Protein 1K8K (pdb70)

Foldseek 3Di:
DVAFAKEWEQFQFWIFIDGFPDQGGPDIFTQKKWAADVDDDCSLLPIDGGPVRPDDDRTDIDGQADPQAGNDLSSVLSSVVCSDCPPHVHLQQPHEYEYEGAAPHALVSLLSVCCSSCVVRVHFWYFYAHLQQLLLLLLVQFPPDDARASFAWEWEAAAAKIKTWTTHRRHTPVVLIDIGRDHNVLLLVLQLVVCVVDKPPQDPVCSSVVSSCCAVPQAAADQDLVVQVVVCVPPVVPAKDKDWDADPPPRDIDMTIHHPSRHVSLCCLQAVVSRDVVDGHRVLRSNVSSLVPDDPVSNLVHQQHYEYAADRCPHYCSQVNSQVVNLVVQVVVVVVVVVVPCDPRRDGHYRDDDSRRPSSSSSSSNVSPDPVVVVQIDGSVCCVVPHSSVSSDGDDDDHDD/DWEWEAAQQWIKTWDDDPHGTDCVLIDIDRDHLLQLLVVLCVVVVVVPDNDDCPPCSVVSSVVLLVQAAADQDVVVQVCCQPPHCPQWDWDAGPVGDIDIDGSSRHVSLCCQQVVVSSPDDDHHPQVSNLVSLVVDDPVCSVVDQQDYEYHYDRQPGPCNQNNSVVSNQVCCCVVVHPDDPCPVVDGGYD/DKDFPDQFFFLEKEAEQQRQKIWTFRQDQKIWIWGDDPNDIDTQAIGHDGPFGWNEWYAQHPQGWIWIFWQSQWIWIWDDDDSYIDTDTAHQPADGGWHYKYQQNVNQWMWIWAQSQWIWIWGADPPVGGIYTDIQHPPRDGTWHEKEYANQSFWIWTWGPQGKIWIAGQDDPVRPHLTCADLLGNDHDHNHTSDIDDDRDFGWQEKEAAPNRQKIWTWGQQQKIWMFGSVVVRDIAIDHDPDGTWRYKAAQANFKMWTWWFLFFIFIWGADPVVRYIDTQTDLFAQPVVCVVVPDDDPDLPDSGSGSGTWNYKAQNPDPNRHGQWMWITTRSSMIDIDGPVVSCVVDVSGDRD/DQADAQFAPVLLVVQVVQLVCLVVVHDADFDWDWDADPLPKIWIWGDVVRPRQKIKIFIAAPFLVLLVVQQLVPQVCVQQPPQWDPHDPVGDTMGMDGSNDADPCSNVVSVVSRNVVLSSNQRNLLRQLVCQVVQPAPDDWRWTCSHPQKIWIWHHHNFWIKIKIKDFDPDLVLQVLLVVVQVCQQVVCVPVVQAWHKDKDAQDDDPVCNPPPRDGDRGIMMMMTIGGNVCSDPVNSVVSSSRPVCVNVSSVVVSVVVVVVVVVVVVVVVVVVVVVVQVVDPHD/DADADPQDDPPFDDLQLATLWADPDPDDADRHHDDDPDTLLVVLVVRQVPLLQDQDDDCPGSPRVVSVLSSLLLLVLLLVLVPDFFLVGSLVVLLVSLPDQFDDQPDPLAPCVVPTGDQPDPVSNVRVSRSSSRSSNVNRNVVSVVQDDVPTRPSDPVSNVCNPGGRSPDHSND/DVQLVVQLVVLLVVLVVQPPADFDADPPDPRDGDACQVPVPDVVQWDDWDKGASDPQWIWIWTHGRWKIKIFTRADQPDDLLVVLLQVVQQVVLVVCVVVVQWHNDGDPPGSTMGMGGNVNVVVDPSSVVSVVVSVVNVVVVVVSVVVVVVVVVVVVVVVCVVVVVD/DVVVVDDCVVVDPVDDDDDADAAAFDLVQLVVCVVVVNLLSSLVRLLPPQPLHHDDVVRNVVSLCSNLVSLVSDDLVCLLVSLVVDDLVSLLQNLLSLVVQVVPDDDCSVVSSVSNNVSSCVVNPCVSVVCSVPRPRGD

Solvent-accessible surface area: 73195 Å² total; per-residue (Å²): 111,85,23,23,0,0,0,1,8,23,15,43,27,108,0,26,0,0,0,6,45,7,72,89,14,33,11,66,14,7,2,0,0,0,20,85,156,186,65,164,12,15,62,5,1,54,4,46,0,1,95,57,0,93,116,70,127,79,39,30,49,64,99,4,4,98,169,21,44,29,118,52,40,38,15,14,0,20,3,7,2,2,0,0,7,11,12,0,11,0,4,0,36,44,2,49,0,0,15,19,17,23,24,75,18,61,3,43,24,22,16,40,25,0,6,5,2,4,26,0,0,3,0,33,0,0,11,7,5,30,30,4,9,3,0,0,8,0,2,45,66,9,225,86,40,87,147,128,49,8,20,0,0,0,0,40,0,34,62,40,61,0,57,0,7,0,0,10,146,1,65,16,1,18,54,7,25,41,100,1,55,2,0,0,119,44,0,9,102,2,0,18,84,15,6,154,40,22,17,132,52,34,20,111,167,18,15,90,90,0,0,99,19,0,20,119,138,43,12,15,3,1,76,40,5,10,139,3,6,69,89,7,74,110,48,23,106,136,69,29,77,109,21,70,7,88,41,83,133,85,180,160,125,21,85,5,39,0,0,7,0,24,0,1,0,0,1,1,0,2,16,0,21,8,40,26,121,138,38,65,56,24,0,7,79,4,0,12,78,0,0,63,85,1,21,120,105,22,58,95,54,0,4,115,17,0,0,0,4,9,25,9,3,77,26,150,50,1,4,172,16,0,56,69,22,0,80,143,48,0,70,52,80,34,132,128,48,113,113,163,132,188,60,140,99,16,74,3,51,5,2,60,24,159,27,8,117,58,0,16,0,18,0,0,0,67,13,1,58,43,106,58,0,76,140,29,8,25,41,36,144,55,12,114,134,109,16,31,39,30,0,9,33,18,48,47,14,12,57,179,151,39,0,42,3,52,4,18,92,57,60,0,42,0,35,1,43,103,152,68,158,43,23,107,128,28,49,90,167,8,106,0,0,3,159,46,0,1,156,22,0,4,106,19,0,42,93,60,10,26,46,24,32,96,63,42,9,54,104,23,0,69,107,1,18,112,142,14,8,15,1,0,28,43,49,138,35,1,58,94,2,22,98,41,2,18,43,14,32,76,62,21,83,8,111,78,48,89,114,6,56,1,8,11,6,41,2,51,0,0,9,0,4,2,44,6,128,52,39,148,34,164,39,63,0,7,0,22,15,0,4,56,0,0,41,74,10,62,134,131,4,52,88,97,5,14,89,80,3,64,39,44,33,48,7,11,126,17,40,0,6,15,3,10,1,25,21,3,3,47,4,0,48,17,42,113,50,52,183,38,94,92,14,168,150,29,156,22,129,6,150,90,77,59,61,24,39,91,75,9,1,41,6,1,8,19,20,117,112,95,70,36,0,0,2,0,15,36,47,78,41,1,22,0,32,54,98,71,70,136,151,42,72,70,57,39,79,6,118,89,15,118,6,52,1,26,4,1,26,11,0,54,107,51,50,50,0,0,0,0,0,26,12,71,41,0,20,4,6,47,70,115,76,205,62,22,110,44,66,85,1,108,3,129,15,43,28,8,1,65,14,0,71,14,1,75,56,17,102,0,0,0,0,0,0,5,24,30,5,0,0,0,0,13,66,29,166,149,84,112,120,27,35,12,107,54,3,74,171,45,4,61,0,6,0,6,12,10,24,11,10,63,47,5,3,0,0,0,4,0,2,0,2,5,22,0,2,0,0,0,0,17,8,137,107,29,32,144,175,28,76,98,23,78,8,27,86,163,10,65,60,21,70,72,22,16,67,6,107,48,21,28,0,2,0,16,6,11,6,0,1,35,87,0,13,34,0,0,10,0,5,4,15,2,13,1,12,0,0,5,7,87,77,178,56,49,62,8,77,40,44,23,83,58,8,0,10,10,8,12,8,0,3,7,46,22,0,2,0,0,0,1,4,29,4,28,0,9,1,5,14,9,73,51,95,67,25,134,4,50,117,14,17,60,6,7,74,142,114,62,180,94,177,167,106,109,139,123,198,218,150,92,67,54,96,9,65,0,61,8,1,0,36,20,16,29,22,13,42,47,38,53,56,131,5,53,59,0,0,0,0,0,19,17,0,0,2,0,44,14,35,13,182,57,22,74,95,77,17,180,82,23,88,27,104,40,37,54,13,45,30,37,2,53,6,0,30,87,21,0,47,99,22,5,126,52,29,71,72,65,84,184,41,131,74,14,117,17,39,0,0,3,5,8,9,0,20,1,26,0,12,20,38,168,54,62,95,30,46,0,21,0,0,0,9,4,117,10,6,127,49,0,68,72,26,28,0,64,111,5,2,108,164,56,8,27,105,54,34,45,136,73,43,111,62,38,38,4,0,0,49,2,45,17,139,111,37,38,107,60,62,113,65,25,12,88,56,0,2,24,0,12,15,3,0,7,0,4,0,0,41,68,3,2,77,23,24,111,104,30,97,105,74,68,131,73,0,56,0,88,9,44,125,68,2,16,3,21,0,40,7,80,99,80,86,0,16,0,14,7,6,1,15,5,136,35,100,38,6,11,19,5,0,65,19,1,1,91,17,3,79,79,5,109,229,61,24,158,54,4,2,44,3,66,38,36,40,104,96,14,33,145,116,6,157,146,60,143,14,50,94,20,97,36,23,0,2,0,20,0,9,0,60,62,142,4,5,56,71,111,25,60,83,70,1,0,41,14,0,21,15,1,13,8,0,1,8,2,0,2,2,0,1,8,2,20,8,10,13,55,3,40,59,38,4,45,76,2,36,108,38,0,72,171,3,72,39,120,129,125,12,38,38,13,98,37,49,65,140,102,25,133,94,9,26,33,1,0,26,2,39,4,134,40,187,47,186,35,50,14,54,227,17,116,110,138,72,1,0,0,46,18,0,16,104,36,0,9,1,1,0,2,4,55,87,24,118,42,133,46,51,0,1,40,0,1,2,1,1,1,3,1,0,14,4,0,4,69,98,2,59,160,6,104,18,93,73,70,0,53,147,44,4,85,91,12,0,92,52,104,20,28,5,3,42,56,126,43,7,20,22,66,108,76,9,41,142,12,87,83,149,139,49,26,104,52,0,73,37,0,0,52,8,1,10,26,16,0,0,65,29,0,2,95,115,2,14,66,136,97,93,71,78,27,24,69,49,21,34,14,4,26,144,32,76,1,21,87,86,18,3,78,50,129,92,34,61,186,20,8,17,46,2,0,94,11,0,0,85,2,2,2,4,4,13,40,4,27,6,1,27,4,2,90,10,65,17,10,4,0,12,15,85,51,4,110,4,0,18,14,62,58,4,14,0,0,39,44,122,138,17,65,0,25,0,16,2,2,1,2,0,0,27,0,0,4,11,9,72,59,76,61,93,13,10,133,10,3,1,117,23,0,3,79,4,0,25,39,28,0,33,67,0,42,0,2,6,59,91,42,31,170,62,35,37,0,0,0,5,0,10,2,75,28,5,16,79,2,38,28,56,78,0,10,45,3,0,9,62,0,13,66,27,2,41,119,8,3,49,74,0,53,111,18,2,61,45,0,0,129,66,1,1,57,42,0,3,128,59,36,94,160,9,60,167,43,73,3,32,105,100,55,121,72,74,16,108,45,113,104,122,110,115,20,15,85,63,48,79,0,47,49,16,29,214,120,41,75,33,36,42,0,0,83,9,0,17,120,91,37,5,54,97,43,182,59,114,77,29,32,72,161,1,9,69,7,0,37,81,0,0,76,46,13,98,70,147,51,0,92,102,0,2,126,55,30,94,115,115,12,3,17,23,0,0,24,6,0,4,45,4,1,104,68,41,72,136,115,8,1,38,28,0,1,52,0,2,82,44,0,44,88,21,3,15,16,0,0,0,2,30,6,3,3,9,60,69,30,12

Structure (mmCIF, N/CA/C/O backbone):
data_1K8K
#
_entry.id   1K8K
#
_cell.length_a   111.710
_cell.length_b   130.400
_cell.length_c   204.930
_cell.angle_alpha   90.00
_cell.angle_beta   90.00
_cell.angle_gamma   90.00
#
_symmetry.space_group_name_H-M   'P 21 21 21'
#
loop_
_entity.id
_entity.type
_entity.pdbx_description
1 polymer 'ACTIN-LIKE PROTEIN 3'
2 polymer 'ACTIN-LIKE PROTEIN 2'
3 polymer 'ARP2/3 COMPLEX 41 KDA SUBUNIT'
4 polymer 'ARP2/3 COMPLEX 34 KDA SUBUNIT'
5 polymer 'ARP2/3 COMPLEX 21 KDA SUBUNIT'
6 polymer 'ARP2/3 COMPLEX 20 KDA SUBUNIT'
7 polymer 'ARP2/3 COMPLEX 16 KDA SUBUNIT'
8 water water
#
loop_
_atom_site.group_PDB
_atom_site.id
_atom_site.type_symbol
_atom_site.label_atom_id
_atom_site.label_alt_id
_atom_site.label_comp_id
_atom_site.label_asym_id
_atom_site.label_entity_id
_atom_site.label_seq_id
_atom_site.pdbx_PDB_ins_code
_atom_site.Cartn_x
_atom_site.Cartn_y
_atom_site.Cartn_z
_atom_site.occupancy
_atom_site.B_iso_or_equiv
_atom_site.auth_seq_id
_atom_site.auth_comp_id
_atom_site.auth_asym_id
_atom_site.auth_atom_id
_atom_site.pdbx_PDB_model_num
ATOM 1 N N . GLY A 1 3 ? 20.981 41.727 55.144 1.00 32.31 3 GLY A N 1
ATOM 2 C CA . GLY A 1 3 ? 21.740 42.192 56.340 1.00 31.83 3 GLY A CA 1
ATOM 3 C C . GLY A 1 3 ? 23.199 41.923 56.131 1.00 31.04 3 GLY A C 1
ATOM 4 O O . GLY A 1 3 ? 23.575 41.578 55.006 1.00 31.51 3 GLY A O 1
ATOM 5 N N . ARG A 1 4 ? 24.036 42.204 57.126 1.00 30.76 4 ARG A N 1
ATOM 6 C CA . ARG A 1 4 ? 25.434 41.770 57.056 1.00 30.41 4 ARG A CA 1
ATOM 7 C C . ARG A 1 4 ? 25.641 40.242 56.848 1.00 28.22 4 ARG A C 1
ATOM 8 O O . ARG A 1 4 ? 26.668 39.803 56.312 1.00 27.92 4 ARG A O 1
ATOM 16 N N . LEU A 1 5 ? 24.693 39.389 57.213 1.00 26.95 5 LEU A N 1
ATOM 17 C CA . LEU A 1 5 ? 24.917 37.915 57.083 1.00 26.26 5 LEU A CA 1
ATOM 18 C C . LEU A 1 5 ? 24.168 37.265 55.904 1.00 24.93 5 LEU A C 1
ATOM 19 O O . LEU A 1 5 ? 22.971 37.504 55.691 1.00 25.58 5 LEU A O 1
ATOM 24 N N . PRO A 1 6 ? 24.872 36.436 55.111 1.00 23.23 6 PRO A N 1
ATOM 25 C CA . PRO A 1 6 ? 24.285 35.731 53.978 1.00 21.44 6 PRO A CA 1
ATOM 26 C C . PRO A 1 6 ? 23.402 34.577 54.370 1.00 20.35 6 PRO A C 1
ATOM 27 O O . PRO A 1 6 ? 23.634 33.965 55.414 1.00 19.11 6 PRO A O 1
ATOM 31 N N . ALA A 1 7 ? 22.430 34.268 53.512 1.00 19.13 7 ALA A N 1
ATOM 32 C CA . ALA A 1 7 ? 21.494 33.202 53.772 1.00 18.36 7 ALA A CA 1
ATOM 33 C C . ALA A 1 7 ? 22.216 31.866 53.698 1.00 18.09 7 ALA A C 1
ATOM 34 O O . ALA A 1 7 ? 23.286 31.760 53.105 1.00 16.52 7 ALA A O 1
ATOM 36 N N . CYS A 1 8 ? 21.597 30.856 54.304 1.00 18.88 8 CYS A N 1
ATOM 37 C CA . CYS A 1 8 ? 22.073 29.485 54.220 1.00 19.28 8 CYS A CA 1
ATOM 38 C C . CYS A 1 8 ? 21.358 28.779 53.062 1.00 20.00 8 CYS A C 1
ATOM 39 O O . CYS A 1 8 ? 20.164 28.935 52.886 1.00 19.05 8 CYS A O 1
ATOM 42 N N . VAL A 1 9 ? 22.117 27.987 52.310 1.00 20.07 9 VAL A N 1
ATOM 43 C CA . VAL A 1 9 ? 21.651 27.290 51.152 1.00 20.87 9 VAL A CA 1
ATOM 44 C C . VAL A 1 9 ? 21.955 25.824 51.376 1.00 20.82 9 VAL A C 1
ATOM 45 O O . VAL A 1 9 ? 23.110 25.441 51.574 1.00 18.94 9 VAL A O 1
ATOM 49 N N . VAL A 1 10 ? 20.910 25.020 51.414 1.00 20.84 10 VAL A N 1
ATOM 50 C CA . VAL A 1 10 ? 21.097 23.579 51.602 1.00 22.16 10 VAL A CA 1
ATOM 51 C C . VAL A 1 10 ? 20.311 22.785 50.550 1.00 22.79 10 VAL A C 1
ATOM 52 O O . VAL A 1 10 ? 19.090 22.901 50.465 1.00 22.53 10 VAL A O 1
ATOM 56 N N . ASP A 1 11 ? 21.010 21.944 49.777 1.00 23.23 11 ASP A N 1
ATOM 57 C CA . ASP A 1 11 ? 20.391 21.156 48.710 1.00 23.53 11 ASP A CA 1
ATOM 58 C C . ASP A 1 11 ? 20.538 19.680 49.071 1.00 23.95 11 ASP A C 1
ATOM 59 O O . ASP A 1 11 ? 21.603 19.096 48.890 1.00 23.09 11 ASP A O 1
ATOM 64 N N . CYS A 1 12 ? 19.469 19.101 49.617 1.00 24.43 12 CYS A N 1
ATOM 65 C CA . CYS A 1 12 ? 19.490 17.742 50.094 1.00 26.51 12 CYS A CA 1
ATOM 66 C C . CYS A 1 12 ? 19.128 16.737 48.994 1.00 26.99 12 CYS A C 1
ATOM 67 O O . CYS A 1 12 ? 17.998 16.698 48.530 1.00 26.47 12 CYS A O 1
ATOM 70 N N . GLY A 1 13 ? 20.087 15.904 48.605 1.00 27.69 13 GLY A N 1
ATOM 71 C CA . GLY A 1 13 ? 19.847 14.912 47.554 1.00 27.49 13 GLY A CA 1
ATOM 72 C C . GLY A 1 13 ? 19.777 13.482 48.075 1.00 27.33 13 GLY A C 1
ATOM 73 O O . GLY A 1 13 ? 20.171 13.185 49.205 1.00 26.93 13 GLY A O 1
ATOM 74 N N . THR A 1 14 ? 19.264 12.586 47.234 1.00 26.67 14 THR A N 1
ATOM 75 C CA . THR A 1 14 ? 19.185 11.181 47.578 1.00 26.23 14 THR A CA 1
ATOM 76 C C . THR A 1 14 ? 20.558 10.677 47.996 1.00 25.38 14 THR A C 1
ATOM 77 O O . THR A 1 14 ? 20.686 10.042 49.014 1.00 25.31 14 THR A O 1
ATOM 81 N N . GLY A 1 15 ? 21.591 10.978 47.216 1.00 24.96 15 GLY A N 1
ATOM 82 C CA . GLY A 1 15 ? 22.941 10.539 47.559 1.00 25.08 15 GLY A CA 1
ATOM 83 C C . GLY A 1 15 ? 23.827 11.536 48.298 1.00 24.78 15 GLY A C 1
ATOM 84 O O . GLY A 1 15 ? 24.588 11.136 49.157 1.00 24.43 15 GLY A O 1
ATOM 85 N N . TYR A 1 16 ? 23.720 12.826 47.988 1.00 25.03 16 TYR A N 1
ATOM 86 C CA . TYR A 1 16 ? 24.583 13.840 48.617 1.00 25.40 16 TYR A CA 1
ATOM 87 C C . TYR A 1 16 ? 23.835 15.107 48.993 1.00 24.09 16 TYR A C 1
ATOM 88 O O . TYR A 1 16 ? 22.874 15.490 48.331 1.00 23.54 16 TYR A O 1
ATOM 97 N N . THR A 1 17 ? 24.304 15.752 50.049 1.00 23.13 17 THR A N 1
ATOM 98 C CA . THR A 1 17 ? 23.777 17.059 50.434 1.00 22.68 17 THR A CA 1
ATOM 99 C C . THR A 1 17 ? 24.848 18.124 50.219 1.00 22.13 17 THR A C 1
ATOM 100 O O . THR A 1 17 ? 25.995 17.931 50.632 1.00 22.66 17 THR A O 1
ATOM 104 N N . LYS A 1 18 ? 24.468 19.182 49.513 1.00 22.06 18 LYS A N 1
ATOM 105 C CA . LYS A 1 18 ? 25.339 20.327 49.224 1.00 21.71 18 LYS A CA 1
ATOM 106 C C . LYS A 1 18 ? 24.919 21.537 50.099 1.00 21.66 18 LYS A C 1
ATOM 107 O O . LYS A 1 18 ? 23.773 21.973 50.032 1.00 21.57 18 LYS A O 1
ATOM 113 N N . LEU A 1 19 ? 25.835 22.025 50.934 1.00 21.34 19 LEU A N 1
ATOM 114 C CA . LEU A 1 19 ? 25.515 23.092 51.896 1.00 21.11 19 LEU A CA 1
ATOM 115 C C . LEU A 1 19 ? 26.542 24.219 51.910 1.00 20.54 19 LEU A C 1
ATOM 116 O O . LEU A 1 19 ? 27.744 23.989 51.683 1.00 19.05 19 LEU A O 1
ATOM 121 N N . GLY A 1 20 ? 26.073 25.434 52.184 1.00 19.41 20 GLY A N 1
ATOM 122 C CA . GLY A 1 20 ? 26.953 26.589 52.243 1.00 19.48 20 GLY A CA 1
ATOM 123 C C . GLY A 1 20 ? 26.156 27.864 52.425 1.00 19.40 20 GLY A C 1
ATOM 124 O O . GLY A 1 20 ? 24.960 27.822 52.780 1.00 19.05 20 GLY A O 1
ATOM 125 N N . TYR A 1 21 ? 26.816 28.982 52.151 1.00 19.03 21 TYR A N 1
ATOM 126 C CA . TYR A 1 21 ? 26.243 30.316 52.296 1.00 19.08 21 TYR A CA 1
ATOM 127 C C . TYR A 1 21 ? 26.044 31.008 50.952 1.00 19.24 21 TYR A C 1
ATOM 128 O O . TYR A 1 21 ? 26.884 30.896 50.061 1.00 19.83 21 TYR A O 1
ATOM 137 N N . ALA A 1 22 ? 24.945 31.749 50.821 1.00 19.20 22 ALA A N 1
ATOM 138 C CA . ALA A 1 22 ? 24.598 32.389 49.561 1.00 19.60 22 ALA A CA 1
ATOM 139 C C . ALA A 1 22 ? 25.702 33.352 49.107 1.00 20.20 22 ALA A C 1
ATOM 140 O O . ALA A 1 22 ? 26.435 33.895 49.931 1.00 20.11 22 ALA A O 1
ATOM 142 N N . GLY A 1 23 ? 25.825 33.528 47.799 1.00 20.66 23 GLY A N 1
ATOM 143 C CA . GLY A 1 23 ? 26.852 34.383 47.229 1.00 21.49 23 GLY A CA 1
ATOM 144 C C . GLY A 1 23 ? 28.109 33.631 46.817 1.00 22.09 23 GLY A C 1
ATOM 145 O O . GLY A 1 23 ? 28.831 34.089 45.963 1.00 22.67 23 GLY A O 1
ATOM 146 N N . ASN A 1 24 ? 28.382 32.499 47.443 1.00 22.65 24 ASN A N 1
ATOM 147 C CA . ASN A 1 24 ? 29.525 31.670 47.083 1.00 23.89 24 ASN A CA 1
ATOM 148 C C . ASN A 1 24 ? 29.273 30.873 45.804 1.00 24.61 24 ASN A C 1
ATOM 149 O O . ASN A 1 24 ? 28.154 30.501 45.510 1.00 24.31 24 ASN A O 1
ATOM 154 N N . THR A 1 25 ? 30.337 30.621 45.049 1.00 25.93 25 THR A N 1
ATOM 155 C CA . THR A 1 25 ? 30.256 29.943 43.776 1.00 27.34 25 THR A CA 1
ATOM 156 C C . THR A 1 25 ? 30.087 28.440 43.902 1.00 27.18 25 THR A C 1
ATOM 157 O O . THR A 1 25 ? 29.370 27.827 43.113 1.00 28.04 25 THR A O 1
ATOM 161 N N . GLU A 1 26 ? 30.768 27.857 44.874 1.00 26.66 26 GLU A N 1
ATOM 162 C CA . GLU A 1 26 ? 30.672 26.440 45.149 1.00 26.83 26 GLU A CA 1
ATOM 163 C C . GLU A 1 26 ? 30.191 26.255 46.592 1.00 25.59 26 GLU A C 1
ATOM 164 O O . GLU A 1 26 ? 30.308 27.153 47.412 1.00 24.61 26 GLU A O 1
ATOM 170 N N . PRO A 1 27 ? 29.644 25.085 46.892 1.00 24.90 27 PRO A N 1
ATOM 171 C CA . PRO A 1 27 ? 29.192 24.777 48.249 1.00 24.07 27 PRO A CA 1
ATOM 172 C C . PRO A 1 27 ? 30.378 24.654 49.204 1.00 23.62 27 PRO A C 1
ATOM 173 O O . PRO A 1 27 ? 31.486 24.291 48.750 1.00 24.13 27 PRO A O 1
ATOM 177 N N . GLN A 1 28 ? 30.176 24.941 50.480 1.00 21.50 28 GLN A N 1
ATOM 178 C CA . GLN A 1 28 ? 31.265 24.825 51.435 1.00 22.32 28 GLN A CA 1
ATOM 179 C C . GLN A 1 28 ? 31.439 23.368 51.846 1.00 22.02 28 GLN A C 1
ATOM 180 O O . GLN A 1 28 ? 32.527 22.985 52.230 1.00 20.98 28 GLN A O 1
ATOM 186 N N . PHE A 1 29 ? 30.370 22.579 51.786 1.00 22.46 29 PHE A N 1
ATOM 187 C CA . PHE A 1 29 ? 30.478 21.136 52.033 1.00 23.41 29 PHE A CA 1
ATOM 188 C C . PHE A 1 29 ? 29.592 20.336 51.078 1.00 23.78 29 PHE A C 1
ATOM 189 O O . PHE A 1 29 ? 28.501 20.783 50.721 1.00 23.08 29 PHE A O 1
ATOM 197 N N . ILE A 1 30 ? 30.079 19.154 50.682 1.00 23.96 30 ILE A N 1
ATOM 198 C CA . ILE A 1 30 ? 29.324 18.189 49.886 1.00 25.00 30 ILE A CA 1
ATOM 199 C C . ILE A 1 30 ? 29.539 16.868 50.648 1.00 25.00 30 ILE A C 1
ATOM 200 O O . ILE A 1 30 ? 30.664 16.372 50.761 1.00 23.97 30 ILE A O 1
ATOM 205 N N . ILE A 1 31 ? 28.460 16.344 51.218 1.00 25.05 31 ILE A N 1
ATOM 206 C CA . ILE A 1 31 ? 28.538 15.217 52.110 1.00 26.00 31 ILE A CA 1
ATOM 207 C C . ILE A 1 31 ? 27.432 14.255 51.735 1.00 26.36 31 ILE A C 1
ATOM 208 O O . ILE A 1 31 ? 26.327 14.669 51.333 1.00 26.03 31 ILE A O 1
ATOM 213 N N . PRO A 1 32 ? 27.740 12.975 51.832 1.00 26.20 32 PRO A N 1
ATOM 214 C CA . PRO A 1 32 ? 26.761 11.933 51.528 1.00 26.10 32 PRO A CA 1
ATOM 215 C C . PRO A 1 32 ? 25.548 12.128 52.400 1.00 25.32 32 PRO A C 1
ATOM 216 O O . PRO A 1 32 ? 25.706 12.419 53.562 1.00 24.00 32 PRO A O 1
ATOM 220 N N . SER A 1 33 ? 24.359 11.948 51.855 1.00 25.88 33 SER A N 1
ATOM 221 C CA . SER A 1 33 ? 23.150 12.218 52.616 1.00 25.93 33 SER A CA 1
ATOM 222 C C . SER A 1 33 ? 22.758 11.022 53.465 1.00 25.96 33 SER A C 1
ATOM 223 O O . SER A 1 33 ? 21.681 10.464 53.315 1.00 25.41 33 SER A O 1
ATOM 226 N N . CYS A 1 34 ? 23.647 10.655 54.374 1.00 26.23 34 CYS A N 1
ATOM 227 C CA . CYS A 1 34 ? 23.420 9.533 55.256 1.00 26.42 34 CYS A CA 1
ATOM 228 C C . CYS A 1 34 ? 23.670 9.955 56.682 1.00 26.36 34 CYS A C 1
ATOM 229 O O . CYS A 1 34 ? 24.359 10.942 56.934 1.00 26.39 34 CYS A O 1
ATOM 232 N N . ILE A 1 35 ? 23.097 9.207 57.619 1.00 25.88 35 ILE A N 1
ATOM 233 C CA . ILE A 1 35 ? 23.252 9.467 59.044 1.00 25.81 35 ILE A CA 1
ATOM 234 C C . ILE A 1 35 ? 23.465 8.149 59.778 1.00 27.04 35 ILE A C 1
ATOM 235 O O . ILE A 1 35 ? 22.732 7.179 59.556 1.00 27.46 35 ILE A O 1
ATOM 240 N N . ALA A 1 36 ? 24.487 8.099 60.621 1.00 28.55 36 ALA A N 1
ATOM 241 C CA . ALA A 1 36 ? 24.793 6.888 61.371 1.00 30.17 36 ALA A CA 1
ATOM 242 C C . ALA A 1 36 ? 24.279 6.999 62.796 1.00 31.12 36 ALA A C 1
ATOM 243 O O . ALA A 1 36 ? 24.661 7.908 63.521 1.00 30.42 36 ALA A O 1
ATOM 245 N N . ILE A 1 37 ? 23.416 6.062 63.190 1.00 32.60 37 ILE A N 1
ATOM 246 C CA . ILE A 1 37 ? 22.833 6.038 64.527 1.00 34.66 37 ILE A CA 1
ATOM 247 C C . ILE A 1 37 ? 23.159 4.738 65.278 1.00 37.09 37 ILE A C 1
ATOM 248 O O . ILE A 1 37 ? 23.684 3.778 64.709 1.00 36.75 37 ILE A O 1
ATOM 253 N N . LYS A 1 38 ? 22.831 4.728 66.563 1.00 40.17 38 LYS A N 1
ATOM 254 C CA . LYS A 1 38 ? 22.945 3.534 67.392 1.00 42.66 38 LYS A CA 1
ATOM 255 C C . LYS A 1 38 ? 21.632 2.748 67.350 1.00 44.47 38 LYS A C 1
ATOM 256 O O . LYS A 1 38 ? 20.560 3.314 67.587 1.00 45.34 38 LYS A O 1
ATOM 262 N N . GLU A 1 39 ? 21.696 1.459 67.030 1.00 46.48 39 GLU A N 1
ATOM 263 C CA . GLU A 1 39 ? 20.500 0.612 67.108 1.00 47.82 39 GLU A CA 1
ATOM 264 C C . GLU A 1 39 ? 20.859 -0.860 67.366 1.00 48.23 39 GLU A C 1
ATOM 265 O O . GLU A 1 39 ? 21.582 -1.488 66.586 1.00 48.96 39 GLU A O 1
ATOM 271 N N . VAL A 1 51 ? 13.891 2.065 73.200 1.00 60.15 51 VAL A N 1
ATOM 272 C CA . VAL A 1 51 ? 13.355 3.195 73.947 1.00 60.14 51 VAL A CA 1
ATOM 273 C C . VAL A 1 51 ? 14.466 4.210 74.220 1.00 59.67 51 VAL A C 1
ATOM 274 O O . VAL A 1 51 ? 15.259 4.038 75.149 1.00 60.03 51 VAL A O 1
ATOM 278 N N . MET A 1 52 ? 14.530 5.265 73.413 1.00 58.86 52 MET A N 1
ATOM 279 C CA . MET A 1 52 ? 15.561 6.281 73.597 1.00 58.02 52 MET A CA 1
ATOM 280 C C . MET A 1 52 ? 15.346 7.025 74.911 1.00 56.59 52 MET A C 1
ATOM 281 O O . MET A 1 52 ? 14.215 7.332 75.286 1.00 56.66 52 MET A O 1
ATOM 286 N N . LYS A 1 53 ? 16.440 7.282 75.620 1.00 54.80 53 LYS A N 1
ATOM 287 C CA . LYS A 1 53 ? 16.397 8.028 76.874 1.00 53.44 53 LYS A CA 1
ATOM 288 C C . LYS A 1 53 ? 17.562 9.012 76.888 1.00 51.34 53 LYS A C 1
ATOM 289 O O . LYS A 1 53 ? 18.541 8.842 76.164 1.00 51.05 53 LYS A O 1
ATOM 295 N N . GLY A 1 54 ? 17.440 10.045 77.710 1.00 49.00 54 GLY A N 1
ATOM 296 C CA . GLY A 1 54 ? 18.482 11.039 77.850 1.00 46.83 54 GLY A CA 1
ATOM 297 C C . GLY A 1 54 ? 18.836 11.758 76.562 1.00 44.83 54 GLY A C 1
ATOM 298 O O . GLY A 1 54 ? 18.025 12.510 76.008 1.00 44.29 54 GLY A O 1
ATOM 299 N N . VAL A 1 55 ? 20.053 11.515 76.090 1.00 42.33 55 VAL A N 1
ATOM 300 C CA . VAL A 1 55 ? 20.600 12.231 74.938 1.00 40.81 55 VAL A CA 1
ATOM 301 C C . VAL A 1 55 ? 20.973 11.253 73.825 1.00 38.29 55 VAL A C 1
ATOM 302 O O . VAL A 1 55 ? 21.755 11.565 72.922 1.00 37.33 55 VAL A O 1
ATOM 306 N N . ASP A 1 56 ? 20.383 10.063 73.880 1.00 35.68 56 ASP A N 1
ATOM 307 C CA . ASP A 1 56 ? 20.606 9.069 72.842 1.00 33.99 56 ASP A CA 1
ATOM 308 C C . ASP A 1 56 ? 20.335 9.658 71.449 1.00 31.22 56 ASP A C 1
ATOM 309 O O . ASP A 1 56 ? 21.003 9.326 70.487 1.00 29.27 56 ASP A O 1
ATOM 314 N N . ASP A 1 57 ? 19.348 10.537 71.337 1.00 29.17 57 ASP A N 1
ATOM 315 C CA . ASP A 1 57 ? 19.020 11.123 70.039 1.00 27.96 57 ASP A CA 1
ATOM 316 C C . ASP A 1 57 ? 20.187 11.916 69.412 1.00 26.81 57 ASP A C 1
ATOM 317 O O . ASP A 1 57 ? 20.288 12.001 68.184 1.00 26.24 57 ASP A O 1
ATOM 322 N N . LEU A 1 58 ? 21.092 12.433 70.237 1.00 25.61 58 LEU A N 1
ATOM 323 C CA . LEU A 1 58 ? 22.238 13.224 69.743 1.00 25.62 58 LEU A CA 1
ATOM 324 C C . LEU A 1 58 ? 23.442 12.388 69.310 1.00 25.97 58 LEU A C 1
ATOM 325 O O . LEU A 1 58 ? 24.369 12.903 68.679 1.00 24.93 58 LEU A O 1
ATOM 330 N N . ASP A 1 59 ? 23.395 11.080 69.575 1.00 25.90 59 ASP A N 1
ATOM 331 C CA . ASP A 1 59 ? 24.535 10.197 69.273 1.00 26.21 59 ASP A CA 1
ATOM 332 C C . ASP A 1 59 ? 24.499 9.692 67.851 1.00 25.75 59 ASP A C 1
ATOM 333 O O . ASP A 1 59 ? 24.019 8.584 67.592 1.00 25.41 59 ASP A O 1
ATOM 338 N N . PHE A 1 60 ? 24.994 10.514 66.922 1.00 24.39 60 PHE A N 1
ATOM 339 C CA . PHE A 1 60 ? 24.925 10.245 65.508 1.00 23.52 60 PHE A CA 1
ATOM 340 C C . PHE A 1 60 ? 25.941 11.073 64.768 1.00 23.80 60 PHE A C 1
ATOM 341 O O . PHE A 1 60 ? 26.455 12.069 65.289 1.00 24.49 60 PHE A O 1
ATOM 349 N N . PHE A 1 61 ? 26.195 10.664 63.545 1.00 24.43 61 PHE A N 1
ATOM 350 C CA . PHE A 1 61 ? 27.143 11.316 62.665 1.00 24.50 61 PHE A CA 1
ATOM 351 C C . PHE A 1 61 ? 26.497 11.362 61.320 1.00 23.92 61 PHE A C 1
ATOM 352 O O . PHE A 1 61 ? 25.568 10.578 61.042 1.00 23.52 61 PHE A O 1
ATOM 360 N N . ILE A 1 62 ? 26.975 12.263 60.472 1.00 22.93 62 ILE A N 1
ATOM 361 C CA . ILE A 1 62 ? 26.450 12.372 59.133 1.00 23.55 62 ILE A CA 1
ATOM 362 C C . ILE A 1 62 ? 27.561 12.434 58.091 1.00 24.90 62 ILE A C 1
ATOM 363 O O . ILE A 1 62 ? 28.715 12.751 58.401 1.00 25.82 62 ILE A O 1
ATOM 368 N N . GLY A 1 63 ? 27.201 12.166 56.855 1.00 26.59 63 GLY A N 1
ATOM 369 C CA . GLY A 1 63 ? 28.133 12.266 55.751 1.00 28.68 63 GLY A CA 1
ATOM 370 C C . GLY A 1 63 ? 29.198 11.182 55.832 1.00 30.47 63 GLY A C 1
ATOM 371 O O . GLY A 1 63 ? 28.918 10.063 56.276 1.00 30.10 63 GLY A O 1
ATOM 372 N N . ASP A 1 64 ? 30.417 11.537 55.436 1.00 32.89 64 ASP A N 1
ATOM 373 C CA . ASP A 1 64 ? 31.549 10.609 55.430 1.00 35.37 64 ASP A CA 1
ATOM 374 C C . ASP A 1 64 ? 31.808 10.017 56.810 1.00 36.81 64 ASP A C 1
ATOM 375 O O . ASP A 1 64 ? 32.106 8.831 56.932 1.00 37.09 64 ASP A O 1
ATOM 380 N N . GLU A 1 65 ? 31.672 10.835 57.852 1.00 38.52 65 GLU A N 1
ATOM 381 C CA . GLU A 1 65 ? 31.861 10.366 59.225 1.00 40.09 65 GLU A CA 1
ATOM 382 C C . GLU A 1 65 ? 30.821 9.299 59.606 1.00 40.54 65 GLU A C 1
ATOM 383 O O . GLU A 1 65 ? 30.896 8.715 60.683 1.00 40.61 65 GLU A O 1
ATOM 389 N N . ALA A 1 66 ? 29.854 9.051 58.728 1.00 41.12 66 ALA A N 1
ATOM 390 C CA . ALA A 1 66 ? 28.768 8.123 59.033 1.00 41.76 66 ALA A CA 1
ATOM 391 C C . ALA A 1 66 ? 28.794 6.853 58.188 1.00 42.79 66 ALA A C 1
ATOM 392 O O . ALA A 1 66 ? 28.032 5.922 58.425 1.00 42.55 66 ALA A O 1
ATOM 394 N N . ILE A 1 67 ? 29.654 6.814 57.186 1.00 44.44 67 ILE A N 1
ATOM 395 C CA . ILE A 1 67 ? 29.663 5.674 56.287 1.00 45.94 67 ILE A CA 1
ATOM 396 C C . ILE A 1 67 ? 30.357 4.467 56.897 1.00 47.49 67 ILE A C 1
ATOM 397 O O . ILE A 1 67 ? 29.938 3.333 56.691 1.00 48.17 67 ILE A O 1
ATOM 402 N N . GLU A 1 68 ? 31.367 4.715 57.712 1.00 49.10 68 GLU A N 1
ATOM 403 C CA . GLU A 1 68 ? 32.226 3.638 58.172 1.00 51.14 68 GLU A CA 1
ATOM 404 C C . GLU A 1 68 ? 32.314 3.389 59.677 1.00 51.19 68 GLU A C 1
ATOM 405 O O . GLU A 1 68 ? 33.294 2.795 60.113 1.00 51.49 68 GLU A O 1
ATOM 411 N N . LYS A 1 69 ? 31.308 3.799 60.458 1.00 51.11 69 LYS A N 1
ATOM 412 C CA . LYS A 1 69 ? 31.405 3.722 61.923 1.00 51.08 69 LYS A CA 1
ATOM 413 C C . LYS A 1 69 ? 30.955 2.412 62.565 1.00 50.48 69 LYS A C 1
ATOM 414 O O . LYS A 1 69 ? 29.765 2.087 62.587 1.00 50.43 69 LYS A O 1
ATOM 420 N N . PRO A 1 70 ? 31.931 1.696 63.123 1.00 49.74 70 PRO A N 1
ATOM 421 C CA . PRO A 1 70 ? 31.732 0.380 63.744 1.00 49.19 70 PRO A CA 1
ATOM 422 C C . PRO A 1 70 ? 30.454 0.181 64.557 1.00 48.17 70 PRO A C 1
ATOM 423 O O . PRO A 1 70 ? 29.605 -0.621 64.180 1.00 48.82 70 PRO A O 1
ATOM 427 N N . THR A 1 71 ? 30.305 0.907 65.650 1.00 46.75 71 THR A N 1
ATOM 428 C CA . THR A 1 71 ? 29.167 0.680 66.542 1.00 45.48 71 THR A CA 1
ATOM 429 C C . THR A 1 71 ? 27.845 1.340 66.088 1.00 43.33 71 THR A C 1
ATOM 430 O O . THR A 1 71 ? 26.874 1.379 66.851 1.00 42.75 71 THR A O 1
ATOM 434 N N . TYR A 1 72 ? 27.799 1.801 64.839 1.00 40.89 72 TYR A N 1
ATOM 435 C CA . TYR A 1 72 ? 26.641 2.536 64.319 1.00 39.24 72 TYR A CA 1
ATOM 436 C C . TYR A 1 72 ? 26.091 1.965 63.018 1.00 37.84 72 TYR A C 1
ATOM 437 O O . TYR A 1 72 ? 26.815 1.342 62.249 1.00 38.46 72 TYR A O 1
ATOM 446 N N . ALA A 1 73 ? 24.806 2.195 62.766 1.00 36.35 73 ALA A N 1
ATOM 447 C CA . ALA A 1 73 ? 24.158 1.752 61.530 1.00 34.68 73 ALA A CA 1
ATOM 448 C C . ALA A 1 73 ? 23.846 2.928 60.603 1.00 33.54 73 ALA A C 1
ATOM 449 O O . ALA A 1 73 ? 23.161 3.865 60.995 1.00 32.48 73 ALA A O 1
ATOM 451 N N . THR A 1 74 ? 24.311 2.839 59.360 1.00 32.30 74 THR A N 1
ATOM 452 C CA . THR A 1 74 ? 24.108 3.868 58.355 1.00 31.14 74 THR A CA 1
ATOM 453 C C . THR A 1 74 ? 22.696 3.862 57.733 1.00 30.96 74 THR A C 1
ATOM 454 O O . THR A 1 74 ? 22.241 2.837 57.226 1.00 30.68 74 THR A O 1
ATOM 458 N N . LYS A 1 75 ? 22.018 5.010 57.784 1.00 29.51 75 LYS A N 1
ATOM 459 C CA . LYS A 1 75 ? 20.681 5.169 57.230 1.00 29.10 75 LYS A CA 1
ATOM 460 C C . LYS A 1 75 ? 20.634 6.270 56.143 1.00 28.82 75 LYS A C 1
ATOM 461 O O . LYS A 1 75 ? 21.411 7.229 56.176 1.00 27.81 75 LYS A O 1
ATOM 467 N N . TRP A 1 76 ? 19.732 6.113 55.179 1.00 28.55 76 TRP A N 1
ATOM 468 C CA . TRP A 1 76 ? 19.564 7.067 54.096 1.00 29.10 76 TRP A CA 1
ATOM 469 C C . TRP A 1 76 ? 18.119 7.583 54.117 1.00 29.10 76 TRP A C 1
ATOM 470 O O . TRP A 1 76 ? 17.209 6.962 53.598 1.00 30.61 76 TRP A O 1
ATOM 481 N N . PRO A 1 77 ? 17.917 8.721 54.747 1.00 28.82 77 PRO A N 1
ATOM 482 C CA . PRO A 1 77 ? 16.575 9.272 54.935 1.00 28.53 77 PRO A CA 1
ATOM 483 C C . PRO A 1 77 ? 15.886 9.728 53.678 1.00 28.15 77 PRO A C 1
ATOM 484 O O . PRO A 1 77 ? 14.677 9.913 53.739 1.00 27.58 77 PRO A O 1
ATOM 488 N N . ILE A 1 78 ? 16.622 9.952 52.598 1.00 27.92 78 ILE A N 1
ATOM 489 C CA . ILE A 1 78 ? 16.020 10.431 51.376 1.00 29.24 78 ILE A CA 1
ATOM 490 C C . ILE A 1 78 ? 16.096 9.339 50.306 1.00 30.57 78 ILE A C 1
ATOM 491 O O . ILE A 1 78 ? 17.183 8.929 49.894 1.00 30.79 78 ILE A O 1
ATOM 496 N N . ARG A 1 79 ? 14.932 8.848 49.888 1.00 32.02 79 ARG A N 1
ATOM 497 C CA . ARG A 1 79 ? 14.855 7.833 48.834 1.00 33.60 79 ARG A CA 1
ATOM 498 C C . ARG A 1 79 ? 14.084 8.442 47.667 1.00 33.50 79 ARG A C 1
ATOM 499 O O . ARG A 1 79 ? 13.048 9.082 47.857 1.00 32.91 79 ARG A O 1
ATOM 507 N N . HIS A 1 80 ? 14.648 8.308 46.465 1.00 34.24 80 HIS A N 1
ATOM 508 C CA . HIS A 1 80 ? 14.097 8.917 45.256 1.00 34.68 80 HIS A CA 1
ATOM 509 C C . HIS A 1 80 ? 13.862 10.415 45.412 1.00 34.45 80 HIS A C 1
ATOM 510 O O . HIS A 1 80 ? 12.867 10.958 44.926 1.00 34.76 80 HIS A O 1
ATOM 517 N N . GLY A 1 81 ? 14.785 11.088 46.086 1.00 33.74 81 GLY A N 1
ATOM 518 C CA . GLY A 1 81 ? 14.708 12.536 46.235 1.00 33.49 81 GLY A CA 1
ATOM 519 C C . GLY A 1 81 ? 13.723 13.053 47.273 1.00 33.14 81 GLY A C 1
ATOM 520 O O . GLY A 1 81 ? 13.670 14.266 47.529 1.00 33.50 81 GLY A O 1
ATOM 521 N N . ILE A 1 82 ? 12.971 12.145 47.879 1.00 32.89 82 ILE A N 1
ATOM 522 C CA . ILE A 1 82 ? 11.951 12.489 48.867 1.00 33.38 82 ILE A CA 1
ATOM 523 C C . ILE A 1 82 ? 12.317 11.994 50.254 1.00 32.23 82 ILE A C 1
ATOM 524 O O . ILE A 1 82 ? 12.922 10.915 50.400 1.00 31.75 82 ILE A O 1
ATOM 529 N N . VAL A 1 83 ? 11.906 12.745 51.274 1.00 31.48 83 VAL A N 1
ATOM 530 C CA . VAL A 1 83 ? 12.200 12.357 52.643 1.00 30.90 83 VAL A CA 1
ATOM 531 C C . VAL A 1 83 ? 11.338 11.185 53.067 1.00 30.69 83 VAL A C 1
ATOM 532 O O . VAL A 1 83 ? 10.124 11.269 53.032 1.00 31.00 83 VAL A O 1
ATOM 536 N N . GLU A 1 84 ? 11.966 10.104 53.508 1.00 30.59 84 GLU A N 1
ATOM 537 C CA . GLU A 1 84 ? 11.222 8.937 53.960 1.00 31.03 84 GLU A CA 1
ATOM 538 C C . GLU A 1 84 ? 11.291 8.748 55.485 1.00 29.83 84 GLU A C 1
ATOM 539 O O . GLU A 1 84 ? 10.465 8.028 56.066 1.00 29.94 84 GLU A O 1
ATOM 545 N N . ASP A 1 85 ? 12.270 9.379 56.137 1.00 27.75 85 ASP A N 1
ATOM 546 C CA . ASP A 1 85 ? 12.377 9.303 57.592 1.00 26.08 85 ASP A CA 1
ATOM 547 C C . ASP A 1 85 ? 12.538 10.735 58.143 1.00 25.16 85 ASP A C 1
ATOM 548 O O . ASP A 1 85 ? 13.633 11.306 58.114 1.00 22.84 85 ASP A O 1
ATOM 553 N N . TRP A 1 86 ? 11.437 11.301 58.612 1.00 24.00 86 TRP A N 1
ATOM 554 C CA . TRP A 1 86 ? 11.426 12.687 59.097 1.00 23.81 86 TRP A CA 1
ATOM 555 C C . TRP A 1 86 ? 12.258 12.867 60.377 1.00 23.33 86 TRP A C 1
ATOM 556 O O . TRP A 1 86 ? 12.913 13.888 60.545 1.00 22.45 86 TRP A O 1
ATOM 567 N N . ASP A 1 87 ? 12.267 11.866 61.255 1.00 23.04 87 ASP A N 1
ATOM 568 C CA . ASP A 1 87 ? 13.063 11.947 62.480 1.00 23.61 87 ASP A CA 1
ATOM 569 C C . ASP A 1 87 ? 14.530 12.104 62.123 1.00 23.94 87 ASP A C 1
ATOM 570 O O . ASP A 1 87 ? 15.244 12.950 62.655 1.00 23.11 87 ASP A O 1
ATOM 575 N N . LEU A 1 88 ? 14.975 11.235 61.230 1.00 24.01 88 LEU A N 1
ATOM 576 C CA . LEU A 1 88 ? 16.362 11.240 60.783 1.00 24.13 88 LEU A CA 1
ATOM 577 C C . LEU A 1 88 ? 16.720 12.489 59.930 1.00 23.24 88 LEU A C 1
ATOM 578 O O . LEU A 1 88 ? 17.801 13.041 60.075 1.00 20.59 88 LEU A O 1
ATOM 583 N N . MET A 1 89 ? 15.809 12.947 59.083 1.00 22.67 89 MET A N 1
ATOM 584 C CA . MET A 1 89 ? 16.054 14.148 58.300 1.00 23.53 89 MET A CA 1
ATOM 585 C C . MET A 1 89 ? 16.257 15.351 59.234 1.00 22.71 89 MET A C 1
ATOM 586 O O . MET A 1 89 ? 17.163 16.148 59.036 1.00 22.11 89 MET A O 1
ATOM 591 N N . GLU A 1 90 ? 15.425 15.450 60.271 1.00 22.25 90 GLU A N 1
ATOM 592 C CA . GLU A 1 90 ? 15.530 16.522 61.272 1.00 22.26 90 GLU A CA 1
ATOM 593 C C . GLU A 1 90 ? 16.867 16.484 62.039 1.00 22.26 90 GLU A C 1
ATOM 594 O O . GLU A 1 90 ? 17.514 17.535 62.245 1.00 21.37 90 GLU A O 1
ATOM 600 N N . ARG A 1 91 ? 17.278 15.295 62.470 1.00 21.27 91 ARG A N 1
ATOM 601 C CA . ARG A 1 91 ? 18.549 15.151 63.180 1.00 21.55 91 ARG A CA 1
ATOM 602 C C . ARG A 1 91 ? 19.693 15.543 62.256 1.00 20.97 91 ARG A C 1
ATOM 603 O O . ARG A 1 91 ? 20.584 16.290 62.662 1.00 19.62 91 ARG A O 1
ATOM 611 N N . PHE A 1 92 ? 19.625 15.064 61.012 1.00 20.31 92 PHE A N 1
ATOM 612 C CA . PHE A 1 92 ? 20.611 15.369 59.971 1.00 20.30 92 PHE A CA 1
ATOM 613 C C . PHE A 1 92 ? 20.782 16.895 59.891 1.00 20.17 92 PHE A C 1
ATOM 614 O O . PHE A 1 92 ? 21.895 17.406 59.949 1.00 19.12 92 PHE A O 1
ATOM 622 N N . MET A 1 93 ? 19.667 17.613 59.827 1.00 19.73 93 MET A N 1
ATOM 623 C CA . MET A 1 93 ? 19.710 19.070 59.736 1.00 20.40 93 MET A CA 1
ATOM 624 C C . MET A 1 93 ? 20.371 19.725 60.948 1.00 19.60 93 MET A C 1
ATOM 625 O O . MET A 1 93 ? 20.976 20.792 60.799 1.00 20.25 93 MET A O 1
ATOM 630 N N . GLU A 1 94 ? 20.270 19.093 62.119 1.00 19.27 94 GLU A N 1
ATOM 631 C CA . GLU A 1 94 ? 20.894 19.577 63.348 1.00 19.84 94 GLU A CA 1
ATOM 632 C C . GLU A 1 94 ? 22.378 19.801 63.164 1.00 19.49 94 GLU A C 1
ATOM 633 O O . GLU A 1 94 ? 22.901 20.872 63.519 1.00 18.15 94 GLU A O 1
ATOM 639 N N . GLN A 1 95 ? 23.044 18.813 62.583 1.00 18.65 95 GLN A N 1
ATOM 640 C CA . GLN A 1 95 ? 24.481 18.898 62.384 1.00 18.66 95 GLN A CA 1
ATOM 641 C C . GLN A 1 95 ? 24.859 19.750 61.184 1.00 18.20 95 GLN A C 1
ATOM 642 O O . GLN A 1 95 ? 25.902 20.406 61.209 1.00 17.88 95 GLN A O 1
ATOM 648 N N . VAL A 1 96 ? 24.024 19.756 60.142 1.00 17.75 96 VAL A N 1
ATOM 649 C CA . VAL A 1 96 ? 24.229 20.629 58.998 1.00 17.77 96 VAL A CA 1
ATOM 650 C C . VAL A 1 96 ? 24.369 22.071 59.494 1.00 17.86 96 VAL A C 1
ATOM 651 O O . VAL A 1 96 ? 25.291 22.778 59.120 1.00 16.26 96 VAL A O 1
ATOM 655 N N . ILE A 1 97 ? 23.466 22.456 60.380 1.00 17.99 97 ILE A N 1
ATOM 656 C CA . ILE A 1 97 ? 23.439 23.802 60.905 1.00 18.59 97 ILE A CA 1
ATOM 657 C C . ILE A 1 97 ? 24.515 24.059 61.963 1.00 18.80 97 ILE A C 1
ATOM 658 O O . ILE A 1 97 ? 25.304 24.998 61.820 1.00 19.49 97 ILE A O 1
ATOM 663 N N . PHE A 1 98 ? 24.556 23.225 62.998 1.00 18.15 98 PHE A N 1
ATOM 664 C CA . PHE A 1 98 ? 25.415 23.518 64.151 1.00 19.33 98 PHE A CA 1
ATOM 665 C C . PHE A 1 98 ? 26.828 22.974 64.106 1.00 19.40 98 PHE A C 1
ATOM 666 O O . PHE A 1 98 ? 27.692 23.473 64.813 1.00 21.08 98 PHE A O 1
ATOM 674 N N . LYS A 1 99 ? 27.070 21.965 63.291 1.00 19.90 99 LYS A N 1
ATOM 675 C CA . LYS A 1 99 ? 28.411 21.402 63.184 1.00 19.52 99 LYS A CA 1
ATOM 676 C C . LYS A 1 99 ? 29.162 21.892 61.941 1.00 18.93 99 LYS A C 1
ATOM 677 O O . LYS A 1 99 ? 30.311 22.289 62.030 1.00 18.93 99 LYS A O 1
ATOM 683 N N . TYR A 1 100 ? 28.518 21.882 60.786 1.00 18.48 100 TYR A N 1
ATOM 684 C CA . TYR A 1 100 ? 29.193 22.249 59.549 1.00 19.69 100 TYR A CA 1
ATOM 685 C C . TYR A 1 100 ? 29.071 23.745 59.194 1.00 19.26 100 TYR A C 1
ATOM 686 O O . TYR A 1 100 ? 30.082 24.437 59.111 1.00 19.77 100 TYR A O 1
ATOM 695 N N . LEU A 1 101 ? 27.862 24.237 59.009 1.00 18.33 101 LEU A N 1
ATOM 696 C CA . LEU A 1 101 ? 27.677 25.676 58.725 1.00 19.36 101 LEU A CA 1
ATOM 697 C C . LEU A 1 101 ? 28.098 26.621 59.856 1.00 18.83 101 LEU A C 1
ATOM 698 O O . LEU A 1 101 ? 28.634 27.695 59.578 1.00 18.30 101 LEU A O 1
ATOM 703 N N . ARG A 1 102 ? 27.884 26.203 61.108 1.00 19.61 102 ARG A N 1
ATOM 704 C CA . ARG A 1 102 ? 28.107 26.998 62.311 1.00 20.25 102 ARG A CA 1
ATOM 705 C C . ARG A 1 102 ? 27.289 28.300 62.196 1.00 20.47 102 ARG A C 1
ATOM 706 O O . ARG A 1 102 ? 27.778 29.412 62.448 1.00 19.98 102 ARG A O 1
ATOM 714 N N . ALA A 1 103 ? 26.042 28.125 61.790 1.00 20.01 103 ALA A N 1
ATOM 715 C CA . ALA A 1 103 ? 25.089 29.214 61.686 1.00 20.26 103 ALA A CA 1
ATOM 716 C C . ALA A 1 103 ? 24.117 29.213 62.863 1.00 20.43 103 ALA A C 1
ATOM 717 O O . ALA A 1 103 ? 23.614 28.169 63.265 1.00 22.07 103 ALA A O 1
ATOM 719 N N . GLU A 1 104 ? 23.893 30.385 63.440 1.00 20.20 104 GLU A N 1
ATOM 720 C CA . GLU A 1 104 ? 22.829 30.570 64.417 1.00 19.90 104 GLU A CA 1
ATOM 721 C C . GLU A 1 104 ? 21.590 30.642 63.535 1.00 19.47 104 GLU A C 1
ATOM 722 O O . GLU A 1 104 ? 21.398 31.633 62.803 1.00 17.55 104 GLU A O 1
ATOM 728 N N . PRO A 1 105 ? 20.757 29.611 63.585 1.00 18.70 105 PRO A N 1
ATOM 729 C CA . PRO A 1 105 ? 19.641 29.524 62.649 1.00 19.31 105 PRO A CA 1
ATOM 730 C C . PRO A 1 105 ? 18.663 30.697 62.782 1.00 19.51 105 PRO A C 1
ATOM 731 O O . PRO A 1 105 ? 18.041 31.052 61.785 1.00 20.38 105 PRO A O 1
ATOM 735 N N . GLU A 1 106 ? 18.542 31.301 63.952 1.00 19.79 106 GLU A N 1
ATOM 736 C CA . GLU A 1 106 ? 17.634 32.441 64.102 1.00 20.20 106 GLU A CA 1
ATOM 737 C C . GLU A 1 106 ? 18.124 33.688 63.362 1.00 19.77 106 GLU A C 1
ATOM 738 O O . GLU A 1 106 ? 17.384 34.658 63.227 1.00 19.18 106 GLU A O 1
ATOM 744 N N . ASP A 1 107 ? 19.367 33.678 62.887 1.00 19.43 107 ASP A N 1
ATOM 745 C CA . ASP A 1 107 ? 19.952 34.844 62.211 1.00 20.03 107 ASP A CA 1
ATOM 746 C C . ASP A 1 107 ? 20.036 34.707 60.691 1.00 20.09 107 ASP A C 1
ATOM 747 O O . ASP A 1 107 ? 20.450 35.659 60.007 1.00 19.15 107 ASP A O 1
ATOM 752 N N . HIS A 1 108 ? 19.623 33.560 60.150 1.00 18.17 108 HIS A N 1
ATOM 753 C CA . HIS A 1 108 ? 19.771 33.340 58.723 1.00 18.08 108 HIS A CA 1
ATOM 754 C C . HIS A 1 108 ? 18.497 32.864 58.062 1.00 17.51 108 HIS A C 1
ATOM 755 O O . HIS A 1 108 ? 17.870 31.940 58.540 1.00 16.36 108 HIS A O 1
ATOM 762 N N . TYR A 1 109 ? 18.106 33.516 56.978 1.00 17.15 109 TYR A N 1
ATOM 763 C CA . TYR A 1 109 ? 17.088 32.951 56.108 1.00 17.65 109 TYR A CA 1
ATOM 764 C C . TYR A 1 109 ? 17.687 31.688 55.435 1.00 16.85 109 TYR A C 1
ATOM 765 O O . TYR A 1 109 ? 18.881 31.629 55.170 1.00 16.17 109 TYR A O 1
ATOM 774 N N . PHE A 1 110 ? 16.856 30.685 55.176 1.00 17.49 110 PHE A N 1
ATOM 775 C CA . PHE A 1 110 ? 17.282 29.446 54.522 1.00 17.19 110 PHE A CA 1
ATOM 776 C C . PHE A 1 110 ? 16.633 29.195 53.175 1.00 17.81 110 PHE A C 1
ATOM 777 O O . PHE A 1 110 ? 15.450 29.429 52.992 1.00 15.49 110 PHE A O 1
ATOM 785 N N . LEU A 1 111 ? 17.446 28.761 52.211 1.00 17.20 111 LEU A N 1
ATOM 786 C CA . LEU A 1 111 ? 16.913 28.289 50.946 1.00 18.20 111 LEU A CA 1
ATOM 787 C C . LEU A 1 111 ? 17.080 26.757 50.960 1.00 18.15 111 LEU A C 1
ATOM 788 O O . LEU A 1 111 ? 18.197 26.242 51.119 1.00 16.83 111 LEU A O 1
ATOM 793 N N . LEU A 1 112 ? 15.975 26.017 50.852 1.00 19.02 112 LEU A N 1
ATOM 794 C CA . LEU A 1 112 ? 16.050 24.570 50.723 1.00 19.62 112 LEU A CA 1
ATOM 795 C C . LEU A 1 112 ? 15.549 24.187 49.333 1.00 20.40 112 LEU A C 1
ATOM 796 O O . LEU A 1 112 ? 14.940 25.015 48.645 1.00 19.44 112 LEU A O 1
ATOM 801 N N . THR A 1 113 ? 15.794 22.938 48.922 1.00 19.78 113 THR A N 1
ATOM 802 C CA . THR A 1 113 ? 15.372 22.492 47.611 1.00 20.88 113 THR A CA 1
ATOM 803 C C . THR A 1 113 ? 14.437 21.288 47.691 1.00 20.88 113 THR A C 1
ATOM 804 O O . THR A 1 113 ? 14.314 20.661 48.735 1.00 21.48 113 THR A O 1
ATOM 808 N N . GLU A 1 114 ? 13.746 21.022 46.589 1.00 22.38 114 GLU A N 1
ATOM 809 C CA . GLU A 1 114 ? 12.862 19.853 46.456 1.00 23.57 114 GLU A CA 1
ATOM 810 C C . GLU A 1 114 ? 12.782 19.396 44.987 1.00 23.84 114 GLU A C 1
ATOM 811 O O . GLU A 1 114 ? 12.894 20.204 44.060 1.00 23.29 114 GLU A O 1
ATOM 817 N N . PRO A 1 115 ? 12.538 18.107 44.767 1.00 24.99 115 PRO A N 1
ATOM 818 C CA . PRO A 1 115 ? 12.344 17.612 43.412 1.00 26.05 115 PRO A CA 1
ATOM 819 C C . PRO A 1 115 ? 10.947 18.008 42.976 1.00 26.86 115 PRO A C 1
ATOM 820 O O . PRO A 1 115 ? 10.075 18.272 43.827 1.00 26.31 115 PRO A O 1
ATOM 824 N N . PRO A 1 116 ? 10.715 18.099 41.675 1.00 28.11 116 PRO A N 1
ATOM 825 C CA . PRO A 1 116 ? 9.378 18.417 41.220 1.00 29.00 116 PRO A CA 1
ATOM 826 C C . PRO A 1 116 ? 8.537 17.258 41.758 1.00 29.58 116 PRO A C 1
ATOM 827 O O . PRO A 1 116 ? 9.090 16.217 42.074 1.00 30.96 116 PRO A O 1
ATOM 831 N N . LEU A 1 117 ? 7.250 17.408 41.924 1.00 30.53 117 LEU A N 1
ATOM 832 C CA . LEU A 1 117 ? 6.487 16.274 42.452 1.00 31.40 117 LEU A CA 1
ATOM 833 C C . LEU A 1 117 ? 6.627 15.983 43.948 1.00 30.93 117 LEU A C 1
ATOM 834 O O . LEU A 1 117 ? 6.145 14.939 44.411 1.00 30.60 117 LEU A O 1
ATOM 839 N N . ASN A 1 118 ? 7.338 16.835 44.695 1.00 30.05 118 ASN A N 1
ATOM 840 C CA . ASN A 1 118 ? 7.359 16.726 46.152 1.00 28.81 118 ASN A CA 1
ATOM 841 C C . ASN A 1 118 ? 5.979 17.271 46.501 1.00 28.45 118 ASN A C 1
ATOM 842 O O . ASN A 1 118 ? 5.505 18.186 45.828 1.00 28.71 118 ASN A O 1
ATOM 847 N N . THR A 1 119 ? 5.299 16.714 47.495 1.00 27.40 119 THR A N 1
ATOM 848 C CA . THR A 1 119 ? 3.932 17.184 47.808 1.00 27.00 119 THR A CA 1
ATOM 849 C C . THR A 1 119 ? 3.929 18.395 48.740 1.00 26.10 119 THR A C 1
ATOM 850 O O . THR A 1 119 ? 4.904 18.648 49.449 1.00 25.59 119 THR A O 1
ATOM 854 N N . PRO A 1 120 ? 2.841 19.152 48.720 1.00 25.03 120 PRO A N 1
ATOM 855 C CA . PRO A 1 120 ? 2.675 20.280 49.636 1.00 24.85 120 PRO A CA 1
ATOM 856 C C . PRO A 1 120 ? 2.771 19.862 51.093 1.00 23.98 120 PRO A C 1
ATOM 857 O O . PRO A 1 120 ? 3.263 20.633 51.917 1.00 22.07 120 PRO A O 1
ATOM 861 N N . GLU A 1 121 ? 2.282 18.660 51.400 1.00 23.59 121 GLU A N 1
ATOM 862 C CA . GLU A 1 121 ? 2.367 18.135 52.747 1.00 23.83 121 GLU A CA 1
ATOM 863 C C . GLU A 1 121 ? 3.836 18.063 53.199 1.00 22.52 121 GLU A C 1
ATOM 864 O O . GLU A 1 121 ? 4.154 18.412 54.330 1.00 21.48 121 GLU A O 1
ATOM 870 N N . ASN A 1 122 ? 4.710 17.610 52.307 1.00 21.56 122 ASN A N 1
ATOM 871 C CA . ASN A 1 122 ? 6.124 17.470 52.623 1.00 21.08 122 ASN A CA 1
ATOM 872 C C . ASN A 1 122 ? 6.723 18.871 52.877 1.00 21.12 122 ASN A C 1
ATOM 873 O O . ASN A 1 122 ? 7.585 19.037 53.754 1.00 20.38 122 ASN A O 1
ATOM 878 N N . ARG A 1 123 ? 6.230 19.860 52.125 1.00 20.85 123 ARG A N 1
ATOM 879 C CA . ARG A 1 123 ? 6.608 21.259 52.302 1.00 21.56 123 ARG A CA 1
ATOM 880 C C . ARG A 1 123 ? 6.212 21.726 53.696 1.00 20.97 123 ARG A C 1
ATOM 881 O O . ARG A 1 123 ? 7.018 22.376 54.369 1.00 20.45 123 ARG A O 1
ATOM 889 N N . GLU A 1 124 ? 5.002 21.398 54.148 1.00 19.94 124 GLU A N 1
ATOM 890 C CA . GLU A 1 124 ? 4.622 21.742 55.523 1.00 20.65 124 GLU A CA 1
ATOM 891 C C . GLU A 1 124 ? 5.500 21.020 56.547 1.00 19.95 124 GLU A C 1
ATOM 892 O O . GLU A 1 124 ? 5.907 21.622 57.537 1.00 20.55 124 GLU A O 1
ATOM 898 N N . TYR A 1 125 ? 5.831 19.755 56.317 1.00 20.07 125 TYR A N 1
ATOM 899 C CA . TYR A 1 125 ? 6.671 19.046 57.278 1.00 20.13 125 TYR A CA 1
ATOM 900 C C . TYR A 1 125 ? 8.060 19.706 57.419 1.00 19.71 125 TYR A C 1
ATOM 901 O O . TYR A 1 125 ? 8.644 19.748 58.509 1.00 18.36 125 TYR A O 1
ATOM 910 N N . THR A 1 126 ? 8.580 20.160 56.290 1.00 20.04 126 THR A N 1
ATOM 911 C CA . THR A 1 126 ? 9.869 20.812 56.229 1.00 20.26 126 THR A CA 1
ATOM 912 C C . THR A 1 126 ? 9.819 22.125 57.007 1.00 20.46 126 THR A C 1
ATOM 913 O O . THR A 1 126 ? 10.687 22.371 57.850 1.00 21.61 126 THR A O 1
ATOM 917 N N . ALA A 1 127 ? 8.781 22.925 56.760 1.00 20.76 127 ALA A N 1
ATOM 918 C CA . ALA A 1 127 ? 8.605 24.227 57.422 1.00 20.99 127 ALA A CA 1
ATOM 919 C C . ALA A 1 127 ? 8.469 24.038 58.933 1.00 20.74 127 ALA A C 1
ATOM 920 O O . ALA A 1 127 ? 9.013 24.817 59.711 1.00 20.38 127 ALA A O 1
ATOM 922 N N . GLU A 1 128 ? 7.739 22.997 59.333 1.00 20.46 128 GLU A N 1
ATOM 923 C CA . GLU A 1 128 ? 7.544 22.658 60.747 1.00 20.06 128 GLU A CA 1
ATOM 924 C C . GLU A 1 128 ? 8.902 22.439 61.420 1.00 19.04 128 GLU A C 1
ATOM 925 O O . GLU A 1 128 ? 9.147 22.949 62.519 1.00 18.25 128 GLU A O 1
ATOM 931 N N . ILE A 1 129 ? 9.807 21.731 60.750 1.00 18.22 129 ILE A N 1
ATOM 932 C CA . ILE A 1 129 ? 11.122 21.501 61.326 1.00 18.40 129 ILE A CA 1
ATOM 933 C C . ILE A 1 129 ? 11.886 22.845 61.385 1.00 18.32 129 ILE A C 1
ATOM 934 O O . ILE A 1 129 ? 12.415 23.246 62.431 1.00 17.34 129 ILE A O 1
ATOM 939 N N . MET A 1 130 ? 11.891 23.562 60.279 1.00 17.94 130 MET A N 1
ATOM 940 C CA . MET A 1 130 ? 12.720 24.757 60.169 1.00 18.19 130 MET A CA 1
ATOM 941 C C . MET A 1 130 ? 12.263 25.903 61.107 1.00 18.17 130 MET A C 1
ATOM 942 O O . MET A 1 130 ? 13.088 26.567 61.757 1.00 17.82 130 MET A O 1
ATOM 947 N N . PHE A 1 131 ? 10.961 26.126 61.199 1.00 18.97 131 PHE A N 1
ATOM 948 C CA . PHE A 1 131 ? 10.440 27.210 62.033 1.00 19.20 131 PHE A CA 1
ATOM 949 C C . PHE A 1 131 ? 10.263 26.829 63.483 1.00 19.96 131 PHE A C 1
ATOM 950 O O . PHE A 1 131 ? 10.570 27.618 64.378 1.00 19.90 131 PHE A O 1
ATOM 958 N N . GLU A 1 132 ? 9.750 25.630 63.720 1.00 20.47 132 GLU A N 1
ATOM 959 C CA . GLU A 1 132 ? 9.414 25.209 65.053 1.00 21.24 132 GLU A CA 1
ATOM 960 C C . GLU A 1 132 ? 10.568 24.532 65.801 1.00 21.01 132 GLU A C 1
ATOM 961 O O . GLU A 1 132 ? 10.573 24.578 67.019 1.00 20.20 132 GLU A O 1
ATOM 967 N N . SER A 1 133 ? 11.522 23.917 65.094 1.00 20.35 133 SER A N 1
ATOM 968 C CA . SER A 1 133 ? 12.709 23.375 65.756 1.00 20.70 133 SER A CA 1
ATOM 969 C C . SER A 1 133 ? 13.855 24.374 65.731 1.00 20.17 133 SER A C 1
ATOM 970 O O . SER A 1 133 ? 14.427 24.670 66.766 1.00 20.78 133 SER A O 1
ATOM 973 N N . PHE A 1 134 ? 14.170 24.906 64.552 1.00 19.38 134 PHE A N 1
ATOM 974 C CA . PHE A 1 134 ? 15.324 25.779 64.414 1.00 19.63 134 PHE A CA 1
ATOM 975 C C . PHE A 1 134 ? 15.041 27.286 64.493 1.00 19.25 134 PHE A C 1
ATOM 976 O O . PHE A 1 134 ? 15.963 28.092 64.402 1.00 19.59 134 PHE A O 1
ATOM 984 N N . ASN A 1 135 ? 13.777 27.664 64.657 1.00 19.92 135 ASN A N 1
ATOM 985 C CA . ASN A 1 135 ? 13.402 29.073 64.762 1.00 19.09 135 ASN A CA 1
ATOM 986 C C . ASN A 1 135 ? 13.959 29.973 63.648 1.00 18.11 135 ASN A C 1
ATOM 987 O O . ASN A 1 135 ? 14.322 31.119 63.930 1.00 18.12 135 ASN A O 1
ATOM 992 N N . VAL A 1 136 ? 13.999 29.512 62.400 1.00 17.52 136 VAL A N 1
ATOM 993 C CA . VAL A 1 136 ? 14.525 30.337 61.325 1.00 17.54 136 VAL A CA 1
ATOM 994 C C . VAL A 1 136 ? 13.627 31.556 61.089 1.00 17.91 136 VAL A C 1
ATOM 995 O O . VAL A 1 136 ? 12.421 31.496 61.286 1.00 18.78 136 VAL A O 1
ATOM 999 N N . PRO A 1 137 ? 14.231 32.673 60.733 1.00 18.20 137 PRO A N 1
ATOM 1000 C CA . PRO A 1 137 ? 13.482 33.908 60.430 1.00 18.39 137 PRO A CA 1
ATOM 1001 C C . PRO A 1 137 ? 12.758 33.908 59.085 1.00 18.20 137 PRO A C 1
ATOM 1002 O O . PRO A 1 137 ? 11.789 34.658 58.909 1.00 17.94 137 PRO A O 1
ATOM 1006 N N . GLY A 1 138 ? 13.213 33.095 58.142 1.00 17.65 138 GLY A N 1
ATOM 1007 C CA . GLY A 1 138 ? 12.598 33.046 56.830 1.00 18.26 138 GLY A CA 1
ATOM 1008 C C . GLY A 1 138 ? 13.013 31.802 56.066 1.00 18.55 138 GLY A C 1
ATOM 1009 O O . GLY A 1 138 ? 14.126 31.296 56.257 1.00 18.33 138 GLY A O 1
ATOM 1010 N N . LEU A 1 139 ? 12.119 31.301 55.218 1.00 18.35 139 LEU A N 1
ATOM 1011 C CA . LEU A 1 139 ? 12.357 30.065 54.465 1.00 18.95 139 LEU A CA 1
ATOM 1012 C C . LEU A 1 139 ? 11.778 30.148 53.058 1.00 19.86 139 LEU A C 1
ATOM 1013 O O . LEU A 1 139 ? 10.722 30.716 52.851 1.00 18.94 139 LEU A O 1
ATOM 1018 N N . TYR A 1 140 ? 12.502 29.598 52.108 1.00 19.86 140 TYR A N 1
ATOM 1019 C CA . TYR A 1 140 ? 12.039 29.446 50.751 1.00 20.67 140 TYR A CA 1
ATOM 1020 C C . TYR A 1 140 ? 12.363 28.025 50.340 1.00 20.32 140 TYR A C 1
ATOM 1021 O O . TYR A 1 140 ? 13.455 27.549 50.630 1.00 19.88 140 TYR A O 1
ATOM 1030 N N . ILE A 1 141 ? 11.428 27.352 49.675 1.00 20.30 141 ILE A N 1
ATOM 1031 C CA . ILE A 1 141 ? 11.673 26.009 49.141 1.00 20.56 141 ILE A CA 1
ATOM 1032 C C . ILE A 1 141 ? 11.642 26.108 47.610 1.00 21.34 141 ILE A C 1
ATOM 1033 O O . ILE A 1 141 ? 10.603 26.472 47.027 1.00 21.13 141 ILE A O 1
ATOM 1038 N N . ALA A 1 142 ? 12.786 25.847 46.979 1.00 21.07 142 ALA A N 1
ATOM 1039 C CA . ALA A 1 142 ? 12.944 25.961 45.532 1.00 22.15 142 ALA A CA 1
ATOM 1040 C C . ALA A 1 142 ? 12.911 24.599 44.857 1.00 22.51 142 ALA A C 1
ATOM 1041 O O . ALA A 1 142 ? 13.363 23.609 45.418 1.00 21.86 142 ALA A O 1
ATOM 1043 N N . VAL A 1 143 ? 12.369 24.553 43.647 1.00 23.50 143 VAL A N 1
ATOM 1044 C CA . VAL A 1 143 ? 12.344 23.291 42.908 1.00 23.81 143 VAL A CA 1
ATOM 1045 C C . VAL A 1 143 ? 13.713 23.097 42.212 1.00 22.82 143 VAL A C 1
ATOM 1046 O O . VAL A 1 143 ? 14.233 23.990 41.584 1.00 21.91 143 VAL A O 1
ATOM 1050 N N . GLN A 1 144 ? 14.304 21.918 42.362 1.00 22.94 144 GLN A N 1
ATOM 1051 C CA . GLN A 1 144 ? 15.654 21.658 41.855 1.00 22.83 144 GLN A CA 1
ATOM 1052 C C . GLN A 1 144 ? 15.880 22.030 40.386 1.00 23.31 144 GLN A C 1
ATOM 1053 O O . GLN A 1 144 ? 16.830 22.758 40.051 1.00 22.85 144 GLN A O 1
ATOM 1059 N N . ALA A 1 145 ? 14.983 21.571 39.531 1.00 22.87 145 ALA A N 1
ATOM 1060 C CA . ALA A 1 145 ? 15.072 21.811 38.112 1.00 23.59 145 ALA A CA 1
ATOM 1061 C C . ALA A 1 145 ? 15.072 23.303 37.792 1.00 23.27 145 ALA A C 1
ATOM 1062 O O . ALA A 1 145 ? 15.724 23.734 36.854 1.00 22.90 145 ALA A O 1
ATOM 1064 N N . VAL A 1 146 ? 14.348 24.082 38.580 1.00 23.29 146 VAL A N 1
ATOM 1065 C CA . VAL A 1 146 ? 14.206 25.503 38.314 1.00 23.90 146 VAL A CA 1
ATOM 1066 C C . VAL A 1 146 ? 15.526 26.225 38.648 1.00 24.08 146 VAL A C 1
ATOM 1067 O O . VAL A 1 146 ? 15.973 27.108 37.916 1.00 24.06 146 VAL A O 1
ATOM 1071 N N . LEU A 1 147 ? 16.151 25.819 39.744 1.00 24.22 147 LEU A N 1
ATOM 1072 C CA . LEU A 1 147 ? 17.454 26.333 40.114 1.00 24.51 147 LEU A CA 1
ATOM 1073 C C . LEU A 1 147 ? 18.503 25.961 39.053 1.00 25.19 147 LEU A C 1
ATOM 1074 O O . LEU A 1 147 ? 19.410 26.748 38.758 1.00 24.37 147 LEU A O 1
ATOM 1079 N N . ALA A 1 148 ? 18.366 24.770 38.477 1.00 25.80 148 ALA A N 1
ATOM 1080 C CA . ALA A 1 148 ? 19.298 24.304 37.451 1.00 26.30 148 ALA A CA 1
ATOM 1081 C C . ALA A 1 148 ? 19.218 25.200 36.216 1.00 26.17 148 ALA A C 1
ATOM 1082 O O . ALA A 1 148 ? 20.236 25.503 35.593 1.00 25.33 148 ALA A O 1
ATOM 1084 N N . LEU A 1 149 ? 18.011 25.643 35.891 1.00 26.71 149 LEU A N 1
ATOM 1085 C CA . LEU A 1 149 ? 17.799 26.590 34.807 1.00 27.51 149 LEU A CA 1
ATOM 1086 C C . LEU A 1 149 ? 18.478 27.918 35.108 1.00 27.57 149 LEU A C 1
ATOM 1087 O O . LEU A 1 149 ? 19.198 28.457 34.262 1.00 27.26 149 LEU A O 1
ATOM 1092 N N . ALA A 1 150 ? 18.243 28.453 36.306 1.00 27.52 150 ALA A N 1
ATOM 1093 C CA . ALA A 1 150 ? 18.855 29.704 36.710 1.00 27.03 150 ALA A CA 1
ATOM 1094 C C . ALA A 1 150 ? 20.370 29.584 36.620 1.00 27.22 150 ALA A C 1
ATOM 1095 O O . ALA A 1 150 ? 21.045 30.516 36.229 1.00 26.24 150 ALA A O 1
ATOM 1097 N N . ALA A 1 151 ? 20.892 28.433 37.018 1.00 27.49 151 ALA A N 1
ATOM 1098 C CA . ALA A 1 151 ? 22.321 28.205 37.001 1.00 28.61 151 ALA A CA 1
ATOM 1099 C C . ALA A 1 151 ? 22.893 28.403 35.587 1.00 29.70 151 ALA A C 1
ATOM 1100 O O . ALA A 1 151 ? 24.017 28.873 35.431 1.00 29.72 151 ALA A O 1
ATOM 1102 N N . SER A 1 152 ? 22.110 28.048 34.569 1.00 30.55 152 SER A N 1
ATOM 1103 C CA . SER A 1 152 ? 22.550 28.165 33.186 1.00 31.75 152 SER A CA 1
ATOM 1104 C C . SER A 1 152 ? 22.665 29.610 32.705 1.00 33.26 152 SER A C 1
ATOM 1105 O O . SER A 1 152 ? 23.238 29.852 31.654 1.00 33.07 152 SER A O 1
ATOM 1108 N N . TRP A 1 153 ? 22.138 30.568 33.464 1.00 35.03 153 TRP A N 1
ATOM 1109 C CA . TRP A 1 153 ? 22.258 31.978 33.080 1.00 36.69 153 TRP A CA 1
ATOM 1110 C C . TRP A 1 153 ? 23.714 32.437 33.089 1.00 38.72 153 TRP A C 1
ATOM 1111 O O . TRP A 1 153 ? 24.040 33.533 32.625 1.00 38.76 153 TRP A O 1
ATOM 1122 N N . THR A 1 154 ? 24.576 31.584 33.626 1.00 40.72 154 THR A N 1
ATOM 1123 C CA . THR A 1 154 ? 25.997 31.839 33.707 1.00 42.74 154 THR A CA 1
ATOM 1124 C C . THR A 1 154 ? 26.673 31.500 32.379 1.00 44.73 154 THR A C 1
ATOM 1125 O O . THR A 1 154 ? 27.804 31.900 32.124 1.00 44.70 154 THR A O 1
ATOM 1129 N N . SER A 1 155 ? 25.976 30.747 31.538 1.00 46.78 155 SER A N 1
ATOM 1130 C CA . SER A 1 155 ? 26.545 30.295 30.281 1.00 48.47 155 SER A CA 1
ATOM 1131 C C . SER A 1 155 ? 26.735 31.433 29.289 1.00 49.94 155 SER A C 1
ATOM 1132 O O . SER A 1 155 ? 25.914 32.347 29.209 1.00 49.37 155 SER A O 1
ATOM 1135 N N . ARG A 1 156 ? 27.831 31.348 28.536 1.00 51.94 156 ARG A N 1
ATOM 1136 C CA . ARG A 1 156 ? 28.138 32.305 27.479 1.00 53.74 156 ARG A CA 1
ATOM 1137 C C . ARG A 1 156 ? 27.121 32.236 26.328 1.00 54.16 156 ARG A C 1
ATOM 1138 O O . ARG A 1 156 ? 26.940 33.214 25.600 1.00 54.53 156 ARG A O 1
ATOM 1146 N N . GLN A 1 157 ? 26.461 31.089 26.173 1.00 54.75 157 GLN A N 1
ATOM 1147 C CA . GLN A 1 157 ? 25.496 30.874 25.087 1.00 55.29 157 GLN A CA 1
ATOM 1148 C C . GLN A 1 157 ? 24.138 31.559 25.273 1.00 55.48 157 GLN A C 1
ATOM 1149 O O . GLN A 1 157 ? 23.299 31.513 24.368 1.00 55.37 157 GLN A O 1
ATOM 1155 N N . VAL A 1 158 ? 23.901 32.165 26.436 1.00 55.56 158 VAL A N 1
ATOM 1156 C CA . VAL A 1 158 ? 22.611 32.806 26.700 1.00 55.72 158 VAL A CA 1
ATOM 1157 C C . VAL A 1 158 ? 22.767 34.324 26.868 1.00 55.48 158 VAL A C 1
ATOM 1158 O O . VAL A 1 158 ? 23.813 34.803 27.312 1.00 55.80 158 VAL A O 1
ATOM 1162 N N . GLY A 1 159 ? 21.726 35.069 26.497 1.00 55.19 159 GLY A N 1
ATOM 1163 C CA . GLY A 1 159 ? 21.746 36.523 26.569 1.00 54.80 159 GLY A CA 1
ATOM 1164 C C . GLY A 1 159 ? 20.598 37.124 27.362 1.00 54.43 159 GLY A C 1
ATOM 1165 O O . GLY A 1 159 ? 20.709 38.254 27.855 1.00 54.84 159 GLY A O 1
ATOM 1166 N N . GLU A 1 160 ? 19.494 36.383 27.471 1.00 53.34 160 GLU A N 1
ATOM 1167 C CA . GLU A 1 160 ? 18.334 36.817 28.250 1.00 52.47 160 GLU A CA 1
ATOM 1168 C C . GLU A 1 160 ? 18.020 35.766 29.320 1.00 50.78 160 GLU A C 1
ATOM 1169 O O . GLU A 1 160 ? 18.098 34.567 29.053 1.00 50.62 160 GLU A O 1
ATOM 1175 N N . ARG A 1 161 ? 17.682 36.215 30.528 1.00 48.68 161 ARG A N 1
ATOM 1176 C CA . ARG A 1 161 ? 17.297 35.304 31.609 1.00 46.92 161 ARG A CA 1
ATOM 1177 C C . ARG A 1 161 ? 15.960 34.667 31.271 1.00 44.84 161 ARG A C 1
ATOM 1178 O O . ARG A 1 161 ? 15.021 35.368 30.898 1.00 44.97 161 ARG A O 1
ATOM 1186 N N . THR A 1 162 ? 15.857 33.354 31.425 1.00 42.30 162 THR A N 1
ATOM 1187 C CA . THR A 1 162 ? 14.581 32.680 31.216 1.00 40.47 162 THR A CA 1
ATOM 1188 C C . THR A 1 162 ? 14.414 31.478 32.120 1.00 38.29 162 THR A C 1
ATOM 1189 O O . THR A 1 162 ? 15.385 30.806 32.444 1.00 38.02 162 THR A O 1
ATOM 1193 N N . LEU A 1 163 ? 13.172 31.219 32.521 1.00 36.20 163 LEU A N 1
ATOM 1194 C CA . LEU A 1 163 ? 12.835 30.020 33.279 1.00 34.66 163 LEU A CA 1
ATOM 1195 C C . LEU A 1 163 ? 11.875 29.153 32.450 1.00 33.86 163 LEU A C 1
ATOM 1196 O O . LEU A 1 163 ? 10.860 28.654 32.931 1.00 33.84 163 LEU A O 1
ATOM 1201 N N . THR A 1 164 ? 12.212 29.007 31.176 1.00 32.71 164 THR A N 1
ATOM 1202 C CA . THR A 1 164 ? 11.520 28.077 30.308 1.00 31.25 164 THR A CA 1
ATOM 1203 C C . THR A 1 164 ? 12.609 27.255 29.660 1.00 30.63 164 THR A C 1
ATOM 1204 O O . THR A 1 164 ? 13.517 27.786 29.029 1.00 30.91 164 THR A O 1
ATOM 1208 N N . GLY A 1 165 ? 12.563 25.953 29.859 1.00 29.66 165 GLY A N 1
ATOM 1209 C CA . GLY A 1 165 ? 13.598 25.114 29.331 1.00 28.86 165 GLY A CA 1
ATOM 1210 C C . GLY A 1 165 ? 13.363 23.690 29.738 1.00 28.32 165 GLY A C 1
ATOM 1211 O O . GLY A 1 165 ? 12.426 23.401 30.470 1.00 28.08 165 GLY A O 1
ATOM 1212 N N . THR A 1 166 ? 14.231 22.810 29.251 1.00 27.89 166 THR A N 1
ATOM 1213 C CA . THR A 1 166 ? 14.171 21.389 29.514 1.00 28.13 166 THR A CA 1
ATOM 1214 C C . THR A 1 166 ? 15.423 21.025 30.272 1.00 28.05 166 THR A C 1
ATOM 1215 O O . THR A 1 166 ? 16.531 21.214 29.764 1.00 28.93 166 THR A O 1
ATOM 1219 N N . VAL A 1 167 ? 15.261 20.496 31.472 1.00 27.97 167 VAL A N 1
ATOM 1220 C CA . VAL A 1 167 ? 16.397 20.185 32.321 1.00 27.94 167 VAL A CA 1
ATOM 1221 C C . VAL A 1 167 ? 16.662 18.702 32.326 1.00 28.28 167 VAL A C 1
ATOM 1222 O O . VAL A 1 167 ? 15.775 17.914 32.606 1.00 27.94 167 VAL A O 1
ATOM 1226 N N . ILE A 1 168 ? 17.893 18.332 32.026 1.00 28.71 168 ILE A N 1
ATOM 1227 C CA . ILE A 1 168 ? 18.318 16.960 32.099 1.00 29.95 168 ILE A CA 1
ATOM 1228 C C . ILE A 1 168 ? 19.152 16.820 33.377 1.00 30.94 168 ILE A C 1
ATOM 1229 O O . ILE A 1 168 ? 20.270 17.335 33.462 1.00 29.33 168 ILE A O 1
ATOM 1234 N N . ASP A 1 169 ? 18.577 16.153 34.372 1.00 32.01 169 ASP A N 1
ATOM 1235 C CA . ASP A 1 169 ? 19.210 15.962 35.664 1.00 33.70 169 ASP A CA 1
ATOM 1236 C C . ASP A 1 169 ? 19.697 14.528 35.766 1.00 34.38 169 ASP A C 1
ATOM 1237 O O . ASP A 1 169 ? 18.895 13.591 35.838 1.00 34.15 169 ASP A O 1
ATOM 1242 N N . SER A 1 170 ? 21.013 14.359 35.767 1.00 35.67 170 SER A N 1
ATOM 1243 C CA . SER A 1 170 ? 21.615 13.038 35.847 1.00 36.78 170 SER A CA 1
ATOM 1244 C C . SER A 1 170 ? 22.713 12.984 36.886 1.00 38.65 170 SER A C 1
ATOM 1245 O O . SER A 1 170 ? 23.829 13.500 36.682 1.00 38.90 170 SER A O 1
ATOM 1248 N N . GLY A 1 171 ? 22.389 12.348 38.001 1.00 40.24 171 GLY A N 1
ATOM 1249 C CA . GLY A 1 171 ? 23.351 12.104 39.052 1.00 41.45 171 GLY A CA 1
ATOM 1250 C C . GLY A 1 171 ? 23.730 10.630 39.003 1.00 42.54 171 GLY A C 1
ATOM 1251 O O . GLY A 1 171 ? 24.010 10.078 37.926 1.00 42.39 171 GLY A O 1
ATOM 1252 N N . ASP A 1 172 ? 23.698 9.972 40.155 1.00 43.55 172 ASP A N 1
ATOM 1253 C CA . ASP A 1 172 ? 24.134 8.579 40.236 1.00 44.73 172 ASP A CA 1
ATOM 1254 C C . ASP A 1 172 ? 23.011 7.539 40.119 1.00 44.28 172 ASP A C 1
ATOM 1255 O O . ASP A 1 172 ? 23.287 6.396 39.778 1.00 44.75 172 ASP A O 1
ATOM 1260 N N . GLY A 1 173 ? 21.755 7.916 40.366 1.00 43.82 173 GLY A N 1
ATOM 1261 C CA . GLY A 1 173 ? 20.668 6.939 40.393 1.00 43.09 173 GLY A CA 1
ATOM 1262 C C . GLY A 1 173 ? 19.789 6.768 39.164 1.00 42.36 173 GLY A C 1
ATOM 1263 O O . GLY A 1 173 ? 19.673 5.674 38.629 1.00 42.32 173 GLY A O 1
ATOM 1264 N N . VAL A 1 174 ? 19.120 7.833 38.751 1.00 41.03 174 VAL A N 1
ATOM 1265 C CA . VAL A 1 174 ? 18.221 7.787 37.609 1.00 40.23 174 VAL A CA 1
ATOM 1266 C C . VAL A 1 174 ? 18.398 9.125 36.913 1.00 38.73 174 VAL A C 1
ATOM 1267 O O . VAL A 1 174 ? 18.867 10.070 37.533 1.00 38.49 174 VAL A O 1
ATOM 1271 N N . THR A 1 175 ? 18.069 9.208 35.630 1.00 36.61 175 THR A N 1
ATOM 1272 C CA . THR A 1 175 ? 18.170 10.478 34.917 1.00 35.15 175 THR A CA 1
ATOM 1273 C C . THR A 1 175 ? 16.777 10.998 34.658 1.00 34.19 175 THR A C 1
ATOM 1274 O O . THR A 1 175 ? 15.902 10.241 34.265 1.00 34.81 175 THR A O 1
ATOM 1278 N N . HIS A 1 176 ? 16.575 12.290 34.880 1.00 32.38 176 HIS A N 1
ATOM 1279 C CA . HIS A 1 176 ? 15.278 12.920 34.697 1.00 31.80 176 HIS A CA 1
ATOM 1280 C C . HIS A 1 176 ? 15.290 13.926 33.557 1.00 30.44 176 HIS A C 1
ATOM 1281 O O . HIS A 1 176 ? 16.250 14.677 33.389 1.00 29.25 176 HIS A O 1
ATOM 1288 N N . VAL A 1 177 ? 14.201 13.948 32.798 1.00 29.14 177 VAL A N 1
ATOM 1289 C CA . VAL A 1 177 ? 13.987 14.913 31.741 1.00 28.98 177 VAL A CA 1
ATOM 1290 C C . VAL A 1 177 ? 12.797 15.741 32.159 1.00 28.86 177 VAL A C 1
ATOM 1291 O O . VAL A 1 177 ? 11.679 15.238 32.177 1.00 29.31 177 VAL A O 1
ATOM 1295 N N . ILE A 1 178 ? 13.040 17.018 32.447 1.00 28.83 178 ILE A N 1
ATOM 1296 C CA . ILE A 1 178 ? 12.052 17.893 33.080 1.00 28.70 178 ILE A CA 1
ATOM 1297 C C . ILE A 1 178 ? 11.782 19.162 32.330 1.00 28.51 178 ILE A C 1
ATOM 1298 O O . ILE A 1 178 ? 12.619 20.058 32.296 1.00 28.60 178 ILE A O 1
ATOM 1303 N N . PRO A 1 179 ? 10.592 19.301 31.774 1.00 29.27 179 PRO A N 1
ATOM 1304 C CA . PRO A 1 179 ? 10.258 20.546 31.095 1.00 29.55 179 PRO A CA 1
ATOM 1305 C C . PRO A 1 179 ? 9.748 21.560 32.083 1.00 29.68 179 PRO A C 1
ATOM 1306 O O . PRO A 1 179 ? 8.940 21.195 32.930 1.00 29.66 179 PRO A O 1
ATOM 1310 N N . VAL A 1 180 ? 10.185 22.807 31.938 1.00 29.95 180 VAL A N 1
ATOM 1311 C CA . VAL A 1 180 ? 9.780 23.905 32.801 1.00 30.71 180 VAL A CA 1
ATOM 1312 C C . VAL A 1 180 ? 9.268 25.056 31.934 1.00 31.40 180 VAL A C 1
ATOM 1313 O O . VAL A 1 180 ? 9.890 25.412 30.946 1.00 31.84 180 VAL A O 1
ATOM 1317 N N . ALA A 1 181 ? 8.146 25.647 32.310 1.00 32.58 181 ALA A N 1
ATOM 1318 C CA . ALA A 1 181 ? 7.604 26.779 31.570 1.00 33.59 181 ALA A CA 1
ATOM 1319 C C . ALA A 1 181 ? 7.355 27.921 32.512 1.00 34.15 181 ALA A C 1
ATOM 1320 O O . ALA A 1 181 ? 6.591 27.778 33.450 1.00 34.64 181 ALA A O 1
ATOM 1322 N N . GLU A 1 182 ? 7.995 29.053 32.262 1.00 35.21 182 GLU A N 1
ATOM 1323 C CA . GLU A 1 182 ? 7.791 30.240 33.084 1.00 36.64 182 GLU A CA 1
ATOM 1324 C C . GLU A 1 182 ? 8.085 29.994 34.574 1.00 35.99 182 GLU A C 1
ATOM 1325 O O . GLU A 1 182 ? 7.433 30.569 35.426 1.00 36.25 182 GLU A O 1
ATOM 1331 N N . GLY A 1 183 ? 9.041 29.130 34.883 1.00 35.43 183 GLY A N 1
ATOM 1332 C CA . GLY A 1 183 ? 9.426 28.906 36.269 1.00 34.95 183 GLY A CA 1
ATOM 1333 C C . GLY A 1 183 ? 8.673 27.785 36.963 1.00 34.39 183 GLY A C 1
ATOM 1334 O O . GLY A 1 183 ? 8.923 27.512 38.135 1.00 33.48 183 GLY A O 1
ATOM 1335 N N . TYR A 1 184 ? 7.762 27.129 36.250 1.00 33.63 184 TYR A N 1
ATOM 1336 C CA . TYR A 1 184 ? 7.024 26.004 36.831 1.00 33.54 184 TYR A CA 1
ATOM 1337 C C . TYR A 1 184 ? 7.164 24.737 36.002 1.00 32.93 184 TYR A C 1
ATOM 1338 O O . TYR A 1 184 ? 6.928 24.720 34.786 1.00 32.79 184 TYR A O 1
ATOM 1347 N N . VAL A 1 185 ? 7.567 23.671 36.675 1.00 32.35 185 VAL A N 1
ATOM 1348 C CA . VAL A 1 185 ? 7.752 22.393 36.023 1.00 32.63 185 VAL A CA 1
ATOM 1349 C C . VAL A 1 185 ? 6.398 21.876 35.529 1.00 32.93 185 VAL A C 1
ATOM 1350 O O . VAL A 1 185 ? 5.402 21.930 36.251 1.00 31.48 185 VAL A O 1
ATOM 1354 N N . ILE A 1 186 ? 6.362 21.406 34.289 1.00 32.78 186 ILE A N 1
ATOM 1355 C CA . ILE A 1 186 ? 5.161 20.763 33.769 1.00 33.55 186 ILE A CA 1
ATOM 1356 C C . ILE A 1 186 ? 5.210 19.320 34.232 1.00 33.34 186 ILE A C 1
ATOM 1357 O O . ILE A 1 186 ? 5.737 18.443 33.538 1.00 33.28 186 ILE A O 1
ATOM 1362 N N . GLY A 1 187 ? 4.669 19.084 35.422 1.00 33.33 187 GLY A N 1
ATOM 1363 C CA . GLY A 1 187 ? 4.723 17.791 36.058 1.00 33.44 187 GLY A CA 1
ATOM 1364 C C . GLY A 1 187 ? 4.152 16.620 35.278 1.00 33.64 187 GLY A C 1
ATOM 1365 O O . GLY A 1 187 ? 4.692 15.531 35.340 1.00 33.10 187 GLY A O 1
ATOM 1366 N N . SER A 1 188 ? 3.067 16.843 34.555 1.00 33.87 188 SER A N 1
ATOM 1367 C CA . SER A 1 188 ? 2.425 15.768 33.812 1.00 34.79 188 SER A CA 1
ATOM 1368 C C . SER A 1 188 ? 3.231 15.295 32.593 1.00 35.00 188 SER A C 1
ATOM 1369 O O . SER A 1 188 ? 2.881 14.275 31.984 1.00 35.18 188 SER A O 1
ATOM 1372 N N . CYS A 1 189 ? 4.323 15.992 32.267 1.00 35.09 189 CYS A N 1
ATOM 1373 C CA . CYS A 1 189 ? 5.143 15.645 31.090 1.00 35.24 189 CYS A CA 1
ATOM 1374 C C . CYS A 1 189 ? 6.561 15.134 31.395 1.00 34.85 189 CYS A C 1
ATOM 1375 O O . CYS A 1 189 ? 7.357 14.925 30.471 1.00 34.46 189 CYS A O 1
ATOM 1378 N N . ILE A 1 190 ? 6.883 14.933 32.679 1.00 34.02 190 ILE A N 1
ATOM 1379 C CA . ILE A 1 190 ? 8.206 14.442 33.077 1.00 33.46 190 ILE A CA 1
ATOM 1380 C C . ILE A 1 190 ? 8.461 12.985 32.702 1.00 33.61 190 ILE A C 1
ATOM 1381 O O . ILE A 1 190 ? 7.582 12.146 32.834 1.00 33.12 190 ILE A O 1
ATOM 1386 N N . LYS A 1 191 ? 9.682 12.679 32.274 1.00 33.78 191 LYS A N 1
ATOM 1387 C CA . LYS A 1 191 ? 10.061 11.305 31.983 1.00 34.66 191 LYS A CA 1
ATOM 1388 C C . LYS A 1 191 ? 11.371 10.937 32.690 1.00 34.57 191 LYS A C 1
ATOM 1389 O O . LYS A 1 191 ? 12.269 11.776 32.834 1.00 34.16 191 LYS A O 1
ATOM 1395 N N . HIS A 1 192 ? 11.468 9.683 33.124 1.00 34.82 192 HIS A N 1
ATOM 1396 C CA . HIS A 1 192 ? 12.649 9.160 33.812 1.00 35.81 192 HIS A CA 1
ATOM 1397 C C . HIS A 1 192 ? 13.411 8.112 32.990 1.00 36.17 192 HIS A C 1
ATOM 1398 O O . HIS A 1 192 ? 12.815 7.342 32.243 1.00 36.86 192 HIS A O 1
ATOM 1405 N N . ILE A 1 193 ? 14.728 8.074 33.145 1.00 36.64 193 ILE A N 1
ATOM 1406 C CA . ILE A 1 193 ? 15.573 7.129 32.419 1.00 36.74 193 ILE A CA 1
ATOM 1407 C C . ILE A 1 193 ? 16.433 6.321 33.376 1.00 37.37 193 ILE A C 1
ATOM 1408 O O . ILE A 1 193 ? 17.198 6.895 34.151 1.00 37.38 193 ILE A O 1
ATOM 1413 N N . PRO A 1 194 ? 16.345 4.993 33.300 1.00 37.59 194 PRO A N 1
ATOM 1414 C CA . PRO A 1 194 ? 17.104 4.108 34.183 1.00 37.84 194 PRO A CA 1
ATOM 1415 C C . PRO A 1 194 ? 18.557 3.940 33.757 1.00 37.83 194 PRO A C 1
ATOM 1416 O O . PRO A 1 194 ? 19.084 2.828 33.736 1.00 37.54 194 PRO A O 1
ATOM 1420 N N . ILE A 1 195 ? 19.186 5.046 33.393 1.00 37.91 195 ILE A N 1
ATOM 1421 C CA . ILE A 1 195 ? 20.603 5.073 33.088 1.00 38.36 195 ILE A CA 1
ATOM 1422 C C . ILE A 1 195 ? 21.151 6.294 33.817 1.00 38.19 195 ILE A C 1
ATOM 1423 O O . ILE A 1 195 ? 20.644 7.401 33.634 1.00 37.85 195 ILE A O 1
ATOM 1428 N N . ALA A 1 196 ? 22.163 6.071 34.649 1.00 38.42 196 ALA A N 1
ATOM 1429 C CA . ALA A 1 196 ? 22.836 7.134 35.399 1.00 38.21 196 ALA A CA 1
ATOM 1430 C C . ALA A 1 196 ? 24.253 6.650 35.712 1.00 38.35 196 ALA A C 1
ATOM 1431 O O . ALA A 1 196 ? 24.657 5.595 35.225 1.00 37.35 196 ALA A O 1
ATOM 1433 N N . GLY A 1 197 ? 24.985 7.407 36.531 1.00 38.57 197 GLY A N 1
ATOM 1434 C CA . GLY A 1 197 ? 26.369 7.114 36.867 1.00 39.25 197 GLY A CA 1
ATOM 1435 C C . GLY A 1 197 ? 26.669 5.683 37.269 1.00 40.02 197 GLY A C 1
ATOM 1436 O O . GLY A 1 197 ? 27.628 5.087 36.775 1.00 40.01 197 GLY A O 1
ATOM 1437 N N . ARG A 1 198 ? 25.861 5.131 38.171 1.00 40.69 198 ARG A N 1
ATOM 1438 C CA . ARG A 1 198 ? 26.046 3.754 38.615 1.00 41.80 198 ARG A CA 1
ATOM 1439 C C . ARG A 1 198 ? 26.008 2.757 37.447 1.00 41.64 198 ARG A C 1
ATOM 1440 O O . ARG A 1 198 ? 26.829 1.846 37.359 1.00 41.09 198 ARG A O 1
ATOM 1448 N N . ASP A 1 199 ? 25.043 2.930 36.560 1.00 41.85 199 ASP A N 1
ATOM 1449 C CA . ASP A 1 199 ? 24.939 2.064 35.392 1.00 42.05 199 ASP A CA 1
ATOM 1450 C C . ASP A 1 199 ? 26.204 2.121 34.538 1.00 41.85 199 ASP A C 1
ATOM 1451 O O . ASP A 1 199 ? 26.671 1.091 34.051 1.00 41.81 199 ASP A O 1
ATOM 1456 N N . ILE A 1 200 ? 26.760 3.318 34.377 1.00 41.54 200 ILE A N 1
ATOM 1457 C CA . ILE A 1 200 ? 27.978 3.493 33.599 1.00 41.60 200 ILE A CA 1
ATOM 1458 C C . ILE A 1 200 ? 29.123 2.728 34.245 1.00 41.99 200 ILE A C 1
ATOM 1459 O O . ILE A 1 200 ? 29.871 2.032 33.560 1.00 41.73 200 ILE A O 1
ATOM 1464 N N . THR A 1 201 ? 29.241 2.843 35.568 1.00 42.30 201 THR A N 1
ATOM 1465 C CA . THR A 1 201 ? 30.293 2.167 36.321 1.00 42.57 201 THR A CA 1
ATOM 1466 C C . THR A 1 201 ? 30.234 0.654 36.137 1.00 43.06 201 THR A C 1
ATOM 1467 O O . THR A 1 201 ? 31.258 0.016 35.855 1.00 42.64 201 THR A O 1
ATOM 1471 N N . TYR A 1 202 ? 29.040 0.096 36.334 1.00 43.26 202 TYR A N 1
ATOM 1472 C CA . TYR A 1 202 ? 28.816 -1.335 36.218 1.00 44.31 202 TYR A CA 1
ATOM 1473 C C . TYR A 1 202 ? 29.189 -1.834 34.819 1.00 44.33 202 TYR A C 1
ATOM 1474 O O . TYR A 1 202 ? 29.880 -2.843 34.695 1.00 43.83 202 TYR A O 1
ATOM 1483 N N . PHE A 1 203 ? 28.734 -1.134 33.776 1.00 44.09 203 PHE A N 1
ATOM 1484 C CA . PHE A 1 203 ? 29.059 -1.539 32.408 1.00 44.46 203 PHE A CA 1
ATOM 1485 C C . PHE A 1 203 ? 30.574 -1.591 32.252 1.00 45.09 203 PHE A C 1
ATOM 1486 O O . PHE A 1 203 ? 31.115 -2.581 31.752 1.00 44.85 203 PHE A O 1
ATOM 1494 N N . ILE A 1 204 ? 31.255 -0.533 32.698 1.00 45.29 204 ILE A N 1
ATOM 1495 C CA . ILE A 1 204 ? 32.711 -0.470 32.635 1.00 45.97 204 ILE A CA 1
ATOM 1496 C C . ILE A 1 204 ? 33.326 -1.639 33.407 1.00 47.10 204 ILE A C 1
ATOM 1497 O O . ILE A 1 204 ? 34.345 -2.196 33.005 1.00 46.92 204 ILE A O 1
ATOM 1502 N N . GLN A 1 205 ? 32.695 -1.999 34.518 1.00 48.52 205 GLN A N 1
ATOM 1503 C CA . GLN A 1 205 ? 33.139 -3.111 35.342 1.00 49.92 205 GLN A CA 1
ATOM 1504 C C . GLN A 1 205 ? 33.125 -4.408 34.523 1.00 50.72 205 GLN A C 1
ATOM 1505 O O . GLN A 1 205 ? 34.109 -5.143 34.489 1.00 50.71 205 GLN A O 1
ATOM 1511 N N . GLN A 1 206 ? 32.007 -4.677 33.862 1.00 51.60 206 GLN A N 1
ATOM 1512 C CA . GLN A 1 206 ? 31.886 -5.866 33.025 1.00 52.88 206 GLN A CA 1
ATOM 1513 C C . GLN A 1 206 ? 32.948 -5.906 31.932 1.00 53.04 206 GLN A C 1
ATOM 1514 O O . GLN A 1 206 ? 33.561 -6.942 31.693 1.00 52.81 206 GLN A O 1
ATOM 1520 N N . LEU A 1 207 ? 33.143 -4.774 31.265 1.00 53.51 207 LEU A N 1
ATOM 1521 C CA . LEU A 1 207 ? 34.104 -4.673 30.175 1.00 54.08 207 LEU A CA 1
ATOM 1522 C C . LEU A 1 207 ? 35.507 -5.029 30.640 1.00 54.84 207 LEU A C 1
ATOM 1523 O O . LEU A 1 207 ? 36.248 -5.709 29.930 1.00 54.23 207 LEU A O 1
ATOM 1528 N N . LEU A 1 208 ? 35.859 -4.571 31.838 1.00 55.80 208 LEU A N 1
ATOM 1529 C CA . LEU A 1 208 ? 37.156 -4.875 32.424 1.00 56.79 208 LEU A CA 1
ATOM 1530 C C . LEU A 1 208 ? 37.232 -6.361 32.812 1.00 57.72 208 LEU A C 1
ATOM 1531 O O . LEU A 1 208 ? 38.241 -7.021 32.557 1.00 57.50 208 LEU A O 1
ATOM 1536 N N . ARG A 1 209 ? 36.159 -6.882 33.406 1.00 58.95 209 ARG A N 1
ATOM 1537 C CA . ARG A 1 209 ? 36.101 -8.289 33.828 1.00 60.18 209 ARG A CA 1
ATOM 1538 C C . ARG A 1 209 ? 36.430 -9.262 32.688 1.00 60.75 209 ARG A C 1
ATOM 1539 O O . ARG A 1 209 ? 37.152 -10.240 32.876 1.00 60.41 209 ARG A O 1
ATOM 1547 N N . ASP A 1 210 ? 35.903 -8.974 31.505 1.00 61.56 210 ASP A N 1
ATOM 1548 C CA . ASP A 1 210 ? 36.078 -9.848 30.353 1.00 62.23 210 ASP A CA 1
ATOM 1549 C C . ASP A 1 210 ? 37.444 -9.732 29.687 1.00 62.82 210 ASP A C 1
ATOM 1550 O O . ASP A 1 210 ? 37.807 -10.581 28.876 1.00 63.13 210 ASP A O 1
ATOM 1555 N N . ARG A 1 211 ? 38.210 -8.703 30.026 1.00 63.50 211 ARG A N 1
ATOM 1556 C CA . ARG A 1 211 ? 39.461 -8.451 29.324 1.00 63.98 211 ARG A CA 1
ATOM 1557 C C . ARG A 1 211 ? 40.713 -8.423 30.192 1.00 64.86 211 ARG A C 1
ATOM 1558 O O . ARG A 1 211 ? 41.698 -9.086 29.876 1.00 64.75 211 ARG A O 1
ATOM 1566 N N . GLU A 1 212 ? 40.682 -7.641 31.265 1.00 65.87 212 GLU A N 1
ATOM 1567 C CA . GLU A 1 212 ? 41.866 -7.439 32.095 1.00 66.72 212 GLU A CA 1
ATOM 1568 C C . GLU A 1 212 ? 41.959 -8.443 33.230 1.00 67.57 212 GLU A C 1
ATOM 1569 O O . GLU A 1 212 ? 40.945 -8.904 33.747 1.00 67.74 212 GLU A O 1
ATOM 1575 N N . VAL A 1 213 ? 43.192 -8.780 33.604 1.00 68.66 213 VAL A N 1
ATOM 1576 C CA . VAL A 1 213 ? 43.456 -9.715 34.695 1.00 69.40 213 VAL A CA 1
ATOM 1577 C C . VAL A 1 213 ? 44.244 -8.994 35.778 1.00 69.97 213 VAL A C 1
ATOM 1578 O O . VAL A 1 213 ? 44.835 -7.946 35.526 1.00 70.03 213 VAL A O 1
ATOM 1582 N N . GLY A 1 214 ? 44.259 -9.563 36.977 1.00 70.73 214 GLY A N 1
ATOM 1583 C CA . GLY A 1 214 ? 44.998 -8.984 38.083 1.00 71.27 214 GLY A CA 1
ATOM 1584 C C . GLY A 1 214 ? 44.216 -7.911 38.812 1.00 71.81 214 GLY A C 1
ATOM 1585 O O . GLY A 1 214 ? 44.793 -7.077 39.505 1.00 71.90 214 GLY A O 1
ATOM 1586 N N . ILE A 1 215 ? 42.898 -7.925 38.651 1.00 72.41 215 ILE A N 1
ATOM 1587 C CA . ILE A 1 215 ? 42.043 -6.965 39.330 1.00 72.81 215 ILE A CA 1
ATOM 1588 C C . ILE A 1 215 ? 41.383 -7.650 40.518 1.00 73.15 215 ILE A C 1
ATOM 1589 O O . ILE A 1 215 ? 40.548 -8.536 40.341 1.00 73.24 215 ILE A O 1
ATOM 1594 N N . PRO A 1 216 ? 41.765 -7.252 41.726 1.00 73.52 216 PRO A N 1
ATOM 1595 C CA . PRO A 1 216 ? 41.177 -7.820 42.941 1.00 73.68 216 PRO A CA 1
ATOM 1596 C C . PRO A 1 216 ? 39.671 -7.651 42.913 1.00 73.80 216 PRO A C 1
ATOM 1597 O O . PRO A 1 216 ? 39.190 -6.528 42.773 1.00 74.00 216 PRO A O 1
ATOM 1601 N N . PRO A 1 217 ? 38.933 -8.745 43.038 1.00 73.91 217 PRO A N 1
ATOM 1602 C CA . PRO A 1 217 ? 37.473 -8.685 42.976 1.00 73.88 217 PRO A CA 1
ATOM 1603 C C . PRO A 1 217 ? 36.916 -7.696 43.977 1.00 73.83 217 PRO A C 1
ATOM 1604 O O . PRO A 1 217 ? 36.175 -6.798 43.593 1.00 73.79 217 PRO A O 1
ATOM 1608 N N . GLU A 1 218 ? 37.291 -7.848 45.244 1.00 73.79 218 GLU A N 1
ATOM 1609 C CA . GLU A 1 218 ? 36.796 -6.972 46.302 1.00 73.74 218 GLU A CA 1
ATOM 1610 C C . GLU A 1 218 ? 37.191 -5.511 46.042 1.00 73.14 218 GLU A C 1
ATOM 1611 O O . GLU A 1 218 ? 36.835 -4.617 46.812 1.00 73.17 218 GLU A O 1
ATOM 1617 N N . GLN A 1 219 ? 37.921 -5.280 44.952 1.00 72.48 219 GLN A N 1
ATOM 1618 C CA . GLN A 1 219 ? 38.297 -3.933 44.518 1.00 71.86 219 GLN A CA 1
ATOM 1619 C C . GLN A 1 219 ? 37.883 -3.723 43.053 1.00 71.00 219 GLN A C 1
ATOM 1620 O O . GLN A 1 219 ? 38.477 -2.922 42.333 1.00 70.85 219 GLN A O 1
ATOM 1626 N N . SER A 1 220 ? 36.857 -4.449 42.621 1.00 70.06 220 SER A N 1
ATOM 1627 C CA . SER A 1 220 ? 36.379 -4.364 41.246 1.00 69.19 220 SER A CA 1
ATOM 1628 C C . SER A 1 220 ? 35.715 -3.016 40.971 1.00 68.22 220 SER A C 1
ATOM 1629 O O . SER A 1 220 ? 36.019 -2.367 39.972 1.00 68.12 220 SER A O 1
ATOM 1632 N N . LEU A 1 221 ? 34.813 -2.599 41.855 1.00 67.02 221 LEU A N 1
ATOM 1633 C CA . LEU A 1 221 ? 34.148 -1.306 41.709 1.00 66.14 221 LEU A CA 1
ATOM 1634 C C . LEU A 1 221 ? 35.162 -0.171 41.715 1.00 65.03 221 LEU A C 1
ATOM 1635 O O . LEU A 1 221 ? 35.129 0.707 40.853 1.00 64.75 221 LEU A O 1
ATOM 1640 N N . GLU A 1 222 ? 36.050 -0.198 42.704 1.00 63.74 222 GLU A N 1
ATOM 1641 C CA . GLU A 1 222 ? 37.078 0.822 42.869 1.00 62.78 222 GLU A CA 1
ATOM 1642 C C . GLU A 1 222 ? 37.656 1.225 41.519 1.00 61.32 222 GLU A C 1
ATOM 1643 O O . GLU A 1 222 ? 37.536 2.373 41.096 1.00 60.97 222 GLU A O 1
ATOM 1649 N N . THR A 1 223 ? 38.263 0.257 40.846 1.00 59.80 223 THR A N 1
ATOM 1650 C CA . THR A 1 223 ? 38.892 0.464 39.551 1.00 58.58 223 THR A CA 1
ATOM 1651 C C . THR A 1 223 ? 37.937 1.037 38.513 1.00 57.26 223 THR A C 1
ATOM 1652 O O . THR A 1 223 ? 38.283 1.966 37.790 1.00 57.11 223 THR A O 1
ATOM 1656 N N . ALA A 1 224 ? 36.740 0.470 38.440 1.00 55.70 224 ALA A N 1
ATOM 1657 C CA . ALA A 1 224 ? 35.752 0.881 37.448 1.00 54.66 224 ALA A CA 1
ATOM 1658 C C . ALA A 1 224 ? 35.381 2.360 37.576 1.00 53.61 224 ALA A C 1
ATOM 1659 O O . ALA A 1 224 ? 35.371 3.095 36.587 1.00 52.61 224 ALA A O 1
ATOM 1661 N N . LYS A 1 225 ? 35.076 2.781 38.799 1.00 52.86 225 LYS A N 1
ATOM 1662 C CA . LYS A 1 225 ? 34.665 4.155 39.066 1.00 52.55 225 LYS A CA 1
ATOM 1663 C C . LYS A 1 225 ? 35.786 5.106 38.697 1.00 51.55 225 LYS A C 1
ATOM 1664 O O . LYS A 1 225 ? 35.556 6.152 38.090 1.00 51.01 225 LYS A O 1
ATOM 1670 N N . ALA A 1 226 ? 37.005 4.726 39.053 1.00 50.70 226 ALA A N 1
ATOM 1671 C CA . ALA A 1 226 ? 38.170 5.549 38.779 1.00 50.27 226 ALA A CA 1
ATOM 1672 C C . ALA A 1 226 ? 38.393 5.637 37.280 1.00 49.75 226 ALA A C 1
ATOM 1673 O O . ALA A 1 226 ? 38.627 6.717 36.735 1.00 49.28 226 ALA A O 1
ATOM 1675 N N . VAL A 1 227 ? 38.327 4.491 36.611 1.00 48.94 227 VAL A N 1
ATOM 1676 C CA . VAL A 1 227 ? 38.491 4.478 35.170 1.00 48.33 227 VAL A CA 1
ATOM 1677 C C . VAL A 1 227 ? 37.482 5.465 34.579 1.00 47.35 227 VAL A C 1
ATOM 1678 O O . VAL A 1 227 ? 37.822 6.293 33.739 1.00 47.04 227 VAL A O 1
ATOM 1682 N N . LYS A 1 228 ? 36.247 5.403 35.060 1.00 46.38 228 LYS A N 1
ATOM 1683 C CA . LYS A 1 228 ? 35.197 6.284 34.572 1.00 46.08 228 LYS A CA 1
ATOM 1684 C C . LYS A 1 228 ? 35.497 7.765 34.796 1.00 46.51 228 LYS A C 1
ATOM 1685 O O . LYS A 1 228 ? 35.407 8.576 33.882 1.00 45.91 228 LYS A O 1
ATOM 1691 N N . GLU A 1 229 ? 35.839 8.102 36.032 1.00 47.39 229 GLU A N 1
ATOM 1692 C CA . GLU A 1 229 ? 36.094 9.485 36.424 1.00 48.04 229 GLU A CA 1
ATOM 1693 C C . GLU A 1 229 ? 37.320 10.084 35.747 1.00 48.05 229 GLU A C 1
ATOM 1694 O O . GLU A 1 229 ? 37.347 11.273 35.455 1.00 48.16 229 GLU A O 1
ATOM 1700 N N . ARG A 1 230 ? 38.316 9.255 35.462 1.00 48.31 230 ARG A N 1
ATOM 1701 C CA . ARG A 1 230 ? 39.563 9.745 34.891 1.00 48.68 230 ARG A CA 1
ATOM 1702 C C . ARG A 1 230 ? 39.687 9.611 33.372 1.00 47.98 230 ARG A C 1
ATOM 1703 O O . ARG A 1 230 ? 40.387 10.402 32.752 1.00 47.86 230 ARG A O 1
ATOM 1711 N N . TYR A 1 231 ? 39.008 8.642 32.757 1.00 47.36 231 TYR A N 1
ATOM 1712 C CA . TYR A 1 231 ? 39.235 8.391 31.324 1.00 46.75 231 TYR A CA 1
ATOM 1713 C C . TYR A 1 231 ? 38.025 8.336 30.384 1.00 45.72 231 TYR A C 1
ATOM 1714 O O . TYR A 1 231 ? 38.205 8.257 29.168 1.00 45.70 231 TYR A O 1
ATOM 1723 N N . SER A 1 232 ? 36.810 8.377 30.914 1.00 44.60 232 SER A N 1
ATOM 1724 C CA . SER A 1 232 ? 35.620 8.267 30.068 1.00 43.67 232 SER A CA 1
ATOM 1725 C C . SER A 1 232 ? 35.230 9.564 29.364 1.00 42.93 232 SER A C 1
ATOM 1726 O O . SER A 1 232 ? 35.531 10.658 29.834 1.00 43.09 232 SER A O 1
ATOM 1729 N N . TYR A 1 233 ? 34.563 9.421 28.223 1.00 41.67 233 TYR A N 1
ATOM 1730 C CA . TYR A 1 233 ? 34.067 10.542 27.445 1.00 40.71 233 TYR A CA 1
ATOM 1731 C C . TYR A 1 233 ? 33.027 10.040 26.450 1.00 39.80 233 TYR A C 1
ATOM 1732 O O . TYR A 1 233 ? 32.855 8.837 26.278 1.00 38.51 233 TYR A O 1
ATOM 1741 N N . VAL A 1 234 ? 32.324 10.966 25.808 1.00 39.26 234 VAL A N 1
ATOM 1742 C CA . VAL A 1 234 ? 31.348 10.605 24.786 1.00 39.03 234 VAL A CA 1
ATOM 1743 C C . VAL A 1 234 ? 31.962 10.798 23.394 1.00 39.01 234 VAL A C 1
ATOM 1744 O O . VAL A 1 234 ? 32.467 11.874 23.093 1.00 38.00 234 VAL A O 1
ATOM 1748 N N . CYS A 1 235 ? 31.913 9.759 22.551 1.00 39.30 235 CYS A N 1
ATOM 1749 C CA . CYS A 1 235 ? 32.437 9.860 21.177 1.00 39.52 235 CYS A CA 1
ATOM 1750 C C . CYS A 1 235 ? 31.306 10.051 20.172 1.00 39.65 235 CYS A C 1
ATOM 1751 O O . CYS A 1 235 ? 30.170 9.676 20.436 1.00 39.53 235 CYS A O 1
ATOM 1754 N N . PRO A 1 236 ? 31.610 10.646 19.021 1.00 39.94 236 PRO A N 1
ATOM 1755 C CA . PRO A 1 236 ? 30.598 10.890 17.992 1.00 40.32 236 PRO A CA 1
ATOM 1756 C C . PRO A 1 236 ? 30.208 9.674 17.155 1.00 40.63 236 PRO A C 1
ATOM 1757 O O . PRO A 1 236 ? 29.148 9.725 16.531 1.00 40.69 236 PRO A O 1
ATOM 1761 N N . ASP A 1 237 ? 31.035 8.631 17.117 1.00 41.08 237 ASP A N 1
ATOM 1762 C CA . ASP A 1 237 ? 30.720 7.438 16.324 1.00 41.61 237 ASP A CA 1
ATOM 1763 C C . ASP A 1 237 ? 31.523 6.221 16.759 1.00 41.54 237 ASP A C 1
ATOM 1764 O O . ASP A 1 237 ? 32.747 6.219 16.678 1.00 41.61 237 ASP A O 1
ATOM 1769 N N . LEU A 1 238 ? 30.819 5.180 17.196 1.00 41.57 238 LEU A N 1
ATOM 1770 C CA . LEU A 1 238 ? 31.442 3.964 17.715 1.00 41.85 238 LEU A CA 1
ATOM 1771 C C . LEU A 1 238 ? 32.453 3.293 16.791 1.00 42.06 238 LEU A C 1
ATOM 1772 O O . LEU A 1 238 ? 33.579 3.037 17.209 1.00 42.12 238 LEU A O 1
ATOM 1777 N N . VAL A 1 239 ? 32.061 2.982 15.555 1.00 42.64 239 VAL A N 1
ATOM 1778 C CA . VAL A 1 239 ? 32.969 2.267 14.656 1.00 42.91 239 VAL A CA 1
ATOM 1779 C C . VAL A 1 239 ? 34.185 3.123 14.367 1.00 43.00 239 VAL A C 1
ATOM 1780 O O . VAL A 1 239 ? 35.315 2.644 14.416 1.00 43.08 239 VAL A O 1
ATOM 1784 N N . LYS A 1 240 ? 33.973 4.400 14.098 1.00 43.39 240 LYS A N 1
ATOM 1785 C CA . LYS A 1 240 ? 35.109 5.272 13.854 1.00 43.88 240 LYS A CA 1
ATOM 1786 C C . LYS A 1 240 ? 36.037 5.291 15.057 1.00 43.80 240 LYS A C 1
ATOM 1787 O O . LYS A 1 240 ? 37.253 5.353 14.898 1.00 43.93 240 LYS A O 1
ATOM 1793 N N . GLU A 1 241 ? 35.465 5.221 16.257 1.00 43.98 241 GLU A N 1
ATOM 1794 C CA . GLU A 1 241 ? 36.258 5.244 17.483 1.00 43.83 241 GLU A CA 1
ATOM 1795 C C . GLU A 1 241 ? 37.005 3.922 17.661 1.00 44.25 241 GLU A C 1
ATOM 1796 O O . GLU A 1 241 ? 38.194 3.914 17.975 1.00 43.68 241 GLU A O 1
ATOM 1802 N N . PHE A 1 242 ? 36.309 2.806 17.465 1.00 44.76 242 PHE A N 1
ATOM 1803 C CA . PHE A 1 242 ? 36.958 1.501 17.555 1.00 45.61 242 PHE A CA 1
ATOM 1804 C C . PHE A 1 242 ? 38.137 1.456 16.593 1.00 46.58 242 PHE A C 1
ATOM 1805 O O . PHE A 1 242 ? 39.229 1.012 16.953 1.00 46.92 242 PHE A O 1
ATOM 1813 N N . ASN A 1 243 ? 37.920 1.929 15.371 1.00 47.80 243 ASN A N 1
ATOM 1814 C CA . ASN A 1 243 ? 38.977 1.919 14.364 1.00 48.88 243 ASN A CA 1
ATOM 1815 C C . ASN A 1 243 ? 40.166 2.762 14.817 1.00 49.84 243 ASN A C 1
ATOM 1816 O O . ASN A 1 243 ? 41.316 2.360 14.654 1.00 49.78 243 ASN A O 1
ATOM 1821 N N . LYS A 1 244 ? 39.882 3.925 15.394 1.00 51.27 244 LYS A N 1
ATOM 1822 C CA . LYS A 1 244 ? 40.927 4.804 15.922 1.00 52.32 244 LYS A CA 1
ATOM 1823 C C . LYS A 1 244 ? 41.843 4.041 16.871 1.00 53.02 244 LYS A C 1
ATOM 1824 O O . LYS A 1 244 ? 43.063 4.047 16.714 1.00 53.47 244 LYS A O 1
ATOM 1830 N N . TYR A 1 245 ? 41.242 3.394 17.862 1.00 53.77 245 TYR A N 1
ATOM 1831 C CA . TYR A 1 245 ? 41.986 2.678 18.893 1.00 54.36 245 TYR A CA 1
ATOM 1832 C C . TYR A 1 245 ? 42.773 1.499 18.324 1.00 55.59 245 TYR A C 1
ATOM 1833 O O . TYR A 1 245 ? 43.881 1.199 18.777 1.00 55.38 245 TYR A O 1
ATOM 1842 N N . ASP A 1 246 ? 42.196 0.817 17.343 1.00 57.15 246 ASP A N 1
ATOM 1843 C CA . ASP A 1 246 ? 42.855 -0.342 16.758 1.00 58.46 246 ASP A CA 1
ATOM 1844 C C . ASP A 1 246 ? 44.018 0.039 15.839 1.00 59.87 246 ASP A C 1
ATOM 1845 O O . ASP A 1 246 ? 44.773 -0.821 15.409 1.00 59.79 246 ASP A O 1
ATOM 1850 N N . THR A 1 247 ? 44.184 1.326 15.563 1.00 61.88 247 THR A N 1
ATOM 1851 C CA . THR A 1 247 ? 45.261 1.771 14.684 1.00 63.45 247 THR A CA 1
ATOM 1852 C C . THR A 1 247 ? 46.387 2.443 15.459 1.00 64.67 247 THR A C 1
ATOM 1853 O O . THR A 1 247 ? 47.537 2.009 15.405 1.00 64.96 247 THR A O 1
ATOM 1857 N N . ASP A 1 248 ? 46.049 3.511 16.173 1.00 66.04 248 ASP A N 1
ATOM 1858 C CA . ASP A 1 248 ? 47.028 4.287 16.928 1.00 67.15 248 ASP A CA 1
ATOM 1859 C C . ASP A 1 248 ? 46.863 4.002 18.421 1.00 67.68 248 ASP A C 1
ATOM 1860 O O . ASP A 1 248 ? 46.674 4.916 19.221 1.00 67.75 248 ASP A O 1
ATOM 1865 N N . GLY A 1 249 ? 46.943 2.725 18.783 1.00 68.45 249 GLY A N 1
ATOM 1866 C CA . GLY A 1 249 ? 46.740 2.288 20.153 1.00 69.11 249 GLY A CA 1
ATOM 1867 C C . GLY A 1 249 ? 47.629 2.939 21.195 1.00 69.74 249 GLY A C 1
ATOM 1868 O O . GLY A 1 249 ? 47.214 3.129 22.335 1.00 69.83 249 GLY A O 1
ATOM 1869 N N . SER A 1 250 ? 48.852 3.283 20.811 1.00 70.47 250 SER A N 1
ATOM 1870 C CA . SER A 1 250 ? 49.798 3.882 21.741 1.00 70.94 250 SER A CA 1
ATOM 1871 C C . SER A 1 250 ? 49.313 5.234 22.268 1.00 71.35 250 SER A C 1
ATOM 1872 O O . SER A 1 250 ? 49.725 5.669 23.341 1.00 71.36 250 SER A O 1
ATOM 1875 N N . LYS A 1 251 ? 48.434 5.893 21.519 1.00 71.81 251 LYS A N 1
ATOM 1876 C CA . LYS A 1 251 ? 47.931 7.200 21.920 1.00 72.29 251 LYS A CA 1
ATOM 1877 C C . LYS A 1 251 ? 46.405 7.226 22.026 1.00 72.34 251 LYS A C 1
ATOM 1878 O O . LYS A 1 251 ? 45.765 8.194 21.624 1.00 72.51 251 LYS A O 1
ATOM 1884 N N . TRP A 1 252 ? 45.839 6.150 22.566 1.00 72.32 252 TRP A N 1
ATOM 1885 C CA . TRP A 1 252 ? 44.396 6.035 22.800 1.00 72.20 252 TRP A CA 1
ATOM 1886 C C . TRP A 1 252 ? 44.147 5.083 23.962 1.00 72.43 252 TRP A C 1
ATOM 1887 O O . TRP A 1 252 ? 43.195 5.251 24.721 1.00 72.15 252 TRP A O 1
ATOM 1898 N N . ILE A 1 253 ? 45.005 4.076 24.082 1.00 72.83 253 ILE A N 1
ATOM 1899 C CA . ILE A 1 253 ? 44.942 3.128 25.183 1.00 73.27 253 ILE A CA 1
ATOM 1900 C C . ILE A 1 253 ? 45.735 3.719 26.340 1.00 73.72 253 ILE A C 1
ATOM 1901 O O . ILE A 1 253 ? 46.861 4.174 26.155 1.00 73.53 253 ILE A O 1
ATOM 1906 N N . LYS A 1 254 ? 45.144 3.711 27.528 1.00 74.46 254 LYS A N 1
ATOM 1907 C CA . LYS A 1 254 ? 45.800 4.244 28.713 1.00 75.12 254 LYS A CA 1
ATOM 1908 C C . LYS A 1 254 ? 46.010 3.120 29.711 1.00 75.80 254 LYS A C 1
ATOM 1909 O O . LYS A 1 254 ? 45.454 2.036 29.558 1.00 75.75 254 LYS A O 1
ATOM 1915 N N . GLN A 1 255 ? 46.818 3.379 30.732 1.00 76.77 255 GLN A N 1
ATOM 1916 C CA . GLN A 1 255 ? 47.061 2.387 31.774 1.00 77.66 255 GLN A CA 1
ATOM 1917 C C . GLN A 1 255 ? 46.703 2.952 33.136 1.00 78.19 255 GLN A C 1
ATOM 1918 O O . GLN A 1 255 ? 46.927 4.128 33.409 1.00 78.20 255 GLN A O 1
ATOM 1924 N N . TYR A 1 256 ? 46.122 2.105 33.975 1.00 78.97 256 TYR A N 1
ATOM 1925 C CA . TYR A 1 256 ? 45.771 2.475 35.333 1.00 79.69 256 TYR A CA 1
ATOM 1926 C C . TYR A 1 256 ? 46.437 1.479 36.265 1.00 80.52 256 TYR A C 1
ATOM 1927 O O . TYR A 1 256 ? 46.561 0.301 35.932 1.00 80.43 256 TYR A O 1
ATOM 1936 N N . THR A 1 257 ? 46.883 1.956 37.422 1.00 81.64 257 THR A N 1
ATOM 1937 C CA . THR A 1 257 ? 47.517 1.090 38.408 1.00 82.46 257 THR A CA 1
ATOM 1938 C C . THR A 1 257 ? 47.007 1.428 39.803 1.00 83.21 257 THR A C 1
ATOM 1939 O O . THR A 1 257 ? 47.066 2.578 40.230 1.00 83.19 257 THR A O 1
ATOM 1943 N N . GLY A 1 258 ? 46.490 0.418 40.495 1.00 84.23 258 GLY A N 1
ATOM 1944 C CA . GLY A 1 258 ? 46.001 0.570 41.854 1.00 85.06 258 GLY A CA 1
ATOM 1945 C C . GLY A 1 258 ? 46.750 -0.401 42.749 1.00 85.84 258 GLY A C 1
ATOM 1946 O O . GLY A 1 258 ? 47.533 -1.212 42.254 1.00 85.96 258 GLY A O 1
ATOM 1947 N N . ILE A 1 259 ? 46.523 -0.329 44.058 1.00 86.73 259 ILE A N 1
ATOM 1948 C CA . ILE A 1 259 ? 47.217 -1.212 44.995 1.00 87.47 259 ILE A CA 1
ATOM 1949 C C . ILE A 1 259 ? 46.264 -2.186 45.677 1.00 87.95 259 ILE A C 1
ATOM 1950 O O . ILE A 1 259 ? 45.176 -1.809 46.114 1.00 87.90 259 ILE A O 1
ATOM 1955 N N . ASN A 1 260 ? 46.698 -3.442 45.762 1.00 88.60 260 ASN A N 1
ATOM 1956 C CA . ASN A 1 260 ? 45.937 -4.505 46.407 1.00 89.08 260 ASN A CA 1
ATOM 1957 C C . ASN A 1 260 ? 45.808 -4.243 47.902 1.00 89.48 260 ASN A C 1
ATOM 1958 O O . ASN A 1 260 ? 46.804 -4.256 48.626 1.00 89.65 260 ASN A O 1
ATOM 1963 N N . ALA A 1 261 ? 44.584 -4.004 48.364 1.00 89.96 261 ALA A N 1
ATOM 1964 C CA . ALA A 1 261 ? 44.334 -3.770 49.783 1.00 90.37 261 ALA A CA 1
ATOM 1965 C C . ALA A 1 261 ? 44.938 -4.906 50.603 1.00 90.65 261 ALA A C 1
ATOM 1966 O O . ALA A 1 261 ? 45.303 -4.723 51.762 1.00 90.75 261 ALA A O 1
ATOM 1968 N N . ILE A 1 262 ? 45.042 -6.077 49.984 1.00 90.95 262 ILE A N 1
ATOM 1969 C CA . ILE A 1 262 ? 45.619 -7.252 50.621 1.00 91.17 262 ILE A CA 1
ATOM 1970 C C . ILE A 1 262 ? 46.946 -7.600 49.948 1.00 91.07 262 ILE A C 1
ATOM 1971 O O . ILE A 1 262 ? 46.960 -8.004 48.788 1.00 91.15 262 ILE A O 1
ATOM 1976 N N . SER A 1 263 ? 48.053 -7.442 50.671 1.00 90.87 263 SER A N 1
ATOM 1977 C CA . SER A 1 263 ? 49.391 -7.773 50.157 1.00 90.65 263 SER A CA 1
ATOM 1978 C C . SER A 1 263 ? 50.218 -6.526 49.825 1.00 90.27 263 SER A C 1
ATOM 1979 O O . SER A 1 263 ? 51.440 -6.606 49.691 1.00 90.32 263 SER A O 1
ATOM 1982 N N . LYS A 1 264 ? 49.545 -5.385 49.694 1.00 89.74 264 LYS A N 1
ATOM 1983 C CA . LYS A 1 264 ? 50.190 -4.101 49.393 1.00 89.30 264 LYS A CA 1
ATOM 1984 C C . LYS A 1 264 ? 51.039 -4.078 48.110 1.00 88.51 264 LYS A C 1
ATOM 1985 O O . LYS A 1 264 ? 51.968 -3.278 48.004 1.00 88.56 264 LYS A O 1
ATOM 1991 N N . LYS A 1 265 ? 50.729 -4.935 47.138 1.00 87.56 265 LYS A N 1
ATOM 1992 C CA . LYS A 1 265 ? 51.457 -4.913 45.862 1.00 86.84 265 LYS A CA 1
ATOM 1993 C C . LYS A 1 265 ? 50.657 -4.238 44.740 1.00 85.64 265 LYS A C 1
ATOM 1994 O O . LYS A 1 265 ? 49.438 -4.075 44.831 1.00 85.61 265 LYS A O 1
ATOM 2000 N N . GLU A 1 266 ? 51.363 -3.867 43.678 1.00 84.10 266 GLU A N 1
ATOM 2001 C CA . GLU A 1 266 ? 50.790 -3.085 42.588 1.00 82.92 266 GLU A CA 1
ATOM 2002 C C . GLU A 1 266 ? 50.286 -3.921 41.411 1.00 81.58 266 GLU A C 1
ATOM 2003 O O . GLU A 1 266 ? 50.966 -4.836 40.946 1.00 81.56 266 GLU A O 1
ATOM 2009 N N . PHE A 1 267 ? 49.085 -3.599 40.938 1.00 79.81 267 PHE A N 1
ATOM 2010 C CA . PHE A 1 267 ? 48.524 -4.242 39.754 1.00 78.38 267 PHE A CA 1
ATOM 2011 C C . PHE A 1 267 ? 48.338 -3.173 38.680 1.00 76.77 267 PHE A C 1
ATOM 2012 O O . PHE A 1 267 ? 47.902 -2.060 38.974 1.00 76.67 267 PHE A O 1
ATOM 2020 N N . SER A 1 268 ? 48.697 -3.503 37.444 1.00 74.74 268 SER A N 1
ATOM 2021 C CA . SER A 1 268 ? 48.575 -2.566 36.335 1.00 73.16 268 SER A CA 1
ATOM 2022 C C . SER A 1 268 ? 47.658 -3.135 35.251 1.00 71.42 268 SER A C 1
ATOM 2023 O O . SER A 1 268 ? 47.826 -4.281 34.826 1.00 71.10 268 SER A O 1
ATOM 2026 N N . ILE A 1 269 ? 46.689 -2.328 34.821 1.00 69.32 269 ILE A N 1
ATOM 2027 C CA . ILE A 1 269 ? 45.725 -2.730 33.795 1.00 67.58 269 ILE A CA 1
ATOM 2028 C C . ILE A 1 269 ? 45.698 -1.743 32.627 1.00 65.61 269 ILE A C 1
ATOM 2029 O O . ILE A 1 269 ? 46.069 -0.579 32.773 1.00 65.20 269 ILE A O 1
ATOM 2034 N N . ASP A 1 270 ? 45.264 -2.226 31.467 1.00 63.35 270 ASP A N 1
ATOM 2035 C CA . ASP A 1 270 ? 45.109 -1.380 30.286 1.00 61.51 270 ASP A CA 1
ATOM 2036 C C . ASP A 1 270 ? 43.674 -0.864 30.248 1.00 59.35 270 ASP A C 1
ATOM 2037 O O . ASP A 1 270 ? 42.748 -1.572 30.640 1.00 58.73 270 ASP A O 1
ATOM 2042 N N . VAL A 1 271 ? 43.496 0.370 29.789 1.00 57.06 271 VAL A N 1
ATOM 2043 C CA . VAL A 1 271 ? 42.171 0.967 29.679 1.00 55.40 271 VAL A CA 1
ATOM 2044 C C . VAL A 1 271 ? 41.907 1.301 28.222 1.00 53.83 271 VAL A C 1
ATOM 2045 O O . VAL A 1 271 ? 42.657 2.061 27.611 1.00 53.85 271 VAL A O 1
ATOM 2049 N N . GLY A 1 272 ? 40.834 0.745 27.671 1.00 51.86 272 GLY A N 1
ATOM 2050 C CA . GLY A 1 272 ? 40.537 0.928 26.267 1.00 50.31 272 GLY A CA 1
ATOM 2051 C C . GLY A 1 272 ? 39.119 1.328 25.922 1.00 48.90 272 GLY A C 1
ATOM 2052 O O . GLY A 1 272 ? 38.646 2.400 26.310 1.00 48.27 272 GLY A O 1
ATOM 2053 N N . TYR A 1 273 ? 38.450 0.452 25.175 1.00 46.87 273 TYR A N 1
ATOM 2054 C CA . TYR A 1 273 ? 37.113 0.719 24.663 1.00 45.31 273 TYR A CA 1
ATOM 2055 C C . TYR A 1 273 ? 36.158 1.277 25.725 1.00 44.11 273 TYR A C 1
ATOM 2056 O O . TYR A 1 273 ? 35.311 2.109 25.418 1.00 43.74 273 TYR A O 1
ATOM 2065 N N . GLU A 1 274 ? 36.298 0.829 26.966 1.00 42.75 274 GLU A N 1
ATOM 2066 C CA . GLU A 1 274 ? 35.400 1.270 28.034 1.00 42.01 274 GLU A CA 1
ATOM 2067 C C . GLU A 1 274 ? 35.354 2.789 28.173 1.00 40.91 274 GLU A C 1
ATOM 2068 O O . GLU A 1 274 ? 34.354 3.331 28.634 1.00 40.92 274 GLU A O 1
ATOM 2074 N N . ARG A 1 275 ? 36.422 3.467 27.760 1.00 39.53 275 ARG A N 1
ATOM 2075 C CA . ARG A 1 275 ? 36.484 4.924 27.820 1.00 39.01 275 ARG A CA 1
ATOM 2076 C C . ARG A 1 275 ? 35.278 5.560 27.142 1.00 38.02 275 ARG A C 1
ATOM 2077 O O . ARG A 1 275 ? 34.640 6.469 27.694 1.00 36.90 275 ARG A O 1
ATOM 2085 N N . PHE A 1 276 ? 34.974 5.098 25.931 1.00 37.03 276 PHE A N 1
ATOM 2086 C CA . PHE A 1 276 ? 33.867 5.661 25.181 1.00 36.59 276 PHE A CA 1
ATOM 2087 C C . PHE A 1 276 ? 32.610 4.815 25.276 1.00 36.37 276 PHE A C 1
ATOM 2088 O O . PHE A 1 276 ? 31.519 5.329 25.083 1.00 36.35 276 PHE A O 1
ATOM 2096 N N . LEU A 1 277 ? 32.754 3.531 25.604 1.00 36.20 277 LEU A N 1
ATOM 2097 C CA . LEU A 1 277 ? 31.604 2.638 25.703 1.00 36.22 277 LEU A CA 1
ATOM 2098 C C . LEU A 1 277 ? 30.749 2.890 26.949 1.00 35.94 277 LEU A C 1
ATOM 2099 O O . LEU A 1 277 ? 29.551 2.635 26.949 1.00 35.43 277 LEU A O 1
ATOM 2104 N N . GLY A 1 278 ? 31.372 3.364 28.015 1.00 35.87 278 GLY A N 1
ATOM 2105 C CA . GLY A 1 278 ? 30.648 3.609 29.254 1.00 35.97 278 GLY A CA 1
ATOM 2106 C C . GLY A 1 278 ? 29.554 4.644 29.095 1.00 35.55 278 GLY A C 1
ATOM 2107 O O . GLY A 1 278 ? 28.382 4.348 29.285 1.00 36.07 278 GLY A O 1
ATOM 2108 N N . PRO A 1 279 ? 29.930 5.872 28.772 1.00 35.36 279 PRO A N 1
ATOM 2109 C CA . PRO A 1 279 ? 28.951 6.944 28.579 1.00 35.21 279 PRO A CA 1
ATOM 2110 C C . PRO A 1 279 ? 28.027 6.712 27.384 1.00 35.12 279 PRO A C 1
ATOM 2111 O O . PRO A 1 279 ? 26.994 7.352 27.306 1.00 34.39 279 PRO A O 1
ATOM 2115 N N . GLU A 1 280 ? 28.387 5.797 26.483 1.00 35.48 280 GLU A N 1
ATOM 2116 C CA . GLU A 1 280 ? 27.570 5.504 25.310 1.00 35.43 280 GLU A CA 1
ATOM 2117 C C . GLU A 1 280 ? 26.189 4.979 25.678 1.00 34.47 280 GLU A C 1
ATOM 2118 O O . GLU A 1 280 ? 25.238 5.180 24.938 1.00 34.26 280 GLU A O 1
ATOM 2124 N N . ILE A 1 281 ? 26.066 4.330 26.827 1.00 34.30 281 ILE A N 1
ATOM 2125 C CA . ILE A 1 281 ? 24.788 3.720 27.210 1.00 34.52 281 ILE A CA 1
ATOM 2126 C C . ILE A 1 281 ? 23.640 4.709 27.429 1.00 34.25 281 ILE A C 1
ATOM 2127 O O . ILE A 1 281 ? 22.497 4.287 27.587 1.00 34.01 281 ILE A O 1
ATOM 2132 N N . PHE A 1 282 ? 23.936 6.009 27.464 1.00 33.61 282 PHE A N 1
ATOM 2133 C CA . PHE A 1 282 ? 22.881 7.016 27.500 1.00 33.61 282 PHE A CA 1
ATOM 2134 C C . PHE A 1 282 ? 22.180 7.009 26.142 1.00 33.50 282 PHE A C 1
ATOM 2135 O O . PHE A 1 282 ? 20.966 7.188 26.036 1.00 33.33 282 PHE A O 1
ATOM 2143 N N . PHE A 1 283 ? 22.982 6.858 25.094 1.00 32.98 283 PHE A N 1
ATOM 2144 C CA . PHE A 1 283 ? 22.483 6.887 23.725 1.00 33.53 283 PHE A CA 1
ATOM 2145 C C . PHE A 1 283 ? 22.077 5.504 23.181 1.00 33.73 283 PHE A C 1
ATOM 2146 O O . PHE A 1 283 ? 21.237 5.415 22.276 1.00 33.93 283 PHE A O 1
ATOM 2154 N N . HIS A 1 284 ? 22.651 4.449 23.746 1.00 33.77 284 HIS A N 1
ATOM 2155 C CA . HIS A 1 284 ? 22.294 3.075 23.387 1.00 34.81 284 HIS A CA 1
ATOM 2156 C C . HIS A 1 284 ? 22.158 2.244 24.657 1.00 34.51 284 HIS A C 1
ATOM 2157 O O . HIS A 1 284 ? 22.999 1.403 24.968 1.00 34.33 284 HIS A O 1
ATOM 2164 N N . PRO A 1 285 ? 21.086 2.509 25.398 1.00 34.94 285 PRO A N 1
ATOM 2165 C CA . PRO A 1 285 ? 20.811 1.825 26.669 1.00 35.24 285 PRO A CA 1
ATOM 2166 C C . PRO A 1 285 ? 20.786 0.301 26.552 1.00 35.50 285 PRO A C 1
ATOM 2167 O O . PRO A 1 285 ? 21.184 -0.404 27.498 1.00 35.15 285 PRO A O 1
ATOM 2171 N N . GLU A 1 286 ? 20.332 -0.202 25.406 1.00 36.09 286 GLU A N 1
ATOM 2172 C CA . GLU A 1 286 ? 20.241 -1.653 25.187 1.00 36.86 286 GLU A CA 1
ATOM 2173 C C . GLU A 1 286 ? 21.572 -2.374 25.395 1.00 37.42 286 GLU A C 1
ATOM 2174 O O . GLU A 1 286 ? 21.588 -3.581 25.601 1.00 37.28 286 GLU A O 1
ATOM 2180 N N . PHE A 1 287 ? 22.681 -1.637 25.357 1.00 38.12 287 PHE A N 1
ATOM 2181 C CA . PHE A 1 287 ? 24.002 -2.229 25.553 1.00 38.85 287 PHE A CA 1
ATOM 2182 C C . PHE A 1 287 ? 24.163 -2.848 26.930 1.00 40.00 287 PHE A C 1
ATOM 2183 O O . PHE A 1 287 ? 24.875 -3.846 27.088 1.00 39.77 287 PHE A O 1
ATOM 2191 N N . ALA A 1 288 ? 23.512 -2.235 27.922 1.00 41.59 288 ALA A N 1
ATOM 2192 C CA . ALA A 1 288 ? 23.634 -2.636 29.321 1.00 42.50 288 ALA A CA 1
ATOM 2193 C C . ALA A 1 288 ? 22.296 -2.883 30.014 1.00 43.40 288 ALA A C 1
ATOM 2194 O O . ALA A 1 288 ? 22.250 -3.536 31.047 1.00 43.96 288 ALA A O 1
ATOM 2196 N N . ASN A 1 289 ? 21.215 -2.360 29.455 1.00 44.50 289 ASN A N 1
ATOM 2197 C CA . ASN A 1 289 ? 19.903 -2.469 30.074 1.00 45.04 289 ASN A CA 1
ATOM 2198 C C . ASN A 1 289 ? 18.909 -3.216 29.181 1.00 45.70 289 ASN A C 1
ATOM 2199 O O . ASN A 1 289 ? 18.436 -2.676 28.187 1.00 45.67 289 ASN A O 1
ATOM 2204 N N . PRO A 1 290 ? 18.591 -4.457 29.529 1.00 46.65 290 PRO A N 1
ATOM 2205 C CA . PRO A 1 290 ? 17.634 -5.246 28.748 1.00 47.24 290 PRO A CA 1
ATOM 2206 C C . PRO A 1 290 ? 16.187 -4.748 28.818 1.00 47.56 290 PRO A C 1
ATOM 2207 O O . PRO A 1 290 ? 15.391 -5.122 27.962 1.00 47.41 290 PRO A O 1
ATOM 2211 N N . ASP A 1 291 ? 15.860 -3.911 29.801 1.00 47.64 291 ASP A N 1
ATOM 2212 C CA . ASP A 1 291 ? 14.489 -3.434 29.980 1.00 47.68 291 ASP A CA 1
ATOM 2213 C C . ASP A 1 291 ? 14.224 -2.016 29.482 1.00 47.02 291 ASP A C 1
ATOM 2214 O O . ASP A 1 291 ? 13.088 -1.548 29.524 1.00 47.58 291 ASP A O 1
ATOM 2219 N N . PHE A 1 292 ? 15.261 -1.333 29.014 1.00 45.79 292 PHE A N 1
ATOM 2220 C CA . PHE A 1 292 ? 15.105 0.020 28.503 1.00 44.66 292 PHE A CA 1
ATOM 2221 C C . PHE A 1 292 ? 15.998 0.189 27.282 1.00 44.34 292 PHE A C 1
ATOM 2222 O O . PHE A 1 292 ? 17.169 -0.184 27.323 1.00 44.60 292 PHE A O 1
ATOM 2230 N N . THR A 1 293 ? 15.464 0.767 26.212 1.00 43.74 293 THR A N 1
ATOM 2231 C CA . THR A 1 293 ? 16.227 0.894 24.972 1.00 43.69 293 THR A CA 1
ATOM 2232 C C . THR A 1 293 ? 16.150 2.271 24.313 1.00 43.09 293 THR A C 1
ATOM 2233 O O . THR A 1 293 ? 16.860 2.530 23.330 1.00 43.11 293 THR A O 1
ATOM 2237 N N . GLN A 1 294 ? 15.297 3.147 24.837 1.00 42.13 294 GLN A N 1
ATOM 2238 C CA . GLN A 1 294 ? 15.150 4.481 24.281 1.00 41.35 294 GLN A CA 1
ATOM 2239 C C . GLN A 1 294 ? 16.407 5.320 24.498 1.00 40.27 294 GLN A C 1
ATOM 2240 O O . GLN A 1 294 ? 16.830 5.507 25.627 1.00 40.08 294 GLN A O 1
ATOM 2246 N N . PRO A 1 295 ? 17.012 5.814 23.422 1.00 39.19 295 PRO A N 1
ATOM 2247 C CA . PRO A 1 295 ? 18.163 6.715 23.542 1.00 38.35 295 PRO A CA 1
ATOM 2248 C C . PRO A 1 295 ? 17.743 8.038 24.182 1.00 36.99 295 PRO A C 1
ATOM 2249 O O . PRO A 1 295 ? 16.611 8.473 23.957 1.00 36.67 295 PRO A O 1
ATOM 2253 N N . ILE A 1 296 ? 18.639 8.681 24.931 1.00 35.85 296 ILE A N 1
ATOM 2254 C CA . ILE A 1 296 ? 18.291 9.913 25.656 1.00 34.70 296 ILE A CA 1
ATOM 2255 C C . ILE A 1 296 ? 17.715 10.966 24.719 1.00 34.08 296 ILE A C 1
ATOM 2256 O O . ILE A 1 296 ? 16.777 11.673 25.085 1.00 33.51 296 ILE A O 1
ATOM 2261 N N . SER A 1 297 ? 18.240 11.044 23.493 1.00 33.61 297 SER A N 1
ATOM 2262 C CA . SER A 1 297 ? 17.742 11.999 22.503 1.00 33.59 297 SER A CA 1
ATOM 2263 C C . SER A 1 297 ? 16.258 11.779 22.208 1.00 33.48 297 SER A C 1
ATOM 2264 O O . SER A 1 297 ? 15.504 12.737 22.077 1.00 32.73 297 SER A O 1
ATOM 2267 N N . GLU A 1 298 ? 15.855 10.517 22.100 1.00 33.74 298 GLU A N 1
ATOM 2268 C CA . GLU A 1 298 ? 14.451 10.167 21.872 1.00 34.64 298 GLU A CA 1
ATOM 2269 C C . GLU A 1 298 ? 13.564 10.505 23.096 1.00 33.64 298 GLU A C 1
ATOM 2270 O O . GLU A 1 298 ? 12.460 11.006 22.946 1.00 33.37 298 GLU A O 1
ATOM 2276 N N . VAL A 1 299 ? 14.052 10.241 24.300 1.00 33.19 299 VAL A N 1
ATOM 2277 C CA . VAL A 1 299 ? 13.295 10.588 25.503 1.00 32.79 299 VAL A CA 1
ATOM 2278 C C . VAL A 1 299 ? 12.997 12.100 25.520 1.00 31.98 299 VAL A C 1
ATOM 2279 O O . VAL A 1 299 ? 11.846 12.522 25.689 1.00 31.66 299 VAL A O 1
ATOM 2283 N N . VAL A 1 300 ? 14.025 12.912 25.296 1.00 31.57 300 VAL A N 1
ATOM 2284 C CA . VAL A 1 300 ? 13.861 14.372 25.274 1.00 31.53 300 VAL A CA 1
ATOM 2285 C C . VAL A 1 300 ? 12.838 14.816 24.232 1.00 32.14 300 VAL A C 1
ATOM 2286 O O . VAL A 1 300 ? 11.971 15.649 24.510 1.00 31.76 300 VAL A O 1
ATOM 2290 N N . ASP A 1 301 ? 12.932 14.259 23.024 1.00 33.07 301 ASP A N 1
ATOM 2291 C CA . ASP A 1 301 ? 11.967 14.583 21.972 1.00 33.46 301 ASP A CA 1
ATOM 2292 C C . ASP A 1 301 ? 10.547 14.217 22.397 1.00 33.10 301 ASP A C 1
ATOM 2293 O O . ASP A 1 301 ? 9.623 14.997 22.233 1.00 33.14 301 ASP A O 1
ATOM 2298 N N . GLU A 1 302 ? 10.384 13.024 22.940 1.00 33.87 302 GLU A N 1
ATOM 2299 C CA . GLU A 1 302 ? 9.080 12.563 23.418 1.00 34.57 302 GLU A CA 1
ATOM 2300 C C . GLU A 1 302 ? 8.500 13.538 24.461 1.00 34.06 302 GLU A C 1
ATOM 2301 O O . GLU A 1 302 ? 7.310 13.893 24.411 1.00 33.97 302 GLU A O 1
ATOM 2307 N N . VAL A 1 303 ? 9.345 14.007 25.383 1.00 33.20 303 VAL A N 1
ATOM 2308 C CA . VAL A 1 303 ? 8.887 14.925 26.428 1.00 32.57 303 VAL A CA 1
ATOM 2309 C C . VAL A 1 303 ? 8.396 16.228 25.840 1.00 32.44 303 VAL A C 1
ATOM 2310 O O . VAL A 1 303 ? 7.297 16.673 26.147 1.00 31.54 303 VAL A O 1
ATOM 2314 N N . ILE A 1 304 ? 9.217 16.837 24.990 1.00 32.57 304 ILE A N 1
ATOM 2315 C CA . ILE A 1 304 ? 8.895 18.129 24.397 1.00 33.19 304 ILE A CA 1
ATOM 2316 C C . ILE A 1 304 ? 7.630 18.061 23.525 1.00 34.04 304 ILE A C 1
ATOM 2317 O O . ILE A 1 304 ? 6.795 18.963 23.565 1.00 33.81 304 ILE A O 1
ATOM 2322 N N . GLN A 1 305 ? 7.474 16.972 22.781 1.00 35.51 305 GLN A N 1
ATOM 2323 C CA . GLN A 1 305 ? 6.317 16.796 21.902 1.00 36.62 305 GLN A CA 1
ATOM 2324 C C . GLN A 1 305 ? 5.048 16.560 22.747 1.00 37.45 305 GLN A C 1
ATOM 2325 O O . GLN A 1 305 ? 3.935 16.815 22.294 1.00 37.32 305 GLN A O 1
ATOM 2331 N N . ASN A 1 306 ? 5.221 16.112 23.990 1.00 38.11 306 ASN A N 1
ATOM 2332 C CA . ASN A 1 306 ? 4.082 15.946 24.904 1.00 38.58 306 ASN A CA 1
ATOM 2333 C C . ASN A 1 306 ? 3.677 17.275 25.551 1.00 38.69 306 ASN A C 1
ATOM 2334 O O . ASN A 1 306 ? 2.595 17.389 26.127 1.00 39.24 306 ASN A O 1
ATOM 2339 N N . CYS A 1 307 ? 4.527 18.287 25.453 1.00 38.71 307 CYS A N 1
ATOM 2340 C CA . CYS A 1 307 ? 4.201 19.597 26.006 1.00 38.57 307 CYS A CA 1
ATOM 2341 C C . CYS A 1 307 ? 3.356 20.406 25.026 1.00 39.45 307 CYS A C 1
ATOM 2342 O O . CYS A 1 307 ? 3.262 20.060 23.851 1.00 39.02 307 CYS A O 1
ATOM 2345 N N . PRO A 1 308 ? 2.716 21.464 25.515 1.00 40.12 308 PRO A N 1
ATOM 2346 C CA . PRO A 1 308 ? 1.919 22.350 24.662 1.00 40.73 308 PRO A CA 1
ATOM 2347 C C . PRO A 1 308 ? 2.712 22.875 23.471 1.00 41.25 308 PRO A C 1
ATOM 2348 O O . PRO A 1 308 ? 3.857 23.306 23.630 1.00 41.01 308 PRO A O 1
ATOM 2352 N N . ILE A 1 309 ? 2.090 22.848 22.294 1.00 41.77 309 ILE A N 1
ATOM 2353 C CA . ILE A 1 309 ? 2.758 23.236 21.063 1.00 42.18 309 ILE A CA 1
ATOM 2354 C C . ILE A 1 309 ? 3.444 24.580 21.209 1.00 42.12 309 ILE A C 1
ATOM 2355 O O . ILE A 1 309 ? 4.587 24.762 20.799 1.00 41.70 309 ILE A O 1
ATOM 2360 N N . ASP A 1 310 ? 2.732 25.510 21.827 1.00 42.40 310 ASP A N 1
ATOM 2361 C CA . ASP A 1 310 ? 3.207 26.857 22.039 1.00 42.89 310 ASP A CA 1
ATOM 2362 C C . ASP A 1 310 ? 4.560 26.946 22.770 1.00 42.76 310 ASP A C 1
ATOM 2363 O O . ASP A 1 310 ? 5.293 27.923 22.621 1.00 42.61 310 ASP A O 1
ATOM 2368 N N . VAL A 1 311 ? 4.901 25.932 23.551 1.00 42.27 311 VAL A N 1
ATOM 2369 C CA . VAL A 1 311 ? 6.131 25.989 24.328 1.00 42.24 311 VAL A CA 1
ATOM 2370 C C . VAL A 1 311 ? 7.218 25.070 23.752 1.00 42.10 311 VAL A C 1
ATOM 2371 O O . VAL A 1 311 ? 8.357 25.068 24.236 1.00 41.11 311 VAL A O 1
ATOM 2375 N N . ARG A 1 312 ? 6.875 24.307 22.710 1.00 42.19 312 ARG A N 1
ATOM 2376 C CA . ARG A 1 312 ? 7.871 23.468 22.043 1.00 42.71 312 ARG A CA 1
ATOM 2377 C C . ARG A 1 312 ? 8.533 24.211 20.898 1.00 43.00 312 ARG A C 1
ATOM 2378 O O . ARG A 1 312 ? 8.080 24.185 19.753 1.00 44.59 312 ARG A O 1
ATOM 2386 N N . ARG A 1 313 ? 9.601 24.890 21.256 1.00 42.34 313 ARG A N 1
ATOM 2387 C CA . ARG A 1 313 ? 10.510 25.599 20.364 1.00 41.37 313 ARG A CA 1
ATOM 2388 C C . ARG A 1 313 ? 11.409 26.254 21.409 1.00 39.87 313 ARG A C 1
ATOM 2389 O O . ARG A 1 313 ? 12.616 26.054 21.395 1.00 39.87 313 ARG A O 1
ATOM 2397 N N . PRO A 1 314 ? 10.816 26.996 22.342 1.00 38.28 314 PRO A N 1
ATOM 2398 C CA . PRO A 1 314 ? 11.565 27.497 23.502 1.00 37.38 314 PRO A CA 1
ATOM 2399 C C . PRO A 1 314 ? 12.187 26.354 24.289 1.00 36.21 314 PRO A C 1
ATOM 2400 O O . PRO A 1 314 ? 13.317 26.485 24.729 1.00 36.65 314 PRO A O 1
ATOM 2404 N N . LEU A 1 315 ? 11.468 25.248 24.453 1.00 35.10 315 LEU A N 1
ATOM 2405 C CA . LEU A 1 315 ? 12.009 24.087 25.149 1.00 33.92 315 LEU A CA 1
ATOM 2406 C C . LEU A 1 315 ? 13.174 23.454 24.391 1.00 33.56 315 LEU A C 1
ATOM 2407 O O . LEU A 1 315 ? 14.175 23.071 24.997 1.00 32.79 315 LEU A O 1
ATOM 2412 N N . TYR A 1 316 ? 13.040 23.347 23.068 1.00 32.81 316 TYR A N 1
ATOM 2413 C CA . TYR A 1 316 ? 14.095 22.809 22.205 1.00 32.31 316 TYR A CA 1
ATOM 2414 C C . TYR A 1 316 ? 15.357 23.697 22.198 1.00 32.35 316 TYR A C 1
ATOM 2415 O O . TYR A 1 316 ? 16.483 23.196 22.085 1.00 31.19 316 TYR A O 1
ATOM 2424 N N . LYS A 1 317 ? 15.142 25.008 22.291 1.00 33.18 317 LYS A N 1
ATOM 2425 C CA . LYS A 1 317 ? 16.202 26.026 22.285 1.00 34.22 317 LYS A CA 1
ATOM 2426 C C . LYS A 1 317 ? 16.993 26.176 23.585 1.00 33.58 317 LYS A C 1
ATOM 2427 O O . LYS A 1 317 ? 18.030 26.836 23.593 1.00 33.53 317 LYS A O 1
ATOM 2433 N N . ASN A 1 318 ? 16.470 25.632 24.683 1.00 33.43 318 ASN A N 1
ATOM 2434 C CA . ASN A 1 318 ? 17.064 25.798 26.015 1.00 32.51 318 ASN A CA 1
ATOM 2435 C C . ASN A 1 318 ? 17.026 24.493 26.810 1.00 31.97 318 ASN A C 1
ATOM 2436 O O . ASN A 1 318 ? 16.276 24.350 27.773 1.00 31.52 318 ASN A O 1
ATOM 2441 N N . ILE A 1 319 ? 17.841 23.545 26.378 1.00 31.05 319 ILE A N 1
ATOM 2442 C CA . ILE A 1 319 ? 17.963 22.263 27.033 1.00 30.74 319 ILE A CA 1
ATOM 2443 C C . ILE A 1 319 ? 19.178 22.442 27.926 1.00 31.07 319 ILE A C 1
ATOM 2444 O O . ILE A 1 319 ? 20.273 22.800 27.439 1.00 30.82 319 ILE A O 1
ATOM 2449 N N . VAL A 1 320 ? 18.982 22.258 29.232 1.00 30.66 320 VAL A N 1
ATOM 2450 C CA . VAL A 1 320 ? 20.059 22.474 30.198 1.00 30.80 320 VAL A CA 1
ATOM 2451 C C . VAL A 1 320 ? 20.453 21.206 30.956 1.00 30.65 320 VAL A C 1
ATOM 2452 O O . VAL A 1 320 ? 19.656 20.301 31.142 1.00 30.19 320 VAL A O 1
ATOM 2456 N N . LEU A 1 321 ? 21.701 21.159 31.396 1.00 30.95 321 LEU A N 1
ATOM 2457 C CA . LEU A 1 321 ? 22.241 19.987 32.056 1.00 31.24 321 LEU A CA 1
ATOM 2458 C C . LEU A 1 321 ? 22.521 20.260 33.528 1.00 31.20 321 LEU A C 1
ATOM 2459 O O . LEU A 1 321 ? 22.891 21.382 33.911 1.00 31.07 321 LEU A O 1
ATOM 2464 N N . SER A 1 322 ? 22.345 19.219 34.330 1.00 30.59 322 SER A N 1
ATOM 2465 C CA . SER A 1 322 ? 22.585 19.277 35.760 1.00 30.92 322 SER A CA 1
ATOM 2466 C C . SER A 1 322 ? 23.066 17.931 36.297 1.00 30.35 322 SER A C 1
ATOM 2467 O O . SER A 1 322 ? 22.467 16.901 36.012 1.00 29.97 322 SER A O 1
ATOM 2470 N N . GLY A 1 323 ? 24.124 17.935 37.104 1.00 30.08 323 GLY A N 1
ATOM 2471 C CA . GLY A 1 323 ? 24.620 16.696 37.677 1.00 30.55 323 GLY A CA 1
ATOM 2472 C C . GLY A 1 323 ? 25.911 16.189 37.077 1.00 31.26 323 GLY A C 1
ATOM 2473 O O . GLY A 1 323 ? 26.203 16.418 35.906 1.00 31.32 323 GLY A O 1
ATOM 2474 N N . GLY A 1 324 ? 26.675 15.475 37.891 1.00 32.60 324 GLY A N 1
ATOM 2475 C CA . GLY A 1 324 ? 27.972 14.955 37.502 1.00 33.66 324 GLY A CA 1
ATOM 2476 C C . GLY A 1 324 ? 27.985 14.028 36.294 1.00 34.44 324 GLY A C 1
ATOM 2477 O O . GLY A 1 324 ? 28.978 13.956 35.581 1.00 34.91 324 GLY A O 1
ATOM 2478 N N . SER A 1 325 ? 26.887 13.331 36.044 1.00 35.07 325 SER A N 1
ATOM 2479 C CA . SER A 1 325 ? 26.864 12.374 34.944 1.00 35.71 325 SER A CA 1
ATOM 2480 C C . SER A 1 325 ? 26.656 13.054 33.589 1.00 35.85 325 SER A C 1
ATOM 2481 O O . SER A 1 325 ? 26.737 12.409 32.545 1.00 35.95 325 SER A O 1
ATOM 2484 N N . THR A 1 326 ? 26.396 14.357 33.603 1.00 35.58 326 THR A N 1
ATOM 2485 C CA . THR A 1 326 ? 26.271 15.106 32.362 1.00 35.88 326 THR A CA 1
ATOM 2486 C C . THR A 1 326 ? 27.576 15.813 32.042 1.00 36.04 326 THR A C 1
ATOM 2487 O O . THR A 1 326 ? 27.638 16.592 31.102 1.00 35.63 326 THR A O 1
ATOM 2491 N N . MET A 1 327 ? 28.616 15.508 32.812 1.00 37.36 327 MET A N 1
ATOM 2492 C CA . MET A 1 327 ? 29.915 16.185 32.707 1.00 38.41 327 MET A CA 1
ATOM 2493 C C . MET A 1 327 ? 30.912 15.542 31.723 1.00 38.22 327 MET A C 1
ATOM 2494 O O . MET A 1 327 ? 32.017 16.063 31.510 1.00 38.40 327 MET A O 1
ATOM 2499 N N . PHE A 1 328 ? 30.551 14.404 31.144 1.00 37.80 328 PHE A N 1
ATOM 2500 C CA . PHE A 1 328 ? 31.433 13.769 30.163 1.00 37.12 328 PHE A CA 1
ATOM 2501 C C . PHE A 1 328 ? 31.661 14.683 28.976 1.00 37.19 328 PHE A C 1
ATOM 2502 O O . PHE A 1 328 ? 30.723 15.274 28.439 1.00 36.46 328 PHE A O 1
ATOM 2510 N N . ARG A 1 329 ? 32.916 14.806 28.563 1.00 37.20 329 ARG A N 1
ATOM 2511 C CA . ARG A 1 329 ? 33.235 15.586 27.389 1.00 37.56 329 ARG A CA 1
ATOM 2512 C C . ARG A 1 329 ? 32.330 15.177 26.236 1.00 37.07 329 ARG A C 1
ATOM 2513 O O . ARG A 1 329 ? 32.172 13.992 25.954 1.00 36.54 329 ARG A O 1
ATOM 2521 N N . ASP A 1 330 ? 31.722 16.178 25.608 1.00 36.59 330 ASP A N 1
ATOM 2522 C CA . ASP A 1 330 ? 30.887 16.021 24.429 1.00 36.67 330 ASP A CA 1
ATOM 2523 C C . ASP A 1 330 ? 29.516 15.370 24.653 1.00 35.58 330 ASP A C 1
ATOM 2524 O O . ASP A 1 330 ? 28.845 14.974 23.697 1.00 35.32 330 ASP A O 1
ATOM 2529 N N . PHE A 1 331 ? 29.094 15.281 25.908 1.00 34.61 331 PHE A N 1
ATOM 2530 C CA . PHE A 1 331 ? 27.761 14.781 26.224 1.00 33.92 331 PHE A CA 1
ATOM 2531 C C . PHE A 1 331 ? 26.710 15.662 25.563 1.00 33.35 331 PHE A C 1
ATOM 2532 O O . PHE A 1 331 ? 25.843 15.178 24.838 1.00 32.53 331 PHE A O 1
ATOM 2540 N N . GLY A 1 332 ? 26.823 16.966 25.782 1.00 33.21 332 GLY A N 1
ATOM 2541 C CA . GLY A 1 332 ? 25.881 17.935 25.241 1.00 33.43 332 GLY A CA 1
ATOM 2542 C C . GLY A 1 332 ? 25.879 18.022 23.724 1.00 33.96 332 GLY A C 1
ATOM 2543 O O . GLY A 1 332 ? 24.819 18.098 23.099 1.00 33.49 332 GLY A O 1
ATOM 2544 N N . ARG A 1 333 ? 27.076 18.030 23.140 1.00 34.55 333 ARG A N 1
ATOM 2545 C CA . ARG A 1 333 ? 27.251 18.041 21.693 1.00 35.36 333 ARG A CA 1
ATOM 2546 C C . ARG A 1 333 ? 26.519 16.846 21.040 1.00 34.83 333 ARG A C 1
ATOM 2547 O O . ARG A 1 333 ? 25.792 17.006 20.058 1.00 35.14 333 ARG A O 1
ATOM 2555 N N . ARG A 1 334 ? 26.731 15.660 21.597 1.00 34.29 334 ARG A N 1
ATOM 2556 C CA . ARG A 1 334 ? 26.136 14.426 21.103 1.00 34.11 334 ARG A CA 1
ATOM 2557 C C . ARG A 1 334 ? 24.622 14.445 21.259 1.00 34.17 334 ARG A C 1
ATOM 2558 O O . ARG A 1 334 ? 23.901 14.017 20.360 1.00 33.69 334 ARG A O 1
ATOM 2566 N N . LEU A 1 335 ? 24.140 14.955 22.393 1.00 33.99 335 LEU A N 1
ATOM 2567 C CA . LEU A 1 335 ? 22.704 15.087 22.626 1.00 34.22 335 LEU A CA 1
ATOM 2568 C C . LEU A 1 335 ? 22.097 16.039 21.614 1.00 34.11 335 LEU A C 1
ATOM 2569 O O . LEU A 1 335 ? 21.036 15.767 21.034 1.00 33.88 335 LEU A O 1
ATOM 2574 N N . GLN A 1 336 ? 22.755 17.179 21.435 1.00 34.29 336 GLN A N 1
ATOM 2575 C CA . GLN A 1 336 ? 22.300 18.204 20.503 1.00 35.05 336 GLN A CA 1
ATOM 2576 C C . GLN A 1 336 ? 22.283 17.654 19.067 1.00 35.33 336 GLN A C 1
ATOM 2577 O O . GLN A 1 336 ? 21.300 17.814 18.339 1.00 34.51 336 GLN A O 1
ATOM 2583 N N . ARG A 1 337 ? 23.368 16.999 18.676 1.00 36.11 337 ARG A N 1
ATOM 2584 C CA . ARG A 1 337 ? 23.443 16.393 17.341 1.00 37.03 337 ARG A CA 1
ATOM 2585 C C . ARG A 1 337 ? 22.309 15.389 17.128 1.00 37.16 337 ARG A C 1
ATOM 2586 O O . ARG A 1 337 ? 21.484 15.554 16.221 1.00 37.42 337 ARG A O 1
ATOM 2594 N N . ASP A 1 338 ? 22.267 14.367 17.976 1.00 37.93 338 ASP A N 1
ATOM 2595 C CA . ASP A 1 338 ? 21.289 13.285 17.849 1.00 38.53 338 ASP A CA 1
ATOM 2596 C C . ASP A 1 338 ? 19.854 13.802 17.848 1.00 39.25 338 ASP A C 1
ATOM 2597 O O . ASP A 1 338 ? 19.049 13.381 17.015 1.00 39.38 338 ASP A O 1
ATOM 2602 N N . LEU A 1 339 ? 19.537 14.725 18.759 1.00 40.08 339 LEU A N 1
ATOM 2603 C CA . LEU A 1 339 ? 18.202 15.312 18.827 1.00 40.75 339 LEU A CA 1
ATOM 2604 C C . LEU A 1 339 ? 17.890 16.101 17.565 1.00 41.87 339 LEU A C 1
ATOM 2605 O O . LEU A 1 339 ? 16.758 16.092 17.075 1.00 41.14 339 LEU A O 1
ATOM 2610 N N . LYS A 1 340 ? 18.891 16.813 17.061 1.00 43.54 340 LYS A N 1
ATOM 2611 C CA . LYS A 1 340 ? 18.735 17.573 15.831 1.00 45.21 340 LYS A CA 1
ATOM 2612 C C . LYS A 1 340 ? 18.385 16.622 14.674 1.00 46.05 340 LYS A C 1
ATOM 2613 O O . LYS A 1 340 ? 17.585 16.958 13.816 1.00 45.85 340 LYS A O 1
ATOM 2619 N N . ARG A 1 341 ? 18.965 15.426 14.685 1.00 47.55 341 ARG A N 1
ATOM 2620 C CA . ARG A 1 341 ? 18.733 14.438 13.631 1.00 48.61 341 ARG A CA 1
ATOM 2621 C C . ARG A 1 341 ? 17.318 13.874 13.648 1.00 49.82 341 ARG A C 1
ATOM 2622 O O . ARG A 1 341 ? 16.708 13.687 12.596 1.00 49.80 341 ARG A O 1
ATOM 2630 N N . THR A 1 342 ? 16.795 13.598 14.837 1.00 51.01 342 THR A N 1
ATOM 2631 C CA . THR A 1 342 ? 15.453 13.050 14.959 1.00 51.88 342 THR A CA 1
ATOM 2632 C C . THR A 1 342 ? 14.425 14.069 14.522 1.00 53.04 342 THR A C 1
ATOM 2633 O O . THR A 1 342 ? 13.482 13.751 13.799 1.00 52.99 342 THR A O 1
ATOM 2637 N N . VAL A 1 343 ? 14.627 15.305 14.956 1.00 54.48 343 VAL A N 1
ATOM 2638 C CA . VAL A 1 343 ? 13.692 16.376 14.680 1.00 55.79 343 VAL A CA 1
ATOM 2639 C C . VAL A 1 343 ? 13.770 16.830 13.209 1.00 57.26 343 VAL A C 1
ATOM 2640 O O . VAL A 1 343 ? 12.745 17.092 12.574 1.00 56.68 343 VAL A O 1
ATOM 2644 N N . ASP A 1 344 ? 14.981 16.921 12.672 1.00 59.00 344 ASP A N 1
ATOM 2645 C CA . ASP A 1 344 ? 15.149 17.281 11.272 1.00 60.63 344 ASP A CA 1
ATOM 2646 C C . ASP A 1 344 ? 14.503 16.190 10.411 1.00 62.02 344 ASP A C 1
ATOM 2647 O O . ASP A 1 344 ? 13.831 16.479 9.422 1.00 61.81 344 ASP A O 1
ATOM 2652 N N . ALA A 1 345 ? 14.679 14.939 10.826 1.00 63.99 345 ALA A N 1
ATOM 2653 C CA . ALA A 1 345 ? 14.124 13.798 10.109 1.00 65.47 345 ALA A CA 1
ATOM 2654 C C . ALA A 1 345 ? 12.602 13.840 10.080 1.00 66.96 345 ALA A C 1
ATOM 2655 O O . ALA A 1 345 ? 11.985 13.493 9.072 1.00 67.12 345 ALA A O 1
ATOM 2657 N N . ARG A 1 346 ? 11.999 14.257 11.188 1.00 68.68 346 ARG A N 1
ATOM 2658 C CA . ARG A 1 346 ? 10.548 14.328 11.289 1.00 70.05 346 ARG A CA 1
ATOM 2659 C C . ARG A 1 346 ? 10.016 15.366 10.319 1.00 71.84 346 ARG A C 1
ATOM 2660 O O . ARG A 1 346 ? 9.077 15.105 9.568 1.00 71.87 346 ARG A O 1
ATOM 2668 N N . LEU A 1 347 ? 10.633 16.542 10.332 1.00 74.04 347 LEU A N 1
ATOM 2669 C CA . LEU A 1 347 ? 10.217 17.635 9.464 1.00 75.86 347 LEU A CA 1
ATOM 2670 C C . LEU A 1 347 ? 10.505 17.339 7.993 1.00 77.54 347 LEU A C 1
ATOM 2671 O O . LEU A 1 347 ? 9.982 18.015 7.106 1.00 77.61 347 LEU A O 1
ATOM 2676 N N . LYS A 1 348 ? 11.338 16.332 7.740 1.00 79.58 348 LYS A N 1
ATOM 2677 C CA . LYS A 1 348 ? 11.625 15.901 6.380 1.00 81.22 348 LYS A CA 1
ATOM 2678 C C . LYS A 1 348 ? 10.379 15.205 5.841 1.00 82.60 348 LYS A C 1
ATOM 2679 O O . LYS A 1 348 ? 9.858 15.579 4.791 1.00 82.67 348 LYS A O 1
ATOM 2685 N N . LEU A 1 349 ? 9.904 14.201 6.576 1.00 84.32 349 LEU A N 1
ATOM 2686 C CA . LEU A 1 349 ? 8.690 13.479 6.208 1.00 85.78 349 LEU A CA 1
ATOM 2687 C C . LEU A 1 349 ? 7.556 14.432 5.857 1.00 86.97 349 LEU A C 1
ATOM 2688 O O . LEU A 1 349 ? 6.893 14.267 4.834 1.00 87.14 349 LEU A O 1
ATOM 2693 N N . SER A 1 350 ? 7.338 15.426 6.712 1.00 88.44 350 SER A N 1
ATOM 2694 C CA . SER A 1 350 ? 6.271 16.400 6.509 1.00 89.59 350 SER A CA 1
ATOM 2695 C C . SER A 1 350 ? 6.299 16.993 5.103 1.00 90.59 350 SER A C 1
ATOM 2696 O O . SER A 1 350 ? 5.409 16.720 4.300 1.00 90.79 350 SER A O 1
ATOM 2699 N N . GLU A 1 351 ? 7.318 17.799 4.811 1.00 91.81 351 GLU A N 1
ATOM 2700 C CA . GLU A 1 351 ? 7.455 18.427 3.498 1.00 92.79 351 GLU A CA 1
ATOM 2701 C C . GLU A 1 351 ? 7.124 17.434 2.385 1.00 93.43 351 GLU A C 1
ATOM 2702 O O . GLU A 1 351 ? 6.247 17.683 1.555 1.00 93.48 351 GLU A O 1
ATOM 2708 N N . GLU A 1 352 ? 7.834 16.309 2.385 1.00 94.22 352 GLU A N 1
ATOM 2709 C CA . GLU A 1 352 ? 7.656 15.264 1.380 1.00 94.84 352 GLU A CA 1
ATOM 2710 C C . GLU A 1 352 ? 6.184 14.896 1.212 1.00 95.36 352 GLU A C 1
ATOM 2711 O O . GLU A 1 352 ? 5.669 14.874 0.093 1.00 95.57 352 GLU A O 1
ATOM 2717 N N . LEU A 1 353 ? 5.511 14.620 2.325 1.00 95.90 353 LEU A N 1
ATOM 2718 C CA . LEU A 1 353 ? 4.098 14.256 2.295 1.00 96.32 353 LEU A CA 1
ATOM 2719 C C . LEU A 1 353 ? 3.277 15.370 1.647 1.00 96.51 353 LEU A C 1
ATOM 2720 O O . LEU A 1 353 ? 2.546 15.132 0.686 1.00 96.62 353 LEU A O 1
ATOM 2725 N N . SER A 1 354 ? 3.406 16.584 2.174 1.00 96.71 354 SER A N 1
ATOM 2726 C CA . SER A 1 354 ? 2.686 17.739 1.647 1.00 96.90 354 SER A CA 1
ATOM 2727 C C . SER A 1 354 ? 3.203 18.141 0.268 1.00 96.93 354 SER A C 1
ATOM 2728 O O . SER A 1 354 ? 2.668 19.051 -0.367 1.00 96.98 354 SER A O 1
ATOM 2731 N N . LYS A 1 359 ? 6.907 23.028 4.435 1.00 67.26 359 LYS A N 1
ATOM 2732 C CA . LYS A 1 359 ? 7.882 24.062 4.780 1.00 67.31 359 LYS A CA 1
ATOM 2733 C C . LYS A 1 359 ? 7.748 24.532 6.232 1.00 66.63 359 LYS A C 1
ATOM 2734 O O . LYS A 1 359 ? 7.595 25.719 6.501 1.00 66.76 359 LYS A O 1
ATOM 2740 N N . PRO A 1 360 ? 7.795 23.605 7.180 1.00 65.85 360 PRO A N 1
ATOM 2741 C CA . PRO A 1 360 ? 7.765 23.992 8.592 1.00 65.09 360 PRO A CA 1
ATOM 2742 C C . PRO A 1 360 ? 9.085 24.668 8.932 1.00 64.16 360 PRO A C 1
ATOM 2743 O O . PRO A 1 360 ? 10.124 24.141 8.536 1.00 64.22 360 PRO A O 1
ATOM 2747 N N . LYS A 1 361 ? 9.062 25.808 9.616 1.00 63.04 361 LYS A N 1
ATOM 2748 C CA . LYS A 1 361 ? 10.309 26.496 9.946 1.00 62.10 361 LYS A CA 1
ATOM 2749 C C . LYS A 1 361 ? 11.219 25.517 10.674 1.00 60.77 361 LYS A C 1
ATOM 2750 O O . LYS A 1 361 ? 10.760 24.740 11.508 1.00 60.61 361 LYS A O 1
ATOM 2756 N N . PRO A 1 362 ? 12.507 25.525 10.357 1.00 59.22 362 PRO A N 1
ATOM 2757 C CA . PRO A 1 362 ? 13.429 24.604 11.018 1.00 57.98 362 PRO A CA 1
ATOM 2758 C C . PRO A 1 362 ? 13.479 24.886 12.512 1.00 56.21 362 PRO A C 1
ATOM 2759 O O . PRO A 1 362 ? 13.516 26.039 12.928 1.00 56.00 362 PRO A O 1
ATOM 2763 N N . ILE A 1 363 ? 13.466 23.825 13.302 1.00 54.30 363 ILE A N 1
ATOM 2764 C CA . ILE A 1 363 ? 13.487 23.948 14.750 1.00 52.83 363 ILE A CA 1
ATOM 2765 C C . ILE A 1 363 ? 14.915 24.068 15.274 1.00 51.13 363 ILE A C 1
ATOM 2766 O O . ILE A 1 363 ? 15.776 23.243 14.977 1.00 50.51 363 ILE A O 1
ATOM 2771 N N . ASP A 1 364 ? 15.151 25.124 16.043 1.00 49.34 364 ASP A N 1
ATOM 2772 C CA . ASP A 1 364 ? 16.455 25.378 16.629 1.00 48.16 364 ASP A CA 1
ATOM 2773 C C . ASP A 1 364 ? 16.625 24.536 17.899 1.00 46.65 364 ASP A C 1
ATOM 2774 O O . ASP A 1 364 ? 15.901 24.721 18.875 1.00 46.39 364 ASP A O 1
ATOM 2779 N N . VAL A 1 365 ? 17.560 23.596 17.873 1.00 44.78 365 VAL A N 1
ATOM 2780 C CA . VAL A 1 365 ? 17.846 22.783 19.045 1.00 43.71 365 VAL A CA 1
ATOM 2781 C C . VAL A 1 365 ? 19.159 23.234 19.663 1.00 42.91 365 VAL A C 1
ATOM 2782 O O . VAL A 1 365 ? 20.173 23.352 18.975 1.00 42.02 365 VAL A O 1
ATOM 2786 N N . GLN A 1 366 ? 19.144 23.484 20.966 1.00 41.88 366 GLN A N 1
ATOM 2787 C CA . GLN A 1 366 ? 20.339 23.950 21.649 1.00 41.87 366 GLN A CA 1
ATOM 2788 C C . GLN A 1 366 ? 20.497 23.277 23.013 1.00 40.78 366 GLN A C 1
ATOM 2789 O O . GLN A 1 366 ? 19.613 23.341 23.856 1.00 40.22 366 GLN A O 1
ATOM 2795 N N . VAL A 1 367 ? 21.618 22.599 23.199 1.00 40.15 367 VAL A N 1
ATOM 2796 C CA . VAL A 1 367 ? 21.947 21.997 24.476 1.00 39.89 367 VAL A CA 1
ATOM 2797 C C . VAL A 1 367 ? 22.980 22.898 25.137 1.00 40.06 367 VAL A C 1
ATOM 2798 O O . VAL A 1 367 ? 24.070 23.088 24.611 1.00 39.48 367 VAL A O 1
ATOM 2802 N N . ILE A 1 368 ? 22.632 23.457 26.290 1.00 40.21 368 ILE A N 1
ATOM 2803 C CA . ILE A 1 368 ? 23.534 24.348 26.997 1.00 40.29 368 ILE A CA 1
ATOM 2804 C C . ILE A 1 368 ? 24.429 23.577 27.954 1.00 40.32 368 ILE A C 1
ATOM 2805 O O . ILE A 1 368 ? 23.968 22.766 28.756 1.00 40.18 368 ILE A O 1
ATOM 2810 N N . THR A 1 369 ? 25.723 23.822 27.858 1.00 40.22 369 THR A N 1
ATOM 2811 C CA . THR A 1 369 ? 26.655 23.280 28.822 1.00 40.49 369 THR A CA 1
ATOM 2812 C C . THR A 1 369 ? 27.332 24.503 29.420 1.00 39.63 369 THR A C 1
ATOM 2813 O O . THR A 1 369 ? 27.474 25.528 28.754 1.00 39.96 369 THR A O 1
ATOM 2817 N N . HIS A 1 370 ? 27.743 24.414 30.669 1.00 38.64 370 HIS A N 1
ATOM 2818 C CA . HIS A 1 370 ? 28.390 25.548 31.311 1.00 37.68 370 HIS A CA 1
ATOM 2819 C C . HIS A 1 370 ? 29.271 25.012 32.413 1.00 37.23 370 HIS A C 1
ATOM 2820 O O . HIS A 1 370 ? 29.271 23.817 32.647 1.00 37.03 370 HIS A O 1
ATOM 2827 N N . HIS A 1 371 ? 30.008 25.881 33.099 1.00 36.88 371 HIS A N 1
ATOM 2828 C CA . HIS A 1 371 ? 31.003 25.421 34.079 1.00 36.83 371 HIS A CA 1
ATOM 2829 C C . HIS A 1 371 ? 30.458 24.991 35.444 1.00 35.32 371 HIS A C 1
ATOM 2830 O O . HIS A 1 371 ? 31.139 24.308 36.186 1.00 34.47 371 HIS A O 1
ATOM 2837 N N . MET A 1 372 ? 29.231 25.373 35.769 1.00 34.37 372 MET A N 1
ATOM 2838 C CA . MET A 1 372 ? 28.671 25.066 37.090 1.00 33.83 372 MET A CA 1
ATOM 2839 C C . MET A 1 372 ? 27.676 23.886 37.083 1.00 32.71 372 MET A C 1
ATOM 2840 O O . MET A 1 372 ? 26.821 23.790 37.967 1.00 32.33 372 MET A O 1
ATOM 2845 N N . GLN A 1 373 ? 27.815 22.977 36.119 1.00 31.43 373 GLN A N 1
ATOM 2846 C CA . GLN A 1 373 ? 26.881 21.859 35.953 1.00 30.93 373 GLN A CA 1
ATOM 2847 C C . GLN A 1 373 ? 26.761 20.867 37.087 1.00 30.11 373 GLN A C 1
ATOM 2848 O O . GLN A 1 373 ? 25.651 20.468 37.413 1.00 30.58 373 GLN A O 1
ATOM 2854 N N . ARG A 1 374 ? 27.893 20.428 37.634 1.00 29.58 374 ARG A N 1
ATOM 2855 C CA . ARG A 1 374 ? 27.937 19.403 38.670 1.00 29.43 374 ARG A CA 1
ATOM 2856 C C . ARG A 1 374 ? 27.009 19.707 39.865 1.00 28.50 374 ARG A C 1
ATOM 2857 O O . ARG A 1 374 ? 26.282 18.841 40.318 1.00 28.04 374 ARG A O 1
ATOM 2865 N N . TYR A 1 375 ? 27.040 20.938 40.350 1.00 27.04 375 TYR A N 1
ATOM 2866 C CA . TYR A 1 375 ? 26.174 21.348 41.456 1.00 26.36 375 TYR A CA 1
ATOM 2867 C C . TYR A 1 375 ? 25.352 22.530 41.007 1.00 25.52 375 TYR A C 1
ATOM 2868 O O . TYR A 1 375 ? 25.240 23.544 41.717 1.00 25.19 375 TYR A O 1
ATOM 2877 N N . ALA A 1 376 ? 24.784 22.401 39.813 1.00 24.10 376 ALA A N 1
ATOM 2878 C CA . ALA A 1 376 ? 24.021 23.467 39.208 1.00 23.93 376 ALA A CA 1
ATOM 2879 C C . ALA A 1 376 ? 22.903 23.953 40.126 1.00 23.37 376 ALA A C 1
ATOM 2880 O O . ALA A 1 376 ? 22.634 25.147 40.196 1.00 22.36 376 ALA A O 1
ATOM 2882 N N . VAL A 1 377 ? 22.246 23.016 40.795 1.00 22.60 377 VAL A N 1
ATOM 2883 C CA . VAL A 1 377 ? 21.157 23.340 41.732 1.00 22.46 377 VAL A CA 1
ATOM 2884 C C . VAL A 1 377 ? 21.628 24.226 42.893 1.00 21.77 377 VAL A C 1
ATOM 2885 O O . VAL A 1 377 ? 21.051 25.279 43.162 1.00 21.23 377 VAL A O 1
ATOM 2889 N N . TRP A 1 378 ? 22.666 23.792 43.580 1.00 21.45 378 TRP A N 1
ATOM 2890 C CA . TRP A 1 378 ? 23.204 24.581 44.666 1.00 21.50 378 TRP A CA 1
ATOM 2891 C C . TRP A 1 378 ? 23.617 25.973 44.177 1.00 21.49 378 TRP A C 1
ATOM 2892 O O . TRP A 1 378 ? 23.234 26.997 44.780 1.00 21.47 378 TRP A O 1
ATOM 2903 N N . PHE A 1 379 ? 24.349 26.022 43.067 1.00 21.47 379 PHE A N 1
ATOM 2904 C CA . PHE A 1 379 ? 24.804 27.287 42.488 1.00 21.97 379 PHE A CA 1
ATOM 2905 C C . PHE A 1 379 ? 23.642 28.227 42.164 1.00 21.59 379 PHE A C 1
ATOM 2906 O O . PHE A 1 379 ? 23.654 29.392 42.531 1.00 20.23 379 PHE A O 1
ATOM 2914 N N . GLY A 1 380 ? 22.622 27.730 41.476 1.00 21.83 380 GLY A N 1
ATOM 2915 C CA . GLY A 1 380 ? 21.470 28.573 41.205 1.00 21.37 380 GLY A CA 1
ATOM 2916 C C . GLY A 1 380 ? 20.880 29.093 42.510 1.00 20.73 380 GLY A C 1
ATOM 2917 O O . GLY A 1 380 ? 20.529 30.275 42.648 1.00 21.59 380 GLY A O 1
ATOM 2918 N N . GLY A 1 381 ? 20.797 28.208 43.490 1.00 20.04 381 GLY A N 1
ATOM 2919 C CA . GLY A 1 381 ? 20.301 28.563 44.807 1.00 19.75 381 GLY A CA 1
ATOM 2920 C C . GLY A 1 381 ? 21.117 29.688 45.436 1.00 19.94 381 GLY A C 1
ATOM 2921 O O . GLY A 1 381 ? 20.562 30.677 45.911 1.00 17.88 381 GLY A O 1
ATOM 2922 N N . SER A 1 382 ? 22.431 29.525 45.428 1.00 19.66 382 SER A N 1
ATOM 2923 C CA . SER A 1 382 ? 23.354 30.493 45.998 1.00 20.38 382 SER A CA 1
ATOM 2924 C C . SER A 1 382 ? 23.260 31.871 45.326 1.00 21.17 382 SER A C 1
ATOM 2925 O O . SER A 1 382 ? 23.284 32.893 45.993 1.00 21.16 382 SER A O 1
ATOM 2928 N N . MET A 1 383 ? 23.131 31.891 44.007 1.00 22.54 383 MET A N 1
ATOM 2929 C CA . MET A 1 383 ? 23.073 33.140 43.280 1.00 23.40 383 MET A CA 1
ATOM 2930 C C . MET A 1 383 ? 21.755 33.875 43.618 1.00 23.72 383 MET A C 1
ATOM 2931 O O . MET A 1 383 ? 21.746 35.072 43.934 1.00 23.50 383 MET A O 1
ATOM 2936 N N . LEU A 1 384 ? 20.649 33.135 43.583 1.00 23.72 384 LEU A N 1
ATOM 2937 C CA . LEU A 1 384 ? 19.339 33.693 43.877 1.00 24.30 384 LEU A CA 1
ATOM 2938 C C . LEU A 1 384 ? 19.204 34.155 45.339 1.00 24.19 384 LEU A C 1
ATOM 2939 O O . LEU A 1 384 ? 18.680 35.250 45.591 1.00 22.98 384 LEU A O 1
ATOM 2944 N N . ALA A 1 385 ? 19.703 33.365 46.294 1.00 23.11 385 ALA A N 1
ATOM 2945 C CA . ALA A 1 385 ? 19.570 33.734 47.698 1.00 23.73 385 ALA A CA 1
ATOM 2946 C C . ALA A 1 385 ? 20.481 34.907 48.095 1.00 24.06 385 ALA A C 1
ATOM 2947 O O . ALA A 1 385 ? 20.389 35.389 49.205 1.00 23.48 385 ALA A O 1
ATOM 2949 N N . SER A 1 386 ? 21.335 35.338 47.168 1.00 25.77 386 SER A N 1
ATOM 2950 C CA . SER A 1 386 ? 22.213 36.488 47.332 1.00 27.65 386 SER A CA 1
ATOM 2951 C C . SER A 1 386 ? 21.558 37.804 46.936 1.00 29.29 386 SER A C 1
ATOM 2952 O O . SER A 1 386 ? 22.196 38.854 47.065 1.00 29.03 386 SER A O 1
ATOM 2955 N N . THR A 1 387 ? 20.332 37.758 46.410 1.00 30.89 387 THR A N 1
ATOM 2956 C CA . THR A 1 387 ? 19.651 38.967 45.911 1.00 32.33 387 THR A CA 1
ATOM 2957 C C . THR A 1 387 ? 18.580 39.507 46.858 1.00 33.39 387 THR A C 1
ATOM 2958 O O . THR A 1 387 ? 18.028 38.752 47.663 1.00 34.12 387 THR A O 1
ATOM 2962 N N . PRO A 1 388 ? 18.295 40.812 46.791 1.00 34.30 388 PRO A N 1
ATOM 2963 C CA . PRO A 1 388 ? 17.207 41.389 47.593 1.00 34.73 388 PRO A CA 1
ATOM 2964 C C . PRO A 1 388 ? 15.871 40.721 47.316 1.00 34.69 388 PRO A C 1
ATOM 2965 O O . PRO A 1 388 ? 15.086 40.521 48.241 1.00 35.33 388 PRO A O 1
ATOM 2969 N N . GLU A 1 389 ? 15.606 40.376 46.069 1.00 34.16 389 GLU A N 1
ATOM 2970 C CA . GLU A 1 389 ? 14.339 39.754 45.746 1.00 34.59 389 GLU A CA 1
ATOM 2971 C C . GLU A 1 389 ? 14.069 38.510 46.601 1.00 32.97 389 GLU A C 1
ATOM 2972 O O . GLU A 1 389 ? 12.955 38.315 47.070 1.00 33.13 389 GLU A O 1
ATOM 2978 N N . PHE A 1 390 ? 15.089 37.685 46.818 1.00 31.81 390 PHE A N 1
ATOM 2979 C CA . PHE A 1 390 ? 14.933 36.476 47.627 1.00 30.74 390 PHE A CA 1
ATOM 2980 C C . PHE A 1 390 ? 14.279 36.774 48.977 1.00 30.51 390 PHE A C 1
ATOM 2981 O O . PHE A 1 390 ? 13.392 36.052 49.428 1.00 28.89 390 PHE A O 1
ATOM 2989 N N . TYR A 1 391 ? 14.723 37.857 49.605 1.00 30.95 391 TYR A N 1
ATOM 2990 C CA . TYR A 1 391 ? 14.192 38.274 50.895 1.00 32.14 391 TYR A CA 1
ATOM 2991 C C . TYR A 1 391 ? 12.732 38.709 50.790 1.00 33.15 391 TYR A C 1
ATOM 2992 O O . TYR A 1 391 ? 11.973 38.537 51.737 1.00 34.06 391 TYR A O 1
ATOM 3001 N N . GLN A 1 392 ? 12.326 39.211 49.628 1.00 34.08 392 GLN A N 1
ATOM 3002 C CA . GLN A 1 392 ? 10.941 39.635 49.426 1.00 34.84 392 GLN A CA 1
ATOM 3003 C C . GLN A 1 392 ? 10.020 38.394 49.408 1.00 34.01 392 GLN A C 1
ATOM 3004 O O . GLN A 1 392 ? 8.988 38.358 50.080 1.00 34.96 392 GLN A O 1
ATOM 3010 N N . VAL A 1 393 ? 10.420 37.381 48.651 1.00 32.88 393 VAL A N 1
ATOM 3011 C CA . VAL A 1 393 ? 9.604 36.178 48.450 1.00 32.58 393 VAL A CA 1
ATOM 3012 C C . VAL A 1 393 ? 9.641 35.089 49.533 1.00 30.99 393 VAL A C 1
ATOM 3013 O O . VAL A 1 393 ? 8.773 34.212 49.547 1.00 31.01 393 VAL A O 1
ATOM 3017 N N . CYS A 1 394 ? 10.633 35.107 50.420 1.00 29.46 394 CYS A N 1
ATOM 3018 C CA . CYS A 1 394 ? 10.691 34.094 51.476 1.00 28.49 394 CYS A CA 1
ATOM 3019 C C . CYS A 1 394 ? 9.502 34.257 52.353 1.00 27.19 394 CYS A C 1
ATOM 3020 O O . CYS A 1 394 ? 9.011 35.358 52.510 1.00 26.31 394 CYS A O 1
ATOM 3023 N N . HIS A 1 395 ? 9.082 33.164 52.964 1.00 25.99 395 HIS A N 1
ATOM 3024 C CA . HIS A 1 395 ? 8.039 33.201 53.978 1.00 26.03 395 HIS A CA 1
ATOM 3025 C C . HIS A 1 395 ? 8.721 33.487 55.301 1.00 25.45 395 HIS A C 1
ATOM 3026 O O . HIS A 1 395 ? 9.690 32.808 55.658 1.00 24.24 395 HIS A O 1
ATOM 3033 N N . THR A 1 396 ? 8.224 34.488 56.022 1.00 24.54 396 THR A N 1
ATOM 3034 C CA . THR A 1 396 ? 8.815 34.883 57.292 1.00 24.92 396 THR A CA 1
ATOM 3035 C C . THR A 1 396 ? 8.229 34.102 58.449 1.00 24.99 396 THR A C 1
ATOM 3036 O O . THR A 1 396 ? 7.132 33.540 58.364 1.00 24.30 396 THR A O 1
ATOM 3040 N N . LYS A 1 397 ? 8.962 34.088 59.560 1.00 25.66 397 LYS A N 1
ATOM 3041 C CA . LYS A 1 397 ? 8.497 33.378 60.738 1.00 26.46 397 LYS A CA 1
ATOM 3042 C C . LYS A 1 397 ? 7.220 34.045 61.221 1.00 26.36 397 LYS A C 1
ATOM 3043 O O . LYS A 1 397 ? 6.326 33.386 61.717 1.00 25.93 397 LYS A O 1
ATOM 3049 N N . LYS A 1 398 ? 7.135 35.357 61.072 1.00 27.20 398 LYS A N 1
ATOM 3050 C CA . LYS A 1 398 ? 5.934 36.063 61.488 1.00 28.90 398 LYS A CA 1
ATOM 3051 C C . LYS A 1 398 ? 4.729 35.543 60.690 1.00 28.24 398 LYS A C 1
ATOM 3052 O O . LYS A 1 398 ? 3.690 35.207 61.239 1.00 28.20 398 LYS A O 1
ATOM 3058 N N . ASP A 1 399 ? 4.872 35.428 59.385 1.00 28.50 399 ASP A N 1
ATOM 3059 C CA . ASP A 1 399 ? 3.753 34.898 58.605 1.00 28.87 399 ASP A CA 1
ATOM 3060 C C . ASP A 1 399 ? 3.484 33.428 58.884 1.00 28.76 399 ASP A C 1
ATOM 3061 O O . ASP A 1 399 ? 2.326 32.982 58.894 1.00 27.78 399 ASP A O 1
ATOM 3066 N N . TYR A 1 400 ? 4.545 32.663 59.120 1.00 29.06 400 TYR A N 1
ATOM 3067 C CA . TYR A 1 400 ? 4.362 31.270 59.455 1.00 30.17 400 TYR A CA 1
ATOM 3068 C C . TYR A 1 400 ? 3.503 31.171 60.723 1.00 31.21 400 TYR A C 1
ATOM 3069 O O . TYR A 1 400 ? 2.635 30.309 60.832 1.00 30.90 400 TYR A O 1
ATOM 3078 N N . GLU A 1 401 ? 3.771 32.058 61.675 1.00 32.61 401 GLU A N 1
ATOM 3079 C CA . GLU A 1 401 ? 3.048 32.058 62.950 1.00 34.79 401 GLU A CA 1
ATOM 3080 C C . GLU A 1 401 ? 1.627 32.605 62.814 1.00 35.24 401 GLU A C 1
ATOM 3081 O O . GLU A 1 401 ? 0.689 32.047 63.348 1.00 35.23 401 GLU A O 1
ATOM 3087 N N . GLU A 1 402 ? 1.450 33.682 62.074 1.00 36.42 402 GLU A N 1
ATOM 3088 C CA . GLU A 1 402 ? 0.116 34.262 62.009 1.00 37.48 402 GLU A CA 1
ATOM 3089 C C . GLU A 1 402 ? -0.805 33.509 61.041 1.00 37.73 402 GLU A C 1
ATOM 3090 O O . GLU A 1 402 ? -1.992 33.379 61.308 1.00 37.24 402 GLU A O 1
ATOM 3096 N N . ILE A 1 403 ? -0.247 32.972 59.955 1.00 37.51 403 ILE A N 1
ATOM 3097 C CA . ILE A 1 403 ? -1.052 32.321 58.922 1.00 37.59 403 ILE A CA 1
ATOM 3098 C C . ILE A 1 403 ? -1.013 30.797 58.941 1.00 37.12 403 ILE A C 1
ATOM 3099 O O . ILE A 1 403 ? -2.024 30.164 58.654 1.00 38.34 403 ILE A O 1
ATOM 3104 N N . GLY A 1 404 ? 0.138 30.209 59.252 1.00 35.56 404 GLY A N 1
ATOM 3105 C CA . GLY A 1 404 ? 0.258 28.766 59.344 1.00 34.88 404 GLY A CA 1
ATOM 3106 C C . GLY A 1 404 ? 1.229 28.161 58.343 1.00 34.32 404 GLY A C 1
ATOM 3107 O O . GLY A 1 404 ? 1.687 28.831 57.437 1.00 33.21 404 GLY A O 1
ATOM 3108 N N . PRO A 1 405 ? 1.554 26.883 58.516 1.00 34.03 405 PRO A N 1
ATOM 3109 C CA . PRO A 1 405 ? 2.465 26.189 57.599 1.00 33.55 405 PRO A CA 1
ATOM 3110 C C . PRO A 1 405 ? 1.948 26.116 56.173 1.00 32.46 405 PRO A C 1
ATOM 3111 O O . PRO A 1 405 ? 2.740 25.887 55.263 1.00 32.85 405 PRO A O 1
ATOM 3115 N N . SER A 1 406 ? 0.657 26.330 55.964 1.00 31.29 406 SER A N 1
ATOM 3116 C CA . SER A 1 406 ? 0.126 26.309 54.613 1.00 30.94 406 SER A CA 1
ATOM 3117 C C . SER A 1 406 ? 0.803 27.333 53.701 1.00 29.99 406 SER A C 1
ATOM 3118 O O . SER A 1 406 ? 0.867 27.125 52.488 1.00 29.53 406 SER A O 1
ATOM 3121 N N . ILE A 1 407 ? 1.313 28.432 54.260 1.00 28.72 407 ILE A N 1
ATOM 3122 C CA . ILE A 1 407 ? 1.981 29.433 53.423 1.00 28.11 407 ILE A CA 1
ATOM 3123 C C . ILE A 1 407 ? 3.223 28.843 52.745 1.00 27.15 407 ILE A C 1
ATOM 3124 O O . ILE A 1 407 ? 3.650 29.327 51.715 1.00 27.15 407 ILE A O 1
ATOM 3129 N N . CYS A 1 408 ? 3.799 27.790 53.310 1.00 26.16 408 CYS A N 1
ATOM 3130 C CA . CYS A 1 408 ? 4.949 27.173 52.684 1.00 26.09 408 CYS A CA 1
ATOM 3131 C C . CYS A 1 408 ? 4.569 26.218 51.537 1.00 26.25 408 CYS A C 1
ATOM 3132 O O . CYS A 1 408 ? 5.450 25.712 50.838 1.00 25.48 408 CYS A O 1
ATOM 3135 N N . ARG A 1 409 ? 3.273 26.018 51.303 1.00 26.33 409 ARG A N 1
ATOM 3136 C CA . ARG A 1 409 ? 2.854 25.149 50.198 1.00 27.18 409 ARG A CA 1
ATOM 3137 C C . ARG A 1 409 ? 3.267 25.755 48.845 1.00 27.09 409 ARG A C 1
ATOM 3138 O O . ARG A 1 409 ? 3.607 25.024 47.908 1.00 26.81 409 ARG A O 1
ATOM 3146 N N . HIS A 1 410 ? 3.272 27.084 48.762 1.00 26.99 410 HIS A N 1
ATOM 3147 C CA . HIS A 1 410 ? 3.590 27.791 47.529 1.00 27.93 410 HIS A CA 1
ATOM 3148 C C . HIS A 1 410 ? 4.747 28.774 47.710 1.00 27.65 410 HIS A C 1
ATOM 3149 O O . HIS A 1 410 ? 4.757 29.603 48.635 1.00 27.27 410 HIS A O 1
ATOM 3156 N N . ASN A 1 411 ? 5.715 28.678 46.806 1.00 27.20 411 ASN A N 1
ATOM 3157 C CA . ASN A 1 411 ? 6.937 29.461 46.873 1.00 26.85 411 ASN A CA 1
ATOM 3158 C C . ASN A 1 411 ? 7.132 30.130 45.517 1.00 27.66 411 ASN A C 1
ATOM 3159 O O . ASN A 1 411 ? 7.699 29.525 44.618 1.00 27.13 411 ASN A O 1
ATOM 3164 N N . PRO A 1 412 ? 6.683 31.372 45.373 1.00 28.81 412 PRO A N 1
ATOM 3165 C CA . PRO A 1 412 ? 6.697 32.048 44.072 1.00 30.17 412 PRO A CA 1
ATOM 3166 C C . PRO A 1 412 ? 8.071 32.102 43.441 1.00 30.80 412 PRO A C 1
ATOM 3167 O O . PRO A 1 412 ? 9.058 32.324 44.128 1.00 29.81 412 PRO A O 1
ATOM 3171 N N . VAL A 1 413 ? 8.116 31.905 42.133 1.00 32.28 413 VAL A N 1
ATOM 3172 C CA . VAL A 1 413 ? 9.364 31.945 41.394 1.00 33.84 413 VAL A CA 1
ATOM 3173 C C . VAL A 1 413 ? 9.811 33.394 41.275 1.00 34.74 413 VAL A C 1
ATOM 3174 O O . VAL A 1 413 ? 9.000 34.306 41.358 1.00 33.62 413 VAL A O 1
ATOM 3178 N N . PHE A 1 414 ? 11.104 33.614 41.093 1.00 36.70 414 PHE A N 1
ATOM 3179 C CA . PHE A 1 414 ? 11.623 34.966 40.956 1.00 38.62 414 PHE A CA 1
ATOM 3180 C C . PHE A 1 414 ? 12.995 34.925 40.290 1.00 40.49 414 PHE A C 1
ATOM 3181 O O . PHE A 1 414 ? 13.556 33.850 40.078 1.00 40.38 414 PHE A O 1
ATOM 3189 N N . GLY A 1 415 ? 13.543 36.095 39.980 1.00 42.87 415 GLY A N 1
ATOM 3190 C CA . GLY A 1 415 ? 14.881 36.178 39.424 1.00 44.86 415 GLY A CA 1
ATOM 3191 C C . GLY A 1 415 ? 14.949 36.626 37.974 1.00 46.90 415 GLY A C 1
ATOM 3192 O O . GLY A 1 415 ? 16.013 37.032 37.491 1.00 46.93 415 GLY A O 1
ATOM 3193 N N . VAL A 1 416 ? 13.822 36.575 37.278 1.00 49.18 416 VAL A N 1
ATOM 3194 C CA . VAL A 1 416 ? 13.815 36.938 35.874 1.00 51.41 416 VAL A CA 1
ATOM 3195 C C . VAL A 1 416 ? 13.331 38.368 35.579 1.00 53.09 416 VAL A C 1
ATOM 3196 O O . VAL A 1 416 ? 14.131 39.232 35.247 1.00 53.54 416 VAL A O 1
ATOM 3200 N N . MET A 1 417 ? 12.032 38.609 35.706 1.00 55.05 417 MET A N 1
ATOM 3201 C CA . MET A 1 417 ? 11.425 39.891 35.329 1.00 56.64 417 MET A CA 1
ATOM 3202 C C . MET A 1 417 ? 11.634 41.089 36.270 1.00 57.21 417 MET A C 1
ATOM 3203 O O . MET A 1 417 ? 11.533 40.964 37.488 1.00 57.29 417 MET A O 1
ATOM 3208 N N . SER A 1 418 ? 11.901 42.250 35.667 1.00 58.00 418 SER A N 1
ATOM 3209 C CA . SER A 1 418 ? 11.956 43.543 36.364 1.00 58.42 418 SER A CA 1
ATOM 3210 C C . SER A 1 418 ? 12.540 44.618 35.449 1.00 58.61 418 SER A C 1
ATOM 3213 N N . GLY B 2 154 ? -40.259 34.418 30.842 1.00 72.88 154 GLY B N 1
ATOM 3214 C CA . GLY B 2 154 ? -39.512 35.106 31.934 1.00 73.01 154 GLY B CA 1
ATOM 3215 C C . GLY B 2 154 ? -38.014 34.880 31.867 1.00 73.06 154 GLY B C 1
ATOM 3216 O O . GLY B 2 154 ? -37.563 33.880 31.321 1.00 73.30 154 GLY B O 1
ATOM 3217 N N . VAL B 2 155 ? -37.254 35.882 32.298 1.00 73.02 155 VAL B N 1
ATOM 3218 C CA . VAL B 2 155 ? -35.812 35.775 32.560 1.00 72.77 155 VAL B CA 1
ATOM 3219 C C . VAL B 2 155 ? -35.222 34.373 32.663 1.00 72.53 155 VAL B C 1
ATOM 3220 O O . VAL B 2 155 ? -35.684 33.518 33.422 1.00 72.49 155 VAL B O 1
ATOM 3224 N N . VAL B 2 156 ? -34.154 34.182 31.906 1.00 72.19 156 VAL B N 1
ATOM 3225 C CA . VAL B 2 156 ? -33.424 32.939 31.881 1.00 72.06 156 VAL B CA 1
ATOM 3226 C C . VAL B 2 156 ? -31.952 33.255 32.089 1.00 71.75 156 VAL B C 1
ATOM 3227 O O . VAL B 2 156 ? -31.391 34.101 31.387 1.00 71.58 156 VAL B O 1
ATOM 3231 N N . VAL B 2 157 ? -31.334 32.581 33.054 1.00 71.28 157 VAL B N 1
ATOM 3232 C CA . VAL B 2 157 ? -29.910 32.752 33.318 1.00 71.01 157 VAL B CA 1
ATOM 3233 C C . VAL B 2 157 ? -29.152 31.602 32.660 1.00 70.77 157 VAL B C 1
ATOM 3234 O O . VAL B 2 157 ? -29.290 30.446 33.061 1.00 70.47 157 VAL B O 1
ATOM 3238 N N . ASP B 2 158 ? -28.361 31.915 31.640 1.00 70.68 158 ASP B N 1
ATOM 3239 C CA . ASP B 2 158 ? -27.615 30.885 30.927 1.00 70.89 158 ASP B CA 1
ATOM 3240 C C . ASP B 2 158 ? -26.108 31.082 31.030 1.00 70.84 158 ASP B C 1
ATOM 3241 O O . ASP B 2 158 ? -25.565 32.079 30.555 1.00 70.81 158 ASP B O 1
ATOM 3246 N N . SER B 2 159 ? -25.443 30.113 31.648 1.00 70.80 159 SER B N 1
ATOM 3247 C CA . SER B 2 159 ? -23.996 30.142 31.807 1.00 70.75 159 SER B CA 1
ATOM 3248 C C . SER B 2 159 ? -23.391 28.927 31.121 1.00 70.71 159 SER B C 1
ATOM 3249 O O . SER B 2 159 ? -23.695 27.788 31.476 1.00 70.38 159 SER B O 1
ATOM 3252 N N . GLY B 2 160 ? -22.545 29.178 30.129 1.00 70.83 160 GLY B N 1
ATOM 3253 C CA . GLY B 2 160 ? -21.882 28.116 29.399 1.00 71.15 160 GLY B CA 1
ATOM 3254 C C . GLY B 2 160 ? -20.394 28.131 29.680 1.00 71.47 160 GLY B C 1
ATOM 3255 O O . GLY B 2 160 ? -19.962 28.515 30.767 1.00 71.28 160 GLY B O 1
ATOM 3256 N N . ASP B 2 161 ? -19.607 27.724 28.692 1.00 71.89 161 ASP B N 1
ATOM 3257 C CA . ASP B 2 161 ? -18.159 27.688 28.836 1.00 72.35 161 ASP B CA 1
ATOM 3258 C C . ASP B 2 161 ? -17.509 28.994 28.386 1.00 72.43 161 ASP B C 1
ATOM 3259 O O . ASP B 2 161 ? -16.397 29.316 28.807 1.00 72.29 161 ASP B O 1
ATOM 3264 N N . GLY B 2 162 ? -18.205 29.748 27.540 1.00 72.59 162 GLY B N 1
ATOM 3265 C CA . GLY B 2 162 ? -17.663 30.983 27.002 1.00 72.75 162 GLY B CA 1
ATOM 3266 C C . GLY B 2 162 ? -18.186 32.255 27.640 1.00 73.01 162 GLY B C 1
ATOM 3267 O O . GLY B 2 162 ? -17.403 33.144 27.973 1.00 72.99 162 GLY B O 1
ATOM 3268 N N . VAL B 2 163 ? -19.500 32.358 27.813 1.00 73.28 163 VAL B N 1
ATOM 3269 C CA . VAL B 2 163 ? -20.081 33.578 28.364 1.00 73.62 163 VAL B CA 1
ATOM 3270 C C . VAL B 2 163 ? -21.426 33.318 29.046 1.00 73.65 163 VAL B C 1
ATOM 3271 O O . VAL B 2 163 ? -22.029 32.260 28.869 1.00 73.49 163 VAL B O 1
ATOM 3275 N N . THR B 2 164 ? -21.877 34.298 29.825 1.00 73.89 164 THR B N 1
ATOM 3276 C CA . THR B 2 164 ? -23.138 34.224 30.553 1.00 74.17 164 THR B CA 1
ATOM 3277 C C . THR B 2 164 ? -24.112 35.266 30.018 1.00 74.33 164 THR B C 1
ATOM 3278 O O . THR B 2 164 ? -23.702 36.338 29.577 1.00 74.17 164 THR B O 1
ATOM 3282 N N . HIS B 2 165 ? -25.401 34.954 30.087 1.00 74.66 165 HIS B N 1
ATOM 3283 C CA . HIS B 2 165 ? -26.435 35.845 29.582 1.00 74.86 165 HIS B CA 1
ATOM 3284 C C . HIS B 2 165 ? -27.673 35.808 30.464 1.00 75.31 165 HIS B C 1
ATOM 3285 O O . HIS B 2 165 ? -28.117 34.735 30.865 1.00 75.24 165 HIS B O 1
ATOM 3292 N N . ILE B 2 166 ? -28.223 36.982 30.762 1.00 75.92 166 ILE B N 1
ATOM 3293 C CA . ILE B 2 166 ? -29.479 37.089 31.495 1.00 76.51 166 ILE B CA 1
ATOM 3294 C C . ILE B 2 166 ? -30.512 37.615 30.503 1.00 77.16 166 ILE B C 1
ATOM 3295 O O . ILE B 2 166 ? -30.407 38.750 30.043 1.00 76.95 166 ILE B O 1
ATOM 3300 N N . CYS B 2 167 ? -31.502 36.787 30.170 1.00 78.07 167 CYS B N 1
ATOM 3301 C CA . CYS B 2 167 ? -32.476 37.129 29.130 1.00 78.82 167 CYS B CA 1
ATOM 3302 C C . CYS B 2 167 ? -33.930 37.099 29.586 1.00 79.50 167 CYS B C 1
ATOM 3303 O O . CYS B 2 167 ? -34.509 36.028 29.736 1.00 79.38 167 CYS B O 1
ATOM 3306 N N . PRO B 2 168 ? -34.525 38.266 29.807 1.00 80.52 168 PRO B N 1
ATOM 3307 C CA . PRO B 2 168 ? -35.953 38.342 30.128 1.00 81.25 168 PRO B CA 1
ATOM 3308 C C . PRO B 2 168 ? -36.814 38.037 28.905 1.00 82.16 168 PRO B C 1
ATOM 3309 O O . PRO B 2 168 ? -36.366 38.241 27.776 1.00 82.03 168 PRO B O 1
ATOM 3313 N N . VAL B 2 169 ? -38.030 37.548 29.134 1.00 83.37 169 VAL B N 1
ATOM 3314 C CA . VAL B 2 169 ? -38.949 37.206 28.052 1.00 84.39 169 VAL B CA 1
ATOM 3315 C C . VAL B 2 169 ? -40.389 37.481 28.472 1.00 85.13 169 VAL B C 1
ATOM 3316 O O . VAL B 2 169 ? -40.839 36.985 29.506 1.00 85.05 169 VAL B O 1
ATOM 3320 N N . TYR B 2 170 ? -41.108 38.258 27.662 1.00 86.12 170 TYR B N 1
ATOM 3321 C CA . TYR B 2 170 ? -42.489 38.633 27.970 1.00 86.94 170 TYR B CA 1
ATOM 3322 C C . TYR B 2 170 ? -43.499 37.978 27.027 1.00 87.46 170 TYR B C 1
ATOM 3323 O O . TYR B 2 170 ? -43.398 38.109 25.808 1.00 87.46 170 TYR B O 1
ATOM 3332 N N . GLU B 2 171 ? -44.465 37.273 27.611 1.00 88.16 171 GLU B N 1
ATOM 3333 C CA . GLU B 2 171 ? -45.552 36.610 26.878 1.00 88.74 171 GLU B CA 1
ATOM 3334 C C . GLU B 2 171 ? -45.259 36.234 25.415 1.00 89.06 171 GLU B C 1
ATOM 3335 O O . GLU B 2 171 ? -46.135 36.368 24.561 1.00 89.05 171 GLU B O 1
ATOM 3341 N N . GLY B 2 172 ? -44.051 35.755 25.119 1.00 89.45 172 GLY B N 1
ATOM 3342 C CA . GLY B 2 172 ? -43.744 35.339 23.759 1.00 89.68 172 GLY B CA 1
ATOM 3343 C C . GLY B 2 172 ? -42.294 35.323 23.311 1.00 89.87 172 GLY B C 1
ATOM 3344 O O . GLY B 2 172 ? -41.811 34.297 22.834 1.00 89.76 172 GLY B O 1
ATOM 3345 N N . PHE B 2 173 ? -41.600 36.450 23.440 1.00 90.19 173 PHE B N 1
ATOM 3346 C CA . PHE B 2 173 ? -40.238 36.546 22.926 1.00 90.54 173 PHE B CA 1
ATOM 3347 C C . PHE B 2 173 ? -39.306 37.388 23.798 1.00 90.52 173 PHE B C 1
ATOM 3348 O O . PHE B 2 173 ? -39.726 37.992 24.785 1.00 90.41 173 PHE B O 1
ATOM 3356 N N . SER B 2 174 ? -38.034 37.414 23.407 1.00 90.56 174 SER B N 1
ATOM 3357 C CA . SER B 2 174 ? -36.994 38.137 24.124 1.00 90.62 174 SER B CA 1
ATOM 3358 C C . SER B 2 174 ? -36.954 39.609 23.753 1.00 90.57 174 SER B C 1
ATOM 3359 O O . SER B 2 174 ? -37.466 40.016 22.712 1.00 90.56 174 SER B O 1
ATOM 3362 N N . LEU B 2 175 ? -36.319 40.396 24.614 1.00 90.48 175 LEU B N 1
ATOM 3363 C CA . LEU B 2 175 ? -36.193 41.830 24.413 1.00 90.39 175 LEU B CA 1
ATOM 3364 C C . LEU B 2 175 ? -34.758 42.272 24.681 1.00 90.09 175 LEU B C 1
ATOM 3365 O O . LEU B 2 175 ? -34.363 42.438 25.832 1.00 90.02 175 LEU B O 1
ATOM 3370 N N . PRO B 2 176 ? -33.982 42.447 23.613 1.00 89.75 176 PRO B N 1
ATOM 3371 C CA . PRO B 2 176 ? -32.582 42.874 23.714 1.00 89.46 176 PRO B CA 1
ATOM 3372 C C . PRO B 2 176 ? -32.380 44.011 24.700 1.00 89.05 176 PRO B C 1
ATOM 3373 O O . PRO B 2 176 ? -31.446 43.955 25.496 1.00 89.12 176 PRO B O 1
ATOM 3377 N N . HIS B 2 177 ? -33.212 45.044 24.633 1.00 88.51 177 HIS B N 1
ATOM 3378 C CA . HIS B 2 177 ? -33.156 46.076 25.650 1.00 88.04 177 HIS B CA 1
ATOM 3379 C C . HIS B 2 177 ? -33.585 45.308 26.892 1.00 87.42 177 HIS B C 1
ATOM 3380 O O . HIS B 2 177 ? -34.605 44.626 26.867 1.00 87.45 177 HIS B O 1
ATOM 3387 N N . LEU B 2 178 ? -32.798 45.387 27.959 1.00 86.63 178 LEU B N 1
ATOM 3388 C CA . LEU B 2 178 ? -33.061 44.614 29.176 1.00 86.04 178 LEU B CA 1
ATOM 3389 C C . LEU B 2 178 ? -32.315 43.272 29.147 1.00 85.08 178 LEU B C 1
ATOM 3390 O O . LEU B 2 178 ? -32.538 42.414 29.997 1.00 85.08 178 LEU B O 1
ATOM 3395 N N . THR B 2 179 ? -31.434 43.095 28.167 1.00 83.87 179 THR B N 1
ATOM 3396 C CA . THR B 2 179 ? -30.625 41.884 28.074 1.00 82.90 179 THR B CA 1
ATOM 3397 C C . THR B 2 179 ? -29.176 42.231 28.363 1.00 81.88 179 THR B C 1
ATOM 3398 O O . THR B 2 179 ? -28.601 43.095 27.700 1.00 81.76 179 THR B O 1
ATOM 3402 N N . ARG B 2 180 ? -28.585 41.551 29.342 1.00 80.48 180 ARG B N 1
ATOM 3403 C CA . ARG B 2 180 ? -27.199 41.811 29.714 1.00 79.36 180 ARG B CA 1
ATOM 3404 C C . ARG B 2 180 ? -26.359 40.533 29.723 1.00 77.86 180 ARG B C 1
ATOM 3405 O O . ARG B 2 180 ? -26.865 39.445 29.989 1.00 77.78 180 ARG B O 1
ATOM 3413 N N . ARG B 2 181 ? -25.083 40.682 29.406 1.00 76.13 181 ARG B N 1
ATOM 3414 C CA . ARG B 2 181 ? -24.134 39.578 29.398 1.00 74.72 181 ARG B CA 1
ATOM 3415 C C . ARG B 2 181 ? -23.124 39.702 30.530 1.00 73.33 181 ARG B C 1
ATOM 3416 O O . ARG B 2 181 ? -22.795 40.829 30.928 1.00 72.91 181 ARG B O 1
ATOM 3424 N N . LEU B 2 182 ? -22.660 38.583 31.053 1.00 71.69 182 LEU B N 1
ATOM 3425 C CA . LEU B 2 182 ? -21.694 38.585 32.150 1.00 70.43 182 LEU B CA 1
ATOM 3426 C C . LEU B 2 182 ? -20.324 38.149 31.632 1.00 69.21 182 LEU B C 1
ATOM 3427 O O . LEU B 2 182 ? -20.204 37.126 30.964 1.00 68.78 182 LEU B O 1
ATOM 3432 N N . ASP B 2 183 ? -19.287 38.912 31.959 1.00 67.98 183 ASP B N 1
ATOM 3433 C CA . ASP B 2 183 ? -17.938 38.617 31.470 1.00 67.13 183 ASP B CA 1
ATOM 3434 C C . ASP B 2 183 ? -17.241 37.451 32.193 1.00 65.68 183 ASP B C 1
ATOM 3435 O O . ASP B 2 183 ? -16.019 37.330 32.139 1.00 65.31 183 ASP B O 1
ATOM 3440 N N . ILE B 2 184 ? -18.015 36.584 32.844 1.00 63.97 184 ILE B N 1
ATOM 3441 C CA . ILE B 2 184 ? -17.454 35.439 33.556 1.00 62.60 184 ILE B CA 1
ATOM 3442 C C . ILE B 2 184 ? -18.247 34.166 33.242 1.00 61.10 184 ILE B C 1
ATOM 3443 O O . ILE B 2 184 ? -19.474 34.160 33.286 1.00 60.99 184 ILE B O 1
ATOM 3448 N N . ALA B 2 185 ? -17.532 33.094 32.911 1.00 59.39 185 ALA B N 1
ATOM 3449 C CA . ALA B 2 185 ? -18.147 31.811 32.572 1.00 57.99 185 ALA B CA 1
ATOM 3450 C C . ALA B 2 185 ? -17.240 30.646 32.985 1.00 56.52 185 ALA B C 1
ATOM 3451 O O . ALA B 2 185 ? -16.216 30.852 33.629 1.00 56.18 185 ALA B O 1
ATOM 3453 N N . GLY B 2 186 ? -17.620 29.431 32.592 1.00 54.83 186 GLY B N 1
ATOM 3454 C CA . GLY B 2 186 ? -16.901 28.216 32.944 1.00 53.59 186 GLY B CA 1
ATOM 3455 C C . GLY B 2 186 ? -15.389 28.256 32.808 1.00 52.45 186 GLY B C 1
ATOM 3456 O O . GLY B 2 186 ? -14.665 27.899 33.735 1.00 51.87 186 GLY B O 1
ATOM 3457 N N . ARG B 2 187 ? -14.907 28.673 31.643 1.00 51.11 187 ARG B N 1
ATOM 3458 C CA . ARG B 2 187 ? -13.470 28.723 31.416 1.00 49.90 187 ARG B CA 1
ATOM 3459 C C . ARG B 2 187 ? -12.777 29.628 32.424 1.00 48.61 187 ARG B C 1
ATOM 3460 O O . ARG B 2 187 ? -11.677 29.330 32.881 1.00 48.49 187 ARG B O 1
ATOM 3468 N N . ASP B 2 188 ? -13.430 30.733 32.781 1.00 46.96 188 ASP B N 1
ATOM 3469 C CA . ASP B 2 188 ? -12.874 31.664 33.750 1.00 46.00 188 ASP B CA 1
ATOM 3470 C C . ASP B 2 188 ? -12.833 31.026 35.144 1.00 44.73 188 ASP B C 1
ATOM 3471 O O . ASP B 2 188 ? -11.981 31.361 35.962 1.00 44.20 188 ASP B O 1
ATOM 3476 N N . ILE B 2 189 ? -13.764 30.117 35.410 1.00 43.04 189 ILE B N 1
ATOM 3477 C CA . ILE B 2 189 ? -13.811 29.444 36.698 1.00 42.09 189 ILE B CA 1
ATOM 3478 C C . ILE B 2 189 ? -12.728 28.376 36.754 1.00 40.95 189 ILE B C 1
ATOM 3479 O O . ILE B 2 189 ? -12.111 28.177 37.795 1.00 40.61 189 ILE B O 1
ATOM 3484 N N . THR B 2 190 ? -12.491 27.696 35.637 1.00 39.93 190 THR B N 1
ATOM 3485 C CA . THR B 2 190 ? -11.419 26.714 35.569 1.00 39.42 190 THR B CA 1
ATOM 3486 C C . THR B 2 190 ? -10.084 27.419 35.790 1.00 39.70 190 THR B C 1
ATOM 3487 O O . THR B 2 190 ? -9.199 26.903 36.475 1.00 39.43 190 THR B O 1
ATOM 3491 N N . ARG B 2 191 ? -9.949 28.605 35.210 1.00 39.64 191 ARG B N 1
ATOM 3492 C CA . ARG B 2 191 ? -8.707 29.362 35.301 1.00 40.06 191 ARG B CA 1
ATOM 3493 C C . ARG B 2 191 ? -8.426 29.833 36.717 1.00 38.59 191 ARG B C 1
ATOM 3494 O O . ARG B 2 191 ? -7.289 29.823 37.160 1.00 38.37 191 ARG B O 1
ATOM 3502 N N . TYR B 2 192 ? -9.472 30.278 37.401 1.00 37.50 192 TYR B N 1
ATOM 3503 C CA . TYR B 2 192 ? -9.356 30.749 38.761 1.00 36.44 192 TYR B CA 1
ATOM 3504 C C . TYR B 2 192 ? -9.019 29.550 39.659 1.00 35.63 192 TYR B C 1
ATOM 3505 O O . TYR B 2 192 ? -8.240 29.690 40.593 1.00 35.12 192 TYR B O 1
ATOM 3514 N N . LEU B 2 193 ? -9.566 28.373 39.335 1.00 34.82 193 LEU B N 1
ATOM 3515 C CA . LEU B 2 193 ? -9.285 27.147 40.079 1.00 34.04 193 LEU B CA 1
ATOM 3516 C C . LEU B 2 193 ? -7.803 26.819 39.945 1.00 34.09 193 LEU B C 1
ATOM 3517 O O . LEU B 2 193 ? -7.160 26.378 40.894 1.00 33.25 193 LEU B O 1
ATOM 3522 N N . ILE B 2 194 ? -7.261 27.010 38.751 1.00 33.91 194 ILE B N 1
ATOM 3523 C CA . ILE B 2 194 ? -5.845 26.761 38.544 1.00 33.82 194 ILE B CA 1
ATOM 3524 C C . ILE B 2 194 ? -5.061 27.649 39.487 1.00 33.45 194 ILE B C 1
ATOM 3525 O O . ILE B 2 194 ? -4.130 27.191 40.132 1.00 32.59 194 ILE B O 1
ATOM 3530 N N . LYS B 2 195 ? -5.434 28.924 39.546 1.00 33.51 195 LYS B N 1
ATOM 3531 C CA . LYS B 2 195 ? -4.787 29.867 40.452 1.00 33.95 195 LYS B CA 1
ATOM 3532 C C . LYS B 2 195 ? -4.936 29.445 41.927 1.00 33.19 195 LYS B C 1
ATOM 3533 O O . LYS B 2 195 ? -3.970 29.506 42.696 1.00 32.44 195 LYS B O 1
ATOM 3539 N N . LEU B 2 196 ? -6.136 29.018 42.323 1.00 32.68 196 LEU B N 1
ATOM 3540 C CA . LEU B 2 196 ? -6.352 28.579 43.702 1.00 31.87 196 LEU B CA 1
ATOM 3541 C C . LEU B 2 196 ? -5.520 27.334 44.045 1.00 31.27 196 LEU B C 1
ATOM 3542 O O . LEU B 2 196 ? -4.925 27.262 45.124 1.00 30.95 196 LEU B O 1
ATOM 3547 N N . LEU B 2 197 ? -5.449 26.375 43.129 1.00 30.72 197 LEU B N 1
ATOM 3548 C CA . LEU B 2 197 ? -4.672 25.157 43.354 1.00 30.54 197 LEU B CA 1
ATOM 3549 C C . LEU B 2 197 ? -3.167 25.461 43.474 1.00 30.78 197 LEU B C 1
ATOM 3550 O O . LEU B 2 197 ? -2.435 24.823 44.247 1.00 30.01 197 LEU B O 1
ATOM 3555 N N . LEU B 2 198 ? -2.723 26.433 42.695 1.00 30.60 198 LEU B N 1
ATOM 3556 C CA . LEU B 2 198 ? -1.339 26.869 42.744 1.00 30.89 198 LEU B CA 1
ATOM 3557 C C . LEU B 2 198 ? -1.009 27.346 44.161 1.00 30.33 198 LEU B C 1
ATOM 3558 O O . LEU B 2 198 ? 0.024 27.008 44.691 1.00 29.32 198 LEU B O 1
ATOM 3563 N N . LEU B 2 199 ? -1.907 28.121 44.756 1.00 30.91 199 LEU B N 1
ATOM 3564 C CA . LEU B 2 199 ? -1.721 28.628 46.108 1.00 31.53 199 LEU B CA 1
ATOM 3565 C C . LEU B 2 199 ? -1.713 27.492 47.116 1.00 30.98 199 LEU B C 1
ATOM 3566 O O . LEU B 2 199 ? -1.126 27.620 48.178 1.00 31.47 199 LEU B O 1
ATOM 3571 N N . ARG B 2 200 ? -2.339 26.373 46.764 1.00 30.05 200 ARG B N 1
ATOM 3572 C CA . ARG B 2 200 ? -2.338 25.186 47.603 1.00 29.89 200 ARG B CA 1
ATOM 3573 C C . ARG B 2 200 ? -1.121 24.311 47.358 1.00 28.78 200 ARG B C 1
ATOM 3574 O O . ARG B 2 200 ? -0.940 23.298 48.020 1.00 28.23 200 ARG B O 1
ATOM 3582 N N . GLY B 2 201 ? -0.281 24.671 46.406 1.00 28.67 201 GLY B N 1
ATOM 3583 C CA . GLY B 2 201 ? 0.912 23.868 46.165 1.00 29.03 201 GLY B CA 1
ATOM 3584 C C . GLY B 2 201 ? 0.860 22.898 44.994 1.00 29.44 201 GLY B C 1
ATOM 3585 O O . GLY B 2 201 ? 1.725 22.024 44.863 1.00 29.03 201 GLY B O 1
ATOM 3586 N N . TYR B 2 202 ? -0.148 23.038 44.141 1.00 29.79 202 TYR B N 1
ATOM 3587 C CA . TYR B 2 202 ? -0.242 22.194 42.952 1.00 30.36 202 TYR B CA 1
ATOM 3588 C C . TYR B 2 202 ? -0.089 23.097 41.728 1.00 30.51 202 TYR B C 1
ATOM 3589 O O . TYR B 2 202 ? -1.001 23.826 41.373 1.00 29.50 202 TYR B O 1
ATOM 3598 N N . ALA B 2 203 ? 1.079 23.073 41.100 1.00 31.65 203 ALA B N 1
ATOM 3599 C CA . ALA B 2 203 ? 1.330 23.950 39.965 1.00 32.81 203 ALA B CA 1
ATOM 3600 C C . ALA B 2 203 ? 0.941 23.293 38.633 1.00 33.63 203 ALA B C 1
ATOM 3601 O O . ALA B 2 203 ? 1.783 22.706 37.950 1.00 34.67 203 ALA B O 1
ATOM 3603 N N . PHE B 2 204 ? -0.340 23.373 38.286 1.00 33.99 204 PHE B N 1
ATOM 3604 C CA . PHE B 2 204 ? -0.828 22.867 37.002 1.00 34.35 204 PHE B CA 1
ATOM 3605 C C . PHE B 2 204 ? -0.562 23.859 35.873 1.00 34.95 204 PHE B C 1
ATOM 3606 O O . PHE B 2 204 ? -0.852 25.043 36.001 1.00 35.36 204 PHE B O 1
ATOM 3614 N N . ASN B 2 205 ? -0.022 23.386 34.756 1.00 35.92 205 ASN B N 1
ATOM 3615 C CA . ASN B 2 205 ? 0.229 24.265 33.627 1.00 36.58 205 ASN B CA 1
ATOM 3616 C C . ASN B 2 205 ? -1.099 24.618 32.916 1.00 37.53 205 ASN B C 1
ATOM 3617 O O . ASN B 2 205 ? -1.899 23.735 32.623 1.00 37.01 205 ASN B O 1
ATOM 3622 N N . HIS B 2 206 ? -1.302 25.907 32.650 1.00 39.28 206 HIS B N 1
ATOM 3623 C CA . HIS B 2 206 ? -2.550 26.453 32.099 1.00 40.97 206 HIS B CA 1
ATOM 3624 C C . HIS B 2 206 ? -3.003 25.792 30.793 1.00 41.40 206 HIS B C 1
ATOM 3625 O O . HIS B 2 206 ? -4.197 25.727 30.517 1.00 41.73 206 HIS B O 1
ATOM 3632 N N . SER B 2 207 ? -2.053 25.330 29.985 1.00 41.67 207 SER B N 1
ATOM 3633 C CA . SER B 2 207 ? -2.376 24.665 28.732 1.00 41.90 207 SER B CA 1
ATOM 3634 C C . SER B 2 207 ? -2.404 23.158 28.898 1.00 41.74 207 SER B C 1
ATOM 3635 O O . SER B 2 207 ? -3.415 22.522 28.632 1.00 41.57 207 SER B O 1
ATOM 3638 N N . ALA B 2 208 ? -1.292 22.591 29.352 1.00 41.57 208 ALA B N 1
ATOM 3639 C CA . ALA B 2 208 ? -1.137 21.144 29.445 1.00 41.41 208 ALA B CA 1
ATOM 3640 C C . ALA B 2 208 ? -2.163 20.461 30.334 1.00 41.48 208 ALA B C 1
ATOM 3641 O O . ALA B 2 208 ? -2.551 19.316 30.072 1.00 40.71 208 ALA B O 1
ATOM 3643 N N . ASP B 2 209 ? -2.610 21.157 31.377 1.00 41.50 209 ASP B N 1
ATOM 3644 C CA . ASP B 2 209 ? -3.483 20.532 32.369 1.00 41.54 209 ASP B CA 1
ATOM 3645 C C . ASP B 2 209 ? -4.860 21.158 32.462 1.00 41.51 209 ASP B C 1
ATOM 3646 O O . ASP B 2 209 ? -5.612 20.861 33.389 1.00 41.21 209 ASP B O 1
ATOM 3651 N N . PHE B 2 210 ? -5.201 22.019 31.512 1.00 42.03 210 PHE B N 1
ATOM 3652 C CA . PHE B 2 210 ? -6.478 22.722 31.568 1.00 42.30 210 PHE B CA 1
ATOM 3653 C C . PHE B 2 210 ? -7.659 21.764 31.689 1.00 42.26 210 PHE B C 1
ATOM 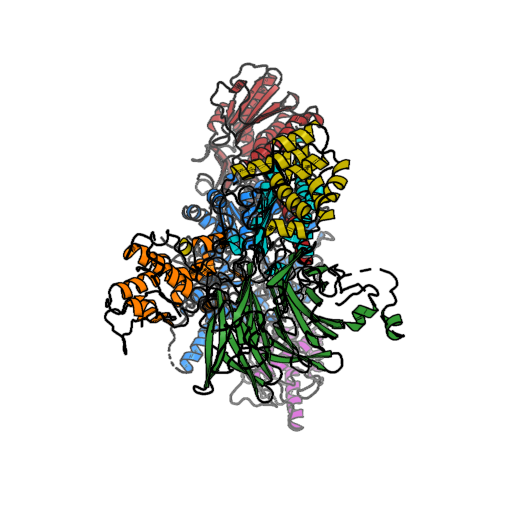3654 O O . PHE B 2 210 ? -8.565 21.977 32.504 1.00 41.98 210 PHE B O 1
ATOM 3662 N N . GLU B 2 211 ? -7.638 20.695 30.898 1.00 42.14 211 GLU B N 1
ATOM 3663 C CA . GLU B 2 211 ? -8.721 19.716 30.920 1.00 42.00 211 GLU B CA 1
ATOM 3664 C C . GLU B 2 211 ? -8.767 18.952 32.233 1.00 41.22 211 GLU B C 1
ATOM 3665 O O . GLU B 2 211 ? -9.837 18.591 32.712 1.00 40.74 211 GLU B O 1
ATOM 3671 N N . THR B 2 212 ? -7.606 18.677 32.808 1.00 40.44 212 THR B N 1
ATOM 3672 C CA . THR B 2 212 ? -7.581 17.992 34.090 1.00 39.18 212 THR B CA 1
ATOM 3673 C C . THR B 2 212 ? -8.247 18.874 35.143 1.00 37.94 212 THR B C 1
ATOM 3674 O O . THR B 2 212 ? -9.113 18.424 35.857 1.00 37.45 212 THR B O 1
ATOM 3678 N N . VAL B 2 213 ? -7.860 20.138 35.225 1.00 37.03 213 VAL B N 1
ATOM 3679 C CA . VAL B 2 213 ? -8.460 21.025 36.219 1.00 36.36 213 VAL B CA 1
ATOM 3680 C C . VAL B 2 213 ? -9.951 21.241 35.917 1.00 35.73 213 VAL B C 1
ATOM 3681 O O . VAL B 2 213 ? -10.758 21.399 36.835 1.00 34.17 213 VAL B O 1
ATOM 3685 N N . ARG B 2 214 ? -10.316 21.238 34.635 1.00 35.40 214 ARG B N 1
ATOM 3686 C CA . ARG B 2 214 ? -11.727 21.325 34.251 1.00 35.14 214 ARG B CA 1
ATOM 3687 C C . ARG B 2 214 ? -12.473 20.163 34.881 1.00 34.68 214 ARG B C 1
ATOM 3688 O O . ARG B 2 214 ? -13.526 20.367 35.472 1.00 34.04 214 ARG B O 1
ATOM 3696 N N . MET B 2 215 ? -11.918 18.953 34.766 1.00 34.40 215 MET B N 1
ATOM 3697 C CA . MET B 2 215 ? -12.547 17.755 35.311 1.00 34.91 215 MET B CA 1
ATOM 3698 C C . MET B 2 215 ? -12.635 17.798 36.849 1.00 33.73 215 MET B C 1
ATOM 3699 O O . MET B 2 215 ? -13.585 17.279 37.452 1.00 32.90 215 MET B O 1
ATOM 3704 N N . ILE B 2 216 ? -11.649 18.424 37.485 1.00 32.58 216 ILE B N 1
ATOM 3705 C CA . ILE B 2 216 ? -11.672 18.563 38.936 1.00 31.45 216 ILE B CA 1
ATOM 3706 C C . ILE B 2 216 ? -12.836 19.468 39.301 1.00 31.03 216 ILE B C 1
ATOM 3707 O O . ILE B 2 216 ? -13.604 19.181 40.226 1.00 30.84 216 ILE B O 1
ATOM 3712 N N . LYS B 2 217 ? -12.938 20.574 38.579 1.00 30.80 217 LYS B N 1
ATOM 3713 C CA . LYS B 2 217 ? -14.033 21.529 38.754 1.00 31.37 217 LYS B CA 1
ATOM 3714 C C . LYS B 2 217 ? -15.407 20.855 38.647 1.00 31.62 217 LYS B C 1
ATOM 3715 O O . LYS B 2 217 ? -16.237 20.983 39.532 1.00 30.87 217 LYS B O 1
ATOM 3721 N N . GLU B 2 218 ? -15.650 20.152 37.547 1.00 32.39 218 GLU B N 1
ATOM 3722 C CA . GLU B 2 218 ? -16.973 19.544 37.322 1.00 33.33 218 GLU B CA 1
ATOM 3723 C C . GLU B 2 218 ? -17.335 18.541 38.406 1.00 33.05 218 GLU B C 1
ATOM 3724 O O . GLU B 2 218 ? -18.488 18.455 38.836 1.00 33.53 218 GLU B O 1
ATOM 3730 N N . LYS B 2 219 ? -16.346 17.799 38.878 1.00 32.81 219 LYS B N 1
ATOM 3731 C CA . LYS B 2 219 ? -16.594 16.800 39.890 1.00 32.57 219 LYS B CA 1
ATOM 3732 C C . LYS B 2 219 ? -16.759 17.351 41.305 1.00 32.08 219 LYS B C 1
ATOM 3733 O O . LYS B 2 219 ? -17.607 16.877 42.033 1.00 31.75 219 LYS B O 1
ATOM 3739 N N . LEU B 2 220 ? -15.982 18.371 41.671 1.00 31.07 220 LEU B N 1
ATOM 3740 C CA . LEU B 2 220 ? -15.890 18.800 43.070 1.00 30.74 220 LEU B CA 1
ATOM 3741 C C . LEU B 2 220 ? -16.373 20.207 43.401 1.00 29.32 220 LEU B C 1
ATOM 3742 O O . LEU B 2 220 ? -16.682 20.496 44.559 1.00 27.71 220 LEU B O 1
ATOM 3747 N N . CYS B 2 221 ? -16.402 21.101 42.418 1.00 28.21 221 CYS B N 1
ATOM 3748 C CA . CYS B 2 221 ? -16.794 22.478 42.702 1.00 27.95 221 CYS B CA 1
ATOM 3749 C C . CYS B 2 221 ? -18.266 22.672 43.015 1.00 27.57 221 CYS B C 1
ATOM 3750 O O . CYS B 2 221 ? -19.110 21.903 42.566 1.00 27.20 221 CYS B O 1
ATOM 3753 N N . TYR B 2 222 ? -18.556 23.691 43.818 1.00 26.68 222 TYR B N 1
ATOM 3754 C CA . TYR B 2 222 ? -19.936 24.051 44.137 1.00 26.23 222 TYR B CA 1
ATOM 3755 C C . TYR B 2 222 ? -20.057 25.509 44.500 1.00 26.42 222 TYR B C 1
ATOM 3756 O O . TYR B 2 222 ? -19.069 26.202 44.659 1.00 24.78 222 TYR B O 1
ATOM 3765 N N . VAL B 2 223 ? -21.289 25.973 44.645 1.00 27.00 223 VAL B N 1
ATOM 3766 C CA . VAL B 2 223 ? -21.514 27.350 45.015 1.00 27.22 223 VAL B CA 1
ATOM 3767 C C . VAL B 2 223 ? -21.858 27.453 46.470 1.00 27.53 223 VAL B C 1
ATOM 3768 O O . VAL B 2 223 ? -22.754 26.766 46.958 1.00 27.16 223 VAL B O 1
ATOM 3772 N N . GLY B 2 224 ? -21.134 28.312 47.182 1.00 27.84 224 GLY B N 1
ATOM 3773 C CA . GLY B 2 224 ? -21.381 28.515 48.595 1.00 27.66 224 GLY B CA 1
ATOM 3774 C C . GLY B 2 224 ? -22.626 29.348 48.807 1.00 28.26 224 GLY B C 1
ATOM 3775 O O . GLY B 2 224 ? -22.938 30.213 47.990 1.00 27.62 224 GLY B O 1
ATOM 3776 N N . TYR B 2 225 ? -23.329 29.081 49.905 1.00 28.86 225 TYR B N 1
ATOM 3777 C CA . TYR B 2 225 ? -24.573 29.758 50.240 1.00 29.64 225 TYR B CA 1
ATOM 3778 C C . TYR B 2 225 ? -24.282 30.981 51.084 1.00 30.64 225 TYR B C 1
ATOM 3779 O O . TYR B 2 225 ? -24.833 32.074 50.871 1.00 30.68 225 TYR B O 1
ATOM 3788 N N . ASN B 2 226 ? -23.432 30.759 52.075 1.00 31.35 226 ASN B N 1
ATOM 3789 C CA . ASN B 2 226 ? -22.964 31.790 52.971 1.00 32.21 226 ASN B CA 1
ATOM 3790 C C . ASN B 2 226 ? -21.452 31.627 53.049 1.00 32.83 226 ASN B C 1
ATOM 3791 O O . ASN B 2 226 ? -20.954 30.733 53.738 1.00 33.00 226 ASN B O 1
ATOM 3796 N N . ILE B 2 227 ? -20.729 32.488 52.344 1.00 33.41 227 ILE B N 1
ATOM 3797 C CA . ILE B 2 227 ? -19.276 32.382 52.236 1.00 34.19 227 ILE B CA 1
ATOM 3798 C C . ILE B 2 227 ? -18.573 32.419 53.590 1.00 34.43 227 ILE B C 1
ATOM 3799 O O . ILE B 2 227 ? -17.595 31.708 53.800 1.00 34.08 227 ILE B O 1
ATOM 3804 N N . GLU B 2 228 ? -19.099 33.215 54.515 1.00 34.30 228 GLU B N 1
ATOM 3805 C CA . GLU B 2 228 ? -18.571 33.285 55.868 1.00 34.88 228 GLU B CA 1
ATOM 3806 C C . GLU B 2 228 ? -18.610 31.897 56.513 1.00 33.75 228 GLU B C 1
ATOM 3807 O O . GLU B 2 228 ? -17.645 31.452 57.123 1.00 32.85 228 GLU B O 1
ATOM 3813 N N . GLN B 2 229 ? -19.729 31.203 56.360 1.00 33.02 229 GLN B N 1
ATOM 3814 C CA . GLN B 2 229 ? -19.844 29.862 56.913 1.00 32.27 229 GLN B CA 1
ATOM 3815 C C . GLN B 2 229 ? -18.921 28.869 56.163 1.00 30.89 229 GLN B C 1
ATOM 3816 O O . GLN B 2 229 ? -18.235 28.055 56.786 1.00 29.69 229 GLN B O 1
ATOM 3822 N N . GLU B 2 230 ? -18.915 28.916 54.835 1.00 29.82 230 GLU B N 1
ATOM 3823 C CA . GLU B 2 230 ? -18.067 28.007 54.048 1.00 29.46 230 GLU B CA 1
ATOM 3824 C C . GLU B 2 230 ? -16.608 28.165 54.437 1.00 29.66 230 GLU B C 1
ATOM 3825 O O . GLU B 2 230 ? -15.906 27.177 54.629 1.00 28.44 230 GLU B O 1
ATOM 3831 N N . GLN B 2 231 ? -16.154 29.417 54.555 1.00 30.02 231 GLN B N 1
ATOM 3832 C CA . GLN B 2 231 ? -14.772 29.690 54.940 1.00 30.63 231 GLN B CA 1
ATOM 3833 C C . GLN B 2 231 ? -14.459 29.141 56.322 1.00 30.12 231 GLN B C 1
ATOM 3834 O O . GLN B 2 231 ? -13.363 28.621 56.552 1.00 29.48 231 GLN B O 1
ATOM 3840 N N . LYS B 2 232 ? -15.419 29.230 57.236 1.00 29.73 232 LYS B N 1
ATOM 3841 C CA . LYS B 2 232 ? -15.249 28.625 58.561 1.00 30.14 232 LYS B CA 1
ATOM 3842 C C . LYS B 2 232 ? -15.058 27.109 58.424 1.00 28.98 232 LYS B C 1
ATOM 3843 O O . LYS B 2 232 ? -14.168 26.533 59.059 1.00 28.87 232 LYS B O 1
ATOM 3849 N N . LEU B 2 233 ? -15.886 26.461 57.603 1.00 27.65 233 LEU B N 1
ATOM 3850 C CA . LEU B 2 233 ? -15.751 25.016 57.382 1.00 27.22 233 LEU B CA 1
ATOM 3851 C C . LEU B 2 233 ? -14.367 24.646 56.819 1.00 26.99 233 LEU B C 1
ATOM 3852 O O . LEU B 2 233 ? -13.769 23.653 57.235 1.00 27.55 233 LEU B O 1
ATOM 3857 N N . ALA B 2 234 ? -13.857 25.445 55.887 1.00 26.30 234 ALA B N 1
ATOM 3858 C CA . ALA B 2 234 ? -12.571 25.162 55.269 1.00 26.26 234 ALA B CA 1
ATOM 3859 C C . ALA B 2 234 ? -11.422 25.377 56.239 1.00 26.47 234 ALA B C 1
ATOM 3860 O O . ALA B 2 234 ? -10.460 24.634 56.254 1.00 25.92 234 ALA B O 1
ATOM 3862 N N . LEU B 2 235 ? -11.538 26.414 57.047 1.00 27.56 235 LEU B N 1
ATOM 3863 C CA . LEU B 2 235 ? -10.458 26.796 57.942 1.00 27.91 235 LEU B CA 1
ATOM 3864 C C . LEU B 2 235 ? -10.405 25.991 59.229 1.00 26.56 235 LEU B C 1
ATOM 3865 O O . LEU B 2 235 ? -9.330 25.723 59.765 1.00 25.42 235 LEU B O 1
ATOM 3870 N N . GLU B 2 236 ? -11.571 25.619 59.736 1.00 25.59 236 GLU B N 1
ATOM 3871 C CA . GLU B 2 236 ? -11.636 24.998 61.050 1.00 25.00 236 GLU B CA 1
ATOM 3872 C C . GLU B 2 236 ? -11.823 23.475 61.030 1.00 24.07 236 GLU B C 1
ATOM 3873 O O . GLU B 2 236 ? -11.592 22.827 62.053 1.00 23.11 236 GLU B O 1
ATOM 3879 N N . THR B 2 237 ? -12.244 22.914 59.890 1.00 22.73 237 THR B N 1
ATOM 3880 C CA . THR B 2 237 ? -12.485 21.465 59.782 1.00 22.18 237 THR B CA 1
ATOM 3881 C C . THR B 2 237 ? -11.903 20.906 58.505 1.00 21.99 237 THR B C 1
ATOM 3882 O O . THR B 2 237 ? -11.353 21.657 57.697 1.00 21.52 237 THR B O 1
ATOM 3886 N N . THR B 2 238 ? -11.995 19.584 58.347 1.00 22.26 238 THR B N 1
ATOM 3887 C CA . THR B 2 238 ? -11.583 18.922 57.122 1.00 23.10 238 THR B CA 1
ATOM 3888 C C . THR B 2 238 ? -12.760 18.337 56.335 1.00 23.60 238 THR B C 1
ATOM 3889 O O . THR B 2 238 ? -12.539 17.592 55.398 1.00 22.92 238 THR B O 1
ATOM 3893 N N . VAL B 2 239 ? -13.986 18.691 56.686 1.00 24.85 239 VAL B N 1
ATOM 3894 C CA . VAL B 2 239 ? -15.142 18.068 56.039 1.00 26.56 239 VAL B CA 1
ATOM 3895 C C . VAL B 2 239 ? -15.265 18.379 54.540 1.00 26.61 239 VAL B C 1
ATOM 3896 O O . VAL B 2 239 ? -15.884 17.625 53.810 1.00 26.15 239 VAL B O 1
ATOM 3900 N N . LEU B 2 240 ? -14.656 19.475 54.085 1.00 25.99 240 LEU B N 1
ATOM 3901 C CA . LEU B 2 240 ? -14.701 19.844 52.683 1.00 26.14 240 LEU B CA 1
ATOM 3902 C C . LEU B 2 240 ? -13.613 19.153 51.848 1.00 25.67 240 LEU B C 1
ATOM 3903 O O . LEU B 2 240 ? -13.643 19.214 50.618 1.00 24.72 240 LEU B O 1
ATOM 3908 N N . VAL B 2 241 ? -12.681 18.470 52.501 1.00 25.23 241 VAL B N 1
ATOM 3909 C CA . VAL B 2 241 ? -11.538 17.892 51.802 1.00 25.60 241 VAL B CA 1
ATOM 3910 C C . VAL B 2 241 ? -11.891 16.597 51.100 1.00 26.36 241 VAL B C 1
ATOM 3911 O O . VAL B 2 241 ? -12.364 15.650 51.717 1.00 26.14 241 VAL B O 1
ATOM 3915 N N . GLU B 2 242 ? -11.684 16.604 49.790 1.00 27.22 242 GLU B N 1
ATOM 3916 C CA . GLU B 2 242 ? -11.916 15.422 48.978 1.00 28.62 242 GLU B CA 1
ATOM 3917 C C . GLU B 2 242 ? -10.648 15.063 48.210 1.00 29.18 242 GLU B C 1
ATOM 3918 O O . GLU B 2 242 ? -9.887 15.943 47.773 1.00 27.34 242 GLU B O 1
ATOM 3924 N N . SER B 2 243 ? -10.422 13.765 48.050 1.00 30.63 243 SER B N 1
ATOM 3925 C CA . SER B 2 243 ? -9.285 13.273 47.275 1.00 32.13 243 SER B CA 1
ATOM 3926 C C . SER B 2 243 ? -9.651 13.146 45.783 1.00 32.77 243 SER B C 1
ATOM 3927 O O . SER B 2 243 ? -10.761 12.752 45.447 1.00 32.95 243 SER B O 1
ATOM 3930 N N . TYR B 2 244 ? -8.718 13.501 44.904 1.00 33.26 244 TYR B N 1
ATOM 3931 C CA . TYR B 2 244 ? -8.916 13.433 43.460 1.00 34.31 244 TYR B CA 1
ATOM 3932 C C . TYR B 2 244 ? -7.670 12.813 42.839 1.00 35.13 244 TYR B C 1
ATOM 3933 O O . TYR B 2 244 ? -6.547 13.239 43.130 1.00 34.84 244 TYR B O 1
ATOM 3942 N N . THR B 2 245 ? -7.871 11.799 42.000 1.00 36.06 245 THR B N 1
ATOM 3943 C CA . THR B 2 245 ? -6.769 11.091 41.361 1.00 36.98 245 THR B CA 1
ATOM 3944 C C . THR B 2 245 ? -6.417 11.684 39.995 1.00 37.80 245 THR B C 1
ATOM 3945 O O . THR B 2 245 ? -7.268 11.773 39.117 1.00 38.00 245 THR B O 1
ATOM 3949 N N . LEU B 2 246 ? -5.160 12.087 39.819 1.00 38.31 246 LEU B N 1
ATOM 3950 C CA . LEU B 2 246 ? -4.710 12.647 38.551 1.00 39.18 246 LEU B CA 1
ATOM 3951 C C . LEU B 2 246 ? -4.433 11.523 37.544 1.00 40.03 246 LEU B C 1
ATOM 3952 O O . LEU B 2 246 ? -4.244 10.374 37.924 1.00 39.75 246 LEU B O 1
ATOM 3957 N N . PRO B 2 247 ? -4.419 11.856 36.263 1.00 41.39 247 PRO B N 1
ATOM 3958 C CA . PRO B 2 247 ? -4.198 10.853 35.217 1.00 42.37 247 PRO B CA 1
ATOM 3959 C C . PRO B 2 247 ? -2.906 10.047 35.390 1.00 43.07 247 PRO B C 1
ATOM 3960 O O . PRO B 2 247 ? -2.884 8.878 35.004 1.00 43.52 247 PRO B O 1
ATOM 3964 N N . ASP B 2 248 ? -1.870 10.621 35.997 1.00 43.64 248 ASP B N 1
ATOM 3965 C CA . ASP B 2 248 ? -0.627 9.870 36.197 1.00 44.18 248 ASP B CA 1
ATOM 3966 C C . ASP B 2 248 ? -0.641 9.059 37.487 1.00 43.86 248 ASP B C 1
ATOM 3967 O O . ASP B 2 248 ? 0.408 8.593 37.928 1.00 44.20 248 ASP B O 1
ATOM 3972 N N . GLY B 2 249 ? -1.818 8.886 38.092 1.00 43.30 249 GLY B N 1
ATOM 3973 C CA . GLY B 2 249 ? -1.922 8.144 39.337 1.00 42.90 249 GLY B CA 1
ATOM 3974 C C . GLY B 2 249 ? -1.779 8.938 40.641 1.00 42.32 249 GLY B C 1
ATOM 3975 O O . GLY B 2 249 ? -2.196 8.466 41.696 1.00 41.60 249 GLY B O 1
ATOM 3976 N N . ARG B 2 250 ? -1.180 10.121 40.593 1.00 42.03 250 ARG B N 1
ATOM 3977 C CA . ARG B 2 250 ? -1.022 10.925 41.811 1.00 41.97 250 ARG B CA 1
ATOM 3978 C C . ARG B 2 250 ? -2.378 11.352 42.380 1.00 41.03 250 ARG B C 1
ATOM 3979 O O . ARG B 2 250 ? -3.288 11.710 41.632 1.00 40.33 250 ARG B O 1
ATOM 3987 N N . ILE B 2 251 ? -2.509 11.305 43.702 1.00 39.89 251 ILE B N 1
ATOM 3988 C CA . ILE B 2 251 ? -3.747 11.711 44.368 1.00 39.33 251 ILE B CA 1
ATOM 3989 C C . ILE B 2 251 ? -3.561 13.049 45.083 1.00 38.40 251 ILE B C 1
ATOM 3990 O O . ILE B 2 251 ? -2.694 13.160 45.942 1.00 38.75 251 ILE B O 1
ATOM 3995 N N . ILE B 2 252 ? -4.359 14.056 44.733 1.00 37.05 252 ILE B N 1
ATOM 3996 C CA . ILE B 2 252 ? -4.317 15.344 45.423 1.00 36.51 252 ILE B CA 1
ATOM 3997 C C . ILE B 2 252 ? -5.537 15.529 46.347 1.00 35.50 252 ILE B C 1
ATOM 3998 O O . ILE B 2 252 ? -6.538 14.800 46.243 1.00 34.59 252 ILE B O 1
ATOM 4003 N N . LYS B 2 253 ? -5.452 16.521 47.227 1.00 34.19 253 LYS B N 1
ATOM 4004 C CA . LYS B 2 253 ? -6.495 16.812 48.209 1.00 33.56 253 LYS B CA 1
ATOM 4005 C C . LYS B 2 253 ? -7.033 18.221 47.998 1.00 32.73 253 LYS B C 1
ATOM 4006 O O . LYS B 2 253 ? -6.282 19.188 48.114 1.00 32.90 253 LYS B O 1
ATOM 4012 N N . VAL B 2 254 ? -8.329 18.321 47.710 1.00 30.83 254 VAL B N 1
ATOM 4013 C CA . VAL B 2 254 ? -8.995 19.581 47.391 1.00 30.59 254 VAL B CA 1
ATOM 4014 C C . VAL B 2 254 ? -10.067 19.933 48.432 1.00 29.31 254 VAL B C 1
ATOM 4015 O O . VAL B 2 254 ? -10.915 19.105 48.732 1.00 28.74 254 VAL B O 1
ATOM 4019 N N . GLY B 2 255 ? -10.046 21.163 48.939 1.00 28.20 255 GLY B N 1
ATOM 4020 C CA . GLY B 2 255 ? -10.965 21.615 49.976 1.00 28.04 255 GLY B CA 1
ATOM 4021 C C . GLY B 2 255 ? -11.696 22.898 49.640 1.00 27.30 255 GLY B C 1
ATOM 4022 O O . GLY B 2 255 ? -12.519 22.905 48.732 1.00 27.55 255 GLY B O 1
ATOM 4023 N N . GLY B 2 256 ? -11.405 23.950 50.396 1.00 26.31 256 GLY B N 1
ATOM 4024 C CA . GLY B 2 256 ? -12.013 25.268 50.216 1.00 25.94 256 GLY B CA 1
ATOM 4025 C C . GLY B 2 256 ? -12.065 25.775 48.784 1.00 26.10 256 GLY B C 1
ATOM 4026 O O . GLY B 2 256 ? -12.967 26.533 48.416 1.00 24.72 256 GLY B O 1
ATOM 4027 N N . GLU B 2 257 ? -11.089 25.388 47.972 1.00 26.72 257 GLU B N 1
ATOM 4028 C CA . GLU B 2 257 ? -11.093 25.782 46.571 1.00 28.22 257 GLU B CA 1
ATOM 4029 C C . GLU B 2 257 ? -12.372 25.303 45.844 1.00 27.73 257 GLU B C 1
ATOM 4030 O O . GLU B 2 257 ? -12.725 25.839 44.799 1.00 27.25 257 GLU B O 1
ATOM 4036 N N . ARG B 2 258 ? -13.076 24.322 46.416 1.00 27.41 258 ARG B N 1
ATOM 4037 C CA . ARG B 2 258 ? -14.298 23.805 45.820 1.00 26.73 258 ARG B CA 1
ATOM 4038 C C . ARG B 2 258 ? -15.374 24.895 45.701 1.00 26.73 258 ARG B C 1
ATOM 4039 O O . ARG B 2 258 ? -16.045 24.975 44.687 1.00 25.30 258 ARG B O 1
ATOM 4047 N N . PHE B 2 259 ? -15.535 25.717 46.731 1.00 26.58 259 PHE B N 1
ATOM 4048 C CA . PHE B 2 259 ? -16.484 26.840 46.670 1.00 27.02 259 PHE B CA 1
ATOM 4049 C C . PHE B 2 259 ? -15.825 28.179 46.260 1.00 27.78 259 PHE B C 1
ATOM 4050 O O . PHE B 2 259 ? -16.503 29.093 45.776 1.00 27.79 259 PHE B O 1
ATOM 4058 N N . GLU B 2 260 ? -14.515 28.309 46.439 1.00 28.57 260 GLU B N 1
ATOM 4059 C CA . GLU B 2 260 ? -13.842 29.573 46.094 1.00 29.17 260 GLU B CA 1
ATOM 4060 C C . GLU B 2 260 ? -13.904 29.893 44.589 1.00 29.05 260 GLU B C 1
ATOM 4061 O O . GLU B 2 260 ? -14.225 31.025 44.196 1.00 29.32 260 GLU B O 1
ATOM 4067 N N . ALA B 2 261 ? -13.601 28.909 43.757 1.00 29.13 261 ALA B N 1
ATOM 4068 C CA . ALA B 2 261 ? -13.580 29.107 42.320 1.00 29.47 261 ALA B CA 1
ATOM 4069 C C . ALA B 2 261 ? -14.906 29.668 41.761 1.00 29.97 261 ALA B C 1
ATOM 4070 O O . ALA B 2 261 ? -14.892 30.689 41.082 1.00 29.98 261 ALA B O 1
ATOM 4072 N N . PRO B 2 262 ? -16.032 28.993 41.992 1.00 30.44 262 PRO B N 1
ATOM 4073 C CA . PRO B 2 262 ? -17.317 29.516 41.523 1.00 30.65 262 PRO B CA 1
ATOM 4074 C C . PRO B 2 262 ? -17.722 30.867 42.116 1.00 30.57 262 PRO B C 1
ATOM 4075 O O . PRO B 2 262 ? -18.521 31.537 41.484 1.00 30.35 262 PRO B O 1
ATOM 4079 N N . GLU B 2 263 ? -17.179 31.263 43.263 1.00 30.80 263 GLU B N 1
ATOM 4080 C CA . GLU B 2 263 ? -17.523 32.544 43.869 1.00 31.67 263 GLU B CA 1
ATOM 4081 C C . GLU B 2 263 ? -17.235 33.728 42.942 1.00 31.94 263 GLU B C 1
ATOM 4082 O O . GLU B 2 263 ? -17.807 34.807 43.117 1.00 32.03 263 GLU B O 1
ATOM 4088 N N . ALA B 2 264 ? -16.355 33.533 41.968 1.00 32.79 264 ALA B N 1
ATOM 4089 C CA . ALA B 2 264 ? -16.027 34.590 41.001 1.00 34.09 264 ALA B CA 1
ATOM 4090 C C . ALA B 2 264 ? -17.270 35.038 40.227 1.00 34.86 264 ALA B C 1
ATOM 4091 O O . ALA B 2 264 ? -17.332 36.170 39.743 1.00 34.93 264 ALA B O 1
ATOM 4093 N N . LEU B 2 265 ? -18.256 34.149 40.118 1.00 35.54 265 LEU B N 1
ATOM 4094 C CA . LEU B 2 265 ? -19.513 34.460 39.443 1.00 36.17 265 LEU B CA 1
ATOM 4095 C C . LEU B 2 265 ? -20.271 35.560 40.158 1.00 36.42 265 LEU B C 1
ATOM 4096 O O . LEU B 2 265 ? -21.054 36.282 39.539 1.00 36.37 265 LEU B O 1
ATOM 4101 N N . PHE B 2 266 ? -20.053 35.668 41.464 1.00 36.40 266 PHE B N 1
ATOM 4102 C CA . PHE B 2 266 ? -20.732 36.656 42.286 1.00 37.09 266 PHE B CA 1
ATOM 4103 C C . PHE B 2 266 ? -19.810 37.806 42.676 1.00 37.63 266 PHE B C 1
ATOM 4104 O O . PHE B 2 266 ? -20.283 38.853 43.104 1.00 37.58 266 PHE B O 1
ATOM 4112 N N . GLN B 2 267 ? -18.505 37.589 42.535 1.00 38.60 267 GLN B N 1
ATOM 4113 C CA . GLN B 2 267 ? -17.483 38.569 42.910 1.00 39.83 267 GLN B CA 1
ATOM 4114 C C . GLN B 2 267 ? -16.421 38.608 41.814 1.00 40.45 267 GLN B C 1
ATOM 4115 O O . GLN B 2 267 ? -15.313 38.100 41.981 1.00 40.17 267 GLN B O 1
ATOM 4121 N N . PRO B 2 268 ? -16.771 39.226 40.693 1.00 41.19 268 PRO B N 1
ATOM 4122 C CA . PRO B 2 268 ? -15.907 39.260 39.510 1.00 41.87 268 PRO B CA 1
ATOM 4123 C C . PRO B 2 268 ? -14.538 39.882 39.772 1.00 42.59 268 PRO B C 1
ATOM 4124 O O . PRO B 2 268 ? -13.574 39.518 39.116 1.00 42.21 268 PRO B O 1
ATOM 4128 N N . HIS B 2 269 ? -14.446 40.788 40.733 1.00 44.13 269 HIS B N 1
ATOM 4129 C CA . HIS B 2 269 ? -13.161 41.394 41.044 1.00 45.63 269 HIS B CA 1
ATOM 4130 C C . HIS B 2 269 ? -12.126 40.324 41.422 1.00 46.37 269 HIS B C 1
ATOM 4131 O O . HIS B 2 269 ? -10.934 40.487 41.150 1.00 46.11 269 HIS B O 1
ATOM 4138 N N . LEU B 2 270 ? -12.583 39.211 41.998 1.00 47.35 270 LEU B N 1
ATOM 4139 C CA . LEU B 2 270 ? -11.684 38.112 42.366 1.00 48.24 270 LEU B CA 1
ATOM 4140 C C . LEU B 2 270 ? -10.833 37.651 41.195 1.00 48.93 270 LEU B C 1
ATOM 4141 O O . LEU B 2 270 ? -9.739 37.133 41.391 1.00 49.11 270 LEU B O 1
ATOM 4146 N N . ILE B 2 271 ? -11.347 37.788 39.979 1.00 50.04 271 ILE B N 1
ATOM 4147 C CA . ILE B 2 271 ? -10.573 37.426 38.800 1.00 51.24 271 ILE B CA 1
ATOM 4148 C C . ILE B 2 271 ? -10.241 38.660 37.943 1.00 52.41 271 ILE B C 1
ATOM 4149 O O . ILE B 2 271 ? -9.997 38.547 36.741 1.00 52.40 271 ILE B O 1
ATOM 4154 N N . ASN B 2 272 ? -10.228 39.827 38.583 1.00 53.82 272 ASN B N 1
ATOM 4155 C CA . ASN B 2 272 ? -9.900 41.096 37.926 1.00 55.10 272 ASN B CA 1
ATOM 4156 C C . ASN B 2 272 ? -10.871 41.462 36.795 1.00 55.60 272 ASN B C 1
ATOM 4157 O O . ASN B 2 272 ? -10.454 41.860 35.710 1.00 55.88 272 ASN B O 1
ATOM 4162 N N . VAL B 2 273 ? -12.165 41.320 37.063 1.00 56.15 273 VAL B N 1
ATOM 4163 C CA . VAL B 2 273 ? -13.204 41.664 36.103 1.00 56.46 273 VAL B CA 1
ATOM 4164 C C . VAL B 2 273 ? -14.127 42.694 36.737 1.00 56.93 273 VAL B C 1
ATOM 4165 O O . VAL B 2 273 ? -14.512 42.554 37.901 1.00 56.46 273 VAL B O 1
ATOM 4169 N N . GLU B 2 274 ? -14.471 43.736 35.982 1.00 57.46 274 GLU B N 1
ATOM 4170 C CA . GLU B 2 274 ? -15.376 44.763 36.485 1.00 58.00 274 GLU B CA 1
ATOM 4171 C C . GLU B 2 274 ? -16.800 44.266 36.285 1.00 57.74 274 GLU B C 1
ATOM 4172 O O . GLU B 2 274 ? -17.072 43.537 35.335 1.00 57.69 274 GLU B O 1
ATOM 4178 N N . GLY B 2 275 ? -17.705 44.662 37.175 1.00 57.77 275 GLY B N 1
ATOM 4179 C CA . GLY B 2 275 ? -19.085 44.197 37.126 1.00 57.67 275 GLY B CA 1
ATOM 4180 C C . GLY B 2 275 ? -19.653 44.054 38.526 1.00 57.35 275 GLY B C 1
ATOM 4181 O O . GLY B 2 275 ? -19.003 44.446 39.493 1.00 57.21 275 GLY B O 1
ATOM 4182 N N . VAL B 2 276 ? -20.845 43.469 38.645 1.00 56.99 276 VAL B N 1
ATOM 4183 C CA . VAL B 2 276 ? -21.504 43.349 39.950 1.00 56.49 276 VAL B CA 1
ATOM 4184 C C . VAL B 2 276 ? -21.849 41.911 40.368 1.00 55.89 276 VAL B C 1
ATOM 4185 O O . VAL B 2 276 ? -22.293 41.661 41.498 1.00 56.04 276 VAL B O 1
ATOM 4189 N N . GLY B 2 277 ? -21.640 40.963 39.471 1.00 54.77 277 GLY B N 1
ATOM 4190 C CA . GLY B 2 277 ? -21.910 39.574 39.787 1.00 53.79 277 GLY B CA 1
ATOM 4191 C C . GLY B 2 277 ? -23.253 39.143 39.245 1.00 52.74 277 GLY B C 1
ATOM 4192 O O . GLY B 2 277 ? -24.208 39.927 39.233 1.00 52.31 277 GLY B O 1
ATOM 4193 N N . VAL B 2 278 ? -23.324 37.885 38.824 1.00 51.52 278 VAL B N 1
ATOM 4194 C CA . VAL B 2 278 ? -24.528 37.326 38.227 1.00 50.94 278 VAL B CA 1
ATOM 4195 C C . VAL B 2 278 ? -25.806 37.757 38.940 1.00 50.52 278 VAL B C 1
ATOM 4196 O O . VAL B 2 278 ? -26.770 38.115 38.284 1.00 50.72 278 VAL B O 1
ATOM 4200 N N . ALA B 2 279 ? -25.812 37.737 40.270 1.00 50.33 279 ALA B N 1
ATOM 4201 C CA . ALA B 2 279 ? -27.012 38.056 41.042 1.00 50.49 279 ALA B CA 1
ATOM 4202 C C . ALA B 2 279 ? -27.386 39.538 40.999 1.00 50.70 279 ALA B C 1
ATOM 4203 O O . ALA B 2 279 ? -28.515 39.880 40.668 1.00 49.93 279 ALA B O 1
ATOM 4205 N N . GLU B 2 280 ? -26.453 40.405 41.376 1.00 51.35 280 GLU B N 1
ATOM 4206 C CA . GLU B 2 280 ? -26.706 41.842 41.334 1.00 52.02 280 GLU B CA 1
ATOM 4207 C C . GLU B 2 280 ? -27.150 42.206 39.918 1.00 52.64 280 GLU B C 1
ATOM 4208 O O . GLU B 2 280 ? -28.051 43.009 39.726 1.00 52.65 280 GLU B O 1
ATOM 4214 N N . LEU B 2 281 ? -26.521 41.580 38.933 1.00 53.63 281 LEU B N 1
ATOM 4215 C CA . LEU B 2 281 ? -26.853 41.789 37.537 1.00 54.48 281 LEU B CA 1
ATOM 4216 C C . LEU B 2 281 ? -28.295 41.384 37.273 1.00 55.36 281 LEU B C 1
ATOM 4217 O O . LEU B 2 281 ? -29.053 42.126 36.638 1.00 55.55 281 LEU B O 1
ATOM 4222 N N . LEU B 2 282 ? -28.666 40.204 37.760 1.00 56.03 282 LEU B N 1
ATOM 4223 C CA . LEU B 2 282 ? -30.016 39.691 37.599 1.00 56.80 282 LEU B CA 1
ATOM 4224 C C . LEU B 2 282 ? -31.031 40.659 38.187 1.00 57.34 282 LEU B C 1
ATOM 4225 O O . LEU B 2 282 ? -32.060 40.938 37.582 1.00 57.23 282 LEU B O 1
ATOM 4230 N N . PHE B 2 283 ? -30.720 41.165 39.373 1.00 58.31 283 PHE B N 1
ATOM 4231 C CA . PHE B 2 283 ? -31.569 42.106 40.087 1.00 59.20 283 PHE B CA 1
ATOM 4232 C C . PHE B 2 283 ? -31.808 43.385 39.275 1.00 60.04 283 PHE B C 1
ATOM 4233 O O . PHE B 2 283 ? -32.952 43.778 39.037 1.00 59.64 283 PHE B O 1
ATOM 4241 N N . ASN B 2 284 ? -30.719 44.016 38.846 1.00 61.14 284 ASN B N 1
ATOM 4242 C CA . ASN B 2 284 ? -30.788 45.255 38.074 1.00 62.12 284 ASN B CA 1
ATOM 4243 C C . ASN B 2 284 ? -31.631 45.112 36.800 1.00 63.38 284 ASN B C 1
ATOM 4244 O O . ASN B 2 284 ? -32.323 46.051 36.395 1.00 63.45 284 ASN B O 1
ATOM 4249 N N . THR B 2 285 ? -31.585 43.938 36.177 1.00 64.78 285 THR B N 1
ATOM 4250 C CA . THR B 2 285 ? -32.361 43.688 34.969 1.00 65.98 285 THR B CA 1
ATOM 4251 C C . THR B 2 285 ? -33.853 43.689 35.270 1.00 67.37 285 THR B C 1
ATOM 4252 O O . THR B 2 285 ? -34.654 44.255 34.523 1.00 67.32 285 THR B O 1
ATOM 4256 N N . ILE B 2 286 ? -34.222 43.046 36.368 1.00 68.95 286 ILE B N 1
ATOM 4257 C CA . ILE B 2 286 ? -35.618 42.959 36.760 1.00 70.36 286 ILE B CA 1
ATOM 4258 C C . ILE B 2 286 ? -36.118 44.291 37.330 1.00 71.62 286 ILE B C 1
ATOM 4259 O O . ILE B 2 286 ? -37.214 44.733 36.999 1.00 71.70 286 ILE B O 1
ATOM 4264 N N . GLN B 2 287 ? -35.309 44.938 38.164 1.00 73.40 287 GLN B N 1
ATOM 4265 C CA . GLN B 2 287 ? -35.706 46.198 38.795 1.00 74.81 287 GLN B CA 1
ATOM 4266 C C . GLN B 2 287 ? -35.986 47.329 37.808 1.00 76.20 287 GLN B C 1
ATOM 4267 O O . GLN B 2 287 ? -36.895 48.129 38.018 1.00 76.41 287 GLN B O 1
ATOM 4273 N N . ALA B 2 288 ? -35.213 47.392 36.731 1.00 77.77 288 ALA B N 1
ATOM 4274 C CA . ALA B 2 288 ? -35.356 48.472 35.761 1.00 79.06 288 ALA B CA 1
ATOM 4275 C C . ALA B 2 288 ? -36.462 48.218 34.738 1.00 80.16 288 ALA B C 1
ATOM 4276 O O . ALA B 2 288 ? -37.026 49.157 34.175 1.00 80.22 288 ALA B O 1
ATOM 4278 N N . ALA B 2 289 ? -36.772 46.950 34.499 1.00 81.47 289 ALA B N 1
ATOM 4279 C CA . ALA B 2 289 ? -37.764 46.582 33.497 1.00 82.53 289 ALA B CA 1
ATOM 4280 C C . ALA B 2 289 ? -39.170 47.086 33.827 1.00 83.55 289 ALA B C 1
ATOM 4281 O O . ALA B 2 289 ? -39.359 47.948 34.687 1.00 83.64 289 ALA B O 1
ATOM 4283 N N . ASP B 2 290 ? -40.149 46.528 33.124 1.00 84.72 290 ASP B N 1
ATOM 4284 C CA . ASP B 2 290 ? -41.549 46.887 33.285 1.00 85.59 290 ASP B CA 1
ATOM 4285 C C . ASP B 2 290 ? -42.018 46.632 34.713 1.00 86.27 290 ASP B C 1
ATOM 4286 O O . ASP B 2 290 ? -41.598 45.669 35.351 1.00 86.45 290 ASP B O 1
ATOM 4291 N N . ILE B 2 291 ? -42.891 47.498 35.212 1.00 87.04 291 ILE B N 1
ATOM 4292 C CA . ILE B 2 291 ? -43.420 47.358 36.562 1.00 87.64 291 ILE B CA 1
ATOM 4293 C C . ILE B 2 291 ? -44.467 46.245 36.617 1.00 87.95 291 ILE B C 1
ATOM 4294 O O . ILE B 2 291 ? -44.608 45.565 37.631 1.00 88.05 291 ILE B O 1
ATOM 4299 N N . ASP B 2 292 ? -45.181 46.045 35.514 1.00 88.31 292 ASP B N 1
ATOM 4300 C CA . ASP B 2 292 ? -46.272 45.071 35.462 1.00 88.54 292 ASP B CA 1
ATOM 4301 C C . ASP B 2 292 ? -45.812 43.640 35.201 1.00 88.53 292 ASP B C 1
ATOM 4302 O O . ASP B 2 292 ? -46.624 42.778 34.858 1.00 88.55 292 ASP B O 1
ATOM 4307 N N . THR B 2 293 ? -44.517 43.390 35.355 1.00 88.49 293 THR B N 1
ATOM 4308 C CA . THR B 2 293 ? -43.960 42.061 35.122 1.00 88.43 293 THR B CA 1
ATOM 4309 C C . THR B 2 293 ? -42.900 41.703 36.165 1.00 88.14 293 THR B C 1
ATOM 4310 O O . THR B 2 293 ? -42.497 40.545 36.277 1.00 88.22 293 THR B O 1
ATOM 4314 N N . ARG B 2 294 ? -42.450 42.702 36.919 1.00 87.73 294 ARG B N 1
ATOM 4315 C CA . ARG B 2 294 ? -41.482 42.494 37.987 1.00 87.43 294 ARG B CA 1
ATOM 4316 C C . ARG B 2 294 ? -41.840 41.259 38.811 1.00 86.83 294 ARG B C 1
ATOM 4317 O O . ARG B 2 294 ? -41.057 40.316 38.899 1.00 86.85 294 ARG B O 1
ATOM 4325 N N . SER B 2 295 ? -43.025 41.276 39.416 1.00 86.11 295 SER B N 1
ATOM 4326 C CA . SER B 2 295 ? -43.498 40.150 40.211 1.00 85.47 295 SER B CA 1
ATOM 4327 C C . SER B 2 295 ? -43.405 38.862 39.410 1.00 84.73 295 SER B C 1
ATOM 4328 O O . SER B 2 295 ? -42.755 37.905 39.831 1.00 84.71 295 SER B O 1
ATOM 4331 N N . GLU B 2 296 ? -44.051 38.846 38.250 1.00 83.78 296 GLU B N 1
ATOM 4332 C CA . GLU B 2 296 ? -44.053 37.665 37.399 1.00 83.06 296 GLU B CA 1
ATOM 4333 C C . GLU B 2 296 ? -42.627 37.211 37.110 1.00 82.12 296 GLU B C 1
ATOM 4334 O O . GLU B 2 296 ? -42.324 36.020 37.183 1.00 82.06 296 GLU B O 1
ATOM 4340 N N . PHE B 2 297 ? -41.754 38.160 36.788 1.00 80.91 297 PHE B N 1
ATOM 4341 C CA . PHE B 2 297 ? -40.357 37.845 36.502 1.00 79.98 297 PHE B CA 1
ATOM 4342 C C . PHE B 2 297 ? -39.686 37.119 37.672 1.00 78.93 297 PHE B C 1
ATOM 4343 O O . PHE B 2 297 ? -39.189 36.003 37.516 1.00 78.66 297 PHE B O 1
ATOM 4351 N N . TYR B 2 298 ? -39.686 37.752 38.840 1.00 77.64 298 TYR B N 1
ATOM 4352 C CA . TYR B 2 298 ? -39.039 37.194 40.026 1.00 76.69 298 TYR B CA 1
ATOM 4353 C C . TYR B 2 298 ? -39.430 35.744 40.325 1.00 75.77 298 TYR B C 1
ATOM 4354 O O . TYR B 2 298 ? -38.581 34.928 40.679 1.00 75.55 298 TYR B O 1
ATOM 4363 N N . LYS B 2 299 ? -40.708 35.418 40.181 1.00 74.66 299 LYS B N 1
ATOM 4364 C CA . LYS B 2 299 ? -41.174 34.067 40.481 1.00 73.76 299 LYS B CA 1
ATOM 4365 C C . LYS B 2 299 ? -41.018 33.107 39.300 1.00 72.40 299 LYS B C 1
ATOM 4366 O O . LYS B 2 299 ? -41.506 31.981 39.355 1.00 72.39 299 LYS B O 1
ATOM 4372 N N . HIS B 2 300 ? -40.320 33.535 38.248 1.00 70.79 300 HIS B N 1
ATOM 4373 C CA . HIS B 2 300 ? -40.118 32.688 37.069 1.00 69.59 300 HIS B CA 1
ATOM 4374 C C . HIS B 2 300 ? -38.690 32.720 36.511 1.00 68.20 300 HIS B C 1
ATOM 4375 O O . HIS B 2 300 ? -38.493 32.723 35.295 1.00 68.00 300 HIS B O 1
ATOM 4382 N N . ILE B 2 301 ? -37.695 32.736 37.393 1.00 66.44 301 ILE B N 1
ATOM 4383 C CA . ILE B 2 301 ? -36.301 32.705 36.961 1.00 65.06 301 ILE B CA 1
ATOM 4384 C C . ILE B 2 301 ? -35.910 31.260 36.658 1.00 63.78 301 ILE B C 1
ATOM 4385 O O . ILE B 2 301 ? -36.192 30.368 37.458 1.00 63.58 301 ILE B O 1
ATOM 4390 N N . VAL B 2 302 ? -35.267 31.025 35.516 1.00 62.25 302 VAL B N 1
ATOM 4391 C CA . VAL B 2 302 ? -34.855 29.669 35.150 1.00 61.25 302 VAL B CA 1
ATOM 4392 C C . VAL B 2 302 ? -33.384 29.560 34.706 1.00 60.08 302 VAL B C 1
ATOM 4393 O O . VAL B 2 302 ? -32.889 30.373 33.924 1.00 59.82 302 VAL B O 1
ATOM 4397 N N . LEU B 2 303 ? -32.705 28.530 35.215 1.00 58.69 303 LEU B N 1
ATOM 4398 C CA . LEU B 2 303 ? -31.287 28.298 34.945 1.00 57.56 303 LEU B CA 1
ATOM 4399 C C . LEU B 2 303 ? -31.083 27.405 33.732 1.00 56.26 303 LEU B C 1
ATOM 4400 O O . LEU B 2 303 ? -31.836 26.464 33.506 1.00 55.85 303 LEU B O 1
ATOM 4405 N N . SER B 2 304 ? -30.028 27.688 32.979 1.00 54.79 304 SER B N 1
ATOM 4406 C CA . SER B 2 304 ? -29.706 26.935 31.784 1.00 53.88 304 SER B CA 1
ATOM 4407 C C . SER B 2 304 ? -28.192 26.925 31.555 1.00 53.07 304 SER B C 1
ATOM 4408 O O . SER B 2 304 ? -27.507 27.885 31.883 1.00 52.93 304 SER B O 1
ATOM 4411 N N . GLY B 2 305 ? -27.669 25.836 31.002 1.00 52.19 305 GLY B N 1
ATOM 4412 C CA . GLY B 2 305 ? -26.249 25.752 30.696 1.00 51.65 305 GLY B CA 1
ATOM 4413 C C . GLY B 2 305 ? -25.443 24.898 31.666 1.00 50.99 305 GLY B C 1
ATOM 4414 O O . GLY B 2 305 ? -25.891 24.591 32.773 1.00 50.71 305 GLY B O 1
ATOM 4415 N N . GLY B 2 306 ? -24.235 24.538 31.244 1.00 50.13 306 GLY B N 1
ATOM 4416 C CA . GLY B 2 306 ? -23.368 23.662 32.011 1.00 49.58 306 GLY B CA 1
ATOM 4417 C C . GLY B 2 306 ? -22.723 24.301 33.222 1.00 48.80 306 GLY B C 1
ATOM 4418 O O . GLY B 2 306 ? -22.359 23.607 34.173 1.00 49.56 306 GLY B O 1
ATOM 4419 N N . SER B 2 307 ? -22.586 25.619 33.192 1.00 47.47 307 SER B N 1
ATOM 4420 C CA . SER B 2 307 ? -21.983 26.350 34.290 1.00 46.57 307 SER B CA 1
ATOM 4421 C C . SER B 2 307 ? -23.051 26.874 35.268 1.00 45.34 307 SER B C 1
ATOM 4422 O O . SER B 2 307 ? -22.800 27.798 36.038 1.00 45.32 307 SER B O 1
ATOM 4425 N N . THR B 2 308 ? -24.238 26.270 35.240 1.00 43.82 308 THR B N 1
ATOM 4426 C CA . THR B 2 308 ? -25.284 26.615 36.195 1.00 42.69 308 THR B CA 1
ATOM 4427 C C . THR B 2 308 ? -25.711 25.412 37.022 1.00 41.67 308 THR B C 1
ATOM 4428 O O . THR B 2 308 ? -26.675 25.495 37.784 1.00 41.82 308 THR B O 1
ATOM 4432 N N . MET B 2 309 ? -25.005 24.299 36.867 1.00 40.43 309 MET B N 1
ATOM 4433 C CA . MET B 2 309 ? -25.339 23.059 37.570 1.00 39.75 309 MET B CA 1
ATOM 4434 C C . MET B 2 309 ? -24.605 22.879 38.912 1.00 37.99 309 MET B C 1
ATOM 4435 O O . MET B 2 309 ? -24.735 21.826 39.560 1.00 37.62 309 MET B O 1
ATOM 4440 N N . TYR B 2 310 ? -23.838 23.887 39.329 1.00 35.70 310 TYR B N 1
ATOM 4441 C CA . TYR B 2 310 ? -23.151 23.833 40.617 1.00 34.46 310 TYR B CA 1
ATOM 4442 C C . TYR B 2 310 ? -24.144 23.644 41.764 1.00 32.94 310 TYR B C 1
ATOM 4443 O O . TYR B 2 310 ? -25.090 24.413 41.897 1.00 31.91 310 TYR B O 1
ATOM 4452 N N . PRO B 2 311 ? -23.944 22.628 42.597 1.00 31.17 311 PRO B N 1
ATOM 4453 C CA . PRO B 2 311 ? -24.785 22.478 43.782 1.00 30.68 311 PRO B CA 1
ATOM 4454 C C . PRO B 2 311 ? -24.845 23.767 44.582 1.00 29.66 311 PRO B C 1
ATOM 4455 O O . PRO B 2 311 ? -23.798 24.387 44.872 1.00 28.19 311 PRO B O 1
ATOM 4459 N N . GLY B 2 312 ? -26.069 24.175 44.916 1.00 29.32 312 GLY B N 1
ATOM 4460 C CA . GLY B 2 312 ? -26.305 25.357 45.711 1.00 29.36 312 GLY B CA 1
ATOM 4461 C C . GLY B 2 312 ? -26.551 26.636 44.912 1.00 29.83 312 GLY B C 1
ATOM 4462 O O . GLY B 2 312 ? -26.992 27.627 45.480 1.00 29.07 312 GLY B O 1
ATOM 4463 N N . LEU B 2 313 ? -26.271 26.622 43.614 1.00 30.19 313 LEU B N 1
ATOM 4464 C CA . LEU B 2 313 ? -26.409 27.828 42.795 1.00 31.31 313 LEU B CA 1
ATOM 4465 C C . LEU B 2 313 ? -27.763 28.521 42.980 1.00 31.60 313 LEU B C 1
ATOM 4466 O O . LEU B 2 313 ? -27.813 29.710 43.294 1.00 30.84 313 LEU B O 1
ATOM 4471 N N . PRO B 2 314 ? -28.852 27.787 42.793 1.00 32.13 314 PRO B N 1
ATOM 4472 C CA . PRO B 2 314 ? -30.193 28.361 42.949 1.00 32.53 314 PRO B CA 1
ATOM 4473 C C . PRO B 2 314 ? -30.439 28.989 44.308 1.00 32.48 314 PRO B C 1
ATOM 4474 O O . PRO B 2 314 ? -31.052 30.069 44.381 1.00 32.84 314 PRO B O 1
ATOM 4478 N N . SER B 2 315 ? -29.964 28.347 45.366 1.00 31.80 315 SER B N 1
ATOM 4479 C CA . SER B 2 315 ? -30.180 28.846 46.713 1.00 31.75 315 SER B CA 1
ATOM 4480 C C . SER B 2 315 ? -29.388 30.142 46.973 1.00 31.90 315 SER B C 1
ATOM 4481 O O . SER B 2 315 ? -29.864 31.051 47.668 1.00 31.33 315 SER B O 1
ATOM 4484 N N . ARG B 2 316 ? -28.185 30.211 46.421 1.00 31.92 316 ARG B N 1
ATOM 4485 C CA . ARG B 2 316 ? -27.346 31.392 46.558 1.00 32.79 316 ARG B CA 1
ATOM 4486 C C . ARG B 2 316 ? -27.986 32.595 45.854 1.00 33.48 316 ARG B C 1
ATOM 4487 O O . ARG B 2 316 ? -28.075 33.674 46.430 1.00 33.47 316 ARG B O 1
ATOM 4495 N N . LEU B 2 317 ? -28.409 32.392 44.609 1.00 35.04 317 LEU B N 1
ATOM 4496 C CA . LEU B 2 317 ? -29.089 33.422 43.825 1.00 36.42 317 LEU B CA 1
ATOM 4497 C C . LEU B 2 317 ? -30.290 33.958 44.590 1.00 37.55 317 LEU B C 1
ATOM 4498 O O . LEU B 2 317 ? -30.452 35.168 44.717 1.00 37.78 317 LEU B O 1
ATOM 4503 N N . GLU B 2 318 ? -31.122 33.053 45.105 1.00 38.57 318 GLU B N 1
ATOM 4504 C CA . GLU B 2 318 ? -32.296 33.442 45.877 1.00 39.95 318 GLU B CA 1
ATOM 4505 C C . GLU B 2 318 ? -31.920 34.300 47.072 1.00 40.27 318 GLU B C 1
ATOM 4506 O O . GLU B 2 318 ? -32.543 35.325 47.319 1.00 39.33 318 GLU B O 1
ATOM 4512 N N . ARG B 2 319 ? -30.899 33.883 47.815 1.00 40.93 319 ARG B N 1
ATOM 4513 C CA . ARG B 2 319 ? -30.481 34.618 48.994 1.00 41.69 319 ARG B CA 1
ATOM 4514 C C . ARG B 2 319 ? -29.987 36.019 48.608 1.00 42.68 319 ARG B C 1
ATOM 4515 O O . ARG B 2 319 ? -30.345 37.013 49.244 1.00 42.14 319 ARG B O 1
ATOM 4523 N N . GLU B 2 320 ? -29.174 36.089 47.562 1.00 43.68 320 GLU B N 1
ATOM 4524 C CA . GLU B 2 320 ? -28.597 37.354 47.135 1.00 45.38 320 GLU B CA 1
ATOM 4525 C C . GLU B 2 320 ? -29.687 38.355 46.693 1.00 46.26 320 GLU B C 1
ATOM 4526 O O . GLU B 2 320 ? -29.590 39.541 46.986 1.00 46.26 320 GLU B O 1
ATOM 4532 N N . LEU B 2 321 ? -30.736 37.875 46.034 1.00 47.55 321 LEU B N 1
ATOM 4533 C CA . LEU B 2 321 ? -31.841 38.752 45.642 1.00 48.85 321 LEU B CA 1
ATOM 4534 C C . LEU B 2 321 ? -32.628 39.281 46.855 1.00 49.90 321 LEU B C 1
ATOM 4535 O O . LEU B 2 321 ? -33.073 40.428 46.835 1.00 49.96 321 LEU B O 1
ATOM 4540 N N . LYS B 2 322 ? -32.800 38.454 47.892 1.00 51.06 322 LYS B N 1
ATOM 4541 C CA . LYS B 2 322 ? -33.486 38.861 49.124 1.00 52.22 322 LYS B CA 1
ATOM 4542 C C . LYS B 2 322 ? -32.782 40.058 49.769 1.00 52.96 322 LYS B C 1
ATOM 4543 O O . LYS B 2 322 ? -33.421 41.009 50.210 1.00 52.77 322 LYS B O 1
ATOM 4549 N N . GLN B 2 323 ? -31.458 39.967 49.834 1.00 53.88 323 GLN B N 1
ATOM 4550 C CA . GLN B 2 323 ? -30.618 40.989 50.438 1.00 54.76 323 GLN B CA 1
ATOM 4551 C C . GLN B 2 323 ? -30.681 42.295 49.637 1.00 56.14 323 GLN B C 1
ATOM 4552 O O . GLN B 2 323 ? -30.670 43.384 50.207 1.00 56.32 323 GLN B O 1
ATOM 4558 N N . LEU B 2 324 ? -30.754 42.164 48.315 1.00 57.81 324 LEU B N 1
ATOM 4559 C CA . LEU B 2 324 ? -30.808 43.308 47.408 1.00 59.25 324 LEU B CA 1
ATOM 4560 C C . LEU B 2 324 ? -32.166 44.004 47.444 1.00 60.67 324 LEU B C 1
ATOM 4561 O O . LEU B 2 324 ? -32.252 45.230 47.515 1.00 60.73 324 LEU B O 1
ATOM 4566 N N . TYR B 2 325 ? -33.222 43.207 47.381 1.00 62.33 325 TYR B N 1
ATOM 4567 C CA . TYR B 2 325 ? -34.582 43.714 47.406 1.00 63.79 325 TYR B CA 1
ATOM 4568 C C . TYR B 2 325 ? -34.881 44.401 48.737 1.00 65.09 325 TYR B C 1
ATOM 4569 O O . TYR B 2 325 ? -35.507 45.461 48.775 1.00 65.08 325 TYR B O 1
ATOM 4578 N N . LEU B 2 326 ? -34.412 43.799 49.825 1.00 66.54 326 LEU B N 1
ATOM 4579 C CA . LEU B 2 326 ? -34.623 44.334 51.16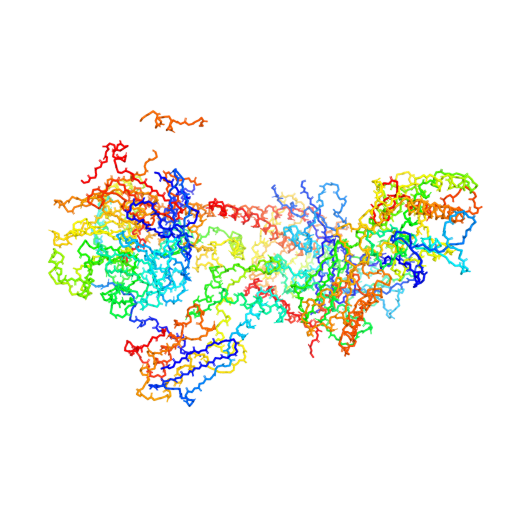5 1.00 67.97 326 LEU B CA 1
ATOM 4580 C C . LEU B 2 326 ? -33.951 45.697 51.329 1.00 69.21 326 LEU B C 1
ATOM 4581 O O . LEU B 2 326 ? -34.488 46.604 51.968 1.00 69.27 326 LEU B O 1
ATOM 4586 N N . GLU B 2 327 ? -32.776 45.837 50.734 1.00 70.59 327 GLU B N 1
ATOM 4587 C CA . GLU B 2 327 ? -31.983 47.043 50.886 1.00 71.81 327 GLU B CA 1
ATOM 4588 C C . GLU B 2 327 ? -32.286 48.137 49.862 1.00 72.95 327 GLU B C 1
ATOM 4589 O O . GLU B 2 327 ? -32.376 49.311 50.218 1.00 73.01 327 GLU B O 1
ATOM 4595 N N . ARG B 2 328 ? -32.441 47.754 48.599 1.00 74.33 328 ARG B N 1
ATOM 4596 C CA . ARG B 2 328 ? -32.619 48.725 47.520 1.00 75.44 328 ARG B CA 1
ATOM 4597 C C . ARG B 2 328 ? -34.057 48.900 47.036 1.00 76.91 328 ARG B C 1
ATOM 4598 O O . ARG B 2 328 ? -34.293 49.564 46.032 1.00 77.17 328 ARG B O 1
ATOM 4606 N N . VAL B 2 329 ? -35.014 48.303 47.734 1.00 78.68 329 VAL B N 1
ATOM 4607 C CA . VAL B 2 329 ? -36.423 48.446 47.370 1.00 80.05 329 VAL B CA 1
ATOM 4608 C C . VAL B 2 329 ? -37.262 48.691 48.623 1.00 81.46 329 VAL B C 1
ATOM 4609 O O . VAL B 2 329 ? -38.375 49.211 48.547 1.00 81.59 329 VAL B O 1
ATOM 4613 N N . LEU B 2 330 ? -36.711 48.326 49.775 1.00 83.12 330 LEU B N 1
ATOM 4614 C CA . LEU B 2 330 ? -37.363 48.537 51.055 1.00 84.47 330 LEU B CA 1
ATOM 4615 C C . LEU B 2 330 ? -36.305 49.079 52.007 1.00 85.62 330 LEU B C 1
ATOM 4616 O O . LEU B 2 330 ? -35.343 49.717 51.586 1.00 85.65 330 LEU B O 1
ATOM 4621 N N . LYS B 2 331 ? -36.484 48.815 53.292 1.00 87.16 331 LYS B N 1
ATOM 4622 C CA . LYS B 2 331 ? -35.506 49.177 54.308 1.00 88.35 331 LYS B CA 1
ATOM 4623 C C . LYS B 2 331 ? -35.773 48.264 55.499 1.00 89.29 331 LYS B C 1
ATOM 4624 O O . LYS B 2 331 ? -34.867 47.605 56.015 1.00 89.26 331 LYS B O 1
ATOM 4630 N N . GLY B 2 332 ? -37.035 48.230 55.918 1.00 90.46 332 GLY B N 1
ATOM 4631 C CA . GLY B 2 332 ? -37.467 47.402 57.023 1.00 91.34 332 GLY B CA 1
ATOM 4632 C C . GLY B 2 332 ? -37.901 46.043 56.522 1.00 92.20 332 GLY B C 1
ATOM 4633 O O . GLY B 2 332 ? -37.772 45.740 55.337 1.00 92.15 332 GLY B O 1
ATOM 4634 N N . ASP B 2 333 ? -38.440 45.233 57.425 1.00 93.30 333 ASP B N 1
ATOM 4635 C CA . ASP B 2 333 ? -38.833 43.868 57.098 1.00 94.14 333 ASP B CA 1
ATOM 4636 C C . ASP B 2 333 ? -40.250 43.761 56.529 1.00 94.88 333 ASP B C 1
ATOM 4637 O O . ASP B 2 333 ? -41.233 43.690 57.266 1.00 94.82 333 ASP B O 1
ATOM 4642 N N . VAL B 2 334 ? -40.331 43.753 55.202 1.00 95.84 334 VAL B N 1
ATOM 4643 C CA . VAL B 2 334 ? -41.593 43.600 54.489 1.00 96.59 334 VAL B CA 1
ATOM 4644 C C . VAL B 2 334 ? -41.417 42.441 53.510 1.00 97.18 334 VAL B C 1
ATOM 4645 O O . VAL B 2 334 ? -41.881 42.489 52.373 1.00 97.16 334 VAL B O 1
ATOM 4649 N N . GLU B 2 335 ? -40.742 41.393 53.968 1.00 97.97 335 GLU B N 1
ATOM 4650 C CA . GLU B 2 335 ? -40.403 40.266 53.105 1.00 98.57 335 GLU B CA 1
ATOM 4651 C C . GLU B 2 335 ? -41.561 39.303 52.861 1.00 99.10 335 GLU B C 1
ATOM 4652 O O . GLU B 2 335 ? -42.078 39.258 51.753 1.00 99.14 335 GLU B O 1
ATOM 4658 N N . LYS B 2 336 ? -41.985 38.535 53.857 1.00 99.78 336 LYS B N 1
ATOM 4659 C CA . LYS B 2 336 ? -43.091 37.608 53.688 1.00 100.32 336 LYS B CA 1
ATOM 4660 C C . LYS B 2 336 ? -43.569 37.596 52.243 1.00 100.75 336 LYS B C 1
ATOM 4661 O O . LYS B 2 336 ? -43.278 36.662 51.486 1.00 100.74 336 LYS B O 1
ATOM 4667 N N . LEU B 2 337 ? -44.297 38.641 51.836 1.00 101.32 337 LEU B N 1
ATOM 4668 C CA . LEU B 2 337 ? -44.870 38.787 50.495 1.00 101.73 337 LEU B CA 1
ATOM 4669 C C . LEU B 2 337 ? -43.784 38.857 49.419 1.00 102.06 337 LEU B C 1
ATOM 4670 O O . LEU B 2 337 ? -44.103 38.821 48.216 1.00 102.05 337 LEU B O 1
ATOM 4675 N N . SER B 2 338 ? -42.525 38.977 49.807 1.00 102.49 338 SER B N 1
ATOM 4676 C CA . SER B 2 338 ? -41.414 39.008 48.865 1.00 102.82 338 SER B CA 1
ATOM 4677 C C . SER B 2 338 ? -41.210 37.611 48.285 1.00 103.14 338 SER B C 1
ATOM 4678 O O . SER B 2 338 ? -40.237 36.928 48.607 1.00 103.05 338 SER B O 1
ATOM 4681 N N . LYS B 2 339 ? -42.134 37.191 47.422 1.00 103.56 339 LYS B N 1
ATOM 4682 C CA . LYS B 2 339 ? -42.106 35.859 46.844 1.00 103.91 339 LYS B CA 1
ATOM 4683 C C . LYS B 2 339 ? -41.331 35.854 45.534 1.00 104.23 339 LYS B C 1
ATOM 4684 O O . LYS B 2 339 ? -41.375 36.804 44.759 1.00 104.15 339 LYS B O 1
ATOM 4690 N N . PHE B 2 340 ? -40.627 34.743 45.292 1.00 104.65 340 PHE B N 1
ATOM 4691 C CA . PHE B 2 340 ? -39.851 34.539 44.074 1.00 104.99 340 PHE B CA 1
ATOM 4692 C C . PHE B 2 340 ? -39.119 33.208 44.199 1.00 105.18 340 PHE B C 1
ATOM 4693 O O . PHE B 2 340 ? -38.474 32.944 45.209 1.00 105.12 340 PHE B O 1
ATOM 4701 N N . LYS B 2 341 ? -39.225 32.366 43.177 1.00 105.51 341 LYS B N 1
ATOM 4702 C CA . LYS B 2 341 ? -38.610 31.050 43.224 1.00 105.79 341 LYS B CA 1
ATOM 4703 C C . LYS B 2 341 ? -37.755 30.810 41.988 1.00 106.02 341 LYS B C 1
ATOM 4704 O O . LYS B 2 341 ? -38.138 31.165 40.876 1.00 105.99 341 LYS B O 1
ATOM 4710 N N . ILE B 2 342 ? -36.595 30.195 42.199 1.00 106.35 342 ILE B N 1
ATOM 4711 C CA . ILE B 2 342 ? -35.684 29.872 41.110 1.00 106.64 342 ILE B CA 1
ATOM 4712 C C . ILE B 2 342 ? -35.736 28.373 40.828 1.00 106.83 342 ILE B C 1
ATOM 4713 O O . ILE B 2 342 ? -34.988 27.595 41.417 1.00 106.84 342 ILE B O 1
ATOM 4718 N N . ARG B 2 343 ? -36.638 27.978 39.935 1.00 107.09 343 ARG B N 1
ATOM 4719 C CA . ARG B 2 343 ? -36.808 26.575 39.570 1.00 107.39 343 ARG B CA 1
ATOM 4720 C C . ARG B 2 343 ? -36.426 26.358 38.113 1.00 107.32 343 ARG B C 1
ATOM 4728 N N . ALA C 3 2 ? -31.685 -14.818 61.097 1.00 26.88 2 ALA C N 1
ATOM 4729 C CA . ALA C 3 2 ? -30.998 -15.081 59.783 1.00 26.20 2 ALA C CA 1
ATOM 4730 C C . ALA C 3 2 ? -30.476 -13.817 59.063 1.00 26.41 2 ALA C C 1
ATOM 4731 O O . ALA C 3 2 ? -31.194 -13.143 58.314 1.00 25.87 2 ALA C O 1
ATOM 4733 N N . TYR C 3 3 ? -29.239 -13.474 59.386 1.00 26.16 3 TYR C N 1
ATOM 4734 C CA . TYR C 3 3 ? -28.460 -12.405 58.747 1.00 25.93 3 TYR C CA 1
ATOM 4735 C C . TYR C 3 3 ? -27.792 -12.714 57.414 1.00 25.87 3 TYR C C 1
ATOM 4736 O O . TYR C 3 3 ? -27.269 -13.810 57.178 1.00 26.57 3 TYR C O 1
ATOM 4745 N N . HIS C 3 4 ? -27.814 -11.727 56.531 1.00 24.41 4 HIS C N 1
ATOM 4746 C CA . HIS C 3 4 ? -27.059 -11.765 55.308 1.00 24.55 4 HIS C CA 1
ATOM 4747 C C . HIS C 3 4 ? -26.405 -10.415 55.081 1.00 24.20 4 HIS C C 1
ATOM 4748 O O . HIS C 3 4 ? -27.072 -9.400 55.219 1.00 23.84 4 HIS C O 1
ATOM 4755 N N . SER C 3 5 ? -25.123 -10.401 54.731 1.00 25.25 5 SER C N 1
ATOM 4756 C CA . SER C 3 5 ? -24.426 -9.145 54.423 1.00 25.76 5 SER C CA 1
ATOM 4757 C C . SER C 3 5 ? -24.414 -8.866 52.937 1.00 26.30 5 SER C C 1
ATOM 4758 O O . SER C 3 5 ? -23.778 -9.586 52.167 1.00 26.76 5 SER C O 1
ATOM 4761 N N . PHE C 3 6 ? -25.144 -7.834 52.519 1.00 26.53 6 PHE C N 1
ATOM 4762 C CA . PHE C 3 6 ? -25.147 -7.411 51.126 1.00 26.64 6 PHE C CA 1
ATOM 4763 C C . PHE C 3 6 ? -23.923 -6.576 50.795 1.00 26.90 6 PHE C C 1
ATOM 4764 O O . PHE C 3 6 ? -23.452 -6.575 49.661 1.00 27.49 6 PHE C O 1
ATOM 4772 N N . LEU C 3 7 ? -23.417 -5.853 51.781 1.00 27.19 7 LEU C N 1
ATOM 4773 C CA . LEU C 3 7 ? -22.201 -5.065 51.595 1.00 27.39 7 LEU C CA 1
ATOM 4774 C C . LEU C 3 7 ? -21.768 -4.563 52.954 1.00 27.45 7 LEU C C 1
ATOM 4775 O O . LEU C 3 7 ? -22.408 -4.870 53.955 1.00 26.39 7 LEU C O 1
ATOM 4780 N N . VAL C 3 8 ? -20.683 -3.792 53.000 1.00 28.43 8 VAL C N 1
ATOM 4781 C CA . VAL C 3 8 ? -20.179 -3.286 54.271 1.00 29.50 8 VAL C CA 1
ATOM 4782 C C . VAL C 3 8 ? -20.541 -1.821 54.555 1.00 29.03 8 VAL C C 1
ATOM 4783 O O . VAL C 3 8 ? -20.307 -1.346 55.655 1.00 30.06 8 VAL C O 1
ATOM 4787 N N . GLU C 3 9 ? -21.099 -1.115 53.583 1.00 28.54 9 GLU C N 1
ATOM 4788 C CA . GLU C 3 9 ? -21.601 0.248 53.811 1.00 28.44 9 GLU C CA 1
ATOM 4789 C C . GLU C 3 9 ? -23.088 0.123 54.058 1.00 26.99 9 GLU C C 1
ATOM 4790 O O . GLU C 3 9 ? -23.630 -0.974 53.987 1.00 26.02 9 GLU C O 1
ATOM 4796 N N . PRO C 3 10 ? -23.749 1.207 54.431 1.00 25.97 10 PRO C N 1
ATOM 4797 C CA . PRO C 3 10 ? -25.187 1.139 54.698 1.00 24.89 10 PRO C CA 1
ATOM 4798 C C . PRO C 3 10 ? -26.097 0.689 53.563 1.00 24.24 10 PRO C C 1
ATOM 4799 O O . PRO C 3 10 ? -25.873 0.999 52.380 1.00 23.20 10 PRO C O 1
ATOM 4803 N N . ILE C 3 11 ? -27.118 -0.072 53.949 1.00 23.01 11 ILE C N 1
ATOM 4804 C CA . ILE C 3 11 ? -28.289 -0.207 53.121 1.00 22.56 11 ILE C CA 1
ATOM 4805 C C . ILE C 3 11 ? -29.136 1.008 53.555 1.00 22.84 11 ILE C C 1
ATOM 4806 O O . ILE C 3 11 ? -29.600 1.074 54.690 1.00 23.04 11 ILE C O 1
ATOM 4811 N N . SER C 3 12 ? -29.361 1.942 52.658 1.00 24.18 12 SER C N 1
ATOM 4812 C CA . SER C 3 12 ? -30.064 3.182 53.004 1.00 24.94 12 SER C CA 1
ATOM 4813 C C . SER C 3 12 ? -31.559 2.973 53.124 1.00 24.67 12 SER C C 1
ATOM 4814 O O . SER C 3 12 ? -32.237 3.632 53.895 1.00 25.48 12 SER C O 1
ATOM 4817 N N . CYS C 3 13 ? -32.084 2.078 52.316 1.00 23.68 13 CYS C N 1
ATOM 4818 C CA . CYS C 3 13 ? -33.492 1.754 52.382 1.00 23.68 13 CYS C CA 1
ATOM 4819 C C . CYS C 3 13 ? -33.726 0.461 51.639 1.00 22.61 13 CYS C C 1
ATOM 4820 O O . CYS C 3 13 ? -32.891 0.050 50.843 1.00 22.05 13 CYS C O 1
ATOM 4823 N N . HIS C 3 14 ? -34.869 -0.175 51.897 1.00 22.83 14 HIS C N 1
ATOM 4824 C CA . HIS C 3 14 ? -35.272 -1.366 51.168 1.00 22.26 14 HIS C CA 1
ATOM 4825 C C . HIS C 3 14 ? -36.783 -1.469 50.926 1.00 22.04 14 HIS C C 1
ATOM 4826 O O . HIS C 3 14 ? -37.577 -0.744 51.501 1.00 21.91 14 HIS C O 1
ATOM 4833 N N . ALA C 3 15 ? -37.138 -2.386 50.032 1.00 22.46 15 ALA C N 1
ATOM 4834 C CA . ALA C 3 15 ? -38.524 -2.788 49.751 1.00 22.63 15 ALA C CA 1
ATOM 4835 C C . ALA C 3 15 ? -38.589 -4.205 49.139 1.00 22.98 15 ALA C C 1
ATOM 4836 O O . ALA C 3 15 ? -37.729 -4.575 48.348 1.00 22.53 15 ALA C O 1
ATOM 4838 N N . TRP C 3 16 ? -39.613 -4.978 49.496 1.00 23.08 16 TRP C N 1
ATOM 4839 C CA . TRP C 3 16 ? -39.795 -6.319 48.952 1.00 24.11 16 TRP C CA 1
ATOM 4840 C C . TRP C 3 16 ? -40.962 -6.371 47.955 1.00 24.64 16 TRP C C 1
ATOM 4841 O O . TRP C 3 16 ? -41.935 -5.621 48.108 1.00 24.37 16 TRP C O 1
ATOM 4852 N N . ASN C 3 17 ? -40.870 -7.253 46.962 1.00 24.27 17 ASN C N 1
ATOM 4853 C CA . ASN C 3 17 ? -42.006 -7.491 46.050 1.00 24.34 17 ASN C CA 1
ATOM 4854 C C . ASN C 3 17 ? -43.143 -8.247 46.761 1.00 24.02 17 ASN C C 1
ATOM 4855 O O . ASN C 3 17 ? -43.027 -8.628 47.923 1.00 23.35 17 ASN C O 1
ATOM 4860 N N . LYS C 3 18 ? -44.270 -8.386 46.083 1.00 25.38 18 LYS C N 1
ATOM 4861 C CA . LYS C 3 18 ? -45.464 -8.992 46.676 1.00 26.48 18 LYS C CA 1
ATOM 4862 C C . LYS C 3 18 ? -45.207 -10.357 47.297 1.00 27.09 18 LYS C C 1
ATOM 4863 O O . LYS C 3 18 ? -45.610 -10.615 48.424 1.00 27.66 18 LYS C O 1
ATOM 4869 N N . ASP C 3 19 ? -44.527 -11.233 46.576 1.00 28.19 19 ASP C N 1
ATOM 4870 C CA . ASP C 3 19 ? -44.334 -12.598 47.061 1.00 29.44 19 ASP C CA 1
ATOM 4871 C C . ASP C 3 19 ? -43.102 -12.768 47.954 1.00 29.31 19 ASP C C 1
ATOM 4872 O O . ASP C 3 19 ? -42.798 -13.883 48.414 1.00 28.19 19 ASP C O 1
ATOM 4877 N N . ARG C 3 20 ? -42.401 -11.664 48.219 1.00 28.59 20 ARG C N 1
ATOM 4878 C CA . ARG C 3 20 ? -41.196 -11.704 49.047 1.00 28.36 20 ARG C CA 1
ATOM 4879 C C . ARG C 3 20 ? -40.124 -12.604 48.438 1.00 28.04 20 ARG C C 1
ATOM 4880 O O . ARG C 3 20 ? -39.399 -13.292 49.155 1.00 27.54 20 ARG C O 1
ATOM 4888 N N . THR C 3 21 ? -40.025 -12.581 47.116 1.00 27.55 21 THR C N 1
ATOM 4889 C CA . THR C 3 21 ? -39.016 -13.345 46.405 1.00 27.68 21 THR C CA 1
ATOM 4890 C C . THR C 3 21 ? -37.880 -12.440 45.948 1.00 27.08 21 THR C C 1
ATOM 4891 O O . THR C 3 21 ? -36.851 -12.913 45.503 1.00 26.06 21 THR C O 1
ATOM 4895 N N . GLN C 3 22 ? -38.099 -11.139 45.960 1.00 26.31 22 GLN C N 1
ATOM 4896 C CA . GLN C 3 22 ? -37.060 -10.201 45.557 1.00 26.30 22 GLN C CA 1
ATOM 4897 C C . GLN C 3 22 ? -36.998 -9.007 46.502 1.00 25.17 22 GLN C C 1
ATOM 4898 O O . GLN C 3 22 ? -38.050 -8.561 46.989 1.00 24.55 22 GLN C O 1
ATOM 4904 N N . ILE C 3 23 ? -35.796 -8.535 46.794 1.00 24.38 23 ILE C N 1
ATOM 4905 C CA . ILE C 3 23 ? -35.603 -7.371 47.649 1.00 24.40 23 ILE C CA 1
ATOM 4906 C C . ILE C 3 23 ? -34.842 -6.295 46.863 1.00 24.13 23 ILE C C 1
ATOM 4907 O O . ILE C 3 23 ? -33.862 -6.597 46.155 1.00 23.40 23 ILE C O 1
ATOM 4912 N N . ALA C 3 24 ? -35.335 -5.057 46.929 1.00 23.68 24 ALA C N 1
ATOM 4913 C CA . ALA C 3 24 ? -34.649 -3.926 46.307 1.00 23.07 24 ALA C CA 1
ATOM 4914 C C . ALA C 3 24 ? -33.915 -3.182 47.403 1.00 22.61 24 ALA C C 1
ATOM 4915 O O . ALA C 3 24 ? -34.487 -2.914 48.440 1.00 21.93 24 ALA C O 1
ATOM 4917 N N . ILE C 3 25 ? -32.641 -2.874 47.192 1.00 23.10 25 ILE C N 1
ATOM 4918 C CA . ILE C 3 25 ? -31.870 -2.154 48.194 1.00 23.39 25 ILE C CA 1
ATOM 4919 C C . ILE C 3 25 ? -31.067 -1.012 47.558 1.00 22.58 25 ILE C C 1
ATOM 4920 O O . ILE C 3 25 ? -30.709 -1.064 46.376 1.00 23.37 25 ILE C O 1
ATOM 4925 N N . CYS C 3 26 ? -30.808 0.025 48.340 1.00 22.39 26 CYS C N 1
ATOM 4926 C CA . CYS C 3 26 ? -29.902 1.114 47.918 1.00 21.88 26 CYS C CA 1
ATOM 4927 C C . CYS C 3 26 ? -28.644 0.951 48.727 1.00 21.57 26 CYS C C 1
ATOM 4928 O O . CYS C 3 26 ? -28.663 1.107 49.948 1.00 19.66 26 CYS C O 1
ATOM 4931 N N . PRO C 3 27 ? -27.553 0.579 48.070 1.00 22.40 27 PRO C N 1
ATOM 4932 C CA . PRO C 3 27 ? -26.281 0.378 48.770 1.00 23.85 27 PRO C CA 1
ATOM 4933 C C . PRO C 3 27 ? -25.487 1.653 48.946 1.00 25.18 27 PRO C C 1
ATOM 4934 O O . PRO C 3 27 ? -24.396 1.791 48.381 1.00 25.11 27 PRO C O 1
ATOM 4938 N N . ASN C 3 28 ? -26.041 2.576 49.728 1.00 25.99 28 ASN C N 1
ATOM 4939 C CA . ASN C 3 28 ? -25.372 3.836 50.041 1.00 26.29 28 ASN C CA 1
ATOM 4940 C C . ASN C 3 28 ? -24.896 4.560 48.779 1.00 26.60 28 ASN C C 1
ATOM 4941 O O . ASN C 3 28 ? -23.834 5.185 48.762 1.00 26.95 28 ASN C O 1
ATOM 4946 N N . ASN C 3 29 ? -25.773 4.545 47.786 1.00 26.23 29 ASN C N 1
ATOM 4947 C CA . ASN C 3 29 ? -25.497 4.830 46.411 1.00 26.96 29 ASN C CA 1
ATOM 4948 C C . ASN C 3 29 ? -26.527 5.695 45.722 1.00 26.62 29 ASN C C 1
ATOM 4949 O O . ASN C 3 29 ? -27.543 6.017 46.294 1.00 27.55 29 ASN C O 1
ATOM 4954 N N . HIS C 3 30 ? -26.284 5.985 44.447 1.00 26.03 30 HIS C N 1
ATOM 4955 C CA . HIS C 3 30 ? -27.279 6.623 43.584 1.00 26.41 30 HIS C CA 1
ATOM 4956 C C . HIS C 3 30 ? -28.142 5.565 42.890 1.00 26.03 30 HIS C C 1
ATOM 4957 O O . HIS C 3 30 ? -29.040 5.901 42.090 1.00 24.37 30 HIS C O 1
ATOM 4964 N N . GLU C 3 31 ? -27.841 4.298 43.180 1.00 25.58 31 GLU C N 1
ATOM 4965 C CA . GLU C 3 31 ? -28.464 3.162 42.515 1.00 26.19 31 GLU C CA 1
ATOM 4966 C C . GLU C 3 31 ? -29.354 2.341 43.436 1.00 25.49 31 GLU C C 1
ATOM 4967 O O . GLU C 3 31 ? -29.207 2.389 44.656 1.00 24.24 31 GLU C O 1
ATOM 4973 N N . VAL C 3 32 ? -30.289 1.605 42.836 1.00 24.82 32 VAL C N 1
ATOM 4974 C CA . VAL C 3 32 ? -31.055 0.599 43.556 1.00 25.07 32 VAL C CA 1
ATOM 4975 C C . VAL C 3 32 ? -30.665 -0.787 42.973 1.00 24.52 32 VAL C C 1
ATOM 4976 O O . VAL C 3 32 ? -30.643 -0.969 41.755 1.00 24.34 32 VAL C O 1
ATOM 4980 N N . HIS C 3 33 ? -30.314 -1.727 43.836 1.00 24.17 33 HIS C N 1
ATOM 4981 C CA . HIS C 3 33 ? -29.935 -3.068 43.380 1.00 23.81 33 HIS C CA 1
ATOM 4982 C C . HIS C 3 33 ? -31.026 -4.056 43.774 1.00 23.39 33 HIS C C 1
ATOM 4983 O O . HIS C 3 33 ? -31.484 -4.049 44.914 1.00 22.77 33 HIS C O 1
ATOM 4990 N N . ILE C 3 34 ? -31.426 -4.925 42.846 1.00 23.34 34 ILE C N 1
ATOM 4991 C CA . ILE C 3 34 ? -32.457 -5.932 43.155 1.00 23.52 34 ILE C CA 1
ATOM 4992 C C . ILE C 3 34 ? -31.845 -7.330 43.275 1.00 23.22 34 ILE C C 1
ATOM 4993 O O . ILE C 3 34 ? -31.067 -7.727 42.420 1.00 22.60 34 ILE C O 1
ATOM 4998 N N . TYR C 3 35 ? -32.185 -8.032 44.354 1.00 23.39 35 TYR C N 1
ATOM 4999 C CA . TYR C 3 35 ? -31.669 -9.371 44.644 1.00 24.31 35 TYR C CA 1
ATOM 5000 C C . TYR C 3 35 ? -32.797 -10.385 44.734 1.00 24.76 35 TYR C C 1
ATOM 5001 O O . TYR C 3 35 ? -33.908 -10.057 45.138 1.00 23.50 35 TYR C O 1
ATOM 5010 N N . GLU C 3 36 ? -32.458 -11.631 44.408 1.00 26.32 36 GLU C N 1
ATOM 5011 C CA . GLU C 3 36 ? -33.367 -12.774 44.429 1.00 27.47 36 GLU C CA 1
ATOM 5012 C C . GLU C 3 36 ? -32.569 -14.016 44.887 1.00 27.13 36 GLU C C 1
ATOM 5013 O O . GLU C 3 36 ? -31.373 -14.088 44.646 1.00 27.07 36 GLU C O 1
ATOM 5019 N N . LYS C 3 37 ? -33.205 -14.949 45.596 1.00 26.91 37 LYS C N 1
ATOM 5020 C CA . LYS C 3 37 ? -32.528 -16.164 46.015 1.00 27.84 37 LYS C CA 1
ATOM 5021 C C . LYS C 3 37 ? -32.459 -17.172 44.870 1.00 27.46 37 LYS C C 1
ATOM 5022 O O . LYS C 3 37 ? -33.338 -17.209 44.015 1.00 27.76 37 LYS C O 1
ATOM 5028 N N . SER C 3 38 ? -31.378 -17.947 44.863 1.00 27.38 38 SER C N 1
ATOM 5029 C CA . SER C 3 38 ? -31.171 -19.070 43.958 1.00 27.24 38 SER C CA 1
ATOM 5030 C C . SER C 3 38 ? -30.658 -20.132 44.929 1.00 26.64 38 SER C C 1
ATOM 5031 O O . SER C 3 38 ? -29.554 -20.018 45.460 1.00 25.68 38 SER C O 1
ATOM 5034 N N . GLY C 3 39 ? -31.494 -21.121 45.221 1.00 26.29 39 GLY C N 1
ATOM 5035 C CA . GLY C 3 39 ? -31.201 -22.049 46.287 1.00 27.24 39 GLY C CA 1
ATOM 5036 C C . GLY C 3 39 ? -31.134 -21.247 47.578 1.00 28.02 39 GLY C C 1
ATOM 5037 O O . GLY C 3 39 ? -32.041 -20.451 47.870 1.00 28.32 39 GLY C O 1
ATOM 5038 N N . ASN C 3 40 ? -30.063 -21.416 48.342 1.00 28.59 40 ASN C N 1
ATOM 5039 C CA . ASN C 3 40 ? -29.878 -20.661 49.581 1.00 29.86 40 ASN C CA 1
ATOM 5040 C C . ASN C 3 40 ? -28.873 -19.510 49.423 1.00 28.94 40 ASN C C 1
ATOM 5041 O O . ASN C 3 40 ? -28.335 -18.991 50.402 1.00 29.71 40 ASN C O 1
ATOM 5046 N N . LYS C 3 41 ? -28.628 -19.130 48.172 1.00 28.56 41 LYS C N 1
ATOM 5047 C CA . LYS C 3 41 ? -27.753 -18.013 47.838 1.00 28.35 41 LYS C CA 1
ATOM 5048 C C . LYS C 3 41 ? -28.561 -16.825 47.315 1.00 28.34 41 LYS C C 1
ATOM 5049 O O . LYS C 3 41 ? -29.621 -17.001 46.714 1.00 27.39 41 LYS C O 1
ATOM 5055 N N . TRP C 3 42 ? -28.036 -15.621 47.536 1.00 27.63 42 TRP C N 1
ATOM 5056 C CA . TRP C 3 42 ? -28.633 -14.385 47.028 1.00 27.36 42 TRP C CA 1
ATOM 5057 C C . TRP C 3 42 ? -27.893 -14.017 45.740 1.00 27.63 42 TRP C C 1
ATOM 5058 O O . TRP C 3 42 ? -26.679 -14.160 45.674 1.00 28.14 42 TRP C O 1
ATOM 5069 N N . VAL C 3 43 ? -28.603 -13.609 44.699 1.00 27.77 43 VAL C N 1
ATOM 5070 C CA . VAL C 3 43 ? -27.992 -13.203 43.440 1.00 28.89 43 VAL C CA 1
ATOM 5071 C C . VAL C 3 43 ? -28.543 -11.859 42.977 1.00 28.89 43 VAL C C 1
ATOM 5072 O O . VAL C 3 43 ? -29.750 -11.652 43.067 1.00 27.76 43 VAL C O 1
ATOM 5076 N N . GLN C 3 44 ? -27.683 -10.973 42.490 1.00 29.53 44 GLN C N 1
ATOM 5077 C CA . GLN C 3 44 ? -28.133 -9.661 42.027 1.00 30.26 44 GLN C CA 1
ATOM 5078 C C . GLN C 3 44 ? -28.753 -9.822 40.654 1.00 30.63 44 GLN C C 1
ATOM 5079 O O . GLN C 3 44 ? -28.109 -10.340 39.764 1.00 31.07 44 GLN C O 1
ATOM 5085 N N . VAL C 3 45 ? -29.998 -9.384 40.474 1.00 30.77 45 VAL C N 1
ATOM 5086 C CA . VAL C 3 45 ? -30.684 -9.558 39.184 1.00 31.42 45 VAL C CA 1
ATOM 5087 C C . VAL C 3 45 ? -30.941 -8.286 38.376 1.00 31.68 45 VAL C C 1
ATOM 5088 O O . VAL C 3 45 ? -31.127 -8.372 37.169 1.00 31.52 45 VAL C O 1
ATOM 5092 N N . HIS C 3 46 ? -30.945 -7.122 39.039 1.00 31.66 46 HIS C N 1
ATOM 5093 C CA . HIS C 3 46 ? -31.179 -5.844 38.379 1.00 32.17 46 HIS C CA 1
ATOM 5094 C C . HIS C 3 46 ? -30.421 -4.698 39.053 1.00 32.66 46 HIS C C 1
ATOM 5095 O O . HIS C 3 46 ? -30.199 -4.704 40.267 1.00 31.66 46 HIS C O 1
ATOM 5102 N N . GLU C 3 47 ? -30.046 -3.717 38.240 1.00 32.98 47 GLU C N 1
ATOM 5103 C CA . GLU C 3 47 ? -29.401 -2.508 38.710 1.00 33.86 47 GLU C CA 1
ATOM 5104 C C . GLU C 3 47 ? -30.238 -1.352 38.149 1.00 33.53 47 GLU C C 1
ATOM 5105 O O . GLU C 3 47 ? -30.346 -1.209 36.926 1.00 32.83 47 GLU C O 1
ATOM 5111 N N . LEU C 3 48 ? -30.857 -0.563 39.031 1.00 33.00 48 LEU C N 1
ATOM 5112 C CA . LEU C 3 48 ? -31.671 0.580 38.609 1.00 32.95 48 LEU C CA 1
ATOM 5113 C C . LEU C 3 48 ? -30.858 1.871 38.752 1.00 32.72 48 LEU C C 1
ATOM 5114 O O . LEU C 3 48 ? -30.619 2.331 39.868 1.00 31.57 48 LEU C O 1
ATOM 5119 N N . LYS C 3 49 ? -30.436 2.435 37.621 1.00 32.62 49 LYS C N 1
ATOM 5120 C CA . LYS C 3 49 ? -29.571 3.610 37.620 1.00 33.88 49 LYS C CA 1
ATOM 5121 C C . LYS C 3 49 ? -30.192 4.794 36.876 1.00 33.83 49 LYS C C 1
ATOM 5122 O O . LYS C 3 49 ? -30.246 4.807 35.650 1.00 34.80 49 LYS C O 1
ATOM 5128 N N . GLU C 3 50 ? -30.677 5.776 37.619 1.00 33.43 50 GLU C N 1
ATOM 5129 C CA . GLU C 3 50 ? -31.216 6.987 37.009 1.00 33.03 50 GLU C CA 1
ATOM 5130 C C . GLU C 3 50 ? -30.953 8.192 37.924 1.00 32.09 50 GLU C C 1
ATOM 5131 O O . GLU C 3 50 ? -30.595 9.258 37.447 1.00 31.72 50 GLU C O 1
ATOM 5137 N N . HIS C 3 51 ? -31.100 8.014 39.239 1.00 31.04 51 HIS C N 1
ATOM 5138 C CA . HIS C 3 51 ? -30.893 9.106 40.175 1.00 30.44 51 HIS C CA 1
ATOM 5139 C C . HIS C 3 51 ? -29.465 9.652 40.089 1.00 30.84 51 HIS C C 1
ATOM 5140 O O . HIS C 3 51 ? -28.524 8.914 39.783 1.00 29.43 51 HIS C O 1
ATOM 5147 N N . ASN C 3 52 ? -29.340 10.958 40.331 1.00 30.61 52 ASN C N 1
ATOM 5148 C CA . ASN C 3 52 ? -28.065 11.643 40.344 1.00 31.94 52 ASN C CA 1
ATOM 5149 C C . ASN C 3 52 ? -27.734 12.051 41.764 1.00 31.59 52 ASN C C 1
ATOM 5150 O O . ASN C 3 52 ? -26.961 12.980 41.982 1.00 31.97 52 ASN C O 1
ATOM 5155 N N . GLY C 3 53 ? -28.389 11.407 42.722 1.00 30.93 53 GLY C N 1
ATOM 5156 C CA . GLY C 3 53 ? -28.139 11.631 44.132 1.00 30.51 53 GLY C CA 1
ATOM 5157 C C . GLY C 3 53 ? -28.423 10.339 44.871 1.00 29.89 53 GLY C C 1
ATOM 5158 O O . GLY C 3 53 ? -28.953 9.404 44.268 1.00 29.81 53 GLY C O 1
ATOM 5159 N N . GLN C 3 54 ? -28.054 10.274 46.152 1.00 29.18 54 GLN C N 1
ATOM 5160 C CA . GLN C 3 54 ? -28.337 9.101 46.969 1.00 29.54 54 GLN C CA 1
ATOM 5161 C C . GLN C 3 54 ? -29.836 8.845 47.066 1.00 27.52 54 GLN C C 1
ATOM 5162 O O . GLN C 3 54 ? -30.621 9.779 47.276 1.00 25.83 54 GLN C O 1
ATOM 5168 N N . VAL C 3 55 ? -30.226 7.581 46.925 1.00 25.68 55 VAL C N 1
ATOM 5169 C CA . VAL C 3 55 ? -31.619 7.181 47.042 1.00 25.57 55 VAL C CA 1
ATOM 5170 C C . VAL C 3 55 ? -31.895 7.057 48.533 1.00 25.27 55 VAL C C 1
ATOM 5171 O O . VAL C 3 55 ? -31.142 6.383 49.235 1.00 25.09 55 VAL C O 1
ATOM 5175 N N . THR C 3 56 ? -32.943 7.702 49.040 1.00 24.07 56 THR C N 1
ATOM 5176 C CA . THR C 3 56 ? -33.234 7.650 50.476 1.00 24.71 56 THR C CA 1
ATOM 5177 C C . THR C 3 56 ? -34.534 6.934 50.779 1.00 23.79 56 THR C C 1
ATOM 5178 O O . THR C 3 56 ? -34.873 6.756 51.945 1.00 23.95 56 THR C O 1
ATOM 5182 N N . GLY C 3 57 ? -35.274 6.558 49.738 1.00 23.38 57 GLY C N 1
ATOM 5183 C CA . GLY C 3 57 ? -36.501 5.795 49.909 1.00 23.11 57 GLY C CA 1
ATOM 5184 C C . GLY C 3 57 ? -36.869 4.946 48.704 1.00 22.98 57 GLY C C 1
ATOM 5185 O O . GLY C 3 57 ? -36.591 5.292 47.546 1.00 22.70 57 GLY C O 1
ATOM 5186 N N . VAL C 3 58 ? -37.518 3.824 48.976 1.00 23.09 58 VAL C N 1
ATOM 5187 C CA . VAL C 3 58 ? -37.944 2.904 47.928 1.00 23.56 58 VAL C CA 1
ATOM 5188 C C . VAL C 3 58 ? -39.201 2.219 48.447 1.00 23.11 58 VAL C C 1
ATOM 5189 O O . VAL C 3 58 ? -39.283 1.896 49.630 1.00 22.56 58 VAL C O 1
ATOM 5193 N N . ASP C 3 59 ? -40.198 2.065 47.588 1.00 23.77 59 ASP C N 1
ATOM 5194 C CA . ASP C 3 59 ? -41.388 1.295 47.957 1.00 24.12 59 ASP C CA 1
ATOM 5195 C C . ASP C 3 59 ? -41.849 0.514 46.725 1.00 24.04 59 ASP C C 1
ATOM 5196 O O . ASP C 3 59 ? -41.644 0.958 45.614 1.00 24.29 59 ASP C O 1
ATOM 5201 N N . TRP C 3 60 ? -42.460 -0.655 46.936 1.00 24.09 60 TRP C N 1
ATOM 5202 C CA . TRP C 3 60 ? -42.779 -1.574 45.843 1.00 24.40 60 TRP C CA 1
ATOM 5203 C C . TRP C 3 60 ? -44.250 -1.925 45.910 1.00 24.32 60 TRP C C 1
ATOM 5204 O O . TRP C 3 60 ? -44.701 -2.464 46.894 1.00 23.72 60 TRP C O 1
ATOM 5215 N N . ALA C 3 61 ? -44.997 -1.540 44.889 1.00 25.63 61 ALA C N 1
ATOM 5216 C CA . ALA C 3 61 ? -46.430 -1.767 44.861 1.00 26.28 61 ALA C CA 1
ATOM 5217 C C . ALA C 3 61 ? -46.607 -3.236 44.454 1.00 26.24 61 ALA C C 1
ATOM 5218 O O . ALA C 3 61 ? -46.178 -3.641 43.402 1.00 25.79 61 ALA C O 1
ATOM 5220 N N . PRO C 3 62 ? -47.208 -4.021 45.319 1.00 26.90 62 PRO C N 1
ATOM 5221 C CA . PRO C 3 62 ? -47.300 -5.482 45.131 1.00 27.78 62 PRO C CA 1
ATOM 5222 C C . PRO C 3 62 ? -47.999 -5.942 43.841 1.00 28.75 62 PRO C C 1
ATOM 5223 O O . PRO C 3 62 ? -47.373 -6.596 43.000 1.00 29.08 62 PRO C O 1
ATOM 5227 N N . ASP C 3 63 ? -49.262 -5.576 43.677 1.00 30.01 63 ASP C N 1
ATOM 5228 C CA . ASP C 3 63 ? -50.072 -6.044 42.540 1.00 31.00 63 ASP C CA 1
ATOM 5229 C C . ASP C 3 63 ? -49.666 -5.460 41.195 1.00 31.25 63 ASP C C 1
ATOM 5230 O O . ASP C 3 63 ? -49.511 -6.201 40.229 1.00 31.38 63 ASP C O 1
ATOM 5235 N N . SER C 3 64 ? -49.472 -4.139 41.118 1.00 31.03 64 SER C N 1
ATOM 5236 C CA . SER C 3 64 ? -49.051 -3.517 39.874 1.00 30.68 64 SER C CA 1
ATOM 5237 C C . SER C 3 64 ? -47.576 -3.778 39.641 1.00 30.12 64 SER C C 1
ATOM 5238 O O . SER C 3 64 ? -47.071 -3.574 38.544 1.00 30.13 64 SER C O 1
ATOM 5241 N N . ASN C 3 65 ? -46.883 -4.238 40.678 1.00 29.49 65 ASN C N 1
ATOM 5242 C CA . ASN C 3 65 ? -45.468 -4.563 40.555 1.00 28.66 65 ASN C CA 1
ATOM 5243 C C . ASN C 3 65 ? -44.635 -3.361 40.092 1.00 27.48 65 ASN C C 1
ATOM 5244 O O . ASN C 3 65 ? -43.789 -3.483 39.225 1.00 27.43 65 ASN C O 1
ATOM 5249 N N . ARG C 3 66 ? -44.902 -2.193 40.659 1.00 26.71 66 ARG C N 1
ATOM 5250 C CA . ARG C 3 66 ? -44.139 -0.987 40.311 1.00 26.76 66 ARG C CA 1
ATOM 5251 C C . ARG C 3 66 ? -43.270 -0.544 41.477 1.00 25.67 66 ARG C C 1
ATOM 5252 O O . ARG C 3 66 ? -43.697 -0.544 42.624 1.00 26.92 66 ARG C O 1
ATOM 5260 N N . ILE C 3 67 ? -42.042 -0.158 41.179 1.00 25.66 67 ILE C N 1
ATOM 5261 C CA . ILE C 3 67 ? -41.150 0.360 42.196 1.00 25.26 67 ILE C CA 1
ATOM 5262 C C . ILE C 3 67 ? -41.101 1.894 42.110 1.00 25.21 67 ILE C C 1
ATOM 5263 O O . ILE C 3 67 ? -41.023 2.449 41.024 1.00 26.06 67 ILE C O 1
ATOM 5268 N N . VAL C 3 68 ? -41.179 2.570 43.254 1.00 24.81 68 VAL C N 1
ATOM 5269 C CA . VAL C 3 68 ? -41.000 4.025 43.279 1.00 24.34 68 VAL C CA 1
ATOM 5270 C C . VAL C 3 68 ? -39.756 4.342 44.095 1.00 23.47 68 VAL C C 1
ATOM 5271 O O . VAL C 3 68 ? -39.537 3.721 45.120 1.00 23.53 68 VAL C O 1
ATOM 5275 N N . THR C 3 69 ? -38.909 5.249 43.598 1.00 23.16 69 THR C N 1
ATOM 5276 C CA . THR C 3 69 ? -37.709 5.674 44.313 1.00 22.32 69 THR C CA 1
ATOM 5277 C C . THR C 3 69 ? -37.657 7.208 44.463 1.00 22.37 69 THR C C 1
ATOM 5278 O O . THR C 3 69 ? -38.169 7.933 43.616 1.00 21.85 69 THR C O 1
ATOM 5282 N N . CYS C 3 70 ? -37.021 7.683 45.526 1.00 21.85 70 CYS C N 1
ATOM 5283 C CA . CYS C 3 70 ? -36.847 9.119 45.751 1.00 22.79 70 CYS C CA 1
ATOM 5284 C C . CYS C 3 70 ? -35.390 9.334 46.193 1.00 23.06 70 CYS C C 1
ATOM 5285 O O . CYS C 3 70 ? -34.754 8.422 46.763 1.00 22.42 70 CYS C O 1
ATOM 5288 N N . GLY C 3 71 ? -34.837 10.505 45.888 1.00 22.75 71 GLY C N 1
ATOM 5289 C CA . GLY C 3 71 ? -33.445 10.757 46.220 1.00 22.59 71 GLY C CA 1
ATOM 5290 C C . GLY C 3 71 ? -33.107 12.195 46.558 1.00 23.23 71 GLY C C 1
ATOM 5291 O O . GLY C 3 71 ? -33.969 13.117 46.494 1.00 20.66 71 GLY C O 1
ATOM 5292 N N . THR C 3 72 ? -31.832 12.382 46.888 1.00 23.71 72 THR C N 1
ATOM 5293 C CA . THR C 3 72 ? -31.320 13.680 47.296 1.00 25.63 72 THR C CA 1
ATOM 5294 C C . THR C 3 72 ? -31.176 14.604 46.102 1.00 26.20 72 THR C C 1
ATOM 5295 O O . THR C 3 72 ? -30.906 15.807 46.265 1.00 27.09 72 THR C O 1
ATOM 5299 N N . ASP C 3 73 ? -31.364 14.062 44.905 1.00 26.92 73 ASP C N 1
ATOM 5300 C CA . ASP C 3 73 ? -31.378 14.879 43.700 1.00 27.82 73 ASP C CA 1
ATOM 5301 C C . ASP C 3 73 ? -32.757 15.500 43.514 1.00 28.59 73 ASP C C 1
ATOM 5302 O O . ASP C 3 73 ? -33.053 16.004 42.453 1.00 28.58 73 ASP C O 1
ATOM 5307 N N . ARG C 3 74 ? -33.589 15.458 44.552 1.00 29.83 74 ARG C N 1
ATOM 5308 C CA . ARG C 3 74 ? -34.945 16.011 44.512 1.00 31.19 74 ARG C CA 1
ATOM 5309 C C . ARG C 3 74 ? -35.915 15.292 43.568 1.00 31.29 74 ARG C C 1
ATOM 5310 O O . ARG C 3 74 ? -37.050 15.736 43.412 1.00 31.39 74 ARG C O 1
ATOM 5318 N N . ASN C 3 75 ? -35.497 14.205 42.927 1.00 31.34 75 ASN C N 1
ATOM 5319 C CA . ASN C 3 75 ? -36.396 13.511 42.006 1.00 31.89 75 ASN C CA 1
ATOM 5320 C C . ASN C 3 75 ? -37.046 12.282 42.620 1.00 30.99 75 ASN C C 1
ATOM 5321 O O . ASN C 3 75 ? -36.577 11.754 43.628 1.00 30.78 75 ASN C O 1
ATOM 5326 N N . ALA C 3 76 ? -38.144 11.864 42.004 1.00 30.10 76 ALA C N 1
ATOM 5327 C CA . ALA C 3 76 ? -38.780 10.578 42.277 1.00 29.48 76 ALA C CA 1
ATOM 5328 C C . ALA C 3 76 ? -38.966 9.928 40.916 1.00 29.20 76 ALA C C 1
ATOM 5329 O O . ALA C 3 76 ? -39.220 10.640 39.924 1.00 28.55 76 ALA C O 1
ATOM 5331 N N . TYR C 3 77 ? -38.809 8.601 40.854 1.00 28.54 77 TYR C N 1
ATOM 5332 C CA . TYR C 3 77 ? -39.035 7.834 39.624 1.00 28.91 77 TYR C CA 1
ATOM 5333 C C . TYR C 3 77 ? -39.931 6.632 39.906 1.00 28.88 77 TYR C C 1
ATOM 5334 O O . TYR C 3 77 ? -39.761 5.950 40.920 1.00 28.75 77 TYR C O 1
ATOM 5343 N N . VAL C 3 78 ? -40.884 6.384 39.016 1.00 29.13 78 VAL C N 1
ATOM 5344 C CA . VAL C 3 78 ? -41.703 5.187 39.086 1.00 29.54 78 VAL C CA 1
ATOM 5345 C C . VAL C 3 78 ? -41.110 4.228 38.060 1.00 29.71 78 VAL C C 1
ATOM 5346 O O . VAL C 3 78 ? -40.934 4.573 36.883 1.00 30.27 78 VAL C O 1
ATOM 5350 N N . TRP C 3 79 ? -40.773 3.028 38.506 1.00 29.34 79 TRP C N 1
ATOM 5351 C CA . TRP C 3 79 ? -40.124 2.074 37.630 1.00 29.21 79 TRP C CA 1
ATOM 5352 C C . TRP C 3 79 ? -41.104 0.969 37.224 1.00 29.86 79 TRP C C 1
ATOM 5353 O O . TRP C 3 79 ? -41.786 0.375 38.066 1.00 29.11 79 TRP C O 1
ATOM 5364 N N . THR C 3 80 ? -41.161 0.714 35.923 1.00 30.76 80 THR C N 1
ATOM 5365 C CA . THR C 3 80 ? -42.025 -0.316 35.355 1.00 32.20 80 THR C CA 1
ATOM 5366 C C . THR C 3 80 ? -41.201 -1.388 34.648 1.00 32.99 80 THR C C 1
ATOM 5367 O O . THR C 3 80 ? -40.280 -1.094 33.885 1.00 32.94 80 THR C O 1
ATOM 5371 N N . LEU C 3 81 ? -41.548 -2.636 34.906 1.00 34.40 81 LEU C N 1
ATOM 5372 C CA . LEU C 3 81 ? -40.817 -3.764 34.353 1.00 35.78 81 LEU C CA 1
ATOM 5373 C C . LEU C 3 81 ? -41.329 -4.118 32.946 1.00 37.17 81 LEU C C 1
ATOM 5374 O O . LEU C 3 81 ? -42.473 -4.521 32.773 1.00 36.68 81 LEU C O 1
ATOM 5379 N N . LYS C 3 82 ? -40.465 -3.948 31.955 1.00 39.26 82 LYS C N 1
ATOM 5380 C CA . LYS C 3 82 ? -40.776 -4.293 30.576 1.00 41.05 82 LYS C CA 1
ATOM 5381 C C . LYS C 3 82 ? -39.825 -5.384 30.130 1.00 41.83 82 LYS C C 1
ATOM 5382 O O . LYS C 3 82 ? -38.642 -5.133 29.893 1.00 41.77 82 LYS C O 1
ATOM 5388 N N . GLY C 3 83 ? -40.352 -6.602 30.041 1.00 42.49 83 GLY C N 1
ATOM 5389 C CA . GLY C 3 83 ? -39.556 -7.750 29.666 1.00 42.85 83 GLY C CA 1
ATOM 5390 C C . GLY C 3 83 ? -38.609 -8.103 30.791 1.00 43.09 83 GLY C C 1
ATOM 5391 O O . GLY C 3 83 ? -39.034 -8.537 31.861 1.00 42.88 83 GLY C O 1
ATOM 5392 N N . ARG C 3 84 ? -37.324 -7.887 30.543 1.00 43.25 84 ARG C N 1
ATOM 5393 C CA . ARG C 3 84 ? -36.276 -8.195 31.499 1.00 43.79 84 ARG C CA 1
ATOM 5394 C C . ARG C 3 84 ? -35.641 -6.919 32.061 1.00 42.78 84 ARG C C 1
ATOM 5395 O O . ARG C 3 84 ? -34.587 -6.967 32.689 1.00 42.64 84 ARG C O 1
ATOM 5403 N N . THR C 3 85 ? -36.266 -5.771 31.840 1.00 41.67 85 THR C N 1
ATOM 5404 C CA . THR C 3 85 ? -35.645 -4.527 32.282 1.00 40.95 85 THR C CA 1
ATOM 5405 C C . THR C 3 85 ? -36.610 -3.533 32.915 1.00 39.26 85 THR C C 1
ATOM 5406 O O . THR C 3 85 ? -37.738 -3.339 32.459 1.00 38.30 85 THR C O 1
ATOM 5410 N N . TRP C 3 86 ? -36.131 -2.899 33.976 1.00 37.69 86 TRP C N 1
ATOM 5411 C CA . TRP C 3 86 ? -36.897 -1.904 34.700 1.00 36.31 86 TRP C CA 1
ATOM 5412 C C . TRP C 3 86 ? -36.642 -0.545 34.059 1.00 36.20 86 TRP C C 1
ATOM 5413 O O . TRP C 3 86 ? -35.491 -0.175 33.804 1.00 35.58 86 TRP C O 1
ATOM 5424 N N . LYS C 3 87 ? -37.721 0.182 33.776 1.00 36.11 87 LYS C N 1
ATOM 5425 C CA . LYS C 3 87 ? -37.636 1.486 33.105 1.00 36.39 87 LYS C CA 1
ATOM 5426 C C . LYS C 3 87 ? -38.303 2.582 33.937 1.00 35.29 87 LYS C C 1
ATOM 5427 O O . LYS C 3 87 ? -39.419 2.419 34.391 1.00 34.42 87 LYS C O 1
ATOM 5433 N N . PRO C 3 88 ? -37.606 3.690 34.144 1.00 34.95 88 PRO C N 1
ATOM 5434 C CA . PRO C 3 88 ? -38.122 4.771 34.983 1.00 34.97 88 PRO C CA 1
ATOM 5435 C C . PRO C 3 88 ? -38.885 5.881 34.264 1.00 35.07 88 PRO C C 1
ATOM 5436 O O . PRO C 3 88 ? -38.603 6.223 33.125 1.00 35.09 88 PRO C O 1
ATOM 5440 N N . THR C 3 89 ? -39.851 6.442 34.978 1.00 35.37 89 THR C N 1
ATOM 5441 C CA . THR C 3 89 ? -40.586 7.609 34.530 1.00 35.13 89 THR C CA 1
ATOM 5442 C C . THR C 3 89 ? -40.368 8.698 35.571 1.00 34.91 89 THR C C 1
ATOM 5443 O O . THR C 3 89 ? -40.547 8.464 36.759 1.00 34.15 89 THR C O 1
ATOM 5447 N N . LEU C 3 90 ? -40.002 9.888 35.121 1.00 34.71 90 LEU C N 1
ATOM 5448 C CA . LEU C 3 90 ? -39.775 11.016 36.019 1.00 34.54 90 LEU C CA 1
ATOM 5449 C C . LEU C 3 90 ? -41.085 11.521 36.596 1.00 34.02 90 LEU C C 1
ATOM 5450 O O . LEU C 3 90 ? -42.061 11.679 35.877 1.00 33.34 90 LEU C O 1
ATOM 5455 N N . VAL C 3 91 ? -41.095 11.771 37.898 1.00 33.13 91 VAL C N 1
ATOM 5456 C CA . VAL C 3 91 ? -42.237 12.346 38.567 1.00 33.64 91 VAL C CA 1
ATOM 5457 C C . VAL C 3 91 ? -41.738 13.656 39.174 1.00 33.63 91 VAL C C 1
ATOM 5458 O O . VAL C 3 91 ? -40.777 13.649 39.939 1.00 33.37 91 VAL C O 1
ATOM 5462 N N . ILE C 3 92 ? -42.354 14.778 38.821 1.00 33.36 92 ILE C N 1
ATOM 5463 C CA . ILE C 3 92 ? -41.891 16.058 39.367 1.00 33.07 92 ILE C CA 1
ATOM 5464 C C . ILE C 3 92 ? -42.571 16.391 40.671 1.00 31.74 92 ILE C C 1
ATOM 5465 O O . ILE C 3 92 ? -43.781 16.547 40.735 1.00 31.76 92 ILE C O 1
ATOM 5470 N N . LEU C 3 93 ? -41.748 16.488 41.708 1.00 30.31 93 LEU C N 1
ATOM 5471 C CA . LEU C 3 93 ? -42.194 16.722 43.065 1.00 29.89 93 LEU C CA 1
ATOM 5472 C C . LEU C 3 93 ? -42.415 18.202 43.361 1.00 29.35 93 LEU C C 1
ATOM 5473 O O . LEU C 3 93 ? -43.070 18.548 44.326 1.00 29.06 93 LEU C O 1
ATOM 5478 N N . ARG C 3 94 ? -41.861 19.073 42.536 1.00 28.93 94 ARG C N 1
ATOM 5479 C CA . ARG C 3 94 ? -41.962 20.505 42.799 1.00 29.29 94 ARG C CA 1
ATOM 5480 C C . ARG C 3 94 ? -41.341 20.871 44.143 1.00 28.27 94 ARG C C 1
ATOM 5481 O O . ARG C 3 94 ? -41.936 21.592 44.942 1.00 28.30 94 ARG C O 1
ATOM 5489 N N . ILE C 3 95 ? -40.141 20.358 44.398 1.00 27.37 95 ILE C N 1
ATOM 5490 C CA . ILE C 3 95 ? -39.453 20.634 45.661 1.00 27.20 95 ILE C CA 1
ATOM 5491 C C . ILE C 3 95 ? -38.073 21.173 45.337 1.00 26.77 95 ILE C C 1
ATOM 5492 O O . ILE C 3 95 ? -37.580 20.968 44.236 1.00 26.78 95 ILE C O 1
ATOM 5497 N N . ASN C 3 96 ? -37.461 21.869 46.283 1.00 26.78 96 ASN C N 1
ATOM 5498 C CA . ASN C 3 96 ? -36.135 22.448 46.044 1.00 26.74 96 ASN C CA 1
ATOM 5499 C C . ASN C 3 96 ? -35.070 21.953 47.027 1.00 25.94 96 ASN C C 1
ATOM 5500 O O . ASN C 3 96 ? -33.998 22.560 47.148 1.00 25.09 96 ASN C O 1
ATOM 5505 N N . ARG C 3 97 ? -35.388 20.853 47.714 1.00 24.59 97 ARG C N 1
ATOM 5506 C CA . ARG C 3 97 ? -34.519 20.226 48.694 1.00 24.09 97 ARG C CA 1
ATOM 5507 C C . ARG C 3 97 ? -34.587 18.689 48.461 1.00 23.70 97 ARG C C 1
ATOM 5508 O O . ARG C 3 97 ? -35.392 18.221 47.670 1.00 22.94 97 ARG C O 1
ATOM 5516 N N . ALA C 3 98 ? -33.735 17.923 49.141 1.00 23.25 98 ALA C N 1
ATOM 5517 C CA . ALA C 3 98 ? -33.683 16.473 48.958 1.00 22.68 98 ALA C CA 1
ATOM 5518 C C . ALA C 3 98 ? -34.957 15.767 49.418 1.00 22.41 98 ALA C C 1
ATOM 5519 O O . ALA C 3 98 ? -35.540 16.133 50.443 1.00 21.82 98 ALA C O 1
ATOM 5521 N N . ALA C 3 99 ? -35.391 14.774 48.641 1.00 22.68 99 ALA C N 1
ATOM 5522 C CA . ALA C 3 99 ? -36.500 13.908 49.037 1.00 22.78 99 ALA C CA 1
ATOM 5523 C C . ALA C 3 99 ? -35.928 12.935 50.083 1.00 23.18 99 ALA C C 1
ATOM 5524 O O . ALA C 3 99 ? -34.752 12.580 50.011 1.00 22.49 99 ALA C O 1
ATOM 5526 N N . ARG C 3 100 ? -36.740 12.539 51.060 1.00 22.53 100 ARG C N 1
ATOM 5527 C CA . ARG C 3 100 ? -36.252 11.736 52.177 1.00 23.52 100 ARG C CA 1
ATOM 5528 C C . ARG C 3 100 ? -36.923 10.355 52.352 1.00 24.13 100 ARG C C 1
ATOM 5529 O O . ARG C 3 100 ? -36.267 9.398 52.785 1.00 24.45 100 ARG C O 1
ATOM 5537 N N . CYS C 3 101 ? -38.217 10.256 52.030 1.00 23.32 101 CYS C N 1
ATOM 5538 C CA . CYS C 3 101 ? -38.979 9.012 52.225 1.00 22.82 101 CYS C CA 1
ATOM 5539 C C . CYS C 3 101 ? -40.153 8.918 51.260 1.00 23.29 101 CYS C C 1
ATOM 5540 O O . CYS C 3 101 ? -40.729 9.972 50.886 1.00 22.22 101 CYS C O 1
ATOM 5543 N N . VAL C 3 102 ? -40.554 7.677 50.916 1.00 22.33 102 VAL C N 1
ATOM 5544 C CA . VAL C 3 102 ? -41.645 7.514 49.967 1.00 22.85 102 VAL C CA 1
ATOM 5545 C C . VAL C 3 102 ? -42.454 6.249 50.282 1.00 23.36 102 VAL C C 1
ATOM 5546 O O . VAL C 3 102 ? -41.895 5.222 50.698 1.00 22.62 102 VAL C O 1
ATOM 5550 N N . ARG C 3 103 ? -43.774 6.326 50.116 1.00 23.79 103 ARG C N 1
ATOM 5551 C CA . ARG C 3 103 ? -44.626 5.132 50.329 1.00 24.52 103 ARG C CA 1
ATOM 5552 C C . ARG C 3 103 ? -45.832 5.167 49.390 1.00 24.69 103 ARG C C 1
ATOM 5553 O O . ARG C 3 103 ? -46.491 6.211 49.241 1.00 24.31 103 ARG C O 1
ATOM 5561 N N . TRP C 3 104 ? -46.079 4.028 48.744 1.00 25.01 104 TRP C N 1
ATOM 5562 C CA . TRP C 3 104 ? -47.262 3.796 47.912 1.00 25.06 104 TRP C CA 1
ATOM 5563 C C . TRP C 3 104 ? -48.429 3.626 48.868 1.00 25.48 104 TRP C C 1
ATOM 5564 O O . TRP C 3 104 ? -48.273 3.001 49.914 1.00 25.37 104 TRP C O 1
ATOM 5575 N N . ALA C 3 105 ? -49.592 4.201 48.551 1.00 25.66 105 ALA C N 1
ATOM 5576 C CA . ALA C 3 105 ? -50.795 3.962 49.351 1.00 25.79 105 ALA C CA 1
ATOM 5577 C C . ALA C 3 105 ? -51.205 2.483 49.119 1.00 25.73 105 ALA C C 1
ATOM 5578 O O . ALA C 3 105 ? -50.844 1.905 48.116 1.00 24.76 105 ALA C O 1
ATOM 5580 N N . PRO C 3 106 ? -51.930 1.864 50.036 1.00 26.87 106 PRO C N 1
ATOM 5581 C CA . PRO C 3 106 ? -52.391 0.477 49.809 1.00 27.97 106 PRO C CA 1
ATOM 5582 C C . PRO C 3 106 ? -53.150 0.272 48.489 1.00 28.79 106 PRO C C 1
ATOM 5583 O O . PRO C 3 106 ? -52.993 -0.785 47.879 1.00 29.05 106 PRO C O 1
ATOM 5587 N N . ASN C 3 107 ? -53.927 1.261 48.032 1.00 29.56 107 ASN C N 1
ATOM 5588 C CA . ASN C 3 107 ? -54.670 1.098 46.769 1.00 30.35 107 ASN C CA 1
ATOM 5589 C C . ASN C 3 107 ? -53.810 1.216 45.499 1.00 30.04 107 ASN C C 1
ATOM 5590 O O . ASN C 3 107 ? -54.276 0.967 44.391 1.00 29.91 107 ASN C O 1
ATOM 5595 N N . GLU C 3 108 ? -52.541 1.575 45.672 1.00 29.98 108 GLU C N 1
ATOM 5596 C CA . GLU C 3 108 ? -51.588 1.686 44.570 1.00 29.79 108 GLU C CA 1
ATOM 5597 C C . GLU C 3 108 ? -51.971 2.746 43.533 1.00 30.15 108 GLU C C 1
ATOM 5598 O O . GLU C 3 108 ? -51.507 2.706 42.404 1.00 29.76 108 GLU C O 1
ATOM 5604 N N . LYS C 3 109 ? -52.781 3.718 43.951 1.00 30.99 109 LYS C N 1
ATOM 5605 C CA . LYS C 3 109 ? -53.200 4.815 43.085 1.00 31.66 109 LYS C CA 1
ATOM 5606 C C . LYS C 3 109 ? -52.403 6.100 43.325 1.00 31.18 109 LYS C C 1
ATOM 5607 O O . LYS C 3 109 ? -52.382 6.989 42.466 1.00 31.65 109 LYS C O 1
ATOM 5613 N N . LYS C 3 110 ? -51.731 6.183 44.472 1.00 30.33 110 LYS C N 1
ATOM 5614 C CA . LYS C 3 110 ? -50.919 7.345 44.818 1.00 29.42 110 LYS C CA 1
ATOM 5615 C C . LYS C 3 110 ? -49.661 6.927 45.590 1.00 28.52 110 LYS C C 1
ATOM 5616 O O . LYS C 3 110 ? -49.571 5.818 46.098 1.00 27.56 110 LYS C O 1
ATOM 5622 N N . PHE C 3 111 ? -48.689 7.826 45.648 1.00 27.47 111 PHE C N 1
ATOM 5623 C CA . PHE C 3 111 ? -47.564 7.667 46.552 1.00 27.30 111 PHE C CA 1
ATOM 5624 C C . PHE C 3 111 ? -47.271 9.047 47.180 1.00 26.48 111 PHE C C 1
ATOM 5625 O O . PHE C 3 111 ? -47.607 10.088 46.602 1.00 25.95 111 PHE C O 1
ATOM 5633 N N . ALA C 3 112 ? -46.702 9.031 48.380 1.00 25.14 112 ALA C N 1
ATOM 5634 C CA . ALA C 3 112 ? -46.415 10.222 49.165 1.00 24.54 112 ALA C CA 1
ATOM 5635 C C . ALA C 3 112 ? -44.899 10.297 49.385 1.00 24.63 112 ALA C C 1
ATOM 5636 O O . ALA C 3 112 ? -44.287 9.278 49.772 1.00 24.28 112 ALA C O 1
ATOM 5638 N N . VAL C 3 113 ? -44.302 11.455 49.090 1.00 23.90 113 VAL C N 1
ATOM 5639 C CA . VAL C 3 113 ? -42.871 11.704 49.312 1.00 22.70 113 VAL C CA 1
ATOM 5640 C C . VAL C 3 113 ? -42.612 12.817 50.345 1.00 23.28 113 VAL C C 1
ATOM 5641 O O . VAL C 3 113 ? -42.941 14.013 50.112 1.00 22.73 113 VAL C O 1
ATOM 5645 N N . GLY C 3 114 ? -41.989 12.464 51.467 1.00 22.47 114 GLY C N 1
ATOM 5646 C CA . GLY C 3 114 ? -41.599 13.403 52.499 1.00 22.40 114 GLY C CA 1
ATOM 5647 C C . GLY C 3 114 ? -40.260 14.025 52.124 1.00 23.35 114 GLY C C 1
ATOM 5648 O O . GLY C 3 114 ? -39.337 13.313 51.687 1.00 21.59 114 GLY C O 1
ATOM 5649 N N . SER C 3 115 ? -40.128 15.339 52.324 1.00 22.47 115 SER C N 1
ATOM 5650 C CA . SER C 3 115 ? -38.960 16.065 51.840 1.00 23.30 115 SER C CA 1
ATOM 5651 C C . SER C 3 115 ? -38.352 17.107 52.786 1.00 23.22 115 SER C C 1
ATOM 5652 O O . SER C 3 115 ? -38.956 17.519 53.750 1.00 24.01 115 SER C O 1
ATOM 5655 N N . GLY C 3 116 ? -37.155 17.551 52.425 1.00 23.47 116 GLY C N 1
ATOM 5656 C CA . GLY C 3 116 ? -36.492 18.649 53.078 1.00 23.96 116 GLY C CA 1
ATOM 5657 C C . GLY C 3 116 ? -37.152 19.986 52.732 1.00 24.41 116 GLY C C 1
ATOM 5658 O O . GLY C 3 116 ? -36.773 21.003 53.277 1.00 24.34 116 GLY C O 1
ATOM 5659 N N . SER C 3 117 ? -38.125 20.004 51.827 1.00 25.22 117 SER C N 1
ATOM 5660 C CA . SER C 3 117 ? -38.838 21.257 51.536 1.00 25.79 117 SER C CA 1
ATOM 5661 C C . SER C 3 117 ? -39.940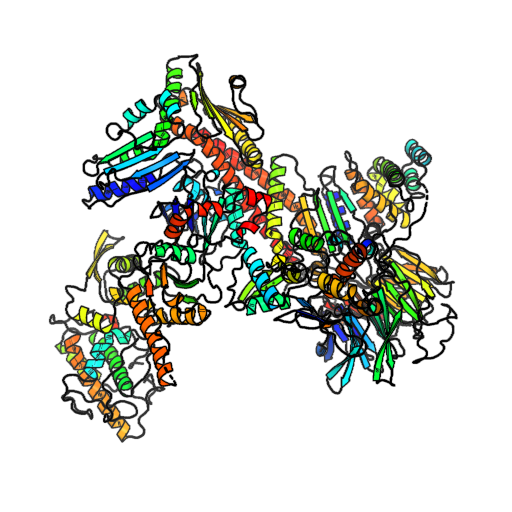 21.466 52.561 1.00 25.94 117 SER C C 1
ATOM 5662 O O . SER C 3 117 ? -40.790 22.336 52.394 1.00 25.36 117 SER C O 1
ATOM 5665 N N . ARG C 3 118 ? -39.927 20.652 53.614 1.00 26.62 118 ARG C N 1
ATOM 5666 C CA . ARG C 3 118 ? -40.870 20.775 54.720 1.00 27.23 118 ARG C CA 1
ATOM 5667 C C . ARG C 3 118 ? -42.275 20.609 54.182 1.00 27.33 118 ARG C C 1
ATOM 5668 O O . ARG C 3 118 ? -43.187 21.386 54.482 1.00 26.33 118 ARG C O 1
ATOM 5676 N N . VAL C 3 119 ? -42.425 19.581 53.359 1.00 27.25 119 VAL C N 1
ATOM 5677 C CA . VAL C 3 119 ? -43.681 19.316 52.707 1.00 27.47 119 VAL C CA 1
ATOM 5678 C C . VAL C 3 119 ? -43.783 17.827 52.346 1.00 26.84 119 VAL C C 1
ATOM 5679 O O . VAL C 3 119 ? -42.767 17.108 52.296 1.00 25.11 119 VAL C O 1
ATOM 5683 N N . ILE C 3 120 ? -45.015 17.379 52.133 1.00 26.76 120 ILE C N 1
ATOM 5684 C CA . ILE C 3 120 ? -45.293 16.032 51.640 1.00 26.49 120 ILE C CA 1
ATOM 5685 C C . ILE C 3 120 ? -45.907 16.172 50.247 1.00 26.61 120 ILE C C 1
ATOM 5686 O O . ILE C 3 120 ? -46.920 16.864 50.086 1.00 26.52 120 ILE C O 1
ATOM 5691 N N . SER C 3 121 ? -45.249 15.605 49.238 1.00 26.31 121 SER C N 1
ATOM 5692 C CA . SER C 3 121 ? -45.784 15.575 47.875 1.00 27.00 121 SER C CA 1
ATOM 5693 C C . SER C 3 121 ? -46.642 14.322 47.623 1.00 27.96 121 SER C C 1
ATOM 5694 O O . SER C 3 121 ? -46.113 13.197 47.623 1.00 27.06 121 SER C O 1
ATOM 5697 N N . ILE C 3 122 ? -47.940 14.519 47.372 1.00 27.80 122 ILE C N 1
ATOM 5698 C CA . ILE C 3 122 ? -48.854 13.411 47.095 1.00 28.77 122 ILE C CA 1
ATOM 5699 C C . ILE C 3 122 ? -49.012 13.265 45.585 1.00 29.75 122 ILE C C 1
ATOM 5700 O O . ILE C 3 122 ? -49.575 14.136 44.925 1.00 29.89 122 ILE C O 1
ATOM 5705 N N . CYS C 3 123 ? -48.506 12.170 45.030 1.00 30.96 123 CYS C N 1
ATOM 5706 C CA . CYS C 3 123 ? -48.457 12.000 43.583 1.00 32.66 123 CYS C CA 1
ATOM 5707 C C . CYS C 3 123 ? -49.413 10.948 43.036 1.00 34.66 123 CYS C C 1
ATOM 5708 O O . CYS C 3 123 ? -49.549 9.870 43.594 1.00 33.95 123 CYS C O 1
ATOM 5711 N N . TYR C 3 124 ? -50.045 11.267 41.916 1.00 37.07 124 TYR C N 1
ATOM 5712 C CA . TYR C 3 124 ? -50.937 10.326 41.247 1.00 39.83 124 TYR C CA 1
ATOM 5713 C C . TYR C 3 124 ? -50.845 10.516 39.740 1.00 41.52 124 TYR C C 1
ATOM 5714 O O . TYR C 3 124 ? -50.373 11.545 39.261 1.00 41.15 124 TYR C O 1
ATOM 5723 N N . PHE C 3 125 ? -51.275 9.502 39.007 1.00 44.14 125 PHE C N 1
ATOM 5724 C CA . PHE C 3 125 ? -51.241 9.504 37.553 1.00 46.93 125 PHE C CA 1
ATOM 5725 C C . PHE C 3 125 ? -52.589 9.955 36.992 1.00 49.18 125 PHE C C 1
ATOM 5726 O O . PHE C 3 125 ? -53.644 9.587 37.507 1.00 49.37 125 PHE C O 1
ATOM 5734 N N . GLU C 3 126 ? -52.546 10.778 35.956 1.00 52.22 126 GLU C N 1
ATOM 5735 C CA . GLU C 3 126 ? -53.762 11.199 35.267 1.00 54.70 126 GLU C CA 1
ATOM 5736 C C . GLU C 3 126 ? -53.749 10.488 33.924 1.00 56.34 126 GLU C C 1
ATOM 5737 O O . GLU C 3 126 ? -52.892 10.769 33.085 1.00 56.75 126 GLU C O 1
ATOM 5743 N N . GLN C 3 127 ? -54.670 9.546 33.726 1.00 58.40 127 GLN C N 1
ATOM 5744 C CA . GLN C 3 127 ? -54.735 8.815 32.460 1.00 60.09 127 GLN C CA 1
ATOM 5745 C C . GLN C 3 127 ? -55.361 9.682 31.378 1.00 60.85 127 GLN C C 1
ATOM 5746 O O . GLN C 3 127 ? -55.787 9.184 30.339 1.00 61.50 127 GLN C O 1
ATOM 5752 N N . GLU C 3 128 ? -55.395 10.986 31.633 1.00 61.75 128 GLU C N 1
ATOM 5753 C CA . GLU C 3 128 ? -55.985 11.958 30.728 1.00 62.35 128 GLU C CA 1
ATOM 5754 C C . GLU C 3 128 ? -54.883 12.695 29.966 1.00 62.34 128 GLU C C 1
ATOM 5755 O O . GLU C 3 128 ? -54.975 12.882 28.750 1.00 62.53 128 GLU C O 1
ATOM 5761 N N . ASN C 3 129 ? -53.839 13.092 30.689 1.00 62.04 129 ASN C N 1
ATOM 5762 C CA . ASN C 3 129 ? -52.687 13.765 30.100 1.00 61.79 129 ASN C CA 1
ATOM 5763 C C . ASN C 3 129 ? -51.473 12.834 30.031 1.00 61.21 129 ASN C C 1
ATOM 5764 O O . ASN C 3 129 ? -50.408 13.219 29.547 1.00 61.34 129 ASN C O 1
ATOM 5769 N N . ASP C 3 130 ? -51.646 11.613 30.531 1.00 60.42 130 ASP C N 1
ATOM 5770 C CA . ASP C 3 130 ? -50.599 10.582 30.528 1.00 59.70 130 ASP C CA 1
ATOM 5771 C C . ASP C 3 130 ? -49.304 10.954 31.273 1.00 58.53 130 ASP C C 1
ATOM 5772 O O . ASP C 3 130 ? -48.202 10.551 30.868 1.00 58.26 130 ASP C O 1
ATOM 5777 N N . TRP C 3 131 ? -49.429 11.724 32.350 1.00 56.76 131 TRP C N 1
ATOM 5778 C CA . TRP C 3 131 ? -48.265 12.006 33.190 1.00 55.50 131 TRP C CA 1
ATOM 5779 C C . TRP C 3 131 ? -48.628 12.007 34.676 1.00 53.12 131 TRP C C 1
ATOM 5780 O O . TRP C 3 131 ? -49.806 11.938 35.037 1.00 53.28 131 TRP C O 1
ATOM 5791 N N . TRP C 3 132 ? -47.612 12.001 35.530 1.00 50.21 132 TRP C N 1
ATOM 5792 C CA . TRP C 3 132 ? -47.822 12.027 36.972 1.00 47.85 132 TRP C CA 1
ATOM 5793 C C . TRP C 3 132 ? -47.893 13.476 37.430 1.00 46.62 132 TRP C C 1
ATOM 5794 O O . TRP C 3 132 ? -47.135 14.317 36.941 1.00 46.44 132 TRP C O 1
ATOM 5805 N N . VAL C 3 133 ? -48.802 13.763 38.356 1.00 45.03 133 VAL C N 1
ATOM 5806 C CA . VAL C 3 133 ? -48.908 15.092 38.957 1.00 43.72 133 VAL C CA 1
ATOM 5807 C C . VAL C 3 133 ? -48.801 14.951 40.475 1.00 42.13 133 VAL C C 1
ATOM 5808 O O . VAL C 3 133 ? -48.982 13.850 41.007 1.00 40.90 133 VAL C O 1
ATOM 5812 N N . CYS C 3 134 ? -48.491 16.043 41.171 1.00 39.90 134 CYS C N 1
ATOM 5813 C CA . CYS C 3 134 ? -48.521 16.009 42.625 1.00 38.74 134 CYS C CA 1
ATOM 5814 C C . CYS C 3 134 ? -49.148 17.244 43.251 1.00 37.77 134 CYS C C 1
ATOM 5815 O O . CYS C 3 134 ? -49.111 18.338 42.686 1.00 37.60 134 CYS C O 1
ATOM 5818 N N . LYS C 3 135 ? -49.769 17.027 44.402 1.00 36.48 135 LYS C N 1
ATOM 5819 C CA . LYS C 3 135 ? -50.301 18.082 45.245 1.00 35.67 135 LYS C CA 1
ATOM 5820 C C . LYS C 3 135 ? -49.455 18.049 46.513 1.00 34.51 135 LYS C C 1
ATOM 5821 O O . LYS C 3 135 ? -49.038 16.969 46.955 1.00 34.13 135 LYS C O 1
ATOM 5827 N N . HIS C 3 136 ? -49.190 19.214 47.089 1.00 33.09 136 HIS C N 1
ATOM 5828 C CA . HIS C 3 136 ? -48.436 19.315 48.333 1.00 32.81 136 HIS C CA 1
ATOM 5829 C C . HIS C 3 136 ? -49.326 19.392 49.564 1.00 32.21 136 HIS C C 1
ATOM 5830 O O . HIS C 3 136 ? -50.357 20.073 49.559 1.00 32.19 136 HIS C O 1
ATOM 5837 N N . ILE C 3 137 ? -48.882 18.750 50.635 1.00 30.66 137 ILE C N 1
ATOM 5838 C CA . ILE C 3 137 ? -49.480 18.907 51.947 1.00 30.22 137 ILE C CA 1
ATOM 5839 C C . ILE C 3 137 ? -48.384 19.687 52.649 1.00 29.87 137 ILE C C 1
ATOM 5840 O O . ILE C 3 137 ? -47.272 19.174 52.820 1.00 29.49 137 ILE C O 1
ATOM 5845 N N . LYS C 3 138 ? -48.686 20.921 53.035 1.00 28.98 138 LYS C N 1
ATOM 5846 C CA . LYS C 3 138 ? -47.685 21.820 53.574 1.00 28.73 138 LYS C CA 1
ATOM 5847 C C . LYS C 3 138 ? -47.916 22.183 55.026 1.00 28.37 138 LYS C C 1
ATOM 5848 O O . LYS C 3 138 ? -47.093 21.868 55.889 1.00 27.29 138 LYS C O 1
ATOM 5854 N N . LYS C 3 139 ? -49.032 22.860 55.298 1.00 27.94 139 LYS C N 1
ATOM 5855 C CA . LYS C 3 139 ? -49.356 23.298 56.639 1.00 28.45 139 LYS C CA 1
ATOM 5856 C C . LYS C 3 139 ? -49.717 22.125 57.516 1.00 28.44 139 LYS C C 1
ATOM 5857 O O . LYS C 3 139 ? -50.448 21.236 57.071 1.00 28.83 139 LYS C O 1
ATOM 5863 N N . PRO C 3 140 ? -49.213 22.102 58.748 1.00 28.43 140 PRO C N 1
ATOM 5864 C CA . PRO C 3 140 ? -48.229 23.063 59.270 1.00 27.97 140 PRO C CA 1
ATOM 5865 C C . PRO C 3 140 ? -46.834 22.464 59.515 1.00 27.77 140 PRO C C 1
ATOM 5866 O O . PRO C 3 140 ? -46.239 22.690 60.571 1.00 27.41 140 PRO C O 1
ATOM 5870 N N . ILE C 3 141 ? -46.324 21.713 58.554 1.00 27.56 141 ILE C N 1
ATOM 5871 C CA . ILE C 3 141 ? -44.985 21.118 58.654 1.00 26.91 141 ILE C CA 1
ATOM 5872 C C . ILE C 3 141 ? -43.933 22.215 58.640 1.00 26.77 141 ILE C C 1
ATOM 5873 O O . ILE C 3 141 ? -43.933 23.048 57.761 1.00 27.15 141 ILE C O 1
ATOM 5878 N N . ARG C 3 142 ? -43.041 22.201 59.621 1.00 27.14 142 ARG C N 1
ATOM 5879 C CA . ARG C 3 142 ? -42.019 23.226 59.766 1.00 28.23 142 ARG C CA 1
ATOM 5880 C C . ARG C 3 142 ? -40.590 22.699 59.575 1.00 27.38 142 ARG C C 1
ATOM 5881 O O . ARG C 3 142 ? -39.625 23.455 59.683 1.00 28.28 142 ARG C O 1
ATOM 5889 N N . SER C 3 143 ? -40.443 21.410 59.300 1.00 25.88 143 SER C N 1
ATOM 5890 C CA . SER C 3 143 ? -39.113 20.837 59.110 1.00 24.84 143 SER C CA 1
ATOM 5891 C C . SER C 3 143 ? -39.133 19.619 58.161 1.00 23.55 143 SER C C 1
ATOM 5892 O O . SER C 3 143 ? -40.186 19.192 57.663 1.00 22.18 143 SER C O 1
ATOM 5895 N N . THR C 3 144 ? -37.950 19.073 57.912 1.00 21.99 144 THR C N 1
ATOM 5896 C CA . THR C 3 144 ? -37.799 17.928 57.049 1.00 20.64 144 THR C CA 1
ATOM 5897 C C . THR C 3 144 ? -38.731 16.792 57.499 1.00 19.01 144 THR C C 1
ATOM 5898 O O . THR C 3 144 ? -38.853 16.482 58.658 1.00 17.84 144 THR C O 1
ATOM 5902 N N . VAL C 3 145 ? -39.397 16.185 56.551 1.00 18.95 145 VAL C N 1
ATOM 5903 C CA . VAL C 3 145 ? -40.233 15.034 56.844 1.00 19.36 145 VAL C CA 1
ATOM 5904 C C . VAL C 3 145 ? -39.383 13.739 56.665 1.00 19.13 145 VAL C C 1
ATOM 5905 O O . VAL C 3 145 ? -38.909 13.467 55.583 1.00 18.54 145 VAL C O 1
ATOM 5909 N N . LEU C 3 146 ? -39.230 12.976 57.734 1.00 20.31 146 LEU C N 1
ATOM 5910 C CA . LEU C 3 146 ? -38.358 11.787 57.783 1.00 21.21 146 LEU C CA 1
ATOM 5911 C C . LEU C 3 146 ? -39.056 10.468 57.502 1.00 22.43 146 LEU C C 1
ATOM 5912 O O . LEU C 3 146 ? -38.436 9.550 56.964 1.00 21.83 146 LEU C O 1
ATOM 5917 N N . SER C 3 147 ? -40.323 10.350 57.890 1.00 23.97 147 SER C N 1
ATOM 5918 C CA . SER C 3 147 ? -41.025 9.068 57.754 1.00 25.15 147 SER C CA 1
ATOM 5919 C C . SER C 3 147 ? -42.513 9.195 57.413 1.00 25.27 147 SER C C 1
ATOM 5920 O O . SER C 3 147 ? -43.165 10.172 57.794 1.00 25.33 147 SER C O 1
ATOM 5923 N N . LEU C 3 148 ? -43.028 8.197 56.696 1.00 25.04 148 LEU C N 1
ATOM 5924 C CA . LEU C 3 148 ? -44.437 8.145 56.309 1.00 25.17 148 LEU C CA 1
ATOM 5925 C C . LEU C 3 148 ? -45.041 6.737 56.457 1.00 25.94 148 LEU C C 1
ATOM 5926 O O . LEU C 3 148 ? -44.326 5.744 56.309 1.00 24.84 148 LEU C O 1
ATOM 5931 N N . ASP C 3 149 ? -46.344 6.668 56.737 1.00 25.65 149 ASP C N 1
ATOM 5932 C CA . ASP C 3 149 ? -47.087 5.389 56.678 1.00 26.71 149 ASP C CA 1
ATOM 5933 C C . ASP C 3 149 ? -48.552 5.658 56.387 1.00 26.97 149 ASP C C 1
ATOM 5934 O O . ASP C 3 149 ? -49.187 6.474 57.049 1.00 26.59 149 ASP C O 1
ATOM 5939 N N . TRP C 3 150 ? -49.087 4.940 55.417 1.00 28.12 150 TRP C N 1
ATOM 5940 C CA . TRP C 3 150 ? -50.487 5.045 55.052 1.00 28.94 150 TRP C CA 1
ATOM 5941 C C . TRP C 3 150 ? -51.442 4.204 55.901 1.00 29.58 150 TRP C C 1
ATOM 5942 O O . TRP C 3 150 ? -51.125 3.095 56.285 1.00 30.29 150 TRP C O 1
ATOM 5953 N N . HIS C 3 151 ? -52.610 4.765 56.172 1.00 30.10 151 HIS C N 1
ATOM 5954 C CA . HIS C 3 151 ? -53.730 4.079 56.815 1.00 30.11 151 HIS C CA 1
ATOM 5955 C C . HIS C 3 151 ? -54.298 3.058 55.801 1.00 29.93 151 HIS C C 1
ATOM 5956 O O . HIS C 3 151 ? -54.113 3.219 54.596 1.00 28.96 151 HIS C O 1
ATOM 5963 N N . PRO C 3 152 ? -54.946 1.976 56.236 1.00 30.39 152 PRO C N 1
ATOM 5964 C CA . PRO C 3 152 ? -55.519 1.047 55.252 1.00 30.92 152 PRO C CA 1
ATOM 5965 C C . PRO C 3 152 ? -56.538 1.678 54.298 1.00 31.73 152 PRO C C 1
ATOM 5966 O O . PRO C 3 152 ? -56.670 1.175 53.186 1.00 31.94 152 PRO C O 1
ATOM 5970 N N . ASN C 3 153 ? -57.201 2.765 54.693 1.00 32.46 153 ASN C N 1
ATOM 5971 C CA . ASN C 3 153 ? -58.200 3.404 53.834 1.00 32.87 153 ASN C CA 1
ATOM 5972 C C . ASN C 3 153 ? -57.585 4.162 52.675 1.00 33.42 153 ASN C C 1
ATOM 5973 O O . ASN C 3 153 ? -58.299 4.663 51.806 1.00 33.50 153 ASN C O 1
ATOM 5978 N N . SER C 3 154 ? -56.251 4.237 52.658 1.00 33.84 154 SER C N 1
ATOM 5979 C CA . SER C 3 154 ? -55.516 4.907 51.596 1.00 33.14 154 SER C CA 1
ATOM 5980 C C . SER C 3 154 ? -55.737 6.418 51.561 1.00 32.62 154 SER C C 1
ATOM 5981 O O . SER C 3 154 ? -55.319 7.074 50.616 1.00 32.15 154 SER C O 1
ATOM 5984 N N . VAL C 3 155 ? -56.390 6.966 52.579 1.00 32.07 155 VAL C N 1
ATOM 5985 C CA . VAL C 3 155 ? -56.620 8.396 52.632 1.00 31.81 155 VAL C CA 1
ATOM 5986 C C . VAL C 3 155 ? -55.763 9.037 53.705 1.00 31.65 155 VAL C C 1
ATOM 5987 O O . VAL C 3 155 ? -54.970 9.945 53.414 1.00 31.65 155 VAL C O 1
ATOM 5991 N N . LEU C 3 156 ? -55.932 8.571 54.939 1.00 31.31 156 LEU C N 1
ATOM 5992 C CA . LEU C 3 156 ? -55.175 9.081 56.078 1.00 31.28 156 LEU C CA 1
ATOM 5993 C C . LEU C 3 156 ? -53.692 8.713 55.922 1.00 30.72 156 LEU C C 1
ATOM 5994 O O . LEU C 3 156 ? -53.355 7.626 55.432 1.00 30.55 156 LEU C O 1
ATOM 5999 N N . LEU C 3 157 ? -52.807 9.639 56.276 1.00 29.36 157 LEU C N 1
ATOM 6000 C CA . LEU C 3 157 ? -51.376 9.404 56.094 1.00 28.40 157 LEU C CA 1
ATOM 6001 C C . LEU C 3 157 ? -50.631 9.907 57.301 1.00 27.82 157 LEU C C 1
ATOM 6002 O O . LEU C 3 157 ? -50.831 11.046 57.710 1.00 27.66 157 LEU C O 1
ATOM 6007 N N . ALA C 3 158 ? -49.819 9.048 57.912 1.00 26.37 158 ALA C N 1
ATOM 6008 C CA . ALA C 3 158 ? -49.040 9.456 59.063 1.00 26.10 158 ALA C CA 1
ATOM 6009 C C . ALA C 3 158 ? -47.671 9.980 58.619 1.00 25.66 158 ALA C C 1
ATOM 6010 O O . ALA C 3 158 ? -47.081 9.474 57.665 1.00 25.03 158 ALA C O 1
ATOM 6012 N N . ALA C 3 159 ? -47.180 10.997 59.320 1.00 25.22 159 ALA C N 1
ATOM 6013 C CA . ALA C 3 159 ? -45.902 11.615 58.968 1.00 24.29 159 ALA C CA 1
ATOM 6014 C C . ALA C 3 159 ? -45.121 11.996 60.211 1.00 24.06 159 ALA C C 1
ATOM 6015 O O . ALA C 3 159 ? -45.688 12.491 61.175 1.00 23.58 159 ALA C O 1
ATOM 6017 N N . GLY C 3 160 ? -43.813 11.731 60.192 1.00 23.50 160 GLY C N 1
ATOM 6018 C CA . GLY C 3 160 ? -42.932 12.106 61.282 1.00 22.97 160 GLY C CA 1
ATOM 6019 C C . GLY C 3 160 ? -41.906 13.074 60.753 1.00 23.01 160 GLY C C 1
ATOM 6020 O O . GLY C 3 160 ? -41.396 12.915 59.635 1.00 23.46 160 GLY C O 1
ATOM 6021 N N . SER C 3 161 ? -41.597 14.102 61.525 1.00 23.95 161 SER C N 1
ATOM 6022 C CA . SER C 3 161 ? -40.706 15.150 61.018 1.00 23.83 161 SER C CA 1
ATOM 6023 C C . SER C 3 161 ? -39.716 15.674 62.064 1.00 23.48 161 SER C C 1
ATOM 6024 O O . SER C 3 161 ? -39.833 15.405 63.237 1.00 22.44 161 SER C O 1
ATOM 6027 N N . CYS C 3 162 ? -38.735 16.438 61.605 1.00 23.82 162 CYS C N 1
ATOM 6028 C CA . CYS C 3 162 ? -37.705 16.976 62.463 1.00 24.82 162 CYS C CA 1
ATOM 6029 C C . CYS C 3 162 ? -38.180 18.132 63.335 1.00 25.44 162 CYS C C 1
ATOM 6030 O O . CYS C 3 162 ? -37.387 18.733 64.054 1.00 24.53 162 CYS C O 1
ATOM 6033 N N . ASP C 3 163 ? -39.464 18.462 63.234 1.00 25.81 163 ASP C N 1
ATOM 6034 C CA . ASP C 3 163 ? -40.041 19.487 64.090 1.00 26.79 163 ASP C CA 1
ATOM 6035 C C . ASP C 3 163 ? -40.662 18.827 65.327 1.00 27.18 163 ASP C C 1
ATOM 6036 O O . ASP C 3 163 ? -41.430 19.437 66.064 1.00 27.34 163 ASP C O 1
ATOM 6041 N N . PHE C 3 164 ? -40.293 17.564 65.551 1.00 26.69 164 PHE C N 1
ATOM 6042 C CA . PHE C 3 164 ? -40.656 16.809 66.747 1.00 26.30 164 PHE C CA 1
ATOM 6043 C C . PHE C 3 164 ? -42.091 16.244 66.727 1.00 26.39 164 PHE C C 1
ATOM 6044 O O . PHE C 3 164 ? -42.551 15.706 67.719 1.00 27.62 164 PHE C O 1
ATOM 6052 N N . LYS C 3 165 ? -42.778 16.331 65.602 1.00 26.27 165 LYS C N 1
ATOM 6053 C CA . LYS C 3 165 ? -44.169 15.906 65.534 1.00 26.52 165 LYS C CA 1
ATOM 6054 C C . LYS C 3 165 ? -44.475 14.684 64.680 1.00 25.43 165 LYS C C 1
ATOM 6055 O O . LYS C 3 165 ? -43.860 14.430 63.642 1.00 24.50 165 LYS C O 1
ATOM 6061 N N . CYS C 3 166 ? -45.434 13.917 65.160 1.00 25.42 166 CYS C N 1
ATOM 6062 C CA . CYS C 3 166 ? -46.035 12.863 64.376 1.00 25.63 166 CYS C CA 1
ATOM 6063 C C . CYS C 3 166 ? -47.410 13.431 64.016 1.00 25.64 166 CYS C C 1
ATOM 6064 O O . CYS C 3 166 ? -48.147 13.842 64.904 1.00 25.15 166 CYS C O 1
ATOM 6067 N N . ARG C 3 167 ? -47.740 13.470 62.735 1.00 25.34 167 ARG C N 1
ATOM 6068 C CA . ARG C 3 167 ? -49.021 14.012 62.302 1.00 26.17 167 ARG C CA 1
ATOM 6069 C C . ARG C 3 167 ? -49.788 13.027 61.441 1.00 26.48 167 ARG C C 1
ATOM 6070 O O . ARG C 3 167 ? -49.215 12.098 60.854 1.00 27.07 167 ARG C O 1
ATOM 6078 N N . ILE C 3 168 ? -51.103 13.199 61.416 1.00 26.21 168 ILE C N 1
ATOM 6079 C CA . ILE C 3 168 ? -51.943 12.455 60.506 1.00 25.99 168 ILE C CA 1
ATOM 6080 C C . ILE C 3 168 ? -52.691 13.464 59.654 1.00 26.55 168 ILE C C 1
ATOM 6081 O O . ILE C 3 168 ? -53.333 14.389 60.168 1.00 25.57 168 ILE C O 1
ATOM 6086 N N . PHE C 3 169 ? -52.578 13.295 58.350 1.00 27.14 169 PHE C N 1
ATOM 6087 C CA . PHE C 3 169 ? -53.234 14.160 57.398 1.00 27.71 169 PHE C CA 1
ATOM 6088 C C . PHE C 3 169 ? -54.137 13.342 56.527 1.00 28.54 169 PHE C C 1
ATOM 6089 O O . PHE C 3 169 ? -53.934 12.148 56.357 1.00 27.98 169 PHE C O 1
ATOM 6097 N N . SER C 3 170 ? -55.098 14.015 55.908 1.00 29.15 170 SER C N 1
ATOM 6098 C CA . SER C 3 170 ? -55.859 13.395 54.844 1.00 29.26 170 SER C CA 1
ATOM 6099 C C . SER C 3 170 ? -55.118 13.699 53.566 1.00 29.94 170 SER C C 1
ATOM 6100 O O . SER C 3 170 ? -54.688 14.838 53.339 1.00 30.67 170 SER C O 1
ATOM 6103 N N . ALA C 3 171 ? -54.933 12.676 52.749 1.00 30.44 171 ALA C N 1
ATOM 6104 C CA . ALA C 3 171 ? -54.337 12.813 51.438 1.00 32.01 171 ALA C CA 1
ATOM 6105 C C . ALA C 3 171 ? -55.420 12.486 50.406 1.00 33.52 171 ALA C C 1
ATOM 6106 O O . ALA C 3 171 ? -55.130 11.983 49.322 1.00 33.21 171 ALA C O 1
ATOM 6108 N N . TYR C 3 172 ? -56.669 12.776 50.765 1.00 36.31 172 TYR C N 1
ATOM 6109 C CA . TYR C 3 172 ? -57.837 12.493 49.931 1.00 38.24 172 TYR C CA 1
ATOM 6110 C C . TYR C 3 172 ? -57.781 13.119 48.525 1.00 39.76 172 TYR C C 1
ATOM 6111 O O . TYR C 3 172 ? -57.803 14.347 48.387 1.00 40.62 172 TYR C O 1
ATOM 6120 N N . ILE C 3 173 ? -57.727 12.289 47.486 1.00 41.30 173 ILE C N 1
ATOM 6121 C CA . ILE C 3 173 ? -57.728 12.759 46.098 1.00 42.95 173 ILE C CA 1
ATOM 6122 C C . ILE C 3 173 ? -58.966 12.174 45.397 1.00 44.37 173 ILE C C 1
ATOM 6123 O O . ILE C 3 173 ? -58.948 11.018 44.972 1.00 44.20 173 ILE C O 1
ATOM 6128 N N . LYS C 3 174 ? -60.030 12.970 45.274 1.00 46.06 174 LYS C N 1
ATOM 6129 C CA . LYS C 3 174 ? -61.299 12.478 44.714 1.00 47.67 174 LYS C CA 1
ATOM 6130 C C . LYS C 3 174 ? -61.201 11.927 43.289 1.00 48.62 174 LYS C C 1
ATOM 6131 O O . LYS C 3 174 ? -61.969 11.039 42.910 1.00 48.74 174 LYS C O 1
ATOM 6137 N N . GLU C 3 175 ? -60.247 12.425 42.514 1.00 49.76 175 GLU C N 1
ATOM 6138 C CA . GLU C 3 175 ? -60.092 11.990 41.127 1.00 51.21 175 GLU C CA 1
ATOM 6139 C C . GLU C 3 175 ? -59.408 10.626 40.915 1.00 51.79 175 GLU C C 1
ATOM 6140 O O . GLU C 3 175 ? -59.131 10.261 39.777 1.00 51.70 175 GLU C O 1
ATOM 6146 N N . VAL C 3 176 ? -59.129 9.880 41.985 1.00 52.67 176 VAL C N 1
ATOM 6147 C CA . VAL C 3 176 ? -58.542 8.532 41.856 1.00 53.27 176 VAL C CA 1
ATOM 6148 C C . VAL C 3 176 ? -59.172 7.546 42.836 1.00 53.85 176 VAL C C 1
ATOM 6149 O O . VAL C 3 176 ? -58.951 6.336 42.749 1.00 53.90 176 VAL C O 1
ATOM 6153 N N . GLU C 3 177 ? -59.934 8.081 43.781 1.00 54.72 177 GLU C N 1
ATOM 6154 C CA . GLU C 3 177 ? -60.639 7.299 44.786 1.00 55.60 177 GLU C CA 1
ATOM 6155 C C . GLU C 3 177 ? -61.893 8.099 45.086 1.00 56.63 177 GLU C C 1
ATOM 6156 O O . GLU C 3 177 ? -62.107 9.140 44.477 1.00 57.08 177 GLU C O 1
ATOM 6162 N N . GLU C 3 178 ? -62.719 7.649 46.023 1.00 57.99 178 GLU C N 1
ATOM 6163 C CA . GLU C 3 178 ? -63.925 8.406 46.339 1.00 59.04 178 GLU C CA 1
ATOM 6164 C C . GLU C 3 178 ? -64.231 8.508 47.834 1.00 59.11 178 GLU C C 1
ATOM 6165 O O . GLU C 3 178 ? -63.624 7.820 48.648 1.00 59.41 178 GLU C O 1
ATOM 6171 N N . ARG C 3 179 ? -65.178 9.382 48.174 1.00 59.05 179 ARG C N 1
ATOM 6172 C CA . ARG C 3 179 ? -65.548 9.653 49.563 1.00 59.07 179 ARG C CA 1
ATOM 6173 C C . ARG C 3 179 ? -65.255 8.475 50.494 1.00 58.18 179 ARG C C 1
ATOM 6174 O O . ARG C 3 179 ? -65.910 7.430 50.429 1.00 58.54 179 ARG C O 1
ATOM 6182 N N . PRO C 3 180 ? -64.265 8.655 51.363 1.00 56.85 180 PRO C N 1
ATOM 6183 C CA . PRO C 3 180 ? -63.872 7.622 52.319 1.00 55.94 180 PRO C CA 1
ATOM 6184 C C . PRO C 3 180 ? -64.852 7.551 53.459 1.00 54.90 180 PRO C C 1
ATOM 6185 O O . PRO C 3 180 ? -65.405 8.574 53.848 1.00 54.63 180 PRO C O 1
ATOM 6189 N N . ALA C 3 181 ? -65.052 6.358 53.997 1.00 53.73 181 ALA C N 1
ATOM 6190 C CA . ALA C 3 181 ? -65.939 6.188 55.127 1.00 52.91 181 ALA C CA 1
ATOM 6191 C C . ALA C 3 181 ? -65.323 6.896 56.323 1.00 52.11 181 ALA C C 1
ATOM 6192 O O . ALA C 3 181 ? -64.103 7.041 56.400 1.00 52.23 181 ALA C O 1
ATOM 6194 N N . PRO C 3 182 ? -66.153 7.396 57.229 1.00 50.88 182 PRO C N 1
ATOM 6195 C CA . PRO C 3 182 ? -65.633 8.013 58.448 1.00 49.94 182 PRO C CA 1
ATOM 6196 C C . PRO C 3 182 ? -64.704 7.071 59.203 1.00 48.70 182 PRO C C 1
ATOM 6197 O O . PRO C 3 182 ? -64.670 5.870 58.956 1.00 48.48 182 PRO C O 1
ATOM 6201 N N . THR C 3 183 ? -63.955 7.639 60.133 1.00 47.23 183 THR C N 1
ATOM 6202 C CA . THR C 3 183 ? -62.991 6.894 60.909 1.00 46.10 183 THR C CA 1
ATOM 6203 C C . THR C 3 183 ? -62.997 7.564 62.254 1.00 45.23 183 THR C C 1
ATOM 6204 O O . THR C 3 183 ? -63.395 8.722 62.362 1.00 45.04 183 THR C O 1
ATOM 6208 N N . PRO C 3 184 ? -62.579 6.864 63.294 1.00 43.82 184 PRO C N 1
ATOM 6209 C CA . PRO C 3 184 ? -62.469 7.503 64.601 1.00 43.26 184 PRO C CA 1
ATOM 6210 C C . PRO C 3 184 ? -61.521 8.707 64.597 1.00 42.09 184 PRO C C 1
ATOM 6211 O O . PRO C 3 184 ? -61.565 9.479 65.551 1.00 41.87 184 PRO C O 1
ATOM 6215 N N . TRP C 3 185 ? -60.711 8.880 63.550 1.00 41.05 185 TRP C N 1
ATOM 6216 C CA . TRP C 3 185 ? -59.803 10.030 63.452 1.00 39.92 185 TRP C CA 1
ATOM 6217 C C . TRP C 3 185 ? -60.577 11.297 63.074 1.00 40.45 185 TRP C C 1
ATOM 6218 O O . TRP C 3 185 ? -60.096 12.406 63.286 1.00 39.98 185 TRP C O 1
ATOM 6229 N N . GLY C 3 186 ? -61.771 11.128 62.507 1.00 40.99 186 GLY C N 1
ATOM 6230 C CA . GLY C 3 186 ? -62.610 12.256 62.140 1.00 41.19 186 GLY C CA 1
ATOM 6231 C C . GLY C 3 186 ? -63.505 11.953 60.950 1.00 41.07 186 GLY C C 1
ATOM 6232 O O . GLY C 3 186 ? -63.255 11.022 60.196 1.00 41.41 186 GLY C O 1
ATOM 6233 N N . SER C 3 187 ? -64.551 12.753 60.783 1.00 40.83 187 SER C N 1
ATOM 6234 C CA . SER C 3 187 ? -65.492 12.572 59.683 1.00 40.44 187 SER C CA 1
ATOM 6235 C C . SER C 3 187 ? -65.090 13.380 58.451 1.00 39.49 187 SER C C 1
ATOM 6236 O O . SER C 3 187 ? -65.428 13.003 57.323 1.00 39.61 187 SER C O 1
ATOM 6239 N N . LYS C 3 188 ? -64.367 14.478 58.670 1.00 38.44 188 LYS C N 1
ATOM 6240 C CA . LYS C 3 188 ? -63.995 15.395 57.591 1.00 38.19 188 LYS C CA 1
ATOM 6241 C C . LYS C 3 188 ? -62.534 15.215 57.158 1.00 37.21 188 LYS C C 1
ATOM 6242 O O . LYS C 3 188 ? -61.588 15.488 57.926 1.00 36.46 188 LYS C O 1
ATOM 6248 N N . MET C 3 189 ? -62.381 14.775 55.914 1.00 36.06 189 MET C N 1
ATOM 6249 C CA . MET C 3 189 ? -61.086 14.423 55.346 1.00 35.92 189 MET C CA 1
ATOM 6250 C C . MET C 3 189 ? -60.776 15.100 54.021 1.00 35.17 189 MET C C 1
ATOM 6251 O O . MET C 3 189 ? -60.319 14.465 53.077 1.00 34.72 189 MET C O 1
ATOM 6256 N N . PRO C 3 190 ? -60.993 16.405 53.958 1.00 34.61 190 PRO C N 1
ATOM 6257 C CA . PRO C 3 190 ? -60.624 17.171 52.771 1.00 34.10 190 PRO C CA 1
ATOM 6258 C C . PRO C 3 190 ? -59.109 17.136 52.622 1.00 33.64 190 PRO C C 1
ATOM 6259 O O . PRO C 3 190 ? -58.411 16.993 53.627 1.00 33.44 190 PRO C O 1
ATOM 6263 N N . PHE C 3 191 ? -58.614 17.285 51.406 1.00 33.15 191 PHE C N 1
ATOM 6264 C CA . PHE C 3 191 ? -57.179 17.237 51.166 1.00 32.76 191 PHE C CA 1
ATOM 6265 C C . PHE C 3 191 ? -56.356 18.155 52.059 1.00 32.02 191 PHE C C 1
ATOM 6266 O O . PHE C 3 191 ? -56.642 19.344 52.180 1.00 32.52 191 PHE C O 1
ATOM 6274 N N . GLY C 3 192 ? -55.326 17.584 52.677 1.00 30.93 192 GLY C N 1
ATOM 6275 C CA . GLY C 3 192 ? -54.409 18.334 53.509 1.00 30.12 192 GLY C CA 1
ATOM 6276 C C . GLY C 3 192 ? -54.900 18.557 54.911 1.00 29.61 192 GLY C C 1
ATOM 6277 O O . GLY C 3 192 ? -54.205 19.162 55.720 1.00 29.59 192 GLY C O 1
ATOM 6278 N N . GLU C 3 193 ? -56.098 18.072 55.221 1.00 29.43 193 GLU C N 1
ATOM 6279 C CA . GLU C 3 193 ? -56.659 18.284 56.555 1.00 29.17 193 GLU C CA 1
ATOM 6280 C C . GLU C 3 193 ? -55.765 17.645 57.612 1.00 29.47 193 GLU C C 1
ATOM 6281 O O . GLU C 3 193 ? -55.375 16.478 57.476 1.00 29.19 193 GLU C O 1
ATOM 6287 N N . LEU C 3 194 ? -55.414 18.420 58.637 1.00 29.93 194 LEU C N 1
ATOM 6288 C CA . LEU C 3 194 ? -54.661 17.933 59.785 1.00 30.36 194 LEU C CA 1
ATOM 6289 C C . LEU C 3 194 ? -55.637 17.227 60.736 1.00 31.13 194 LEU C C 1
ATOM 6290 O O . LEU C 3 194 ? -56.512 17.870 61.317 1.00 29.92 194 LEU C O 1
ATOM 6295 N N . MET C 3 195 ? -55.495 15.907 60.868 1.00 31.28 195 MET C N 1
ATOM 6296 C CA . MET C 3 195 ? -56.402 15.106 61.669 1.00 32.13 195 MET C CA 1
ATOM 6297 C C . MET C 3 195 ? -55.902 14.930 63.074 1.00 32.93 195 MET C C 1
ATOM 6298 O O . MET C 3 195 ? -56.695 14.768 64.010 1.00 33.46 195 MET C O 1
ATOM 6303 N N . PHE C 3 196 ? -54.581 14.968 63.223 1.00 33.00 196 PHE C N 1
ATOM 6304 C CA . PHE C 3 196 ? -53.944 14.660 64.479 1.00 32.97 196 PHE C CA 1
ATOM 6305 C C . PHE C 3 196 ? -52.526 15.192 64.505 1.00 33.41 196 PHE C C 1
ATOM 6306 O O . PHE C 3 196 ? -51.830 15.147 63.488 1.00 32.54 196 PHE C O 1
ATOM 6314 N N . GLU C 3 197 ? -52.110 15.687 65.672 1.00 34.57 197 GLU C N 1
ATOM 6315 C CA . GLU C 3 197 ? -50.754 16.207 65.892 1.00 35.31 197 GLU C CA 1
ATOM 6316 C C . GLU C 3 197 ? -50.309 15.880 67.321 1.00 35.92 197 GLU C C 1
ATOM 6317 O O . GLU C 3 197 ? -50.953 16.293 68.276 1.00 35.76 197 GLU C O 1
ATOM 6323 N N . SER C 3 198 ? -49.216 15.129 67.461 1.00 36.21 198 SER C N 1
ATOM 6324 C CA . SER C 3 198 ? -48.669 14.772 68.770 1.00 36.99 198 SER C CA 1
ATOM 6325 C C . SER C 3 198 ? -48.328 16.015 69.601 1.00 38.53 198 SER C C 1
ATOM 6326 O O . SER C 3 198 ? -48.158 17.094 69.059 1.00 38.36 198 SER C O 1
ATOM 6329 N N . SER C 3 199 ? -48.174 15.841 70.910 1.00 40.89 199 SER C N 1
ATOM 6330 C CA . SER C 3 199 ? -48.021 16.979 71.817 1.00 43.20 199 SER C CA 1
ATOM 6331 C C . SER C 3 199 ? -46.685 17.074 72.544 1.00 44.60 199 SER C C 1
ATOM 6332 O O . SER C 3 199 ? -46.630 17.481 73.705 1.00 45.95 199 SER C O 1
ATOM 6335 N N . SER C 3 200 ? -45.611 16.701 71.876 1.00 45.89 200 SER C N 1
ATOM 6336 C CA . SER C 3 200 ? -44.294 16.795 72.475 1.00 46.44 200 SER C CA 1
ATOM 6337 C C . SER C 3 200 ? -43.508 17.752 71.605 1.00 46.53 200 SER C C 1
ATOM 6338 O O . SER C 3 200 ? -43.792 17.864 70.410 1.00 46.88 200 SER C O 1
ATOM 6341 N N . SER C 3 201 ? -42.564 18.469 72.205 1.00 46.62 201 SER C N 1
ATOM 6342 C CA . SER C 3 201 ? -41.643 19.321 71.454 1.00 46.71 201 SER C CA 1
ATOM 6343 C C . SER C 3 201 ? -40.213 18.842 71.636 1.00 45.64 201 SER C C 1
ATOM 6344 O O . SER C 3 201 ? -39.316 19.664 71.771 1.00 45.69 201 SER C O 1
ATOM 6347 N N . CYS C 3 202 ? -40.015 17.523 71.641 1.00 44.37 202 CYS C N 1
ATOM 6348 C CA . CYS C 3 202 ? -38.697 16.906 71.825 1.00 43.34 202 CYS C CA 1
ATOM 6349 C C . CYS C 3 202 ? -38.513 15.721 70.930 1.00 40.23 202 CYS C C 1
ATOM 6350 O O . CYS C 3 202 ? -39.349 14.839 70.932 1.00 41.18 202 CYS C O 1
ATOM 6353 N N . GLY C 3 203 ? -37.399 15.672 70.209 1.00 36.88 203 GLY C N 1
ATOM 6354 C CA . GLY C 3 203 ? -37.016 14.481 69.468 1.00 33.38 203 GLY C CA 1
ATOM 6355 C C . GLY C 3 203 ? -37.570 14.324 68.077 1.00 30.53 203 GLY C C 1
ATOM 6356 O O . GLY C 3 203 ? -38.784 14.255 67.903 1.00 29.16 203 GLY C O 1
ATOM 6357 N N . TRP C 3 204 ? -36.668 14.251 67.093 1.00 27.19 204 TRP C N 1
ATOM 6358 C CA . TRP C 3 204 ? -37.051 14.016 65.712 1.00 25.36 204 TRP C CA 1
ATOM 6359 C C . TRP C 3 204 ? -37.797 12.683 65.643 1.00 24.24 204 TRP C C 1
ATOM 6360 O O . TRP C 3 204 ? -37.409 11.710 66.266 1.00 23.67 204 TRP C O 1
ATOM 6371 N N . VAL C 3 205 ? -38.877 12.665 64.883 1.00 23.68 205 VAL C N 1
ATOM 6372 C CA . VAL C 3 205 ? -39.703 11.476 64.729 1.00 22.78 205 VAL C CA 1
ATOM 6373 C C . VAL C 3 205 ? -39.238 10.692 63.516 1.00 21.66 205 VAL C C 1
ATOM 6374 O O . VAL C 3 205 ? -39.577 11.010 62.368 1.00 22.01 205 VAL C O 1
ATOM 6378 N N . HIS C 3 206 ? -38.450 9.661 63.809 1.00 21.02 206 HIS C N 1
ATOM 6379 C CA . HIS C 3 206 ? -37.764 8.828 62.837 1.00 20.93 206 HIS C CA 1
ATOM 6380 C C . HIS C 3 206 ? -38.635 7.816 62.085 1.00 21.24 206 HIS C C 1
ATOM 6381 O O . HIS C 3 206 ? -38.357 7.478 60.925 1.00 21.99 206 HIS C O 1
ATOM 6388 N N . GLY C 3 207 ? -39.636 7.285 62.766 1.00 20.61 207 GLY C N 1
ATOM 6389 C CA . GLY C 3 207 ? -40.506 6.293 62.181 1.00 21.20 207 GLY C CA 1
ATOM 6390 C C . GLY C 3 207 ? -41.929 6.361 62.693 1.00 21.67 207 GLY C C 1
ATOM 6391 O O . GLY C 3 207 ? -42.173 6.636 63.863 1.00 21.55 207 GLY C O 1
ATOM 6392 N N . VAL C 3 208 ? -42.874 6.068 61.807 1.00 22.61 208 VAL C N 1
ATOM 6393 C CA . VAL C 3 208 ? -44.274 6.073 62.173 1.00 23.42 208 VAL C CA 1
ATOM 6394 C C . VAL C 3 208 ? -44.923 4.825 61.549 1.00 24.34 208 VAL C C 1
ATOM 6395 O O . VAL C 3 208 ? -44.462 4.326 60.527 1.00 25.02 208 VAL C O 1
ATOM 6399 N N . CYS C 3 209 ? -45.982 4.317 62.167 1.00 25.30 209 CYS C N 1
ATOM 6400 C CA . CYS C 3 209 ? -46.695 3.151 61.631 1.00 25.89 209 CYS C CA 1
ATOM 6401 C C . CYS C 3 209 ? -48.141 3.095 62.119 1.00 25.20 209 CYS C C 1
ATOM 6402 O O . CYS C 3 209 ? -48.408 3.312 63.288 1.00 25.07 209 CYS C O 1
ATOM 6405 N N . PHE C 3 210 ? -49.066 2.829 61.198 1.00 26.37 210 PHE C N 1
ATOM 6406 C CA . PHE C 3 210 ? -50.480 2.652 61.508 1.00 26.80 210 PHE C CA 1
ATOM 6407 C C . PHE C 3 210 ? -50.730 1.178 61.803 1.00 27.54 210 PHE C C 1
ATOM 6408 O O . PHE C 3 210 ? -50.132 0.324 61.166 1.00 28.11 210 PHE C O 1
ATOM 6416 N N . SER C 3 211 ? -51.605 0.873 62.753 1.00 29.18 211 SER C N 1
ATOM 6417 C CA . SER C 3 211 ? -52.011 -0.517 62.989 1.00 29.95 211 SER C CA 1
ATOM 6418 C C . SER C 3 211 ? -52.727 -1.099 61.763 1.00 31.23 211 SER C C 1
ATOM 6419 O O . SER C 3 211 ? -53.051 -0.381 60.799 1.00 31.00 211 SER C O 1
ATOM 6422 N N . ALA C 3 212 ? -52.995 -2.407 61.812 1.00 32.32 212 ALA C N 1
ATOM 6423 C CA . ALA C 3 212 ? -53.701 -3.105 60.743 1.00 33.31 212 ALA C CA 1
ATOM 6424 C C . ALA C 3 212 ? -55.080 -2.506 60.474 1.00 34.11 212 ALA C C 1
ATOM 6425 O O . ALA C 3 212 ? -55.484 -2.359 59.320 1.00 35.00 212 ALA C O 1
ATOM 6427 N N . ASN C 3 213 ? -55.815 -2.185 61.526 1.00 35.09 213 ASN C N 1
ATOM 6428 C CA . ASN C 3 213 ? -57.136 -1.571 61.341 1.00 36.05 213 ASN C CA 1
ATOM 6429 C C . ASN C 3 213 ? -57.124 -0.036 61.212 1.00 36.11 213 ASN C C 1
ATOM 6430 O O . ASN C 3 213 ? -58.137 0.551 60.851 1.00 36.26 213 ASN C O 1
ATOM 6435 N N . GLY C 3 214 ? -55.988 0.610 61.492 1.00 36.04 214 GLY C N 1
ATOM 6436 C CA . GLY C 3 214 ? -55.866 2.051 61.322 1.00 35.62 214 GLY C CA 1
ATOM 6437 C C . GLY C 3 214 ? -56.315 2.918 62.479 1.00 35.83 214 GLY C C 1
ATOM 6438 O O . GLY C 3 214 ? -56.142 4.140 62.452 1.00 36.10 214 GLY C O 1
ATOM 6439 N N . SER C 3 215 ? -56.892 2.302 63.499 1.00 35.52 215 SER C N 1
ATOM 6440 C CA . SER C 3 215 ? -57.393 3.048 64.632 1.00 35.86 215 SER C CA 1
ATOM 6441 C C . SER C 3 215 ? -56.267 3.409 65.593 1.00 35.34 215 SER C C 1
ATOM 6442 O O . SER C 3 215 ? -56.476 4.180 66.513 1.00 35.78 215 SER C O 1
ATOM 6445 N N . ARG C 3 216 ? -55.075 2.850 65.380 1.00 34.84 216 ARG C N 1
ATOM 6446 C CA . ARG C 3 216 ? -53.920 3.167 66.228 1.00 34.41 216 ARG C CA 1
ATOM 6447 C C . ARG C 3 216 ? -52.727 3.623 65.389 1.00 33.63 216 ARG C C 1
ATOM 6448 O O . ARG C 3 216 ? -52.539 3.152 64.279 1.00 34.03 216 ARG C O 1
ATOM 6456 N N . VAL C 3 217 ? -51.950 4.573 65.909 1.00 32.94 217 VAL C N 1
ATOM 6457 C CA . VAL C 3 217 ? -50.739 5.025 65.232 1.00 31.78 217 VAL C CA 1
ATOM 6458 C C . VAL C 3 217 ? -49.613 5.067 66.260 1.00 30.52 217 VAL C C 1
ATOM 6459 O O . VAL C 3 217 ? -49.820 5.491 67.391 1.00 30.88 217 VAL C O 1
ATOM 6463 N N . ALA C 3 218 ? -48.433 4.594 65.876 1.00 28.96 218 ALA C N 1
ATOM 6464 C CA . ALA C 3 218 ? -47.279 4.564 66.774 1.00 27.93 218 ALA C CA 1
ATOM 6465 C C . ALA C 3 218 ? -46.091 5.262 66.125 1.00 26.69 218 ALA C C 1
ATOM 6466 O O . ALA C 3 218 ? -46.005 5.339 64.919 1.00 26.43 218 ALA C O 1
ATOM 6468 N N . TRP C 3 219 ? -45.183 5.787 66.935 1.00 26.71 219 TRP C N 1
ATOM 6469 C CA . TRP C 3 219 ? -44.011 6.456 66.398 1.00 25.77 219 TRP C CA 1
ATOM 6470 C C . TRP C 3 219 ? -42.873 6.392 67.405 1.00 25.18 219 TRP C C 1
ATOM 6471 O O . TRP C 3 219 ? -43.104 6.267 68.607 1.00 24.22 219 TRP C O 1
ATOM 6482 N N . VAL C 3 220 ? -41.641 6.427 66.888 1.00 23.96 220 VAL C N 1
ATOM 6483 C CA . VAL C 3 220 ? -40.455 6.433 67.730 1.00 23.41 220 VAL C CA 1
ATOM 6484 C C . VAL C 3 220 ? -39.701 7.736 67.468 1.00 22.41 220 VAL C C 1
ATOM 6485 O O . VAL C 3 220 ? -39.630 8.181 66.340 1.00 22.73 220 VAL C O 1
ATOM 6489 N N . SER C 3 221 ? -39.145 8.331 68.508 1.00 22.60 221 SER C N 1
ATOM 6490 C CA . SER C 3 221 ? -38.477 9.620 68.381 1.00 23.29 221 SER C CA 1
ATOM 6491 C C . SER C 3 221 ? -37.054 9.580 68.899 1.00 23.57 221 SER C C 1
ATOM 6492 O O . SER C 3 221 ? -36.685 8.658 69.600 1.00 23.21 221 SER C O 1
ATOM 6495 N N . HIS C 3 222 ? -36.274 10.617 68.584 1.00 23.86 222 HIS C N 1
ATOM 6496 C CA . HIS C 3 222 ? -34.884 10.644 68.979 1.00 24.05 222 HIS C CA 1
ATOM 6497 C C . HIS C 3 222 ? -34.688 10.765 70.475 1.00 24.95 222 HIS C C 1
ATOM 6498 O O . HIS C 3 222 ? -33.597 10.495 70.960 1.00 25.27 222 HIS C O 1
ATOM 6505 N N . ASP C 3 223 ? -35.740 11.132 71.209 1.00 25.95 223 ASP C N 1
ATOM 6506 C CA . ASP C 3 223 ? -35.662 11.215 72.666 1.00 26.70 223 ASP C CA 1
ATOM 6507 C C . ASP C 3 223 ? -35.855 9.861 73.358 1.00 26.52 223 ASP C C 1
ATOM 6508 O O . ASP C 3 223 ? -36.231 9.789 74.534 1.00 24.66 223 ASP C O 1
ATOM 6513 N N . SER C 3 224 ? -35.557 8.786 72.632 1.00 26.60 224 SER C N 1
ATOM 6514 C CA . SER C 3 224 ? -35.644 7.444 73.175 1.00 26.71 224 SER C CA 1
ATOM 6515 C C . SER C 3 224 ? -37.026 7.137 73.791 1.00 27.05 224 SER C C 1
ATOM 6516 O O . SER C 3 224 ? -37.125 6.578 74.876 1.00 26.38 224 SER C O 1
ATOM 6519 N N . THR C 3 225 ? -38.082 7.534 73.089 1.00 27.61 225 THR C N 1
ATOM 6520 C CA . THR C 3 225 ? -39.431 7.165 73.464 1.00 27.87 225 THR C CA 1
ATOM 6521 C C . THR C 3 225 ? -40.104 6.464 72.305 1.00 28.26 225 THR C C 1
ATOM 6522 O O . THR C 3 225 ? -39.734 6.651 71.127 1.00 27.46 225 THR C O 1
ATOM 6526 N N . VAL C 3 226 ? -41.075 5.627 72.652 1.00 27.98 226 VAL C N 1
ATOM 6527 C CA . VAL C 3 226 ? -41.986 5.053 71.677 1.00 28.27 226 VAL C CA 1
ATOM 6528 C C . VAL C 3 226 ? -43.370 5.559 72.134 1.00 29.04 226 VAL C C 1
ATOM 6529 O O . VAL C 3 226 ? -43.624 5.651 73.340 1.00 29.31 226 VAL C O 1
ATOM 6533 N N . CYS C 3 227 ? -44.223 5.958 71.198 1.00 29.72 227 CYS C N 1
ATOM 6534 C CA . CYS C 3 227 ? -45.562 6.446 71.530 1.00 31.28 227 CYS C CA 1
ATOM 6535 C C . CYS C 3 227 ? -46.616 5.764 70.684 1.00 31.76 227 CYS C C 1
ATOM 6536 O O . CYS C 3 227 ? -46.327 5.303 69.590 1.00 31.33 227 CYS C O 1
ATOM 6539 N N . LEU C 3 228 ? -47.845 5.740 71.200 1.00 32.95 228 LEU C N 1
ATOM 6540 C CA . LEU C 3 228 ? -48.973 5.135 70.512 1.00 33.48 228 LEU C CA 1
ATOM 6541 C C . LEU C 3 228 ? -50.214 5.968 70.811 1.00 34.20 228 LEU C C 1
ATOM 6542 O O . LEU C 3 228 ? -50.564 6.157 71.984 1.00 34.84 228 LEU C O 1
ATOM 6547 N N . ALA C 3 229 ? -50.858 6.473 69.758 1.00 34.55 229 ALA C N 1
ATOM 6548 C CA . ALA C 3 229 ? -52.069 7.286 69.876 1.00 35.51 229 ALA C CA 1
ATOM 6549 C C . ALA C 3 229 ? -53.286 6.438 69.528 1.00 36.29 229 ALA C C 1
ATOM 6550 O O . ALA C 3 229 ? -53.362 5.866 68.450 1.00 35.82 229 ALA C O 1
ATOM 6552 N N . ASP C 3 230 ? -54.262 6.397 70.450 1.00 37.62 230 ASP C N 1
ATOM 6553 C CA . ASP C 3 230 ? -55.392 5.526 70.397 1.00 38.80 230 ASP C CA 1
ATOM 6554 C C . ASP C 3 230 ? -56.649 6.266 69.989 1.00 39.71 230 ASP C C 1
ATOM 6555 O O . ASP C 3 230 ? -57.301 6.924 70.822 1.00 38.77 230 ASP C O 1
ATOM 6560 N N . ALA C 3 231 ? -57.052 6.155 68.716 1.00 40.58 231 ALA C N 1
ATOM 6561 C CA . ALA C 3 231 ? -58.209 6.888 68.213 1.00 41.67 231 ALA C CA 1
ATOM 6562 C C . ALA C 3 231 ? -59.502 6.453 68.887 1.00 43.01 231 ALA C C 1
ATOM 6563 O O . ALA C 3 231 ? -60.489 7.188 68.881 1.00 43.05 231 ALA C O 1
ATOM 6565 N N . ASP C 3 232 ? -59.519 5.260 69.479 1.00 44.24 232 ASP C N 1
ATOM 6566 C CA . ASP C 3 232 ? -60.689 4.795 70.153 1.00 45.48 232 ASP C CA 1
ATOM 6567 C C . ASP C 3 232 ? -60.738 5.282 71.586 1.00 46.08 232 ASP C C 1
ATOM 6568 O O . ASP C 3 232 ? -61.694 5.027 72.330 1.00 46.53 232 ASP C O 1
ATOM 6573 N N . LYS C 3 233 ? -59.708 6.022 71.993 1.00 46.53 233 LYS C N 1
ATOM 6574 C CA . LYS C 3 233 ? -59.644 6.628 73.309 1.00 46.95 233 LYS C CA 1
ATOM 6575 C C . LYS C 3 233 ? -59.415 8.122 73.133 1.00 46.82 233 LYS C C 1
ATOM 6576 O O . LYS C 3 233 ? -58.570 8.718 73.791 1.00 46.42 233 LYS C O 1
ATOM 6582 N N . LYS C 3 234 ? -60.174 8.721 72.225 1.00 46.95 234 LYS C N 1
ATOM 6583 C CA . LYS C 3 234 ? -60.097 10.158 71.995 1.00 47.25 234 LYS C CA 1
ATOM 6584 C C . LYS C 3 234 ? -58.669 10.589 71.669 1.00 46.77 234 LYS C C 1
ATOM 6585 O O . LYS C 3 234 ? -58.230 11.670 72.074 1.00 46.58 234 LYS C O 1
ATOM 6591 N N . MET C 3 235 ? -57.956 9.733 70.934 1.00 45.87 235 MET C N 1
ATOM 6592 C CA . MET C 3 235 ? -56.576 9.994 70.540 1.00 45.23 235 MET C CA 1
ATOM 6593 C C . MET C 3 235 ? -55.651 10.147 71.730 1.00 44.43 235 MET C C 1
ATOM 6594 O O . MET C 3 235 ? -54.681 10.895 71.662 1.00 44.54 235 MET C O 1
ATOM 6599 N N . ALA C 3 236 ? -55.959 9.453 72.818 1.00 43.45 236 ALA C N 1
ATOM 6600 C CA . ALA C 3 236 ? -55.092 9.437 73.993 1.00 43.07 236 ALA C CA 1
ATOM 6601 C C . ALA C 3 236 ? -53.718 8.868 73.612 1.00 42.51 236 ALA C C 1
ATOM 6602 O O . ALA C 3 236 ? -53.622 7.921 72.830 1.00 42.06 236 ALA 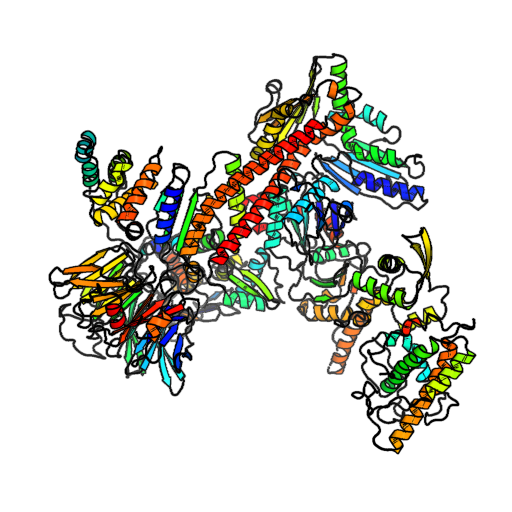C O 1
ATOM 6604 N N . VAL C 3 237 ? -52.665 9.424 74.192 1.00 41.82 237 VAL C N 1
ATOM 6605 C CA . VAL C 3 237 ? -51.323 9.007 73.847 1.00 41.29 237 VAL C CA 1
ATOM 6606 C C . VAL C 3 237 ? -50.620 8.290 74.985 1.00 40.80 237 VAL C C 1
ATOM 6607 O O . VAL C 3 237 ? -50.426 8.838 76.064 1.00 40.56 237 VAL C O 1
ATOM 6611 N N . ALA C 3 238 ? -50.235 7.051 74.719 1.00 40.10 238 ALA C N 1
ATOM 6612 C CA . ALA C 3 238 ? -49.441 6.286 75.648 1.00 39.52 238 ALA C CA 1
ATOM 6613 C C . ALA C 3 238 ? -47.981 6.515 75.260 1.00 39.21 238 ALA C C 1
ATOM 6614 O O . ALA C 3 238 ? -47.637 6.475 74.079 1.00 38.71 238 ALA C O 1
ATOM 6616 N N . THR C 3 239 ? -47.126 6.769 76.242 1.00 38.87 239 THR C N 1
ATOM 6617 C CA . THR C 3 239 ? -45.706 6.955 75.970 1.00 38.62 239 THR C CA 1
ATOM 6618 C C . THR C 3 239 ? -44.891 5.966 76.785 1.00 37.99 239 THR C C 1
ATOM 6619 O O . THR C 3 239 ? -45.331 5.503 77.837 1.00 37.79 239 THR C O 1
ATOM 6623 N N . LEU C 3 240 ? -43.724 5.603 76.275 1.00 36.96 240 LEU C N 1
ATOM 6624 C CA . LEU C 3 240 ? -42.812 4.742 77.005 1.00 36.18 240 LEU C CA 1
ATOM 6625 C C . LEU C 3 240 ? -41.408 5.269 76.764 1.00 35.28 240 LEU C C 1
ATOM 6626 O O . LEU C 3 240 ? -40.966 5.341 75.624 1.00 34.80 240 LEU C O 1
ATOM 6631 N N . ALA C 3 241 ? -40.738 5.670 77.841 1.00 34.25 241 ALA C N 1
ATOM 6632 C CA . ALA C 3 241 ? -39.372 6.171 77.793 1.00 33.99 241 ALA C CA 1
ATOM 6633 C C . ALA C 3 241 ? -38.390 5.024 77.988 1.00 33.73 241 ALA C C 1
ATOM 6634 O O . ALA C 3 241 ? -38.411 4.353 79.009 1.00 34.71 241 ALA C O 1
ATOM 6636 N N . SER C 3 242 ? -37.521 4.809 77.012 1.00 33.21 242 SER C N 1
ATOM 6637 C CA . SER C 3 242 ? -36.542 3.719 77.054 1.00 32.46 242 SER C CA 1
ATOM 6638 C C . SER C 3 242 ? -35.227 4.092 77.770 1.00 32.25 242 SER C C 1
ATOM 6639 O O . SER C 3 242 ? -34.825 5.256 77.797 1.00 31.45 242 SER C O 1
ATOM 6642 N N . GLU C 3 243 ? -34.570 3.089 78.351 1.00 32.01 243 GLU C N 1
ATOM 6643 C CA . GLU C 3 243 ? -33.285 3.266 79.010 1.00 32.21 243 GLU C CA 1
ATOM 6644 C C . GLU C 3 243 ? -32.114 3.172 78.021 1.00 31.39 243 GLU C C 1
ATOM 6645 O O . GLU C 3 243 ? -30.955 3.408 78.389 1.00 30.98 243 GLU C O 1
ATOM 6651 N N . THR C 3 244 ? -32.413 2.846 76.764 1.00 29.52 244 THR C N 1
ATOM 6652 C CA . THR C 3 244 ? -31.361 2.697 75.770 1.00 28.94 244 THR C CA 1
ATOM 6653 C C . THR C 3 244 ? -31.420 3.760 74.660 1.00 27.19 244 THR C C 1
ATOM 6654 O O . THR C 3 244 ? -32.045 4.814 74.816 1.00 26.91 244 THR C O 1
ATOM 6658 N N . LEU C 3 245 ? -30.752 3.489 73.545 1.00 25.90 245 LEU C N 1
ATOM 6659 C CA . LEU C 3 245 ? -30.589 4.474 72.489 1.00 24.37 245 LEU C CA 1
ATOM 6660 C C . LEU C 3 245 ? -31.810 4.580 71.571 1.00 23.88 245 LEU C C 1
ATOM 6661 O O . LEU C 3 245 ? -32.621 3.680 71.499 1.00 23.85 245 LEU C O 1
ATOM 6666 N N . PRO C 3 246 ? -31.932 5.689 70.863 1.00 23.39 246 PRO C N 1
ATOM 6667 C CA . PRO C 3 246 ? -33.101 5.946 70.019 1.00 23.08 246 PRO C CA 1
ATOM 6668 C C . PRO C 3 246 ? -33.388 4.893 68.956 1.00 23.02 246 PRO C C 1
ATOM 6669 O O . PRO C 3 246 ? -32.462 4.333 68.366 1.00 23.16 246 PRO C O 1
ATOM 6673 N N . LEU C 3 247 ? -34.682 4.642 68.750 1.00 22.54 247 LEU C N 1
ATOM 6674 C CA . LEU C 3 247 ? -35.187 3.765 67.723 1.00 22.11 247 LEU C CA 1
ATOM 6675 C C . LEU C 3 247 ? -35.382 4.536 66.427 1.00 21.16 247 LEU C C 1
ATOM 6676 O O . LEU C 3 247 ? -35.818 5.677 66.432 1.00 21.60 247 LEU C O 1
ATOM 6681 N N . LEU C 3 248 ? -35.116 3.888 65.314 1.00 20.28 248 LEU C N 1
ATOM 6682 C CA . LEU C 3 248 ? -35.216 4.528 64.027 1.00 20.31 248 LEU C CA 1
ATOM 6683 C C . LEU C 3 248 ? -36.373 4.013 63.199 1.00 20.50 248 LEU C C 1
ATOM 6684 O O . LEU C 3 248 ? -36.776 4.653 62.258 1.00 21.37 248 LEU C O 1
ATOM 6689 N N . ALA C 3 249 ? -36.929 2.876 63.573 1.00 21.10 249 ALA C N 1
ATOM 6690 C CA . ALA C 3 249 ? -37.910 2.212 62.729 1.00 21.26 249 ALA C CA 1
ATOM 6691 C C . ALA C 3 249 ? -38.868 1.427 63.607 1.00 21.65 249 ALA C C 1
ATOM 6692 O O . ALA C 3 249 ? -38.480 0.906 64.674 1.00 21.24 249 ALA C O 1
ATOM 6694 N N . VAL C 3 250 ? -40.127 1.378 63.185 1.00 22.45 250 VAL C N 1
ATOM 6695 C CA . VAL C 3 250 ? -41.161 0.707 63.973 1.00 23.54 250 VAL C CA 1
ATOM 6696 C C . VAL C 3 250 ? -42.275 0.151 63.102 1.00 24.36 250 VAL C C 1
ATOM 6697 O O . VAL C 3 250 ? -42.612 0.722 62.066 1.00 23.22 250 VAL C O 1
ATOM 6701 N N . THR C 3 251 ? -42.842 -0.978 63.532 1.00 25.66 251 THR C N 1
ATOM 6702 C CA . THR C 3 251 ? -43.995 -1.548 62.855 1.00 26.90 251 THR C CA 1
ATOM 6703 C C . THR C 3 251 ? -44.859 -2.328 63.826 1.00 27.21 251 THR C C 1
ATOM 6704 O O . THR C 3 251 ? -44.354 -2.916 64.784 1.00 26.41 251 THR C O 1
ATOM 6708 N N . PHE C 3 252 ? -46.155 -2.345 63.562 1.00 27.80 252 PHE C N 1
ATOM 6709 C CA . PHE C 3 252 ? -47.061 -3.189 64.337 1.00 28.19 252 PHE C CA 1
ATOM 6710 C C . PHE C 3 252 ? -46.861 -4.613 63.837 1.00 27.86 252 PHE C C 1
ATOM 6711 O O . PHE C 3 252 ? -46.509 -4.816 62.681 1.00 27.13 252 PHE C O 1
ATOM 6719 N N . ILE C 3 253 ? -47.066 -5.579 64.721 1.00 28.85 253 ILE C N 1
ATOM 6720 C CA . ILE C 3 253 ? -47.024 -6.998 64.347 1.00 30.02 253 ILE C CA 1
ATOM 6721 C C . ILE C 3 253 ? -48.364 -7.656 64.705 1.00 30.62 253 ILE C C 1
ATOM 6722 O O . ILE C 3 253 ? -48.684 -8.738 64.206 1.00 31.37 253 ILE C O 1
ATOM 6727 N N . THR C 3 254 ? -49.106 -6.982 65.581 1.00 31.64 254 THR C N 1
ATOM 6728 C CA . THR C 3 254 ? -50.506 -7.280 65.897 1.00 32.83 254 THR C CA 1
ATOM 6729 C C . THR C 3 254 ? -51.134 -5.935 66.264 1.00 33.84 254 THR C C 1
ATOM 6730 O O . THR C 3 254 ? -50.432 -4.912 66.367 1.00 33.06 254 THR C O 1
ATOM 6734 N N . GLU C 3 255 ? -52.441 -5.926 66.515 1.00 34.94 255 GLU C N 1
ATOM 6735 C CA . GLU C 3 255 ? -53.108 -4.681 66.873 1.00 36.00 255 GLU C CA 1
ATOM 6736 C C . GLU C 3 255 ? -52.531 -4.093 68.150 1.00 36.19 255 GLU C C 1
ATOM 6737 O O . GLU C 3 255 ? -52.622 -2.879 68.369 1.00 36.79 255 GLU C O 1
ATOM 6743 N N . SER C 3 256 ? -51.922 -4.930 68.987 1.00 35.91 256 SER C N 1
ATOM 6744 C CA . SER C 3 256 ? -51.434 -4.466 70.284 1.00 35.87 256 SER C CA 1
ATOM 6745 C C . SER C 3 256 ? -49.956 -4.666 70.529 1.00 35.15 256 SER C C 1
ATOM 6746 O O . SER C 3 256 ? -49.472 -4.422 71.642 1.00 35.47 256 SER C O 1
ATOM 6749 N N . SER C 3 257 ? -49.242 -5.107 69.500 1.00 34.34 257 SER C N 1
ATOM 6750 C CA . SER C 3 257 ? -47.819 -5.352 69.626 1.00 33.79 257 SER C CA 1
ATOM 6751 C C . SER C 3 257 ? -46.986 -4.680 68.534 1.00 32.43 257 SER C C 1
ATOM 6752 O O . SER C 3 257 ? -47.357 -4.662 67.370 1.00 32.32 257 SER C O 1
ATOM 6755 N N . LEU C 3 258 ? -45.853 -4.120 68.941 1.00 31.01 258 LEU C N 1
ATOM 6756 C CA . LEU C 3 258 ? -44.952 -3.449 68.016 1.00 30.23 258 LEU C CA 1
ATOM 6757 C C . LEU C 3 258 ? -43.538 -4.016 68.053 1.00 28.78 258 LEU C C 1
ATOM 6758 O O . LEU C 3 258 ? -43.040 -4.411 69.109 1.00 27.64 258 LEU C O 1
ATOM 6763 N N . VAL C 3 259 ? -42.881 -4.018 66.903 1.00 27.81 259 VAL C N 1
ATOM 6764 C CA . VAL C 3 259 ? -41.465 -4.327 66.879 1.00 27.57 259 VAL C CA 1
ATOM 6765 C C . VAL C 3 259 ? -40.746 -3.088 66.337 1.00 26.68 259 VAL C C 1
ATOM 6766 O O . VAL C 3 259 ? -41.167 -2.500 65.337 1.00 26.08 259 VAL C O 1
ATOM 6770 N N . ALA C 3 260 ? -39.654 -2.726 67.001 1.00 25.70 260 ALA C N 1
ATOM 6771 C CA . ALA C 3 260 ? -38.870 -1.551 66.650 1.00 24.91 260 ALA C CA 1
ATOM 6772 C C . ALA C 3 260 ? -37.363 -1.833 66.760 1.00 24.44 260 ALA C C 1
ATOM 6773 O O . ALA C 3 260 ? -36.939 -2.762 67.453 1.00 24.33 260 ALA C O 1
ATOM 6775 N N . ALA C 3 261 ? -36.559 -1.037 66.060 1.00 23.02 261 ALA C N 1
ATOM 6776 C CA . ALA C 3 261 ? -35.107 -1.157 66.127 1.00 22.18 261 ALA C CA 1
ATOM 6777 C C . ALA C 3 261 ? -34.487 0.208 65.813 1.00 22.01 261 ALA C C 1
ATOM 6778 O O . ALA C 3 261 ? -35.167 1.124 65.319 1.00 21.49 261 ALA C O 1
ATOM 6780 N N . GLY C 3 262 ? -33.207 0.339 66.125 1.00 21.41 262 GLY C N 1
ATOM 6781 C CA . GLY C 3 262 ? -32.485 1.565 65.872 1.00 21.16 262 GLY C CA 1
ATOM 6782 C C . GLY C 3 262 ? -31.033 1.544 66.268 1.00 20.55 262 GLY C C 1
ATOM 6783 O O . GLY C 3 262 ? -30.321 0.598 65.956 1.00 20.03 262 GLY C O 1
ATOM 6784 N N . HIS C 3 263 ? -30.608 2.571 67.013 1.00 21.30 263 HIS C N 1
ATOM 6785 C CA . HIS C 3 263 ? -29.203 2.739 67.385 1.00 21.41 263 HIS C CA 1
ATOM 6786 C C . HIS C 3 263 ? -28.599 1.674 68.310 1.00 22.51 263 HIS C C 1
ATOM 6787 O O . HIS C 3 263 ? -27.375 1.555 68.347 1.00 22.95 263 HIS C O 1
ATOM 6794 N N . ASP C 3 264 ? -29.421 0.902 69.028 1.00 23.50 264 ASP C N 1
ATOM 6795 C CA . ASP C 3 264 ? -28.923 -0.246 69.828 1.00 25.32 264 ASP C CA 1
ATOM 6796 C C . ASP C 3 264 ? -28.477 -1.418 68.932 1.00 25.39 264 ASP C C 1
ATOM 6797 O O . ASP C 3 264 ? -27.733 -2.303 69.371 1.00 26.09 264 ASP C O 1
ATOM 6802 N N . CYS C 3 265 ? -28.999 -1.459 67.714 1.00 25.61 265 CYS C N 1
ATOM 6803 C CA . CYS C 3 265 ? -28.646 -2.462 66.699 1.00 25.79 265 CYS C CA 1
ATOM 6804 C C . CYS C 3 265 ? -29.439 -3.778 66.740 1.00 26.00 265 CYS C C 1
ATOM 6805 O O . CYS C 3 265 ? -29.089 -4.716 66.034 1.00 26.24 265 CYS C O 1
ATOM 6808 N N . PHE C 3 266 ? -30.497 -3.849 67.534 1.00 26.70 266 PHE C N 1
ATOM 6809 C CA . PHE C 3 266 ? -31.310 -5.066 67.631 1.00 27.31 266 PHE C CA 1
ATOM 6810 C C . PHE C 3 266 ? -32.792 -4.747 67.780 1.00 27.52 266 PHE C C 1
ATOM 6811 O O . PHE C 3 266 ? -33.173 -3.676 68.257 1.00 26.68 266 PHE C O 1
ATOM 6819 N N . PRO C 3 267 ? -33.635 -5.680 67.361 1.00 28.12 267 PRO C N 1
ATOM 6820 C CA . PRO C 3 267 ? -35.083 -5.490 67.464 1.00 28.55 267 PRO C CA 1
ATOM 6821 C C . PRO C 3 267 ? -35.605 -5.696 68.864 1.00 28.96 267 PRO C C 1
ATOM 6822 O O . PRO C 3 267 ? -35.133 -6.596 69.559 1.00 29.22 267 PRO C O 1
ATOM 6826 N N . VAL C 3 268 ? -36.565 -4.863 69.265 1.00 29.38 268 VAL C N 1
ATOM 6827 C CA . VAL C 3 268 ? -37.214 -4.979 70.563 1.00 29.85 268 VAL C CA 1
ATOM 6828 C C . VAL C 3 268 ? -38.728 -5.067 70.382 1.00 30.17 268 VAL C C 1
ATOM 6829 O O . VAL C 3 268 ? -39.265 -4.625 69.370 1.00 29.54 268 VAL C O 1
ATOM 6833 N N . LEU C 3 269 ? -39.404 -5.639 71.373 1.00 30.64 269 LEU C N 1
ATOM 6834 C CA . LEU C 3 269 ? -40.860 -5.789 71.357 1.00 31.02 269 LEU C CA 1
ATOM 6835 C C . LEU C 3 269 ? -41.505 -4.834 72.349 1.00 30.89 269 LEU C C 1
ATOM 6836 O O . LEU C 3 269 ? -40.990 -4.643 73.444 1.00 30.46 269 LEU C O 1
ATOM 6841 N N . PHE C 3 270 ? -42.622 -4.225 71.951 1.00 31.35 270 PHE C N 1
ATOM 6842 C CA . PHE C 3 270 ? -43.430 -3.396 72.836 1.00 31.82 270 PHE C CA 1
ATOM 6843 C C . PHE C 3 270 ? -44.898 -3.879 72.772 1.00 32.82 270 PHE C C 1
ATOM 6844 O O . PHE C 3 270 ? -45.362 -4.283 71.713 1.00 32.47 270 PHE C O 1
ATOM 6852 N N . THR C 3 271 ? -45.618 -3.819 73.897 1.00 33.84 271 THR C N 1
ATOM 6853 C CA . THR C 3 271 ? -47.036 -4.194 73.928 1.00 35.06 271 THR C CA 1
ATOM 6854 C C . THR C 3 271 ? -47.901 -3.061 74.471 1.00 35.31 271 THR C C 1
ATOM 6855 O O . THR C 3 271 ? -47.480 -2.307 75.352 1.00 36.08 271 THR C O 1
ATOM 6859 N N . TYR C 3 272 ? -49.112 -2.962 73.935 1.00 35.92 272 TYR C N 1
ATOM 6860 C CA . TYR C 3 272 ? -50.074 -1.935 74.315 1.00 36.51 272 TYR C CA 1
ATOM 6861 C C . TYR C 3 272 ? -51.230 -2.573 75.072 1.00 37.59 272 TYR C C 1
ATOM 6862 O O . TYR C 3 272 ? -51.862 -3.481 74.560 1.00 37.32 272 TYR C O 1
ATOM 6871 N N . ASP C 3 273 ? -51.479 -2.091 76.287 1.00 39.26 273 ASP C N 1
ATOM 6872 C CA . ASP C 3 273 ? -52.597 -2.550 77.117 1.00 40.61 273 ASP C CA 1
ATOM 6873 C C . ASP C 3 273 ? -53.697 -1.521 76.963 1.00 41.62 273 ASP C C 1
ATOM 6874 O O . ASP C 3 273 ? -53.634 -0.430 77.546 1.00 41.43 273 ASP C O 1
ATOM 6879 N N . SER C 3 274 ? -54.684 -1.858 76.146 1.00 42.85 274 SER C N 1
ATOM 6880 C CA . SER C 3 274 ? -55.791 -0.956 75.851 1.00 44.75 274 SER C CA 1
ATOM 6881 C C . SER C 3 274 ? -56.544 -0.497 77.096 1.00 45.50 274 SER C C 1
ATOM 6882 O O . SER C 3 274 ? -56.866 0.678 77.239 1.00 46.05 274 SER C O 1
ATOM 6885 N N . ALA C 3 275 ? -56.823 -1.431 77.994 1.00 46.74 275 ALA C N 1
ATOM 6886 C CA . ALA C 3 275 ? -57.579 -1.129 79.202 1.00 47.16 275 ALA C CA 1
ATOM 6887 C C . ALA C 3 275 ? -56.901 -0.028 79.991 1.00 47.62 275 ALA C C 1
ATOM 6888 O O . ALA C 3 275 ? -57.522 0.986 80.318 1.00 48.09 275 ALA C O 1
ATOM 6890 N N . ALA C 3 276 ? -55.620 -0.226 80.289 1.00 47.80 276 ALA C N 1
ATOM 6891 C CA . ALA C 3 276 ? -54.852 0.737 81.070 1.00 47.82 276 ALA C CA 1
ATOM 6892 C C . ALA C 3 276 ? -54.322 1.889 80.224 1.00 47.85 276 ALA C C 1
ATOM 6893 O O . ALA C 3 276 ? -53.826 2.879 80.766 1.00 48.05 276 ALA C O 1
ATOM 6895 N N . GLY C 3 277 ? -54.425 1.767 78.905 1.00 47.44 277 GLY C N 1
ATOM 6896 C CA . GLY C 3 277 ? -53.855 2.767 78.012 1.00 47.39 277 GLY C CA 1
ATOM 6897 C C . GLY C 3 277 ? -52.361 2.922 78.266 1.00 46.96 277 GLY C C 1
ATOM 6898 O O . GLY C 3 277 ? -51.843 4.040 78.352 1.00 46.84 277 GLY C O 1
ATOM 6899 N N . LYS C 3 278 ? -51.663 1.794 78.358 1.00 46.53 278 LYS C N 1
ATOM 6900 C CA . LYS C 3 278 ? -50.255 1.797 78.743 1.00 46.44 278 LYS C CA 1
ATOM 6901 C C . LYS C 3 278 ? -49.344 1.005 77.801 1.00 45.43 278 LYS C C 1
ATOM 6902 O O . LYS C 3 278 ? -49.689 -0.084 77.348 1.00 44.60 278 LYS C O 1
ATOM 6908 N N . LEU C 3 279 ? -48.174 1.571 77.517 1.00 44.48 279 LEU C N 1
ATOM 6909 C CA . LEU C 3 279 ? -47.173 0.893 76.701 1.00 43.97 279 LEU C CA 1
ATOM 6910 C C . LEU C 3 279 ? -46.208 0.185 77.611 1.00 43.26 279 LEU C C 1
ATOM 6911 O O . LEU C 3 279 ? -45.800 0.744 78.615 1.00 43.55 279 LEU C O 1
ATOM 6916 N N . SER C 3 280 ? -45.830 -1.036 77.263 1.00 42.52 280 SER C N 1
ATOM 6917 C CA . SER C 3 280 ? -44.888 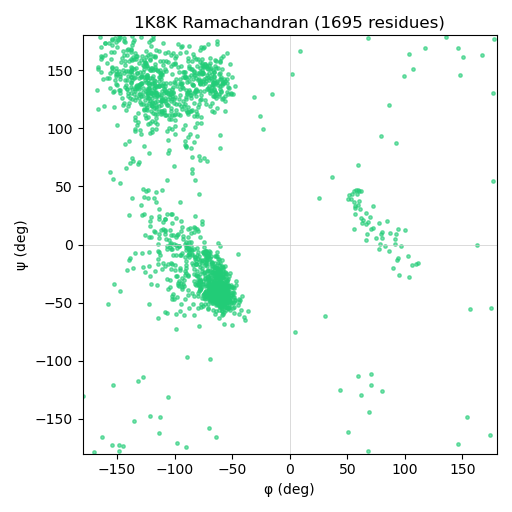-1.774 78.085 1.00 42.45 280 SER C CA 1
ATOM 6918 C C . SER C 3 280 ? -43.754 -2.365 77.251 1.00 42.48 280 SER C C 1
ATOM 6919 O O . SER C 3 280 ? -43.948 -2.791 76.121 1.00 41.54 280 SER C O 1
ATOM 6922 N N . PHE C 3 281 ? -42.563 -2.370 77.821 1.00 42.96 281 PHE C N 1
ATOM 6923 C CA . PHE C 3 281 ? -41.435 -2.983 77.161 1.00 43.99 281 PHE C CA 1
ATOM 6924 C C . PHE C 3 281 ? -41.525 -4.466 77.443 1.00 44.59 281 PHE C C 1
ATOM 6925 O O . PHE C 3 281 ? -41.743 -4.880 78.575 1.00 44.82 281 PHE C O 1
ATOM 6933 N N . GLY C 3 282 ? -41.389 -5.287 76.419 1.00 45.30 282 GLY C N 1
ATOM 6934 C CA . GLY C 3 282 ? -41.423 -6.710 76.659 1.00 46.07 282 GLY C CA 1
ATOM 6935 C C . GLY C 3 282 ? -40.400 -7.410 75.815 1.00 46.36 282 GLY C C 1
ATOM 6936 O O . GLY C 3 282 ? -40.514 -8.605 75.587 1.00 46.29 282 GLY C O 1
ATOM 6937 N N . GLY C 3 283 ? -39.348 -6.697 75.435 1.00 46.88 283 GLY C N 1
ATOM 6938 C CA . GLY C 3 283 ? -38.509 -7.183 74.360 1.00 47.91 283 GLY C CA 1
ATOM 6939 C C . GLY C 3 283 ? -37.037 -7.458 74.467 1.00 47.98 283 GLY C C 1
ATOM 6940 O O . GLY C 3 283 ? -36.508 -7.853 75.487 1.00 49.12 283 GLY C O 1
ATOM 6941 N N . ARG C 3 284 ? -36.390 -7.230 73.343 1.00 48.32 284 ARG C N 1
ATOM 6942 C CA . ARG C 3 284 ? -35.016 -7.635 73.121 1.00 48.21 284 ARG C CA 1
ATOM 6943 C C . ARG C 3 284 ? -35.215 -8.995 72.487 1.00 47.78 284 ARG C C 1
ATOM 6944 O O . ARG C 3 284 ? -35.278 -10.004 73.180 1.00 47.77 284 ARG C O 1
ATOM 6952 N N . LEU C 3 285 ? -35.368 -9.002 71.170 1.00 47.24 285 LEU C N 1
ATOM 6953 C CA . LEU C 3 285 ? -35.646 -10.215 70.423 1.00 47.13 285 LEU C CA 1
ATOM 6954 C C . LEU C 3 285 ? -34.401 -10.830 69.785 1.00 47.37 285 LEU C C 1
ATOM 6955 O O . LEU C 3 285 ? -34.483 -11.877 69.151 1.00 47.00 285 LEU C O 1
ATOM 6960 N N . ASP C 3 286 ? -33.258 -10.171 69.937 1.00 47.88 286 ASP C N 1
ATOM 6961 C CA . ASP C 3 286 ? -32.001 -10.659 69.383 1.00 48.51 286 ASP C CA 1
ATOM 6962 C C . ASP C 3 286 ? -31.158 -11.226 70.521 1.00 49.55 286 ASP C C 1
ATOM 6963 O O . ASP C 3 286 ? -30.277 -10.556 71.046 1.00 48.78 286 ASP C O 1
ATOM 6968 N N . VAL C 3 287 ? -31.448 -12.458 70.914 1.00 50.94 287 VAL C N 1
ATOM 6969 C CA . VAL C 3 287 ? -30.704 -13.095 71.994 1.00 52.45 287 VAL C CA 1
ATOM 6970 C C . VAL C 3 287 ? -29.704 -14.112 71.434 1.00 52.99 287 VAL C C 1
ATOM 6971 O O . VAL C 3 287 ? -30.082 -15.017 70.692 1.00 53.22 287 VAL C O 1
ATOM 6975 N N . PRO C 3 288 ? -28.428 -13.956 71.768 1.00 53.89 288 PRO C N 1
ATOM 6976 C CA . PRO C 3 288 ? -27.396 -14.895 71.306 1.00 54.32 288 PRO C CA 1
ATOM 6977 C C . PRO C 3 288 ? -27.639 -16.326 71.791 1.00 54.35 288 PRO C C 1
ATOM 6978 O O . PRO C 3 288 ? -28.148 -16.494 72.901 1.00 54.60 288 PRO C O 1
ATOM 6982 N N . THR C 3 297 ? -34.292 -29.564 66.875 1.00 94.90 297 THR C N 1
ATOM 6983 C CA . THR C 3 297 ? -34.051 -30.712 66.005 1.00 95.01 297 THR C CA 1
ATOM 6984 C C . THR C 3 297 ? -32.694 -31.330 66.329 1.00 94.87 297 THR C C 1
ATOM 6985 O O . THR C 3 297 ? -32.147 -31.103 67.406 1.00 95.00 297 THR C O 1
ATOM 6989 N N . ALA C 3 298 ? -32.155 -32.115 65.401 1.00 94.67 298 ALA C N 1
ATOM 6990 C CA . ALA C 3 298 ? -30.846 -32.728 65.582 1.00 94.51 298 ALA C CA 1
ATOM 6991 C C . ALA C 3 298 ? -29.792 -31.825 64.960 1.00 94.36 298 ALA C C 1
ATOM 6992 O O . ALA C 3 298 ? -28.696 -31.672 65.495 1.00 94.11 298 ALA C O 1
ATOM 6994 N N . ARG C 3 299 ? -30.134 -31.226 63.824 1.00 94.30 299 ARG C N 1
ATOM 6995 C CA . ARG C 3 299 ? -29.228 -30.314 63.144 1.00 94.34 299 ARG C CA 1
ATOM 6996 C C . ARG C 3 299 ? -28.988 -29.079 64.003 1.00 94.27 299 ARG C C 1
ATOM 6997 O O . ARG C 3 299 ? -27.859 -28.616 64.129 1.00 94.04 299 ARG C O 1
ATOM 7005 N N . GLU C 3 300 ? -30.061 -28.552 64.584 1.00 94.39 300 GLU C N 1
ATOM 7006 C CA . GLU C 3 300 ? -29.978 -27.383 65.454 1.00 94.50 300 GLU C CA 1
ATOM 7007 C C . GLU C 3 300 ? -29.044 -27.676 66.621 1.00 94.47 300 GLU C C 1
ATOM 7008 O O . GLU C 3 300 ? -28.060 -26.966 66.830 1.00 94.30 300 GLU C O 1
ATOM 7014 N N . ARG C 3 301 ? -29.356 -28.729 67.373 1.00 94.52 301 ARG C N 1
ATOM 7015 C CA . ARG C 3 301 ? -28.530 -29.145 68.501 1.00 94.64 301 ARG C CA 1
ATOM 7016 C C . ARG C 3 301 ? -27.062 -29.234 68.079 1.00 94.62 301 ARG C C 1
ATOM 7017 O O . ARG C 3 301 ? -26.173 -28.745 68.775 1.00 94.48 301 ARG C O 1
ATOM 7025 N N . PHE C 3 302 ? -26.821 -29.846 66.924 1.00 94.70 302 PHE C N 1
ATOM 7026 C CA . PHE C 3 302 ? -25.469 -30.002 66.396 1.00 94.77 302 PHE C CA 1
ATOM 7027 C C . PHE C 3 302 ? -24.828 -28.655 66.052 1.00 95.10 302 PHE C C 1
ATOM 7028 O O . PHE C 3 302 ? -23.690 -28.376 66.436 1.00 94.92 302 PHE C O 1
ATOM 7036 N N . GLN C 3 303 ? -25.563 -27.827 65.320 1.00 95.56 303 GLN C N 1
ATOM 7037 C CA . GLN C 3 303 ? -25.061 -26.528 64.886 1.00 96.00 303 GLN C CA 1
ATOM 7038 C C . GLN C 3 303 ? -24.769 -25.585 66.052 1.00 96.44 303 GLN C C 1
ATOM 7039 O O . GLN C 3 303 ? -23.828 -24.797 65.994 1.00 96.33 303 GLN C O 1
ATOM 7045 N N . ASN C 3 304 ? -25.568 -25.681 67.110 1.00 97.09 304 ASN C N 1
ATOM 7046 C CA . ASN C 3 304 ? -25.428 -24.797 68.264 1.00 97.68 304 ASN C CA 1
ATOM 7047 C C . ASN C 3 304 ? -24.346 -25.217 69.262 1.00 98.27 304 ASN C C 1
ATOM 7048 O O . ASN C 3 304 ? -24.008 -24.447 70.157 1.00 98.32 304 ASN C O 1
ATOM 7053 N N . LEU C 3 305 ? -23.800 -26.423 69.111 1.00 99.03 305 LEU C N 1
ATOM 7054 C CA . LEU C 3 305 ? -22.789 -26.929 70.046 1.00 99.64 305 LEU C CA 1
ATOM 7055 C C . LEU C 3 305 ? -21.496 -26.099 69.979 1.00 100.27 305 LEU C C 1
ATOM 7056 O O . LEU C 3 305 ? -20.968 -25.837 68.900 1.00 100.18 305 LEU C O 1
ATOM 7061 N N . ASP C 3 306 ? -20.944 -25.701 71.144 1.00 101.13 306 ASP C N 1
ATOM 7062 C CA . ASP C 3 306 ? -19.861 -24.782 71.294 1.00 101.85 306 ASP C CA 1
ATOM 7063 C C . ASP C 3 306 ? -18.537 -25.412 70.913 1.00 102.38 306 ASP C C 1
ATOM 7064 O O . ASP C 3 306 ? -18.261 -26.593 71.074 1.00 102.34 306 ASP C O 1
ATOM 7069 N N . LYS C 3 307 ? -17.539 -24.544 70.463 1.00 103.13 307 LYS C N 1
ATOM 7070 C CA . LYS C 3 307 ? -16.244 -24.957 69.951 1.00 103.72 307 LYS C CA 1
ATOM 7071 C C . LYS C 3 307 ? -15.196 -24.935 71.055 1.00 104.21 307 LYS C C 1
ATOM 7072 O O . LYS C 3 307 ? -15.324 -24.387 72.134 1.00 104.27 307 LYS C O 1
ATOM 7078 N N . LYS C 3 308 ? -13.964 -25.510 70.742 1.00 104.83 308 LYS C N 1
ATOM 7079 C CA . LYS C 3 308 ? -12.855 -25.747 71.651 1.00 105.33 308 LYS C CA 1
ATOM 7080 C C . LYS C 3 308 ? -12.075 -24.463 71.896 1.00 105.61 308 LYS C C 1
ATOM 7081 O O . LYS C 3 308 ? -10.898 -24.359 71.460 1.00 105.72 308 LYS C O 1
ATOM 7087 N N . ALA C 3 309 ? -12.553 -23.510 72.711 1.00 105.90 309 ALA C N 1
ATOM 7088 C CA . ALA C 3 309 ? -11.773 -22.348 73.106 1.00 106.13 309 ALA C CA 1
ATOM 7089 C C . ALA C 3 309 ? -12.238 -21.800 74.448 1.00 106.16 309 ALA C C 1
ATOM 7090 O O . ALA C 3 309 ? -11.510 -21.860 75.444 1.00 106.17 309 ALA C O 1
ATOM 7092 N N . ALA C 3 319 ? -15.221 -6.669 65.142 1.00 49.96 319 ALA C N 1
ATOM 7093 C CA . ALA C 3 319 ? -16.302 -6.098 65.942 1.00 50.11 319 ALA C CA 1
ATOM 7094 C C . ALA C 3 319 ? -16.473 -6.897 67.219 1.00 49.71 319 ALA C C 1
ATOM 7095 O O . ALA C 3 319 ? -15.944 -8.004 67.341 1.00 50.47 319 ALA C O 1
ATOM 7097 N N . GLY C 3 320 ? -17.217 -6.336 68.166 1.00 49.03 320 GLY C N 1
ATOM 7098 C CA . GLY C 3 320 ? -17.457 -6.976 69.444 1.00 47.95 320 GLY C CA 1
ATOM 7099 C C . GLY C 3 320 ? -18.827 -6.635 69.997 1.00 47.02 320 GLY C C 1
ATOM 7100 O O . GLY C 3 320 ? -18.954 -6.160 71.125 1.00 47.25 320 GLY C O 1
ATOM 7101 N N . LEU C 3 321 ? -19.852 -6.857 69.180 1.00 45.62 321 LEU C N 1
ATOM 7102 C CA . LEU C 3 321 ? -21.241 -6.652 69.581 1.00 44.44 321 LEU C CA 1
ATOM 7103 C C . LEU C 3 321 ? -21.922 -8.018 69.637 1.00 42.94 321 LEU C C 1
ATOM 7104 O O . LEU C 3 321 ? -21.558 -8.919 68.881 1.00 42.56 321 LEU C O 1
ATOM 7109 N N . ASP C 3 322 ? -22.911 -8.152 70.516 1.00 41.62 322 ASP C N 1
ATOM 7110 C CA . ASP C 3 322 ? -23.641 -9.410 70.693 1.00 40.90 322 ASP C CA 1
ATOM 7111 C C . ASP C 3 322 ? -24.933 -9.488 69.858 1.00 38.92 322 ASP C C 1
ATOM 7112 O O . ASP C 3 322 ? -25.750 -10.390 70.056 1.00 38.96 322 ASP C O 1
ATOM 7117 N N . SER C 3 323 ? -25.103 -8.549 68.929 1.00 36.27 323 SER C N 1
ATOM 7118 C CA . SER C 3 323 ? -26.272 -8.510 68.048 1.00 34.53 323 SER C CA 1
ATOM 7119 C C . SER C 3 323 ? -25.935 -8.953 66.620 1.00 32.70 323 SER C C 1
ATOM 7120 O O . SER C 3 323 ? -24.791 -8.851 66.216 1.00 32.16 323 SER C O 1
ATOM 7123 N N . LEU C 3 324 ? -26.926 -9.418 65.852 1.00 30.70 324 LEU C N 1
ATOM 7124 C CA . LEU C 3 324 ? -26.695 -9.787 64.447 1.00 29.24 324 LEU C CA 1
ATOM 7125 C C . LEU C 3 324 ? -26.222 -8.579 63.614 1.00 26.99 324 LEU C C 1
ATOM 7126 O O . LEU C 3 324 ? -25.250 -8.669 62.848 1.00 24.91 324 LEU C O 1
ATOM 7131 N N . HIS C 3 325 ? -26.932 -7.457 63.727 1.00 24.53 325 HIS C N 1
ATOM 7132 C CA . HIS C 3 325 ? -26.521 -6.249 63.016 1.00 23.58 325 HIS C CA 1
ATOM 7133 C C . HIS C 3 325 ? -25.364 -5.603 63.796 1.00 23.41 325 HIS C C 1
ATOM 7134 O O . HIS C 3 325 ? -25.352 -5.587 65.019 1.00 23.86 325 HIS C O 1
ATOM 7141 N N . LYS C 3 326 ? -24.408 -5.051 63.070 1.00 23.61 326 LYS C N 1
ATOM 7142 C CA . LYS C 3 326 ? -23.227 -4.456 63.664 1.00 23.87 326 LYS C CA 1
ATOM 7143 C C . LYS C 3 326 ? -23.220 -2.928 63.564 1.00 23.59 326 LYS C C 1
ATOM 7144 O O . LYS C 3 326 ? -22.209 -2.290 63.807 1.00 24.40 326 LYS C O 1
ATOM 7150 N N . ASN C 3 327 ? -24.346 -2.343 63.203 1.00 22.96 327 ASN C N 1
ATOM 7151 C CA . ASN C 3 327 ? -24.466 -0.883 63.191 1.00 22.36 327 ASN C CA 1
ATOM 7152 C C . ASN C 3 327 ? -25.968 -0.630 63.214 1.00 21.90 327 ASN C C 1
ATOM 7153 O O . ASN C 3 327 ? -26.738 -1.572 63.094 1.00 21.98 327 ASN C O 1
ATOM 7158 N N . SER C 3 328 ? -26.387 0.623 63.350 1.00 20.78 328 SER C N 1
ATOM 7159 C CA . SER C 3 328 ? -27.795 0.926 63.601 1.00 20.69 328 SER C CA 1
ATOM 7160 C C . SER C 3 328 ? -28.761 0.325 62.587 1.00 19.74 328 SER C C 1
ATOM 7161 O O . SER C 3 328 ? -28.467 0.263 61.416 1.00 19.44 328 SER C O 1
ATOM 7164 N N . VAL C 3 329 ? -29.924 -0.118 63.057 1.00 20.05 329 VAL C N 1
ATOM 7165 C CA . VAL C 3 329 ? -30.974 -0.618 62.169 1.00 20.30 329 VAL C CA 1
ATOM 7166 C C . VAL C 3 329 ? -31.883 0.565 61.773 1.00 19.89 329 VAL C C 1
ATOM 7167 O O . VAL C 3 329 ? -32.394 1.252 62.639 1.00 19.46 329 VAL C O 1
ATOM 7171 N N . SER C 3 330 ? -32.071 0.800 60.478 1.00 19.48 330 SER C N 1
ATOM 7172 C CA . SER C 3 330 ? -32.812 1.965 60.025 1.00 20.06 330 SER C CA 1
ATOM 7173 C C . SER C 3 330 ? -34.140 1.667 59.337 1.00 20.67 330 SER C C 1
ATOM 7174 O O . SER C 3 330 ? -34.901 2.591 59.069 1.00 20.89 330 SER C O 1
ATOM 7177 N N . GLN C 3 331 ? -34.448 0.394 59.088 1.00 21.19 331 GLN C N 1
ATOM 7178 C CA . GLN C 3 331 ? -35.729 0.065 58.494 1.00 21.81 331 GLN C CA 1
ATOM 7179 C C . GLN C 3 331 ? -36.217 -1.330 58.921 1.00 23.47 331 GLN C C 1
ATOM 7180 O O . GLN C 3 331 ? -35.425 -2.292 59.024 1.00 22.73 331 GLN C O 1
ATOM 7186 N N . ILE C 3 332 ? -37.506 -1.419 59.212 1.00 24.25 332 ILE C N 1
ATOM 7187 C CA . ILE C 3 332 ? -38.131 -2.707 59.506 1.00 25.46 332 ILE C CA 1
ATOM 7188 C C . ILE C 3 332 ? -39.317 -2.828 58.562 1.00 26.44 332 ILE C C 1
ATOM 7189 O O . ILE C 3 332 ? -39.955 -1.819 58.260 1.00 26.86 332 ILE C O 1
ATOM 7194 N N . SER C 3 333 ? -39.573 -4.031 58.040 1.00 26.47 333 SER C N 1
ATOM 7195 C CA . SER C 3 333 ? -40.747 -4.267 57.211 1.00 26.65 333 SER C CA 1
ATOM 7196 C C . SER C 3 333 ? -41.337 -5.639 57.555 1.00 27.66 333 SER C C 1
ATOM 7197 O O . SER C 3 333 ? -40.613 -6.543 57.980 1.00 25.76 333 SER C O 1
ATOM 7200 N N . VAL C 3 334 ? -42.652 -5.758 57.416 1.00 28.68 334 VAL C N 1
ATOM 7201 C CA . VAL C 3 334 ? -43.341 -7.022 57.655 1.00 30.04 334 VAL C CA 1
ATOM 7202 C C . VAL C 3 334 ? -43.302 -7.846 56.374 1.00 30.41 334 VAL C C 1
ATOM 7203 O O . VAL C 3 334 ? -43.684 -7.366 55.305 1.00 30.08 334 VAL C O 1
ATOM 7207 N N . LEU C 3 335 ? -42.857 -9.092 56.486 1.00 30.70 335 LEU C N 1
ATOM 7208 C CA . LEU C 3 335 ? -42.693 -9.955 55.321 1.00 30.98 335 LEU C CA 1
ATOM 7209 C C . LEU C 3 335 ? -43.866 -10.895 55.091 1.00 31.21 335 LEU C C 1
ATOM 7210 O O . LEU C 3 335 ? -44.183 -11.220 53.951 1.00 31.19 335 LEU C O 1
ATOM 7215 N N . SER C 3 336 ? -44.472 -11.368 56.171 1.00 31.64 336 SER C N 1
ATOM 7216 C CA . SER C 3 336 ? -45.547 -12.333 56.058 1.00 32.17 336 SER C CA 1
ATOM 7217 C C . SER C 3 336 ? -46.477 -12.185 57.244 1.00 32.41 336 SER C C 1
ATOM 7218 O O . SER C 3 336 ? -46.023 -11.934 58.364 1.00 32.28 336 SER C O 1
ATOM 7221 N N . GLY C 3 337 ? -47.782 -12.334 56.991 1.00 32.84 337 GLY C N 1
ATOM 7222 C CA . GLY C 3 337 ? -48.787 -12.259 58.038 1.00 32.93 337 GLY C CA 1
ATOM 7223 C C . GLY C 3 337 ? -49.404 -10.882 58.230 1.00 33.12 337 GLY C C 1
ATOM 7224 O O . GLY C 3 337 ? -50.374 -10.735 58.971 1.00 33.19 337 GLY C O 1
ATOM 7225 N N . GLY C 3 338 ? -48.818 -9.865 57.606 1.00 33.21 338 GLY C N 1
ATOM 7226 C CA . GLY C 3 338 ? -49.333 -8.507 57.707 1.00 33.21 338 GLY C CA 1
ATOM 7227 C C . GLY C 3 338 ? -49.185 -7.898 59.084 1.00 33.05 338 GLY C C 1
ATOM 7228 O O . GLY C 3 338 ? -48.641 -8.507 59.992 1.00 32.80 338 GLY C O 1
ATOM 7229 N N . LYS C 3 339 ? -49.682 -6.679 59.253 1.00 33.40 339 LYS C N 1
ATOM 7230 C CA . LYS C 3 339 ? -49.563 -6.018 60.533 1.00 33.03 339 LYS C CA 1
ATOM 7231 C C . LYS C 3 339 ? -50.520 -6.615 61.553 1.00 32.92 339 LYS C C 1
ATOM 7232 O O . LYS C 3 339 ? -50.368 -6.375 62.740 1.00 32.18 339 LYS C O 1
ATOM 7238 N N . ALA C 3 340 ? -51.472 -7.431 61.109 1.00 32.97 340 ALA C N 1
ATOM 7239 C CA . ALA C 3 340 ? -52.433 -8.039 62.043 1.00 33.48 340 ALA C CA 1
ATOM 7240 C C . ALA C 3 340 ? -51.899 -9.289 62.743 1.00 33.41 340 ALA C C 1
ATOM 7241 O O . ALA C 3 340 ? -52.228 -9.536 63.896 1.00 33.46 340 ALA C O 1
ATOM 7243 N N . LYS C 3 341 ? -51.077 -10.071 62.054 1.00 33.89 341 LYS C N 1
ATOM 7244 C CA . LYS C 3 341 ? -50.537 -11.307 62.629 1.00 33.97 341 LYS C CA 1
ATOM 7245 C C . LYS C 3 341 ? -49.204 -11.669 61.977 1.00 33.26 341 LYS C C 1
ATOM 7246 O O . LYS C 3 341 ? -49.003 -12.761 61.446 1.00 32.80 341 LYS C O 1
ATOM 7252 N N . CYS C 3 342 ? -48.271 -10.726 62.035 1.00 32.67 342 CYS C N 1
ATOM 7253 C CA . CYS C 3 342 ? -46.968 -10.907 61.441 1.00 31.38 342 CYS C CA 1
ATOM 7254 C C . CYS C 3 342 ? -46.281 -12.188 61.917 1.00 31.38 342 CYS C C 1
ATOM 7255 O O . CYS C 3 342 ? -46.190 -12.450 63.130 1.00 31.97 342 CYS C O 1
ATOM 7258 N N . SER C 3 343 ? -45.804 -12.975 60.956 1.00 30.98 343 SER C N 1
ATOM 7259 C CA . SER C 3 343 ? -45.097 -14.220 61.216 1.00 31.36 343 SER C CA 1
ATOM 7260 C C . SER C 3 343 ? -43.598 -14.079 60.948 1.00 31.08 343 SER C C 1
ATOM 7261 O O . SER C 3 343 ? -42.789 -14.736 61.613 1.00 31.17 343 SER C O 1
ATOM 7264 N N . GLN C 3 344 ? -43.242 -13.200 60.007 1.00 30.56 344 GLN C N 1
ATOM 7265 C CA . GLN C 3 344 ? -41.842 -12.891 59.690 1.00 30.10 344 GLN C CA 1
ATOM 7266 C C . GLN C 3 344 ? -41.666 -11.392 59.394 1.00 28.46 344 GLN C C 1
ATOM 7267 O O . GLN C 3 344 ? -42.515 -10.777 58.769 1.00 27.34 344 GLN C O 1
ATOM 7273 N N . PHE C 3 345 ? -40.560 -10.823 59.855 1.00 27.23 345 PHE C N 1
ATOM 7274 C CA . PHE C 3 345 ? -40.249 -9.418 59.580 1.00 26.45 345 PHE C CA 1
ATOM 7275 C C . PHE C 3 345 ? -38.781 -9.270 59.198 1.00 26.00 345 PHE C C 1
ATOM 7276 O O . PHE C 3 345 ? -37.964 -10.180 59.442 1.00 26.35 345 PHE C O 1
ATOM 7284 N N . CYS C 3 346 ? -38.468 -8.146 58.563 1.00 24.35 346 CYS C N 1
ATOM 7285 C CA . CYS C 3 346 ? -37.152 -7.893 57.990 1.00 24.38 346 CYS C CA 1
ATOM 7286 C C . CYS C 3 346 ? -36.541 -6.632 58.540 1.00 23.99 346 CYS C C 1
ATOM 7287 O O . CYS C 3 346 ? -37.252 -5.629 58.693 1.00 23.10 346 CYS C O 1
ATOM 7290 N N . THR C 3 347 ? -35.239 -6.671 58.818 1.00 22.83 347 THR C N 1
ATOM 7291 C CA . THR C 3 347 ? -34.509 -5.452 59.197 1.00 23.11 347 THR C CA 1
ATOM 7292 C C . THR C 3 347 ? -33.307 -5.219 58.279 1.00 22.79 347 THR C C 1
ATOM 7293 O O . THR C 3 347 ? -32.594 -6.170 57.902 1.00 22.29 347 THR C O 1
ATOM 7297 N N . THR C 3 348 ? -33.091 -3.959 57.915 1.00 22.58 348 THR C N 1
ATOM 7298 C CA . THR C 3 348 ? -31.871 -3.539 57.217 1.00 22.59 348 THR C CA 1
ATOM 7299 C C . THR C 3 348 ? -31.211 -2.411 58.012 1.00 22.89 348 THR C C 1
ATOM 7300 O O . THR C 3 348 ? -31.879 -1.665 58.749 1.00 20.76 348 THR C O 1
ATOM 7304 N N . GLY C 3 349 ? -29.893 -2.284 57.849 1.00 22.73 349 GLY C N 1
ATOM 7305 C CA . GLY C 3 349 ? -29.146 -1.352 58.645 1.00 23.29 349 GLY C CA 1
ATOM 7306 C C . GLY C 3 349 ? -27.936 -0.730 58.003 1.00 22.19 349 GLY C C 1
ATOM 7307 O O . GLY C 3 349 ? -27.600 -0.997 56.863 1.00 22.75 349 GLY C O 1
ATOM 7308 N N . MET C 3 350 ? -27.302 0.132 58.781 1.00 22.51 350 MET C N 1
ATOM 7309 C CA . MET C 3 350 ? -26.151 0.899 58.342 1.00 22.24 350 MET C CA 1
ATOM 7310 C C . MET C 3 350 ? -24.899 0.010 58.224 1.00 21.92 350 MET C C 1
ATOM 7311 O O . MET C 3 350 ? -23.877 0.458 57.721 1.00 20.65 350 MET C O 1
ATOM 7316 N N . ASP C 3 351 ? -24.992 -1.233 58.706 1.00 21.92 351 ASP C N 1
ATOM 7317 C CA . ASP C 3 351 ? -23.915 -2.218 58.548 1.00 21.75 351 ASP C CA 1
ATOM 7318 C C . ASP C 3 351 ? -23.966 -2.918 57.170 1.00 22.20 351 ASP C C 1
ATOM 7319 O O . ASP C 3 351 ? -23.112 -3.722 56.830 1.00 22.37 351 ASP C O 1
ATOM 7324 N N . GLY C 3 352 ? -24.971 -2.608 56.372 1.00 21.62 352 GLY C N 1
ATOM 7325 C CA . GLY C 3 352 ? -25.093 -3.232 55.070 1.00 21.43 352 GLY C CA 1
ATOM 7326 C C . GLY C 3 352 ? -25.699 -4.629 55.126 1.00 20.73 352 GLY C C 1
ATOM 7327 O O . GLY C 3 352 ? -25.688 -5.339 54.128 1.00 21.11 352 GLY C O 1
ATOM 7328 N N . GLY C 3 353 ? -26.221 -4.991 56.283 1.00 21.32 353 GLY C N 1
ATOM 7329 C CA . GLY C 3 353 ? -26.861 -6.282 56.519 1.00 22.21 353 GLY C CA 1
ATOM 7330 C C . GLY C 3 353 ? -28.371 -6.281 56.473 1.00 22.73 353 GLY C C 1
ATOM 7331 O O . GLY C 3 353 ? -29.023 -5.248 56.714 1.00 22.55 353 GLY C O 1
ATOM 7332 N N . MET C 3 354 ? -28.925 -7.457 56.166 1.00 22.80 354 MET C N 1
ATOM 7333 C CA . MET C 3 354 ? -30.366 -7.678 56.084 1.00 23.12 354 MET C CA 1
ATOM 7334 C C . MET C 3 354 ? -30.715 -8.936 56.896 1.00 23.39 354 MET C C 1
ATOM 7335 O O . MET C 3 354 ? -30.106 -10.001 56.715 1.00 22.30 354 MET C O 1
ATOM 7340 N N . SER C 3 355 ? -31.649 -8.803 57.837 1.00 24.39 355 SER C N 1
ATOM 7341 C CA . SER C 3 355 ? -32.033 -9.925 58.677 1.00 25.17 355 SER C CA 1
ATOM 7342 C C . SER C 3 355 ? -33.499 -10.258 58.495 1.00 26.04 355 SER C C 1
ATOM 7343 O O . SER C 3 355 ? -34.345 -9.361 58.310 1.00 24.11 355 SER C O 1
ATOM 7346 N N . ILE C 3 356 ? -33.788 -11.554 58.567 1.00 26.83 356 ILE C N 1
ATOM 7347 C CA . ILE C 3 356 ? -35.150 -12.080 58.534 1.00 28.42 356 ILE C CA 1
ATOM 7348 C C . ILE C 3 356 ? -35.425 -12.742 59.882 1.00 28.79 356 ILE C C 1
ATOM 7349 O O . ILE C 3 356 ? -34.690 -13.622 60.328 1.00 28.26 356 ILE C O 1
ATOM 7354 N N . TRP C 3 357 ? -36.476 -12.291 60.539 1.00 29.34 357 TRP C N 1
ATOM 7355 C CA . TRP C 3 357 ? -36.814 -12.747 61.865 1.00 30.42 357 TRP C CA 1
ATOM 7356 C C . TRP C 3 357 ? -38.131 -13.519 61.802 1.00 32.29 357 TRP C C 1
ATOM 7357 O O . TRP C 3 357 ? -39.082 -13.103 61.140 1.00 31.78 357 TRP C O 1
ATOM 7368 N N . ASP C 3 358 ? -38.171 -14.633 62.513 1.00 34.51 358 ASP C N 1
ATOM 7369 C CA . ASP C 3 358 ? -39.354 -15.490 62.521 1.00 36.65 358 ASP C CA 1
ATOM 7370 C C . ASP C 3 358 ? -40.018 -15.423 63.891 1.00 38.03 358 ASP C C 1
ATOM 7371 O O . ASP C 3 358 ? -39.435 -15.831 64.889 1.00 37.81 358 ASP C O 1
ATOM 7376 N N . VAL C 3 359 ? -41.230 -14.882 63.935 1.00 40.33 359 VAL C N 1
ATOM 7377 C CA . VAL C 3 359 ? -41.925 -14.645 65.196 1.00 42.74 359 VAL C CA 1
ATOM 7378 C C . VAL C 3 359 ? -42.169 -15.900 66.036 1.00 44.83 359 VAL C C 1
ATOM 7379 O O . VAL C 3 359 ? -42.015 -15.858 67.256 1.00 45.13 359 VAL C O 1
ATOM 7383 N N . ARG C 3 360 ? -42.521 -17.012 65.399 1.00 47.57 360 ARG C N 1
ATOM 7384 C CA . ARG C 3 360 ? -42.735 -18.268 66.140 1.00 49.75 360 ARG C CA 1
ATOM 7385 C C . ARG C 3 360 ? -41.424 -18.799 66.734 1.00 50.82 360 ARG C C 1
ATOM 7386 O O . ARG C 3 360 ? -41.399 -19.268 67.878 1.00 50.97 360 ARG C O 1
ATOM 7394 N N . SER C 3 361 ? -40.335 -18.721 65.968 1.00 52.23 361 SER C N 1
ATOM 7395 C CA . SER C 3 361 ? -39.023 -19.130 66.468 1.00 53.25 361 SER C CA 1
ATOM 7396 C C . SER C 3 361 ? -38.673 -18.315 67.704 1.00 54.39 361 SER C C 1
ATOM 7397 O O . SER C 3 361 ? -38.163 -18.850 68.687 1.00 54.40 361 SER C O 1
ATOM 7400 N N . LEU C 3 362 ? -38.950 -17.015 67.645 1.00 55.81 362 LEU C N 1
ATOM 7401 C CA . LEU C 3 362 ? -38.644 -16.118 68.746 1.00 57.02 362 LEU C CA 1
ATOM 7402 C C . LEU C 3 362 ? -39.432 -16.515 69.985 1.00 58.37 362 LEU C C 1
ATOM 7403 O O . LEU C 3 362 ? -38.896 -16.522 71.087 1.00 58.49 362 LEU C O 1
ATOM 7408 N N . GLU C 3 363 ? -40.702 -16.850 69.797 1.00 60.19 363 GLU C N 1
ATOM 7409 C CA . GLU C 3 363 ? -41.563 -17.271 70.896 1.00 61.73 363 GLU C CA 1
ATOM 7410 C C . GLU C 3 363 ? -41.043 -18.560 71.532 1.00 62.92 363 GLU C C 1
ATOM 7411 O O . GLU C 3 363 ? -41.114 -18.730 72.744 1.00 62.99 363 GLU C O 1
ATOM 7417 N N . SER C 3 364 ? -40.506 -19.453 70.708 1.00 64.52 364 SER C N 1
ATOM 7418 C CA . SER C 3 364 ? -39.954 -20.713 71.191 1.00 66.00 364 SER C CA 1
ATOM 7419 C C . SER C 3 364 ? -38.688 -20.502 72.020 1.00 67.26 364 SER C C 1
ATOM 7420 O O . SER C 3 364 ? -38.542 -21.079 73.096 1.00 67.39 364 SER C O 1
ATOM 7423 N N . ALA C 3 365 ? -37.774 -19.678 71.515 1.00 68.81 365 ALA C N 1
ATOM 7424 C CA . ALA C 3 365 ? -36.502 -19.435 72.194 1.00 70.04 365 ALA C CA 1
ATOM 7425 C C . ALA C 3 365 ? -36.644 -18.572 73.446 1.00 71.25 365 ALA C C 1
ATOM 7426 O O . ALA C 3 365 ? -35.736 -18.530 74.277 1.00 71.13 365 ALA C O 1
ATOM 7428 N N . LEU C 3 366 ? -37.774 -17.885 73.575 1.00 72.78 366 LEU C N 1
ATOM 7429 C CA . LEU C 3 366 ? -38.010 -17.000 74.708 1.00 74.24 366 LEU C CA 1
ATOM 7430 C C . LEU C 3 366 ? -39.331 -17.338 75.397 1.00 75.32 366 LEU C C 1
ATOM 7431 O O . LEU C 3 366 ? -40.346 -16.704 75.121 1.00 75.49 366 LEU C O 1
ATOM 7436 N N . LYS C 3 367 ? -39.314 -18.315 76.305 1.00 76.65 367 LYS C N 1
ATOM 7437 C CA . LYS C 3 367 ? -40.535 -18.750 76.998 1.00 77.71 367 LYS C CA 1
ATOM 7438 C C . LYS C 3 367 ? -41.315 -17.600 77.645 1.00 78.34 367 LYS C C 1
ATOM 7439 O O . LYS C 3 367 ? -42.530 -17.690 77.827 1.00 78.48 367 LYS C O 1
ATOM 7445 N N . ASP C 3 368 ? -40.612 -16.513 77.952 1.00 79.15 368 ASP C N 1
ATOM 7446 C CA . ASP C 3 368 ? -41.194 -15.357 78.624 1.00 79.77 368 ASP C CA 1
ATOM 7447 C C . ASP C 3 368 ? -41.747 -14.332 77.641 1.00 80.15 368 ASP C C 1
ATOM 7448 O O . ASP C 3 368 ? -42.231 -13.279 78.054 1.00 79.93 368 ASP C O 1
ATOM 7453 N N . LEU C 3 369 ? -41.669 -14.636 76.348 1.00 80.74 369 LEU C N 1
ATOM 7454 C CA . LEU C 3 369 ? -42.122 -13.710 75.313 1.00 81.22 369 LEU C CA 1
ATOM 7455 C C . LEU C 3 369 ? -43.634 -13.517 75.330 1.00 81.55 369 LEU C C 1
ATOM 7456 O O . LEU C 3 369 ? -44.395 -14.477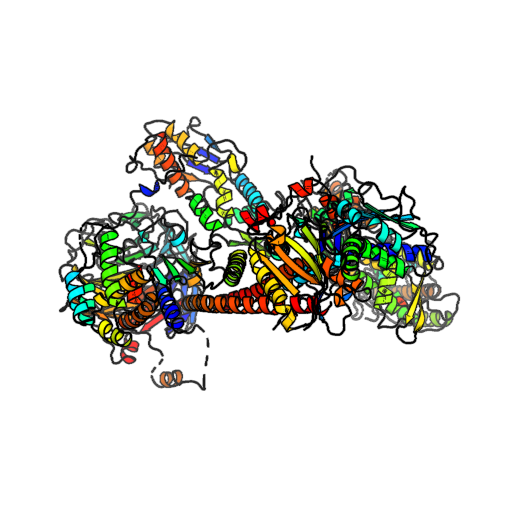 75.422 1.00 81.55 369 LEU C O 1
ATOM 7461 N N . LYS C 3 370 ? -44.051 -12.262 75.213 1.00 82.09 370 LYS C N 1
ATOM 7462 C CA . LYS C 3 370 ? -45.457 -11.890 75.258 1.00 82.57 370 LYS C CA 1
ATOM 7463 C C . LYS C 3 370 ? -46.110 -11.916 73.880 1.00 82.57 370 LYS C C 1
ATOM 7464 O O . LYS C 3 370 ? -46.525 -12.966 73.398 1.00 82.65 370 LYS C O 1
ATOM 7470 N N . ILE C 3 371 ? -46.181 -10.747 73.252 1.00 82.69 371 ILE C N 1
ATOM 7471 C CA . ILE C 3 371 ? -46.879 -10.562 71.986 1.00 82.76 371 ILE C CA 1
ATOM 7472 C C . ILE C 3 371 ? -48.366 -10.455 72.299 1.00 82.83 371 ILE C C 1
ATOM 7473 O O . ILE C 3 371 ? -49.062 -11.459 72.411 1.00 82.69 371 ILE C O 1
ATOM 7478 N N . VAL C 3 372 ? -48.823 -9.215 72.461 1.00 83.03 372 VAL C N 1
ATOM 7479 C CA . VAL C 3 372 ? -50.209 -8.896 72.800 1.00 83.24 372 VAL C CA 1
ATOM 7480 C C . VAL C 3 372 ? -50.408 -8.963 74.306 1.00 83.25 372 VAL C C 1
ATOM 7481 O O . VAL C 3 372 ? -49.973 -8.072 75.032 1.00 83.24 372 VAL C O 1
ATOM 7485 N N . MET D 4 1 ? 26.481 14.836 69.051 1.00 29.08 1 MET D N 1
ATOM 7486 C CA . MET D 4 1 ? 27.286 16.018 69.481 1.00 28.91 1 MET D CA 1
ATOM 7487 C C . MET D 4 1 ? 26.572 16.789 70.564 1.00 28.34 1 MET D C 1
ATOM 7488 O O . MET D 4 1 ? 25.555 17.427 70.304 1.00 28.82 1 MET D O 1
ATOM 7493 N N . ILE D 4 2 ? 27.034 16.634 71.799 1.00 27.72 2 ILE D N 1
ATOM 7494 C CA . ILE D 4 2 ? 26.591 17.428 72.908 1.00 27.55 2 ILE D CA 1
ATOM 7495 C C . ILE D 4 2 ? 27.311 18.783 73.020 1.00 27.47 2 ILE D C 1
ATOM 7496 O O . ILE D 4 2 ? 26.663 19.813 72.983 1.00 27.47 2 ILE D O 1
ATOM 7501 N N . LEU D 4 3 ? 28.628 18.787 73.187 1.00 26.72 3 LEU D N 1
ATOM 7502 C CA . LEU D 4 3 ? 29.362 20.041 73.246 1.00 26.92 3 LEU D CA 1
ATOM 7503 C C . LEU D 4 3 ? 29.528 20.590 71.827 1.00 26.45 3 LEU D C 1
ATOM 7504 O O . LEU D 4 3 ? 29.731 19.823 70.882 1.00 26.38 3 LEU D O 1
ATOM 7509 N N . LEU D 4 4 ? 29.402 21.910 71.675 1.00 25.65 4 LEU D N 1
ATOM 7510 C CA . LEU D 4 4 ? 29.655 22.553 70.386 1.00 25.58 4 LEU D CA 1
ATOM 7511 C C . LEU D 4 4 ? 31.154 22.620 70.152 1.00 25.87 4 LEU D C 1
ATOM 7512 O O . LEU D 4 4 ? 31.935 22.727 71.114 1.00 25.51 4 LEU D O 1
ATOM 7517 N N . GLU D 4 5 ? 31.573 22.527 68.897 1.00 25.56 5 GLU D N 1
ATOM 7518 C CA . GLU D 4 5 ? 33.002 22.617 68.585 1.00 25.99 5 GLU D CA 1
ATOM 7519 C C . GLU D 4 5 ? 33.450 24.101 68.633 1.00 26.20 5 GLU D C 1
ATOM 7520 O O . GLU D 4 5 ? 32.630 25.003 68.495 1.00 23.83 5 GLU D O 1
ATOM 7526 N N . VAL D 4 6 ? 34.742 24.322 68.849 1.00 26.70 6 VAL D N 1
ATOM 7527 C CA . VAL D 4 6 ? 35.302 25.662 68.947 1.00 28.18 6 VAL D CA 1
ATOM 7528 C C . VAL D 4 6 ? 35.827 26.158 67.619 1.00 28.05 6 VAL D C 1
ATOM 7529 O O . VAL D 4 6 ? 35.709 27.334 67.309 1.00 29.69 6 VAL D O 1
ATOM 7533 N N . ASN D 4 7 ? 36.409 25.268 66.840 1.00 27.54 7 ASN D N 1
ATOM 7534 C CA . ASN D 4 7 ? 37.027 25.650 65.595 1.00 27.41 7 ASN D CA 1
ATOM 7535 C C . ASN D 4 7 ? 36.089 25.680 64.390 1.00 26.49 7 ASN D C 1
ATOM 7536 O O . ASN D 4 7 ? 35.107 24.946 64.308 1.00 26.68 7 ASN D O 1
ATOM 7541 N N . ASN D 4 8 ? 36.455 26.499 63.427 1.00 24.74 8 ASN D N 1
ATOM 7542 C CA . ASN D 4 8 ? 35.670 26.653 62.239 1.00 23.78 8 ASN D CA 1
ATOM 7543 C C . ASN D 4 8 ? 36.168 25.727 61.139 1.00 23.37 8 ASN D C 1
ATOM 7544 O O . ASN D 4 8 ? 37.312 25.845 60.684 1.00 23.52 8 ASN D O 1
ATOM 7549 N N . ARG D 4 9 ? 35.282 24.827 60.707 1.00 22.00 9 ARG D N 1
ATOM 7550 C CA . ARG D 4 9 ? 35.611 23.817 59.735 1.00 22.08 9 ARG D CA 1
ATOM 7551 C C . ARG D 4 9 ? 35.836 24.363 58.367 1.00 21.57 9 ARG D C 1
ATOM 7552 O O . ARG D 4 9 ? 36.625 23.805 57.612 1.00 20.33 9 ARG D O 1
ATOM 7560 N N . ILE D 4 10 ? 35.117 25.429 58.006 1.00 20.91 10 ILE D N 1
ATOM 7561 C CA . ILE D 4 10 ? 35.320 26.036 56.699 1.00 20.91 10 ILE D CA 1
ATOM 7562 C C . ILE D 4 10 ? 36.701 26.669 56.587 1.00 20.68 10 ILE D C 1
ATOM 7563 O O . ILE D 4 10 ? 37.320 26.591 55.532 1.00 21.59 10 ILE D O 1
ATOM 7568 N N . ILE D 4 11 ? 37.152 27.346 57.639 1.00 21.49 11 ILE D N 1
ATOM 7569 C CA . ILE D 4 11 ? 38.494 27.935 57.650 1.00 21.99 11 ILE D CA 1
ATOM 7570 C C . ILE D 4 11 ? 39.538 26.788 57.512 1.00 23.39 11 ILE D C 1
ATOM 7571 O O . ILE D 4 11 ? 40.375 26.805 56.635 1.00 23.20 11 ILE D O 1
ATOM 7576 N N . GLU D 4 12 ? 39.447 25.777 58.360 1.00 24.89 12 GLU D N 1
ATOM 7577 C CA . GLU D 4 12 ? 40.445 24.692 58.325 1.00 26.29 12 GLU D CA 1
ATOM 7578 C C . GLU D 4 12 ? 40.476 23.911 57.023 1.00 26.03 12 GLU D C 1
ATOM 7579 O O . GLU D 4 12 ? 41.551 23.624 56.499 1.00 26.72 12 GLU D O 1
ATOM 7585 N N . GLU D 4 13 ? 39.318 23.537 56.499 1.00 26.28 13 GLU D N 1
ATOM 7586 C CA . GLU D 4 13 ? 39.298 22.797 55.266 1.00 26.81 13 GLU D CA 1
ATOM 7587 C C . GLU D 4 13 ? 39.752 23.663 54.089 1.00 26.24 13 GLU D C 1
ATOM 7588 O O . GLU D 4 13 ? 40.410 23.187 53.168 1.00 24.96 13 GLU D O 1
ATOM 7594 N N . THR D 4 14 ? 39.403 24.943 54.113 1.00 25.87 14 THR D N 1
ATOM 7595 C CA . THR D 4 14 ? 39.839 25.827 53.052 1.00 25.95 14 THR D CA 1
ATOM 7596 C C . THR D 4 14 ? 41.357 25.971 53.029 1.00 25.89 14 THR D C 1
ATOM 7597 O O . THR D 4 14 ? 41.960 25.807 51.985 1.00 25.72 14 THR D O 1
ATOM 7601 N N . LEU D 4 15 ? 41.953 26.250 54.175 1.00 26.77 15 LEU D N 1
ATOM 7602 C CA . LEU D 4 15 ? 43.402 26.424 54.275 1.00 27.29 15 LEU D CA 1
ATOM 7603 C C . LEU D 4 15 ? 44.170 25.122 54.045 1.00 28.03 15 LEU D C 1
ATOM 7604 O O . LEU D 4 15 ? 45.183 25.115 53.348 1.00 27.33 15 LEU D O 1
ATOM 7609 N N . ALA D 4 16 ? 43.689 24.033 54.641 1.00 28.67 16 ALA D N 1
ATOM 7610 C CA . ALA D 4 16 ? 44.334 22.735 54.474 1.00 29.07 16 ALA D CA 1
ATOM 7611 C C . ALA D 4 16 ? 44.454 22.434 53.005 1.00 29.88 16 ALA D C 1
ATOM 7612 O O . ALA D 4 16 ? 45.519 22.032 52.553 1.00 30.56 16 ALA D O 1
ATOM 7614 N N . LEU D 4 17 ? 43.374 22.643 52.249 1.00 29.61 17 LEU D N 1
ATOM 7615 C CA . LEU D 4 17 ? 43.408 22.332 50.834 1.00 29.88 17 LEU D CA 1
ATOM 7616 C C . LEU D 4 17 ? 44.405 23.205 50.085 1.00 29.49 17 LEU D C 1
ATOM 7617 O O . LEU D 4 17 ? 45.161 22.681 49.258 1.00 28.69 17 LEU D O 1
ATOM 7622 N N . LYS D 4 18 ? 44.428 24.503 50.388 1.00 28.82 18 LYS D N 1
ATOM 7623 C CA . LYS D 4 18 ? 45.367 25.402 49.742 1.00 28.77 18 LYS D CA 1
ATOM 7624 C C . LYS D 4 18 ? 46.808 25.026 50.105 1.00 28.82 18 LYS D C 1
ATOM 7625 O O . LYS D 4 18 ? 47.704 25.103 49.264 1.00 29.45 18 LYS D O 1
ATOM 7631 N N . PHE D 4 19 ? 47.029 24.645 51.360 1.00 28.90 19 PHE D N 1
ATOM 7632 C CA . PHE D 4 19 ? 48.371 24.314 51.833 1.00 29.77 19 PHE D CA 1
ATOM 7633 C C . PHE D 4 19 ? 48.926 23.021 51.205 1.00 30.25 19 PHE D C 1
ATOM 7634 O O . PHE D 4 19 ? 50.113 22.957 50.868 1.00 29.79 19 PHE D O 1
ATOM 7642 N N . GLU D 4 20 ? 48.073 22.016 51.023 1.00 30.69 20 GLU D N 1
ATOM 7643 C CA . GLU D 4 20 ? 48.482 20.746 50.399 1.00 31.64 20 GLU D CA 1
ATOM 7644 C C . GLU D 4 20 ? 48.831 20.904 48.906 1.00 31.81 20 GLU D C 1
ATOM 7645 O O . GLU D 4 20 ? 49.804 20.326 48.402 1.00 30.59 20 GLU D O 1
ATOM 7651 N N . ASN D 4 21 ? 48.049 21.701 48.192 1.00 31.93 21 ASN D N 1
ATOM 7652 C CA . ASN D 4 21 ? 48.337 21.957 46.797 1.00 32.60 21 ASN D CA 1
ATOM 7653 C C . ASN D 4 21 ? 49.579 22.819 46.631 1.00 32.72 21 ASN D C 1
ATOM 7654 O O . ASN D 4 21 ? 50.353 22.618 45.678 1.00 33.04 21 ASN D O 1
ATOM 7659 N N . ALA D 4 22 ? 49.790 23.769 47.540 1.00 32.58 22 ALA D N 1
ATOM 7660 C CA . ALA D 4 22 ? 50.990 24.594 47.480 1.00 33.08 22 ALA D CA 1
ATOM 7661 C C . ALA D 4 22 ? 52.226 23.699 47.683 1.00 34.07 22 ALA D C 1
ATOM 7662 O O . ALA D 4 22 ? 53.168 23.739 46.894 1.00 34.00 22 ALA D O 1
ATOM 7664 N N . ALA D 4 23 ? 52.199 22.902 48.746 1.00 34.38 23 ALA D N 1
ATOM 7665 C CA . ALA D 4 23 ? 53.286 21.983 49.075 1.00 35.51 23 ALA D CA 1
ATOM 7666 C C . ALA D 4 23 ? 53.550 20.980 47.949 1.00 36.49 23 ALA D C 1
ATOM 7667 O O . ALA D 4 23 ? 54.688 20.571 47.726 1.00 37.07 23 ALA D O 1
ATOM 7669 N N . ALA D 4 24 ? 52.499 20.596 47.227 1.00 37.35 24 ALA D N 1
ATOM 7670 C CA . ALA D 4 24 ? 52.631 19.659 46.122 1.00 38.04 24 ALA D CA 1
ATOM 7671 C C . ALA D 4 24 ? 53.286 20.280 44.891 1.00 38.83 24 ALA D C 1
ATOM 7672 O O . ALA D 4 24 ? 53.746 19.555 44.012 1.00 39.17 24 ALA D O 1
ATOM 7674 N N . GLY D 4 25 ? 53.310 21.609 44.828 1.00 39.39 25 GLY D N 1
ATOM 7675 C CA . GLY D 4 25 ? 53.904 22.334 43.717 1.00 40.03 25 GLY D CA 1
ATOM 7676 C C . GLY D 4 25 ? 52.934 22.721 42.612 1.00 40.23 25 GLY D C 1
ATOM 7677 O O . GLY D 4 25 ? 53.353 23.106 41.523 1.00 40.62 25 GLY D O 1
ATOM 7678 N N . ASN D 4 26 ? 51.640 22.612 42.875 1.00 40.10 26 ASN D N 1
ATOM 7679 C CA . ASN D 4 26 ? 50.639 22.963 41.878 1.00 40.19 26 ASN D CA 1
ATOM 7680 C C . ASN D 4 26 ? 50.483 24.474 41.745 1.00 39.71 26 ASN D C 1
ATOM 7681 O O . ASN D 4 26 ? 50.880 25.224 42.621 1.00 39.36 26 ASN D O 1
ATOM 7686 N N . LYS D 4 27 ? 49.934 24.919 40.625 1.00 39.54 27 LYS D N 1
ATOM 7687 C CA . LYS D 4 27 ? 49.628 26.322 40.466 1.00 39.49 27 LYS D CA 1
ATOM 7688 C C . LYS D 4 27 ? 48.409 26.584 41.354 1.00 38.36 27 LYS D C 1
ATOM 7689 O O . LYS D 4 27 ? 47.520 25.754 41.423 1.00 38.15 27 LYS D O 1
ATOM 7695 N N . PRO D 4 28 ? 48.367 27.720 42.030 1.00 37.84 28 PRO D N 1
ATOM 7696 C CA . PRO D 4 28 ? 47.270 28.019 42.962 1.00 37.52 28 PRO D CA 1
ATOM 7697 C C . PRO D 4 28 ? 45.976 28.394 42.263 1.00 37.13 28 PRO D C 1
ATOM 7698 O O . PRO D 4 28 ? 46.005 29.091 41.252 1.00 37.54 28 PRO D O 1
ATOM 7702 N N . GLU D 4 29 ? 44.853 27.927 42.796 1.00 36.59 29 GLU D N 1
ATOM 7703 C CA . GLU D 4 29 ? 43.544 28.290 42.276 1.00 36.12 29 GLU D CA 1
ATOM 7704 C C . GLU D 4 29 ? 43.022 29.463 43.080 1.00 34.93 29 GLU D C 1
ATOM 7705 O O . GLU D 4 29 ? 43.392 29.652 44.258 1.00 34.87 29 GLU D O 1
ATOM 7711 N N . ALA D 4 30 ? 42.164 30.251 42.450 1.00 33.16 30 ALA D N 1
ATOM 7712 C CA . ALA D 4 30 ? 41.560 31.389 43.120 1.00 32.31 30 ALA D CA 1
ATOM 7713 C C . ALA D 4 30 ? 40.652 30.903 44.255 1.00 31.06 30 ALA D C 1
ATOM 7714 O O . ALA D 4 30 ? 40.069 29.836 44.172 1.00 30.13 30 ALA D O 1
ATOM 7716 N N . VAL D 4 31 ? 40.554 31.693 45.313 1.00 30.63 31 VAL D N 1
ATOM 7717 C CA . VAL D 4 31 ? 39.644 31.381 46.406 1.00 30.08 31 VAL D CA 1
ATOM 7718 C C . VAL D 4 31 ? 38.856 32.642 46.789 1.00 29.72 31 VAL D C 1
ATOM 7719 O O . VAL D 4 31 ? 39.416 33.724 46.865 1.00 29.38 31 VAL D O 1
ATOM 7723 N N . GLU D 4 32 ? 37.547 32.499 46.985 1.00 29.43 32 GLU D N 1
ATOM 7724 C CA . GLU D 4 32 ? 36.689 33.617 47.402 1.00 29.58 32 GLU D CA 1
ATOM 7725 C C . GLU D 4 32 ? 35.559 33.007 48.224 1.00 28.29 32 GLU D C 1
ATOM 7726 O O . GLU D 4 32 ? 34.661 32.382 47.656 1.00 29.33 32 GLU D O 1
ATOM 7732 N N . VAL D 4 33 ? 35.619 33.124 49.548 1.00 26.69 33 VAL D N 1
ATOM 7733 C CA . VAL D 4 33 ? 34.599 32.496 50.395 1.00 26.02 33 VAL D CA 1
ATOM 7734 C C . VAL D 4 33 ? 34.106 33.501 51.466 1.00 24.86 33 VAL D C 1
ATOM 7735 O O . VAL D 4 33 ? 34.899 34.112 52.180 1.00 23.32 33 VAL D O 1
ATOM 7739 N N . THR D 4 34 ? 32.786 33.683 51.519 1.00 23.16 34 THR D N 1
ATOM 7740 C CA . THR D 4 34 ? 32.126 34.464 52.539 1.00 23.39 34 THR D CA 1
ATOM 7741 C C . THR D 4 34 ? 31.249 33.530 53.360 1.00 21.95 34 THR D C 1
ATOM 7742 O O . THR D 4 34 ? 30.470 32.797 52.792 1.00 22.38 34 THR D O 1
ATOM 7746 N N . PHE D 4 35 ? 31.372 33.565 54.683 1.00 20.92 35 PHE D N 1
ATOM 7747 C CA . PHE D 4 35 ? 30.618 32.648 55.544 1.00 20.30 35 PHE D CA 1
ATOM 7748 C C . PHE D 4 35 ? 30.466 33.213 56.940 1.00 20.47 35 PHE D C 1
ATOM 7749 O O . PHE D 4 35 ? 31.072 34.228 57.263 1.00 20.72 35 PHE D O 1
ATOM 7757 N N . ALA D 4 36 ? 29.682 32.551 57.789 1.00 20.11 36 ALA D N 1
ATOM 7758 C CA . ALA D 4 36 ? 29.422 33.070 59.128 1.00 20.34 36 ALA D CA 1
ATOM 7759 C C . ALA D 4 36 ? 29.899 32.152 60.246 1.00 20.71 36 ALA D C 1
ATOM 7760 O O . ALA D 4 36 ? 30.474 31.103 59.988 1.00 21.02 36 ALA D O 1
ATOM 7762 N N . ASP D 4 37 ? 29.677 32.615 61.475 1.00 20.45 37 ASP D N 1
ATOM 7763 C CA . ASP D 4 37 ? 29.809 31.846 62.703 1.00 20.57 37 ASP D CA 1
ATOM 7764 C C . ASP D 4 37 ? 28.670 32.346 63.581 1.00 20.77 37 ASP D C 1
ATOM 7765 O O . ASP D 4 37 ? 27.974 33.299 63.226 1.00 21.06 37 ASP D O 1
ATOM 7770 N N . PHE D 4 38 ? 28.488 31.720 64.726 1.00 21.39 38 PHE D N 1
ATOM 7771 C CA . PHE D 4 38 ? 27.516 32.144 65.711 1.00 22.13 38 PHE D CA 1
ATOM 7772 C C . PHE D 4 38 ? 27.836 33.566 66.194 1.00 23.04 38 PHE D C 1
ATOM 7773 O O . PHE D 4 38 ? 28.977 34.034 66.072 1.00 22.57 38 PHE D O 1
ATOM 7781 N N . ASP D 4 39 ? 26.825 34.251 66.703 1.00 23.77 39 ASP D N 1
ATOM 7782 C CA . ASP D 4 39 ? 27.005 35.589 67.309 1.00 25.24 39 ASP D CA 1
ATOM 7783 C C . ASP D 4 39 ? 27.278 36.679 66.303 1.00 23.35 39 ASP D C 1
ATOM 7784 O O . ASP D 4 39 ? 27.996 37.645 66.589 1.00 23.08 39 ASP D O 1
ATOM 7789 N N . GLY D 4 40 ? 26.703 36.556 65.125 1.00 22.18 40 GLY D N 1
ATOM 7790 C CA . GLY D 4 40 ? 26.837 37.628 64.155 1.00 21.67 40 GLY D CA 1
ATOM 7791 C C . GLY D 4 40 ? 28.223 37.802 63.580 1.00 20.94 40 GLY D C 1
ATOM 7792 O O . GLY D 4 40 ? 28.560 38.875 63.079 1.00 18.50 40 GLY D O 1
ATOM 7793 N N . VAL D 4 41 ? 29.024 36.742 63.611 1.00 19.97 41 VAL D N 1
ATOM 7794 C CA . VAL D 4 41 ? 30.377 36.801 63.070 1.00 20.65 41 VAL D CA 1
ATOM 7795 C C . VAL D 4 41 ? 30.374 36.565 61.559 1.00 20.46 41 VAL D C 1
ATOM 7796 O O . VAL D 4 41 ? 29.660 35.701 61.052 1.00 19.31 41 VAL D O 1
ATOM 7800 N N . LEU D 4 42 ? 31.159 37.356 60.834 1.00 19.81 42 LEU D N 1
ATOM 7801 C CA . LEU D 4 42 ? 31.276 37.221 59.403 1.00 20.46 42 LEU D CA 1
ATOM 7802 C C . LEU D 4 42 ? 32.739 37.033 59.044 1.00 20.09 42 LEU D C 1
ATOM 7803 O O . LEU D 4 42 ? 33.606 37.758 59.568 1.00 18.98 42 LEU D O 1
ATOM 7808 N N . TYR D 4 43 ? 33.013 36.053 58.175 1.00 20.44 43 TYR D N 1
ATOM 7809 C CA . TYR D 4 43 ? 34.361 35.796 57.686 1.00 19.87 43 TYR D CA 1
ATOM 7810 C C . TYR D 4 43 ? 34.476 36.001 56.192 1.00 20.71 43 TYR D C 1
ATOM 7811 O O . TYR D 4 43 ? 33.491 35.871 55.427 1.00 20.41 43 TYR D O 1
ATOM 7820 N N . HIS D 4 44 ? 35.701 36.294 55.760 1.00 20.93 44 HIS D N 1
ATOM 7821 C CA . HIS D 4 44 ? 36.011 36.393 54.354 1.00 21.80 44 HIS D CA 1
ATOM 7822 C C . HIS D 4 44 ? 37.379 35.780 54.097 1.00 22.21 44 HIS D C 1
ATOM 7823 O O . HIS D 4 44 ? 38.351 36.149 54.756 1.00 22.61 44 HIS D O 1
ATOM 7830 N N . ILE D 4 45 ? 37.449 34.862 53.138 1.00 22.15 45 ILE D N 1
ATOM 7831 C CA . ILE D 4 45 ? 38.711 34.264 52.727 1.00 23.21 45 ILE D CA 1
ATOM 7832 C C . ILE D 4 45 ? 38.924 34.654 51.287 1.00 23.92 45 ILE D C 1
ATOM 7833 O O . ILE D 4 45 ? 38.064 34.420 50.444 1.00 24.18 45 ILE D O 1
ATOM 7838 N N . SER D 4 46 ? 40.051 35.299 51.010 1.00 24.23 46 SER D N 1
ATOM 7839 C CA . SER D 4 46 ? 40.298 35.806 49.671 1.00 24.58 46 SER D CA 1
ATOM 7840 C C . SER D 4 46 ? 41.768 35.877 49.301 1.00 24.85 46 SER D C 1
ATOM 7841 O O . SER D 4 46 ? 42.655 35.629 50.121 1.00 24.01 46 SER D O 1
ATOM 7844 N N . ASN D 4 47 ? 41.997 36.230 48.041 1.00 26.18 47 ASN D N 1
ATOM 7845 C CA . ASN D 4 47 ? 43.337 36.497 47.512 1.00 27.87 47 ASN D CA 1
ATOM 7846 C C . ASN D 4 47 ? 43.437 38.021 47.378 1.00 29.27 47 ASN D C 1
ATOM 7847 O O . ASN D 4 47 ? 42.801 38.593 46.500 1.00 28.42 47 ASN D O 1
ATOM 7852 N N . PRO D 4 48 ? 44.204 38.675 48.238 1.00 31.04 48 PRO D N 1
ATOM 7853 C CA . PRO D 4 48 ? 44.343 40.139 48.165 1.00 32.82 48 PRO D CA 1
ATOM 7854 C C . PRO D 4 48 ? 44.956 40.593 46.850 1.00 33.84 48 PRO D C 1
ATOM 7855 O O . PRO D 4 48 ? 45.999 40.091 46.442 1.00 33.52 48 PRO D O 1
ATOM 7859 N N . ASN D 4 49 ? 44.270 41.524 46.195 1.00 34.94 49 ASN D N 1
ATOM 7860 C CA . ASN D 4 49 ? 44.686 42.062 44.915 1.00 35.80 49 ASN D CA 1
ATOM 7861 C C . ASN D 4 49 ? 44.728 41.027 43.809 1.00 35.59 49 ASN D C 1
ATOM 7862 O O . ASN D 4 49 ? 45.337 41.244 42.770 1.00 35.84 49 ASN D O 1
ATOM 7867 N N . GLY D 4 50 ? 44.044 39.907 44.023 1.00 34.98 50 GLY D N 1
ATOM 7868 C CA . GLY D 4 50 ? 43.976 38.868 43.024 1.00 34.83 50 GLY D CA 1
ATOM 7869 C C . GLY D 4 50 ? 45.183 37.960 42.964 1.00 34.41 50 GLY D C 1
ATOM 7870 O O . GLY D 4 50 ? 45.265 37.106 42.088 1.00 34.26 50 GLY D O 1
ATOM 7871 N N . ASP D 4 51 ? 46.117 38.128 43.889 1.00 34.12 51 ASP D N 1
ATOM 7872 C CA . ASP D 4 51 ? 47.301 37.289 43.914 1.00 34.06 51 ASP D CA 1
ATOM 7873 C C . ASP D 4 51 ? 46.939 35.927 44.493 1.00 33.40 51 ASP D C 1
ATOM 7874 O O . ASP D 4 51 ? 46.766 35.783 45.698 1.00 32.50 51 ASP D O 1
ATOM 7879 N N . LYS D 4 52 ? 46.840 34.923 43.633 1.00 33.14 52 LYS D N 1
ATOM 7880 C CA . LYS D 4 52 ? 46.434 33.595 44.081 1.00 33.15 52 LYS D CA 1
ATOM 7881 C C . LYS D 4 52 ? 47.455 32.873 44.953 1.00 32.50 52 LYS D C 1
ATOM 7882 O O . LYS D 4 52 ? 47.156 31.820 45.491 1.00 32.45 52 LYS D O 1
ATOM 7888 N N . THR D 4 53 ? 48.645 33.439 45.121 1.00 32.29 53 THR D N 1
ATOM 7889 C CA . THR D 4 53 ? 49.646 32.821 45.985 1.00 32.03 53 THR D CA 1
ATOM 7890 C C . THR D 4 53 ? 49.520 33.344 47.406 1.00 31.93 53 THR D C 1
ATOM 7891 O O . THR D 4 53 ? 50.288 32.968 48.276 1.00 32.23 53 THR D O 1
ATOM 7895 N N . LYS D 4 54 ? 48.565 34.236 47.641 1.00 31.54 54 LYS D N 1
ATOM 7896 C CA . LYS D 4 54 ? 48.330 34.748 48.985 1.00 31.44 54 LYS D CA 1
ATOM 7897 C C . LYS D 4 54 ? 46.890 34.468 49.390 1.00 30.33 54 LYS D C 1
ATOM 7898 O O . LYS D 4 54 ? 45.947 34.683 48.609 1.00 30.28 54 LYS D O 1
ATOM 7904 N N . VAL D 4 55 ? 46.727 33.981 50.614 1.00 29.07 55 VAL D N 1
ATOM 7905 C CA . VAL D 4 55 ? 45.412 33.674 51.131 1.00 27.56 55 VAL D CA 1
ATOM 7906 C C . VAL D 4 55 ? 45.174 34.451 52.408 1.00 26.02 55 VAL D C 1
ATOM 7907 O O . VAL D 4 55 ? 45.931 34.317 53.359 1.00 24.80 55 VAL D O 1
ATOM 7911 N N . MET D 4 56 ? 44.117 35.260 52.417 1.00 24.34 56 MET D N 1
ATOM 7912 C CA . MET D 4 56 ? 43.759 36.052 53.581 1.00 24.16 56 MET D CA 1
ATOM 7913 C C . MET D 4 56 ? 42.481 35.533 54.223 1.00 23.09 56 MET D C 1
ATOM 7914 O O . MET D 4 56 ? 41.497 35.239 53.525 1.00 23.36 56 MET D O 1
ATOM 7919 N N . VAL D 4 57 ? 42.497 35.457 55.551 1.00 22.85 57 VAL D N 1
ATOM 7920 C CA . VAL D 4 57 ? 41.331 35.092 56.357 1.00 22.79 57 VAL D CA 1
ATOM 7921 C C . VAL D 4 57 ? 40.960 36.269 57.232 1.00 22.09 57 VAL D C 1
ATOM 7922 O O . VAL D 4 57 ? 41.744 36.702 58.088 1.00 22.79 57 VAL D O 1
ATOM 7926 N N . SER D 4 58 ? 39.756 36.788 57.047 1.00 21.50 58 SER D N 1
ATOM 7927 C CA . SER D 4 58 ? 39.318 37.936 57.834 1.00 20.98 58 SER D CA 1
ATOM 7928 C C . SER D 4 58 ? 38.054 37.683 58.639 1.00 20.20 58 SER D C 1
ATOM 7929 O O . SER D 4 58 ? 37.136 36.991 58.182 1.00 21.00 58 SER D O 1
ATOM 7932 N N . ILE D 4 59 ? 38.018 38.258 59.828 1.00 19.39 59 ILE D N 1
ATOM 7933 C CA . ILE D 4 59 ? 36.862 38.207 60.708 1.00 18.76 59 ILE D CA 1
ATOM 7934 C C . ILE D 4 59 ? 36.281 39.586 61.056 1.00 18.98 59 ILE D C 1
ATOM 7935 O O . ILE D 4 59 ? 37.007 40.571 61.359 1.00 18.51 59 ILE D O 1
ATOM 7940 N N . SER D 4 60 ? 34.960 39.642 61.037 1.00 18.52 60 SER D N 1
ATOM 7941 C CA . SER D 4 60 ? 34.228 40.851 61.424 1.00 18.96 60 SER D CA 1
ATOM 7942 C C . SER D 4 60 ? 33.299 40.571 62.585 1.00 19.20 60 SER D C 1
ATOM 7943 O O . SER D 4 60 ? 32.415 39.693 62.505 1.00 18.01 60 SER D O 1
ATOM 7946 N N . LEU D 4 61 ? 33.533 41.297 63.672 1.00 20.09 61 LEU D N 1
ATOM 7947 C CA . LEU D 4 61 ? 32.705 41.269 64.860 1.00 21.93 61 LEU D CA 1
ATOM 7948 C C . LEU D 4 61 ? 32.221 42.685 65.146 1.00 23.01 61 LEU D C 1
ATOM 7949 O O . LEU D 4 61 ? 33.035 43.624 65.292 1.00 22.69 61 LEU D O 1
ATOM 7954 N N . LYS D 4 62 ? 30.911 42.848 65.272 1.00 24.49 62 LYS D N 1
ATOM 7955 C CA . LYS D 4 62 ? 30.337 44.171 65.551 1.00 25.62 62 LYS D CA 1
ATOM 7956 C C . LYS D 4 62 ? 30.828 44.770 66.875 1.00 26.64 62 LYS D C 1
ATOM 7957 O O . LYS D 4 62 ? 30.836 45.986 67.063 1.00 26.87 62 LYS D O 1
ATOM 7963 N N . PHE D 4 63 ? 31.262 43.910 67.784 1.00 26.89 63 PHE D N 1
ATOM 7964 C CA . PHE D 4 63 ? 31.685 44.350 69.100 1.00 27.25 63 PHE D CA 1
ATOM 7965 C C . PHE D 4 63 ? 33.188 44.274 69.300 1.00 27.08 63 PHE D C 1
ATOM 7966 O O . PHE D 4 63 ? 33.645 44.228 70.434 1.00 26.69 63 PHE D O 1
ATOM 7974 N N . TYR D 4 64 ? 33.959 44.269 68.222 1.00 27.05 64 TYR D N 1
ATOM 7975 C CA . TYR D 4 64 ? 35.397 44.131 68.374 1.00 27.67 64 TYR D CA 1
ATOM 7976 C C . TYR D 4 64 ? 36.035 45.232 69.231 1.00 28.45 64 TYR D C 1
ATOM 7977 O O . TYR D 4 64 ? 36.941 44.945 70.019 1.00 27.32 64 TYR D O 1
ATOM 7986 N N . LYS D 4 65 ? 35.551 46.469 69.085 1.00 29.48 65 LYS D N 1
ATOM 7987 C CA . LYS D 4 65 ? 36.089 47.605 69.841 1.00 30.85 65 LYS D CA 1
ATOM 7988 C C . LYS D 4 65 ? 36.071 47.279 71.325 1.00 30.28 65 LYS D C 1
ATOM 7989 O O . LYS D 4 65 ? 37.001 47.600 72.044 1.00 30.40 65 LYS D O 1
ATOM 7995 N N . GLU D 4 66 ? 35.001 46.635 71.774 1.00 30.21 66 GLU D N 1
ATOM 7996 C CA . GLU D 4 66 ? 34.866 46.265 73.166 1.00 30.10 66 GLU D CA 1
ATOM 7997 C C . GLU D 4 66 ? 35.929 45.253 73.616 1.00 30.00 66 GLU D C 1
ATOM 7998 O O . GLU D 4 66 ? 36.428 45.330 74.734 1.00 30.46 66 GLU D O 1
ATOM 8004 N N . LEU D 4 67 ? 36.272 44.323 72.745 1.00 29.58 67 LEU D N 1
ATOM 8005 C CA . LEU D 4 67 ? 37.278 43.308 73.044 1.00 29.65 67 LEU D CA 1
ATOM 8006 C C . LEU D 4 67 ? 38.668 43.944 73.060 1.00 29.93 67 LEU D C 1
ATOM 8007 O O . LEU D 4 67 ? 39.541 43.548 73.837 1.00 29.81 67 LEU D O 1
ATOM 8012 N N . GLN D 4 68 ? 38.854 44.916 72.174 1.00 30.48 68 GLN D N 1
ATOM 8013 C CA . GLN D 4 68 ? 40.114 45.642 72.028 1.00 30.96 68 GLN D CA 1
ATOM 8014 C C . GLN D 4 68 ? 40.463 46.424 73.305 1.00 30.82 68 GLN D C 1
ATOM 8015 O O . GLN D 4 68 ? 41.633 46.566 73.656 1.00 30.71 68 GLN D O 1
ATOM 8021 N N . ALA D 4 69 ? 39.446 46.906 74.004 1.00 30.95 69 ALA D N 1
ATOM 8022 C CA . ALA D 4 69 ? 39.637 47.589 75.270 1.00 31.36 69 ALA D CA 1
ATOM 8023 C C . ALA D 4 69 ? 40.078 46.619 76.356 1.00 31.12 69 ALA D C 1
ATOM 8024 O O . ALA D 4 69 ? 40.386 47.036 77.458 1.00 30.81 69 ALA D O 1
ATOM 8026 N N . HIS D 4 70 ? 40.105 45.327 76.046 1.00 30.46 70 HIS D N 1
ATOM 8027 C CA . HIS D 4 70 ? 40.447 44.333 77.035 1.00 30.09 70 HIS D CA 1
ATOM 8028 C C . HIS D 4 70 ? 41.536 43.401 76.520 1.00 30.09 70 HIS D C 1
ATOM 8029 O O . HIS D 4 70 ? 41.527 42.201 76.797 1.00 30.72 70 HIS D O 1
ATOM 8036 N N . GLY D 4 71 ? 42.446 43.949 75.723 1.00 29.25 71 GLY D N 1
ATOM 8037 C CA . GLY D 4 71 ? 43.617 43.216 75.289 1.00 29.77 71 GLY D CA 1
ATOM 8038 C C . GLY D 4 71 ? 43.630 42.423 74.005 1.00 29.28 71 GLY D C 1
ATOM 8039 O O . GLY D 4 71 ? 44.624 41.766 73.728 1.00 29.23 71 GLY D O 1
ATOM 8040 N N . ALA D 4 72 ? 42.567 42.474 73.204 1.00 29.51 72 ALA D N 1
ATOM 8041 C CA . ALA D 4 72 ? 42.513 41.632 72.002 1.00 29.13 72 ALA D CA 1
ATOM 8042 C C . ALA D 4 72 ? 43.689 41.803 71.042 1.00 29.20 72 ALA D C 1
ATOM 8043 O O . ALA D 4 72 ? 44.253 40.816 70.554 1.00 28.69 72 ALA D O 1
ATOM 8045 N N . ASP D 4 73 ? 44.046 43.045 70.746 1.00 29.31 73 ASP D N 1
ATOM 8046 C CA . ASP D 4 73 ? 45.119 43.297 69.794 1.00 29.89 73 ASP D CA 1
ATOM 8047 C C . ASP D 4 73 ? 46.406 42.613 70.241 1.00 29.54 73 ASP D C 1
ATOM 8048 O O . ASP D 4 73 ? 47.071 41.990 69.441 1.00 30.06 73 ASP D O 1
ATOM 8053 N N . GLU D 4 74 ? 46.738 42.735 71.518 1.00 30.57 74 GLU D N 1
ATOM 8054 C CA . GLU D 4 74 ? 47.963 42.163 72.074 1.00 30.85 74 GLU D CA 1
ATOM 8055 C C . GLU D 4 74 ? 47.980 40.632 71.999 1.00 30.23 74 GLU D C 1
ATOM 8056 O O . GLU D 4 74 ? 48.916 40.037 71.465 1.00 30.18 74 GLU D O 1
ATOM 8062 N N . LEU D 4 75 ? 46.930 39.995 72.501 1.00 29.98 75 LEU D N 1
ATOM 8063 C CA . LEU D 4 75 ? 46.817 38.525 72.437 1.00 29.35 75 LEU D CA 1
ATOM 8064 C C . LEU D 4 75 ? 46.887 38.034 70.989 1.00 28.78 75 LEU D C 1
ATOM 8065 O O . LEU D 4 75 ? 47.669 37.139 70.644 1.00 27.54 75 LEU D O 1
ATOM 8070 N N . LEU D 4 76 ? 46.095 38.627 70.111 1.00 28.67 76 LEU D N 1
ATOM 8071 C CA . LEU D 4 76 ? 46.106 38.171 68.726 1.00 28.48 76 LEU D CA 1
ATOM 8072 C C . LEU D 4 76 ? 47.513 38.217 68.117 1.00 29.00 76 LEU D C 1
ATOM 8073 O O . LEU D 4 76 ? 47.896 37.309 67.372 1.00 28.10 76 LEU D O 1
ATOM 8078 N N . LYS D 4 77 ? 48.281 39.259 68.443 1.00 29.48 77 LYS D N 1
ATOM 8079 C CA . LYS D 4 77 ? 49.645 39.383 67.926 1.00 30.93 77 LYS D CA 1
ATOM 8080 C C . LYS D 4 77 ? 50.554 38.311 68.506 1.00 31.03 77 LYS D C 1
ATOM 8081 O O . LYS D 4 77 ? 51.411 37.780 67.802 1.00 30.76 77 LYS D O 1
ATOM 8087 N N . ARG D 4 78 ? 50.363 38.007 69.781 1.00 31.60 78 ARG D N 1
ATOM 8088 C CA . ARG D 4 78 ? 51.111 36.941 70.429 1.00 32.85 78 ARG D CA 1
ATOM 8089 C C . ARG D 4 78 ? 50.825 35.606 69.754 1.00 32.37 78 ARG D C 1
ATOM 8090 O O . ARG D 4 78 ? 51.735 34.816 69.513 1.00 32.21 78 ARG D O 1
ATOM 8098 N N . VAL D 4 79 ? 49.564 35.367 69.396 1.00 31.44 79 VAL D N 1
ATOM 8099 C CA . VAL D 4 79 ? 49.209 34.103 68.773 1.00 30.90 79 VAL D CA 1
ATOM 8100 C C . VAL D 4 79 ? 49.643 33.992 67.320 1.00 30.36 79 VAL D C 1
ATOM 8101 O O . VAL D 4 79 ? 50.306 33.030 66.932 1.00 29.76 79 VAL D O 1
ATOM 8105 N N . TYR D 4 80 ? 49.269 34.981 66.514 1.00 28.89 80 TYR D N 1
ATOM 8106 C CA . TYR D 4 80 ? 49.462 34.887 65.083 1.00 28.92 80 TYR D CA 1
ATOM 8107 C C . TYR D 4 80 ? 50.729 35.539 64.529 1.00 28.95 80 TYR D C 1
ATOM 8108 O O . TYR D 4 80 ? 51.048 35.355 63.366 1.00 29.37 80 TYR D O 1
ATOM 8117 N N . GLY D 4 81 ? 51.441 36.292 65.354 1.00 29.34 81 GLY D N 1
ATOM 8118 C CA . GLY D 4 81 ? 52.668 36.945 64.916 1.00 29.73 81 GLY D CA 1
ATOM 8119 C C . GLY D 4 81 ? 52.593 37.610 63.559 1.00 29.86 81 GLY D C 1
ATOM 8120 O O . GLY D 4 81 ? 51.710 38.456 63.272 1.00 29.88 81 GLY D O 1
ATOM 8121 N N . SER D 4 82 ? 53.520 37.206 62.708 1.00 30.37 82 SER D N 1
ATOM 8122 C CA . SER D 4 82 ? 53.666 37.788 61.389 1.00 30.68 82 SER D CA 1
ATOM 8123 C C . SER D 4 82 ? 52.528 37.401 60.452 1.00 29.62 82 SER D C 1
ATOM 8124 O O . SER D 4 82 ? 52.420 37.943 59.367 1.00 28.85 82 SER D O 1
ATOM 8127 N N . TYR D 4 83 ? 51.673 36.460 60.850 1.00 29.28 83 TYR D N 1
ATOM 8128 C CA . TYR D 4 83 ? 50.531 36.145 59.986 1.00 28.61 83 TYR D CA 1
ATOM 8129 C C . TYR D 4 83 ? 49.499 37.287 60.080 1.00 28.41 83 TYR D C 1
ATOM 8130 O O . TYR D 4 83 ? 48.766 37.541 59.145 1.00 28.49 83 TYR D O 1
ATOM 8139 N N . LEU D 4 84 ? 49.488 38.003 61.192 1.00 28.47 84 LEU D N 1
ATOM 8140 C CA . LEU D 4 84 ? 48.534 39.078 61.399 1.00 29.38 84 LEU D CA 1
ATOM 8141 C C . LEU D 4 84 ? 48.971 40.315 60.600 1.00 29.66 84 LEU D C 1
ATOM 8142 O O . LEU D 4 84 ? 50.123 40.729 60.706 1.00 29.35 84 LEU D O 1
ATOM 8147 N N . VAL D 4 85 ? 48.061 40.887 59.802 1.00 29.32 85 VAL D N 1
ATOM 8148 C CA . VAL D 4 85 ? 48.368 42.065 58.966 1.00 29.59 85 VAL D CA 1
ATOM 8149 C C . VAL D 4 85 ? 47.315 43.155 59.189 1.00 29.37 85 VAL D C 1
ATOM 8150 O O . VAL D 4 85 ? 46.387 42.953 59.959 1.00 28.74 85 VAL D O 1
ATOM 8154 N N . ASN D 4 86 ? 47.456 44.306 58.531 1.00 29.16 86 ASN D N 1
ATOM 8155 C CA . ASN D 4 86 ? 46.439 45.349 58.652 1.00 29.21 86 ASN D CA 1
ATOM 8156 C C . ASN D 4 86 ? 45.105 44.782 58.173 1.00 27.70 86 ASN D C 1
ATOM 8157 O O . ASN D 4 86 ? 45.033 44.239 57.089 1.00 27.12 86 ASN D O 1
ATOM 8162 N N . PRO D 4 87 ? 44.051 44.971 58.950 1.00 26.81 87 PRO D N 1
ATOM 8163 C CA . PRO D 4 87 ? 42.749 44.381 58.641 1.00 26.60 87 PRO D CA 1
ATOM 8164 C C . PRO D 4 87 ? 42.070 44.892 57.377 1.00 26.43 87 PRO D C 1
ATOM 8165 O O . PRO D 4 87 ? 42.030 46.094 57.088 1.00 26.98 87 PRO D O 1
ATOM 8169 N N . GLU D 4 88 ? 41.511 43.942 56.644 1.00 25.59 88 GLU D N 1
ATOM 8170 C CA . GLU D 4 88 ? 40.767 44.181 55.428 1.00 24.67 88 GLU D CA 1
ATOM 8171 C C . GLU D 4 88 ? 39.581 45.110 55.743 1.00 23.86 88 GLU D C 1
ATOM 8172 O O . GLU D 4 88 ? 38.956 44.969 56.772 1.00 21.49 88 GLU D O 1
ATOM 8178 N N . SER D 4 89 ? 39.294 46.070 54.863 1.00 23.86 89 SER D N 1
ATOM 8179 C CA . SER D 4 89 ? 38.162 46.977 55.070 1.00 23.86 89 SER D CA 1
ATOM 8180 C C . SER D 4 89 ? 36.887 46.164 55.225 1.00 23.04 89 SER D C 1
ATOM 8181 O O . SER D 4 89 ? 36.594 45.351 54.393 1.00 23.26 89 SER D O 1
ATOM 8184 N N . GLY D 4 90 ? 36.130 46.409 56.281 1.00 22.62 90 GLY D N 1
ATOM 8185 C CA . GLY D 4 90 ? 34.916 45.657 56.545 1.00 22.86 90 GLY D CA 1
ATOM 8186 C C . GLY D 4 90 ? 35.152 44.624 57.653 1.00 22.13 90 GLY D C 1
ATOM 8187 O O . GLY D 4 90 ? 34.206 44.036 58.168 1.00 21.14 90 GLY D O 1
ATOM 8188 N N . TYR D 4 91 ? 36.412 44.431 58.036 1.00 22.09 91 TYR D N 1
ATOM 8189 C CA . TYR D 4 91 ? 36.760 43.421 59.027 1.00 23.03 91 TYR D CA 1
ATOM 8190 C C . TYR D 4 91 ? 37.713 43.948 60.087 1.00 23.30 91 TYR D C 1
ATOM 8191 O O . TYR D 4 91 ? 38.439 44.950 59.870 1.00 23.59 91 TYR D O 1
ATOM 8200 N N . ASN D 4 92 ? 37.747 43.254 61.220 1.00 22.61 92 ASN D N 1
ATOM 8201 C CA . ASN D 4 92 ? 38.543 43.682 62.350 1.00 22.94 92 ASN D CA 1
ATOM 8202 C C . ASN D 4 92 ? 39.914 43.029 62.460 1.00 23.40 92 ASN D C 1
ATOM 8203 O O . ASN D 4 92 ? 40.830 43.631 62.998 1.00 23.16 92 ASN D O 1
ATOM 8208 N N . VAL D 4 93 ? 40.032 41.785 62.007 1.00 23.55 93 VAL D N 1
ATOM 8209 C CA . VAL D 4 93 ? 41.294 41.055 62.088 1.00 23.14 93 VAL D CA 1
ATOM 8210 C C . VAL D 4 93 ? 41.515 40.298 60.794 1.00 23.07 93 VAL D C 1
ATOM 8211 O O . VAL D 4 93 ? 40.586 39.674 60.249 1.00 23.00 93 VAL D O 1
ATOM 8215 N N . SER D 4 94 ? 42.739 40.358 60.280 1.00 23.12 94 SER D N 1
ATOM 8216 C CA . SER D 4 94 ? 43.109 39.669 59.050 1.00 22.73 94 SER D CA 1
ATOM 8217 C C . SER D 4 94 ? 44.426 38.879 59.179 1.00 23.99 94 SER D C 1
ATOM 8218 O O . SER D 4 94 ? 45.443 39.389 59.688 1.00 24.46 94 SER D O 1
ATOM 8221 N N . LEU D 4 95 ? 44.394 37.647 58.678 1.00 24.44 95 LEU D N 1
ATOM 8222 C CA . LEU D 4 95 ? 45.531 36.731 58.690 1.00 24.95 95 LEU D CA 1
ATOM 8223 C C . LEU D 4 95 ? 45.924 36.539 57.249 1.00 25.36 95 LEU D C 1
ATOM 8224 O O . LEU D 4 95 ? 45.072 36.393 56.389 1.00 26.44 95 LEU D O 1
ATOM 8229 N N . LEU D 4 96 ? 47.211 36.560 56.968 1.00 26.25 96 LEU D N 1
ATOM 8230 C CA . LEU D 4 96 ? 47.680 36.441 55.601 1.00 26.66 96 LEU D CA 1
ATOM 8231 C C . LEU D 4 96 ? 48.671 35.287 55.494 1.00 26.73 96 LEU D C 1
ATOM 8232 O O . LEU D 4 96 ? 49.692 35.291 56.184 1.00 25.87 96 LEU D O 1
ATOM 8237 N N . TYR D 4 97 ? 48.349 34.302 54.655 1.00 26.75 97 TYR D N 1
ATOM 8238 C CA . TYR D 4 97 ? 49.189 33.123 54.470 1.00 27.54 97 TYR D CA 1
ATOM 8239 C C . TYR D 4 97 ? 49.842 33.182 53.120 1.00 28.98 97 TYR D C 1
ATOM 8240 O O . TYR D 4 97 ? 49.184 33.296 52.095 1.00 29.39 97 TYR D O 1
ATOM 8249 N N . ASP D 4 98 ? 51.163 33.123 53.133 1.00 30.91 98 ASP D N 1
ATOM 8250 C CA . ASP D 4 98 ? 51.958 33.126 51.922 1.00 32.67 98 ASP D CA 1
ATOM 8251 C C . ASP D 4 98 ? 52.210 31.655 51.575 1.00 33.58 98 ASP D C 1
ATOM 8252 O O . ASP D 4 98 ? 52.843 30.929 52.337 1.00 34.36 98 ASP D O 1
ATOM 8257 N N . LEU D 4 99 ? 51.694 31.217 50.434 1.00 34.90 99 LEU D N 1
ATOM 8258 C CA . LEU D 4 99 ? 51.815 29.821 50.017 1.00 36.16 99 LEU D CA 1
ATOM 8259 C C . LEU D 4 99 ? 53.240 29.453 49.610 1.00 37.73 99 LEU D C 1
ATOM 8260 O O . LEU D 4 99 ? 53.628 28.288 49.646 1.00 37.75 99 LEU D O 1
ATOM 8265 N N . GLU D 4 100 ? 54.019 30.471 49.240 1.00 38.94 100 GLU D N 1
ATOM 8266 C CA . GLU D 4 100 ? 55.397 30.256 48.812 1.00 40.05 100 GLU D CA 1
ATOM 8267 C C . GLU D 4 100 ? 56.333 30.279 50.020 1.00 40.00 100 GLU D C 1
ATOM 8268 O O . GLU D 4 100 ? 57.535 30.050 49.895 1.00 41.03 100 GLU D O 1
ATOM 8274 N N . ASN D 4 101 ? 55.763 30.556 51.190 1.00 39.35 101 ASN D N 1
ATOM 8275 C CA . ASN D 4 101 ? 56.517 30.619 52.428 1.00 39.24 101 ASN D CA 1
ATOM 8276 C C . ASN D 4 101 ? 55.730 30.034 53.598 1.00 38.33 101 ASN D C 1
ATOM 8277 O O . ASN D 4 101 ? 55.336 30.742 54.524 1.00 38.12 101 ASN D O 1
ATOM 8282 N N . LEU D 4 102 ? 55.486 28.732 53.533 1.00 37.97 102 LEU D N 1
ATOM 8283 C CA . LEU D 4 102 ? 54.756 28.036 54.580 1.00 37.59 102 LEU D CA 1
ATOM 8284 C C . LEU D 4 102 ? 55.715 27.370 55.545 1.00 37.18 102 LEU D C 1
ATOM 8285 O O . LEU D 4 102 ? 56.831 26.988 55.171 1.00 36.93 102 LEU D O 1
ATOM 8290 N N . PRO D 4 103 ? 55.268 27.210 56.780 1.00 36.34 103 PRO D N 1
ATOM 8291 C CA . PRO D 4 103 ? 56.089 26.600 57.820 1.00 36.01 103 PRO D CA 1
ATOM 8292 C C . PRO D 4 103 ? 56.166 25.085 57.634 1.00 35.60 103 PRO D C 1
ATOM 8293 O O . PRO D 4 103 ? 55.424 24.534 56.823 1.00 34.74 103 PRO D O 1
ATOM 8297 N N . ALA D 4 104 ? 57.062 24.441 58.373 1.00 35.67 104 ALA D N 1
ATOM 8298 C CA . ALA D 4 104 ? 57.244 22.995 58.303 1.00 36.08 104 ALA D CA 1
ATOM 8299 C C . ALA D 4 104 ? 55.976 22.278 58.763 1.00 36.38 104 ALA D C 1
ATOM 8300 O O . ALA D 4 104 ? 55.556 21.304 58.154 1.00 35.66 104 ALA D O 1
ATOM 8302 N N . SER D 4 105 ? 55.377 22.770 59.841 1.00 37.72 105 SER D N 1
ATOM 8303 C CA . SER D 4 105 ? 54.096 22.243 60.323 1.00 39.02 105 SER D CA 1
ATOM 8304 C C . SER D 4 105 ? 52.967 23.142 59.857 1.00 39.55 105 SER D C 1
ATOM 8305 O O . SER D 4 105 ? 52.668 24.163 60.475 1.00 40.06 105 SER D O 1
ATOM 8308 N N . LYS D 4 106 ? 52.366 22.762 58.739 1.00 39.85 106 LYS D N 1
ATOM 8309 C CA . LYS D 4 106 ? 51.271 23.503 58.149 1.00 40.17 106 LYS D CA 1
ATOM 8310 C C . LYS D 4 106 ? 49.993 23.198 58.922 1.00 40.56 106 LYS D C 1
ATOM 8311 O O . LYS D 4 106 ? 49.103 24.047 59.044 1.00 40.12 106 LYS D O 1
ATOM 8317 N N . ASP D 4 107 ? 49.907 21.987 59.465 1.00 41.00 107 ASP D N 1
ATOM 8318 C CA . ASP D 4 107 ? 48.722 21.604 60.234 1.00 41.05 107 ASP D CA 1
ATOM 8319 C C . ASP D 4 107 ? 48.512 22.487 61.471 1.00 40.45 107 ASP D C 1
ATOM 8320 O O . ASP D 4 107 ? 47.366 22.840 61.788 1.00 40.08 107 ASP D O 1
ATOM 8325 N N . SER D 4 108 ? 49.599 22.856 62.156 1.00 39.35 108 SER D N 1
ATOM 8326 C CA . SER D 4 108 ? 49.488 23.703 63.358 1.00 38.66 108 SER D CA 1
ATOM 8327 C C . SER D 4 108 ? 48.915 25.129 63.087 1.00 37.85 108 SER D C 1
ATOM 8328 O O . SER D 4 108 ? 48.221 25.707 63.941 1.00 37.73 108 SER D O 1
ATOM 8331 N N . ILE D 4 109 ? 49.244 25.730 61.947 1.00 36.44 109 ILE D N 1
ATOM 8332 C CA . ILE D 4 109 ? 48.708 27.071 61.665 1.00 35.78 109 ILE D CA 1
ATOM 8333 C C . ILE D 4 109 ? 47.246 26.953 61.194 1.00 34.55 109 ILE D C 1
ATOM 8334 O O . ILE D 4 109 ? 46.428 27.842 61.430 1.00 33.68 109 ILE D O 1
ATOM 8339 N N . VAL D 4 110 ? 46.918 25.840 60.550 1.00 33.18 110 VAL D N 1
ATOM 8340 C CA . VAL D 4 110 ? 45.545 25.600 60.149 1.00 32.54 110 VAL D CA 1
ATOM 8341 C C . VAL D 4 110 ? 44.672 25.595 61.403 1.00 31.90 110 VAL D C 1
ATOM 8342 O O . VAL D 4 110 ? 43.596 26.210 61.433 1.00 30.69 110 VAL D O 1
ATOM 8346 N N . HIS D 4 111 ? 45.167 24.947 62.456 1.00 31.73 111 HIS D N 1
ATOM 8347 C CA . HIS D 4 111 ? 44.452 24.853 63.726 1.00 30.87 111 HIS D CA 1
ATOM 8348 C C . HIS D 4 111 ? 44.233 26.206 64.401 1.00 30.05 111 HIS D C 1
ATOM 8349 O O . HIS D 4 111 ? 43.114 26.517 64.818 1.00 28.77 111 HIS D O 1
ATOM 8356 N N . GLN D 4 112 ? 45.280 27.023 64.517 1.00 28.70 112 GLN D N 1
ATOM 8357 C CA . GLN D 4 112 ? 45.103 28.322 65.156 1.00 28.21 112 GLN D CA 1
ATOM 8358 C C . GLN D 4 112 ? 44.185 29.206 64.310 1.00 25.83 112 GLN D C 1
ATOM 8359 O O . GLN D 4 112 ? 43.396 29.935 64.851 1.00 25.51 112 GLN D O 1
ATOM 8365 N N . ALA D 4 113 ? 44.296 29.132 62.994 1.00 24.81 113 ALA D N 1
ATOM 8366 C CA . ALA D 4 113 ? 43.413 29.919 62.124 1.00 24.80 113 ALA D CA 1
ATOM 8367 C C . ALA D 4 113 ? 41.933 29.563 62.339 1.00 24.32 113 ALA D C 1
ATOM 8368 O O . ALA D 4 113 ? 41.065 30.420 62.273 1.00 23.05 113 ALA D O 1
ATOM 8370 N N . GLY D 4 114 ? 41.664 28.288 62.620 1.00 24.31 114 GLY D N 1
ATOM 8371 C CA . GLY D 4 114 ? 40.311 27.788 62.817 1.00 23.91 114 GLY D CA 1
ATOM 8372 C C . GLY D 4 114 ? 39.689 28.297 64.077 1.00 23.82 114 GLY D C 1
ATOM 8373 O O . GLY D 4 114 ? 38.463 28.378 64.187 1.00 22.84 114 GLY D O 1
ATOM 8374 N N . MET D 4 115 ? 40.554 28.684 65.009 1.00 23.94 115 MET D N 1
ATOM 8375 C CA . MET D 4 115 ? 40.157 29.227 66.283 1.00 24.59 115 MET D CA 1
ATOM 8376 C C . MET D 4 115 ? 40.200 30.770 66.343 1.00 23.12 115 MET D C 1
ATOM 8377 O O . MET D 4 115 ? 40.262 31.340 67.416 1.00 22.14 115 MET D O 1
ATOM 8382 N N . LEU D 4 116 ? 40.121 31.430 65.205 1.00 23.68 116 LEU D N 1
ATOM 8383 C CA . LEU D 4 116 ? 40.196 32.909 65.164 1.00 23.57 116 LEU D CA 1
ATOM 8384 C C . LEU D 4 116 ? 39.133 33.581 66.033 1.00 23.20 116 LEU D C 1
ATOM 8385 O O . LEU D 4 116 ? 39.427 34.483 66.804 1.00 23.20 116 LEU D O 1
ATOM 8390 N N . LYS D 4 117 ? 37.885 33.147 65.934 1.00 23.10 117 LYS D N 1
ATOM 8391 C CA . LYS D 4 117 ? 36.836 33.760 66.747 1.00 22.90 117 LYS D CA 1
ATOM 8392 C C . LYS D 4 117 ? 37.128 33.568 68.235 1.00 23.15 117 LYS D C 1
ATOM 8393 O O . LYS D 4 117 ? 37.078 34.507 69.027 1.00 21.48 117 LYS D O 1
ATOM 8399 N N . ARG D 4 118 ? 37.410 32.325 68.613 1.00 22.88 118 ARG D N 1
ATOM 8400 C CA . ARG D 4 118 ? 37.721 32.024 69.997 1.00 22.73 118 ARG D CA 1
ATOM 8401 C C . ARG D 4 118 ? 38.868 32.920 70.482 1.00 22.18 118 ARG D C 1
ATOM 8402 O O . ARG D 4 118 ? 38.790 33.485 71.549 1.00 21.63 118 ARG D O 1
ATOM 8410 N N . ASN D 4 119 ? 39.913 33.049 69.673 1.00 23.01 119 ASN D N 1
ATOM 8411 C CA . ASN D 4 119 ? 41.086 33.845 70.043 1.00 23.46 119 ASN D CA 1
ATOM 8412 C C . ASN D 4 119 ? 40.783 35.349 70.182 1.00 24.02 119 ASN D C 1
ATOM 8413 O O . ASN D 4 119 ? 41.447 36.048 70.959 1.00 24.92 119 ASN D O 1
ATOM 8418 N N . CYS D 4 120 ? 39.774 35.843 69.464 1.00 24.26 120 CYS D N 1
ATOM 8419 C CA . CYS D 4 120 ? 39.306 37.225 69.636 1.00 24.55 120 CYS D CA 1
ATOM 8420 C C . CYS D 4 120 ? 38.662 37.448 70.995 1.00 24.99 120 CYS D C 1
ATOM 8421 O O . CYS D 4 120 ? 38.842 38.497 71.619 1.00 24.20 120 CYS D O 1
ATOM 8424 N N . PHE D 4 121 ? 37.894 36.467 71.460 1.00 25.84 121 PHE D N 1
ATOM 8425 C CA . PHE D 4 121 ? 37.241 36.565 72.756 1.00 26.17 121 PHE D CA 1
ATOM 8426 C C . PHE D 4 121 ? 38.186 36.302 73.938 1.00 26.11 121 PHE D C 1
ATOM 8427 O O . PHE D 4 121 ? 37.915 36.726 75.047 1.00 25.77 121 PHE D O 1
ATOM 8435 N N . ALA D 4 122 ? 39.256 35.551 73.708 1.00 26.31 122 ALA D N 1
ATOM 8436 C CA . ALA D 4 122 ? 40.103 35.063 74.802 1.00 27.37 122 ALA D CA 1
ATOM 8437 C C . ALA D 4 122 ? 40.655 36.132 75.747 1.00 28.03 122 ALA D C 1
ATOM 8438 O O . ALA D 4 122 ? 40.657 35.943 76.956 1.00 27.86 122 ALA D O 1
ATOM 8440 N N . SER D 4 123 ? 41.111 37.245 75.182 1.00 28.99 123 SER D N 1
ATOM 8441 C CA . SER D 4 123 ? 41.757 38.305 75.950 1.00 29.52 123 SER D CA 1
ATOM 8442 C C . SER D 4 123 ? 40.942 38.820 77.113 1.00 29.21 123 SER D C 1
ATOM 8443 O O . SER D 4 123 ? 41.496 39.049 78.175 1.00 29.09 123 SER D O 1
ATOM 8446 N N . VAL D 4 124 ? 39.637 38.997 76.938 1.00 28.94 124 VAL D N 1
ATOM 8447 C CA . VAL D 4 124 ? 38.837 39.537 78.018 1.00 28.95 124 VAL D CA 1
ATOM 8448 C C . VAL D 4 124 ? 38.874 38.611 79.236 1.00 29.29 124 VAL D C 1
ATOM 8449 O O . VAL D 4 124 ? 39.024 39.077 80.379 1.00 28.82 124 VAL D O 1
ATOM 8453 N N . PHE D 4 125 ? 38.766 37.303 79.003 1.00 29.03 125 PHE D N 1
ATOM 8454 C CA . PHE D 4 125 ? 38.809 36.360 80.106 1.00 29.17 125 PHE D CA 1
ATOM 8455 C C . PHE D 4 125 ? 40.187 36.345 80.734 1.00 29.87 125 PHE D C 1
ATOM 8456 O O . PHE D 4 125 ? 40.303 36.429 81.945 1.00 29.75 125 PHE D O 1
ATOM 8464 N N . GLU D 4 126 ? 41.213 36.207 79.906 1.00 31.11 126 GLU D N 1
ATOM 8465 C CA . GLU D 4 126 ? 42.582 36.156 80.405 1.00 32.29 126 GLU D CA 1
ATOM 8466 C C . GLU D 4 126 ? 42.865 37.379 81.271 1.00 32.29 126 GLU D C 1
ATOM 8467 O O . GLU D 4 126 ? 43.531 37.271 82.285 1.00 32.45 126 GLU D O 1
ATOM 8473 N N . LYS D 4 127 ? 42.316 38.531 80.898 1.00 32.81 127 LYS D N 1
ATOM 8474 C CA . LYS D 4 127 ? 42.564 39.766 81.641 1.00 33.17 127 LYS D CA 1
ATOM 8475 C C . LYS D 4 127 ? 41.985 39.724 83.044 1.00 33.25 127 LYS D C 1
ATOM 8476 O O . LYS D 4 127 ? 42.627 40.150 84.014 1.00 32.09 127 LYS D O 1
ATOM 8482 N N . TYR D 4 128 ? 40.752 39.256 83.147 1.00 32.97 128 TYR D N 1
ATOM 8483 C CA . TYR D 4 128 ? 40.095 39.196 84.440 1.00 32.93 128 TYR D CA 1
ATOM 8484 C C . TYR D 4 128 ? 40.557 37.988 85.252 1.00 33.49 128 TYR D C 1
ATOM 8485 O O . TYR D 4 128 ? 40.548 38.041 86.486 1.00 34.06 128 TYR D O 1
ATOM 8494 N N . PHE D 4 129 ? 40.995 36.920 84.587 1.00 33.64 129 PHE D N 1
ATOM 8495 C CA . PHE D 4 129 ? 41.553 35.799 85.322 1.00 34.28 129 PHE D CA 1
ATOM 8496 C C . PHE D 4 129 ? 42.872 36.276 85.979 1.00 36.18 129 PHE D C 1
ATOM 8497 O O . PHE D 4 129 ? 43.184 35.904 87.120 1.00 35.64 129 PHE D O 1
ATOM 8505 N N . GLN D 4 130 ? 43.635 37.091 85.244 1.00 37.56 130 GLN D N 1
ATOM 8506 C CA . GLN D 4 130 ? 44.892 37.642 85.749 1.00 38.89 130 GLN D CA 1
ATOM 8507 C C . GLN D 4 130 ? 44.619 38.545 86.951 1.00 38.98 130 GLN D C 1
ATOM 8508 O O . GLN D 4 130 ? 45.285 38.424 87.985 1.00 39.35 130 GLN D O 1
ATOM 8514 N N . PHE D 4 131 ? 43.638 39.435 86.829 1.00 38.97 131 PHE D N 1
ATOM 8515 C CA . PHE D 4 131 ? 43.231 40.272 87.947 1.00 39.73 131 PHE D CA 1
ATOM 8516 C C . PHE D 4 131 ? 43.037 39.421 89.215 1.00 40.60 131 PHE D C 1
ATOM 8517 O O . PHE D 4 131 ? 43.548 39.762 90.290 1.00 40.32 131 PHE D O 1
ATOM 8525 N N . GLN D 4 132 ? 42.285 38.327 89.090 1.00 40.85 132 GLN D N 1
ATOM 8526 C CA . GLN D 4 132 ? 42.000 37.448 90.225 1.00 41.63 132 GLN D CA 1
ATOM 8527 C C . GLN D 4 132 ? 43.268 36.903 90.854 1.00 42.45 132 GLN D C 1
ATOM 8528 O O . GLN D 4 132 ? 43.427 36.914 92.069 1.00 42.36 132 GLN D O 1
ATOM 8534 N N . GLU D 4 133 ? 44.148 36.396 90.009 1.00 43.62 133 GLU D N 1
ATOM 8535 C CA . GLU D 4 133 ? 45.398 35.819 90.455 1.00 45.06 133 GLU D CA 1
ATOM 8536 C C . GLU D 4 133 ? 46.322 36.847 91.128 1.00 45.60 133 GLU D C 1
ATOM 8537 O O . GLU D 4 133 ? 47.122 36.484 91.986 1.00 45.46 133 GLU D O 1
ATOM 8543 N N . GLU D 4 134 ? 46.200 38.118 90.751 1.00 46.13 134 GLU D N 1
ATOM 8544 C CA . GLU D 4 134 ? 47.060 39.166 91.300 1.00 46.77 134 GLU D CA 1
ATOM 8545 C C . GLU D 4 134 ? 46.435 39.871 92.495 1.00 47.19 134 GLU D C 1
ATOM 8546 O O . GLU D 4 134 ? 47.098 40.668 93.160 1.00 47.65 134 GLU D O 1
ATOM 8552 N N . GLY D 4 135 ? 45.165 39.585 92.766 1.00 47.51 135 GLY D N 1
ATOM 8553 C CA . GLY D 4 135 ? 44.471 40.190 93.885 1.00 47.72 135 GLY D CA 1
ATOM 8554 C C . GLY D 4 135 ? 44.024 41.613 93.624 1.00 48.10 135 GLY D C 1
ATOM 8555 O O . GLY D 4 135 ? 43.725 42.358 94.560 1.00 48.21 135 GLY D O 1
ATOM 8556 N N . LYS D 4 136 ? 43.966 41.999 92.353 1.00 48.35 136 LYS D N 1
ATOM 8557 C CA . LYS D 4 136 ? 43.532 43.342 92.000 1.00 48.35 136 LYS D CA 1
ATOM 8558 C C . LYS D 4 136 ? 42.006 43.422 92.015 1.00 47.99 136 LYS D C 1
ATOM 8559 O O . LYS D 4 136 ? 41.347 43.116 91.016 1.00 47.89 136 LYS D O 1
ATOM 8565 N N . GLU D 4 137 ? 41.455 43.829 93.155 1.00 47.32 137 GLU D N 1
ATOM 8566 C CA . GLU D 4 137 ? 40.010 43.954 93.339 1.00 47.00 137 GLU D CA 1
ATOM 8567 C C . GLU D 4 137 ? 39.535 45.349 92.963 1.00 46.31 137 GLU D C 1
ATOM 8568 O O . GLU D 4 137 ? 40.343 46.267 92.821 1.00 46.15 137 GLU D O 1
ATOM 8574 N N . GLY D 4 138 ? 38.222 45.503 92.799 1.00 45.30 138 GLY D N 1
ATOM 8575 C CA . GLY D 4 138 ? 37.630 46.790 92.479 1.00 44.65 138 GLY D CA 1
ATOM 8576 C C . GLY D 4 138 ? 37.727 47.256 91.033 1.00 43.95 138 GLY D C 1
ATOM 8577 O O . GLY D 4 138 ? 37.278 48.356 90.724 1.00 44.13 138 GLY D O 1
ATOM 8578 N N . GLU D 4 139 ? 38.326 46.458 90.155 1.00 43.13 139 GLU D N 1
ATOM 8579 C CA . GLU D 4 139 ? 38.446 46.830 88.741 1.00 42.76 139 GLU D CA 1
ATOM 8580 C C . GLU D 4 139 ? 37.068 46.868 88.072 1.00 41.78 139 GLU D C 1
ATOM 8581 O O . GLU D 4 139 ? 36.217 46.035 88.352 1.00 41.77 139 GLU D O 1
ATOM 8587 N N . ASN D 4 140 ? 36.854 47.855 87.210 1.00 40.75 140 ASN D N 1
ATOM 8588 C CA . ASN D 4 140 ? 35.594 48.017 86.497 1.00 40.16 140 ASN D CA 1
ATOM 8589 C C . ASN D 4 140 ? 35.272 46.761 85.682 1.00 38.75 140 ASN D C 1
ATOM 8590 O O . ASN D 4 140 ? 36.150 46.173 85.068 1.00 38.15 140 ASN D O 1
ATOM 8595 N N . ARG D 4 141 ? 34.013 46.347 85.686 1.00 37.66 141 ARG D N 1
ATOM 8596 C CA . ARG D 4 141 ? 33.635 45.132 84.964 1.00 36.77 141 ARG D CA 1
ATOM 8597 C C . ARG D 4 141 ? 33.661 45.320 83.448 1.00 34.90 141 ARG D C 1
ATOM 8598 O O . ARG D 4 141 ? 33.407 46.415 82.932 1.00 34.36 141 ARG D O 1
ATOM 8606 N N . ALA D 4 142 ? 34.029 44.252 82.749 1.00 33.17 142 ALA D N 1
ATOM 8607 C CA . ALA D 4 142 ? 34.003 44.251 81.291 1.00 31.99 142 ALA D CA 1
ATOM 8608 C C . ALA D 4 142 ? 32.561 44.059 80.826 1.00 31.14 142 ALA D C 1
ATOM 8609 O O . ALA D 4 142 ? 31.812 43.284 81.412 1.00 30.99 142 ALA D O 1
ATOM 8611 N N . VAL D 4 143 ? 32.171 44.797 79.795 1.00 30.07 143 VAL D N 1
ATOM 8612 C CA . VAL D 4 143 ? 30.819 44.747 79.253 1.00 29.21 143 VAL D CA 1
ATOM 8613 C C . VAL D 4 143 ? 30.939 44.432 77.752 1.00 28.46 143 VAL D C 1
ATOM 8614 O O . VAL D 4 143 ? 31.419 45.263 76.973 1.00 27.19 143 VAL D O 1
ATOM 8618 N N . ILE D 4 144 ? 30.545 43.215 77.350 1.00 26.84 144 ILE D N 1
ATOM 8619 C CA . ILE D 4 144 ? 30.665 42.798 75.937 1.00 26.40 144 ILE D CA 1
ATOM 8620 C C . ILE D 4 144 ? 29.310 42.471 75.308 1.00 26.30 144 ILE D C 1
ATOM 8621 O O . ILE D 4 144 ? 28.665 41.484 75.674 1.00 25.71 144 ILE D O 1
ATOM 8626 N N . HIS D 4 145 ? 28.907 43.296 74.352 1.00 25.76 145 HIS D N 1
ATOM 8627 C CA . HIS D 4 145 ? 27.653 43.134 73.648 1.00 26.03 145 HIS D CA 1
ATOM 8628 C C . HIS D 4 145 ? 27.853 42.158 72.480 1.00 24.89 145 HIS D C 1
ATOM 8629 O O . HIS D 4 145 ? 27.928 42.568 71.331 1.00 25.25 145 HIS D O 1
ATOM 8636 N N . TYR D 4 146 ? 27.949 40.864 72.788 1.00 24.32 146 TYR D N 1
ATOM 8637 C CA . TYR D 4 146 ? 28.253 39.826 71.788 1.00 23.46 146 TYR D CA 1
ATOM 8638 C C . TYR D 4 146 ? 27.129 39.617 70.754 1.00 23.23 146 TYR D C 1
ATOM 8639 O O . TYR D 4 146 ? 27.365 39.018 69.713 1.00 22.76 146 TYR D O 1
ATOM 8648 N N . ARG D 4 147 ? 25.911 40.045 71.076 1.00 22.86 147 ARG D N 1
ATOM 8649 C CA . ARG D 4 147 ? 24.796 40.037 70.134 1.00 23.80 147 ARG D CA 1
ATOM 8650 C C . ARG D 4 147 ? 24.130 41.406 70.253 1.00 24.33 147 ARG D C 1
ATOM 8651 O O . ARG D 4 147 ? 24.341 42.100 71.236 1.00 24.04 147 ARG D O 1
ATOM 8659 N N . ASP D 4 148 ? 23.324 41.788 69.272 1.00 26.17 148 ASP D N 1
ATOM 8660 C CA . ASP D 4 148 ? 22.662 43.107 69.271 1.00 27.33 148 ASP D CA 1
ATOM 8661 C C . ASP D 4 148 ? 21.886 43.379 70.554 1.00 27.53 148 ASP D C 1
ATOM 8662 O O . ASP D 4 148 ? 21.812 44.519 71.014 1.00 28.20 148 ASP D O 1
ATOM 8667 N N . ASP D 4 149 ? 21.281 42.340 71.115 1.00 26.87 149 ASP D N 1
ATOM 8668 C CA . ASP D 4 149 ? 20.471 42.504 72.311 1.00 26.46 149 ASP D CA 1
ATOM 8669 C C . ASP D 4 149 ? 20.856 41.529 73.434 1.00 25.74 149 ASP D C 1
ATOM 8670 O O . ASP D 4 149 ? 20.018 41.158 74.273 1.00 25.75 149 ASP D O 1
ATOM 8675 N N . GLU D 4 150 ? 22.104 41.076 73.416 1.00 25.24 150 GLU D N 1
ATOM 8676 C CA . GLU D 4 150 ? 22.641 40.232 74.483 1.00 24.98 150 GLU D CA 1
ATOM 8677 C C . GLU D 4 150 ? 23.967 40.798 74.967 1.00 25.08 150 GLU D C 1
ATOM 8678 O O . GLU D 4 150 ? 24.713 41.384 74.193 1.00 25.94 150 GLU D O 1
ATOM 8684 N N . THR D 4 151 ? 24.248 40.601 76.246 1.00 24.85 151 THR D N 1
ATOM 8685 C CA . THR D 4 151 ? 25.453 41.143 76.885 1.00 25.21 151 THR D CA 1
ATOM 8686 C C . THR D 4 151 ? 26.124 40.146 77.817 1.00 25.24 151 THR D C 1
ATOM 8687 O O . THR D 4 151 ? 25.460 39.349 78.472 1.00 25.59 151 THR D O 1
ATOM 8691 N N . MET D 4 152 ? 27.443 40.181 77.844 1.00 24.94 152 MET D N 1
ATOM 8692 C CA . MET D 4 152 ? 28.221 39.353 78.736 1.00 25.22 152 MET D CA 1
ATOM 8693 C C . MET D 4 152 ? 28.970 40.334 79.680 1.00 26.40 152 MET D C 1
ATOM 8694 O O . MET D 4 152 ? 29.545 41.335 79.222 1.00 26.13 152 MET D O 1
ATOM 8699 N N . TYR D 4 153 ? 28.893 40.066 80.983 1.00 26.85 153 TYR D N 1
ATOM 8700 C CA . TYR D 4 153 ? 29.583 40.871 82.003 1.00 27.50 153 TYR D CA 1
ATOM 8701 C C . TYR D 4 153 ? 30.641 39.990 82.696 1.00 28.27 153 TYR D C 1
ATOM 8702 O O . TYR D 4 153 ? 30.347 38.858 83.114 1.00 28.03 153 TYR D O 1
ATOM 8711 N N . VAL D 4 154 ? 31.880 40.486 82.751 1.00 29.42 154 VAL D N 1
ATOM 8712 C CA . VAL D 4 154 ? 33.004 39.796 83.379 1.00 30.11 154 VAL D CA 1
ATOM 8713 C C . VAL D 4 154 ? 33.538 40.695 84.527 1.00 32.03 154 VAL D C 1
ATOM 8714 O O . VAL D 4 154 ? 33.813 41.886 84.318 1.00 31.28 154 VAL D O 1
ATOM 8718 N N . GLU D 4 155 ? 33.628 40.126 85.731 1.00 33.78 155 GLU D N 1
ATOM 8719 C CA . GLU D 4 155 ? 34.077 40.833 86.934 1.00 35.51 155 GLU D CA 1
ATOM 8720 C C . GLU D 4 155 ? 34.933 39.875 87.763 1.00 36.19 155 GLU D C 1
ATOM 8721 O O . GLU D 4 155 ? 34.568 38.706 87.956 1.00 35.87 155 GLU D O 1
ATOM 8727 N N . SER D 4 156 ? 36.080 40.364 88.226 1.00 36.69 156 SER D N 1
ATOM 8728 C CA . SER D 4 156 ? 36.989 39.576 89.053 1.00 37.13 156 SER D CA 1
ATOM 8729 C C . SER D 4 156 ? 36.856 40.003 90.508 1.00 37.55 156 SER D C 1
ATOM 8730 O O . SER D 4 156 ? 36.857 41.195 90.808 1.00 37.37 156 SER D O 1
ATOM 8733 N N . LYS D 4 157 ? 36.704 39.024 91.395 1.00 38.62 157 LYS D N 1
ATOM 8734 C CA . LYS D 4 157 ? 36.601 39.274 92.832 1.00 39.15 157 LYS D CA 1
ATOM 8735 C C . LYS D 4 157 ? 37.761 38.582 93.519 1.00 38.68 157 LYS D C 1
ATOM 8736 O O . LYS D 4 157 ? 38.565 37.903 92.873 1.00 37.64 157 LYS D O 1
ATOM 8742 N N . LYS D 4 158 ? 37.860 38.751 94.832 1.00 39.24 158 LYS D N 1
ATOM 8743 C CA . LYS D 4 158 ? 38.982 38.183 95.578 1.00 39.03 158 LYS D CA 1
ATOM 8744 C C . LYS D 4 158 ? 39.240 36.714 95.257 1.00 38.54 158 LYS D C 1
ATOM 8745 O O . LYS D 4 158 ? 40.329 36.341 94.791 1.00 38.61 158 LYS D O 1
ATOM 8751 N N . ASP D 4 159 ? 38.240 35.874 95.478 1.00 37.47 159 ASP D N 1
ATOM 8752 C CA . ASP D 4 159 ? 38.426 34.445 95.318 1.00 37.14 159 ASP D CA 1
ATOM 8753 C C . ASP D 4 159 ? 37.742 33.824 94.098 1.00 36.36 159 ASP D C 1
ATOM 8754 O O . ASP D 4 159 ? 37.697 32.599 93.972 1.00 35.79 159 ASP D O 1
ATOM 8759 N N . ARG D 4 160 ? 37.247 34.651 93.182 1.00 35.39 160 ARG D N 1
ATOM 8760 C CA . ARG D 4 160 ? 36.507 34.111 92.037 1.00 34.83 160 ARG D CA 1
ATOM 8761 C C . ARG D 4 160 ? 36.340 35.116 90.907 1.00 33.74 160 ARG D C 1
ATOM 8762 O O . ARG D 4 160 ? 36.469 36.310 91.131 1.00 33.81 160 ARG D O 1
ATOM 8770 N N . VAL D 4 161 ? 36.063 34.606 89.699 1.00 32.75 161 VAL D N 1
ATOM 8771 C CA . VAL D 4 161 ? 35.743 35.433 88.527 1.00 31.86 161 VAL D CA 1
ATOM 8772 C C . VAL D 4 161 ? 34.306 35.131 88.076 1.00 31.00 161 VAL D C 1
ATOM 8773 O O . VAL D 4 161 ? 33.955 33.977 87.866 1.00 30.75 161 VAL D O 1
ATOM 8777 N N . THR D 4 162 ? 33.472 36.147 87.931 1.00 30.47 162 THR D N 1
ATOM 8778 C CA . THR D 4 162 ? 32.101 35.909 87.502 1.00 30.65 162 THR D CA 1
ATOM 8779 C C . THR D 4 162 ? 31.881 36.287 86.030 1.00 29.61 162 THR D C 1
ATOM 8780 O O . THR D 4 162 ? 32.406 37.302 85.544 1.00 28.80 162 THR D O 1
ATOM 8784 N N . VAL D 4 163 ? 31.130 35.443 85.330 1.00 28.77 163 VAL D N 1
ATOM 8785 C CA . VAL D 4 163 ? 30.745 35.694 83.951 1.00 27.88 163 VAL D CA 1
ATOM 8786 C C . VAL D 4 163 ? 29.235 35.641 83.894 1.00 27.84 163 VAL D C 1
ATOM 8787 O O . VAL D 4 163 ? 28.630 34.588 84.144 1.00 27.88 163 VAL D O 1
ATOM 8791 N N . VAL D 4 164 ? 28.624 36.774 83.567 1.00 27.08 164 VAL D N 1
ATOM 8792 C CA . VAL D 4 164 ? 27.187 36.871 83.503 1.00 27.17 164 VAL D CA 1
ATOM 8793 C C . VAL D 4 164 ? 26.746 37.039 82.034 1.00 27.20 164 VAL D C 1
ATOM 8794 O O . VAL D 4 164 ? 27.295 37.850 81.275 1.00 26.57 164 VAL D O 1
ATOM 8798 N N . PHE D 4 165 ? 25.759 36.248 81.642 1.00 26.87 165 PHE D N 1
ATOM 8799 C CA . PHE D 4 165 ? 25.185 36.342 80.316 1.00 26.42 165 PHE D CA 1
ATOM 8800 C C . PHE D 4 165 ? 23.766 36.861 80.423 1.00 25.82 165 PHE D C 1
ATOM 8801 O O . PHE D 4 165 ? 22.964 36.342 81.213 1.00 26.96 165 PHE D O 1
ATOM 8809 N N . SER D 4 166 ? 23.469 37.920 79.687 1.00 25.24 166 SER D N 1
ATOM 8810 C CA . SER D 4 166 ? 22.109 38.404 79.551 1.00 25.28 166 SER D CA 1
ATOM 8811 C C . SER D 4 166 ? 21.595 37.938 78.175 1.00 25.33 166 SER D C 1
ATOM 8812 O O . SER D 4 166 ? 21.893 38.565 77.152 1.00 24.79 166 SER D O 1
ATOM 8815 N N . THR D 4 167 ? 20.832 36.848 78.175 1.00 26.19 167 THR D N 1
ATOM 8816 C CA . THR D 4 167 ? 20.319 36.231 76.943 1.00 25.87 167 THR D CA 1
ATOM 8817 C C . THR D 4 167 ? 18.816 36.430 76.703 1.00 26.27 167 THR D C 1
ATOM 8818 O O . THR D 4 167 ? 18.010 36.638 77.624 1.00 26.08 167 THR D O 1
ATOM 8822 N N . VAL D 4 168 ? 18.449 36.307 75.436 1.00 25.36 168 VAL D N 1
ATOM 8823 C CA . VAL D 4 168 ? 17.106 36.558 74.997 1.00 26.08 168 VAL D CA 1
ATOM 8824 C C . VAL D 4 168 ? 16.503 35.308 74.346 1.00 25.92 168 VAL D C 1
ATOM 8825 O O . VAL D 4 168 ? 17.127 34.648 73.502 1.00 25.61 168 VAL D O 1
ATOM 8829 N N . PHE D 4 169 ? 15.303 34.973 74.771 1.00 27.43 169 PHE D N 1
ATOM 8830 C CA . PHE D 4 169 ? 14.580 33.855 74.184 1.00 29.03 169 PHE D CA 1
ATOM 8831 C C . PHE D 4 169 ? 13.482 34.455 73.348 1.00 29.95 169 PHE D C 1
ATOM 8832 O O . PHE D 4 169 ? 12.441 34.831 73.852 1.00 30.27 169 PHE D O 1
ATOM 8840 N N . LYS D 4 170 ? 13.730 34.572 72.058 1.00 31.86 170 LYS D N 1
ATOM 8841 C CA . LYS D 4 170 ? 12.765 35.185 71.156 1.00 33.34 170 LYS D CA 1
ATOM 8842 C C . LYS D 4 170 ? 11.421 34.458 71.127 1.00 33.49 170 LYS D C 1
ATOM 8843 O O . LYS D 4 170 ? 10.373 35.080 71.017 1.00 33.07 170 LYS D O 1
ATOM 8849 N N . ASP D 4 171 ? 11.471 33.143 71.225 1.00 33.88 171 ASP D N 1
ATOM 8850 C CA . ASP D 4 171 ? 10.272 32.315 71.249 1.00 35.00 171 ASP D CA 1
ATOM 8851 C C . ASP D 4 171 ? 9.810 32.147 72.695 1.00 34.19 171 ASP D C 1
ATOM 8852 O O . ASP D 4 171 ? 10.524 31.551 73.500 1.00 33.73 171 ASP D O 1
ATOM 8857 N N . ASP D 4 172 ? 8.643 32.691 73.032 1.00 33.75 172 ASP D N 1
ATOM 8858 C CA . ASP D 4 172 ? 8.117 32.594 74.390 1.00 33.81 172 ASP D CA 1
ATOM 8859 C C . ASP D 4 172 ? 8.273 31.204 74.984 1.00 33.01 172 ASP D C 1
ATOM 8860 O O . ASP D 4 172 ? 8.727 31.068 76.109 1.00 32.94 172 ASP D O 1
ATOM 8865 N N . ASP D 4 173 ? 7.905 30.165 74.234 1.00 31.31 173 ASP D N 1
ATOM 8866 C CA . ASP D 4 173 ? 7.959 28.823 74.794 1.00 30.51 173 ASP D CA 1
ATOM 8867 C C . ASP D 4 173 ? 9.387 28.339 75.067 1.00 29.02 173 ASP D C 1
ATOM 8868 O O . ASP D 4 173 ? 9.583 27.457 75.903 1.00 27.99 173 ASP D O 1
ATOM 8873 N N . ASP D 4 174 ? 10.372 28.908 74.374 1.00 27.63 174 ASP D N 1
ATOM 8874 C CA . ASP D 4 174 ? 11.771 28.548 74.600 1.00 27.41 174 ASP D CA 1
ATOM 8875 C C . ASP D 4 174 ? 12.230 28.980 76.008 1.00 26.84 174 ASP D C 1
ATOM 8876 O O . ASP D 4 174 ? 13.182 28.421 76.551 1.00 26.32 174 ASP D O 1
ATOM 8881 N N . VAL D 4 175 ? 11.555 29.962 76.589 1.00 26.87 175 VAL D N 1
ATOM 8882 C CA . VAL D 4 175 ? 11.868 30.416 77.942 1.00 27.29 175 VAL D CA 1
ATOM 8883 C C . VAL D 4 175 ? 11.548 29.275 78.899 1.00 26.69 175 VAL D C 1
ATOM 8884 O O . VAL D 4 175 ? 12.297 28.985 79.816 1.00 26.51 175 VAL D O 1
ATOM 8888 N N . VAL D 4 176 ? 10.401 28.650 78.679 1.00 26.28 176 VAL D N 1
ATOM 8889 C CA . VAL D 4 176 ? 9.934 27.598 79.549 1.00 25.82 176 VAL D CA 1
ATOM 8890 C C . VAL D 4 176 ? 10.888 26.408 79.451 1.00 25.12 176 VAL D C 1
ATOM 8891 O O . VAL D 4 176 ? 11.321 25.863 80.469 1.00 24.17 176 VAL D O 1
ATOM 8895 N N . ILE D 4 177 ? 11.259 26.037 78.226 1.00 24.18 177 ILE D N 1
ATOM 8896 C CA . ILE D 4 177 ? 12.217 24.963 78.043 1.00 23.81 177 ILE D CA 1
ATOM 8897 C C . ILE D 4 177 ? 13.570 25.334 78.656 1.00 23.85 177 ILE D C 1
ATOM 8898 O O . ILE D 4 177 ? 14.197 24.520 79.334 1.00 22.57 177 ILE D O 1
ATOM 8903 N N . GLY D 4 178 ? 14.006 26.573 78.423 1.00 23.12 178 GLY D N 1
ATOM 8904 C CA . GLY D 4 178 ? 15.283 27.034 78.926 1.00 23.17 178 GLY D CA 1
ATOM 8905 C C . GLY D 4 178 ? 15.361 26.941 80.445 1.00 23.23 178 GLY D C 1
ATOM 8906 O O . GLY D 4 178 ? 16.413 26.609 80.991 1.00 22.56 178 GLY D O 1
ATOM 8907 N N . LYS D 4 179 ? 14.260 27.232 81.125 1.00 23.66 179 LYS D N 1
ATOM 8908 C CA . LYS D 4 179 ? 14.223 27.133 82.586 1.00 24.50 179 LYS D CA 1
ATOM 8909 C C . LYS D 4 179 ? 14.481 25.708 83.107 1.00 24.68 179 LYS D C 1
ATOM 8910 O O . LYS D 4 179 ? 15.010 25.523 84.207 1.00 23.67 179 LYS D O 1
ATOM 8916 N N . VAL D 4 180 ? 14.067 24.693 82.351 1.00 24.38 180 VAL D N 1
ATOM 8917 C CA . VAL D 4 180 ? 14.325 23.324 82.742 1.00 24.34 180 VAL D CA 1
ATOM 8918 C C . VAL D 4 180 ? 15.836 23.050 82.679 1.00 24.72 180 VAL D C 1
ATOM 8919 O O . VAL D 4 180 ? 16.408 22.404 83.572 1.00 24.90 180 VAL D O 1
ATOM 8923 N N . PHE D 4 181 ? 16.468 23.489 81.599 1.00 24.60 181 PHE D N 1
ATOM 8924 C CA . PHE D 4 181 ? 17.922 23.347 81.458 1.00 24.62 181 PHE D CA 1
ATOM 8925 C C . PHE D 4 181 ? 18.676 24.137 82.543 1.00 25.04 181 PHE D C 1
ATOM 8926 O O . PHE D 4 181 ? 19.626 23.614 83.145 1.00 24.62 181 PHE D O 1
ATOM 8934 N N . MET D 4 182 ? 18.254 25.372 82.802 1.00 25.73 182 MET D N 1
ATOM 8935 C CA . MET D 4 182 ? 18.919 26.216 83.811 1.00 26.64 182 MET D CA 1
ATOM 8936 C C . MET D 4 182 ? 18.793 25.685 85.250 1.00 27.14 182 MET D C 1
ATOM 8937 O O . MET D 4 182 ? 19.704 25.863 86.070 1.00 27.23 182 MET D O 1
ATOM 8942 N N . GLN D 4 183 ? 17.674 25.052 85.576 1.00 28.00 183 GLN D N 1
ATOM 8943 C CA . GLN D 4 183 ? 17.541 24.442 86.892 1.00 29.05 183 GLN D CA 1
ATOM 8944 C C . GLN D 4 183 ? 18.568 23.299 87.053 1.00 28.53 183 GLN D C 1
ATOM 8945 O O . GLN D 4 183 ? 19.143 23.111 88.129 1.00 29.35 183 GLN D O 1
ATOM 8951 N N . GLU D 4 184 ? 18.845 22.558 85.989 1.00 27.93 184 GLU D N 1
ATOM 8952 C CA . GLU D 4 184 ? 19.806 21.468 86.097 1.00 27.97 184 GLU D CA 1
ATOM 8953 C C . GLU D 4 184 ? 21.227 22.009 86.268 1.00 27.83 184 GLU D C 1
ATOM 8954 O O . GLU D 4 184 ? 22.084 21.377 86.910 1.00 27.22 184 GLU D O 1
ATOM 8960 N N . PHE D 4 185 ? 21.478 23.169 85.673 1.00 28.07 185 PHE D N 1
ATOM 8961 C CA . PHE D 4 185 ? 22.773 23.813 85.803 1.00 28.63 185 PHE D CA 1
ATOM 8962 C C . PHE D 4 185 ? 22.918 24.314 87.234 1.00 28.62 185 PHE D C 1
ATOM 8963 O O . PHE D 4 185 ? 23.987 24.267 87.795 1.00 28.45 185 PHE D O 1
ATOM 8971 N N . LYS D 4 186 ? 21.836 24.833 87.792 1.00 29.81 186 LYS D N 1
ATOM 8972 C CA . LYS D 4 186 ? 21.823 25.369 89.148 1.00 31.17 186 LYS D CA 1
ATOM 8973 C C . LYS D 4 186 ? 22.151 24.252 90.162 1.00 31.45 186 LYS D C 1
ATOM 8974 O O . LYS D 4 186 ? 22.761 24.517 91.193 1.00 31.17 186 LYS D O 1
ATOM 8980 N N . GLU D 4 187 ? 21.738 23.021 89.853 1.00 31.14 187 GLU D N 1
ATOM 8981 C CA . GLU D 4 187 ? 21.940 21.860 90.729 1.00 31.29 187 GLU D CA 1
ATOM 8982 C C . GLU D 4 187 ? 23.174 21.045 90.331 1.00 31.17 187 GLU D C 1
ATOM 8983 O O . GLU D 4 187 ? 23.414 19.968 90.864 1.00 31.53 187 GLU D O 1
ATOM 8989 N N . GLY D 4 188 ? 23.966 21.572 89.406 1.00 31.56 188 GLY D N 1
ATOM 8990 C CA . GLY D 4 188 ? 25.086 20.853 88.837 1.00 31.84 188 GLY D CA 1
ATOM 8991 C C . GLY D 4 188 ? 26.190 20.414 89.780 1.00 32.15 188 GLY D C 1
ATOM 8992 O O . GLY D 4 188 ? 26.926 19.474 89.481 1.00 32.29 188 GLY D O 1
ATOM 8993 N N . ARG D 4 189 ? 26.328 21.100 90.899 1.00 32.87 189 ARG D N 1
ATOM 8994 C CA . ARG D 4 189 ? 27.361 20.742 91.853 1.00 34.14 189 ARG D CA 1
ATOM 8995 C C . ARG D 4 189 ? 27.063 19.376 92.480 1.00 34.22 189 ARG D C 1
ATOM 8996 O O . ARG D 4 189 ? 27.961 18.752 93.035 1.00 34.80 189 ARG D O 1
ATOM 9004 N N . ARG D 4 190 ? 25.826 18.895 92.334 1.00 34.17 190 ARG D N 1
ATOM 9005 C CA . ARG D 4 190 ? 25.449 17.559 92.817 1.00 34.60 190 ARG D CA 1
ATOM 9006 C C . ARG D 4 190 ? 26.076 16.434 91.997 1.00 34.64 190 ARG D C 1
ATOM 9007 O O . ARG D 4 190 ? 25.964 15.261 92.361 1.00 35.45 190 ARG D O 1
ATOM 9015 N N . ALA D 4 191 ? 26.729 16.773 90.890 1.00 34.09 191 ALA D N 1
ATOM 9016 C CA . ALA D 4 191 ? 27.385 15.773 90.069 1.00 33.89 191 ALA D CA 1
ATOM 9017 C C . ALA D 4 191 ? 28.872 16.036 89.927 1.00 33.48 191 ALA D C 1
ATOM 9018 O O . ALA D 4 191 ? 29.649 15.122 89.705 1.00 33.69 191 ALA D O 1
ATOM 9020 N N . SER D 4 192 ? 29.256 17.298 90.029 1.00 33.50 192 SER D N 1
ATOM 9021 C CA . SER D 4 192 ? 30.646 17.706 89.906 1.00 33.11 192 SER D CA 1
ATOM 9022 C C . SER D 4 192 ? 30.874 18.773 90.956 1.00 32.41 192 SER D C 1
ATOM 9023 O O . SER D 4 192 ? 30.707 19.960 90.681 1.00 31.24 192 SER D O 1
ATOM 9026 N N . HIS D 4 193 ? 31.260 18.352 92.162 1.00 31.31 193 HIS D N 1
ATOM 9027 C CA . HIS D 4 193 ? 31.368 19.284 93.277 1.00 30.85 193 HIS D CA 1
ATOM 9028 C C . HIS D 4 193 ? 32.390 20.399 93.049 1.00 30.37 193 HIS D C 1
ATOM 9029 O O . HIS D 4 193 ? 32.284 21.454 93.655 1.00 29.69 193 HIS D O 1
ATOM 9036 N N . THR D 4 194 ? 33.354 20.189 92.170 1.00 31.06 194 THR D N 1
ATOM 9037 C CA . THR D 4 194 ? 34.368 21.221 91.926 1.00 32.47 194 THR D CA 1
ATOM 9038 C C . THR D 4 194 ? 34.035 22.166 90.751 1.00 32.92 194 THR D C 1
ATOM 9039 O O . THR D 4 194 ? 34.733 23.156 90.513 1.00 32.86 194 THR D O 1
ATOM 9043 N N . ALA D 4 195 ? 32.979 21.847 90.014 1.00 33.00 195 ALA D N 1
ATOM 9044 C CA . ALA D 4 195 ? 32.575 22.650 88.867 1.00 32.89 195 ALA D CA 1
ATOM 9045 C C . ALA D 4 195 ? 32.140 24.052 89.250 1.00 32.56 195 ALA D C 1
ATOM 9046 O O . ALA D 4 195 ? 31.758 24.317 90.382 1.00 32.16 195 ALA D O 1
ATOM 9048 N N . PRO D 4 196 ? 32.195 24.977 88.301 1.00 32.92 196 PRO D N 1
ATOM 9049 C CA . PRO D 4 196 ? 31.689 26.319 88.546 1.00 32.63 196 PRO D CA 1
ATOM 9050 C C . PRO D 4 196 ? 30.251 26.303 89.042 1.00 32.89 196 PRO D C 1
ATOM 9051 O O . PRO D 4 196 ? 29.482 25.430 88.655 1.00 33.45 196 PRO D O 1
ATOM 9055 N N . GLN D 4 197 ? 29.906 27.256 89.895 1.00 32.91 197 GLN D N 1
ATOM 9056 C CA . GLN D 4 197 ? 28.542 27.427 90.374 1.00 33.13 197 GLN D CA 1
ATOM 9057 C C . GLN D 4 197 ? 27.763 28.194 89.316 1.00 32.37 197 GLN D C 1
ATOM 9058 O O . GLN D 4 197 ? 28.298 29.094 88.673 1.00 31.23 197 GLN D O 1
ATOM 9064 N N . VAL D 4 198 ? 26.497 27.842 89.136 1.00 31.91 198 VAL D N 1
ATOM 9065 C CA . VAL D 4 198 ? 25.672 28.545 88.175 1.00 31.93 198 VAL D CA 1
ATOM 9066 C C . VAL D 4 198 ? 24.424 29.088 88.806 1.00 31.87 198 VAL D C 1
ATOM 9067 O O . VAL D 4 198 ? 23.726 28.379 89.517 1.00 32.66 198 VAL D O 1
ATOM 9071 N N . LEU D 4 199 ? 24.132 30.350 88.530 1.00 32.04 199 LEU D N 1
ATOM 9072 C CA . LEU D 4 199 ? 22.901 30.967 88.985 1.00 32.33 199 LEU D CA 1
ATOM 9073 C C . LEU D 4 199 ? 22.054 31.366 87.780 1.00 32.16 199 LEU D C 1
ATOM 9074 O O . LEU D 4 199 ? 22.569 31.500 86.664 1.00 31.50 199 LEU D O 1
ATOM 9079 N N . PHE D 4 200 ? 20.766 31.582 88.020 1.00 31.69 200 PHE D N 1
ATOM 9080 C CA . PHE D 4 200 ? 19.850 31.974 86.968 1.00 32.29 200 PHE D CA 1
ATOM 9081 C C . PHE D 4 200 ? 18.761 32.890 87.483 1.00 31.94 200 PHE D C 1
ATOM 9082 O O . PHE D 4 200 ? 18.106 32.617 88.504 1.00 32.22 200 PHE D O 1
ATOM 9090 N N . SER D 4 201 ? 18.567 33.989 86.775 1.00 31.53 201 SER D N 1
ATOM 9091 C CA . SER D 4 201 ? 17.508 34.917 87.110 1.00 32.01 201 SER D CA 1
ATOM 9092 C C . SER D 4 201 ? 16.696 35.159 85.848 1.00 32.80 201 SER D C 1
ATOM 9093 O O . SER D 4 201 ? 17.240 35.500 84.800 1.00 32.61 201 SER D O 1
ATOM 9096 N N . HIS D 4 202 ? 15.396 34.983 85.959 1.00 33.83 202 HIS D N 1
ATOM 9097 C CA . HIS D 4 202 ? 14.503 35.169 84.832 1.00 35.25 202 HIS D CA 1
ATOM 9098 C C . HIS D 4 202 ? 13.949 36.578 84.883 1.00 36.02 202 HIS D C 1
ATOM 9099 O O . HIS D 4 202 ? 13.505 37.012 85.934 1.00 36.12 202 HIS D O 1
ATOM 9106 N N . ARG D 4 203 ? 14.039 37.316 83.782 1.00 37.05 203 ARG D N 1
ATOM 9107 C CA . ARG D 4 203 ? 13.410 38.639 83.704 1.00 38.78 203 ARG D CA 1
ATOM 9108 C C . ARG D 4 203 ? 13.988 39.717 84.629 1.00 39.31 203 ARG D C 1
ATOM 9109 O O . ARG D 4 203 ? 13.321 40.709 84.881 1.00 41.31 203 ARG D O 1
ATOM 9117 N N . GLU D 4 204 ? 15.190 39.540 85.160 1.00 38.74 204 GLU D N 1
ATOM 9118 C CA . GLU D 4 204 ? 15.782 40.544 86.047 1.00 38.40 204 GLU D CA 1
ATOM 9119 C C . GLU D 4 204 ? 17.251 40.249 86.265 1.00 37.07 204 GLU D C 1
ATOM 9120 O O . GLU D 4 204 ? 17.640 39.123 86.559 1.00 35.74 204 GLU D O 1
ATOM 9126 N N . PRO D 4 205 ? 18.058 41.285 86.143 1.00 36.30 205 PRO D N 1
ATOM 9127 C CA . PRO D 4 205 ? 19.496 41.182 86.353 1.00 36.26 205 PRO D CA 1
ATOM 9128 C C . PRO D 4 205 ? 19.825 40.840 87.793 1.00 36.44 205 PRO D C 1
ATOM 9129 O O . PRO D 4 205 ? 18.996 41.022 88.676 1.00 35.21 205 PRO D O 1
ATOM 9133 N N . PRO D 4 206 ? 21.015 40.310 88.021 1.00 36.91 206 PRO D N 1
ATOM 9134 C CA . PRO D 4 206 ? 21.510 40.151 89.387 1.00 37.72 206 PRO D CA 1
ATOM 9135 C C . PRO D 4 206 ? 21.602 41.562 89.980 1.00 37.91 206 PRO D C 1
ATOM 9136 O O . PRO D 4 206 ? 21.869 42.530 89.241 1.00 37.69 206 PRO D O 1
ATOM 9140 N N . LEU D 4 207 ? 21.356 41.670 91.279 1.00 38.57 207 LEU D N 1
ATOM 9141 C CA . LEU D 4 207 ? 21.275 42.963 91.971 1.00 39.22 207 LEU D CA 1
ATOM 9142 C C . LEU D 4 207 ? 22.408 43.932 91.685 1.00 39.49 207 LEU D C 1
ATOM 9143 O O . LEU D 4 207 ? 22.171 45.122 91.586 1.00 39.43 207 LEU D O 1
ATOM 9148 N N . GLU D 4 208 ? 23.626 43.436 91.539 1.00 40.75 208 GLU D N 1
ATOM 9149 C CA . GLU D 4 208 ? 24.764 44.309 91.255 1.00 42.00 208 GLU D CA 1
ATOM 9150 C C . GLU D 4 208 ? 24.564 45.135 89.974 1.00 43.00 208 GLU D C 1
ATOM 9151 O O . GLU D 4 208 ? 25.185 46.185 89.804 1.00 43.11 208 GLU D O 1
ATOM 9157 N N . LEU D 4 209 ? 23.696 44.661 89.078 1.00 43.99 209 LEU D N 1
ATOM 9158 C CA . LEU D 4 209 ? 23.436 45.348 87.814 1.00 44.79 209 LEU D CA 1
ATOM 9159 C C . LEU D 4 209 ? 22.103 46.095 87.784 1.00 45.88 209 LEU D C 1
ATOM 9160 O O . LEU D 4 209 ? 21.747 46.658 86.761 1.00 46.18 209 LEU D O 1
ATOM 9165 N N . LYS D 4 210 ? 21.375 46.116 88.896 1.00 47.67 210 LYS D N 1
ATOM 9166 C CA . LYS D 4 210 ? 20.069 46.787 88.954 1.00 48.84 210 LYS D CA 1
ATOM 9167 C C . LYS D 4 210 ? 20.166 48.297 88.696 1.00 49.81 210 LYS D C 1
ATOM 9168 O O . LYS D 4 210 ? 19.219 48.895 88.182 1.00 49.84 210 LYS D O 1
ATOM 9174 N N . ASP D 4 211 ? 21.308 48.900 89.027 1.00 50.70 211 ASP D N 1
ATOM 9175 C CA . ASP D 4 211 ? 21.491 50.346 88.863 1.00 51.62 211 ASP D CA 1
ATOM 9176 C C . ASP D 4 211 ? 22.061 50.743 87.499 1.00 51.69 211 ASP D C 1
ATOM 9177 O O . ASP D 4 211 ? 22.235 51.929 87.215 1.00 52.04 211 ASP D O 1
ATOM 9182 N N . THR D 4 212 ? 22.355 49.759 86.655 1.00 51.50 212 THR D N 1
ATOM 9183 C CA . THR D 4 212 ? 22.826 50.044 85.310 1.00 51.22 212 THR D CA 1
ATOM 9184 C C . THR D 4 212 ? 21.638 49.944 84.364 1.00 50.62 212 THR D C 1
ATOM 9185 O O . THR D 4 212 ? 20.498 49.845 84.806 1.00 51.11 212 THR D O 1
ATOM 9189 N N . ASP D 4 213 ? 21.905 49.979 83.063 1.00 49.81 213 ASP D N 1
ATOM 9190 C CA . ASP D 4 213 ? 20.858 49.857 82.049 1.00 48.92 213 ASP D CA 1
ATOM 9191 C C . ASP D 4 213 ? 20.715 48.412 81.559 1.00 47.31 213 ASP D C 1
ATOM 9192 O O . ASP D 4 213 ? 20.482 48.175 80.379 1.00 46.93 213 ASP D O 1
ATOM 9197 N N . ALA D 4 214 ? 20.874 47.450 82.460 1.00 45.57 214 ALA D N 1
ATOM 9198 C CA . ALA D 4 214 ? 20.733 46.051 82.099 1.00 44.14 214 ALA D CA 1
ATOM 9199 C C . ALA D 4 214 ? 19.303 45.819 81.656 1.00 42.88 214 ALA D C 1
ATOM 9200 O O . ALA D 4 214 ? 18.368 46.389 82.215 1.00 42.39 214 ALA D O 1
ATOM 9202 N N . ALA D 4 215 ? 19.135 44.999 80.627 1.00 41.24 215 ALA D N 1
ATOM 9203 C CA . ALA D 4 215 ? 17.810 44.720 80.092 1.00 39.78 215 ALA D CA 1
ATOM 9204 C C . ALA D 4 215 ? 16.907 43.968 81.078 1.00 38.48 215 ALA D C 1
ATOM 9205 O O . ALA D 4 215 ? 17.355 43.105 81.827 1.00 37.13 215 ALA D O 1
ATOM 9207 N N . VAL D 4 216 ? 15.622 44.308 81.041 1.00 37.55 216 VAL D N 1
ATOM 9208 C CA . VAL D 4 216 ? 14.597 43.672 81.861 1.00 37.25 216 VAL D CA 1
ATOM 9209 C C . VAL D 4 216 ? 13.430 43.269 80.949 1.00 36.16 216 VAL D C 1
ATOM 9210 O O . VAL D 4 216 ? 13.048 44.042 80.081 1.00 36.45 216 VAL D O 1
ATOM 9214 N N . GLY D 4 217 ? 12.863 42.080 81.133 1.00 35.48 217 GLY D N 1
ATOM 9215 C CA . GLY D 4 217 ? 11.715 41.650 80.330 1.00 34.65 217 GLY D CA 1
ATOM 9216 C C . GLY D 4 217 ? 11.364 40.172 80.419 1.00 34.10 217 GLY D C 1
ATOM 9217 O O . GLY D 4 217 ? 12.186 39.358 80.845 1.00 32.75 217 GLY D O 1
ATOM 9218 N N . ASP D 4 218 ? 10.140 39.827 80.000 1.00 33.94 218 ASP D N 1
ATOM 9219 C CA . ASP D 4 218 ? 9.639 38.444 80.049 1.00 34.08 218 ASP D CA 1
ATOM 9220 C C . ASP D 4 218 ? 10.447 37.428 79.238 1.00 33.46 218 ASP D C 1
ATOM 9221 O O . ASP D 4 218 ? 10.364 36.233 79.509 1.00 33.09 218 ASP D O 1
ATOM 9226 N N . ASN D 4 219 ? 11.203 37.880 78.239 1.00 32.53 219 ASN D N 1
ATOM 9227 C CA . ASN D 4 219 ? 11.976 36.952 77.407 1.00 32.83 219 ASN D CA 1
ATOM 9228 C C . ASN D 4 219 ? 13.484 37.012 77.661 1.00 32.49 219 ASN D C 1
ATOM 9229 O O . ASN D 4 219 ? 14.279 36.411 76.920 1.00 32.60 219 ASN D O 1
ATOM 9234 N N . ILE D 4 220 ? 13.868 37.733 78.708 1.00 31.28 220 ILE D N 1
ATOM 9235 C CA . ILE D 4 220 ? 15.271 37.865 79.078 1.00 31.06 220 ILE D CA 1
ATOM 9236 C C . ILE D 4 220 ? 15.576 36.902 80.195 1.00 30.05 220 ILE D C 1
ATOM 9237 O O . ILE D 4 220 ? 14.754 36.670 81.062 1.00 29.09 220 ILE D O 1
ATOM 9242 N N . GLY D 4 221 ? 16.765 36.327 80.154 1.00 29.37 221 GLY D N 1
ATOM 9243 C CA . GLY D 4 221 ? 17.222 35.459 81.212 1.00 29.11 221 GLY D CA 1
ATOM 9244 C C . GLY D 4 221 ? 18.679 35.775 81.490 1.00 28.58 221 GLY D C 1
ATOM 9245 O O . GLY D 4 221 ? 19.451 36.016 80.563 1.00 28.94 221 GLY D O 1
ATOM 9246 N N . TYR D 4 222 ? 19.043 35.795 82.770 1.00 28.06 222 TYR D N 1
ATOM 9247 C CA . TYR D 4 222 ? 20.414 36.051 83.208 1.00 27.58 222 TYR D CA 1
ATOM 9248 C C . TYR D 4 222 ? 21.027 34.782 83.755 1.00 27.07 222 TYR D C 1
ATOM 9249 O O . TYR D 4 222 ? 20.411 34.090 84.558 1.00 28.71 222 TYR D O 1
ATOM 9258 N N . ILE D 4 223 ? 22.228 34.452 83.295 1.00 26.47 223 ILE D N 1
ATOM 9259 C CA . ILE D 4 223 ? 22.938 33.298 83.795 1.00 26.34 223 ILE D CA 1
ATOM 9260 C C . ILE D 4 223 ? 24.293 33.726 84.342 1.00 26.81 223 ILE D C 1
ATOM 9261 O O . ILE D 4 223 ? 25.069 34.398 83.638 1.00 27.21 223 ILE D O 1
ATOM 9266 N N . THR D 4 224 ? 24.595 33.308 85.569 1.00 26.69 224 THR D N 1
ATOM 9267 C CA . THR D 4 224 ? 25.903 33.587 86.173 1.00 26.95 224 THR D CA 1
ATOM 9268 C C . THR D 4 224 ? 26.751 32.362 86.367 1.00 26.27 224 THR D C 1
ATOM 9269 O O . THR D 4 224 ? 26.314 31.406 87.002 1.00 27.14 224 THR D O 1
ATOM 9273 N N . PHE D 4 225 ? 27.952 32.364 85.794 1.00 26.91 225 PHE D N 1
ATOM 9274 C CA . PHE D 4 225 ? 28.943 31.332 86.072 1.00 27.29 225 PHE D CA 1
ATOM 9275 C C . PHE D 4 225 ? 29.932 31.919 87.081 1.00 28.64 225 PHE D C 1
ATOM 9276 O O . PHE D 4 225 ? 30.280 33.116 86.988 1.00 28.34 225 PHE D O 1
ATOM 9284 N N . VAL D 4 226 ? 30.344 31.094 88.048 1.00 29.12 226 VAL D N 1
ATOM 9285 C CA . VAL D 4 226 ? 31.309 31.478 89.092 1.00 29.93 226 VAL D CA 1
ATOM 9286 C C . VAL D 4 226 ? 32.520 30.601 88.873 1.00 29.90 226 VAL D C 1
ATOM 9287 O O . VAL D 4 226 ? 32.470 29.376 89.061 1.00 30.64 226 VAL D O 1
ATOM 9291 N N . LEU D 4 227 ? 33.595 31.213 88.403 1.00 29.84 227 LEU D N 1
ATOM 9292 C CA . LEU D 4 227 ? 34.794 30.481 88.058 1.00 30.48 227 LEU D CA 1
ATOM 9293 C C . LEU D 4 227 ? 35.815 30.646 89.186 1.00 31.25 227 LEU D C 1
ATOM 9294 O O . LEU D 4 227 ? 36.064 31.773 89.622 1.00 30.67 227 LEU D O 1
ATOM 9299 N N . PHE D 4 228 ? 36.368 29.522 89.643 1.00 32.12 228 PHE D N 1
ATOM 9300 C CA . PHE D 4 228 ? 37.337 29.470 90.744 1.00 32.96 228 PHE D CA 1
ATOM 9301 C C . PHE D 4 228 ? 38.735 29.315 90.179 1.00 33.27 228 PHE D C 1
ATOM 9302 O O . PHE D 4 228 ? 38.909 28.983 89.005 1.00 33.52 228 PHE D O 1
ATOM 9310 N N . PRO D 4 229 ? 39.743 29.564 91.010 1.00 33.91 229 PRO D N 1
ATOM 9311 C CA . PRO D 4 229 ? 41.136 29.473 90.582 1.00 33.71 229 PRO D CA 1
ATOM 9312 C C . PRO D 4 229 ? 41.479 28.201 89.860 1.00 33.48 229 PRO D C 1
ATOM 9313 O O . PRO D 4 229 ? 42.285 28.246 88.937 1.00 33.78 229 PRO D O 1
ATOM 9317 N N . ARG D 4 230 ? 40.901 27.076 90.257 1.00 33.38 230 ARG D N 1
ATOM 9318 C CA . ARG D 4 230 ? 41.206 25.824 89.586 1.00 33.56 230 ARG D CA 1
ATOM 9319 C C . ARG D 4 230 ? 40.726 25.872 88.125 1.00 33.09 230 ARG D C 1
ATOM 9320 O O . ARG D 4 230 ? 41.155 25.079 87.294 1.00 32.10 230 ARG D O 1
ATOM 9328 N N . HIS D 4 231 ? 39.831 26.803 87.823 1.00 33.41 231 HIS D N 1
ATOM 9329 C CA . HIS D 4 231 ? 39.321 26.942 86.454 1.00 33.51 231 HIS D CA 1
ATOM 9330 C C . HIS D 4 231 ? 40.036 28.066 85.710 1.00 34.60 231 HIS D C 1
ATOM 9331 O O . HIS D 4 231 ? 40.153 28.022 84.488 1.00 34.38 231 HIS D O 1
ATOM 9338 N N . THR D 4 232 ? 40.526 29.051 86.460 1.00 35.58 232 THR D N 1
ATOM 9339 C CA . THR D 4 232 ? 41.120 30.241 85.870 1.00 36.34 232 THR D CA 1
ATOM 9340 C C . THR D 4 232 ? 42.648 30.325 85.867 1.00 37.30 232 THR D C 1
ATOM 9341 O O . THR D 4 232 ? 43.184 31.326 85.387 1.00 37.05 232 THR D O 1
ATOM 9345 N N . ASN D 4 233 ? 43.341 29.299 86.373 1.00 38.04 233 ASN D N 1
ATOM 9346 C CA . ASN D 4 233 ? 44.811 29.304 86.409 1.00 38.44 233 ASN D CA 1
ATOM 9347 C C . ASN D 4 233 ? 45.408 29.063 85.048 1.00 38.95 233 ASN D C 1
ATOM 9348 O O . ASN D 4 233 ? 44.702 28.722 84.087 1.00 38.49 233 ASN D O 1
ATOM 9353 N N . ALA D 4 234 ? 46.719 29.254 84.966 1.00 39.07 234 ALA D N 1
ATOM 9354 C CA . ALA D 4 234 ? 47.449 29.054 83.726 1.00 39.35 234 ALA D CA 1
ATOM 9355 C C . ALA D 4 234 ? 47.252 27.657 83.152 1.00 39.09 234 ALA D C 1
ATOM 9356 O O . ALA D 4 234 ? 47.332 27.462 81.940 1.00 39.45 234 ALA D O 1
ATOM 9358 N N . SER D 4 235 ? 46.977 26.678 84.002 1.00 38.65 235 SER D N 1
ATOM 9359 C CA . SER D 4 235 ? 46.833 25.311 83.515 1.00 38.48 235 SER D CA 1
ATOM 9360 C C . SER D 4 235 ? 45.433 24.990 82.950 1.00 37.46 235 SER D C 1
ATOM 9361 O O . SER D 4 235 ? 45.297 24.170 82.051 1.00 37.73 235 SER D O 1
ATOM 9364 N N . ALA D 4 236 ? 44.405 25.623 83.486 1.00 36.35 236 ALA D N 1
ATOM 9365 C CA . ALA D 4 236 ? 43.034 25.309 83.094 1.00 36.26 236 ALA D CA 1
ATOM 9366 C C . ALA D 4 236 ? 42.434 26.355 82.138 1.00 35.84 236 ALA D C 1
ATOM 9367 O O . ALA D 4 236 ? 41.467 26.069 81.436 1.00 35.50 236 ALA D O 1
ATOM 9369 N N . ARG D 4 237 ? 43.031 27.546 82.154 1.00 34.88 237 ARG D N 1
ATOM 9370 C CA . ARG D 4 237 ? 42.625 28.727 81.385 1.00 35.02 237 ARG D CA 1
ATOM 9371 C C . ARG D 4 237 ? 42.079 28.482 79.961 1.00 33.46 237 ARG D C 1
ATOM 9372 O O . ARG D 4 237 ? 40.972 28.903 79.633 1.00 33.80 237 ARG D O 1
ATOM 9380 N N . ASP D 4 238 ? 42.858 27.835 79.111 1.00 31.89 238 ASP D N 1
ATOM 9381 C CA . ASP D 4 238 ? 42.463 27.649 77.723 1.00 31.73 238 ASP D CA 1
ATOM 9382 C C . ASP D 4 238 ? 41.167 26.843 77.578 1.00 30.64 238 ASP D C 1
ATOM 9383 O O . ASP D 4 238 ? 40.239 27.254 76.860 1.00 27.75 238 ASP D O 1
ATOM 9388 N N . ASN D 4 239 ? 41.121 25.711 78.277 1.00 29.45 239 ASN D N 1
ATOM 9389 C CA . ASN D 4 239 ? 39.946 24.860 78.288 1.00 28.91 239 ASN D CA 1
ATOM 9390 C C . ASN D 4 239 ? 38.745 25.592 78.831 1.00 28.82 239 ASN D C 1
ATOM 9391 O O . ASN D 4 239 ? 37.649 25.496 78.270 1.00 29.23 239 ASN D O 1
ATOM 9396 N N . THR D 4 240 ? 38.937 26.324 79.919 1.00 28.11 240 THR D N 1
ATOM 9397 C CA . THR D 4 240 ? 37.838 27.083 80.506 1.00 28.41 240 THR D CA 1
ATOM 9398 C C . THR D 4 240 ? 37.269 28.116 79.539 1.00 27.80 240 THR D C 1
ATOM 9399 O O . THR D 4 240 ? 36.050 28.304 79.471 1.00 28.11 240 THR D O 1
ATOM 9403 N N . ILE D 4 241 ? 38.155 28.811 78.834 1.00 27.23 241 ILE D N 1
ATOM 9404 C CA . ILE D 4 241 ? 37.737 29.795 77.849 1.00 27.02 241 ILE D CA 1
ATOM 9405 C C . ILE D 4 241 ? 36.979 29.101 76.689 1.00 26.61 241 ILE D C 1
ATOM 9406 O O . ILE D 4 241 ? 35.944 29.586 76.232 1.00 26.66 241 ILE D O 1
ATOM 9411 N N . ASN D 4 242 ? 37.500 27.973 76.232 1.00 26.58 242 ASN D N 1
ATOM 9412 C CA . ASN D 4 242 ? 36.873 27.220 75.175 1.00 27.28 242 ASN D CA 1
ATOM 9413 C C . ASN D 4 242 ? 35.406 26.908 75.513 1.00 26.94 242 ASN D C 1
ATOM 9414 O O . ASN D 4 242 ? 34.553 26.954 74.623 1.00 27.19 242 ASN D O 1
ATOM 9419 N N . LEU D 4 243 ? 35.116 26.618 76.784 1.00 26.69 243 LEU D N 1
ATOM 9420 C CA . LEU D 4 243 ? 33.762 26.276 77.219 1.00 26.46 243 LEU D CA 1
ATOM 9421 C C . LEU D 4 243 ? 32.883 27.479 77.397 1.00 25.99 243 LEU D C 1
ATOM 9422 O O . LEU D 4 243 ? 31.798 27.555 76.828 1.00 25.44 243 LEU D O 1
ATOM 9427 N N . ILE D 4 244 ? 33.345 28.420 78.211 1.00 25.13 244 ILE D N 1
ATOM 9428 C CA . ILE D 4 244 ? 32.505 29.528 78.616 1.00 26.04 244 ILE D CA 1
ATOM 9429 C C . ILE D 4 244 ? 32.074 30.415 77.454 1.00 25.20 244 ILE D C 1
ATOM 9430 O O . ILE D 4 244 ? 30.979 30.973 77.475 1.00 24.85 244 ILE D O 1
ATOM 9435 N N . HIS D 4 245 ? 32.907 30.511 76.429 1.00 25.32 245 HIS D N 1
ATOM 9436 C CA . HIS D 4 245 ? 32.570 31.383 75.310 1.00 26.10 245 HIS D CA 1
ATOM 9437 C C . HIS D 4 245 ? 31.554 30.701 74.392 1.00 25.59 245 HIS D C 1
ATOM 9438 O O . HIS D 4 245 ? 30.980 31.327 73.524 1.00 26.21 245 HIS D O 1
ATOM 9445 N N . THR D 4 246 ? 31.299 29.422 74.618 1.00 25.64 246 THR D N 1
ATOM 9446 C CA . THR D 4 246 ? 30.277 28.738 73.839 1.00 25.13 246 THR D CA 1
ATOM 9447 C C . THR D 4 246 ? 29.000 28.516 74.613 1.00 24.34 246 THR D C 1
ATOM 9448 O O . THR D 4 246 ? 28.068 27.952 74.043 1.00 24.38 246 THR D O 1
ATOM 9452 N N . PHE D 4 247 ? 28.933 28.954 75.874 1.00 23.91 247 PHE D N 1
ATOM 9453 C CA . PHE D 4 247 ? 27.800 28.608 76.720 1.00 23.11 247 PHE D CA 1
ATOM 9454 C C . PHE D 4 247 ? 26.446 29.066 76.196 1.00 23.08 247 PHE D C 1
ATOM 9455 O O . PHE D 4 247 ? 25.492 28.286 76.183 1.00 22.61 247 PHE D O 1
ATOM 9463 N N . ARG D 4 248 ? 26.343 30.335 75.838 1.00 22.67 248 ARG D N 1
ATOM 9464 C CA . ARG D 4 248 ? 25.095 30.876 75.334 1.00 22.73 248 ARG D CA 1
ATOM 9465 C C . ARG D 4 248 ? 24.596 30.070 74.137 1.00 22.45 248 ARG D C 1
ATOM 9466 O O . ARG D 4 248 ? 23.426 29.715 74.079 1.00 21.88 248 ARG D O 1
ATOM 9474 N N . ASP D 4 249 ? 25.485 29.776 73.193 1.00 22.44 249 ASP D N 1
ATOM 9475 C CA . ASP D 4 249 ? 25.103 29.025 72.005 1.00 22.29 249 ASP D CA 1
ATOM 9476 C C . ASP D 4 249 ? 24.818 27.556 72.324 1.00 21.63 249 ASP D C 1
ATOM 9477 O O . ASP D 4 249 ? 23.985 26.917 71.669 1.00 20.42 249 ASP D O 1
ATOM 9482 N N . TYR D 4 250 ? 25.504 27.048 73.343 1.00 20.46 250 TYR D N 1
ATOM 9483 C CA . TYR D 4 250 ? 25.329 25.672 73.800 1.00 20.49 250 TYR D CA 1
ATOM 9484 C C . TYR D 4 250 ? 23.920 25.500 74.348 1.00 19.32 250 TYR D C 1
ATOM 9485 O O . TYR D 4 250 ? 23.245 24.540 74.020 1.00 18.89 250 TYR D O 1
ATOM 9494 N N . LEU D 4 251 ? 23.465 26.466 75.131 1.00 18.36 251 LEU D N 1
ATOM 9495 C CA . LEU D 4 251 ? 22.150 26.400 75.730 1.00 18.62 251 LEU D CA 1
ATOM 9496 C C . LEU D 4 251 ? 21.062 26.463 74.635 1.00 19.28 251 LEU D C 1
ATOM 9497 O O . LEU D 4 251 ? 20.131 25.662 74.633 1.00 18.68 251 LEU D O 1
ATOM 9502 N N . HIS D 4 252 ? 21.184 27.421 73.724 1.00 19.23 252 HIS D N 1
ATOM 9503 C CA . HIS D 4 252 ? 20.190 27.602 72.664 1.00 19.90 252 HIS D CA 1
ATOM 9504 C C . HIS D 4 252 ? 20.158 26.397 71.700 1.00 19.20 252 HIS D C 1
ATOM 9505 O O . HIS D 4 252 ? 19.097 25.995 71.232 1.00 19.79 252 HIS D O 1
ATOM 9512 N N . TYR D 4 253 ? 21.325 25.821 71.438 1.00 19.70 253 TYR D N 1
ATOM 9513 C CA . TYR D 4 253 ? 21.467 24.598 70.654 1.00 19.31 253 TYR D CA 1
ATOM 9514 C C . TYR D 4 253 ? 20.654 23.458 71.295 1.00 19.45 253 TYR D C 1
ATOM 9515 O O . TYR D 4 253 ? 19.863 22.788 70.616 1.00 19.11 253 TYR D O 1
ATOM 9524 N N . HIS D 4 254 ? 20.816 23.263 72.595 1.00 19.20 254 HIS D N 1
ATOM 9525 C CA . HIS D 4 254 ? 20.140 22.154 73.283 1.00 18.86 254 HIS D CA 1
ATOM 9526 C C . HIS D 4 254 ? 18.643 22.373 73.414 1.00 18.23 254 HIS D C 1
ATOM 9527 O O . HIS D 4 254 ? 17.882 21.414 73.464 1.00 16.72 254 HIS D O 1
ATOM 9534 N N . ILE D 4 255 ? 18.216 23.624 73.462 1.00 17.43 255 ILE D N 1
ATOM 9535 C CA . ILE D 4 255 ? 16.787 23.892 73.499 1.00 18.17 255 ILE D CA 1
ATOM 9536 C C . ILE D 4 255 ? 16.185 23.426 72.154 1.00 17.68 255 ILE D C 1
ATOM 9537 O O . ILE D 4 255 ? 15.163 22.735 72.132 1.00 18.08 255 ILE D O 1
ATOM 9542 N N . LYS D 4 256 ? 16.868 23.750 71.056 1.00 17.35 256 LYS D N 1
ATOM 9543 C CA . LYS D 4 256 ? 16.398 23.429 69.730 1.00 17.71 256 LYS D CA 1
ATOM 9544 C C . LYS D 4 256 ? 16.412 21.906 69.513 1.00 18.60 256 LYS D C 1
ATOM 9545 O O . LYS D 4 256 ? 15.471 21.365 68.933 1.00 17.79 256 LYS D O 1
ATOM 9551 N N . CYS D 4 257 ? 17.465 21.236 69.986 1.00 18.23 257 CYS D N 1
ATOM 9552 C CA . CYS D 4 257 ? 17.569 19.764 69.855 1.00 19.93 257 CYS D CA 1
ATOM 9553 C C . CYS D 4 257 ? 16.502 19.031 70.690 1.00 19.85 257 CYS D C 1
ATOM 9554 O O . CYS D 4 257 ? 15.987 17.959 70.285 1.00 20.26 257 CYS D O 1
ATOM 9557 N N . SER D 4 258 ? 16.151 19.616 71.827 1.00 19.95 258 SER D N 1
ATOM 9558 C CA . SER D 4 258 ? 15.075 19.111 72.676 1.00 20.52 258 SER D CA 1
ATOM 9559 C C . SER D 4 258 ? 13.724 19.167 71.918 1.00 20.45 258 SER D C 1
ATOM 9560 O O . SER D 4 258 ? 12.946 18.201 71.928 1.00 19.11 258 SER D O 1
ATOM 9563 N N . LYS D 4 259 ? 13.465 20.272 71.229 1.00 20.34 259 LYS D N 1
ATOM 9564 C CA . LYS D 4 259 ? 12.241 20.432 70.471 1.00 21.20 259 LYS D CA 1
ATOM 9565 C C . LYS D 4 259 ? 12.171 19.392 69.330 1.00 21.42 259 LYS D C 1
ATOM 9566 O O . LYS D 4 259 ? 11.121 18.829 69.088 1.00 21.41 259 LYS D O 1
ATOM 9572 N N . ALA D 4 260 ? 13.304 19.118 68.680 1.00 21.94 260 ALA D N 1
ATOM 9573 C CA . ALA D 4 260 ? 13.381 18.118 67.628 1.00 22.18 260 ALA D CA 1
ATOM 9574 C C . ALA D 4 260 ? 13.070 16.740 68.196 1.00 22.56 260 ALA D C 1
ATOM 9575 O O . ALA D 4 260 ? 12.286 16.012 67.616 1.00 21.22 260 ALA D O 1
ATOM 9577 N N . TYR D 4 261 ? 13.686 16.396 69.333 1.00 23.65 261 TYR D N 1
ATOM 9578 C CA . TYR D 4 261 ? 13.421 15.122 69.999 1.00 24.21 261 TYR D CA 1
ATOM 9579 C C . TYR D 4 261 ? 11.923 14.948 70.341 1.00 24.28 261 TYR D C 1
ATOM 9580 O O . TYR D 4 261 ? 11.344 13.885 70.106 1.00 22.98 261 TYR D O 1
ATOM 9589 N N . ILE D 4 262 ? 11.310 15.990 70.890 1.00 23.73 262 ILE D N 1
ATOM 9590 C CA . ILE D 4 262 ? 9.874 15.991 71.185 1.00 24.08 262 ILE D CA 1
ATOM 9591 C C . ILE D 4 262 ? 9.052 15.774 69.887 1.00 24.29 262 ILE D C 1
ATOM 9592 O O . ILE D 4 262 ? 8.033 15.062 69.899 1.00 23.70 262 ILE D O 1
ATOM 9597 N N . HIS D 4 263 ? 9.515 16.340 68.764 1.00 23.79 263 HIS D N 1
ATOM 9598 C CA . HIS D 4 263 ? 8.892 16.064 67.476 1.00 23.59 263 HIS D CA 1
ATOM 9599 C C . HIS D 4 263 ? 8.896 14.572 67.160 1.00 23.34 263 HIS D C 1
ATOM 9600 O O . HIS D 4 263 ? 7.883 14.054 66.691 1.00 21.85 263 HIS D O 1
ATOM 9607 N N . THR D 4 264 ? 10.015 13.886 67.412 1.00 23.30 264 THR D N 1
ATOM 9608 C CA . THR D 4 264 ? 10.063 12.443 67.186 1.00 23.96 264 THR D CA 1
ATOM 9609 C C . THR D 4 264 ? 9.016 11.728 68.036 1.00 23.66 264 THR D C 1
ATOM 9610 O O . THR D 4 264 ? 8.327 10.850 67.521 1.00 23.81 264 THR D O 1
ATOM 9614 N N . ARG D 4 265 ? 8.903 12.098 69.310 1.00 22.79 265 ARG D N 1
ATOM 9615 C CA . ARG D 4 265 ? 7.854 11.555 70.182 1.00 23.20 265 ARG D CA 1
ATOM 9616 C C . ARG D 4 265 ? 6.465 11.820 69.580 1.00 22.55 265 ARG D C 1
ATOM 9617 O O . ARG D 4 265 ? 5.612 10.943 69.552 1.00 21.87 265 ARG D O 1
ATOM 9625 N N . MET D 4 266 ? 6.219 13.038 69.121 1.00 22.08 266 MET D N 1
ATOM 9626 C CA . MET D 4 266 ? 4.918 13.354 68.521 1.00 22.31 266 MET D CA 1
ATOM 9627 C C . MET D 4 266 ? 4.603 12.542 67.250 1.00 21.91 266 MET D C 1
ATOM 9628 O O . MET D 4 266 ? 3.458 12.130 67.058 1.00 22.12 266 MET D O 1
ATOM 9633 N N . ARG D 4 267 ? 5.599 12.325 66.391 1.00 21.81 267 ARG D N 1
ATOM 9634 C CA . ARG D 4 267 ? 5.414 11.540 65.182 1.00 22.19 267 ARG D CA 1
ATOM 9635 C C . ARG D 4 267 ? 4.972 10.114 65.563 1.00 22.59 267 ARG D C 1
ATOM 9636 O O . ARG D 4 267 ? 4.039 9.587 64.974 1.00 22.74 267 ARG D O 1
ATOM 9644 N N . ALA D 4 268 ? 5.650 9.528 66.539 1.00 23.46 268 ALA D N 1
ATOM 9645 C CA . ALA D 4 268 ? 5.378 8.162 66.992 1.00 24.31 268 ALA D CA 1
ATOM 9646 C C . ALA D 4 268 ? 3.979 8.014 67.601 1.00 24.30 268 ALA D C 1
ATOM 9647 O O . ALA D 4 268 ? 3.246 7.079 67.256 1.00 23.13 268 ALA D O 1
ATOM 9649 N N . LYS D 4 269 ? 3.602 8.945 68.475 1.00 24.25 269 LYS D N 1
ATOM 9650 C CA . LYS D 4 269 ? 2.293 8.861 69.128 1.00 24.40 269 LYS D CA 1
ATOM 9651 C C . LYS D 4 269 ? 1.141 9.094 68.153 1.00 24.19 269 LYS D C 1
ATOM 9652 O O . LYS D 4 269 ? 0.099 8.421 68.221 1.00 23.13 269 LYS D O 1
ATOM 9658 N N . THR D 4 270 ? 1.330 10.024 67.229 1.00 23.88 270 THR D N 1
ATOM 9659 C CA . THR D 4 270 ? 0.308 10.347 66.255 1.00 24.28 270 THR D CA 1
ATOM 9660 C C . THR D 4 270 ? 0.130 9.165 65.307 1.00 25.56 270 THR D C 1
ATOM 9661 O O . THR D 4 270 ? -0.975 8.805 64.983 1.00 24.31 270 THR D O 1
ATOM 9665 N N . SER D 4 271 ? 1.246 8.590 64.874 1.00 26.52 271 SER D N 1
ATOM 9666 C CA . SER D 4 271 ? 1.239 7.424 64.018 1.00 27.57 271 SER D CA 1
ATOM 9667 C C . SER D 4 271 ? 0.451 6.274 64.688 1.00 27.37 271 SER D C 1
ATOM 9668 O O . SER D 4 271 ? -0.346 5.613 64.044 1.00 26.90 271 SER D O 1
ATOM 9671 N N . ASP D 4 272 ? 0.669 6.075 65.977 1.00 27.49 272 ASP D N 1
ATOM 9672 C CA . ASP D 4 272 ? -0.060 5.064 66.741 1.00 28.23 272 ASP D CA 1
ATOM 9673 C C . ASP D 4 272 ? -1.567 5.379 66.824 1.00 27.27 272 ASP D C 1
ATOM 9674 O O . ASP D 4 272 ? -2.411 4.487 66.593 1.00 26.16 272 ASP D O 1
ATOM 9679 N N . PHE D 4 273 ? -1.925 6.636 67.081 1.00 25.71 273 PHE D N 1
ATOM 9680 C CA . PHE D 4 273 ? -3.343 7.026 67.056 1.00 25.26 273 PHE D CA 1
ATOM 9681 C C . PHE D 4 273 ? -4.018 6.701 65.718 1.00 25.46 273 PHE D C 1
ATOM 9682 O O . PHE D 4 273 ? -5.138 6.158 65.697 1.00 24.35 273 PHE D O 1
ATOM 9690 N N . LEU D 4 274 ? -3.355 7.045 64.612 1.00 25.24 274 LEU D N 1
ATOM 9691 C CA . LEU D 4 274 ? -3.901 6.799 63.289 1.00 26.47 274 LEU D CA 1
ATOM 9692 C C . LEU D 4 274 ? -4.115 5.289 63.019 1.00 26.93 274 LEU D C 1
ATOM 9693 O O . LEU D 4 274 ? -5.069 4.929 62.347 1.00 26.63 274 LEU D O 1
ATOM 9698 N N . LYS D 4 275 ? -3.235 4.438 63.525 1.00 27.80 275 LYS D N 1
ATOM 9699 C CA . LYS D 4 275 ? -3.392 2.986 63.361 1.00 29.38 275 LYS D CA 1
ATOM 9700 C C . LYS D 4 275 ? -4.622 2.506 64.137 1.00 29.85 275 LYS D C 1
ATOM 9701 O O . LYS D 4 275 ? -5.415 1.708 63.620 1.00 29.53 275 LYS D O 1
ATOM 9707 N N . VAL D 4 276 ? -4.786 2.999 65.364 1.00 29.66 276 VAL D N 1
ATOM 9708 C CA . VAL D 4 276 ? -5.952 2.642 66.168 1.00 30.46 276 VAL D CA 1
ATOM 9709 C C . VAL D 4 276 ? -7.222 3.081 65.443 1.00 31.35 276 VAL D C 1
ATOM 9710 O O . VAL D 4 276 ? -8.151 2.284 65.237 1.00 31.31 276 VAL D O 1
ATOM 9714 N N . LEU D 4 277 ? -7.254 4.339 65.020 1.00 32.24 277 LEU D N 1
ATOM 9715 C CA . LEU D 4 277 ? -8.376 4.865 64.271 1.00 33.38 277 LEU D CA 1
ATOM 9716 C C . LEU D 4 277 ? -8.739 4.004 63.080 1.00 34.43 277 LEU D C 1
ATOM 9717 O O . LEU D 4 277 ? -9.914 3.714 62.859 1.00 34.51 277 LEU D O 1
ATOM 9722 N N . ASN D 4 278 ? -7.740 3.621 62.288 1.00 35.01 278 ASN D N 1
ATOM 9723 C CA . ASN D 4 278 ? -8.019 2.824 61.102 1.00 36.13 278 ASN D CA 1
ATOM 9724 C C . ASN D 4 278 ? -8.514 1.412 61.455 1.00 35.76 278 ASN D C 1
ATOM 9725 O O . ASN D 4 278 ? -9.232 0.802 60.670 1.00 35.71 278 ASN D O 1
ATOM 9730 N N . ARG D 4 279 ? -8.185 0.923 62.646 1.00 35.94 279 ARG D N 1
ATOM 9731 C CA . ARG D 4 279 ? -8.676 -0.382 63.105 1.00 36.52 279 ARG D CA 1
ATOM 9732 C C . ARG D 4 279 ? -10.158 -0.350 63.519 1.00 36.22 279 ARG D C 1
ATOM 9733 O O . ARG D 4 279 ? -10.722 -1.392 63.890 1.00 35.29 279 ARG D O 1
ATOM 9741 N N . ALA D 4 280 ? -10.784 0.828 63.459 1.00 35.50 280 ALA D N 1
ATOM 9742 C CA . ALA D 4 280 ? -12.189 0.953 63.808 1.00 36.23 280 ALA D CA 1
ATOM 9743 C C . ALA D 4 280 ? -13.049 0.694 62.578 1.00 37.14 280 ALA D C 1
ATOM 9744 O O . ALA D 4 280 ? -14.263 0.624 62.676 1.00 35.74 280 ALA D O 1
ATOM 9746 N N . ARG D 4 281 ? -12.403 0.588 61.420 1.00 38.82 281 ARG D N 1
ATOM 9747 C CA . ARG D 4 281 ? -13.088 0.308 60.176 1.00 41.31 281 ARG D CA 1
ATOM 9748 C C . ARG D 4 281 ? -13.313 -1.204 60.034 1.00 43.15 281 ARG D C 1
ATOM 9749 O O . ARG D 4 281 ? -12.495 -2.000 60.485 1.00 42.70 281 ARG D O 1
ATOM 9757 N N . PRO D 4 282 ? -14.423 -1.609 59.436 1.00 45.64 282 PRO D N 1
ATOM 9758 C CA . PRO D 4 282 ? -14.610 -3.030 59.122 1.00 47.63 282 PRO D CA 1
ATOM 9759 C C . PRO D 4 282 ? -13.487 -3.470 58.180 1.00 49.53 282 PRO D C 1
ATOM 9760 O O . PRO D 4 282 ? -13.080 -4.630 58.215 1.00 50.29 282 PRO D O 1
ATOM 9764 N N . ASP D 4 283 ? -13.015 -2.538 57.349 1.00 51.62 283 ASP D N 1
ATOM 9765 C CA . ASP D 4 283 ? -11.877 -2.615 56.490 1.00 52.99 283 ASP D CA 1
ATOM 9766 C C . ASP D 4 283 ? -12.012 -1.688 55.300 1.00 54.14 283 ASP D C 1
ATOM 9767 O O . ASP D 4 283 ? -12.662 -0.626 55.437 1.00 54.50 283 ASP D O 1
ATOM 9772 N N . ALA D 4 284 ? -11.458 -2.030 54.150 1.00 54.98 284 ALA D N 1
ATOM 9773 C CA . ALA D 4 284 ? -11.689 -1.272 52.922 1.00 55.49 284 ALA D CA 1
ATOM 9774 C C . ALA D 4 284 ? -13.074 -1.608 52.368 1.00 55.71 284 ALA D C 1
ATOM 9776 N N . PRO E 5 2 ? 22.725 4.225 16.276 1.00 48.01 2 PRO E N 1
ATOM 9777 C CA . PRO E 5 2 ? 22.355 2.781 16.237 1.00 47.73 2 PRO E CA 1
ATOM 9778 C C . PRO E 5 2 ? 23.194 1.991 15.258 1.00 46.71 2 PRO E C 1
ATOM 9779 O O . PRO E 5 2 ? 23.765 2.610 14.384 1.00 47.00 2 PRO E O 1
ATOM 9783 N N . ALA E 5 3 ? 23.406 0.716 15.558 1.00 45.95 3 ALA E N 1
ATOM 9784 C CA . ALA E 5 3 ? 23.843 -0.351 14.658 1.00 45.25 3 ALA E CA 1
ATOM 9785 C C . ALA E 5 3 ? 24.142 0.021 13.219 1.00 44.39 3 ALA E C 1
ATOM 9786 O O . ALA E 5 3 ? 23.504 0.875 12.610 1.00 43.14 3 ALA E O 1
ATOM 9788 N N . TYR E 5 4 ? 25.109 -0.692 12.670 1.00 43.91 4 TYR E N 1
ATOM 9789 C CA . TYR E 5 4 ? 25.593 -0.388 11.347 1.00 43.71 4 TYR E CA 1
ATOM 9790 C C . TYR E 5 4 ? 25.070 -1.352 10.312 1.00 43.47 4 TYR E C 1
ATOM 9791 O O . TYR E 5 4 ? 25.139 -2.565 10.479 1.00 42.72 4 TYR E O 1
ATOM 9800 N N . HIS E 5 5 ? 24.536 -0.783 9.244 1.00 43.46 5 HIS E N 1
ATOM 9801 C CA . HIS E 5 5 ? 23.942 -1.553 8.175 1.00 44.00 5 HIS E CA 1
ATOM 9802 C C . HIS E 5 5 ? 24.802 -1.482 6.917 1.00 44.34 5 HIS E C 1
ATOM 9803 O O . HIS E 5 5 ? 25.567 -0.539 6.727 1.00 44.09 5 HIS E O 1
ATOM 9810 N N . SER E 5 6 ? 24.690 -2.497 6.070 1.00 45.10 6 SER E N 1
ATOM 9811 C CA . SER E 5 6 ? 25.474 -2.548 4.841 1.00 45.64 6 SER E CA 1
ATOM 9812 C C . SER E 5 6 ? 24.986 -1.552 3.800 1.00 45.95 6 SER E C 1
ATOM 9813 O O . SER E 5 6 ? 23.790 -1.316 3.658 1.00 45.31 6 SER E O 1
ATOM 9816 N N . SER E 5 7 ? 25.923 -0.971 3.065 1.00 47.02 7 SER E N 1
ATOM 9817 C CA . SER E 5 7 ? 25.576 -0.082 1.965 1.00 48.14 7 SER E CA 1
ATOM 9818 C C . SER E 5 7 ? 25.880 -0.750 0.623 1.00 48.99 7 SER E C 1
ATOM 9819 O O . SER E 5 7 ? 26.012 -0.068 -0.382 1.00 48.86 7 SER E O 1
ATOM 9822 N N . LEU E 5 8 ? 25.960 -2.081 0.607 1.00 50.07 8 LEU E N 1
ATOM 9823 C CA . LEU E 5 8 ? 26.383 -2.819 -0.592 1.00 51.32 8 LEU E CA 1
ATOM 9824 C C . LEU E 5 8 ? 25.259 -3.445 -1.412 1.00 52.34 8 LEU E C 1
ATOM 9825 O O . LEU E 5 8 ? 25.520 -4.087 -2.429 1.00 52.44 8 LEU E O 1
ATOM 9830 N N . MET E 5 9 ? 24.016 -3.270 -0.989 1.00 53.75 9 MET E N 1
ATOM 9831 C CA . MET E 5 9 ? 22.905 -3.798 -1.761 1.00 55.09 9 MET E CA 1
ATOM 9832 C C . MET E 5 9 ? 22.790 -3.008 -3.061 1.00 56.11 9 MET E C 1
ATOM 9833 O O . MET E 5 9 ? 22.792 -1.776 -3.054 1.00 56.12 9 MET E O 1
ATOM 9838 N N . ASP E 5 10 ? 22.709 -3.732 -4.172 1.00 57.20 10 ASP E N 1
ATOM 9839 C CA . ASP E 5 10 ? 22.597 -3.137 -5.496 1.00 58.15 10 ASP E CA 1
ATOM 9840 C C . ASP E 5 10 ? 21.311 -3.581 -6.171 1.00 58.32 10 ASP E C 1
ATOM 9841 O O . ASP E 5 10 ? 20.815 -4.675 -5.912 1.00 58.35 10 ASP E O 1
ATOM 9846 N N . PRO E 5 11 ? 20.790 -2.743 -7.059 1.00 58.57 11 PRO E N 1
ATOM 9847 C CA . PRO E 5 11 ? 19.583 -3.077 -7.820 1.00 58.55 11 PRO E CA 1
ATOM 9848 C C . PRO E 5 11 ? 19.778 -4.329 -8.668 1.00 58.26 11 PRO E C 1
ATOM 9849 O O . PRO E 5 11 ? 18.795 -4.894 -9.141 1.00 58.52 11 PRO E O 1
ATOM 9853 N N . ASP E 5 12 ? 21.026 -4.746 -8.864 1.00 57.63 12 ASP E N 1
ATOM 9854 C CA . ASP E 5 12 ? 21.315 -5.945 -9.638 1.00 57.26 12 ASP E CA 1
ATOM 9855 C C . ASP E 5 12 ? 21.918 -7.047 -8.769 1.00 56.01 12 ASP E C 1
ATOM 9856 O O . ASP E 5 12 ? 22.387 -8.060 -9.284 1.00 56.09 12 ASP E O 1
ATOM 9861 N N . THR E 5 13 ? 21.911 -6.846 -7.453 1.00 54.53 13 THR E N 1
ATOM 9862 C CA . THR E 5 13 ? 22.379 -7.869 -6.528 1.00 53.22 13 THR E CA 1
ATOM 9863 C C . THR E 5 13 ? 21.405 -9.033 -6.588 1.00 52.16 13 THR E C 1
ATOM 9864 O O . THR E 5 13 ? 20.198 -8.829 -6.603 1.00 51.68 13 THR E O 1
ATOM 9868 N N . LYS E 5 14 ? 21.928 -10.250 -6.602 1.00 51.13 14 LYS E N 1
ATOM 9869 C CA . LYS E 5 14 ? 21.086 -11.434 -6.684 1.00 50.70 14 LYS E CA 1
ATOM 9870 C C . LYS E 5 14 ? 20.804 -11.991 -5.295 1.00 49.50 14 LYS E C 1
ATOM 9871 O O . LYS E 5 14 ? 21.492 -11.657 -4.336 1.00 49.03 14 LYS E O 1
ATOM 9877 N N . LEU E 5 15 ? 19.808 -12.865 -5.210 1.00 48.54 15 LEU E N 1
ATOM 9878 C CA . LEU E 5 15 ? 19.397 -13.454 -3.941 1.00 47.74 15 LEU E CA 1
ATOM 9879 C C . LEU E 5 15 ? 19.520 -14.965 -3.887 1.00 46.93 15 LEU E C 1
ATOM 9880 O O . LEU E 5 15 ? 19.287 -15.659 -4.878 1.00 47.36 15 LEU E O 1
ATOM 9885 N N . ILE E 5 16 ? 19.906 -15.460 -2.719 1.00 45.54 16 ILE E N 1
ATOM 9886 C CA . ILE E 5 16 ? 19.873 -16.875 -2.421 1.00 45.11 16 ILE E CA 1
ATOM 9887 C C . ILE E 5 16 ? 18.927 -16.991 -1.217 1.00 44.76 16 ILE E C 1
ATOM 9888 O O . ILE E 5 16 ? 19.328 -16.769 -0.067 1.00 44.60 16 ILE E O 1
ATOM 9893 N N . GLY E 5 17 ? 17.668 -17.314 -1.497 1.00 44.18 17 GLY E N 1
ATOM 9894 C CA . GLY E 5 17 ? 16.637 -17.312 -0.478 1.00 43.72 17 GLY E CA 1
ATOM 9895 C C . GLY E 5 17 ? 16.238 -15.852 -0.313 1.00 43.39 17 GLY E C 1
ATOM 9896 O O . GLY E 5 17 ? 15.892 -15.191 -1.290 1.00 42.89 17 GLY E O 1
ATOM 9897 N N . ASN E 5 18 ? 16.276 -15.331 0.907 1.00 42.80 18 ASN E N 1
ATOM 9898 C CA . ASN E 5 18 ? 16.072 -13.895 1.084 1.00 42.64 18 ASN E CA 1
ATOM 9899 C C . ASN E 5 18 ? 17.377 -13.261 1.603 1.00 42.17 18 ASN E C 1
ATOM 9900 O O . ASN E 5 18 ? 17.393 -12.173 2.178 1.00 42.36 18 ASN E O 1
ATOM 9905 N N . MET E 5 19 ? 18.474 -13.973 1.358 1.00 41.58 19 MET E N 1
ATOM 9906 C CA . MET E 5 19 ? 19.822 -13.503 1.690 1.00 40.95 19 MET E CA 1
ATOM 9907 C C . MET E 5 19 ? 20.431 -12.871 0.447 1.00 40.75 19 MET E C 1
ATOM 9908 O O . MET E 5 19 ? 20.117 -13.288 -0.666 1.00 39.74 19 MET E O 1
ATOM 9913 N N . ALA E 5 20 ? 21.279 -11.863 0.634 1.00 40.02 20 ALA E N 1
ATOM 9914 C CA . ALA E 5 20 ? 21.886 -11.172 -0.494 1.00 39.73 20 ALA E CA 1
ATOM 9915 C C . ALA E 5 20 ? 23.128 -11.914 -0.943 1.00 39.01 20 ALA E C 1
ATOM 9916 O O . ALA E 5 20 ? 24.113 -12.002 -0.205 1.00 38.55 20 ALA E O 1
ATOM 9918 N N . LEU E 5 21 ? 23.077 -12.434 -2.168 1.00 38.84 21 LEU E N 1
ATOM 9919 C CA . LEU E 5 21 ? 24.208 -13.144 -2.760 1.00 38.71 21 LEU E CA 1
ATOM 9920 C C . LEU E 5 21 ? 25.266 -12.126 -3.165 1.00 38.46 21 LEU E C 1
ATOM 9921 O O . LEU E 5 21 ? 25.431 -11.833 -4.347 1.00 38.75 21 LEU E O 1
ATOM 9926 N N . LEU E 5 22 ? 25.972 -11.585 -2.178 1.00 38.55 22 LEU E N 1
ATOM 9927 C CA . LEU E 5 22 ? 26.955 -10.526 -2.402 1.00 38.35 22 LEU E CA 1
ATOM 9928 C C . LEU E 5 22 ? 28.307 -11.064 -2.856 1.00 37.80 22 LEU E C 1
ATOM 9929 O O . LEU E 5 22 ? 28.744 -12.127 -2.414 1.00 36.98 22 LEU E O 1
ATOM 9934 N N . PRO E 5 23 ? 28.987 -10.300 -3.702 1.00 37.90 23 PRO E N 1
ATOM 9935 C CA . PRO E 5 23 ? 30.303 -10.701 -4.201 1.00 38.33 23 PRO E CA 1
ATOM 9936 C C . PRO E 5 23 ? 31.347 -10.591 -3.131 1.00 38.69 23 PRO E C 1
ATOM 9937 O O . PRO E 5 23 ? 31.188 -9.789 -2.217 1.00 39.30 23 PRO E O 1
ATOM 9941 N N . ILE E 5 24 ? 32.383 -11.410 -3.223 1.00 38.91 24 ILE E N 1
ATOM 9942 C CA . ILE E 5 24 ? 33.519 -11.317 -2.334 1.00 39.62 24 ILE E CA 1
ATOM 9943 C C . ILE E 5 24 ? 34.788 -11.504 -3.142 1.00 39.94 24 ILE E C 1
ATOM 9944 O O . ILE E 5 24 ? 34.751 -11.961 -4.289 1.00 40.10 24 ILE E O 1
ATOM 9949 N N . ARG E 5 25 ? 35.907 -11.145 -2.529 1.00 39.95 25 ARG E N 1
ATOM 9950 C CA . ARG E 5 25 ? 37.211 -11.353 -3.111 1.00 40.17 25 ARG E CA 1
ATOM 9951 C C . ARG E 5 25 ? 37.710 -12.594 -2.412 1.00 39.21 25 ARG E C 1
ATOM 9952 O O . ARG E 5 25 ? 37.986 -12.578 -1.218 1.00 38.83 25 ARG E O 1
ATOM 9960 N N . SER E 5 26 ? 37.818 -13.689 -3.152 1.00 38.48 26 SER E N 1
ATOM 9961 C CA . SER E 5 26 ? 38.161 -14.951 -2.537 1.00 37.80 26 SER E CA 1
ATOM 9962 C C . SER E 5 26 ? 38.557 -16.006 -3.553 1.00 38.17 26 SER E C 1
ATOM 9963 O O . SER E 5 26 ? 38.066 -16.009 -4.686 1.00 37.50 26 SER E O 1
ATOM 9966 N N . GLN E 5 27 ? 39.422 -16.910 -3.111 1.00 38.64 27 GLN E N 1
ATOM 9967 C CA . GLN E 5 27 ? 39.859 -18.049 -3.902 1.00 39.54 27 GLN E CA 1
ATOM 9968 C C . GLN E 5 27 ? 39.078 -19.288 -3.492 1.00 39.24 27 GLN E C 1
ATOM 9969 O O . GLN E 5 27 ? 39.182 -20.334 -4.131 1.00 38.70 27 GLN E O 1
ATOM 9975 N N . PHE E 5 28 ? 38.312 -19.187 -2.407 1.00 38.80 28 PHE E N 1
ATOM 9976 C CA . PHE E 5 28 ? 37.529 -20.327 -1.964 1.00 38.37 28 PHE E CA 1
ATOM 9977 C C . PHE E 5 28 ? 36.413 -20.560 -2.955 1.00 38.00 28 PHE E C 1
ATOM 9978 O O . PHE E 5 28 ? 35.920 -19.620 -3.563 1.00 37.06 28 PHE E O 1
ATOM 9986 N N . LYS E 5 29 ? 36.031 -21.820 -3.128 1.00 37.93 29 LYS E N 1
ATOM 9987 C CA . LYS E 5 29 ? 34.967 -22.165 -4.056 1.00 38.36 29 LYS E CA 1
ATOM 9988 C C . LYS E 5 29 ? 33.595 -21.820 -3.488 1.00 37.33 29 LYS E C 1
ATOM 9989 O O . LYS E 5 29 ? 33.416 -21.760 -2.276 1.00 37.94 29 LYS E O 1
ATOM 9995 N N . GLY E 5 30 ? 32.637 -21.595 -4.378 1.00 36.72 30 GLY E N 1
ATOM 9996 C CA . GLY E 5 30 ? 31.271 -21.288 -4.002 1.00 35.78 30 GLY E CA 1
ATOM 9997 C C . GLY E 5 30 ? 30.666 -20.336 -5.001 1.00 35.27 30 GLY E C 1
ATOM 9998 O O . GLY E 5 30 ? 31.387 -19.778 -5.836 1.00 35.10 30 GLY E O 1
ATOM 9999 N N . PRO E 5 31 ? 29.353 -20.135 -4.916 1.00 34.55 31 PRO E N 1
ATOM 10000 C CA . PRO E 5 31 ? 28.612 -19.287 -5.853 1.00 34.70 31 PRO E CA 1
ATOM 10001 C C . PRO E 5 31 ? 28.666 -17.782 -5.644 1.00 34.53 31 PRO E C 1
ATOM 10002 O O . PRO E 5 31 ? 27.906 -17.064 -6.289 1.00 34.20 31 PRO E O 1
ATOM 10006 N N . ALA E 5 32 ? 29.548 -17.297 -4.792 1.00 35.20 32 ALA E N 1
ATOM 10007 C CA . ALA E 5 32 ? 29.666 -15.861 -4.608 1.00 35.87 32 ALA E CA 1
ATOM 10008 C C . ALA E 5 32 ? 30.245 -15.239 -5.866 1.00 36.65 32 ALA E C 1
ATOM 10009 O O . ALA E 5 32 ? 31.242 -15.722 -6.390 1.00 36.62 32 ALA E O 1
ATOM 10011 N N . PRO E 5 33 ? 29.645 -14.168 -6.358 1.00 37.67 33 PRO E N 1
ATOM 10012 C CA . PRO E 5 33 ? 30.231 -13.461 -7.487 1.00 38.36 33 PRO E CA 1
ATOM 10013 C C . PRO E 5 33 ? 31.626 -12.961 -7.124 1.00 39.14 33 PRO E C 1
ATOM 10014 O O . PRO E 5 33 ? 31.953 -12.865 -5.941 1.00 38.10 33 PRO E O 1
ATOM 10018 N N . ARG E 5 34 ? 32.438 -12.668 -8.135 1.00 40.26 34 ARG E N 1
ATOM 10019 C CA . ARG E 5 34 ? 33.784 -12.149 -7.915 1.00 41.37 34 ARG E CA 1
ATOM 10020 C C . ARG E 5 34 ? 33.696 -10.645 -7.693 1.00 42.19 34 ARG E C 1
ATOM 10021 O O . ARG E 5 34 ? 33.048 -9.942 -8.461 1.00 41.96 34 ARG E O 1
ATOM 10029 N N . GLU E 5 35 ? 34.332 -10.151 -6.636 1.00 43.85 35 GLU E N 1
ATOM 10030 C CA . GLU E 5 35 ? 34.303 -8.719 -6.333 1.00 45.22 35 GLU E CA 1
ATOM 10031 C C . GLU E 5 35 ? 35.453 -7.987 -7.019 1.00 46.07 35 GLU E C 1
ATOM 10032 O O . GLU E 5 35 ? 36.608 -8.397 -6.901 1.00 46.09 35 GLU E O 1
ATOM 10038 N N . THR E 5 36 ? 35.140 -6.895 -7.711 1.00 47.27 36 THR E N 1
ATOM 10039 C CA . THR E 5 36 ? 36.178 -6.080 -8.351 1.00 48.55 36 THR E CA 1
ATOM 10040 C C . THR E 5 36 ? 36.585 -4.877 -7.493 1.00 49.35 36 THR E C 1
ATOM 10041 O O . THR E 5 36 ? 37.743 -4.467 -7.508 1.00 49.85 36 THR E O 1
ATOM 10045 N N . LYS E 5 37 ? 35.645 -4.309 -6.743 1.00 50.05 37 LYS E N 1
ATOM 10046 C CA . LYS E 5 37 ? 35.965 -3.168 -5.886 1.00 50.35 37 LYS E CA 1
ATOM 10047 C C . LYS E 5 37 ? 36.978 -3.589 -4.819 1.00 50.22 37 LYS E C 1
ATOM 10048 O O . LYS E 5 37 ? 37.330 -4.762 -4.724 1.00 50.17 37 LYS E O 1
ATOM 10054 N N . ASP E 5 38 ? 37.450 -2.636 -4.020 1.00 50.07 38 ASP E N 1
ATOM 10055 C CA . ASP E 5 38 ? 38.475 -2.928 -3.010 1.00 49.90 38 ASP E CA 1
ATOM 10056 C C . ASP E 5 38 ? 37.926 -3.351 -1.638 1.00 48.64 38 ASP E C 1
ATOM 10057 O O . ASP E 5 38 ? 38.701 -3.659 -0.731 1.00 48.50 38 ASP E O 1
ATOM 10062 N N . THR E 5 39 ? 36.603 -3.358 -1.487 1.00 47.10 39 THR E N 1
ATOM 10063 C CA . THR E 5 39 ? 35.974 -3.837 -0.257 1.00 46.09 39 THR E CA 1
ATOM 10064 C C . THR E 5 39 ? 34.797 -4.731 -0.627 1.00 44.10 39 THR E C 1
ATOM 10065 O O . THR E 5 39 ? 34.263 -4.639 -1.730 1.00 44.15 39 THR E O 1
ATOM 10069 N N . ASP E 5 40 ? 34.377 -5.575 0.302 1.00 42.00 40 ASP E N 1
ATOM 10070 C CA . ASP E 5 40 ? 33.211 -6.431 0.077 1.00 40.47 40 ASP E CA 1
ATOM 10071 C C . ASP E 5 40 ? 32.473 -6.698 1.392 1.00 39.47 40 ASP E C 1
ATOM 10072 O O . ASP E 5 40 ? 32.926 -6.265 2.453 1.00 38.36 40 ASP E O 1
ATOM 10077 N N . ILE E 5 41 ? 31.346 -7.411 1.323 1.00 38.34 41 ILE E N 1
ATOM 10078 C CA . ILE E 5 41 ? 30.520 -7.674 2.509 1.00 37.63 41 ILE E CA 1
ATOM 10079 C C . ILE E 5 41 ? 31.299 -8.222 3.712 1.00 37.17 41 ILE E C 1
ATOM 10080 O O . ILE E 5 41 ? 30.996 -7.869 4.847 1.00 36.70 41 ILE E O 1
ATOM 10085 N N . VAL E 5 42 ? 32.306 -9.059 3.475 1.00 36.62 42 VAL E N 1
ATOM 10086 C CA . VAL E 5 42 ? 33.067 -9.652 4.568 1.00 36.54 42 VAL E CA 1
ATOM 10087 C C . VAL E 5 42 ? 33.913 -8.612 5.303 1.00 36.52 42 VAL E C 1
ATOM 10088 O O . VAL E 5 42 ? 33.964 -8.608 6.528 1.00 35.21 42 VAL E O 1
ATOM 10092 N N . ASP E 5 43 ? 34.561 -7.724 4.558 1.00 36.61 43 ASP E N 1
ATOM 10093 C CA . ASP E 5 43 ? 35.330 -6.653 5.196 1.00 36.90 43 ASP E CA 1
ATOM 10094 C C . ASP E 5 43 ? 34.394 -5.755 6.020 1.00 36.51 43 ASP E C 1
ATOM 10095 O O . ASP E 5 43 ? 34.757 -5.282 7.082 1.00 35.69 43 ASP E O 1
ATOM 10100 N N . GLU E 5 44 ? 33.192 -5.541 5.502 1.00 36.91 44 GLU E N 1
ATOM 10101 C CA . GLU E 5 44 ? 32.208 -4.661 6.121 1.00 37.58 44 GLU E CA 1
ATOM 10102 C C . GLU E 5 44 ? 31.778 -5.211 7.472 1.00 37.36 44 GLU E C 1
ATOM 10103 O O . GLU E 5 44 ? 31.731 -4.479 8.467 1.00 37.44 44 GLU E O 1
ATOM 10109 N N . ALA E 5 45 ? 31.484 -6.506 7.504 1.00 36.95 45 ALA E N 1
ATOM 10110 C CA . ALA E 5 45 ? 31.072 -7.176 8.726 1.00 37.04 45 ALA E CA 1
ATOM 10111 C C . ALA E 5 45 ? 32.177 -7.119 9.766 1.00 36.91 45 ALA E C 1
ATOM 10112 O O . ALA E 5 45 ? 31.921 -6.913 10.956 1.00 35.96 45 ALA E O 1
ATOM 10114 N N . ILE E 5 46 ? 33.403 -7.326 9.306 1.00 36.59 46 ILE E N 1
ATOM 10115 C CA . ILE E 5 46 ? 34.561 -7.296 10.180 1.00 36.69 46 ILE E CA 1
ATOM 10116 C C . ILE E 5 46 ? 34.825 -5.879 10.691 1.00 36.72 46 ILE E C 1
ATOM 10117 O O . ILE E 5 46 ? 35.230 -5.688 11.832 1.00 36.63 46 ILE E O 1
ATOM 10122 N N . TYR E 5 47 ? 34.583 -4.895 9.840 1.00 37.33 47 TYR E N 1
ATOM 10123 C CA . TYR E 5 47 ? 34.791 -3.492 10.193 1.00 38.03 47 TYR E CA 1
ATOM 10124 C C . TYR E 5 47 ? 33.779 -3.026 11.245 1.00 37.98 47 TYR E C 1
ATOM 10125 O O . TYR E 5 47 ? 34.141 -2.359 12.219 1.00 37.47 47 TYR E O 1
ATOM 10134 N N . TYR E 5 48 ? 32.519 -3.406 11.049 1.00 37.60 48 TYR E N 1
ATOM 10135 C CA . TYR E 5 48 ? 31.439 -3.010 11.950 1.00 37.80 48 TYR E CA 1
ATOM 10136 C C . TYR E 5 48 ? 31.320 -3.858 13.218 1.00 37.40 48 TYR E C 1
ATOM 10137 O O . TYR E 5 48 ? 30.683 -3.426 14.180 1.00 37.52 48 TYR E O 1
ATOM 10146 N N . PHE E 5 49 ? 31.938 -5.041 13.236 1.00 36.97 49 PHE E N 1
ATOM 10147 C CA . PHE E 5 49 ? 31.744 -6.005 14.329 1.00 36.84 49 PHE E CA 1
ATOM 10148 C C . PHE E 5 49 ? 31.859 -5.502 15.784 1.00 36.75 49 PHE E C 1
ATOM 10149 O O . PHE E 5 49 ? 30.965 -5.739 16.579 1.00 36.46 49 PHE E O 1
ATOM 10157 N N . LYS E 5 50 ? 32.963 -4.860 16.132 1.00 36.65 50 LYS E N 1
ATOM 10158 C CA . LYS E 5 50 ? 33.171 -4.402 17.516 1.00 37.02 50 LYS E CA 1
ATOM 10159 C C . LYS E 5 50 ? 32.022 -3.520 18.033 1.00 36.59 50 LYS E C 1
ATOM 10160 O O . LYS E 5 50 ? 31.713 -3.541 19.211 1.00 36.85 50 LYS E O 1
ATOM 10166 N N . ALA E 5 51 ? 31.367 -2.783 17.151 1.00 36.48 51 ALA E N 1
ATOM 10167 C CA . ALA E 5 51 ? 30.236 -1.951 17.556 1.00 36.73 51 ALA E CA 1
ATOM 10168 C C . ALA E 5 51 ? 28.922 -2.738 17.514 1.00 36.84 51 ALA E C 1
ATOM 10169 O O . ALA E 5 51 ? 28.197 -2.840 18.518 1.00 36.58 51 ALA E O 1
ATOM 10171 N N . ASN E 5 52 ? 28.637 -3.322 16.352 1.00 36.91 52 ASN E N 1
ATOM 10172 C CA . ASN E 5 52 ? 27.397 -4.066 16.132 1.00 36.85 52 ASN E CA 1
ATOM 10173 C C . ASN E 5 52 ? 27.150 -5.140 17.177 1.00 36.52 52 ASN E C 1
ATOM 10174 O O . ASN E 5 52 ? 26.008 -5.380 17.566 1.00 35.89 52 ASN E O 1
ATOM 10179 N N . VAL E 5 53 ? 28.217 -5.784 17.639 1.00 37.02 53 VAL E N 1
ATOM 10180 C CA . VAL E 5 53 ? 28.088 -6.914 18.556 1.00 37.57 53 VAL E CA 1
ATOM 10181 C C . VAL E 5 53 ? 27.457 -6.578 19.917 1.00 38.11 53 VAL E C 1
ATOM 10182 O O . VAL E 5 53 ? 26.962 -7.470 20.621 1.00 37.31 53 VAL E O 1
ATOM 10186 N N . PHE E 5 54 ? 27.473 -5.301 20.283 1.00 37.80 54 PHE E N 1
ATOM 10187 C CA . PHE E 5 54 ? 26.856 -4.882 21.536 1.00 38.39 54 PHE E CA 1
ATOM 10188 C C . PHE E 5 54 ? 25.353 -4.734 21.360 1.00 38.70 54 PHE E C 1
ATOM 10189 O O . PHE E 5 54 ? 24.605 -4.827 22.318 1.00 38.96 54 PHE E O 1
ATOM 10197 N N . PHE E 5 55 ? 24.909 -4.528 20.127 1.00 39.41 55 PHE E N 1
ATOM 10198 C CA . PHE E 5 55 ? 23.494 -4.300 19.871 1.00 39.91 55 PHE E CA 1
ATOM 10199 C C . PHE E 5 55 ? 22.632 -5.530 20.128 1.00 40.92 55 PHE E C 1
ATOM 10200 O O . PHE E 5 55 ? 23.029 -6.672 19.880 1.00 40.31 55 PHE E O 1
ATOM 10208 N N . LYS E 5 56 ? 21.445 -5.266 20.649 1.00 42.17 56 LYS E N 1
ATOM 10209 C CA . LYS E 5 56 ? 20.521 -6.316 21.038 1.00 43.54 56 LYS E CA 1
ATOM 10210 C C . LYS E 5 56 ? 19.412 -6.422 20.009 1.00 44.23 56 LYS E C 1
ATOM 10211 O O . LYS E 5 56 ? 18.860 -7.497 19.795 1.00 45.01 56 LYS E O 1
ATOM 10217 N N . ASN E 5 57 ? 19.083 -5.297 19.389 1.00 45.06 57 ASN E N 1
ATOM 10218 C CA . ASN E 5 57 ? 18.069 -5.242 18.353 1.00 45.83 57 ASN E CA 1
ATOM 10219 C C . ASN E 5 57 ? 18.701 -4.811 17.042 1.00 46.26 57 ASN E C 1
ATOM 10220 O O . ASN E 5 57 ? 19.684 -4.061 17.035 1.00 46.39 57 ASN E O 1
ATOM 10225 N N . TYR E 5 58 ? 18.125 -5.268 15.933 1.00 46.58 58 TYR E N 1
ATOM 10226 C CA . TYR E 5 58 ? 18.664 -4.967 14.618 1.00 46.92 58 TYR E CA 1
ATOM 10227 C C . TYR E 5 58 ? 17.563 -4.978 13.561 1.00 47.60 58 TYR E C 1
ATOM 10228 O O . TYR E 5 58 ? 16.919 -6.002 13.335 1.00 47.79 58 TYR E O 1
ATOM 10237 N N . GLU E 5 59 ? 17.352 -3.827 12.929 1.00 48.13 59 GLU E N 1
ATOM 10238 C CA . GLU E 5 59 ? 16.342 -3.668 11.891 1.00 48.86 59 GLU E CA 1
ATOM 10239 C C . GLU E 5 59 ? 16.872 -4.137 10.540 1.00 48.64 59 GLU E C 1
ATOM 10240 O O . GLU E 5 59 ? 17.882 -3.637 10.054 1.00 48.53 59 GLU E O 1
ATOM 10246 N N . ILE E 5 60 ? 16.187 -5.096 9.936 1.00 48.60 60 ILE E N 1
ATOM 10247 C CA . ILE E 5 60 ? 16.578 -5.581 8.625 1.00 48.54 60 ILE E CA 1
ATOM 10248 C C . ILE E 5 60 ? 16.072 -4.617 7.582 1.00 47.98 60 ILE E C 1
ATOM 10249 O O . ILE E 5 60 ? 14.883 -4.579 7.293 1.00 48.12 60 ILE E O 1
ATOM 10254 N N . LYS E 5 61 ? 16.975 -3.822 7.026 1.00 47.46 61 LYS E N 1
ATOM 10255 C CA . LYS E 5 61 ? 16.594 -2.857 6.015 1.00 47.35 61 LYS E CA 1
ATOM 10256 C C . LYS E 5 61 ? 16.733 -3.451 4.615 1.00 47.14 61 LYS E C 1
ATOM 10257 O O . LYS E 5 61 ? 15.934 -3.149 3.732 1.00 46.43 61 LYS E O 1
ATOM 10263 N N . ASN E 5 62 ? 17.752 -4.292 4.431 1.00 46.69 62 ASN E N 1
ATOM 10264 C CA . ASN E 5 62 ? 18.062 -4.875 3.128 1.00 46.52 62 ASN E CA 1
ATOM 10265 C C . ASN E 5 62 ? 18.344 -6.370 3.233 1.00 45.03 62 ASN E C 1
ATOM 10266 O O . ASN E 5 62 ? 18.585 -6.898 4.311 1.00 44.29 62 ASN E O 1
ATOM 10271 N N . GLU E 5 63 ? 18.324 -7.056 2.097 1.00 43.62 63 GLU E N 1
ATOM 10272 C CA . GLU E 5 63 ? 18.682 -8.473 2.073 1.00 42.37 63 GLU E CA 1
ATOM 10273 C C . GLU E 5 63 ? 20.200 -8.588 2.266 1.00 40.64 63 GLU E C 1
ATOM 10274 O O . GLU E 5 63 ? 20.740 -9.671 2.505 1.00 40.88 63 GLU E O 1
ATOM 10280 N N . ALA E 5 64 ? 20.873 -7.443 2.183 1.00 39.25 64 ALA E N 1
ATOM 10281 C CA . ALA E 5 64 ? 22.304 -7.358 2.449 1.00 38.48 64 ALA E CA 1
ATOM 10282 C C . ALA E 5 64 ? 22.534 -7.478 3.955 1.00 37.88 64 ALA E C 1
ATOM 10283 O O . ALA E 5 64 ? 23.516 -8.065 4.399 1.00 37.74 64 ALA E O 1
ATOM 10285 N N . ASP E 5 65 ? 21.608 -6.925 4.740 1.00 37.47 65 ASP E N 1
ATOM 10286 C CA . ASP E 5 65 ? 21.709 -6.979 6.201 1.00 37.17 65 ASP E CA 1
ATOM 10287 C C . ASP E 5 65 ? 21.630 -8.417 6.685 1.00 36.40 65 ASP E C 1
ATOM 10288 O O . ASP E 5 65 ? 22.304 -8.787 7.644 1.00 35.60 65 ASP E O 1
ATOM 10293 N N . ARG E 5 66 ? 20.794 -9.229 6.033 1.00 35.99 66 ARG E N 1
ATOM 10294 C CA . ARG E 5 66 ? 20.690 -10.636 6.414 1.00 35.58 66 ARG E CA 1
ATOM 10295 C C . ARG E 5 66 ? 22.048 -11.298 6.210 1.00 34.97 66 ARG E C 1
ATOM 10296 O O . ARG E 5 66 ? 22.472 -12.132 7.001 1.00 34.84 66 ARG E O 1
ATOM 10304 N N . THR E 5 67 ? 22.746 -10.921 5.147 1.00 34.51 67 THR E N 1
ATOM 10305 C CA . THR E 5 67 ? 24.066 -11.492 4.914 1.00 33.74 67 THR E CA 1
ATOM 10306 C C . THR E 5 67 ? 25.053 -10.921 5.921 1.00 33.63 67 THR E C 1
ATOM 10307 O O . THR E 5 67 ? 25.881 -11.646 6.472 1.00 32.31 67 THR E O 1
ATOM 10311 N N . LEU E 5 68 ? 24.981 -9.607 6.132 1.00 33.99 68 LEU E N 1
ATOM 10312 C CA . LEU E 5 68 ? 25.830 -8.953 7.127 1.00 34.33 68 LEU E CA 1
ATOM 10313 C C . LEU E 5 68 ? 25.666 -9.600 8.509 1.00 34.24 68 LEU E C 1
ATOM 10314 O O . LEU E 5 68 ? 26.644 -9.829 9.217 1.00 34.16 68 LEU E O 1
ATOM 10319 N N . ILE E 5 69 ? 24.433 -9.921 8.880 1.00 34.24 69 ILE E N 1
ATOM 10320 C CA . ILE E 5 69 ? 24.155 -10.520 10.183 1.00 34.18 69 ILE E CA 1
ATOM 10321 C C . ILE E 5 69 ? 24.768 -11.899 10.327 1.00 34.14 69 ILE E C 1
ATOM 10322 O O . ILE E 5 69 ? 25.367 -12.214 11.359 1.00 33.06 69 ILE E O 1
ATOM 10327 N N . TYR E 5 70 ? 24.600 -12.731 9.297 1.00 33.59 70 TYR E N 1
ATOM 10328 C CA . TYR E 5 70 ? 25.173 -14.063 9.320 1.00 33.82 70 TYR E CA 1
ATOM 10329 C C . TYR E 5 70 ? 26.672 -13.992 9.566 1.00 33.30 70 TYR E C 1
ATOM 10330 O O . TYR E 5 70 ? 27.197 -14.708 10.405 1.00 33.38 70 TYR E O 1
ATOM 10339 N N . ILE E 5 71 ? 27.365 -13.121 8.844 1.00 33.53 71 ILE E N 1
ATOM 10340 C CA . ILE E 5 71 ? 28.813 -13.014 8.998 1.00 33.74 71 ILE E CA 1
ATOM 10341 C C . ILE E 5 71 ? 29.181 -12.531 10.413 1.00 34.26 71 ILE E C 1
ATOM 10342 O O . ILE E 5 71 ? 30.143 -13.008 11.006 1.00 34.33 71 ILE E O 1
ATOM 10347 N N . THR E 5 72 ? 28.401 -11.601 10.957 1.00 34.86 72 THR E N 1
ATOM 10348 C CA . THR E 5 72 ? 28.647 -11.102 12.313 1.00 35.22 72 THR E CA 1
ATOM 10349 C C . THR E 5 72 ? 28.552 -12.231 13.322 1.00 35.43 72 THR E C 1
ATOM 10350 O O . THR E 5 72 ? 29.444 -12.409 14.148 1.00 35.56 72 THR E O 1
ATOM 10354 N N . LEU E 5 73 ? 27.470 -13.000 13.256 1.00 36.23 73 LEU E N 1
ATOM 10355 C CA . LEU E 5 73 ? 27.330 -14.166 14.129 1.00 36.55 73 LEU E CA 1
ATOM 10356 C C . LEU E 5 73 ? 28.488 -15.136 13.917 1.00 36.81 73 LEU E C 1
ATOM 10357 O O . LEU E 5 73 ? 28.965 -15.768 14.859 1.00 37.03 73 LEU E O 1
ATOM 10362 N N . TYR E 5 74 ? 28.948 -15.266 12.674 1.00 37.38 74 TYR E N 1
ATOM 10363 C CA . TYR E 5 74 ? 30.034 -16.198 12.397 1.00 37.53 74 TYR E CA 1
ATOM 10364 C C . TYR E 5 74 ? 31.345 -15.723 12.980 1.00 37.60 74 TYR E C 1
ATOM 10365 O O . TYR E 5 74 ? 32.134 -16.530 13.468 1.00 37.46 74 TYR E O 1
ATOM 10374 N N . ILE E 5 75 ? 31.603 -14.422 12.895 1.00 37.84 75 ILE E N 1
ATOM 10375 C CA . ILE E 5 75 ? 32.818 -13.885 13.499 1.00 38.44 75 ILE E CA 1
ATOM 10376 C C . ILE E 5 75 ? 32.885 -14.330 14.959 1.00 38.98 75 ILE E C 1
ATOM 10377 O O . ILE E 5 75 ? 33.949 -14.676 15.464 1.00 38.53 75 ILE E O 1
ATOM 10382 N N . SER E 5 76 ? 31.741 -14.320 15.632 1.00 40.07 76 SER E N 1
ATOM 10383 C CA . SER E 5 76 ? 31.679 -14.738 17.034 1.00 41.33 76 SER E CA 1
ATOM 10384 C C . SER E 5 76 ? 32.133 -16.193 17.160 1.00 42.22 76 SER E C 1
ATOM 10385 O O . SER E 5 76 ? 32.914 -16.529 18.049 1.00 42.57 76 SER E O 1
ATOM 10388 N N . GLU E 5 77 ? 31.668 -17.046 16.249 1.00 43.40 77 GLU E N 1
ATOM 10389 C CA . GLU E 5 77 ? 32.050 -18.458 16.273 1.00 44.24 77 GLU E CA 1
ATOM 10390 C C . GLU E 5 77 ? 33.564 -18.599 16.105 1.00 44.76 77 GLU E C 1
ATOM 10391 O O . GLU E 5 77 ? 34.181 -19.436 16.746 1.00 44.95 77 GLU E O 1
ATOM 10397 N N . CYS E 5 78 ? 34.159 -17.765 15.260 1.00 45.70 78 CYS E N 1
ATOM 10398 C CA . CYS E 5 78 ? 35.598 -17.804 15.046 1.00 46.50 78 CYS E CA 1
ATOM 10399 C C . CYS E 5 78 ? 36.339 -17.415 16.318 1.00 47.95 78 CYS E C 1
ATOM 10400 O O . CYS E 5 78 ? 37.285 -18.087 16.725 1.00 47.87 78 CYS E O 1
ATOM 10403 N N . LEU E 5 79 ? 35.910 -16.326 16.947 1.00 49.63 79 LEU E N 1
ATOM 10404 C CA . LEU E 5 79 ? 36.537 -15.874 18.187 1.00 50.92 79 LEU E CA 1
ATOM 10405 C C . LEU E 5 79 ? 36.483 -16.955 19.272 1.00 52.55 79 LEU E C 1
ATOM 10406 O O . LEU E 5 79 ? 37.436 -17.117 20.030 1.00 52.47 79 LEU E O 1
ATOM 10411 N N . LYS E 5 80 ? 35.379 -17.695 19.338 1.00 54.74 80 LYS E N 1
ATOM 10412 C CA . LYS E 5 80 ? 35.257 -18.805 20.289 1.00 56.63 80 LYS E CA 1
ATOM 10413 C C . LYS E 5 80 ? 36.394 -19.810 20.100 1.00 58.10 80 LYS E C 1
ATOM 10414 O O . LYS E 5 80 ? 36.984 -20.282 21.073 1.00 58.19 80 LYS E O 1
ATOM 10420 N N . LYS E 5 81 ? 36.707 -20.123 18.847 1.00 59.94 81 LYS E N 1
ATOM 10421 C CA . LYS E 5 81 ? 37.781 -21.069 18.544 1.00 61.67 81 LYS E CA 1
ATOM 10422 C C . LYS E 5 81 ? 39.169 -20.425 18.633 1.00 62.98 81 LYS E C 1
ATOM 10423 O O . LYS E 5 81 ? 40.096 -21.002 19.204 1.00 62.99 81 LYS E O 1
ATOM 10429 N N . LEU E 5 82 ? 39.308 -19.230 18.071 1.00 64.72 82 LEU E N 1
ATOM 10430 C CA . LEU E 5 82 ? 40.577 -18.512 18.101 1.00 66.28 82 LEU E CA 1
ATOM 10431 C C . LEU E 5 82 ? 41.023 -18.202 19.527 1.00 67.77 82 LEU E C 1
ATOM 10432 O O . LEU E 5 82 ? 42.203 -17.976 19.776 1.00 67.73 82 LEU E O 1
ATOM 10437 N N . GLN E 5 83 ? 40.072 -18.188 20.456 1.00 69.69 83 GLN E N 1
ATOM 10438 C CA . GLN E 5 83 ? 40.362 -17.902 21.854 1.00 71.24 83 GLN E CA 1
ATOM 10439 C C . GLN E 5 83 ? 41.417 -18.853 22.400 1.00 72.63 83 GLN E C 1
ATOM 10440 O O . GLN E 5 83 ? 42.371 -18.429 23.051 1.00 72.75 83 GLN E O 1
ATOM 10446 N N . LYS E 5 84 ? 41.236 -20.140 22.117 1.00 74.36 84 LYS E N 1
ATOM 10447 C CA . LYS E 5 84 ? 42.123 -21.181 22.620 1.00 75.60 84 LYS E CA 1
ATOM 10448 C C . LYS E 5 84 ? 43.032 -21.722 21.530 1.00 76.49 84 LYS E C 1
ATOM 10449 O O . LYS E 5 84 ? 42.786 -22.790 20.973 1.00 76.75 84 LYS E O 1
ATOM 10455 N N . CYS E 5 85 ? 44.083 -20.974 21.227 1.00 77.49 85 CYS E N 1
ATOM 10456 C CA . CYS E 5 85 ? 45.054 -21.388 20.227 1.00 78.41 85 CYS E CA 1
ATOM 10457 C C . CYS E 5 85 ? 46.340 -20.628 20.493 1.00 78.74 85 CYS E C 1
ATOM 10458 O O . CYS E 5 85 ? 46.310 -19.558 21.099 1.00 78.85 85 CYS E O 1
ATOM 10461 N N . ASN E 5 86 ? 47.462 -21.181 20.041 1.00 79.20 86 ASN E N 1
ATOM 10462 C CA . ASN E 5 86 ? 48.769 -20.581 20.289 1.00 79.56 86 ASN E CA 1
ATOM 10463 C C . ASN E 5 86 ? 49.630 -20.452 19.034 1.00 79.61 86 ASN E C 1
ATOM 10464 O O . ASN E 5 86 ? 50.612 -21.178 18.891 1.00 79.76 86 ASN E O 1
ATOM 10469 N N . SER E 5 87 ? 49.258 -19.543 18.133 1.00 79.61 87 SER E N 1
ATOM 10470 C CA . SER E 5 87 ? 50.032 -19.262 16.915 1.00 79.64 87 SER E CA 1
ATOM 10471 C C . SER E 5 87 ? 49.146 -18.861 15.736 1.00 79.56 87 SER E C 1
ATOM 10472 O O . SER E 5 87 ? 48.026 -19.349 15.592 1.00 79.55 87 SER E O 1
ATOM 10475 N N . LYS E 5 88 ? 49.662 -17.972 14.893 1.00 79.53 88 LYS E N 1
ATOM 10476 C CA . LYS E 5 88 ? 48.937 -17.532 13.707 1.00 79.54 88 LYS E CA 1
ATOM 10477 C C . LYS E 5 88 ? 48.698 -18.721 12.774 1.00 79.42 88 LYS E C 1
ATOM 10478 O O . LYS E 5 88 ? 47.627 -18.855 12.182 1.00 79.33 88 LYS E O 1
ATOM 10484 N N . SER E 5 89 ? 49.698 -19.589 12.660 1.00 79.24 89 SER E N 1
ATOM 10485 C CA . SER E 5 89 ? 49.604 -20.769 11.807 1.00 79.04 89 SER E CA 1
ATOM 10486 C C . SER E 5 89 ? 48.483 -21.694 12.268 1.00 78.65 89 SER E C 1
ATOM 10487 O O . SER E 5 89 ? 47.575 -22.018 11.502 1.00 78.57 89 SER E O 1
ATOM 10490 N N . GLN E 5 90 ? 48.552 -22.116 13.526 1.00 78.23 90 GLN E N 1
ATOM 10491 C CA . GLN E 5 90 ? 47.551 -23.011 14.097 1.00 77.88 90 GLN E CA 1
ATOM 10492 C C . GLN E 5 90 ? 46.139 -22.447 13.961 1.00 77.33 90 GLN E C 1
ATOM 10493 O O . GLN E 5 90 ? 45.205 -23.169 13.617 1.00 77.29 90 GLN E O 1
ATOM 10499 N N . GLY E 5 91 ? 45.990 -21.155 14.238 1.00 76.65 91 GLY E N 1
ATOM 10500 C CA . GLY E 5 91 ? 44.700 -20.495 14.145 1.00 76.07 91 GLY E CA 1
ATOM 10501 C C . GLY E 5 91 ? 44.084 -20.583 12.760 1.00 75.53 91 GLY E C 1
ATOM 10502 O O . GLY E 5 91 ? 42.866 -20.674 12.620 1.00 75.36 91 GLY E O 1
ATOM 10503 N N . GLU E 5 92 ? 44.923 -20.555 11.731 1.00 74.90 92 GLU E N 1
ATOM 10504 C CA . GLU E 5 92 ? 44.444 -20.653 10.358 1.00 74.54 92 GLU E CA 1
ATOM 10505 C C . GLU E 5 92 ? 43.836 -22.028 10.075 1.00 73.79 92 GLU E C 1
ATOM 10506 O O . GLU E 5 92 ? 42.869 -22.142 9.319 1.00 73.58 92 GLU E O 1
ATOM 10512 N N . LYS E 5 93 ? 44.401 -23.066 10.687 1.00 72.94 93 LYS E N 1
ATOM 10513 C CA . LYS E 5 93 ? 43.921 -24.432 10.481 1.00 72.37 93 LYS E CA 1
ATOM 10514 C C . LYS E 5 93 ? 42.557 -24.649 11.130 1.00 71.29 93 LYS E C 1
ATOM 10515 O O . LYS E 5 93 ? 41.648 -25.214 10.517 1.00 71.19 93 LYS E O 1
ATOM 10521 N N . GLU E 5 94 ? 42.419 -24.200 12.373 1.00 70.02 94 GLU E N 1
ATOM 10522 C CA . GLU E 5 94 ? 41.154 -24.320 13.086 1.00 69.06 94 GLU E CA 1
ATOM 10523 C C . GLU E 5 94 ? 40.059 -23.589 12.330 1.00 67.52 94 GLU E C 1
ATOM 10524 O O . GLU E 5 94 ? 38.902 -24.005 12.327 1.00 67.30 94 GLU E O 1
ATOM 10530 N N . MET E 5 95 ? 40.440 -22.504 11.672 1.00 65.82 95 MET E N 1
ATOM 10531 C CA . MET E 5 95 ? 39.486 -21.711 10.922 1.00 64.43 95 MET E CA 1
ATOM 10532 C C . MET E 5 95 ? 39.075 -22.413 9.641 1.00 63.54 95 MET E C 1
ATOM 10533 O O . MET E 5 95 ? 37.943 -22.273 9.185 1.00 63.08 95 MET E O 1
ATOM 10538 N N . TYR E 5 96 ? 40.018 -23.144 9.054 1.00 62.59 96 TYR E N 1
ATOM 10539 C CA . TYR E 5 96 ? 39.649 -23.963 7.906 1.00 61.82 96 TYR E CA 1
ATOM 10540 C C . TYR E 5 96 ? 38.622 -25.016 8.300 1.00 60.88 96 TYR E C 1
ATOM 10541 O O . TYR E 5 96 ? 37.563 -25.122 7.728 1.00 60.38 96 TYR E O 1
ATOM 10550 N N . THR E 5 97 ? 38.963 -25.711 9.392 1.00 60.13 97 THR E N 1
ATOM 10551 C CA . THR E 5 97 ? 38.079 -26.727 9.940 1.00 59.74 97 THR E CA 1
ATOM 10552 C C . THR E 5 97 ? 36.717 -26.130 10.261 1.00 59.23 97 THR E C 1
ATOM 10553 O O . THR E 5 97 ? 35.691 -26.646 9.828 1.00 58.85 97 THR E O 1
ATOM 10557 N N . LEU E 5 98 ? 36.716 -25.030 11.008 1.00 58.79 98 LEU E N 1
ATOM 10558 C CA . LEU E 5 98 ? 35.475 -24.373 11.403 1.00 58.49 98 LEU E CA 1
ATOM 10559 C C . LEU E 5 98 ? 34.631 -24.003 10.182 1.00 58.17 98 LEU E C 1
ATOM 10560 O O . LEU E 5 98 ? 33.424 -24.233 10.155 1.00 57.63 98 LEU E O 1
ATOM 10565 N N . GLY E 5 99 ? 35.270 -23.444 9.161 1.00 58.17 99 GLY E N 1
ATOM 10566 C CA . GLY E 5 99 ? 34.567 -23.065 7.949 1.00 58.36 99 GLY E CA 1
ATOM 10567 C C . GLY E 5 99 ? 33.870 -24.234 7.268 1.00 58.54 99 GLY E C 1
ATOM 10568 O O . GLY E 5 99 ? 32.774 -24.086 6.728 1.00 58.04 99 GLY E O 1
ATOM 10569 N N . ILE E 5 100 ? 34.503 -25.403 7.310 1.00 58.93 100 ILE E N 1
ATOM 10570 C CA . ILE E 5 100 ? 33.968 -26.599 6.661 1.00 59.44 100 ILE E CA 1
ATOM 10571 C C . ILE E 5 100 ? 32.820 -27.248 7.437 1.00 59.46 100 ILE E C 1
ATOM 10572 O O . ILE E 5 100 ? 31.879 -27.757 6.830 1.00 59.38 100 ILE E O 1
ATOM 10577 N N . THR E 5 101 ? 32.885 -27.228 8.768 1.00 59.58 101 THR E N 1
ATOM 10578 C CA . THR E 5 101 ? 31.834 -27.854 9.573 1.00 59.52 101 THR E CA 1
ATOM 10579 C C . THR E 5 101 ? 30.462 -27.377 9.112 1.00 59.50 101 THR E C 1
ATOM 10580 O O . THR E 5 101 ? 30.296 -26.220 8.728 1.00 59.30 101 THR E O 1
ATOM 10584 N N . ASN E 5 102 ? 29.479 -28.269 9.154 1.00 59.48 102 ASN E N 1
ATOM 10585 C CA . ASN E 5 102 ? 28.131 -27.916 8.732 1.00 59.56 102 ASN E CA 1
ATOM 10586 C C . ASN E 5 102 ? 27.327 -27.193 9.806 1.00 59.02 102 ASN E C 1
ATOM 10587 O O . ASN E 5 102 ? 26.801 -27.820 10.728 1.00 58.99 102 ASN E O 1
ATOM 10592 N N . PHE E 5 103 ? 27.236 -25.874 9.674 1.00 58.27 103 PHE E N 1
ATOM 10593 C CA . PHE E 5 103 ? 26.418 -25.066 10.564 1.00 57.55 103 PHE E CA 1
ATOM 10594 C C . PHE E 5 103 ? 24.998 -25.062 10.036 1.00 57.00 103 PHE E C 1
ATOM 10595 O O . PHE E 5 103 ? 24.779 -25.201 8.834 1.00 56.60 103 PHE E O 1
ATOM 10603 N N . PRO E 5 104 ? 24.029 -24.918 10.930 1.00 56.51 104 PRO E N 1
ATOM 10604 C CA . PRO E 5 104 ? 22.620 -24.890 10.531 1.00 56.01 104 PRO E CA 1
ATOM 10605 C C . PRO E 5 104 ? 22.275 -23.725 9.622 1.00 55.52 104 PRO E C 1
ATOM 10606 O O . PRO E 5 104 ? 22.889 -22.665 9.680 1.00 55.10 104 PRO E O 1
ATOM 10610 N N . ILE E 5 105 ? 21.266 -23.941 8.793 1.00 55.11 105 ILE E N 1
ATOM 10611 C CA . ILE E 5 105 ? 20.827 -22.956 7.833 1.00 54.89 105 ILE E CA 1
ATOM 10612 C C . ILE E 5 105 ? 19.364 -22.681 8.092 1.00 54.71 105 ILE E C 1
ATOM 10613 O O . ILE E 5 105 ? 18.698 -23.465 8.751 1.00 54.75 105 ILE E O 1
ATOM 10618 N N . PRO E 5 106 ? 18.854 -21.579 7.571 1.00 54.75 106 PRO E N 1
ATOM 10619 C CA . PRO E 5 106 ? 17.448 -21.236 7.764 1.00 55.13 106 PRO E CA 1
ATOM 10620 C C . PRO E 5 106 ? 16.531 -22.421 7.479 1.00 55.68 106 PRO E C 1
ATOM 10621 O O . PRO E 5 106 ? 16.742 -23.138 6.499 1.00 55.47 106 PRO E O 1
ATOM 10625 N N . GLY E 5 107 ? 15.539 -22.624 8.344 1.00 56.22 107 GLY E N 1
ATOM 10626 C CA . GLY E 5 107 ? 14.597 -23.718 8.199 1.00 56.57 107 GLY E CA 1
ATOM 10627 C C . GLY E 5 107 ? 14.899 -24.834 9.175 1.00 57.06 107 GLY E C 1
ATOM 10628 O O . GLY E 5 107 ? 14.002 -25.576 9.573 1.00 57.16 107 GLY E O 1
ATOM 10629 N N . GLU E 5 108 ? 16.168 -24.962 9.555 1.00 57.54 108 GLU E N 1
ATOM 10630 C CA . GLU E 5 108 ? 16.576 -25.981 10.510 1.00 58.03 108 GLU E CA 1
ATOM 10631 C C . GLU E 5 108 ? 16.390 -25.457 11.930 1.00 58.16 108 GLU E C 1
ATOM 10632 O O . GLU E 5 108 ? 16.473 -24.251 12.171 1.00 57.94 108 GLU E O 1
ATOM 10638 N N . PRO E 5 109 ? 16.129 -26.358 12.873 1.00 58.30 109 PRO E N 1
ATOM 10639 C CA . PRO E 5 109 ? 16.095 -25.970 14.278 1.00 58.07 109 PRO E CA 1
ATOM 10640 C C . PRO E 5 109 ? 17.549 -25.877 14.656 1.00 57.73 109 PRO E C 1
ATOM 10641 O O . PRO E 5 109 ? 18.331 -26.717 14.214 1.00 57.69 109 PRO E O 1
ATOM 10645 N N . GLY E 5 110 ? 17.931 -24.880 15.430 1.00 57.35 110 GLY E N 1
ATOM 10646 C CA . GLY E 5 110 ? 19.336 -24.711 15.734 1.00 57.09 110 GLY E CA 1
ATOM 10647 C C . GLY E 5 110 ? 19.845 -23.474 15.025 1.00 56.64 110 GLY E C 1
ATOM 10648 O O . GLY E 5 110 ? 20.914 -22.964 15.340 1.00 56.69 110 GLY E O 1
ATOM 10649 N N . PHE E 5 111 ? 19.087 -23.007 14.040 1.00 56.20 111 PHE E N 1
ATOM 10650 C CA . PHE E 5 111 ? 19.397 -21.751 13.393 1.00 55.85 111 PHE E CA 1
ATOM 10651 C C . PHE E 5 111 ? 18.477 -20.719 14.035 1.00 56.09 111 PHE E C 1
ATOM 10652 O O . PHE E 5 111 ? 17.257 -20.869 14.010 1.00 56.19 111 PHE E O 1
ATOM 10660 N N . PRO E 5 112 ? 19.045 -19.683 14.634 1.00 56.16 112 PRO E N 1
ATOM 10661 C CA . PRO E 5 112 ? 18.227 -18.635 15.247 1.00 56.21 112 PRO E CA 1
ATOM 10662 C C . PRO E 5 112 ? 17.719 -17.781 14.119 1.00 55.84 112 PRO E C 1
ATOM 10663 O O . PRO E 5 112 ? 18.182 -17.972 13.015 1.00 56.43 112 PRO E O 1
ATOM 10667 N N . LEU E 5 113 ? 16.787 -16.880 14.356 1.00 55.49 113 LEU E N 1
ATOM 10668 C CA . LEU E 5 113 ? 16.331 -16.006 13.280 1.00 54.88 113 LEU E CA 1
ATOM 10669 C C . LEU E 5 113 ? 15.558 -16.712 12.162 1.00 54.45 113 LEU E C 1
ATOM 10670 O O . LEU E 5 113 ? 15.419 -16.165 11.073 1.00 54.40 113 LEU E O 1
ATOM 10675 N N . ASN E 5 114 ? 15.027 -17.901 12.432 1.00 53.93 114 ASN E N 1
ATOM 10676 C CA . ASN E 5 114 ? 14.188 -18.592 11.454 1.00 53.79 114 ASN E CA 1
ATOM 10677 C C . ASN E 5 114 ? 12.934 -17.793 11.098 1.00 53.70 114 ASN E C 1
ATOM 10678 O O . ASN E 5 114 ? 12.239 -18.116 10.143 1.00 53.34 114 ASN E O 1
ATOM 10683 N N . ALA E 5 115 ? 12.644 -16.751 11.872 1.00 53.72 115 ALA E N 1
ATOM 10684 C CA . ALA E 5 115 ? 11.475 -15.915 11.620 1.00 53.62 115 ALA E CA 1
ATOM 10685 C C . ALA E 5 115 ? 11.833 -14.771 10.691 1.00 53.40 115 ALA E C 1
ATOM 10686 O O . ALA E 5 115 ? 10.955 -14.102 10.147 1.00 53.41 115 ALA E O 1
ATOM 10688 N N . ILE E 5 116 ? 13.130 -14.547 10.516 1.00 53.01 116 ILE E N 1
ATOM 10689 C CA . ILE E 5 116 ? 13.608 -13.449 9.693 1.00 53.03 116 ILE E CA 1
ATOM 10690 C C . ILE E 5 116 ? 14.350 -13.924 8.422 1.00 52.44 116 ILE E C 1
ATOM 10691 O O . ILE E 5 116 ? 14.515 -13.157 7.474 1.00 52.58 116 ILE E O 1
ATOM 10696 N N . TYR E 5 117 ? 14.759 -15.193 8.391 1.00 51.61 117 TYR E N 1
ATOM 10697 C CA . TYR E 5 117 ? 15.433 -15.767 7.220 1.00 51.04 117 TYR E CA 1
ATOM 10698 C C . TYR E 5 117 ? 14.513 -16.745 6.484 1.00 50.63 117 TYR E C 1
ATOM 10699 O O . TYR E 5 117 ? 13.884 -17.597 7.110 1.00 50.47 117 TYR E O 1
ATOM 10708 N N . ALA E 5 118 ? 14.439 -16.628 5.160 1.00 50.17 118 ALA E N 1
ATOM 10709 C CA . ALA E 5 118 ? 13.640 -17.552 4.356 1.00 49.70 118 ALA E CA 1
ATOM 10710 C C . ALA E 5 118 ? 14.391 -18.863 4.188 1.00 49.29 118 ALA E C 1
ATOM 10711 O O . ALA E 5 118 ? 15.576 -18.876 3.874 1.00 49.03 118 ALA E O 1
ATOM 10713 N N . LYS E 5 119 ? 13.699 -19.967 4.425 1.00 48.95 119 LYS E N 1
ATOM 10714 C CA . LYS E 5 119 ? 14.278 -21.296 4.266 1.00 49.00 119 LYS E CA 1
ATOM 10715 C C . LYS E 5 119 ? 14.414 -21.599 2.757 1.00 48.08 119 LYS E C 1
ATOM 10716 O O . LYS E 5 119 ? 13.739 -20.978 1.945 1.00 47.20 119 LYS E O 1
ATOM 10722 N N . PRO E 5 120 ? 15.334 -22.474 2.369 1.00 47.64 120 PRO E N 1
ATOM 10723 C CA . PRO E 5 120 ? 15.465 -22.865 0.960 1.00 47.73 120 PRO E CA 1
ATOM 10724 C C . PRO E 5 120 ? 14.224 -23.601 0.445 1.00 47.54 120 PRO E C 1
ATOM 10725 O O . PRO E 5 120 ? 13.795 -24.564 1.074 1.00 47.52 120 PRO E O 1
ATOM 10729 N N . ALA E 5 121 ? 13.687 -23.161 -0.693 1.00 47.74 121 ALA E N 1
ATOM 10730 C CA . ALA E 5 121 ? 12.469 -23.727 -1.294 1.00 47.56 121 ALA E CA 1
ATOM 10731 C C . ALA E 5 121 ? 12.633 -25.109 -1.949 1.00 47.40 121 ALA E C 1
ATOM 10732 O O . ALA E 5 121 ? 11.678 -25.887 -2.026 1.00 47.66 121 ALA E O 1
ATOM 10734 N N . ASN E 5 122 ? 13.827 -25.415 -2.442 1.00 46.79 122 ASN E N 1
ATOM 10735 C CA . ASN E 5 122 ? 14.044 -26.689 -3.120 1.00 45.88 122 ASN E CA 1
ATOM 10736 C C . ASN E 5 122 ? 15.435 -27.213 -2.803 1.00 45.32 122 ASN E C 1
ATOM 10737 O O . ASN E 5 122 ? 16.189 -26.556 -2.085 1.00 45.23 122 ASN E O 1
ATOM 10742 N N . LYS E 5 123 ? 15.769 -28.395 -3.313 1.00 44.51 123 LYS E N 1
ATOM 10743 C CA . LYS E 5 123 ? 17.072 -29.002 -3.054 1.00 44.14 123 LYS E CA 1
ATOM 10744 C C . LYS E 5 123 ? 18.230 -28.195 -3.669 1.00 43.31 123 LYS E C 1
ATOM 10745 O O . LYS E 5 123 ? 19.310 -28.127 -3.085 1.00 42.60 123 LYS E O 1
ATOM 10751 N N . GLN E 5 124 ? 18.007 -27.618 -4.847 1.00 42.69 124 GLN E N 1
ATOM 10752 C CA . GLN E 5 124 ? 19.049 -26.826 -5.513 1.00 42.39 124 GLN E CA 1
ATOM 10753 C C . GLN E 5 124 ? 19.332 -25.616 -4.618 1.00 42.39 124 GLN E C 1
ATOM 10754 O O . GLN E 5 124 ? 20.459 -25.404 -4.169 1.00 41.16 124 GLN E O 1
ATOM 10760 N N . GLU E 5 125 ? 18.278 -24.855 -4.353 1.00 42.68 125 GLU E N 1
ATOM 10761 C CA . GLU E 5 125 ? 18.363 -23.677 -3.496 1.00 43.86 125 GLU E CA 1
ATOM 10762 C C . GLU E 5 125 ? 19.073 -24.016 -2.190 1.00 43.38 125 GLU E C 1
ATOM 10763 O O . GLU E 5 125 ? 19.912 -23.256 -1.705 1.00 43.83 125 GLU E O 1
ATOM 10769 N N . ASP E 5 126 ? 18.772 -25.181 -1.643 1.00 43.12 126 ASP E N 1
ATOM 10770 C CA . ASP E 5 126 ? 19.417 -25.621 -0.422 1.00 43.10 126 ASP E CA 1
ATOM 10771 C C . ASP E 5 126 ? 20.924 -25.634 -0.628 1.00 42.72 126 ASP E C 1
ATOM 10772 O O . ASP E 5 126 ? 21.650 -24.805 -0.047 1.00 43.19 126 ASP E O 1
ATOM 10777 N N . GLU E 5 127 ? 21.369 -26.566 -1.481 1.00 41.71 127 GLU E N 1
ATOM 10778 C CA . GLU E 5 127 ? 22.783 -26.803 -1.760 1.00 41.41 127 GLU E CA 1
ATOM 10779 C C . GLU E 5 127 ? 23.547 -25.529 -2.125 1.00 40.36 127 GLU E C 1
ATOM 10780 O O . GLU E 5 127 ? 24.691 -25.372 -1.738 1.00 40.12 127 GLU E O 1
ATOM 10786 N N . VAL E 5 128 ? 22.907 -24.627 -2.851 1.00 39.86 128 VAL E N 1
ATOM 10787 C CA . VAL E 5 128 ? 23.553 -23.384 -3.266 1.00 40.01 128 VAL E CA 1
ATOM 10788 C C . VAL E 5 128 ? 23.707 -22.435 -2.071 1.00 39.69 128 VAL E C 1
ATOM 10789 O O . VAL E 5 128 ? 24.737 -21.790 -1.929 1.00 39.61 128 VAL E O 1
ATOM 10793 N N . MET E 5 129 ? 22.695 -22.357 -1.210 1.00 39.49 129 MET E N 1
ATOM 10794 C CA . MET E 5 129 ? 22.811 -21.562 0.022 1.00 39.38 129 MET E CA 1
ATOM 10795 C C . MET E 5 129 ? 23.857 -22.198 0.942 1.00 38.66 129 MET E C 1
ATOM 10796 O O . MET E 5 129 ? 24.659 -21.492 1.569 1.00 38.56 129 MET E O 1
ATOM 10801 N N . ARG E 5 130 ? 23.896 -23.529 0.984 1.00 38.51 130 ARG E N 1
ATOM 10802 C CA . ARG E 5 130 ? 24.892 -24.243 1.781 1.00 38.62 130 ARG E CA 1
ATOM 10803 C C . ARG E 5 130 ? 26.336 -23.952 1.309 1.00 38.05 130 ARG E C 1
ATOM 10804 O O . ARG E 5 130 ? 27.277 -23.935 2.108 1.00 37.07 130 ARG E O 1
ATOM 10812 N N . ALA E 5 131 ? 26.490 -23.733 0.009 1.00 37.15 131 ALA E N 1
ATOM 10813 C CA . ALA E 5 131 ? 27.806 -23.455 -0.574 1.00 37.05 131 ALA E CA 1
ATOM 10814 C C . ALA E 5 131 ? 28.215 -21.984 -0.346 1.00 36.41 131 ALA E C 1
ATOM 10815 O O . ALA E 5 131 ? 29.370 -21.688 -0.027 1.00 35.90 131 ALA E O 1
ATOM 10817 N N . TYR E 5 132 ? 27.263 -21.073 -0.517 1.00 36.09 132 TYR E N 1
ATOM 10818 C CA . TYR E 5 132 ? 27.538 -19.668 -0.277 1.00 36.19 132 TYR E CA 1
ATOM 10819 C C . TYR E 5 132 ? 27.984 -19.514 1.173 1.00 36.43 132 TYR E C 1
ATOM 10820 O O . TYR E 5 132 ? 29.113 -19.063 1.442 1.00 36.45 132 TYR E O 1
ATOM 10829 N N . LEU E 5 133 ? 27.137 -19.951 2.099 1.00 36.29 133 LEU E N 1
ATOM 10830 C CA . LEU E 5 133 ? 27.418 -19.874 3.531 1.00 36.54 133 LEU E CA 1
ATOM 10831 C C . LEU E 5 133 ? 28.796 -20.392 3.859 1.00 36.14 133 LEU E C 1
ATOM 10832 O O . LEU E 5 133 ? 29.527 -19.759 4.616 1.00 35.89 133 LEU E O 1
ATOM 10837 N N . GLN E 5 134 ? 29.168 -21.536 3.290 1.00 36.06 134 GLN E N 1
ATOM 10838 C CA . GLN E 5 134 ? 30.497 -22.073 3.548 1.00 36.22 134 GLN E CA 1
ATOM 10839 C C . GLN E 5 134 ? 31.601 -21.172 2.981 1.00 35.45 134 GLN E C 1
ATOM 10840 O O . GLN E 5 134 ? 32.634 -21.023 3.608 1.00 35.44 134 GLN E O 1
ATOM 10846 N N . GLN E 5 135 ? 31.386 -20.606 1.797 1.00 35.72 135 GLN E N 1
ATOM 10847 C CA . GLN E 5 135 ? 32.371 -19.735 1.151 1.00 36.01 135 GLN E CA 1
ATOM 10848 C C . GLN E 5 135 ? 32.507 -18.413 1.902 1.00 35.99 135 GLN E C 1
ATOM 10849 O O . GLN E 5 135 ? 33.537 -17.756 1.816 1.00 36.49 135 GLN E O 1
ATOM 10855 N N . LEU E 5 136 ? 31.460 -18.006 2.612 1.00 36.22 136 LEU E N 1
ATOM 10856 C CA . LEU E 5 136 ? 31.526 -16.792 3.421 1.00 36.41 136 LEU E CA 1
ATOM 10857 C C . LEU E 5 136 ? 32.325 -17.124 4.667 1.00 36.01 136 LEU E C 1
ATOM 10858 O O . LEU E 5 136 ? 33.248 -16.400 5.025 1.00 35.77 136 LEU E O 1
ATOM 10863 N N . ARG E 5 137 ? 32.015 -18.260 5.283 1.00 36.19 137 ARG E N 1
ATOM 10864 C CA . ARG E 5 137 ? 32.731 -18.695 6.476 1.00 36.56 137 ARG E CA 1
ATOM 10865 C C . ARG E 5 137 ? 34.221 -18.791 6.207 1.00 37.00 137 ARG E C 1
ATOM 10866 O O . ARG E 5 137 ? 35.036 -18.264 6.963 1.00 36.99 137 ARG E O 1
ATOM 10874 N N . GLN E 5 138 ? 34.575 -19.498 5.135 1.00 37.50 138 GLN E N 1
ATOM 10875 C CA . GLN E 5 138 ? 35.974 -19.721 4.798 1.00 37.88 138 GLN E CA 1
ATOM 10876 C C . GLN E 5 138 ? 36.713 -18.395 4.656 1.00 37.64 138 GLN E C 1
ATOM 10877 O O . GLN E 5 138 ? 37.758 -18.214 5.261 1.00 36.94 138 GLN E O 1
ATOM 10883 N N . GLU E 5 139 ? 36.166 -17.462 3.880 1.00 37.65 139 GLU E N 1
ATOM 10884 C CA . GLU E 5 139 ? 36.855 -16.191 3.662 1.00 38.20 139 GLU E CA 1
ATOM 10885 C C . GLU E 5 139 ? 36.863 -15.338 4.939 1.00 38.44 139 GLU E C 1
ATOM 10886 O O . GLU E 5 139 ? 37.837 -14.624 5.212 1.00 37.76 139 GLU E O 1
ATOM 10892 N N . THR E 5 140 ? 35.782 -15.416 5.713 1.00 38.61 140 THR E N 1
ATOM 10893 C CA . THR E 5 140 ? 35.692 -14.648 6.955 1.00 39.16 140 THR E CA 1
ATOM 10894 C C . THR E 5 140 ? 36.793 -15.075 7.900 1.00 39.95 140 THR E C 1
ATOM 10895 O O . THR E 5 140 ? 37.554 -14.243 8.393 1.00 40.23 140 THR E O 1
ATOM 10899 N N . GLY E 5 141 ? 36.875 -16.379 8.121 1.00 40.92 141 GLY E N 1
ATOM 10900 C CA . GLY E 5 141 ? 37.848 -16.972 9.011 1.00 41.95 141 GLY E CA 1
ATOM 10901 C C . GLY E 5 141 ? 39.305 -16.675 8.700 1.00 43.06 141 GLY E C 1
ATOM 10902 O O . GLY E 5 141 ? 40.068 -16.318 9.595 1.00 42.14 141 GLY E O 1
ATOM 10903 N N . LEU E 5 142 ? 39.720 -16.829 7.450 1.00 44.58 142 LEU E N 1
ATOM 10904 C CA . LEU E 5 142 ? 41.125 -16.576 7.149 1.00 46.12 142 LEU E CA 1
ATOM 10905 C C . LEU E 5 142 ? 41.407 -15.074 7.250 1.00 46.79 142 LEU E C 1
ATOM 10906 O O . LEU E 5 142 ? 42.454 -14.662 7.732 1.00 46.35 142 LEU E O 1
ATOM 10911 N N . ARG E 5 143 ? 40.451 -14.258 6.832 1.00 47.87 143 ARG E N 1
ATOM 10912 C CA . ARG E 5 143 ? 40.638 -12.819 6.882 1.00 49.10 143 ARG E CA 1
ATOM 10913 C C . ARG E 5 143 ? 40.715 -12.340 8.337 1.00 50.48 143 ARG E C 1
ATOM 10914 O O . ARG E 5 143 ? 41.432 -11.392 8.649 1.00 50.51 143 ARG E O 1
ATOM 10922 N N . LEU E 5 144 ? 40.001 -13.022 9.228 1.00 52.06 144 LEU E N 1
ATOM 10923 C CA . LEU E 5 144 ? 39.970 -12.659 10.639 1.00 53.55 144 LEU E CA 1
ATOM 10924 C C . LEU E 5 144 ? 41.304 -12.946 11.341 1.00 55.03 144 LEU E C 1
ATOM 10925 O O . LEU E 5 144 ? 41.666 -12.272 12.306 1.00 54.66 144 LEU E O 1
ATOM 10930 N N . CYS E 5 145 ? 42.026 -13.953 10.862 1.00 56.74 145 CYS E N 1
ATOM 10931 C CA . CYS E 5 145 ? 43.305 -14.325 11.458 1.00 58.32 145 CYS E CA 1
ATOM 10932 C C . CYS E 5 145 ? 44.340 -13.218 11.402 1.00 59.66 145 CYS E C 1
ATOM 10933 O O . CYS E 5 145 ? 45.079 -13.017 12.356 1.00 59.81 145 CYS E O 1
ATOM 10936 N N . GLU E 5 146 ? 44.398 -12.498 10.288 1.00 61.39 146 GLU E N 1
ATOM 10937 C CA . GLU E 5 146 ? 45.387 -11.436 10.145 1.00 62.85 146 GLU E CA 1
ATOM 10938 C C . GLU E 5 146 ? 45.035 -10.236 11.031 1.00 63.75 146 GLU E C 1
ATOM 10939 O O . GLU E 5 146 ? 45.837 -9.315 11.194 1.00 63.97 146 GLU E O 1
ATOM 10945 N N . LYS E 5 147 ? 43.831 -10.252 11.596 1.00 64.86 147 LYS E N 1
ATOM 10946 C CA . LYS E 5 147 ? 43.374 -9.180 12.468 1.00 65.77 147 LYS E CA 1
ATOM 10947 C C . LYS E 5 147 ? 43.571 -9.544 13.935 1.00 66.56 147 LYS E C 1
ATOM 10948 O O . LYS E 5 147 ? 44.053 -8.735 14.720 1.00 66.49 147 LYS E O 1
ATOM 10954 N N . VAL E 5 148 ? 43.209 -10.771 14.291 1.00 67.65 148 VAL E N 1
ATOM 10955 C CA . VAL E 5 148 ? 43.251 -11.215 15.679 1.00 68.62 148 VAL E CA 1
ATOM 10956 C C . VAL E 5 148 ? 44.654 -11.358 16.258 1.00 69.58 148 VAL E C 1
ATOM 10957 O O . VAL E 5 148 ? 44.867 -11.065 17.430 1.00 69.52 148 VAL E O 1
ATOM 10961 N N . PHE E 5 149 ? 45.607 -11.802 15.446 1.00 70.99 149 PHE E N 1
ATOM 10962 C CA . PHE E 5 149 ? 46.968 -12.033 15.929 1.00 72.12 149 PHE E CA 1
ATOM 10963 C C . PHE E 5 149 ? 47.908 -10.847 15.724 1.00 73.18 149 PHE E C 1
ATOM 10964 O O . PHE E 5 149 ? 47.933 -10.230 14.660 1.00 73.31 149 PHE E O 1
ATOM 10972 N N . ASP E 5 150 ? 48.677 -10.540 16.764 1.00 74.53 150 ASP E N 1
ATOM 10973 C CA . ASP E 5 150 ? 49.677 -9.480 16.717 1.00 75.66 150 ASP E CA 1
ATOM 10974 C C . ASP E 5 150 ? 50.953 -10.082 16.145 1.00 76.39 150 ASP E C 1
ATOM 10975 O O . ASP E 5 150 ? 51.232 -11.252 16.391 1.00 76.36 150 ASP E O 1
ATOM 10980 N N . PRO E 5 151 ? 51.726 -9.315 15.376 1.00 77.35 151 PRO E N 1
ATOM 10981 C CA . PRO E 5 151 ? 52.995 -9.818 14.838 1.00 77.85 151 PRO E CA 1
ATOM 10982 C C . PRO E 5 151 ? 53.811 -10.551 15.903 1.00 78.32 151 PRO E C 1
ATOM 10983 O O . PRO E 5 151 ? 54.841 -11.145 15.583 1.00 78.41 151 PRO E O 1
ATOM 10987 N N . GLN E 5 152 ? 53.359 -10.481 17.155 1.00 78.71 152 GLN E N 1
ATOM 10988 C CA . GLN E 5 152 ? 53.939 -11.256 18.240 1.00 79.04 152 GLN E CA 1
ATOM 10989 C C . GLN E 5 152 ? 53.153 -12.563 18.291 1.00 78.94 152 GLN E C 1
ATOM 10990 O O . GLN E 5 152 ? 52.022 -12.592 18.777 1.00 79.05 152 GLN E O 1
ATOM 10996 N N . ASN E 5 153 ? 53.741 -13.637 17.776 1.00 78.70 153 ASN E N 1
ATOM 10997 C CA . ASN E 5 153 ? 53.039 -14.913 17.674 1.00 78.38 153 ASN E CA 1
ATOM 10998 C C . ASN E 5 153 ? 52.435 -15.322 19.011 1.00 77.79 153 ASN E C 1
ATOM 10999 O O . ASN E 5 153 ? 52.915 -14.911 20.069 1.00 77.82 153 ASN E O 1
ATOM 11004 N N . ASP E 5 154 ? 51.386 -16.138 18.952 1.00 76.95 154 ASP E N 1
ATOM 11005 C CA . ASP E 5 154 ? 50.667 -16.550 20.147 1.00 76.28 154 ASP E CA 1
ATOM 11006 C C . ASP E 5 154 ? 50.164 -15.281 20.795 1.00 75.16 154 ASP E C 1
ATOM 11007 O O . ASP E 5 154 ? 50.646 -14.867 21.846 1.00 75.31 154 ASP E O 1
ATOM 11012 N N . LYS E 5 155 ? 49.222 -14.649 20.134 1.00 73.75 155 LYS E N 1
ATOM 11013 C CA . LYS E 5 155 ? 48.648 -13.418 20.649 1.00 72.46 155 LYS E CA 1
ATOM 11014 C C . LYS E 5 155 ? 47.256 -13.192 20.077 1.00 71.06 155 LYS E C 1
ATOM 11015 O O . LYS E 5 155 ? 47.043 -12.239 19.341 1.00 71.41 155 LYS E O 1
ATOM 11021 N N . PRO E 5 156 ? 46.345 -14.104 20.380 1.00 69.13 156 PRO E N 1
ATOM 11022 C CA . PRO E 5 156 ? 44.946 -13.865 20.042 1.00 67.76 156 PRO E CA 1
ATOM 11023 C C . PRO E 5 156 ? 44.573 -12.612 20.814 1.00 66.14 156 PRO E C 1
ATOM 11024 O O . PRO E 5 156 ? 44.053 -12.710 21.925 1.00 66.15 156 PRO E O 1
ATOM 11028 N N . SER E 5 157 ? 44.895 -11.453 20.247 1.00 64.03 157 SER E N 1
ATOM 11029 C CA . SER E 5 157 ? 44.681 -10.170 20.909 1.00 62.40 157 SER E CA 1
ATOM 11030 C C . SER E 5 157 ? 43.489 -10.137 21.853 1.00 60.76 157 SER E C 1
ATOM 11031 O O . SER E 5 157 ? 42.367 -10.468 21.468 1.00 60.25 157 SER E O 1
ATOM 11034 N N . LYS E 5 158 ? 43.747 -9.722 23.089 1.00 58.93 158 LYS E N 1
ATOM 11035 C CA . LYS E 5 158 ? 42.694 -9.541 24.083 1.00 57.54 158 LYS E CA 1
ATOM 11036 C C . LYS E 5 158 ? 41.670 -8.535 23.562 1.00 56.09 158 LYS E C 1
ATOM 11037 O O . LYS E 5 158 ? 40.506 -8.555 23.953 1.00 55.83 158 LYS E O 1
ATOM 11043 N N . TRP E 5 159 ? 42.112 -7.672 22.656 1.00 54.38 159 TRP E N 1
ATOM 11044 C CA . TRP E 5 159 ? 41.246 -6.665 22.068 1.00 53.29 159 TRP E CA 1
ATOM 11045 C C . TRP E 5 159 ? 40.260 -7.272 21.067 1.00 52.18 159 TRP E C 1
ATOM 11046 O O . TRP E 5 159 ? 39.372 -6.585 20.558 1.00 51.37 159 TRP E O 1
ATOM 11057 N N . TRP E 5 160 ? 40.423 -8.562 20.795 1.00 50.72 160 TRP E N 1
ATOM 11058 C CA . TRP E 5 160 ? 39.455 -9.306 20.007 1.00 49.84 160 TRP E CA 1
ATOM 11059 C C . TRP E 5 160 ? 38.822 -10.371 20.896 1.00 50.00 160 TRP E C 1
ATOM 11060 O O . TRP E 5 160 ? 37.636 -10.684 20.767 1.00 49.33 160 TRP E O 1
ATOM 11071 N N . THR E 5 161 ? 39.625 -10.910 21.809 1.00 50.37 161 THR E N 1
ATOM 11072 C CA . THR E 5 161 ? 39.180 -11.961 22.722 1.00 51.16 161 THR E CA 1
ATOM 11073 C C . THR E 5 161 ? 38.103 -11.514 23.686 1.00 51.03 161 THR E C 1
ATOM 11074 O O . THR E 5 161 ? 37.297 -12.324 24.123 1.00 50.97 161 THR E O 1
ATOM 11078 N N . CYS E 5 162 ? 38.104 -10.232 24.028 1.00 51.60 162 CYS E N 1
ATOM 11079 C CA . CYS E 5 162 ? 37.159 -9.699 25.014 1.00 52.06 162 CYS E CA 1
ATOM 11080 C C . CYS E 5 162 ? 35.697 -9.829 24.582 1.00 52.36 162 CYS E C 1
ATOM 11081 O O . CYS E 5 162 ? 34.791 -9.670 25.404 1.00 52.46 162 CYS E O 1
ATOM 11084 N N . PHE E 5 163 ? 35.466 -10.143 23.309 1.00 52.56 163 PHE E N 1
ATOM 11085 C CA . PHE E 5 163 ? 34.109 -10.252 22.785 1.00 52.81 163 PHE E CA 1
ATOM 11086 C C . PHE E 5 163 ? 33.589 -11.682 22.764 1.00 53.04 163 PHE E C 1
ATOM 11087 O O . PHE E 5 163 ? 32.443 -11.917 22.380 1.00 52.94 163 PHE E O 1
ATOM 11095 N N . VAL E 5 164 ? 34.419 -12.628 23.190 1.00 53.52 164 VAL E N 1
ATOM 11096 C CA . VAL E 5 164 ? 34.059 -14.044 23.156 1.00 54.16 164 VAL E CA 1
ATOM 11097 C C . VAL E 5 164 ? 32.701 -14.358 23.796 1.00 54.56 164 VAL E C 1
ATOM 11098 O O . VAL E 5 164 ? 31.986 -15.232 23.312 1.00 55.11 164 VAL E O 1
ATOM 11102 N N . LYS E 5 165 ? 32.345 -13.634 24.858 1.00 54.72 165 LYS E N 1
ATOM 11103 C CA . LYS E 5 165 ? 31.088 -13.847 25.582 1.00 54.66 165 LYS E CA 1
ATOM 11104 C C . LYS E 5 165 ? 29.903 -13.026 25.052 1.00 54.02 165 LYS E C 1
ATOM 11105 O O . LYS E 5 165 ? 28.748 -13.339 25.351 1.00 54.04 165 LYS E O 1
ATOM 11111 N N . ARG E 5 166 ? 30.172 -11.985 24.273 1.00 52.91 166 ARG E N 1
ATOM 11112 C CA . ARG E 5 166 ? 29.093 -11.151 23.745 1.00 52.21 166 ARG E CA 1
ATOM 11113 C C . ARG E 5 166 ? 28.380 -11.801 22.550 1.00 51.39 166 ARG E C 1
ATOM 11114 O O . ARG E 5 166 ? 29.012 -12.386 21.667 1.00 51.13 166 ARG E O 1
ATOM 11122 N N . GLN E 5 167 ? 27.054 -11.696 22.542 1.00 50.31 167 GLN E N 1
ATOM 11123 C CA . GLN E 5 167 ? 26.235 -12.284 21.498 1.00 49.51 167 GLN E CA 1
ATOM 11124 C C . GLN E 5 167 ? 25.415 -11.223 20.784 1.00 48.73 167 GLN E C 1
ATOM 11125 O O . GLN E 5 167 ? 24.542 -10.581 21.378 1.00 48.61 167 GLN E O 1
ATOM 11131 N N . PHE E 5 168 ? 25.711 -11.042 19.502 1.00 47.56 168 PHE E N 1
ATOM 11132 C CA . PHE E 5 168 ? 25.002 -10.098 18.660 1.00 46.82 168 PHE E CA 1
ATOM 11133 C C . PHE E 5 168 ? 23.523 -10.495 18.646 1.00 46.82 168 PHE E C 1
ATOM 11134 O O . PHE E 5 168 ? 23.192 -11.670 18.500 1.00 45.97 168 PHE E O 1
ATOM 11142 N N . MET E 5 169 ? 22.645 -9.519 18.855 1.00 47.02 169 MET E N 1
ATOM 11143 C CA . MET E 5 169 ? 21.200 -9.757 18.925 1.00 47.67 169 MET E CA 1
ATOM 11144 C C . MET E 5 169 ? 20.797 -10.807 19.973 1.00 48.00 169 MET E C 1
ATOM 11145 O O . MET E 5 169 ? 19.659 -11.266 19.975 1.00 48.01 169 MET E O 1
ATOM 11150 N N . ASN E 5 170 ? 21.718 -11.175 20.860 1.00 48.56 170 ASN E N 1
ATOM 11151 C CA . ASN E 5 170 ? 21.478 -12.214 21.863 1.00 49.26 170 ASN E CA 1
ATOM 11152 C C . ASN E 5 170 ? 21.286 -13.610 21.252 1.00 49.95 170 ASN E C 1
ATOM 11153 O O . ASN E 5 170 ? 20.638 -14.464 21.848 1.00 49.59 170 ASN E O 1
ATOM 11158 N N . LYS E 5 171 ? 21.872 -13.843 20.077 1.00 50.72 171 LYS E N 1
ATOM 11159 C CA . LYS E 5 171 ? 21.759 -15.136 19.399 1.00 51.44 171 LYS E CA 1
ATOM 11160 C C . LYS E 5 171 ? 23.124 -15.798 19.165 1.00 51.99 171 LYS E C 1
ATOM 11161 O O . LYS E 5 171 ? 24.172 -15.223 19.471 1.00 51.83 171 LYS E O 1
ATOM 11167 N N . SER E 5 172 ? 23.099 -17.016 18.627 1.00 52.60 172 SER E N 1
ATOM 11168 C CA . SER E 5 172 ? 24.315 -17.771 18.350 1.00 53.31 172 SER E CA 1
ATOM 11169 C C . SER E 5 172 ? 24.101 -18.811 17.252 1.00 53.93 172 SER E C 1
ATOM 11170 O O . SER E 5 172 ? 23.006 -19.367 17.124 1.00 53.46 172 SER E O 1
ATOM 11173 N N . LEU E 5 173 ? 25.153 -19.069 16.472 1.00 54.68 173 LEU E N 1
ATOM 11174 C CA . LEU E 5 173 ? 25.111 -20.081 15.415 1.00 55.49 173 LEU E CA 1
ATOM 11175 C C . LEU E 5 173 ? 25.386 -21.451 16.004 1.00 56.38 173 LEU E C 1
ATOM 11176 O O . LEU E 5 173 ? 25.063 -22.472 15.402 1.00 56.65 173 LEU E O 1
ATOM 11181 N N . SER E 5 174 ? 26.019 -21.462 17.173 1.00 57.46 174 SER E N 1
ATOM 11182 C CA . SER E 5 174 ? 26.240 -22.687 17.928 1.00 58.29 174 SER E CA 1
ATOM 11183 C C . SER E 5 174 ? 25.011 -22.881 18.806 1.00 58.88 174 SER E C 1
ATOM 11184 O O . SER E 5 174 ? 25.009 -23.685 19.738 1.00 59.05 174 SER E O 1
ATOM 11187 N N . GLY E 5 175 ? 23.970 -22.110 18.498 1.00 59.48 175 GLY E N 1
ATOM 11188 C CA . GLY E 5 175 ? 22.708 -22.161 19.210 1.00 59.76 175 GLY E CA 1
ATOM 11189 C C . GLY E 5 175 ? 21.563 -21.846 18.262 1.00 59.72 175 GLY E C 1
ATOM 11190 N N . THR F 6 2 ? -6.560 7.376 91.956 1.00 57.76 2 THR F N 1
ATOM 11191 C CA . THR F 6 2 ? -6.740 8.615 91.136 1.00 57.62 2 THR F CA 1
ATOM 11192 C C . THR F 6 2 ? -7.287 9.765 91.992 1.00 57.04 2 THR F C 1
ATOM 11193 O O . THR F 6 2 ? -6.720 10.870 91.945 1.00 57.14 2 THR F O 1
ATOM 11197 N N . ALA F 6 3 ? -8.404 9.585 92.708 1.00 55.92 3 ALA F N 1
ATOM 11198 C CA . ALA F 6 3 ? -9.389 8.512 92.546 1.00 54.71 3 ALA F CA 1
ATOM 11199 C C . ALA F 6 3 ? -10.565 8.874 91.605 1.00 53.26 3 ALA F C 1
ATOM 11200 O O . ALA F 6 3 ? -11.529 8.110 91.492 1.00 53.12 3 ALA F O 1
ATOM 11202 N N . THR F 6 4 ? -10.499 10.026 90.943 1.00 51.20 4 THR F N 1
ATOM 11203 C CA . THR F 6 4 ? -11.607 10.490 90.111 1.00 49.42 4 THR F CA 1
ATOM 11204 C C . THR F 6 4 ? -11.422 10.321 88.583 1.00 47.47 4 THR F C 1
ATOM 11205 O O . THR F 6 4 ? -12.247 10.807 87.807 1.00 46.60 4 THR F O 1
ATOM 11209 N N . LEU F 6 5 ? -10.365 9.627 88.160 1.00 45.31 5 LEU F N 1
ATOM 11210 C CA . LEU F 6 5 ? -10.113 9.377 86.728 1.00 43.79 5 LEU F CA 1
ATOM 11211 C C . LEU F 6 5 ? -11.175 8.495 86.049 1.00 41.88 5 LEU F C 1
ATOM 11212 O O . LEU F 6 5 ? -11.824 8.892 85.078 1.00 40.94 5 LEU F O 1
ATOM 11217 N N . ARG F 6 6 ? -11.320 7.285 86.565 1.00 40.12 6 ARG F N 1
ATOM 11218 C CA . ARG F 6 6 ? -12.287 6.311 86.068 1.00 38.93 6 ARG F CA 1
ATOM 11219 C C . ARG F 6 6 ? -13.723 6.870 86.046 1.00 36.62 6 ARG F C 1
ATOM 11220 O O . ARG F 6 6 ? -14.423 6.774 85.039 1.00 35.62 6 ARG F O 1
ATOM 11228 N N . PRO F 6 7 ? -14.180 7.450 87.146 1.00 34.57 7 PRO F N 1
ATOM 11229 C CA . PRO F 6 7 ? -15.522 8.047 87.161 1.00 32.71 7 PRO F CA 1
ATOM 11230 C C . PRO F 6 7 ? -15.715 9.135 86.093 1.00 30.78 7 PRO F C 1
ATOM 11231 O O . PRO F 6 7 ? -16.809 9.242 85.544 1.00 29.09 7 PRO F O 1
ATOM 11235 N N . TYR F 6 8 ? -14.660 9.904 85.798 1.00 28.77 8 TYR F N 1
ATOM 11236 C CA . TYR F 6 8 ? -14.695 10.949 84.784 1.00 27.29 8 TYR F CA 1
ATOM 11237 C C . TYR F 6 8 ? -14.881 10.341 83.393 1.00 26.71 8 TYR F C 1
ATOM 11238 O O . TYR F 6 8 ? -15.821 10.697 82.680 1.00 25.61 8 TYR F O 1
ATOM 11247 N N . LEU F 6 9 ? -13.981 9.426 83.024 1.00 26.26 9 LEU F N 1
ATOM 11248 C CA . LEU F 6 9 ? -14.023 8.763 81.723 1.00 25.59 9 LEU F CA 1
ATOM 11249 C C . LEU F 6 9 ? -15.289 7.934 81.550 1.00 25.24 9 LEU F C 1
ATOM 11250 O O . LEU F 6 9 ? -15.813 7.827 80.441 1.00 23.69 9 LEU F O 1
ATOM 11255 N N . SER F 6 10 ? -15.793 7.363 82.644 1.00 24.51 10 SER F N 1
ATOM 11256 C CA . SER F 6 10 ? -17.042 6.606 82.567 1.00 24.93 10 SER F CA 1
ATOM 11257 C C . SER F 6 10 ? -18.195 7.511 82.165 1.00 24.14 10 SER F C 1
ATOM 11258 O O . SER F 6 10 ? -19.018 7.131 81.321 1.00 24.60 10 SER F O 1
ATOM 11261 N N . ALA F 6 11 ? -18.250 8.702 82.754 1.00 23.49 11 ALA F N 1
ATOM 11262 C CA . ALA F 6 11 ? -19.303 9.659 82.426 1.00 23.38 11 ALA F CA 1
ATOM 11263 C C . ALA F 6 11 ? -19.132 10.236 81.006 1.00 22.91 11 ALA F C 1
ATOM 11264 O O . ALA F 6 11 ? -20.108 10.454 80.301 1.00 21.95 11 ALA F O 1
ATOM 11266 N N . VAL F 6 12 ? -17.891 10.499 80.592 1.00 23.13 12 VAL F N 1
ATOM 11267 C CA . VAL F 6 12 ? -17.649 10.982 79.236 1.00 22.32 12 VAL F CA 1
ATOM 11268 C C . VAL F 6 12 ? -18.104 9.918 78.203 1.00 21.93 12 VAL F C 1
ATOM 11269 O O . VAL F 6 12 ? -18.836 10.222 77.259 1.00 20.89 12 VAL F O 1
ATOM 11273 N N . ARG F 6 13 ? -17.684 8.681 78.412 1.00 21.99 13 ARG F N 1
ATOM 11274 C CA . ARG F 6 13 ? -18.018 7.558 77.542 1.00 22.50 13 ARG F CA 1
ATOM 11275 C C . ARG F 6 13 ? -19.524 7.367 77.306 1.00 22.64 13 ARG F C 1
ATOM 11276 O O . ARG F 6 13 ? -19.977 7.223 76.152 1.00 22.37 13 ARG F O 1
ATOM 11284 N N . ALA F 6 14 ? -20.296 7.364 78.385 1.00 22.60 14 ALA F N 1
ATOM 11285 C CA . ALA F 6 14 ? -21.743 7.230 78.276 1.00 23.28 14 ALA F CA 1
ATOM 11286 C C . ALA F 6 14 ? -22.361 8.387 77.487 1.00 23.53 14 ALA F C 1
ATOM 11287 O O . ALA F 6 14 ? -23.327 8.191 76.727 1.00 23.53 14 ALA F O 1
ATOM 11289 N N . THR F 6 15 ? -21.824 9.590 77.675 1.00 23.25 15 THR F N 1
ATOM 11290 C CA . THR F 6 15 ? -22.343 10.744 76.960 1.00 24.32 15 THR F CA 1
ATOM 11291 C C . THR F 6 15 ? -22.048 10.633 75.462 1.00 24.03 15 THR F C 1
ATOM 11292 O O . THR F 6 15 ? -22.874 11.027 74.625 1.00 23.57 15 THR F O 1
ATOM 11296 N N . LEU F 6 16 ? -20.862 10.107 75.127 1.00 23.71 16 LEU F N 1
ATOM 11297 C CA . LEU F 6 16 ? -20.483 9.918 73.730 1.00 22.83 16 LEU F CA 1
ATOM 11298 C C . LEU F 6 16 ? -21.386 8.862 73.086 1.00 22.65 16 LEU F C 1
ATOM 11299 O O . LEU F 6 16 ? -21.748 8.948 71.910 1.00 22.00 16 LEU F O 1
ATOM 11304 N N . GLN F 6 17 ? -21.764 7.863 73.858 1.00 23.53 17 GLN F N 1
ATOM 11305 C CA . GLN F 6 17 ? -22.635 6.824 73.340 1.00 24.46 17 GLN F CA 1
ATOM 11306 C C . GLN F 6 17 ? -23.981 7.434 72.968 1.00 23.53 17 GLN F C 1
ATOM 11307 O O . GLN F 6 17 ? -24.533 7.143 71.923 1.00 23.56 17 GLN F O 1
ATOM 11313 N N . ALA F 6 18 ? -24.480 8.301 73.828 1.00 22.32 18 ALA F N 1
ATOM 11314 C CA . ALA F 6 18 ? -25.729 9.008 73.593 1.00 22.76 18 ALA F CA 1
ATOM 11315 C C . ALA F 6 18 ? -25.661 9.964 72.416 1.00 21.83 18 ALA F C 1
ATOM 11316 O O . ALA F 6 18 ? -26.601 10.053 71.639 1.00 22.71 18 ALA F O 1
ATOM 11318 N N . ALA F 6 19 ? -24.550 10.685 72.283 1.00 21.05 19 ALA F N 1
ATOM 11319 C CA . ALA F 6 19 ? -24.405 11.676 71.239 1.00 20.27 19 ALA F CA 1
ATOM 11320 C C . ALA F 6 19 ? -24.088 11.066 69.870 1.00 20.62 19 ALA F C 1
ATOM 11321 O O . ALA F 6 19 ? -24.476 11.627 68.862 1.00 20.80 19 ALA F O 1
ATOM 11323 N N . LEU F 6 20 ? -23.387 9.940 69.825 1.00 20.31 20 LEU F N 1
ATOM 11324 C CA . LEU F 6 20 ? -23.029 9.351 68.545 1.00 21.71 20 LEU F CA 1
ATOM 11325 C C . LEU F 6 20 ? -24.153 8.507 67.926 1.00 21.93 20 LEU F C 1
ATOM 11326 O O . LEU F 6 20 ? -23.960 7.328 67.647 1.00 22.22 20 LEU F O 1
ATOM 11331 N N . CYS F 6 21 ? -25.323 9.112 67.752 1.00 21.85 21 CYS F N 1
ATOM 11332 C CA . CYS F 6 21 ? -26.459 8.450 67.121 1.00 22.31 21 CYS F CA 1
ATOM 11333 C C . CYS F 6 21 ? -26.855 9.307 65.921 1.00 21.85 21 CYS F C 1
ATOM 11334 O O . CYS F 6 21 ? -27.811 10.092 65.960 1.00 22.83 21 CYS F O 1
ATOM 11337 N N . LEU F 6 22 ? -26.094 9.151 64.850 1.00 21.39 22 LEU F N 1
ATOM 11338 C CA . LEU F 6 22 ? -26.206 9.999 63.688 1.00 21.39 22 LEU F CA 1
ATOM 11339 C C . LEU F 6 22 ? -26.788 9.313 62.458 1.00 20.79 22 LEU F C 1
ATOM 11340 O O . LEU F 6 22 ? -26.747 8.089 62.321 1.00 20.03 22 LEU F O 1
ATOM 11345 N N . GLU F 6 23 ? -27.315 10.126 61.562 1.00 20.53 23 GLU F N 1
ATOM 11346 C CA . GLU F 6 23 ? -27.759 9.640 60.264 1.00 20.34 23 GLU F CA 1
ATOM 11347 C C . GLU F 6 23 ? -27.428 10.647 59.173 1.00 20.61 23 GLU F C 1
ATOM 11348 O O . GLU F 6 23 ? -27.135 11.837 59.446 1.00 19.30 23 GLU F O 1
ATOM 11354 N N . ASN F 6 24 ? -27.468 10.167 57.937 1.00 20.59 24 ASN F N 1
ATOM 11355 C CA . ASN F 6 24 ? -27.243 10.999 56.778 1.00 22.05 24 ASN F CA 1
ATOM 11356 C C . ASN F 6 24 ? -28.362 12.048 56.693 1.00 21.14 24 ASN F C 1
ATOM 11357 O O . ASN F 6 24 ? -29.522 11.691 56.708 1.00 21.37 24 ASN F O 1
ATOM 11362 N N . PHE F 6 25 ? -28.011 13.324 56.616 1.00 20.06 25 PHE F N 1
ATOM 11363 C CA . PHE F 6 25 ? -28.999 14.405 56.536 1.00 21.00 25 PHE F CA 1
ATOM 11364 C C . PHE F 6 25 ? -28.654 15.433 55.464 1.00 21.80 25 PHE F C 1
ATOM 11365 O O . PHE F 6 25 ? -27.687 16.195 55.594 1.00 21.00 25 PHE F O 1
ATOM 11373 N N . SER F 6 26 ? -29.461 15.428 54.407 1.00 21.79 26 SER F N 1
ATOM 11374 C CA . SER F 6 26 ? -29.338 16.355 53.303 1.00 23.48 26 SER F CA 1
ATOM 11375 C C . SER F 6 26 ? -29.752 17.752 53.743 1.00 23.13 26 SER F C 1
ATOM 11376 O O . SER F 6 26 ? -30.664 17.897 54.540 1.00 22.72 26 SER F O 1
ATOM 11379 N N . SER F 6 27 ? -29.082 18.774 53.222 1.00 23.43 27 SER F N 1
ATOM 11380 C CA . SER F 6 27 ? -29.370 20.117 53.675 1.00 23.48 27 SER F CA 1
ATOM 11381 C C . SER F 6 27 ? -30.788 20.587 53.339 1.00 24.07 27 SER F C 1
ATOM 11382 O O . SER F 6 27 ? -31.275 20.471 52.208 1.00 23.48 27 SER F O 1
ATOM 11385 N N . GLN F 6 28 ? -31.407 21.112 54.375 1.00 24.32 28 GLN F N 1
ATOM 11386 C CA . GLN F 6 28 ? -32.709 21.736 54.348 1.00 25.83 28 GLN F CA 1
ATOM 11387 C C . GLN F 6 28 ? -32.589 23.209 53.943 1.00 26.48 28 GLN F C 1
ATOM 11388 O O . GLN F 6 28 ? -33.564 23.859 53.564 1.00 26.98 28 GLN F O 1
ATOM 11394 N N . VAL F 6 29 ? -31.379 23.749 54.008 1.00 26.95 29 VAL F N 1
ATOM 11395 C CA . VAL F 6 29 ? -31.205 25.183 53.779 1.00 27.08 29 VAL F CA 1
ATOM 11396 C C . VAL F 6 29 ? -30.683 25.455 52.392 1.00 27.15 29 VAL F C 1
ATOM 11397 O O . VAL F 6 29 ? -31.190 26.328 51.704 1.00 26.49 29 VAL F O 1
ATOM 11401 N N . VAL F 6 30 ? -29.721 24.654 51.949 1.00 26.96 30 VAL F N 1
ATOM 11402 C CA . VAL F 6 30 ? -29.129 24.839 50.638 1.00 27.50 30 VAL F CA 1
ATOM 11403 C C . VAL F 6 30 ? -29.409 23.645 49.724 1.00 27.56 30 VAL F C 1
ATOM 11404 O O . VAL F 6 30 ? -29.225 22.477 50.118 1.00 28.10 30 VAL F O 1
ATOM 11408 N N . GLU F 6 31 ? -29.874 23.924 48.508 1.00 26.84 31 GLU F N 1
ATOM 11409 C CA . GLU F 6 31 ? -30.176 22.875 47.525 1.00 27.07 31 GLU F CA 1
ATOM 11410 C C . GLU F 6 31 ? -28.964 21.988 47.170 1.00 25.98 31 GLU F C 1
ATOM 11411 O O . GLU F 6 31 ? -27.941 22.498 46.750 1.00 24.12 31 GLU F O 1
ATOM 11417 N N . ARG F 6 32 ? -29.105 20.665 47.312 1.00 25.36 32 ARG F N 1
ATOM 11418 C CA . ARG F 6 32 ? -28.044 19.703 46.987 1.00 26.10 32 ARG F CA 1
ATOM 11419 C C . ARG F 6 32 ? -26.763 19.832 47.848 1.00 25.28 32 ARG F C 1
ATOM 11420 O O . ARG F 6 32 ? -25.677 19.380 47.469 1.00 25.18 32 ARG F O 1
ATOM 11428 N N . HIS F 6 33 ? -26.892 20.450 49.002 1.00 24.50 33 HIS F N 1
ATOM 11429 C CA . HIS F 6 33 ? -25.777 20.509 49.930 1.00 24.58 33 HIS F CA 1
ATOM 11430 C C . HIS F 6 33 ? -25.959 19.447 51.025 1.00 24.39 33 HIS F C 1
ATOM 11431 O O . HIS F 6 33 ? -27.080 19.002 51.274 1.00 24.56 33 HIS F O 1
ATOM 11438 N N . ASN F 6 34 ? -24.852 19.030 51.640 1.00 24.63 34 ASN F N 1
ATOM 11439 C CA . ASN F 6 34 ? -24.859 18.125 52.779 1.00 23.87 34 ASN F CA 1
ATOM 11440 C C . ASN F 6 34 ? -23.721 18.652 53.674 1.00 24.00 34 ASN F C 1
ATOM 11441 O O . ASN F 6 34 ? -22.557 18.629 53.276 1.00 24.12 34 ASN F O 1
ATOM 11446 N N . LYS F 6 35 ? -24.070 19.125 54.861 1.00 23.70 35 LYS F N 1
ATOM 11447 C CA . LYS F 6 35 ? -23.146 19.829 55.753 1.00 24.86 35 LYS F CA 1
ATOM 11448 C C . LYS F 6 35 ? -23.338 19.390 57.182 1.00 24.00 35 LYS F C 1
ATOM 11449 O O . LYS F 6 35 ? -24.444 19.095 57.589 1.00 24.05 35 LYS F O 1
ATOM 11455 N N . PRO F 6 36 ? -22.269 19.391 57.971 1.00 24.63 36 PRO F N 1
ATOM 11456 C CA . PRO F 6 36 ? -22.377 19.038 59.386 1.00 23.71 36 PRO F CA 1
ATOM 11457 C C . PRO F 6 36 ? -23.184 20.107 60.135 1.00 23.13 36 PRO F C 1
ATOM 11458 O O . PRO F 6 36 ? -22.794 21.284 60.243 1.00 22.37 36 PRO F O 1
ATOM 11462 N N . GLU F 6 37 ? -24.336 19.692 60.626 1.00 22.44 37 GLU F N 1
ATOM 11463 C CA . GLU F 6 37 ? -25.295 20.623 61.190 1.00 22.58 37 GLU F CA 1
ATOM 11464 C C . GLU F 6 37 ? -24.732 21.330 62.443 1.00 22.21 37 GLU F C 1
ATOM 11465 O O . GLU F 6 37 ? -24.947 22.518 62.614 1.00 22.03 37 GLU F O 1
ATOM 11471 N N . VAL F 6 38 ? -23.954 20.630 63.259 1.00 22.57 38 VAL F N 1
ATOM 11472 C CA . VAL F 6 38 ? -23.346 21.229 64.453 1.00 23.34 38 VAL F CA 1
ATOM 11473 C C . VAL F 6 38 ? -22.375 22.371 64.081 1.00 23.76 38 VAL F C 1
ATOM 11474 O O . VAL F 6 38 ? -22.146 23.265 64.863 1.00 23.16 38 VAL F O 1
ATOM 11478 N N . GLU F 6 39 ? -21.804 22.342 62.879 1.00 25.06 39 GLU F N 1
ATOM 11479 C CA . GLU F 6 39 ? -20.904 23.401 62.452 1.00 25.20 39 GLU F CA 1
ATOM 11480 C C . GLU F 6 39 ? -21.643 24.612 61.868 1.00 25.94 39 GLU F C 1
ATOM 11481 O O . GLU F 6 39 ? -21.398 25.746 62.270 1.00 25.51 39 GLU F O 1
ATOM 11487 N N . VAL F 6 40 ? -22.543 24.382 60.924 1.00 27.06 40 VAL F N 1
ATOM 11488 C CA . VAL F 6 40 ? -23.226 25.488 60.254 1.00 27.79 40 VAL F CA 1
ATOM 11489 C C . VAL F 6 40 ? -24.361 26.094 61.067 1.00 28.36 40 VAL F C 1
ATOM 11490 O O . VAL F 6 40 ? -24.568 27.292 61.006 1.00 28.53 40 VAL F O 1
ATOM 11494 N N . ARG F 6 41 ? -25.088 25.268 61.814 1.00 29.12 41 ARG F N 1
ATOM 11495 C CA . ARG F 6 41 ? -26.131 25.727 62.746 1.00 29.53 41 ARG F CA 1
ATOM 11496 C C . ARG F 6 41 ? -27.241 26.583 62.153 1.00 29.40 41 ARG F C 1
ATOM 11497 O O . ARG F 6 41 ? -27.809 27.422 62.843 1.00 29.67 41 ARG F O 1
ATOM 11505 N N . SER F 6 42 ? -27.580 26.339 60.898 1.00 28.93 42 SER F N 1
ATOM 11506 C CA . SER F 6 42 ? -28.623 27.099 60.213 1.00 28.93 42 SER F CA 1
ATOM 11507 C C . SER F 6 42 ? -30.052 26.576 60.458 1.00 28.43 42 SER F C 1
ATOM 11508 O O . SER F 6 42 ? -31.022 27.159 59.979 1.00 28.45 42 SER F O 1
ATOM 11511 N N . SER F 6 43 ? -30.176 25.459 61.162 1.00 27.35 43 SER F N 1
ATOM 11512 C CA . SER F 6 43 ? -31.482 24.900 61.486 1.00 27.29 43 SER F CA 1
ATOM 11513 C C . SER F 6 43 ? -31.476 24.500 62.948 1.00 26.95 43 SER F C 1
ATOM 11514 O O . SER F 6 43 ? -30.975 23.416 63.291 1.00 26.62 43 SER F O 1
ATOM 11517 N N . LYS F 6 44 ? -32.011 25.370 63.814 1.00 26.86 44 LYS F N 1
ATOM 11518 C CA . LYS F 6 44 ? -31.941 25.153 65.272 1.00 26.99 44 LYS F CA 1
ATOM 11519 C C . LYS F 6 44 ? -32.533 23.832 65.729 1.00 25.53 44 LYS F C 1
ATOM 11520 O O . LYS F 6 44 ? -32.052 23.233 66.686 1.00 24.59 44 LYS F O 1
ATOM 11526 N N . GLU F 6 45 ? -33.588 23.385 65.064 1.00 25.25 45 GLU F N 1
ATOM 11527 C CA . GLU F 6 45 ? -34.246 22.143 65.468 1.00 25.17 45 GLU F CA 1
ATOM 11528 C C . GLU F 6 45 ? -33.329 20.922 65.285 1.00 24.67 45 GLU F C 1
ATOM 11529 O O . GLU F 6 45 ? -33.582 19.861 65.877 1.00 24.03 45 GLU F O 1
ATOM 11535 N N . LEU F 6 46 ? -32.291 21.059 64.467 1.00 23.78 46 LEU F N 1
ATOM 11536 C CA . LEU F 6 46 ? -31.380 19.931 64.213 1.00 23.68 46 LEU F CA 1
ATOM 11537 C C . LEU F 6 46 ? -30.242 19.847 65.207 1.00 23.54 46 LEU F C 1
ATOM 11538 O O . LEU F 6 46 ? -29.423 18.915 65.160 1.00 22.54 46 LEU F O 1
ATOM 11543 N N . LEU F 6 47 ? -30.182 20.813 66.112 1.00 24.29 47 LEU F N 1
ATOM 11544 C CA . LEU F 6 47 ? -29.117 20.869 67.098 1.00 25.30 47 LEU F CA 1
ATOM 11545 C C . LEU F 6 47 ? -29.601 20.325 68.417 1.00 25.46 47 LEU F C 1
ATOM 11546 O O . LEU F 6 47 ? -30.719 20.610 68.814 1.00 25.24 47 LEU F O 1
ATOM 11551 N N . LEU F 6 48 ? -28.753 19.551 69.082 1.00 25.52 48 LEU F N 1
ATOM 11552 C CA . LEU F 6 48 ? -29.044 19.045 70.422 1.00 25.84 48 LEU F CA 1
ATOM 11553 C C . LEU F 6 48 ? -28.462 19.991 71.478 1.00 25.98 48 LEU F C 1
ATOM 11554 O O . LEU F 6 48 ? -27.684 20.889 71.164 1.00 24.29 48 LEU F O 1
ATOM 11559 N N . GLN F 6 49 ? -28.824 19.738 72.729 1.00 26.38 49 GLN F N 1
ATOM 11560 C CA . GLN F 6 49 ? -28.371 20.518 73.863 1.00 28.27 49 GLN F CA 1
ATOM 11561 C C . GLN F 6 49 ? -26.896 20.207 74.140 1.00 27.71 49 GLN F C 1
ATOM 11562 O O . GLN F 6 49 ? -26.551 19.059 74.402 1.00 27.22 49 GLN F O 1
ATOM 11568 N N . PRO F 6 50 ? -26.023 21.212 74.098 1.00 27.98 50 PRO F N 1
ATOM 11569 C CA . PRO F 6 50 ? -24.617 20.985 74.435 1.00 28.02 50 PRO F CA 1
ATOM 11570 C C . PRO F 6 50 ? -24.498 20.556 75.887 1.00 27.72 50 PRO F C 1
ATOM 11571 O O . PRO F 6 50 ? -25.218 21.074 76.718 1.00 27.50 50 PRO F O 1
ATOM 11575 N N . VAL F 6 51 ? -23.627 19.607 76.195 1.00 27.38 51 VAL F N 1
ATOM 11576 C CA . VAL F 6 51 ? -23.442 19.186 77.570 1.00 27.16 51 VAL F CA 1
ATOM 11577 C C . VAL F 6 51 ? -21.964 19.128 77.877 1.00 27.52 51 VAL F C 1
ATOM 11578 O O . VAL F 6 51 ? -21.141 18.836 76.993 1.00 27.22 51 VAL F O 1
ATOM 11582 N N . THR F 6 52 ? -21.640 19.422 79.131 1.00 27.20 52 THR F N 1
ATOM 11583 C CA . THR F 6 52 ? -20.280 19.408 79.614 1.00 27.46 52 THR F CA 1
ATOM 11584 C C . THR F 6 52 ? -20.139 18.356 80.677 1.00 27.20 52 THR F C 1
ATOM 11585 O O . THR F 6 52 ? -21.044 18.145 81.449 1.00 26.99 52 THR F O 1
ATOM 11589 N N . ILE F 6 53 ? -19.018 17.652 80.674 1.00 27.95 53 ILE F N 1
ATOM 11590 C CA . ILE F 6 53 ? -18.669 16.768 81.763 1.00 28.39 53 ILE F CA 1
ATOM 11591 C C . ILE F 6 53 ? -17.357 17.343 82.297 1.00 28.66 53 ILE F C 1
ATOM 11592 O O . ILE F 6 53 ? -16.432 17.555 81.534 1.00 28.21 53 ILE F O 1
ATOM 11597 N N . SER F 6 54 ? -17.268 17.583 83.601 1.00 29.32 54 SER F N 1
ATOM 11598 C CA . SER F 6 54 ? -16.036 18.100 84.174 1.00 29.81 54 SER F CA 1
ATOM 11599 C C . SER F 6 54 ? -15.538 17.205 85.294 1.00 30.13 54 SER F C 1
ATOM 11600 O O . SER F 6 54 ? -16.319 16.616 86.027 1.00 29.77 54 SER F O 1
ATOM 11603 N N . ARG F 6 55 ? -14.221 17.083 85.382 1.00 30.37 55 ARG F N 1
ATOM 11604 C CA . ARG F 6 55 ? -13.563 16.345 86.437 1.00 31.02 55 ARG F CA 1
ATOM 11605 C C . ARG F 6 55 ? -13.217 17.321 87.577 1.00 31.33 55 ARG F C 1
ATOM 11606 O O . ARG F 6 55 ? -13.236 16.956 88.733 1.00 30.88 55 ARG F O 1
ATOM 11614 N N . ASN F 6 56 ? -12.903 18.557 87.226 1.00 32.30 56 ASN F N 1
ATOM 11615 C CA . ASN F 6 56 ? -12.512 19.576 88.190 1.00 33.14 56 ASN F CA 1
ATOM 11616 C C . ASN F 6 56 ? -12.640 20.923 87.517 1.00 33.88 56 ASN F C 1
ATOM 11617 O O . ASN F 6 56 ? -13.258 21.019 86.454 1.00 33.96 56 ASN F O 1
ATOM 11622 N N . GLU F 6 57 ? -12.058 21.963 88.106 1.00 34.79 57 GLU F N 1
ATOM 11623 C CA . GLU F 6 57 ? -12.164 23.298 87.552 1.00 35.20 57 GLU F CA 1
ATOM 11624 C C . GLU F 6 57 ? -11.458 23.406 86.202 1.00 34.71 57 GLU F C 1
ATOM 11625 O O . GLU F 6 57 ? -11.818 24.268 85.394 1.00 34.05 57 GLU F O 1
ATOM 11631 N N . LYS F 6 58 ? -10.473 22.541 85.943 1.00 33.83 58 LYS F N 1
ATOM 11632 C CA . LYS F 6 58 ? -9.692 22.653 84.708 1.00 34.05 58 LYS F CA 1
ATOM 11633 C C . LYS F 6 58 ? -9.979 21.612 83.607 1.00 32.96 58 LYS F C 1
ATOM 11634 O O . LYS F 6 58 ? -9.955 21.965 82.435 1.00 33.47 58 LYS F O 1
ATOM 11640 N N . GLU F 6 59 ? -10.221 20.360 83.985 1.00 31.34 59 GLU F N 1
ATOM 11641 C CA . GLU F 6 59 ? -10.406 19.260 83.034 1.00 30.42 59 GLU F CA 1
ATOM 11642 C C . GLU F 6 59 ? -11.877 19.013 82.780 1.00 28.80 59 GLU F C 1
ATOM 11643 O O . GLU F 6 59 ? -12.638 18.824 83.731 1.00 28.00 59 GLU F O 1
ATOM 11649 N N . LYS F 6 60 ? -12.268 19.050 81.503 1.00 27.23 60 LYS F N 1
ATOM 11650 C CA . LYS F 6 60 ? -13.650 18.862 81.094 1.00 26.49 60 LYS F CA 1
ATOM 11651 C C . LYS F 6 60 ? -13.786 18.531 79.610 1.00 25.30 60 LYS F C 1
ATOM 11652 O O . LYS F 6 60 ? -12.901 18.801 78.799 1.00 25.08 60 LYS F O 1
ATOM 11658 N N . VAL F 6 61 ? -14.939 17.985 79.256 1.00 23.83 61 VAL F N 1
ATOM 11659 C CA . VAL F 6 61 ? -15.215 17.688 77.871 1.00 23.70 61 VAL F CA 1
ATOM 11660 C C . VAL F 6 61 ? -16.536 18.305 77.501 1.00 23.06 61 VAL F C 1
ATOM 11661 O O . VAL F 6 61 ? -17.516 18.154 78.230 1.00 24.67 61 VAL F O 1
ATOM 11665 N N . LEU F 6 62 ? -16.559 19.016 76.386 1.00 22.91 62 LEU F N 1
ATOM 11666 C CA . LEU F 6 62 ? -17.786 19.605 75.871 1.00 22.77 62 LEU F CA 1
ATOM 11667 C C . LEU F 6 62 ? -18.247 18.745 74.688 1.00 22.95 62 LEU F C 1
ATOM 11668 O O . LEU F 6 62 ? -17.454 18.449 73.799 1.00 23.26 62 LEU F O 1
ATOM 11673 N N . ILE F 6 63 ? -19.511 18.327 74.687 1.00 23.47 63 ILE F N 1
ATOM 11674 C CA . ILE F 6 63 ? -20.062 17.476 73.614 1.00 22.83 63 ILE F CA 1
ATOM 11675 C C . ILE F 6 63 ? -21.300 18.140 73.022 1.00 22.94 63 ILE F C 1
ATOM 11676 O O . ILE F 6 63 ? -22.299 18.349 73.726 1.00 22.74 63 ILE F O 1
ATOM 11681 N N . GLU F 6 64 ? -21.220 18.490 71.738 1.00 22.63 64 GLU F N 1
ATOM 11682 C CA . GLU F 6 64 ? -22.298 19.154 71.022 1.00 23.55 64 GLU F CA 1
ATOM 11683 C C . GLU F 6 64 ? -22.837 18.305 69.881 1.00 23.77 64 GLU F C 1
ATOM 11684 O O . GLU F 6 64 ? -22.160 18.077 68.863 1.00 24.69 64 GLU F O 1
ATOM 11690 N N . GLY F 6 65 ? -24.070 17.849 70.029 1.00 23.98 65 GLY F N 1
ATOM 11691 C CA . GLY F 6 65 ? -24.667 16.958 69.057 1.00 23.45 65 GLY F CA 1
ATOM 11692 C C . GLY F 6 65 ? -25.575 17.661 68.075 1.00 22.77 65 GLY F C 1
ATOM 11693 O O . GLY F 6 65 ? -25.987 18.809 68.287 1.00 24.02 65 GLY F O 1
ATOM 11694 N N . SER F 6 66 ? -25.837 16.967 66.976 1.00 21.85 66 SER F N 1
ATOM 11695 C CA . SER F 6 66 ? -26.767 17.381 65.915 1.00 21.03 66 SER F CA 1
ATOM 11696 C C . SER F 6 66 ? -27.259 16.109 65.205 1.00 20.18 66 SER F C 1
ATOM 11697 O O . SER F 6 66 ? -26.779 15.032 65.488 1.00 19.94 66 SER F O 1
ATOM 11700 N N . ILE F 6 67 ? -28.176 16.228 64.259 1.00 19.78 67 ILE F N 1
ATOM 11701 C CA . ILE F 6 67 ? -28.691 15.040 63.567 1.00 19.62 67 ILE F CA 1
ATOM 11702 C C . ILE F 6 67 ? -27.650 14.233 62.752 1.00 19.36 67 ILE F C 1
ATOM 11703 O O . ILE F 6 67 ? -27.776 12.994 62.615 1.00 17.99 67 ILE F O 1
ATOM 11708 N N . ASN F 6 68 ? -26.628 14.925 62.250 1.00 18.83 68 ASN F N 1
ATOM 11709 C CA . ASN F 6 68 ? -25.604 14.287 61.435 1.00 19.17 68 ASN F CA 1
ATOM 11710 C C . ASN F 6 68 ? -24.150 14.464 61.867 1.00 19.80 68 ASN F C 1
ATOM 11711 O O . ASN F 6 68 ? -23.251 14.037 61.141 1.00 19.57 68 ASN F O 1
ATOM 11716 N N . SER F 6 69 ? -23.920 15.034 63.038 1.00 20.27 69 SER F N 1
ATOM 11717 C CA . SER F 6 69 ? -22.554 15.314 63.482 1.00 21.08 69 SER F CA 1
ATOM 11718 C C . SER F 6 69 ? -22.464 15.665 64.957 1.00 21.48 69 SER F C 1
ATOM 11719 O O . SER F 6 69 ? -23.434 16.137 65.574 1.00 23.77 69 SER F O 1
ATOM 11722 N N . VAL F 6 70 ? -21.304 15.384 65.536 1.00 20.95 70 VAL F N 1
ATOM 11723 C CA . VAL F 6 70 ? -21.044 15.648 66.925 1.00 21.34 70 VAL F CA 1
ATOM 11724 C C . VAL F 6 70 ? -19.661 16.296 67.001 1.00 20.80 70 VAL F C 1
ATOM 11725 O O . VAL F 6 70 ? -18.695 15.834 66.367 1.00 19.51 70 VAL F O 1
ATOM 11729 N N . ARG F 6 71 ? -19.586 17.365 67.772 1.00 20.88 71 ARG F N 1
ATOM 11730 C CA . ARG F 6 71 ? -18.353 18.089 68.034 1.00 20.96 71 ARG F CA 1
ATOM 11731 C C . ARG F 6 71 ? -17.958 17.829 69.478 1.00 20.85 71 ARG F C 1
ATOM 11732 O O . ARG F 6 71 ? -18.734 18.072 70.400 1.00 21.07 71 ARG F O 1
ATOM 11740 N N . VAL F 6 72 ? -16.741 17.335 69.682 1.00 20.93 72 VAL F N 1
ATOM 11741 C CA . VAL F 6 72 ? -16.243 16.996 70.997 1.00 21.07 72 VAL F CA 1
ATOM 11742 C C . VAL F 6 72 ? -14.967 17.803 71.281 1.00 21.64 72 VAL F C 1
ATOM 11743 O O . VAL F 6 72 ? -14.001 17.716 70.516 1.00 21.64 72 VAL F O 1
ATOM 11747 N N . SER F 6 73 ? -14.969 18.561 72.376 1.00 21.32 73 SER F N 1
ATOM 11748 C CA . SER F 6 73 ? -13.829 19.411 72.734 1.00 21.72 73 SER F CA 1
ATOM 11749 C C . SER F 6 73 ? -13.300 19.037 74.123 1.00 22.21 73 SER F C 1
ATOM 11750 O O . SER F 6 73 ? -14.069 18.767 75.066 1.00 22.59 73 SER F O 1
ATOM 11753 N N . ILE F 6 74 ? -11.980 18.977 74.252 1.00 21.61 74 ILE F N 1
ATOM 11754 C CA . ILE F 6 74 ? -11.392 18.531 75.502 1.00 22.20 74 ILE F CA 1
ATOM 11755 C C . ILE F 6 74 ? -10.443 19.579 76.075 1.00 21.95 74 ILE F C 1
ATOM 11756 O O . ILE F 6 74 ? -9.607 20.132 75.363 1.00 21.17 74 ILE F O 1
ATOM 11761 N N . ALA F 6 75 ? -10.592 19.841 77.360 1.00 22.98 75 ALA F N 1
ATOM 11762 C CA . ALA F 6 75 ? -9.648 20.704 78.095 1.00 23.43 75 ALA F CA 1
ATOM 11763 C C . ALA F 6 75 ? -8.719 19.723 78.799 1.00 24.06 75 ALA F C 1
ATOM 11764 O O . ALA F 6 75 ? -9.150 18.931 79.637 1.00 24.52 75 ALA F O 1
ATOM 11766 N N . VAL F 6 76 ? -7.451 19.756 78.416 1.00 24.75 76 VAL F N 1
ATOM 11767 C CA . VAL F 6 76 ? -6.461 18.774 78.837 1.00 25.66 76 VAL F CA 1
ATOM 11768 C C . VAL F 6 76 ? -5.720 19.230 80.103 1.00 26.91 76 VAL F C 1
ATOM 11769 O O . VAL F 6 76 ? -5.517 20.428 80.316 1.00 27.18 76 VAL F O 1
ATOM 11773 N N . LYS F 6 77 ? -5.329 18.266 80.922 1.00 28.43 77 LYS F N 1
ATOM 11774 C CA . LYS F 6 77 ? -4.631 18.532 82.175 1.00 29.82 77 LYS F CA 1
ATOM 11775 C C . LYS F 6 77 ? -3.270 19.142 81.889 1.00 29.72 77 LYS F C 1
ATOM 11776 O O . LYS F 6 77 ? -2.484 18.613 81.098 1.00 28.56 77 LYS F O 1
ATOM 11782 N N . GLN F 6 78 ? -3.008 20.268 82.533 1.00 30.35 78 GLN F N 1
ATOM 11783 C CA . GLN F 6 78 ? -1.762 20.993 82.335 1.00 31.23 78 GLN F CA 1
ATOM 11784 C C . GLN F 6 78 ? -1.322 21.576 83.677 1.00 31.88 78 GLN F C 1
ATOM 11785 O O . GLN F 6 78 ? -1.618 22.715 83.968 1.00 32.20 78 GLN F O 1
ATOM 11791 N N . ALA F 6 79 ? -0.599 20.796 84.475 1.00 33.01 79 ALA F N 1
ATOM 11792 C CA . ALA F 6 79 ? -0.230 21.195 85.844 1.00 33.57 79 ALA F CA 1
ATOM 11793 C C . ALA F 6 79 ? 0.730 22.383 85.967 1.00 33.85 79 ALA F C 1
ATOM 11794 O O . ALA F 6 79 ? 0.623 23.159 86.915 1.00 33.54 79 ALA F O 1
ATOM 11796 N N . ASP F 6 80 ? 1.659 22.536 85.026 1.00 33.60 80 ASP F N 1
ATOM 11797 C CA . ASP F 6 80 ? 2.638 23.623 85.110 1.00 33.56 80 ASP F CA 1
ATOM 11798 C C . ASP F 6 80 ? 2.994 24.182 83.740 1.00 33.06 80 ASP F C 1
ATOM 11799 O O . ASP F 6 80 ? 2.397 23.806 82.735 1.00 32.35 80 ASP F O 1
ATOM 11804 N N . GLU F 6 81 ? 3.974 25.078 83.701 1.00 31.91 81 GLU F N 1
ATOM 11805 C CA . GLU F 6 81 ? 4.339 25.721 82.452 1.00 31.64 81 GLU F CA 1
ATOM 11806 C C . GLU F 6 81 ? 4.816 24.733 81.396 1.00 30.15 81 GLU F C 1
ATOM 11807 O O . GLU F 6 81 ? 4.399 24.814 80.250 1.00 28.68 81 GLU F O 1
ATOM 11813 N N . ILE F 6 82 ? 5.694 23.808 81.760 1.00 29.04 82 ILE F N 1
ATOM 11814 C CA . ILE F 6 82 ? 6.220 22.900 80.751 1.00 29.04 82 ILE F CA 1
ATOM 11815 C C . ILE F 6 82 ? 5.114 21.979 80.196 1.00 28.34 82 ILE F C 1
ATOM 11816 O O . ILE F 6 82 ? 5.128 21.604 79.026 1.00 27.35 82 ILE F O 1
ATOM 11821 N N . GLU F 6 83 ? 4.163 21.626 81.041 1.00 27.80 83 GLU F N 1
ATOM 11822 C CA . GLU F 6 83 ? 3.053 20.789 80.604 1.00 28.07 83 GLU F CA 1
ATOM 11823 C C . GLU F 6 83 ? 2.163 21.590 79.656 1.00 27.52 83 GLU F C 1
ATOM 11824 O O . GLU F 6 83 ? 1.668 21.047 78.668 1.00 25.88 83 GLU F O 1
ATOM 11830 N N . LYS F 6 84 ? 2.019 22.887 79.951 1.00 27.21 84 LYS F N 1
ATOM 11831 C CA . LYS F 6 84 ? 1.258 23.808 79.121 1.00 27.43 84 LYS F CA 1
ATOM 11832 C C . LYS F 6 84 ? 1.835 23.893 77.713 1.00 26.90 84 LYS F C 1
ATOM 11833 O O . LYS F 6 84 ? 1.081 23.815 76.713 1.00 25.49 84 LYS F O 1
ATOM 11839 N N . ILE F 6 85 ? 3.156 24.059 77.622 1.00 26.03 85 ILE F N 1
ATOM 11840 C CA . ILE F 6 85 ? 3.786 24.231 76.308 1.00 25.96 85 ILE F CA 1
ATOM 11841 C C . ILE F 6 85 ? 3.812 22.891 75.565 1.00 25.19 85 ILE F C 1
ATOM 11842 O O . ILE F 6 85 ? 3.557 22.840 74.357 1.00 25.89 85 ILE F O 1
ATOM 11847 N N . LEU F 6 86 ? 4.122 21.821 76.277 1.00 24.09 86 LEU F N 1
ATOM 11848 C CA . LEU F 6 86 ? 4.097 20.494 75.680 1.00 24.28 86 LEU F CA 1
ATOM 11849 C C . LEU F 6 86 ? 2.718 20.200 75.095 1.00 24.14 86 LEU F C 1
ATOM 11850 O O . LEU F 6 86 ? 2.616 19.773 73.950 1.00 23.74 86 LEU F O 1
ATOM 11855 N N . CYS F 6 87 ? 1.672 20.451 75.879 1.00 24.06 87 CYS F N 1
ATOM 11856 C CA . CYS F 6 87 ? 0.317 20.253 75.418 1.00 23.91 87 CYS F CA 1
ATOM 11857 C C . CYS F 6 87 ? 0.010 21.112 74.193 1.00 23.31 87 CYS F C 1
ATOM 11858 O O . CYS F 6 87 ? -0.539 20.611 73.209 1.00 22.27 87 CYS F O 1
ATOM 11861 N N . HIS F 6 88 ? 0.361 22.399 74.235 1.00 22.21 88 HIS F N 1
ATOM 11862 C CA . HIS F 6 88 ? 0.081 23.285 73.108 1.00 22.49 88 HIS F CA 1
ATOM 11863 C C . HIS F 6 88 ? 0.753 22.808 71.826 1.00 21.30 88 HIS F C 1
ATOM 11864 O O . HIS F 6 88 ? 0.128 22.801 70.776 1.00 20.06 88 HIS F O 1
ATOM 11871 N N . LYS F 6 89 ? 2.038 22.462 71.912 1.00 20.58 89 LYS F N 1
ATOM 11872 C CA . LYS F 6 89 ? 2.781 21.946 70.789 1.00 21.47 89 LYS F CA 1
ATOM 11873 C C . LYS F 6 89 ? 2.205 20.620 70.222 1.00 21.44 89 LYS F C 1
ATOM 11874 O O . LYS F 6 89 ? 2.056 20.483 69.000 1.00 21.00 89 LYS F O 1
ATOM 11880 N N . PHE F 6 90 ? 1.899 19.671 71.101 1.00 21.68 90 PHE F N 1
ATOM 11881 C CA . PHE F 6 90 ? 1.340 18.359 70.689 1.00 22.07 90 PHE F CA 1
ATOM 11882 C C . PHE F 6 90 ? -0.028 18.486 70.003 1.00 22.17 90 PHE F C 1
ATOM 11883 O O . PHE F 6 90 ? -0.258 17.890 68.947 1.00 22.11 90 PHE F O 1
ATOM 11891 N N . MET F 6 91 ? -0.941 19.252 70.595 1.00 22.21 91 MET F N 1
ATOM 11892 C CA . MET F 6 91 ? -2.246 19.469 69.962 1.00 21.79 91 MET F CA 1
ATOM 11893 C C . MET F 6 91 ? -2.092 20.156 68.586 1.00 22.13 91 MET F C 1
ATOM 11894 O O . MET F 6 91 ? -2.773 19.797 67.609 1.00 21.58 91 MET F O 1
ATOM 11899 N N . ARG F 6 92 ? -1.191 21.138 68.507 1.00 21.42 92 ARG F N 1
ATOM 11900 C CA . ARG F 6 92 ? -0.949 21.854 67.266 1.00 22.07 92 ARG F CA 1
ATOM 11901 C C . ARG F 6 92 ? -0.388 20.889 66.234 1.00 20.36 92 ARG F C 1
ATOM 11902 O O . ARG F 6 92 ? -0.803 20.902 65.091 1.00 20.45 92 ARG F O 1
ATOM 11910 N N . PHE F 6 93 ? 0.544 20.051 66.655 1.00 20.36 93 PHE F N 1
ATOM 11911 C CA . PHE F 6 93 ? 1.161 19.037 65.794 1.00 20.25 93 PHE F CA 1
ATOM 11912 C C . PHE F 6 93 ? 0.089 18.095 65.152 1.00 19.95 93 PHE F C 1
ATOM 11913 O O . PHE F 6 93 ? 0.106 17.805 63.946 1.00 19.66 93 PHE F O 1
ATOM 11921 N N . MET F 6 94 ? -0.854 17.669 65.962 1.00 20.08 94 MET F N 1
ATOM 11922 C CA . MET F 6 94 ? -1.906 16.777 65.509 1.00 20.77 94 MET F CA 1
ATOM 11923 C C . MET F 6 94 ? -2.856 17.522 64.577 1.00 21.32 94 MET F C 1
ATOM 11924 O O . MET F 6 94 ? -3.220 17.015 63.491 1.00 20.67 94 MET F O 1
ATOM 11929 N N . MET F 6 95 ? -3.225 18.740 64.983 1.00 21.68 95 MET F N 1
ATOM 11930 C CA . MET F 6 95 ? -4.101 19.572 64.201 1.00 22.22 95 MET F CA 1
ATOM 11931 C C . MET F 6 95 ? -3.525 19.887 62.817 1.00 23.03 95 MET F C 1
ATOM 11932 O O . MET F 6 95 ? -4.281 19.926 61.852 1.00 22.64 95 MET F O 1
ATOM 11937 N N . MET F 6 96 ? -2.207 20.081 62.704 1.00 22.69 96 MET F N 1
ATOM 11938 C CA . MET F 6 96 ? -1.595 20.340 61.397 1.00 23.52 96 MET F CA 1
ATOM 11939 C C . MET F 6 96 ? -1.828 19.145 60.473 1.00 22.68 96 MET F C 1
ATOM 11940 O O . MET F 6 96 ? -1.856 19.273 59.257 1.00 22.31 96 MET F O 1
ATOM 11945 N N . ARG F 6 97 ? -1.999 17.984 61.074 1.00 22.88 97 ARG F N 1
ATOM 11946 C CA . ARG F 6 97 ? -2.155 16.742 60.351 1.00 22.96 97 ARG F CA 1
ATOM 11947 C C . ARG F 6 97 ? -3.600 16.280 60.310 1.00 23.07 97 ARG F C 1
ATOM 11948 O O . ARG F 6 97 ? -3.846 15.093 60.166 1.00 23.21 97 ARG F O 1
ATOM 11956 N N . ALA F 6 98 ? -4.545 17.211 60.413 1.00 22.55 98 ALA F N 1
ATOM 11957 C CA . ALA F 6 98 ? -5.962 16.864 60.512 1.00 23.38 98 ALA F CA 1
ATOM 11958 C C . ALA F 6 98 ? -6.506 16.053 59.321 1.00 23.84 98 ALA F C 1
ATOM 11959 O O . ALA F 6 98 ? -7.372 15.210 59.494 1.00 25.32 98 ALA F O 1
ATOM 11961 N N . GLU F 6 99 ? -6.001 16.288 58.117 1.00 25.36 99 GLU F N 1
ATOM 11962 C CA . GLU F 6 99 ? -6.470 15.531 56.941 1.00 26.16 99 GLU F CA 1
ATOM 11963 C C . GLU F 6 99 ? -6.265 14.002 57.118 1.00 27.41 99 GLU F C 1
ATOM 11964 O O . GLU F 6 99 ? -7.141 13.190 56.778 1.00 27.86 99 GLU F O 1
ATOM 11970 N N . ASN F 6 100 ? -5.159 13.609 57.729 1.00 27.91 100 ASN F N 1
ATOM 11971 C CA . ASN F 6 100 ? -4.895 12.213 57.977 1.00 28.88 100 ASN F CA 1
ATOM 11972 C C . ASN F 6 100 ? -5.664 11.693 59.189 1.00 29.19 100 ASN F C 1
ATOM 11973 O O . ASN F 6 100 ? -6.106 10.557 59.208 1.00 28.41 100 ASN F O 1
ATOM 11978 N N . PHE F 6 101 ? -5.817 12.562 60.187 1.00 29.62 101 PHE F N 1
ATOM 11979 C CA . PHE F 6 101 ? -6.456 12.251 61.456 1.00 30.26 101 PHE F CA 1
ATOM 11980 C C . PHE F 6 101 ? -7.840 12.840 61.296 1.00 30.09 101 PHE F C 1
ATOM 11981 O O . PHE F 6 101 ? -8.171 13.831 61.971 1.00 30.07 101 PHE F O 1
ATOM 11989 N N . PHE F 6 102 ? -8.614 12.228 60.384 1.00 28.13 102 PHE F N 1
ATOM 11990 C CA . PHE F 6 102 ? -9.878 12.753 59.832 1.00 27.79 102 PHE F CA 1
ATOM 11991 C C . PHE F 6 102 ? -11.095 13.009 60.726 1.00 26.07 102 PHE F C 1
ATOM 11992 O O . PHE F 6 102 ? -12.137 13.425 60.210 1.00 26.13 102 PHE F O 1
ATOM 12000 N N . ILE F 6 103 ? -10.985 12.779 62.019 1.00 24.31 103 ILE F N 1
ATOM 12001 C CA . ILE F 6 103 ? -12.079 13.130 62.922 1.00 23.94 103 ILE F CA 1
ATOM 12002 C C . ILE F 6 103 ? -11.688 14.360 63.751 1.00 23.68 103 ILE F C 1
ATOM 12003 O O . ILE F 6 103 ? -12.450 14.791 64.611 1.00 23.23 103 ILE F O 1
ATOM 12008 N N . LEU F 6 104 ? -10.522 14.938 63.453 1.00 24.00 104 LEU F N 1
ATOM 12009 C CA . LEU F 6 104 ? -10.022 16.099 64.198 1.00 24.16 104 LEU F CA 1
ATOM 12010 C C . LEU F 6 104 ? -10.393 17.393 63.534 1.00 22.80 104 LEU F C 1
ATOM 12011 O O . LEU F 6 104 ? -10.293 17.510 62.318 1.00 22.55 104 LEU F O 1
ATOM 12016 N N . ARG F 6 105 ? -10.794 18.370 64.330 1.00 22.49 105 ARG F N 1
ATOM 12017 C CA . ARG F 6 105 ? -11.004 19.716 63.833 1.00 22.76 105 ARG F CA 1
ATOM 12018 C C . ARG F 6 105 ? -9.609 20.311 63.709 1.00 22.23 105 ARG F C 1
ATOM 12019 O O . ARG F 6 105 ? -8.702 19.912 64.438 1.00 22.15 105 ARG F O 1
ATOM 12027 N N . ARG F 6 106 ? -9.455 21.253 62.788 1.00 23.19 106 ARG F N 1
ATOM 12028 C CA . ARG F 6 106 ? -8.183 21.939 62.557 1.00 24.17 106 ARG F CA 1
ATOM 12029 C C . ARG F 6 106 ? -7.882 22.988 63.620 1.00 25.24 106 ARG F C 1
ATOM 12030 O O . ARG F 6 106 ? -6.736 23.395 63.786 1.00 26.17 106 ARG F O 1
ATOM 12038 N N . LYS F 6 107 ? -8.920 23.471 64.284 1.00 25.94 107 LYS F N 1
ATOM 12039 C CA . LYS F 6 107 ? -8.778 24.423 65.372 1.00 26.69 107 LYS F CA 1
ATOM 12040 C C . LYS F 6 107 ? -9.732 23.995 66.467 1.00 25.98 107 LYS F C 1
ATOM 12041 O O . LYS F 6 107 ? -10.815 23.527 66.186 1.00 26.15 107 LYS F O 1
ATOM 12047 N N . PRO F 6 108 ? -9.339 24.176 67.712 1.00 25.56 108 PRO F N 1
ATOM 12048 C CA . PRO F 6 108 ? -10.205 23.832 68.829 1.00 25.49 108 PRO F CA 1
ATOM 12049 C C . PRO F 6 108 ? -11.307 24.846 69.007 1.00 25.62 108 PRO F C 1
ATOM 12050 O O . PRO F 6 108 ? -11.174 26.004 68.596 1.00 24.81 108 PRO F O 1
ATOM 12054 N N . VAL F 6 109 ? -12.410 24.392 69.577 1.00 26.38 109 VAL F N 1
ATOM 12055 C CA . VAL F 6 109 ? -13.447 25.301 70.044 1.00 27.28 109 VAL F CA 1
ATOM 12056 C C . VAL F 6 109 ? -12.762 26.234 71.075 1.00 28.20 109 VAL F C 1
ATOM 12057 O O . VAL F 6 109 ? -11.914 25.793 71.857 1.00 26.96 109 VAL F O 1
ATOM 12061 N N . GLU F 6 110 ? -13.092 27.521 71.050 1.00 30.05 110 GLU F N 1
ATOM 12062 C CA . GLU F 6 110 ? -12.480 28.476 72.000 1.00 31.36 110 GLU F CA 1
ATOM 12063 C C . GLU F 6 110 ? -12.682 27.992 73.435 1.00 30.67 110 GLU F C 1
ATOM 12064 O O . GLU F 6 110 ? -13.783 27.610 73.818 1.00 31.26 110 GLU F O 1
ATOM 12070 N N . GLY F 6 111 ? -11.606 27.972 74.221 1.00 29.89 111 GLY F N 1
ATOM 12071 C CA . GLY F 6 111 ? -11.670 27.500 75.589 1.00 28.97 111 GLY F CA 1
ATOM 12072 C C . GLY F 6 111 ? -11.252 26.037 75.741 1.00 27.62 111 GLY F C 1
ATOM 12073 O O . GLY F 6 111 ? -11.240 25.492 76.849 1.00 27.93 111 GLY F O 1
ATOM 12074 N N . TYR F 6 112 ? -10.907 25.380 74.641 1.00 25.98 112 TYR F N 1
ATOM 12075 C CA . TYR F 6 112 ? -10.448 23.982 74.738 1.00 24.77 112 TYR F CA 1
ATOM 12076 C C . TYR F 6 112 ? -9.132 23.786 74.024 1.00 23.19 112 TYR F C 1
ATOM 12077 O O . TYR F 6 112 ? -8.745 24.582 73.197 1.00 22.76 112 TYR F O 1
ATOM 12086 N N . ASP F 6 113 ? -8.453 22.697 74.346 1.00 22.46 113 ASP F N 1
ATOM 12087 C CA . ASP F 6 113 ? -7.152 22.393 73.769 1.00 22.07 113 ASP F CA 1
ATOM 12088 C C . ASP F 6 113 ? -7.197 21.601 72.479 1.00 21.13 113 ASP F C 1
ATOM 12089 O O . ASP F 6 113 ? -6.296 21.693 71.662 1.00 21.01 113 ASP F O 1
ATOM 12094 N N . ILE F 6 114 ? -8.250 20.823 72.292 1.00 20.86 114 ILE F N 1
ATOM 12095 C CA . ILE F 6 114 ? -8.356 20.002 71.107 1.00 20.66 114 ILE F CA 1
ATOM 12096 C C . ILE F 6 114 ? -9.830 19.658 70.914 1.00 20.24 114 ILE F C 1
ATOM 12097 O O . ILE F 6 114 ? -10.553 19.460 71.897 1.00 19.08 114 ILE F O 1
ATOM 12102 N N . SER F 6 115 ? -10.246 19.608 69.654 1.00 19.93 115 SER F N 1
ATOM 12103 C CA . SER F 6 115 ? -11.620 19.317 69.283 1.00 20.60 115 SER F CA 1
ATOM 12104 C C . SER F 6 115 ? -11.720 18.298 68.150 1.00 20.64 115 SER F C 1
ATOM 12105 O O . SER F 6 115 ? -10.902 18.301 67.205 1.00 21.20 115 SER F O 1
ATOM 12108 N N . PHE F 6 116 ? -12.747 17.455 68.243 1.00 20.83 116 PHE F N 1
ATOM 12109 C CA . PHE F 6 116 ? -13.064 16.437 67.239 1.00 20.56 116 PHE F CA 1
ATOM 12110 C C . PHE F 6 116 ? -14.359 16.832 66.554 1.00 20.18 116 PHE F C 1
ATOM 12111 O O . PHE F 6 116 ? -15.228 17.403 67.181 1.00 19.52 116 PHE F O 1
ATOM 12119 N N . LEU F 6 117 ? -14.477 16.530 65.272 1.00 19.60 117 LEU F N 1
ATOM 12120 C CA . LEU F 6 117 ? -15.743 16.651 64.556 1.00 19.87 117 LEU F CA 1
ATOM 12121 C C . LEU F 6 117 ? -16.036 15.260 63.964 1.00 20.32 117 LEU F C 1
ATOM 12122 O O . LEU F 6 117 ? -15.323 14.783 63.080 1.00 20.67 117 LEU F O 1
ATOM 12127 N N . ILE F 6 118 ? -17.042 14.583 64.495 1.00 20.34 118 ILE F N 1
ATOM 12128 C CA . ILE F 6 118 ? -17.404 13.252 64.011 1.00 20.30 118 ILE F CA 1
ATOM 12129 C C . ILE F 6 118 ? -18.767 13.334 63.308 1.00 20.78 118 ILE F C 1
ATOM 12130 O O . ILE F 6 118 ? -19.739 13.821 63.890 1.00 19.85 118 ILE F O 1
ATOM 12135 N N . THR F 6 119 ? -18.811 12.905 62.049 1.00 20.59 119 THR F N 1
ATOM 12136 C CA . THR F 6 119 ? -20.037 13.015 61.232 1.00 20.41 119 THR F CA 1
ATOM 12137 C C . THR F 6 119 ? -20.661 11.638 60.960 1.00 19.95 119 THR F C 1
ATOM 12138 O O . THR F 6 119 ? -20.074 10.617 61.252 1.00 18.74 119 THR F O 1
ATOM 12142 N N . ASN F 6 120 ? -21.836 11.626 60.344 1.00 19.56 120 ASN F N 1
ATOM 12143 C CA . ASN F 6 120 ? -22.462 10.353 60.021 1.00 19.77 120 ASN F CA 1
ATOM 12144 C C . ASN F 6 120 ? -21.577 9.565 59.054 1.00 20.50 120 ASN F C 1
ATOM 12145 O O . ASN F 6 120 ? -21.712 8.364 58.958 1.00 19.93 120 ASN F O 1
ATOM 12150 N N . PHE F 6 121 ? -20.714 10.241 58.299 1.00 21.11 121 PHE F N 1
ATOM 12151 C CA . PHE F 6 121 ? -19.879 9.517 57.341 1.00 22.13 121 PHE F CA 1
ATOM 12152 C C . PHE F 6 121 ? -18.856 8.658 58.072 1.00 22.77 121 PHE F C 1
ATOM 12153 O O . PHE F 6 121 ? -18.582 7.524 57.665 1.00 22.96 121 PHE F O 1
ATOM 12161 N N . HIS F 6 122 ? -18.377 9.151 59.206 1.00 22.64 122 HIS F N 1
ATOM 12162 C CA . HIS F 6 122 ? -17.503 8.381 60.073 1.00 22.90 122 HIS F CA 1
ATOM 12163 C C . HIS F 6 122 ? -18.220 7.210 60.758 1.00 23.81 122 HIS F C 1
ATOM 12164 O O . HIS F 6 122 ? -17.674 6.118 60.822 1.00 22.53 122 HIS F O 1
ATOM 12171 N N . THR F 6 123 ? -19.434 7.437 61.272 1.00 24.14 123 THR F N 1
ATOM 12172 C CA . THR F 6 123 ? -20.164 6.382 61.973 1.00 24.99 123 THR F CA 1
ATOM 12173 C C . THR F 6 123 ? -20.680 5.305 61.010 1.00 26.31 123 THR F C 1
ATOM 12174 O O . THR F 6 123 ? -21.007 4.207 61.423 1.00 27.10 123 THR F O 1
ATOM 12178 N N . GLU F 6 124 ? -20.742 5.630 59.735 1.00 28.05 124 GLU F N 1
ATOM 12179 C CA . GLU F 6 124 ? -21.095 4.645 58.728 1.00 29.94 124 GLU F CA 1
ATOM 12180 C C . GLU F 6 124 ? -19.892 3.758 58.409 1.00 30.87 124 GLU F C 1
ATOM 12181 O O . GLU F 6 124 ? -20.042 2.560 58.240 1.00 31.55 124 GLU F O 1
ATOM 12187 N N . GLN F 6 125 ? -18.700 4.333 58.329 1.00 32.29 125 GLN F N 1
ATOM 12188 C CA . GLN F 6 125 ? -17.533 3.540 57.921 1.00 33.51 125 GLN F CA 1
ATOM 12189 C C . GLN F 6 125 ? -16.648 3.039 59.031 1.00 33.70 125 GLN F C 1
ATOM 12190 O O . GLN F 6 125 ? -15.629 2.375 58.766 1.00 33.29 125 GLN F O 1
ATOM 12196 N N . MET F 6 126 ? -17.010 3.373 60.262 1.00 33.57 126 MET F N 1
ATOM 12197 C CA . MET F 6 126 ? -16.282 2.909 61.420 1.00 34.26 126 MET F CA 1
ATOM 12198 C C . MET F 6 126 ? -17.315 2.495 62.437 1.00 34.43 126 MET F C 1
ATOM 12199 O O . MET F 6 126 ? -18.400 3.063 62.485 1.00 35.76 126 MET F O 1
ATOM 12204 N N . TYR F 6 127 ? -17.000 1.488 63.225 1.00 34.48 127 TYR F N 1
ATOM 12205 C CA . TYR F 6 127 ? -17.872 1.075 64.306 1.00 35.25 127 TYR F CA 1
ATOM 12206 C C . TYR F 6 127 ? -17.977 2.226 65.322 1.00 35.20 127 TYR F C 1
ATOM 12207 O O . TYR F 6 127 ? -16.979 2.605 65.916 1.00 34.29 127 TYR F O 1
ATOM 12216 N N . LYS F 6 128 ? -19.181 2.765 65.508 1.00 35.27 128 LYS F N 1
ATOM 12217 C CA . LYS F 6 128 ? -19.388 3.896 66.416 1.00 35.57 128 LYS F CA 1
ATOM 12218 C C . LYS F 6 128 ? -18.895 3.595 67.824 1.00 35.25 128 LYS F C 1
ATOM 12219 O O . LYS F 6 128 ? -18.364 4.483 68.493 1.00 34.99 128 LYS F O 1
ATOM 12225 N N . HIS F 6 129 ? -19.031 2.346 68.261 1.00 34.44 129 HIS F N 1
ATOM 12226 C CA . HIS F 6 129 ? -18.556 1.975 69.577 1.00 34.36 129 HIS F CA 1
ATOM 12227 C C . HIS F 6 129 ? -17.018 2.002 69.609 1.00 34.13 129 HIS F C 1
ATOM 12228 O O . HIS F 6 129 ? -16.422 2.231 70.649 1.00 33.08 129 HIS F O 1
ATOM 12235 N N . LYS F 6 130 ? -16.369 1.805 68.468 1.00 34.06 130 LYS F N 1
ATOM 12236 C CA . LYS F 6 130 ? -14.905 1.883 68.451 1.00 33.33 130 LYS F CA 1
ATOM 12237 C C . LYS F 6 130 ? -14.472 3.360 68.372 1.00 31.59 130 LYS F C 1
ATOM 12238 O O . LYS F 6 130 ? -13.391 3.703 68.817 1.00 31.16 130 LYS F O 1
ATOM 12244 N N . LEU F 6 131 ? -15.325 4.213 67.816 1.00 30.13 131 LEU F N 1
ATOM 12245 C CA . LEU F 6 131 ? -15.068 5.648 67.787 1.00 29.67 131 LEU F CA 1
ATOM 12246 C C . LEU F 6 131 ? -15.122 6.154 69.214 1.00 29.14 131 LEU F C 1
ATOM 12247 O O . LEU F 6 131 ? -14.268 6.925 69.646 1.00 28.05 131 LEU F O 1
ATOM 12252 N N . VAL F 6 132 ? -16.107 5.673 69.966 1.00 28.47 132 VAL F N 1
ATOM 12253 C CA . VAL F 6 132 ? -16.220 6.031 71.371 1.00 28.21 132 VAL F CA 1
ATOM 12254 C C . VAL F 6 132 ? -15.001 5.574 72.144 1.00 27.39 132 VAL F C 1
ATOM 12255 O O . VAL F 6 132 ? -14.431 6.352 72.911 1.00 27.44 132 VAL F O 1
ATOM 12259 N N . ASP F 6 133 ? -14.608 4.311 71.962 1.00 27.01 133 ASP F N 1
ATOM 12260 C CA . ASP F 6 133 ? -13.427 3.775 72.612 1.00 27.22 133 ASP F CA 1
ATOM 12261 C C . ASP F 6 133 ? -12.195 4.648 72.264 1.00 26.55 133 ASP F C 1
ATOM 12262 O O . ASP F 6 133 ? -11.299 4.827 73.089 1.00 25.53 133 ASP F O 1
ATOM 12267 N N . PHE F 6 134 ? -12.138 5.113 71.017 1.00 25.64 134 PHE F N 1
ATOM 12268 C CA . PHE F 6 134 ? -10.981 5.873 70.557 1.00 25.30 134 PHE F CA 1
ATOM 12269 C C . PHE F 6 134 ? -10.839 7.202 71.307 1.00 24.59 134 PHE F C 1
ATOM 12270 O O . PHE F 6 134 ? -9.745 7.553 71.716 1.00 24.30 134 PHE F O 1
ATOM 12278 N N . VAL F 6 135 ? -11.935 7.934 71.470 1.00 24.68 135 VAL F N 1
ATOM 12279 C CA . VAL F 6 135 ? -11.894 9.205 72.184 1.00 24.88 135 VAL F CA 1
ATOM 12280 C C . VAL F 6 135 ? -11.408 8.991 73.598 1.00 25.28 135 VAL F C 1
ATOM 12281 O O . VAL F 6 135 ? -10.542 9.737 74.082 1.00 24.59 135 VAL F O 1
ATOM 12285 N N . ILE F 6 136 ? -11.932 7.957 74.264 1.00 24.97 136 ILE F N 1
ATOM 12286 C CA . ILE F 6 136 ? -11.522 7.666 75.624 1.00 25.28 136 ILE F CA 1
ATOM 12287 C C . ILE F 6 136 ? -10.036 7.327 75.632 1.00 25.05 136 ILE F C 1
ATOM 12288 O O . ILE F 6 136 ? -9.288 7.868 76.431 1.00 25.21 136 ILE F O 1
ATOM 12293 N N . HIS F 6 137 ? -9.624 6.428 74.743 1.00 24.83 137 HIS F N 1
ATOM 12294 C CA . HIS F 6 137 ? -8.218 6.056 74.595 1.00 24.40 137 HIS F CA 1
ATOM 12295 C C . HIS F 6 137 ? -7.307 7.286 74.400 1.00 23.85 137 HIS F C 1
ATOM 12296 O O . HIS F 6 137 ? -6.284 7.424 75.050 1.00 23.23 137 HIS F O 1
ATOM 12303 N N . PHE F 6 138 ? -7.726 8.173 73.517 1.00 23.68 138 PHE F N 1
ATOM 12304 C CA . PHE F 6 138 ? -7.028 9.421 73.225 1.00 23.90 138 PHE F CA 1
ATOM 12305 C C . PHE F 6 138 ? -6.838 10.303 74.479 1.00 24.20 138 PHE F C 1
ATOM 12306 O O . PHE F 6 138 ? -5.728 10.789 74.753 1.00 24.40 138 PHE F O 1
ATOM 12314 N N . MET F 6 139 ? -7.905 10.495 75.244 1.00 24.89 139 MET F N 1
ATOM 12315 C CA . MET F 6 139 ? -7.847 11.282 76.483 1.00 25.62 139 MET F CA 1
ATOM 12316 C C . MET F 6 139 ? -6.824 10.707 77.461 1.00 26.10 139 MET F C 1
ATOM 12317 O O . MET F 6 139 ? -6.044 11.447 78.058 1.00 25.01 139 MET F O 1
ATOM 12322 N N . GLU F 6 140 ? -6.806 9.383 77.571 1.00 26.35 140 GLU F N 1
ATOM 12323 C CA . GLU F 6 140 ? -5.892 8.678 78.456 1.00 27.65 140 GLU F CA 1
ATOM 12324 C C . GLU F 6 140 ? -4.457 8.749 77.943 1.00 27.27 140 GLU F C 1
ATOM 12325 O O . GLU F 6 140 ? -3.519 8.964 78.706 1.00 27.36 140 GLU F O 1
ATOM 12331 N N . GLU F 6 141 ? -4.285 8.576 76.645 1.00 26.91 141 GLU F N 1
ATOM 12332 C CA . GLU F 6 141 ? -2.945 8.517 76.091 1.00 27.17 141 GLU F CA 1
ATOM 12333 C C . GLU F 6 141 ? -2.269 9.880 75.939 1.00 26.69 141 GLU F C 1
ATOM 12334 O O . GLU F 6 141 ? -1.055 9.950 76.033 1.00 26.54 141 GLU F O 1
ATOM 12340 N N . ILE F 6 142 ? -3.019 10.949 75.695 1.00 26.11 142 ILE F N 1
ATOM 12341 C CA . ILE F 6 142 ? -2.352 12.247 75.544 1.00 26.53 142 ILE F CA 1
ATOM 12342 C C . ILE F 6 142 ? -1.747 12.633 76.901 1.00 26.68 142 ILE F C 1
ATOM 12343 O O . ILE F 6 142 ? -0.655 13.175 76.951 1.00 26.07 142 ILE F O 1
ATOM 12348 N N . ASP F 6 143 ? -2.448 12.310 77.986 1.00 27.00 143 ASP F N 1
ATOM 12349 C CA . ASP F 6 143 ? -1.952 12.556 79.333 1.00 27.78 143 ASP F CA 1
ATOM 12350 C C . ASP F 6 143 ? -0.667 11.799 79.607 1.00 27.70 143 ASP F C 1
ATOM 12351 O O . ASP F 6 143 ? 0.299 12.356 80.132 1.00 27.62 143 ASP F O 1
ATOM 12356 N N . LYS F 6 144 ? -0.644 10.523 79.250 1.00 27.59 144 LYS F N 1
ATOM 12357 C CA . LYS F 6 144 ? 0.546 9.731 79.451 1.00 28.05 144 LYS F CA 1
ATOM 12358 C C . LYS F 6 144 ? 1.697 10.252 78.581 1.00 27.20 144 LYS F C 1
ATOM 12359 O O . LYS F 6 144 ? 2.836 10.312 79.019 1.00 26.93 144 LYS F O 1
ATOM 12365 N N . GLU F 6 145 ? 1.407 10.663 77.357 1.00 26.29 145 GLU F N 1
ATOM 12366 C CA . GLU F 6 145 ? 2.481 11.135 76.498 1.00 25.97 145 GLU F CA 1
ATOM 12367 C C . GLU F 6 145 ? 3.043 12.470 76.996 1.00 25.72 145 GLU F C 1
ATOM 12368 O O . GLU F 6 145 ? 4.247 12.678 76.954 1.00 24.92 145 GLU F O 1
ATOM 12374 N N . ILE F 6 146 ? 2.180 13.367 77.455 1.00 25.70 146 ILE F N 1
ATOM 12375 C CA . ILE F 6 146 ? 2.646 14.631 78.000 1.00 26.58 146 ILE F CA 1
ATOM 12376 C C . ILE F 6 146 ? 3.586 14.376 79.197 1.00 26.66 146 ILE F C 1
ATOM 12377 O O . ILE F 6 146 ? 4.645 15.000 79.283 1.00 25.11 146 ILE F O 1
ATOM 12382 N N . SER F 6 147 ? 3.230 13.419 80.061 1.00 27.09 147 SER F N 1
ATOM 12383 C CA . SER F 6 147 ? 4.060 13.063 81.211 1.00 28.08 147 SER F CA 1
ATOM 12384 C C . SER F 6 147 ? 5.407 12.524 80.778 1.00 27.91 147 SER F C 1
ATOM 12385 O O . SER F 6 147 ? 6.435 12.918 81.324 1.00 27.73 147 SER F O 1
ATOM 12388 N N . GLU F 6 148 ? 5.402 11.628 79.802 1.00 28.31 148 GLU F N 1
ATOM 12389 C CA . GLU F 6 148 ? 6.647 11.060 79.293 1.00 28.86 148 GLU F CA 1
ATOM 12390 C C . GLU F 6 148 ? 7.509 12.128 78.631 1.00 28.08 148 GLU F C 1
ATOM 12391 O O . GLU F 6 148 ? 8.731 12.092 78.740 1.00 26.89 148 GLU F O 1
ATOM 12397 N N . MET F 6 149 ? 6.865 13.068 77.946 1.00 27.67 149 MET F N 1
ATOM 12398 C CA . MET F 6 149 ? 7.591 14.146 77.280 1.00 28.09 149 MET F CA 1
ATOM 12399 C C . MET F 6 149 ? 8.318 14.968 78.332 1.00 27.63 149 MET F C 1
ATOM 12400 O O . MET F 6 149 ? 9.478 15.341 78.146 1.00 27.68 149 MET F O 1
ATOM 12405 N N . LYS F 6 150 ? 7.612 15.245 79.422 1.00 27.54 150 LYS F N 1
ATOM 12406 C CA . LYS F 6 150 ? 8.112 16.053 80.520 1.00 28.17 150 LYS F CA 1
ATOM 12407 C C . LYS F 6 150 ? 9.336 15.388 81.137 1.00 28.35 150 LYS F C 1
ATOM 12408 O O . LYS F 6 150 ? 10.350 16.044 81.346 1.00 27.90 150 LYS F O 1
ATOM 12414 N N . LEU F 6 151 ? 9.239 14.086 81.401 1.00 28.47 151 LEU F N 1
ATOM 12415 C CA . LEU F 6 151 ? 10.358 13.318 81.936 1.00 29.25 151 LEU F CA 1
ATOM 12416 C C . LEU F 6 151 ? 11.532 13.376 80.975 1.00 28.65 151 LEU F C 1
ATOM 12417 O O . LEU F 6 151 ? 12.668 13.506 81.396 1.00 28.69 151 LEU F O 1
ATOM 12422 N N . SER F 6 152 ? 11.251 13.269 79.682 1.00 28.52 152 SER F N 1
ATOM 12423 C CA . SER F 6 152 ? 12.279 13.308 78.654 1.00 28.28 152 SER F CA 1
ATOM 12424 C C . SER F 6 152 ? 13.102 14.609 78.663 1.00 27.43 152 SER F C 1
ATOM 12425 O O . SER F 6 152 ? 14.339 14.573 78.681 1.00 26.62 152 SER F O 1
ATOM 12428 N N . VAL F 6 153 ? 12.413 15.741 78.623 1.00 25.74 153 VAL F N 1
ATOM 12429 C CA . VAL F 6 153 ? 13.078 17.032 78.603 1.00 25.37 153 VAL F CA 1
ATOM 12430 C C . VAL F 6 153 ? 13.949 17.163 79.864 1.00 25.12 153 VAL F C 1
ATOM 12431 O O . VAL F 6 153 ? 15.116 17.495 79.763 1.00 24.94 153 VAL F O 1
ATOM 12435 N N . ASN F 6 154 ? 13.375 16.894 81.035 1.00 24.91 154 ASN F N 1
ATOM 12436 C CA . ASN F 6 154 ? 14.142 16.874 82.297 1.00 25.79 154 ASN F CA 1
ATOM 12437 C C . ASN F 6 154 ? 15.337 15.922 82.284 1.00 25.57 154 ASN F C 1
ATOM 12438 O O . ASN F 6 154 ? 16.422 16.283 82.736 1.00 26.19 154 ASN F O 1
ATOM 12443 N N . ALA F 6 155 ? 15.159 14.711 81.772 1.00 25.61 155 ALA F N 1
ATOM 12444 C CA . ALA F 6 155 ? 16.262 13.771 81.730 1.00 25.81 155 ALA F CA 1
ATOM 12445 C C . ALA F 6 155 ? 17.401 14.277 80.835 1.00 26.59 155 ALA F C 1
ATOM 12446 O O . ALA F 6 155 ? 18.573 14.151 81.195 1.00 25.63 155 ALA F O 1
ATOM 12448 N N . ARG F 6 156 ? 17.059 14.843 79.673 1.00 25.87 156 ARG F N 1
ATOM 12449 C CA . ARG F 6 156 ? 18.086 15.313 78.737 1.00 26.44 156 ARG F CA 1
ATOM 12450 C C . ARG F 6 156 ? 18.781 16.550 79.295 1.00 26.15 156 ARG F C 1
ATOM 12451 O O . ARG F 6 156 ? 19.985 16.719 79.125 1.00 25.09 156 ARG F O 1
ATOM 12459 N N . ALA F 6 157 ? 18.028 17.362 80.024 1.00 26.47 157 ALA F N 1
ATOM 12460 C CA . ALA F 6 157 ? 18.564 18.585 80.623 1.00 26.28 157 ALA F CA 1
ATOM 12461 C C . ALA F 6 157 ? 19.641 18.275 81.671 1.00 26.67 157 ALA F C 1
ATOM 12462 O O . ALA F 6 157 ? 20.648 18.982 81.752 1.00 25.76 157 ALA F O 1
ATOM 12464 N N . ARG F 6 158 ? 19.431 17.217 82.466 1.00 26.96 158 ARG F N 1
ATOM 12465 C CA . ARG F 6 158 ? 20.436 16.811 83.449 1.00 26.86 158 ARG F CA 1
ATOM 12466 C C . ARG F 6 158 ? 21.744 16.390 82.786 1.00 26.98 158 ARG F C 1
ATOM 12467 O O . ARG F 6 158 ? 22.824 16.842 83.195 1.00 28.24 158 ARG F O 1
ATOM 12475 N N . ILE F 6 159 ? 21.667 15.554 81.758 1.00 26.16 159 ILE F N 1
ATOM 12476 C CA . ILE F 6 159 ? 22.861 15.117 81.049 1.00 26.17 159 ILE F CA 1
ATOM 12477 C C . ILE F 6 159 ? 23.582 16.297 80.365 1.00 25.63 159 ILE F C 1
ATOM 12478 O O . ILE F 6 159 ? 24.814 16.319 80.302 1.00 24.59 159 ILE F O 1
ATOM 12483 N N . VAL F 6 160 ? 22.808 17.269 79.876 1.00 24.55 160 VAL F N 1
ATOM 12484 C CA . VAL F 6 160 ? 23.353 18.427 79.183 1.00 24.24 160 VAL F CA 1
ATOM 12485 C C . VAL F 6 160 ? 24.087 19.363 80.155 1.00 24.17 160 VAL F C 1
ATOM 12486 O O . VAL F 6 160 ? 25.182 19.853 79.853 1.00 24.51 160 VAL F O 1
ATOM 12490 N N . ALA F 6 161 ? 23.504 19.589 81.321 1.00 24.65 161 ALA F N 1
ATOM 12491 C CA . ALA F 6 161 ? 24.152 20.383 82.355 1.00 24.82 161 ALA F CA 1
ATOM 12492 C C . ALA F 6 161 ? 25.412 19.676 82.854 1.00 24.99 161 ALA F C 1
ATOM 12493 O O . ALA F 6 161 ? 26.454 20.315 83.044 1.00 24.17 161 ALA F O 1
ATOM 12495 N N . GLU F 6 162 ? 25.307 18.368 83.054 1.00 25.39 162 GLU F N 1
ATOM 12496 C CA . GLU F 6 162 ? 26.417 17.541 83.530 1.00 25.99 162 GLU F CA 1
ATOM 12497 C C . GLU F 6 162 ? 27.578 17.468 82.547 1.00 25.80 162 GLU F C 1
ATOM 12498 O O . GLU F 6 162 ? 28.734 17.575 82.952 1.00 25.96 162 GLU F O 1
ATOM 12504 N N . GLU F 6 163 ? 27.293 17.311 81.261 1.00 25.66 163 GLU F N 1
ATOM 12505 C CA . GLU F 6 163 ? 28.343 17.227 80.253 1.00 26.78 163 GLU F CA 1
ATOM 12506 C C . GLU F 6 163 ? 29.185 18.517 80.156 1.00 26.48 163 GLU F C 1
ATOM 12507 O O . GLU F 6 163 ? 30.406 18.458 79.978 1.00 26.78 163 GLU F O 1
ATOM 12513 N N . PHE F 6 164 ? 28.535 19.662 80.285 1.00 26.73 164 PHE F N 1
ATOM 12514 C CA . PHE F 6 164 ? 29.205 20.957 80.174 1.00 27.13 164 PHE F CA 1
ATOM 12515 C C . PHE F 6 164 ? 30.037 21.192 81.427 1.00 27.60 164 PHE F C 1
ATOM 12516 O O . PHE F 6 164 ? 31.234 21.437 81.360 1.00 26.94 164 PHE F O 1
ATOM 12524 N N . LEU F 6 165 ? 29.388 21.019 82.566 1.00 28.38 165 LEU F N 1
ATOM 12525 C CA . LEU F 6 165 ? 29.988 21.288 83.868 1.00 30.22 165 LEU F CA 1
ATOM 12526 C C . LEU F 6 165 ? 31.162 20.375 84.226 1.00 31.43 165 LEU F C 1
ATOM 12527 O O . LEU F 6 165 ? 32.139 20.840 84.815 1.00 31.76 165 LEU F O 1
ATOM 12532 N N . LYS F 6 166 ? 31.091 19.108 83.835 1.00 32.75 166 LYS F N 1
ATOM 12533 C CA . LYS F 6 166 ? 32.142 18.151 84.154 1.00 34.04 166 LYS F CA 1
ATOM 12534 C C . LYS F 6 166 ? 33.410 18.393 83.351 1.00 34.34 166 LYS F C 1
ATOM 12535 O O . LYS F 6 166 ? 34.464 17.827 83.650 1.00 33.49 166 LYS F O 1
ATOM 12541 N N . ASN F 6 167 ? 33.309 19.212 82.312 1.00 34.37 167 ASN F N 1
ATOM 12542 C CA . ASN F 6 167 ? 34.446 19.420 81.426 1.00 34.75 167 ASN F CA 1
ATOM 12543 C C . ASN F 6 167 ? 35.400 20.544 81.875 1.00 34.07 167 ASN F C 1
ATOM 12544 O O . ASN F 6 167 ? 36.498 20.701 81.326 1.00 34.51 167 ASN F O 1
ATOM 12549 N N . PHE F 6 168 ? 34.994 21.285 82.897 1.00 33.73 168 PHE F N 1
ATOM 12550 C CA . PHE F 6 168 ? 35.797 22.365 83.457 1.00 33.85 168 PHE F CA 1
ATOM 12551 C C . PHE F 6 168 ? 36.962 21.823 84.321 1.00 34.33 168 PHE F C 1
ATOM 12559 N N . ALA G 7 9 ? -20.358 45.360 49.209 1.00 90.19 9 ALA G N 1
ATOM 12560 C CA . ALA G 7 9 ? -20.889 44.070 49.735 1.00 90.18 9 ALA G CA 1
ATOM 12561 C C . ALA G 7 9 ? -22.066 44.334 50.682 1.00 90.03 9 ALA G C 1
ATOM 12562 O O . ALA G 7 9 ? -23.156 43.817 50.458 1.00 90.19 9 ALA G O 1
ATOM 12564 N N . ARG G 7 10 ? -21.820 45.022 51.793 1.00 89.74 10 ARG G N 1
ATOM 12565 C CA . ARG G 7 10 ? -22.882 45.657 52.583 1.00 89.50 10 ARG G CA 1
ATOM 12566 C C . ARG G 7 10 ? -24.224 44.938 52.526 1.00 88.98 10 ARG G C 1
ATOM 12567 O O . ARG G 7 10 ? -24.732 44.502 53.555 1.00 88.90 10 ARG G O 1
ATOM 12575 N N . PHE G 7 11 ? -24.811 44.829 51.337 1.00 88.44 11 PHE G N 1
ATOM 12576 C CA . PHE G 7 11 ? -26.091 44.134 51.203 1.00 88.02 11 PHE G CA 1
ATOM 12577 C C . PHE G 7 11 ? -25.963 42.654 51.597 1.00 87.77 11 PHE G C 1
ATOM 12578 O O . PHE G 7 11 ? -26.961 41.986 51.848 1.00 87.51 11 PHE G O 1
ATOM 12586 N N . ARG G 7 12 ? -24.730 42.161 51.676 1.00 87.56 12 ARG G N 1
ATOM 12587 C CA . ARG G 7 12 ? -24.469 40.781 52.070 1.00 87.46 12 ARG G CA 1
ATOM 12588 C C . ARG G 7 12 ? -24.268 40.640 53.573 1.00 87.59 12 ARG G C 1
ATOM 12589 O O . ARG G 7 12 ? -24.225 39.526 54.091 1.00 87.57 12 ARG G O 1
ATOM 12597 N N . LYS G 7 13 ? -24.142 41.769 54.266 1.00 87.74 13 LYS G N 1
ATOM 12598 C CA . LYS G 7 13 ? -23.913 41.773 55.708 1.00 87.81 13 LYS G CA 1
ATOM 12599 C C . LYS G 7 13 ? -25.153 41.337 56.477 1.00 87.67 13 LYS G C 1
ATOM 12600 O O . LYS G 7 13 ? -25.051 40.805 57.581 1.00 87.60 13 LYS G O 1
ATOM 12606 N N . VAL G 7 14 ? -26.323 41.566 55.892 1.00 87.59 14 VAL G N 1
ATOM 12607 C CA . VAL G 7 14 ? -27.580 41.225 56.547 1.00 87.55 14 VAL G CA 1
ATOM 12608 C C . VAL G 7 14 ? -27.906 39.749 56.376 1.00 87.41 14 VAL G C 1
ATOM 12609 O O . VAL G 7 14 ? -27.799 39.201 55.280 1.00 87.32 14 VAL G O 1
ATOM 12613 N N . ASP G 7 15 ? -28.299 39.110 57.472 1.00 87.32 15 ASP G N 1
ATOM 12614 C CA . ASP G 7 15 ? -28.686 37.709 57.439 1.00 87.24 15 ASP G CA 1
ATOM 12615 C C . ASP G 7 15 ? -30.183 37.606 57.193 1.00 87.22 15 ASP G C 1
ATOM 12616 O O . ASP G 7 15 ? -30.972 37.507 58.128 1.00 87.26 15 ASP G O 1
ATOM 12621 N N . VAL G 7 16 ? -30.566 37.626 55.925 1.00 87.29 16 VAL G N 1
ATOM 12622 C CA . VAL G 7 16 ? -31.969 37.547 55.541 1.00 87.46 16 VAL G CA 1
ATOM 12623 C C . VAL G 7 16 ? -32.663 36.287 56.056 1.00 87.61 16 VAL G C 1
ATOM 12624 O O . VAL G 7 16 ? -33.892 36.232 56.126 1.00 87.38 16 VAL G O 1
ATOM 12628 N N . ASP G 7 17 ? -31.876 35.280 56.418 1.00 87.92 17 ASP G N 1
ATOM 12629 C CA . ASP G 7 17 ? -32.422 34.011 56.890 1.00 88.17 17 ASP G CA 1
ATOM 12630 C C . ASP G 7 17 ? -33.172 34.155 58.217 1.00 88.51 17 ASP G C 1
ATOM 12631 O O . ASP G 7 17 ? -34.079 33.379 58.506 1.00 88.33 17 ASP G O 1
ATOM 12636 N N . GLU G 7 18 ? -32.809 35.158 59.011 1.00 89.13 18 GLU G N 1
ATOM 12637 C CA . GLU G 7 18 ? -33.443 35.368 60.310 1.00 89.68 18 GLU G CA 1
ATOM 12638 C C . GLU G 7 18 ? -34.906 35.806 60.173 1.00 89.99 18 GLU G C 1
ATOM 12639 O O . GLU G 7 18 ? -35.643 35.838 61.157 1.00 89.89 18 GLU G O 1
ATOM 12645 N N . TYR G 7 19 ? -35.321 36.134 58.953 1.00 90.48 19 TYR G N 1
ATOM 12646 C CA . TYR G 7 19 ? -36.688 36.574 58.691 1.00 91.00 19 TYR G CA 1
ATOM 12647 C C . TYR G 7 19 ? -37.410 35.618 57.751 1.00 91.41 19 TYR G C 1
ATOM 12648 O O . TYR G 7 19 ? -38.489 35.922 57.249 1.00 91.32 19 TYR G O 1
ATOM 12657 N N . ASP G 7 20 ? -36.806 34.460 57.520 1.00 92.04 20 ASP G N 1
ATOM 12658 C CA . ASP G 7 20 ? -37.369 33.455 56.631 1.00 92.55 20 ASP G CA 1
ATOM 12659 C C . ASP G 7 20 ? -38.629 32.837 57.227 1.00 93.10 20 ASP G C 1
ATOM 12660 O O . ASP G 7 20 ? -38.582 32.239 58.301 1.00 93.12 20 ASP G O 1
ATOM 12665 N N . GLU G 7 21 ? -39.755 32.987 56.538 1.00 93.76 21 GLU G N 1
ATOM 12666 C CA . GLU G 7 21 ? -40.985 32.354 56.987 1.00 94.37 21 GLU G CA 1
ATOM 12667 C C . GLU G 7 21 ? -41.037 30.961 56.371 1.00 94.78 21 GLU G C 1
ATOM 12668 O O . GLU G 7 21 ? -41.522 30.771 55.257 1.00 94.91 21 GLU G O 1
ATOM 12674 N N . ASN G 7 22 ? -40.521 30.002 57.128 1.00 95.24 22 ASN G N 1
ATOM 12675 C CA . ASN G 7 22 ? -40.429 28.596 56.744 1.00 95.58 22 ASN G CA 1
ATOM 12676 C C . ASN G 7 22 ? -39.410 27.955 57.674 1.00 95.77 22 ASN G C 1
ATOM 12677 O O . ASN G 7 22 ? -39.127 26.763 57.596 1.00 95.81 22 ASN G O 1
ATOM 12682 N N . LYS G 7 23 ? -38.866 28.786 58.556 1.00 96.02 23 LYS G N 1
ATOM 12683 C CA . LYS G 7 23 ? -37.901 28.378 59.554 1.00 96.25 23 LYS G CA 1
ATOM 12684 C C . LYS G 7 23 ? -38.609 27.512 60.589 1.00 96.30 23 LYS G C 1
ATOM 12685 O O . LYS G 7 23 ? -39.663 26.937 60.318 1.00 96.27 23 LYS G O 1
ATOM 12691 N N . PHE G 7 24 ? -38.028 27.423 61.778 1.00 96.37 24 PHE G N 1
ATOM 12692 C CA . PHE G 7 24 ? -38.639 26.692 62.869 1.00 96.36 24 PHE G CA 1
ATOM 12693 C C . PHE G 7 24 ? -38.620 27.577 64.101 1.00 96.74 24 PHE G C 1
ATOM 12694 O O . PHE G 7 24 ? -37.606 28.201 64.405 1.00 96.67 24 PHE G O 1
ATOM 12702 N N . VAL G 7 25 ? -39.746 27.640 64.798 1.00 97.31 25 VAL G N 1
ATOM 12703 C CA . VAL G 7 25 ? -39.835 28.402 66.034 1.00 97.81 25 VAL G CA 1
ATOM 12704 C C . VAL G 7 25 ? -40.291 27.464 67.143 1.00 98.23 25 VAL G C 1
ATOM 12705 O O . VAL G 7 25 ? -41.252 26.713 66.982 1.00 98.11 25 VAL G O 1
ATOM 12709 N N . ASP G 7 26 ? -39.570 27.484 68.263 1.00 98.88 26 ASP G N 1
ATOM 12710 C CA . ASP G 7 26 ? -39.945 26.708 69.402 1.00 99.43 26 ASP G CA 1
ATOM 12711 C C . ASP G 7 26 ? -41.211 27.234 70.044 1.00 100.05 26 ASP G C 1
ATOM 12712 O O . ASP G 7 26 ? -41.495 28.429 69.926 1.00 99.96 26 ASP G O 1
ATOM 12717 N N . GLU G 7 27 ? -41.976 26.372 70.676 1.00 100.92 27 GLU G N 1
ATOM 12718 C CA . GLU G 7 27 ? -43.156 26.818 71.400 1.00 101.64 27 GLU G CA 1
ATOM 12719 C C . GLU G 7 27 ? -42.706 27.300 72.777 1.00 102.13 27 GLU G C 1
ATOM 12720 O O . GLU G 7 27 ? -42.267 26.500 73.603 1.00 102.21 27 GLU G O 1
ATOM 12726 N N . ASP G 7 28 ? -42.788 28.617 73.029 1.00 102.73 28 ASP G N 1
ATOM 12727 C CA . ASP G 7 28 ? -42.404 29.196 74.276 1.00 103.15 28 ASP G CA 1
ATOM 12728 C C . ASP G 7 28 ? -43.578 29.853 74.972 1.00 103.42 28 ASP G C 1
ATOM 12729 O O . ASP G 7 28 ? -44.601 30.132 74.341 1.00 103.45 28 ASP G O 1
ATOM 12734 N N . ASP G 7 29 ? -43.451 30.109 76.277 1.00 103.77 29 ASP G N 1
ATOM 12735 C CA . ASP G 7 29 ? -44.531 30.703 77.057 1.00 103.98 29 ASP G CA 1
ATOM 12736 C C . ASP G 7 29 ? -43.992 31.214 78.389 1.00 104.11 29 ASP G C 1
ATOM 12737 O O . ASP G 7 29 ? -42.806 31.065 78.679 1.00 104.17 29 ASP G O 1
ATOM 12742 N N . GLY G 7 30 ? -44.864 31.814 79.196 1.00 104.25 30 GLY G N 1
ATOM 12743 C CA . GLY G 7 30 ? -44.472 32.345 80.491 1.00 104.32 30 GLY G CA 1
ATOM 12744 C C . GLY G 7 30 ? -45.397 31.898 81.607 1.00 104.38 30 GLY G C 1
ATOM 12745 O O . GLY G 7 30 ? -46.436 31.284 81.362 1.00 104.44 30 GLY G O 1
ATOM 12746 N N . ALA G 7 35 ? -41.984 28.502 88.812 1.00 67.03 35 ALA G N 1
ATOM 12747 C CA . ALA G 7 35 ? -41.002 29.458 89.320 1.00 66.98 35 ALA G CA 1
ATOM 12748 C C . ALA G 7 35 ? -39.758 28.761 89.879 1.00 66.71 35 ALA G C 1
ATOM 12749 O O . ALA G 7 35 ? -38.690 29.366 89.974 1.00 66.92 35 ALA G O 1
ATOM 12751 N N . GLY G 7 36 ? -39.904 27.492 90.252 1.00 66.16 36 GLY G N 1
ATOM 12752 C CA . GLY G 7 36 ? -38.810 26.722 90.814 1.00 65.59 36 GLY G CA 1
ATOM 12753 C C . GLY G 7 36 ? -39.292 25.942 92.022 1.00 65.00 36 GLY G C 1
ATOM 12754 O O . GLY G 7 36 ? -40.463 26.031 92.384 1.00 65.05 36 GLY G O 1
ATOM 12755 N N . PRO G 7 37 ? -38.404 25.164 92.636 1.00 64.26 37 PRO G N 1
ATOM 12756 C CA . PRO G 7 37 ? -38.743 24.405 93.842 1.00 63.70 37 PRO G CA 1
ATOM 12757 C C . PRO G 7 37 ? -38.743 25.320 95.059 1.00 62.98 37 PRO G C 1
ATOM 12758 O O . PRO G 7 37 ? -38.234 26.438 94.961 1.00 62.88 37 PRO G O 1
ATOM 12762 N N . ASP G 7 38 ? -39.285 24.845 96.178 1.00 62.21 38 ASP G N 1
ATOM 12763 C CA . ASP G 7 38 ? -39.375 25.640 97.405 1.00 61.54 38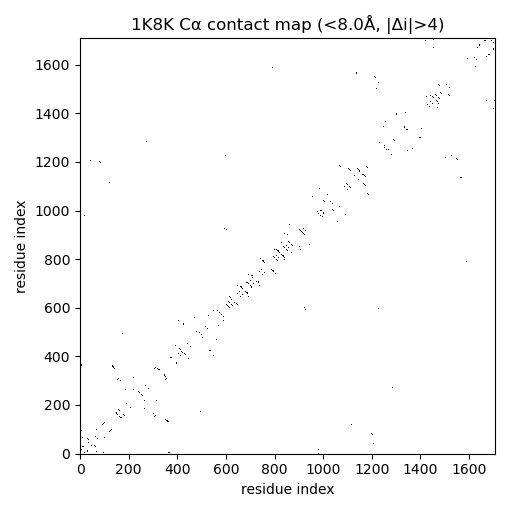 ASP G CA 1
ATOM 12764 C C . ASP G 7 38 ? -38.057 25.645 98.168 1.00 60.81 38 ASP G C 1
ATOM 12765 O O . ASP G 7 38 ? -37.655 24.633 98.731 1.00 60.50 38 ASP G O 1
ATOM 12770 N N . GLU G 7 39 ? -37.399 26.799 98.196 1.00 60.31 39 GLU G N 1
ATOM 12771 C CA . GLU G 7 39 ? -36.111 26.949 98.871 1.00 59.86 39 GLU G CA 1
ATOM 12772 C C . GLU G 7 39 ? -36.208 26.605 100.360 1.00 59.00 39 GLU G C 1
ATOM 12773 O O . GLU G 7 39 ? -35.428 25.798 100.875 1.00 58.54 39 GLU G O 1
ATOM 12779 N N . GLY G 7 40 ? -37.171 27.220 101.043 1.00 58.18 40 GLY G N 1
ATOM 12780 C CA . GLY G 7 40 ? -37.363 27.005 102.469 1.00 57.49 40 GLY G CA 1
ATOM 12781 C C . GLY G 7 40 ? -37.571 25.547 102.820 1.00 56.83 40 GLY G C 1
ATOM 12782 O O . GLY G 7 40 ? -37.074 25.069 103.843 1.00 56.64 40 GLY G O 1
ATOM 12783 N N . GLU G 7 41 ? -38.311 24.842 101.968 1.00 56.18 41 GLU G N 1
ATOM 12784 C CA . GLU G 7 41 ? -38.598 23.428 102.174 1.00 55.68 41 GLU G CA 1
ATOM 12785 C C . GLU G 7 41 ? -37.313 22.604 102.077 1.00 55.01 41 GLU G C 1
ATOM 12786 O O . GLU G 7 41 ? -37.036 21.766 102.939 1.00 54.57 41 GLU G O 1
ATOM 12792 N N . VAL G 7 42 ? -36.519 22.849 101.038 1.00 54.06 42 VAL G N 1
ATOM 12793 C CA . VAL G 7 42 ? -35.266 22.117 100.876 1.00 53.58 42 VAL G CA 1
ATOM 12794 C C . VAL G 7 42 ? -34.356 22.350 102.084 1.00 53.06 42 VAL G C 1
ATOM 12795 O O . VAL G 7 42 ? -33.675 21.440 102.556 1.00 52.75 42 VAL G O 1
ATOM 12799 N N . ASP G 7 43 ? -34.333 23.582 102.570 1.00 52.97 43 ASP G N 1
ATOM 12800 C CA . ASP G 7 43 ? -33.500 23.917 103.717 1.00 53.07 43 ASP G CA 1
ATOM 12801 C C . ASP G 7 43 ? -33.962 23.151 104.954 1.00 52.29 43 ASP G C 1
ATOM 12802 O O . ASP G 7 43 ? -33.148 22.591 105.682 1.00 51.89 43 ASP G O 1
ATOM 12807 N N . SER G 7 44 ? -35.270 23.101 105.175 1.00 51.95 44 SER G N 1
ATOM 12808 C CA . SER G 7 44 ? -35.815 22.354 106.302 1.00 51.66 44 SER G CA 1
ATOM 12809 C C . SER G 7 44 ? -35.293 20.912 106.319 1.00 51.37 44 SER G C 1
ATOM 12810 O O . SER G 7 44 ? -34.723 20.454 107.309 1.00 51.33 44 SER G O 1
ATOM 12813 N N . CYS G 7 45 ? -35.476 20.202 105.214 1.00 50.97 45 CYS G N 1
ATOM 12814 C CA . CYS G 7 45 ? -35.031 18.815 105.119 1.00 50.75 45 CYS G CA 1
ATOM 12815 C C . CYS G 7 45 ? -33.544 18.665 105.381 1.00 49.82 45 CYS G C 1
ATOM 12816 O O . CYS G 7 45 ? -33.117 17.760 106.099 1.00 49.56 45 CYS G O 1
ATOM 12819 N N . LEU G 7 46 ? -32.759 19.552 104.785 1.00 49.15 46 LEU G N 1
ATOM 12820 C CA . LEU G 7 46 ? -31.317 19.505 104.940 1.00 48.96 46 LEU G CA 1
ATOM 12821 C C . LEU G 7 46 ? -30.927 19.724 106.391 1.00 48.54 46 LEU G C 1
ATOM 12822 O O . LEU G 7 46 ? -30.124 18.978 106.950 1.00 48.20 46 LEU G O 1
ATOM 12827 N N . ARG G 7 47 ? -31.514 20.748 106.997 1.00 48.33 47 ARG G N 1
ATOM 12828 C CA . ARG G 7 47 ? -31.209 21.086 108.380 1.00 47.99 47 ARG G CA 1
ATOM 12829 C C . ARG G 7 47 ? -31.478 19.894 109.287 1.00 47.63 47 ARG G C 1
ATOM 12830 O O . ARG G 7 47 ? -30.720 19.645 110.224 1.00 47.55 47 ARG G O 1
ATOM 12838 N N . GLN G 7 48 ? -32.504 19.114 108.958 1.00 47.30 48 GLN G N 1
ATOM 12839 C CA . GLN G 7 48 ? -32.877 17.945 109.754 1.00 47.05 48 GLN G CA 1
ATOM 12840 C C . GLN G 7 48 ? -32.153 16.663 109.356 1.00 47.22 48 GLN G C 1
ATOM 12841 O O . GLN G 7 48 ? -32.479 15.583 109.864 1.00 47.09 48 GLN G O 1
ATOM 12847 N N . GLY G 7 49 ? -31.187 16.760 108.443 1.00 47.06 49 GLY G N 1
ATOM 12848 C CA . GLY G 7 49 ? -30.454 15.584 108.003 1.00 47.19 49 GLY G CA 1
ATOM 12849 C C . GLY G 7 49 ? -31.276 14.630 107.141 1.00 46.98 49 GLY G C 1
ATOM 12850 O O . GLY G 7 49 ? -30.886 13.478 106.919 1.00 46.80 49 GLY G O 1
ATOM 12851 N N . ASN G 7 50 ? -32.427 15.099 106.670 1.00 46.74 50 ASN G N 1
ATOM 12852 C CA . ASN G 7 50 ? -33.269 14.299 105.796 1.00 46.77 50 ASN G CA 1
ATOM 12853 C C . ASN G 7 50 ? -32.868 14.573 104.356 1.00 46.45 50 ASN G C 1
ATOM 12854 O O . ASN G 7 50 ? -33.475 15.402 103.677 1.00 46.54 50 ASN G O 1
ATOM 12859 N N . MET G 7 51 ? -31.848 13.855 103.898 1.00 46.21 51 MET G N 1
ATOM 12860 C CA . MET G 7 51 ? -31.273 14.063 102.570 1.00 46.15 51 MET G CA 1
ATOM 12861 C C . MET G 7 51 ? -32.173 13.595 101.436 1.00 45.46 51 MET G C 1
ATOM 12862 O O . MET G 7 51 ? -32.429 14.347 100.502 1.00 44.90 51 MET G O 1
ATOM 12867 N N . THR G 7 52 ? -32.660 12.361 101.510 1.00 45.10 52 THR G N 1
ATOM 12868 C CA . THR G 7 52 ? -33.534 11.860 100.456 1.00 45.12 52 THR G CA 1
ATOM 12869 C C . THR G 7 52 ? -34.718 12.809 100.283 1.00 44.84 52 THR G C 1
ATOM 12870 O O . THR G 7 52 ? -35.088 13.161 99.157 1.00 44.30 52 THR G O 1
ATOM 12874 N N . ALA G 7 53 ? -35.291 13.236 101.408 1.00 44.24 53 ALA G N 1
ATOM 12875 C CA . ALA G 7 53 ? -36.432 14.145 101.397 1.00 43.89 53 ALA G CA 1
ATOM 12876 C C . ALA G 7 53 ? -36.065 15.467 100.739 1.00 43.35 53 ALA G C 1
ATOM 12877 O O . ALA G 7 53 ? -36.863 16.042 100.013 1.00 43.75 53 ALA G O 1
ATOM 12879 N N . ALA G 7 54 ? -34.858 15.953 100.994 1.00 43.07 54 ALA G N 1
ATOM 12880 C CA . ALA G 7 54 ? -34.402 17.197 100.387 1.00 42.87 54 ALA G CA 1
ATOM 12881 C C . ALA G 7 54 ? -34.293 17.012 98.865 1.00 42.86 54 ALA G C 1
ATOM 12882 O O . ALA G 7 54 ? -34.696 17.880 98.099 1.00 41.84 54 ALA G O 1
ATOM 12884 N N . LEU G 7 55 ? -33.762 15.867 98.447 1.00 43.12 55 LEU G N 1
ATOM 12885 C CA . LEU G 7 55 ? -33.605 15.568 97.019 1.00 43.82 55 LEU G CA 1
ATOM 12886 C C . LEU G 7 55 ? -34.950 15.616 96.295 1.00 44.32 55 LEU G C 1
ATOM 12887 O O . LEU G 7 55 ? -35.092 16.261 95.259 1.00 43.86 55 LEU G O 1
ATOM 12892 N N . GLN G 7 56 ? -35.942 14.954 96.870 1.00 45.22 56 GLN G N 1
ATOM 12893 C CA . GLN G 7 56 ? -37.266 14.885 96.265 1.00 46.35 56 GLN G CA 1
ATOM 12894 C C . GLN G 7 56 ? -37.942 16.244 96.189 1.00 47.00 56 GLN G C 1
ATOM 12895 O O . GLN G 7 56 ? -38.698 16.512 95.256 1.00 47.40 56 GLN G O 1
ATOM 12901 N N . ALA G 7 57 ? -37.649 17.116 97.148 1.00 47.30 57 ALA G N 1
ATOM 12902 C CA . ALA G 7 57 ? -38.230 18.449 97.152 1.00 47.50 57 ALA G CA 1
ATOM 12903 C C . ALA G 7 57 ? -37.523 19.350 96.147 1.00 47.67 57 ALA G C 1
ATOM 12904 O O . ALA G 7 57 ? -38.149 20.171 95.473 1.00 46.75 57 ALA G O 1
ATOM 12906 N N . ALA G 7 58 ? -36.208 19.211 96.063 1.00 48.37 58 ALA G N 1
ATOM 12907 C CA . ALA G 7 58 ? -35.428 20.016 95.135 1.00 49.47 58 ALA G CA 1
ATOM 12908 C C . ALA G 7 58 ? -35.838 19.724 93.686 1.00 50.48 58 ALA G C 1
ATOM 12909 O O . ALA G 7 58 ? -35.722 20.588 92.820 1.00 49.94 58 ALA G O 1
ATOM 12911 N N . LEU G 7 59 ? -36.337 18.512 93.448 1.00 52.13 59 LEU G N 1
ATOM 12912 C CA . LEU G 7 59 ? -36.737 18.076 92.110 1.00 53.80 59 LEU G CA 1
ATOM 12913 C C . LEU G 7 59 ? -38.163 18.471 91.723 1.00 55.52 59 LEU G C 1
ATOM 12914 O O . LEU G 7 59 ? -38.620 18.132 90.633 1.00 55.41 59 LEU G O 1
ATOM 12919 N N . LYS G 7 60 ? -38.854 19.189 92.608 1.00 57.42 60 LYS G N 1
ATOM 12920 C CA . LYS G 7 60 ? -40.238 19.592 92.370 1.00 58.95 60 LYS G CA 1
ATOM 12921 C C . LYS G 7 60 ? -40.336 20.863 91.519 1.00 60.04 60 LYS G C 1
ATOM 12922 O O . LYS G 7 60 ? -39.451 21.723 91.547 1.00 59.83 60 LYS G O 1
ATOM 12928 N N . ASN G 7 61 ? -41.417 20.950 90.748 1.00 61.44 61 ASN G N 1
ATOM 12929 C CA . ASN G 7 61 ? -41.728 22.124 89.936 1.00 62.66 61 ASN G CA 1
ATOM 12930 C C . ASN G 7 61 ? -40.528 22.834 89.303 1.00 63.50 61 ASN G C 1
ATOM 12931 O O . ASN G 7 61 ? -40.315 24.022 89.536 1.00 63.57 61 ASN G O 1
ATOM 12936 N N . PRO G 7 62 ? -39.749 22.118 88.498 1.00 64.62 62 PRO G N 1
ATOM 12937 C CA . PRO G 7 62 ? -38.604 22.722 87.814 1.00 65.35 62 PRO G CA 1
ATOM 12938 C C . PRO G 7 62 ? -39.029 23.780 86.796 1.00 66.17 62 PRO G C 1
ATOM 12939 O O . PRO G 7 62 ? -40.031 23.591 86.104 1.00 65.87 62 PRO G O 1
ATOM 12943 N N . PRO G 7 63 ? -38.265 24.866 86.698 1.00 67.34 63 PRO G N 1
ATOM 12944 C CA . PRO G 7 63 ? -38.586 25.974 85.797 1.00 68.12 63 PRO G CA 1
ATOM 12945 C C . PRO G 7 63 ? -38.222 25.633 84.361 1.00 68.96 63 PRO G C 1
ATOM 12946 O O . PRO G 7 63 ? -37.265 26.155 83.793 1.00 68.85 63 PRO G O 1
ATOM 12950 N N . ILE G 7 64 ? -39.012 24.748 83.780 1.00 70.05 64 ILE G N 1
ATOM 12951 C CA . ILE G 7 64 ? -38.778 24.278 82.435 1.00 70.99 64 ILE G CA 1
ATOM 12952 C C . ILE G 7 64 ? -39.345 25.278 81.424 1.00 71.60 64 ILE G C 1
ATOM 12953 O O . ILE G 7 64 ? -39.025 25.220 80.239 1.00 71.57 64 ILE G O 1
ATOM 12958 N N . ASN G 7 65 ? -40.144 26.227 81.911 1.00 72.38 65 ASN G N 1
ATOM 12959 C CA . ASN G 7 65 ? -40.846 27.168 81.040 1.00 72.97 65 ASN G CA 1
ATOM 12960 C C . ASN G 7 65 ? -40.443 28.645 81.133 1.00 73.44 65 ASN G C 1
ATOM 12961 O O . ASN G 7 65 ? -40.828 29.431 80.270 1.00 73.52 65 ASN G O 1
ATOM 12966 N N . THR G 7 66 ? -39.683 29.034 82.153 1.00 73.90 66 THR G N 1
ATOM 12967 C CA . THR G 7 66 ? -39.279 30.438 82.284 1.00 74.28 66 THR G CA 1
ATOM 12968 C C . THR G 7 66 ? -38.218 30.832 81.252 1.00 74.44 66 THR G C 1
ATOM 12969 O O . THR G 7 66 ? -37.457 29.994 80.779 1.00 74.39 66 THR G O 1
ATOM 12973 N N . LYS G 7 67 ? -38.176 32.119 80.919 1.00 74.71 67 LYS G N 1
ATOM 12974 C CA . LYS G 7 67 ? -37.207 32.657 79.964 1.00 74.88 67 LYS G CA 1
ATOM 12975 C C . LYS G 7 67 ? -35.899 33.078 80.635 1.00 74.64 67 LYS G C 1
ATOM 12976 O O . LYS G 7 67 ? -34.819 32.863 80.082 1.00 74.94 67 LYS G O 1
ATOM 12982 N N . SER G 7 68 ? -35.995 33.673 81.823 1.00 74.14 68 SER G N 1
ATOM 12983 C CA . SER G 7 68 ? -34.819 34.193 82.521 1.00 73.64 68 SER G CA 1
ATOM 12984 C C . SER G 7 68 ? -33.921 33.091 83.081 1.00 73.06 68 SER G C 1
ATOM 12985 O O . SER G 7 68 ? -34.388 32.139 83.704 1.00 72.94 68 SER G O 1
ATOM 12988 N N . GLN G 7 69 ? -32.621 33.240 82.855 1.00 72.39 69 GLN G N 1
ATOM 12989 C CA . GLN G 7 69 ? -31.637 32.290 83.351 1.00 71.92 69 GLN G CA 1
ATOM 12990 C C . GLN G 7 69 ? -31.450 32.410 84.858 1.00 71.18 69 GLN G C 1
ATOM 12991 O O . GLN G 7 69 ? -30.883 31.517 85.483 1.00 71.15 69 GLN G O 1
ATOM 12997 N N . ALA G 7 70 ? -31.921 33.516 85.432 1.00 70.25 70 ALA G N 1
ATOM 12998 C CA . ALA G 7 70 ? -31.803 33.762 86.867 1.00 69.48 70 ALA G CA 1
ATOM 12999 C C . ALA G 7 70 ? -32.606 32.737 87.668 1.00 68.56 70 ALA G C 1
ATOM 13000 O O . ALA G 7 70 ? -32.111 32.174 88.643 1.00 68.47 70 ALA G O 1
ATOM 13002 N N . VAL G 7 71 ? -33.846 32.504 87.252 1.00 67.41 71 VAL G N 1
ATOM 13003 C CA . VAL G 7 71 ? -34.703 31.531 87.924 1.00 66.64 71 VAL G CA 1
ATOM 13004 C C . VAL G 7 71 ? -34.194 30.107 87.685 1.00 65.54 71 VAL G C 1
ATOM 13005 O O . VAL G 7 71 ? -34.226 29.264 88.584 1.00 65.29 71 VAL G O 1
ATOM 13009 N N . LYS G 7 72 ? -33.724 29.836 86.474 1.00 64.14 72 LYS G N 1
ATOM 13010 C CA . LYS G 7 72 ? -33.182 28.519 86.168 1.00 63.14 72 LYS G CA 1
ATOM 13011 C C . LYS G 7 72 ? -31.907 28.305 86.972 1.00 61.96 72 LYS G C 1
ATOM 13012 O O . LYS G 7 72 ? -31.730 27.265 87.601 1.00 61.55 72 LYS G O 1
ATOM 13018 N N . ASP G 7 73 ? -31.032 29.308 86.966 1.00 60.70 73 ASP G N 1
ATOM 13019 C CA . ASP G 7 73 ? -29.784 29.242 87.722 1.00 59.90 73 ASP G CA 1
ATOM 13020 C C . ASP G 7 73 ? -30.061 29.123 89.226 1.00 59.07 73 ASP G C 1
ATOM 13021 O O . ASP G 7 73 ? -29.191 28.684 89.977 1.00 58.82 73 ASP G O 1
ATOM 13026 N N . ARG G 7 74 ? -31.265 29.505 89.655 1.00 58.06 74 ARG G N 1
ATOM 13027 C CA . ARG G 7 74 ? -31.645 29.412 91.068 1.00 57.56 74 ARG G CA 1
ATOM 13028 C C . ARG G 7 74 ? -31.972 27.970 91.440 1.00 56.26 74 ARG G C 1
ATOM 13029 O O . ARG G 7 74 ? -31.441 27.435 92.414 1.00 56.12 74 ARG G O 1
ATOM 13037 N N . ALA G 7 75 ? -32.843 27.341 90.660 1.00 54.77 75 ALA G N 1
ATOM 13038 C CA . ALA G 7 75 ? -33.218 25.955 90.915 1.00 53.97 75 ALA G CA 1
ATOM 13039 C C . ALA G 7 75 ? -31.997 25.039 90.839 1.00 52.87 75 ALA G C 1
ATOM 13040 O O . ALA G 7 75 ? -31.864 24.101 91.613 1.00 52.62 75 ALA G O 1
ATOM 13042 N N . GLY G 7 76 ? -31.108 25.312 89.897 1.00 51.83 76 GLY G N 1
ATOM 13043 C CA . GLY G 7 76 ? -29.908 24.513 89.748 1.00 51.03 76 GLY G CA 1
ATOM 13044 C C . GLY G 7 76 ? -29.033 24.596 90.983 1.00 50.29 76 GLY G C 1
ATOM 13045 O O . GLY G 7 76 ? -28.376 23.621 91.352 1.00 49.74 76 GLY G O 1
ATOM 13046 N N . SER G 7 77 ? -29.028 25.765 91.625 1.00 49.65 77 SER G N 1
ATOM 13047 C CA . SER G 7 77 ? -28.256 25.970 92.853 1.00 49.02 77 SER G CA 1
ATOM 13048 C C . SER G 7 77 ? -28.823 25.120 93.975 1.00 48.04 77 SER G C 1
ATOM 13049 O O . SER G 7 77 ? -28.095 24.389 94.652 1.00 47.67 77 SER G O 1
ATOM 13052 N N . ILE G 7 78 ? -30.133 25.221 94.158 1.00 47.18 78 ILE G N 1
ATOM 13053 C CA . ILE G 7 78 ? -30.815 24.460 95.185 1.00 46.50 78 ILE G CA 1
ATOM 13054 C C . ILE G 7 78 ? -30.528 22.984 94.963 1.00 45.57 78 ILE G C 1
ATOM 13055 O O . ILE G 7 78 ? -30.044 22.302 95.864 1.00 44.81 78 ILE G O 1
ATOM 13060 N N . VAL G 7 79 ? -30.789 22.494 93.750 1.00 44.63 79 VAL G N 1
ATOM 13061 C CA . VAL G 7 79 ? -30.552 21.083 93.458 1.00 43.93 79 VAL G CA 1
ATOM 13062 C C . VAL G 7 79 ? -29.091 20.739 93.724 1.00 43.12 79 VAL G C 1
ATOM 13063 O O . VAL G 7 79 ? -28.793 19.750 94.388 1.00 42.20 79 VAL G O 1
ATOM 13067 N N . LEU G 7 80 ? -28.184 21.576 93.228 1.00 42.97 80 LEU G N 1
ATOM 13068 C CA . LEU G 7 80 ? -26.752 21.328 93.410 1.00 43.29 80 LEU G CA 1
ATOM 13069 C C . LEU G 7 80 ? -26.367 21.344 94.889 1.00 42.87 80 LEU G C 1
ATOM 13070 O O . LEU G 7 80 ? -25.564 20.521 95.332 1.00 42.27 80 LEU G O 1
ATOM 13075 N N . LYS G 7 81 ? -26.939 22.290 95.637 1.00 42.78 81 LYS G N 1
ATOM 13076 C CA . LYS G 7 81 ? -26.705 22.400 97.082 1.00 42.75 81 LYS G CA 1
ATOM 13077 C C . LYS G 7 81 ? -26.953 21.031 97.704 1.00 41.83 81 LYS G C 1
ATOM 13078 O O . LYS G 7 81 ? -26.110 20.513 98.434 1.00 41.56 81 LYS G O 1
ATOM 13084 N N . VAL G 7 82 ? -28.091 20.425 97.372 1.00 41.16 82 VAL G N 1
ATOM 13085 C CA . VAL G 7 82 ? -28.443 19.111 97.911 1.00 41.09 82 VAL G CA 1
ATOM 13086 C C . VAL G 7 82 ? -27.473 17.992 97.509 1.00 41.54 82 VAL G C 1
ATOM 13087 O O . VAL G 7 82 ? -27.038 17.203 98.344 1.00 41.09 82 VAL G O 1
ATOM 13091 N N . LEU G 7 83 ? -27.148 17.905 96.225 1.00 42.23 83 LEU G N 1
ATOM 13092 C CA . LEU G 7 83 ? -26.260 16.840 95.751 1.00 42.72 83 LEU G CA 1
ATOM 13093 C C . LEU G 7 83 ? -24.906 16.863 96.463 1.00 43.56 83 LEU G C 1
ATOM 13094 O O . LEU G 7 83 ? -24.351 15.813 96.773 1.00 43.03 83 LEU G O 1
ATOM 13099 N N . ILE G 7 84 ? -24.395 18.061 96.731 1.00 45.13 84 ILE G N 1
ATOM 13100 C CA . ILE G 7 84 ? -23.110 18.233 97.416 1.00 46.76 84 ILE G CA 1
ATOM 13101 C C . ILE G 7 84 ? -23.157 17.832 98.882 1.00 47.47 84 ILE G C 1
ATOM 13102 O O . ILE G 7 84 ? -22.170 17.336 99.426 1.00 47.74 84 ILE G O 1
ATOM 13107 N N . SER G 7 85 ? -24.302 18.061 99.519 1.00 48.26 85 SER G N 1
ATOM 13108 C CA . SER G 7 85 ? -24.473 17.783 100.944 1.00 48.74 85 SER G CA 1
ATOM 13109 C C . SER G 7 85 ? -24.524 16.292 101.238 1.00 49.02 85 SER G C 1
ATOM 13110 O O . SER G 7 85 ? -24.465 15.881 102.395 1.00 49.21 85 SER G O 1
ATOM 13113 N N . PHE G 7 86 ? -24.623 15.492 100.181 1.00 49.20 86 PHE G N 1
ATOM 13114 C CA . PHE G 7 86 ? -24.772 14.051 100.308 1.00 49.24 86 PHE G CA 1
ATOM 13115 C C . PHE G 7 86 ? -23.509 13.283 100.637 1.00 50.15 86 PHE G C 1
ATOM 13116 O O . PHE G 7 86 ? -22.403 13.632 100.230 1.00 50.32 86 PHE G O 1
ATOM 13124 N N . LYS G 7 87 ? -23.728 12.196 101.361 1.00 51.08 87 LYS G N 1
ATOM 13125 C CA . LYS G 7 87 ? -22.702 11.262 101.749 1.00 51.76 87 LYS G CA 1
ATOM 13126 C C . LYS G 7 87 ? -22.587 10.236 100.615 1.00 51.74 87 LYS G C 1
ATOM 13127 O O . LYS G 7 87 ? -23.601 9.722 100.140 1.00 51.48 87 LYS G O 1
ATOM 13133 N N . ALA G 7 88 ? -21.358 9.938 100.194 1.00 51.68 88 ALA G N 1
ATOM 13134 C CA . ALA G 7 88 ? -21.096 9.005 99.092 1.00 51.79 88 ALA G CA 1
ATOM 13135 C C . ALA G 7 88 ? -21.911 7.707 99.117 1.00 51.79 88 ALA G C 1
ATOM 13136 O O . ALA G 7 88 ? -22.501 7.332 98.109 1.00 51.88 88 ALA G O 1
ATOM 13138 N N . ASN G 7 89 ? -21.934 7.022 100.255 1.00 51.77 89 ASN G N 1
ATOM 13139 C CA . ASN G 7 89 ? -22.602 5.726 100.363 1.00 51.80 89 ASN G CA 1
ATOM 13140 C C . ASN G 7 89 ? -24.121 5.797 100.358 1.00 50.98 89 ASN G C 1
ATOM 13141 O O . ASN G 7 89 ? -24.781 4.777 100.203 1.00 50.48 89 ASN G O 1
ATOM 13146 N N . ASP G 7 90 ? -24.673 6.990 100.539 1.00 50.39 90 ASP G N 1
ATOM 13147 C CA . ASP G 7 90 ? -26.120 7.148 100.598 1.00 50.05 90 ASP G CA 1
ATOM 13148 C C . ASP G 7 90 ? -26.711 7.621 99.261 1.00 49.05 90 ASP G C 1
ATOM 13149 O O . ASP G 7 90 ? -27.904 7.905 99.164 1.00 48.53 90 ASP G O 1
ATOM 13154 N N . ILE G 7 91 ? -25.884 7.696 98.223 1.00 47.77 91 ILE G N 1
ATOM 13155 C CA . ILE G 7 91 ? -26.360 8.210 96.941 1.00 46.73 91 ILE G CA 1
ATOM 13156 C C . ILE G 7 91 ? -27.243 7.207 96.220 1.00 45.98 91 ILE G C 1
ATOM 13157 O O . ILE G 7 91 ? -28.303 7.555 95.711 1.00 45.54 91 ILE G O 1
ATOM 13162 N N . GLU G 7 92 ? -26.794 5.963 96.183 1.00 45.73 92 GLU G N 1
ATOM 13163 C CA . GLU G 7 92 ? -27.507 4.914 95.487 1.00 45.83 92 GLU G CA 1
ATOM 13164 C C . GLU G 7 92 ? -28.957 4.797 95.943 1.00 45.74 92 GLU G C 1
ATOM 13165 O O . GLU G 7 92 ? -29.869 4.755 95.115 1.00 45.49 92 GLU G O 1
ATOM 13171 N N . LYS G 7 93 ? -29.166 4.758 97.258 1.00 45.47 93 LYS G N 1
ATOM 13172 C CA . LYS G 7 93 ? -30.506 4.635 97.831 1.00 45.30 93 LYS G CA 1
ATOM 13173 C C . LYS G 7 93 ? -31.423 5.796 97.450 1.00 44.36 93 LYS G C 1
ATOM 13174 O O . LYS G 7 93 ? -32.580 5.584 97.108 1.00 44.03 93 LYS G O 1
ATOM 13180 N N . ALA G 7 94 ? -30.926 7.023 97.509 1.00 43.44 94 ALA G N 1
ATOM 13181 C CA . ALA G 7 94 ? -31.758 8.159 97.141 1.00 43.05 94 ALA G CA 1
ATOM 13182 C C . ALA G 7 94 ? -32.174 8.039 95.674 1.00 42.73 94 ALA G C 1
ATOM 13183 O O . ALA G 7 94 ? -33.350 8.153 95.322 1.00 42.20 94 ALA G O 1
ATOM 13185 N N . VAL G 7 95 ? -31.192 7.793 94.819 1.00 42.27 95 VAL G N 1
ATOM 13186 C CA . VAL G 7 95 ? -31.448 7.668 93.397 1.00 42.05 95 VAL G CA 1
ATOM 13187 C C . VAL G 7 95 ? -32.507 6.598 93.122 1.00 42.26 95 VAL G C 1
ATOM 13188 O O . VAL G 7 95 ? -33.380 6.781 92.280 1.00 41.86 95 VAL G O 1
ATOM 13192 N N . GLN G 7 96 ? -32.441 5.495 93.855 1.00 43.00 96 GLN G N 1
ATOM 13193 C CA . GLN G 7 96 ? -33.390 4.402 93.673 1.00 43.71 96 GLN G CA 1
ATOM 13194 C C . GLN G 7 96 ? -34.788 4.703 94.199 1.00 43.80 96 GLN G C 1
ATOM 13195 O O . GLN G 7 96 ? -35.739 4.005 93.855 1.00 43.67 96 GLN G O 1
ATOM 13201 N N . SER G 7 97 ? -34.911 5.753 95.008 1.00 43.88 97 SER G N 1
ATOM 13202 C CA . SER G 7 97 ? -36.207 6.175 95.528 1.00 43.79 97 SER G CA 1
ATOM 13203 C C . SER G 7 97 ? -37.010 6.978 94.493 1.00 43.95 97 SER G C 1
ATOM 13204 O O . SER G 7 97 ? -38.200 7.227 94.680 1.00 43.81 97 SER G O 1
ATOM 13207 N N . LEU G 7 98 ? -36.360 7.395 93.410 1.00 43.90 98 LEU G N 1
ATOM 13208 C CA . LEU G 7 98 ? -37.020 8.231 92.409 1.00 43.95 98 LEU G CA 1
ATOM 13209 C C . LEU G 7 98 ? -37.738 7.422 91.338 1.00 43.62 98 LEU G C 1
ATOM 13210 O O . LEU G 7 98 ? -37.429 6.250 91.115 1.00 43.61 98 LEU G O 1
ATOM 13215 N N . ASP G 7 99 ? -38.711 8.040 90.680 1.00 43.87 99 ASP G N 1
ATOM 13216 C CA . ASP G 7 99 ? -39.359 7.388 89.535 1.00 44.10 99 ASP G CA 1
ATOM 13217 C C . ASP G 7 99 ? -38.538 7.729 88.279 1.00 43.72 99 ASP G C 1
ATOM 13218 O O . ASP G 7 99 ? -37.615 8.542 88.343 1.00 43.25 99 ASP G O 1
ATOM 13223 N N . LYS G 7 100 ? -38.841 7.090 87.153 1.00 43.57 100 LYS G N 1
ATOM 13224 C CA . LYS G 7 100 ? -38.071 7.319 85.928 1.00 43.49 100 LYS G CA 1
ATOM 13225 C C . LYS G 7 100 ? -37.995 8.801 85.572 1.00 42.55 100 LYS G C 1
ATOM 13226 O O . LYS G 7 100 ? -36.936 9.300 85.199 1.00 42.31 100 LYS G O 1
ATOM 13232 N N . ASN G 7 101 ? -39.112 9.502 85.708 1.00 41.71 101 ASN G N 1
ATOM 13233 C CA . ASN G 7 101 ? -39.153 10.931 85.437 1.00 41.27 101 ASN G CA 1
A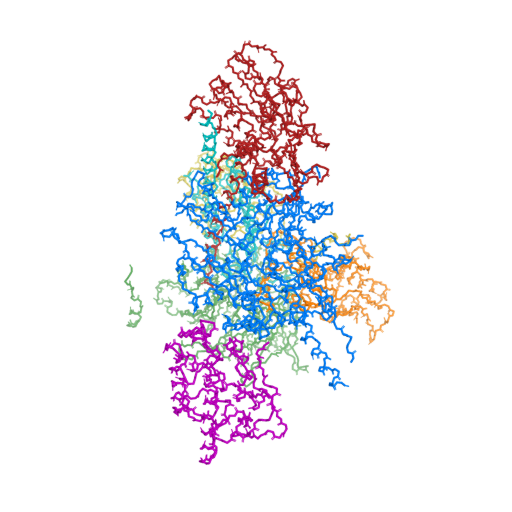TOM 13234 C C . ASN G 7 101 ? -38.180 11.702 86.327 1.00 39.95 101 ASN G C 1
ATOM 13235 O O . ASN G 7 101 ? -37.492 12.609 85.857 1.00 39.94 101 ASN G O 1
ATOM 13240 N N . GLY G 7 102 ? -38.103 11.319 87.597 1.00 38.62 102 GLY G N 1
ATOM 13241 C CA . GLY G 7 102 ? -37.198 11.964 88.536 1.00 37.62 102 GLY G CA 1
ATOM 13242 C C . GLY G 7 102 ? -35.747 11.728 88.151 1.00 36.25 102 GLY G C 1
ATOM 13243 O O . GLY G 7 102 ? -34.915 12.625 88.207 1.00 35.72 102 GLY G O 1
ATOM 13244 N N . VAL G 7 103 ? -35.450 10.500 87.766 1.00 35.40 103 VAL G N 1
ATOM 13245 C CA . VAL G 7 103 ? -34.106 10.130 87.343 1.00 34.87 103 VAL G CA 1
ATOM 13246 C C . VAL G 7 103 ? -33.689 10.959 86.110 1.00 33.93 103 VAL G C 1
ATOM 13247 O O . VAL G 7 103 ? -32.576 11.482 86.065 1.00 33.63 103 VAL G O 1
ATOM 13251 N N . ASP G 7 104 ? -34.592 11.112 85.144 1.00 33.20 104 ASP G N 1
ATOM 13252 C CA . ASP G 7 104 ? -34.314 11.912 83.952 1.00 32.90 104 ASP G CA 1
ATOM 13253 C C . ASP G 7 104 ? -34.044 13.367 84.318 1.00 32.27 104 ASP G C 1
ATOM 13254 O O . ASP G 7 104 ? -33.183 14.017 83.717 1.00 30.92 104 ASP G O 1
ATOM 13259 N N . LEU G 7 105 ? -34.801 13.888 85.289 1.00 31.83 105 LEU G N 1
ATOM 13260 C CA . LEU G 7 105 ? -34.665 15.287 85.688 1.00 31.45 105 LEU G CA 1
ATOM 13261 C C . LEU G 7 105 ? -33.361 15.456 86.448 1.00 30.93 105 LEU G C 1
ATOM 13262 O O . LEU G 7 105 ? -32.642 16.418 86.231 1.00 31.35 105 LEU G O 1
ATOM 13267 N N . LEU G 7 106 ? -33.067 14.515 87.338 1.00 30.31 106 LEU G N 1
ATOM 13268 C CA . LEU G 7 106 ? -31.811 14.510 88.066 1.00 30.77 106 LEU G CA 1
ATOM 13269 C C . LEU G 7 106 ? -30.618 14.570 87.087 1.00 31.04 106 LEU G C 1
ATOM 13270 O O . LEU G 7 106 ? -29.683 15.358 87.260 1.00 30.47 106 LEU G O 1
ATOM 13275 N N . MET G 7 107 ? -30.666 13.753 86.037 1.00 30.89 107 MET G N 1
ATOM 13276 C CA . MET G 7 107 ? -29.567 13.728 85.069 1.00 30.69 107 MET G CA 1
ATOM 13277 C C . MET G 7 107 ? -29.393 15.112 84.459 1.00 30.13 107 MET G C 1
ATOM 13278 O O . MET G 7 107 ? -28.272 15.569 84.267 1.00 30.12 107 MET G O 1
ATOM 13283 N N . LYS G 7 108 ? -30.491 15.800 84.174 1.00 30.26 108 LYS G N 1
ATOM 13284 C CA . LYS G 7 108 ? -30.399 17.152 83.624 1.00 30.81 108 LYS G CA 1
ATOM 13285 C C . LYS G 7 108 ? -29.677 18.120 84.582 1.00 31.16 108 LYS G C 1
ATOM 13286 O O . LYS G 7 108 ? -28.855 18.949 84.152 1.00 30.83 108 LYS G O 1
ATOM 13292 N N . TYR G 7 109 ? -29.980 18.011 85.878 1.00 31.13 109 TYR G N 1
ATOM 13293 C CA . TYR G 7 109 ? -29.383 18.885 86.891 1.00 30.99 109 TYR G CA 1
ATOM 13294 C C . TYR G 7 109 ? -27.914 18.552 87.077 1.00 30.59 109 TYR G C 1
ATOM 13295 O O . TYR G 7 109 ? -27.091 19.442 87.220 1.00 30.55 109 TYR G O 1
ATOM 13304 N N . ILE G 7 110 ? -27.590 17.268 87.034 1.00 30.46 110 ILE G N 1
ATOM 13305 C CA . ILE G 7 110 ? -26.207 16.828 87.139 1.00 30.62 110 ILE G CA 1
ATOM 13306 C C . ILE G 7 110 ? -25.338 17.458 86.041 1.00 30.54 110 ILE G C 1
ATOM 13307 O O . ILE G 7 110 ? -24.250 17.995 86.311 1.00 29.80 110 ILE G O 1
ATOM 13312 N N . TYR G 7 111 ? -25.798 17.374 84.795 1.00 30.50 111 TYR G N 1
ATOM 13313 C CA . TYR G 7 111 ? -25.043 17.967 83.688 1.00 30.48 111 TYR G CA 1
ATOM 13314 C C . TYR G 7 111 ? -24.938 19.470 83.905 1.00 31.22 111 TYR G C 1
ATOM 13315 O O . TYR G 7 111 ? -23.909 20.101 83.627 1.00 30.51 111 TYR G O 1
ATOM 13324 N N . LYS G 7 112 ? -26.023 20.043 84.398 1.00 31.79 112 LYS G N 1
ATOM 13325 C CA . LYS G 7 112 ? -26.043 21.448 84.743 1.00 32.93 112 LYS G CA 1
ATOM 13326 C C . LYS G 7 112 ? -24.878 21.728 85.690 1.00 32.49 112 LYS G C 1
ATOM 13327 O O . LYS G 7 112 ? -24.079 22.639 85.466 1.00 32.33 112 LYS G O 1
ATOM 13333 N N . GLY G 7 113 ? -24.773 20.906 86.726 1.00 32.63 113 GLY G N 1
ATOM 13334 C CA . GLY G 7 113 ? -23.749 21.060 87.738 1.00 33.25 113 GLY G CA 1
ATOM 13335 C C . GLY G 7 113 ? -22.340 20.994 87.191 1.00 33.70 113 GLY G C 1
ATOM 13336 O O . GLY G 7 113 ? -21.443 21.700 87.678 1.00 33.43 113 GLY G O 1
ATOM 13337 N N . PHE G 7 114 ? -22.140 20.162 86.168 1.00 33.45 114 PHE G N 1
ATOM 13338 C CA . PHE G 7 114 ? -20.817 19.985 85.599 1.00 34.01 114 PHE G CA 1
ATOM 13339 C C . PHE G 7 114 ? -20.268 21.310 85.084 1.00 35.03 114 PHE G C 1
ATOM 13340 O O . PHE G 7 114 ? -19.063 21.450 84.910 1.00 34.81 114 PHE G O 1
ATOM 13348 N N . GLU G 7 115 ? -21.153 22.275 84.856 1.00 36.96 115 GLU G N 1
ATOM 13349 C CA . GLU G 7 115 ? -20.772 23.580 84.321 1.00 39.14 115 GLU G CA 1
ATOM 13350 C C . GLU G 7 115 ? -20.354 24.600 85.404 1.00 40.44 115 GLU G C 1
ATOM 13351 O O . GLU G 7 115 ? -19.887 25.689 85.079 1.00 40.60 115 GLU G O 1
ATOM 13357 N N . SER G 7 116 ? -20.525 24.252 86.675 1.00 41.92 116 SER G N 1
ATOM 13358 C CA . SER G 7 116 ? -20.119 25.135 87.771 1.00 43.47 116 SER G CA 1
ATOM 13359 C C . SER G 7 116 ? -19.313 24.338 88.782 1.00 44.54 116 SER G C 1
ATOM 13360 O O . SER G 7 116 ? -19.777 24.073 89.885 1.00 44.52 116 SER G O 1
ATOM 13363 N N . PRO G 7 117 ? -18.118 23.922 88.402 1.00 45.99 117 PRO G N 1
ATOM 13364 C CA . PRO G 7 117 ? -17.288 23.141 89.306 1.00 47.38 117 PRO G CA 1
ATOM 13365 C C . PRO G 7 117 ? -16.623 24.063 90.307 1.00 48.81 117 PRO G C 1
ATOM 13366 O O . PRO G 7 117 ? -16.298 25.201 89.972 1.00 48.67 117 PRO G O 1
ATOM 13370 N N . SER G 7 118 ? -16.430 23.573 91.521 1.00 50.93 118 SER G N 1
ATOM 13371 C CA . SER G 7 118 ? -15.815 24.371 92.583 1.00 52.64 118 SER G CA 1
ATOM 13372 C C . SER G 7 118 ? -15.438 23.443 93.713 1.00 53.53 118 SER G C 1
ATOM 13373 O O . SER G 7 118 ? -16.311 22.837 94.332 1.00 53.78 118 SER G O 1
ATOM 13376 N N . ASP G 7 119 ? -14.133 23.357 93.967 1.00 54.94 119 ASP G N 1
ATOM 13377 C CA . ASP G 7 119 ? -13.562 22.458 94.955 1.00 55.84 119 ASP G CA 1
ATOM 13378 C C . ASP G 7 119 ? -13.705 21.040 94.431 1.00 55.64 119 ASP G C 1
ATOM 13379 O O . ASP G 7 119 ? -13.205 20.721 93.349 1.00 56.78 119 ASP G O 1
ATOM 13384 N N . ASN G 7 120 ? -14.389 20.189 95.177 1.00 55.10 120 ASN G N 1
ATOM 13385 C CA . ASN G 7 120 ? -14.589 18.816 94.752 1.00 54.41 120 ASN G CA 1
ATOM 13386 C C . ASN G 7 120 ? -16.031 18.578 94.291 1.00 52.62 120 ASN G C 1
ATOM 13387 O O . ASN G 7 120 ? -16.526 17.456 94.362 1.00 53.06 120 ASN G O 1
ATOM 13392 N N . SER G 7 121 ? -16.704 19.623 93.821 1.00 50.38 121 SER G N 1
ATOM 13393 C CA . SER G 7 121 ? -18.114 19.487 93.444 1.00 48.84 121 SER G CA 1
ATOM 13394 C C . SER G 7 121 ? -18.299 18.494 92.301 1.00 47.32 121 SER G C 1
ATOM 13395 O O . SER G 7 121 ? -19.264 17.732 92.292 1.00 46.94 121 SER G O 1
ATOM 13398 N N . SER G 7 122 ? -17.382 18.499 91.337 1.00 45.50 122 SER G N 1
ATOM 13399 C CA . SER G 7 122 ? -17.478 17.559 90.225 1.00 44.21 122 SER G CA 1
ATOM 13400 C C . SER G 7 122 ? -17.187 16.132 90.682 1.00 42.71 122 SER G C 1
ATOM 13401 O O . SER G 7 122 ? -17.725 15.184 90.119 1.00 42.12 122 SER G O 1
ATOM 13404 N N . ALA G 7 123 ? -16.360 15.997 91.713 1.00 41.42 123 ALA G N 1
ATOM 13405 C CA . ALA G 7 123 ? -15.974 14.696 92.256 1.00 40.88 123 ALA G CA 1
ATOM 13406 C C . ALA G 7 123 ? -17.163 13.895 92.767 1.00 40.00 123 ALA G C 1
ATOM 13407 O O . ALA G 7 123 ? -17.251 12.687 92.541 1.00 39.24 123 ALA G O 1
ATOM 13409 N N . VAL G 7 124 ? -18.057 14.563 93.489 1.00 39.42 124 VAL G N 1
ATOM 13410 C CA . VAL G 7 124 ? -19.271 13.913 93.969 1.00 38.41 124 VAL G CA 1
ATOM 13411 C C . VAL G 7 124 ? -20.292 13.845 92.830 1.00 37.30 124 VAL G C 1
ATOM 13412 O O . VAL G 7 124 ? -21.035 12.885 92.725 1.00 36.76 124 VAL G O 1
ATOM 13416 N N . LEU G 7 125 ? -20.312 14.851 91.960 1.00 36.68 125 LEU G N 1
ATOM 13417 C CA . LEU G 7 125 ? -21.232 14.834 90.820 1.00 36.11 125 LEU G CA 1
ATOM 13418 C C . LEU G 7 125 ? -20.996 13.647 89.878 1.00 35.33 125 LEU G C 1
ATOM 13419 O O . LEU G 7 125 ? -21.934 13.155 89.231 1.00 35.04 125 LEU G O 1
ATOM 13424 N N . LEU G 7 126 ? -19.756 13.185 89.799 1.00 34.20 126 LEU G N 1
ATOM 13425 C CA . LEU G 7 126 ? -19.435 12.033 88.948 1.00 33.63 126 LEU G CA 1
ATOM 13426 C C . LEU G 7 126 ? -20.012 10.778 89.584 1.00 33.43 126 LEU G C 1
ATOM 13427 O O . LEU G 7 126 ? -20.393 9.821 88.902 1.00 32.77 126 LEU G O 1
ATOM 13432 N N . GLN G 7 127 ? -20.085 10.795 90.909 1.00 33.52 127 GLN G N 1
ATOM 13433 C CA . GLN G 7 127 ? -20.694 9.701 91.653 1.00 33.47 127 GLN G CA 1
ATOM 13434 C C . GLN G 7 127 ? -22.198 9.681 91.370 1.00 32.28 127 GLN G C 1
ATOM 13435 O O . GLN G 7 127 ? -22.786 8.631 91.108 1.00 31.32 127 GLN G O 1
ATOM 13441 N N . TRP G 7 128 ? -22.810 10.852 91.392 1.00 31.65 128 TRP G N 1
ATOM 13442 C CA . TRP G 7 128 ? -24.232 10.952 91.071 1.00 31.98 128 TRP G CA 1
ATOM 13443 C C . TRP G 7 128 ? -24.497 10.478 89.654 1.00 31.24 128 TRP G C 1
ATOM 13444 O O . TRP G 7 128 ? -25.475 9.761 89.410 1.00 31.03 128 TRP G O 1
ATOM 13455 N N . HIS G 7 129 ? -23.637 10.889 88.717 1.00 30.29 129 HIS G N 1
ATOM 13456 C CA . HIS G 7 129 ? -23.817 10.490 87.318 1.00 29.75 129 HIS G CA 1
ATOM 13457 C C . HIS G 7 129 ? -23.857 8.980 87.208 1.00 29.52 129 HIS G C 1
ATOM 13458 O O . HIS G 7 129 ? -24.767 8.411 86.603 1.00 30.01 129 HIS G O 1
ATOM 13465 N N . GLU G 7 130 ? -22.871 8.334 87.810 1.00 29.60 130 GLU G N 1
ATOM 13466 C CA . GLU G 7 130 ? -22.770 6.882 87.816 1.00 29.95 130 GLU G CA 1
ATOM 13467 C C . GLU G 7 130 ? -24.060 6.216 88.305 1.00 30.17 130 GLU G C 1
ATOM 13468 O O . GLU G 7 130 ? -24.614 5.338 87.633 1.00 29.51 130 GLU G O 1
ATOM 13474 N N . LYS G 7 131 ? -24.534 6.631 89.477 1.00 30.36 131 LYS G N 1
ATOM 13475 C CA . LYS G 7 131 ? -25.738 6.031 90.040 1.00 30.93 131 LYS G CA 1
ATOM 13476 C C . LYS G 7 131 ? -26.968 6.345 89.187 1.00 30.37 131 LYS G C 1
ATOM 13477 O O . LYS G 7 131 ? -27.780 5.464 88.938 1.00 29.96 131 LYS G O 1
ATOM 13483 N N . ALA G 7 132 ? -27.098 7.591 88.741 1.00 29.90 132 ALA G N 1
ATOM 13484 C CA . ALA G 7 132 ? -28.226 7.967 87.897 1.00 30.24 132 ALA G CA 1
ATOM 13485 C C . ALA G 7 132 ? -28.224 7.169 86.592 1.00 30.70 132 ALA G C 1
ATOM 13486 O O . ALA G 7 132 ? -29.275 6.730 86.135 1.00 30.19 132 ALA G O 1
ATOM 13488 N N . LEU G 7 133 ? -27.039 6.973 86.005 1.00 31.32 133 LEU G N 1
ATOM 13489 C CA . LEU G 7 133 ? -26.909 6.176 84.785 1.00 31.49 133 LEU G CA 1
ATOM 13490 C C . LEU G 7 133 ? -27.337 4.732 85.028 1.00 31.69 133 LEU G C 1
ATOM 13491 O O . LEU G 7 133 ? -28.038 4.120 84.209 1.00 31.81 133 LEU G O 1
ATOM 13496 N N . ALA G 7 134 ? -26.926 4.180 86.162 1.00 32.57 134 ALA G N 1
ATOM 13497 C CA . ALA G 7 134 ? -27.302 2.813 86.512 1.00 33.04 134 ALA G CA 1
ATOM 13498 C C . ALA G 7 134 ? -28.822 2.664 86.575 1.00 33.35 134 ALA G C 1
ATOM 13499 O O . ALA G 7 134 ? -29.366 1.629 86.193 1.00 33.39 134 ALA G O 1
ATOM 13501 N N . ALA G 7 135 ? -29.507 3.714 87.026 1.00 33.77 135 ALA G N 1
ATOM 13502 C CA . ALA G 7 135 ? -30.966 3.689 87.166 1.00 34.21 135 ALA G CA 1
ATOM 13503 C C . ALA G 7 135 ? -31.747 3.987 85.875 1.00 34.18 135 ALA G C 1
ATOM 13504 O O . ALA G 7 135 ? -32.723 3.301 85.567 1.00 34.61 135 ALA G O 1
ATOM 13506 N N . GLY G 7 136 ? -31.327 5.005 85.121 1.00 33.22 136 GLY G N 1
ATOM 13507 C CA . GLY G 7 136 ? -32.057 5.405 83.938 1.00 32.35 136 GLY G CA 1
ATOM 13508 C C . GLY G 7 136 ? -31.483 4.994 82.592 1.00 31.50 136 GLY G C 1
ATOM 13509 O O . GLY G 7 136 ? -32.101 5.248 81.577 1.00 31.30 136 GLY G O 1
ATOM 13510 N N . GLY G 7 137 ? -30.316 4.366 82.577 1.00 31.20 137 GLY G N 1
ATOM 13511 C CA . GLY G 7 137 ? -29.678 3.969 81.330 1.00 30.24 137 GLY G CA 1
ATOM 13512 C C . GLY G 7 137 ? -29.208 5.155 80.504 1.00 29.67 137 GLY G C 1
ATOM 13513 O O . GLY G 7 137 ? -29.424 6.319 80.864 1.00 29.85 137 GLY G O 1
ATOM 13514 N N . VAL G 7 138 ? -28.569 4.863 79.373 1.00 28.66 138 VAL G N 1
ATOM 13515 C CA . VAL G 7 138 ? -28.097 5.910 78.475 1.00 27.51 138 VAL G CA 1
ATOM 13516 C C . VAL G 7 138 ? -29.279 6.745 77.937 1.00 26.52 138 VAL G C 1
ATOM 13517 O O . VAL G 7 138 ? -29.118 7.902 77.572 1.00 25.06 138 VAL G O 1
ATOM 13521 N N . GLY G 7 139 ? -30.472 6.168 77.933 1.00 26.01 139 GLY G N 1
ATOM 13522 C CA . GLY G 7 139 ? -31.672 6.892 77.530 1.00 26.10 139 GLY G CA 1
ATOM 13523 C C . GLY G 7 139 ? -31.940 8.171 78.317 1.00 25.58 139 GLY G C 1
ATOM 13524 O O . GLY G 7 139 ? -32.483 9.136 77.775 1.00 25.52 139 GLY G O 1
ATOM 13525 N N . SER G 7 140 ? -31.573 8.189 79.596 1.00 25.65 140 SER G N 1
ATOM 13526 C CA . SER G 7 140 ? -31.774 9.379 80.422 1.00 24.89 140 SER G CA 1
ATOM 13527 C C . SER G 7 140 ? -30.847 10.519 79.962 1.00 24.29 140 SER G C 1
ATOM 13528 O O . SER G 7 140 ? -31.208 11.701 80.031 1.00 23.23 140 SER G O 1
ATOM 13531 N N . ILE G 7 141 ? -29.675 10.155 79.456 1.00 23.51 141 ILE G N 1
ATOM 13532 C CA . ILE G 7 141 ? -28.722 11.125 78.913 1.00 23.11 141 ILE G CA 1
ATOM 13533 C C . ILE G 7 141 ? -29.204 11.604 77.558 1.00 22.53 141 ILE G C 1
ATOM 13534 O O . ILE G 7 141 ? -29.170 12.792 77.252 1.00 21.87 141 ILE G O 1
ATOM 13539 N N . VAL G 7 142 ? -29.666 10.674 76.740 1.00 23.16 142 VAL G N 1
ATOM 13540 C CA . VAL G 7 142 ? -30.286 11.034 75.463 1.00 23.74 142 VAL G CA 1
ATOM 13541 C C . VAL G 7 142 ? -31.319 12.142 75.679 1.00 24.15 142 VAL G C 1
ATOM 13542 O O . VAL G 7 142 ? -31.387 13.111 74.895 1.00 24.86 142 VAL G O 1
ATOM 13546 N N . ARG G 7 143 ? -32.093 12.026 76.757 1.00 24.09 143 ARG G N 1
ATOM 13547 C CA . ARG G 7 143 ? -33.130 13.015 77.046 1.00 25.04 143 ARG G CA 1
ATOM 13548 C C . ARG G 7 143 ? -32.589 14.334 77.623 1.00 24.76 143 ARG G C 1
ATOM 13549 O O . ARG G 7 143 ? -33.301 15.326 77.684 1.00 25.91 143 ARG G O 1
ATOM 13557 N N . VAL G 7 144 ? -31.337 14.353 78.051 1.00 24.80 144 VAL G N 1
ATOM 13558 C CA . VAL G 7 144 ? -30.724 15.632 78.377 1.00 24.41 144 VAL G CA 1
ATOM 13559 C C . VAL G 7 144 ? -30.472 16.310 77.038 1.00 24.22 144 VAL G C 1
ATOM 13560 O O . VAL G 7 144 ? -30.773 17.501 76.849 1.00 23.77 144 VAL G O 1
ATOM 13564 N N . LEU G 7 145 ? -29.957 15.528 76.078 1.00 24.26 145 LEU G N 1
ATOM 13565 C CA . LEU G 7 145 ? -29.589 16.055 74.765 1.00 24.87 145 LEU G CA 1
ATOM 13566 C C . LEU G 7 145 ? -30.710 16.650 73.934 1.00 24.93 145 LEU G C 1
ATOM 13567 O O . LEU G 7 145 ? -30.555 17.705 73.359 1.00 23.67 145 LEU G O 1
ATOM 13572 N N . THR G 7 146 ? -31.899 16.023 73.862 1.00 27.25 146 THR G N 1
ATOM 13573 C CA . THR G 7 146 ? -32.889 16.554 72.938 1.00 28.57 146 THR G CA 1
ATOM 13574 C C . THR G 7 146 ? -33.972 17.317 73.680 1.00 29.57 146 THR G C 1
ATOM 13575 O O . THR G 7 146 ? -35.013 17.638 73.015 1.00 29.39 146 THR G O 1
ATOM 13579 N N . ALA G 7 147 ? -33.839 17.650 74.919 1.00 30.60 147 ALA G N 1
ATOM 13580 C CA . ALA G 7 147 ? -34.808 18.488 75.592 1.00 32.10 147 ALA G CA 1
ATOM 13581 C C . ALA G 7 147 ? -34.781 19.883 74.944 1.00 33.30 147 ALA G C 1
ATOM 13582 O O . ALA G 7 147 ? -33.724 20.442 74.720 1.00 33.00 147 ALA G O 1
ATOM 13584 N N . ARG G 7 148 ? -35.938 20.423 74.590 1.00 35.73 148 ARG G N 1
ATOM 13585 C CA . ARG G 7 148 ? -35.994 21.790 74.068 1.00 37.71 148 ARG G CA 1
ATOM 13586 C C . ARG G 7 148 ? -36.241 22.747 75.237 1.00 39.56 148 ARG G C 1
ATOM 13587 O O . ARG G 7 148 ? -35.823 23.900 75.208 1.00 39.61 148 ARG G O 1
ATOM 13595 N N . LYS G 7 149 ? -36.952 22.255 76.243 1.00 41.99 149 LYS G N 1
ATOM 13596 C CA . LYS G 7 149 ? -37.223 22.999 77.469 1.00 43.73 149 LYS G CA 1
ATOM 13597 C C . LYS G 7 149 ? -36.396 22.336 78.552 1.00 44.41 149 LYS G C 1
ATOM 13598 O O . LYS G 7 149 ? -36.656 21.191 78.909 1.00 44.90 149 LYS G O 1
ATOM 13604 N N . THR G 7 150 ? -35.409 23.036 79.088 1.00 45.35 150 THR G N 1
ATOM 13605 C CA . THR G 7 150 ? -34.538 22.406 80.069 1.00 46.11 150 THR G CA 1
ATOM 13606 C C . THR G 7 150 ? -34.233 23.272 81.283 1.00 46.34 150 THR G C 1
ATOM 13607 O O . THR G 7 150 ? -34.604 24.448 81.343 1.00 46.21 150 THR G O 1
ATOM 13611 N N . VAL G 7 151 ? -33.535 22.668 82.238 1.00 46.68 151 VAL G N 1
ATOM 13612 C CA . VAL G 7 151 ? -33.172 23.330 83.485 1.00 47.02 151 VAL G CA 1
ATOM 13613 C C . VAL G 7 151 ? -32.149 24.442 83.242 1.00 47.10 151 VAL G C 1
#

CATH classification: 3.30.420.40 (+3 more: 2.30.36.70, 3.30.420.40, 3.90.640.10)

B-factor: mean 40.89, std 17.98, range [15.49, 110.31]

Organism: Bos taurus (NCBI:txid9913)

Radius of gyration: 43.82 Å; Cα contacts (8 Å, |Δi|>4): 3480; chains: 7; bounding box: 123×83×119 Å

Nearest PDB structures (foldseek):
  3ule-assembly1_E  TM=1.003E+00  e=3.759E-29  Bos taurus
  2p9n-assembly1_E  TM=1.000E+00  e=2.003E-28  Bos taurus
  1u2v-assembly2_E  TM=1.003E+00  e=2.464E-27  Bos taurus
  1tyq-assembly1_E  TM=9.991E-01  e=6.358E-27  Bos taurus
  8p94-assembly1_E  TM=9.905E-01  e=5.006E-26  Homo sapiens

InterPro domains:
  IPR004000 Actin family [PF00022] (5-238)
  IPR004000 Actin family [PF00022] (268-409)
  IPR004000 Actin family [PTHR11937] (8-407)
  IPR004000 Actin family [SM00268] (5-413)
  IPR020902 Actin/actin-like conserved site [PS01132] (111-123)
  IPR043129 ATPase, nucleotide binding domain [SSF53067] (5-155)
  IPR043129 ATPase, nucleotide binding domain [SSF53067] (162-414)

GO terms:
  GO:0005829 cytosol (C, TAS)
  GO:0005515 protein binding (F, IPI)

Secondary structure (P-SEA, 3-state):
ccbbbbbbbbcccbbbbbbccccccccccccbbbbcccccccccccccccccccccccbbbbbcccccccccaaaaaaaaaaacccccccccccbbbbbbbcccccaaaaaaaaaaacccccccbbbbbbaaaaaaaaacccccccccccbbbbbcccccbbbbbbbccccccccbbbbbcccaaaaaaaaaaaaaaccccccccaaaaaaaaaaacbbbbbccaaaaaaaaaacccccbbbbbbbccccbbbbbbbbccccccccccccccccccccccccaaaaaaaaaaaccccaaaaaaabbbbbcccccccaaaaaaaaaaaaaaaaaaaaaaaaccccbbbbbbbbcccccaaaaaaaaaaaacaaaaaacccaaaaaacccccccbbbbccccc/cbbbbbcccbbbbbbbcccccccccbbbbcccaaaaaaaaaaaaaaacccccccccaaaaaaaaacbbbbbccaaaaaaaaccccccbbbbbccccbbbbbcccccccccccccccccccccccaaaaaaaaaaacccccaaaaaabbbbbcccccccaaaaaaaaaaaaaaaccccccccccccccccc/ccccccccccccccccccccbbbbbccccbbbbbbbcccbbbbccccccccccccccccccccbbbbbbccccbbbbbbbcccbbbbbbbbcccccccccccccccccbbbbbccccbbbbbbbccccccccccccccccccccccccccccccbbbbbccccbbbbbbccccccccccccccccccccccccccccccccccccccccccccccccccccccbbbbbbccccbbbbbbbbccccccbbbbccccbbbbcccccbbbbbbbcccccbbbbccccccccaaaaaaacccccccccccccccccbbbbcccccccccbbbbbccccbbbbbbaaaaaaaccccccc/ccccccccaaaaaaaaaaaaaaaacccbbbbbbbbccccbbbbbbccccccccbbbbbbbbcaaaaaaaccaaaaaaaacccccccccccccbbbbbccccccccaaaaaaaaaaaaaaaaaaaaaaaaaaaaacccccbbbbbcccccbbbbbbbcccbbbbbbbcccccaaaaaaaaaaaaaaaaccccccccbbbbbbccccccccccccccccccbbbbbbbbccccccccaaaaaaacccaaaaaaaaaaaaaaaaaaaaaaaaaaaaaaaaaaccccc/cbbbbccccccccccccccccccccccccccccccccccaaaaaaaaccccccccccccccaaaaaaaaaaaaaaaaaaaacccccaaaaaaaaaaaaaccccccccccccccccccccccaaaaaaaaaaaaaaaaaaaaaaaaccccccccccccccccccccccccccccc/ccaaaaaaaaaaaaaaaacccccccccccccccccccccccccccccbbbbbbcccccbbbbbbcccbbbbbbbcccccaaaaaaaaaaaaaaaaaccccccccccccccccbbbbbcaaaaaaccaaaaaaaaaaaaaaaaaaaaaaaaaaaaaaaaaaaaaaaac/ccccccccccccccccccccccccccaaaaaaaaaacaaaaaaaaaacccccccccaaaaaaaaaaaaaaaaaccccaaaaaaaaccaaaaaaaaaaaaaaaaccccaaaaaaaaaaaaaaacccaaaaaaaacccccc

Sequence (1709 aa):
GRLPACVVDCGTGYTKLGYAGNTEPQFIIPSCIAIKEVMKGVDDLDFFIGDEAIEKPTYATKWPIRHGIVEDWDLMERFMEQVIFKYLRAEPEDHYFLLTEPPLNTPENREYTAEIMFESFNVPGLYIAVQAVLALAASWTSRQVGERTLTGTVIDSGDGVTHVIPVAEGYVIGSCIKHIPIAGRDITYFIQQLLRDREVGIPPEQSLETAKAVKERYSYVCPDLVKEFNKYDTDGSKWIKQYTGINAISKKEFSIDVGYERFLGPEIFFHPEFANPDFTQPISEVVDEVIQNCPIDVRRPLYKNIVLSGGSTMFRDFGRRLQRDLKRTVDARLKLSEELSKPKPIDVQVITHHMQRYAVWFGGSMLASTPEFYQVCHTKKDYEEIGPSICRHNPVFGVMSGVVVDSGDGVTHICPVYEGFSLPHLTRRLDIAGRDITRYLIKLLLLRGYAFNHSADFETVRMIKEKLCYVGYNIEQEQKLALETTVLVESYTLPDGRIIKVGGERFEAPEALFQPHLINVEGVGVAELLFNTIQAADIDTRSEFYKHIVLSGGSTMYPGLPSRLERELKQLYLERVLKGDVEKLSKFKIRAYHSFLVEPISCHAWNKDRTQIAICPNNHEVHIYEKSGNKWVQVHELKEHNGQVTGVDWAPDSNRIVTCGTDRNAYVWTLKGRTWKPTLVILRINRAARCVRWAPNEKKFAVGSGSRVISICYFEQENDWWVCKHIKKPIRSTVLSLDWHPNSVLLAAGSCDFKCRIFSAYIKEVEERPAPTPWGSKMPFGELMFESSSSCGWVHGVCFSANGSRVAWVSHDSTVCLADADKKMAVATLASETLPLLAVTFITESSLVAAGHDCFPVLFTYDSAAGKLSFGGRLDVPTARERFQNLDKKAAGLDSLHKNSVSQISVLSGGKAKCSQFCTTGMDGGMSIWDVRSLESALKDLKIVMILLEVNNRIIEETLALKFENAAAGNKPEAVEVTFADFDGVLYHISNPNGDKTKVMVSISLKFYKELQAHGADELLKRVYGSYLVNPESGYNVSLLYDLENLPASKDSIVHQAGMLKRNCFASVFEKYFQFQEEGKEGENRAVIHYRDDETMYVESKKDRVTVVFSTVFKDDDDVVIGKVFMQEFKEGRRASHTAPQVLFSHREPPLELKDTDAAVGDNIGYITFVLFPRHTNASARDNTINLIHTFRDYLHYHIKCSKAYIHTRMRAKTSDFLKVLNRARPDAPAYHSSLMDPDTKLIGNMALLPIRSQFKGPAPRETKDTDIVDEAIYYFKANVFFKNYEIKNEADRTLIYITLYISECLKKLQKCNSKSQGEKEMYTLGITNFPIPGEPGFPLNAIYAKPANKQEDEVMRAYLQQLRQETGLRLCEKVFDPQNDKPSKWWTCFVKRQFMNKSLSGTATLRPYLSAVRATLQAALCLENFSSQVVERHNKPEVEVRSSKELLLQPVTISRNEKEKVLIEGSINSVRVSIAVKQADEIEKILCHKFMRFMMMRAENFFILRRKPVEGYDISFLITNFHTEQMYKHKLVDFVIHFMEEIDKEISEMKLSVNARARIVAEEFLKNFARFRKVDVDEYDENKFVDEDDGAGPDEGEVDSCLRQGNMTAALQAALKNPPINTKSQAVKDRAGSIVLKVLISFKANDIEKAVQSLDKNGVDLLMKYIYKGFESPSDNSSAVLLQWHEKALAAGGVGSIVRVLTARKTV